Protein AF-0000000084924520 (afdb_homodimer)

InterPro domains:
  IPR001036 Acriflavin resistance protein [PF00873] (2-1026)
  IPR001036 Acriflavin resistance protein [PR00702] (9-33)
  IPR001036 Acriflavin resistance protein [PR00702] (37-55)
  IPR001036 Acriflavin resistance protein [PR00702] (340-363)
  IPR001036 Acriflavin resistance protein [PR00702] (367-388)
  IPR001036 Acriflavin resistance protein [PR00702] (395-419)
  IPR001036 Acriflavin resistance protein [PR00702] (448-471)
  IPR001036 Acriflavin resistance protein [PR00702] (473-496)
  IPR001036 Acriflavin resistance protein [PR00702] (553-570)
  IPR001036 Acriflavin resistance protein [PR00702] (622-636)
  IPR001036 Acriflavin resistance protein [PTHR32063] (2-1031)
  IPR004764 Multidrug resistance protein MdtF-like [TIGR00915] (3-1029)
  IPR027463 Multidrug efflux transporter AcrB TolC docking domain, DN/DC subdomains [G3DSA:3.30.2090.10] (181-282)
  IPR027463 Multidrug efflux transporter AcrB TolC docking domain, DN/DC subdomains [G3DSA:3.30.2090.10] (724-812)
  IPR027463 Multidrug efflux transporter AcrB TolC docking domain, DN/DC subdomains [SSF82714] (184-275)
  IPR027463 Multidrug efflux transporter AcrB TolC docking domain, DN/DC subdomains [SSF82714] (722-807)

Structure (mmCIF, N/CA/C/O backbone):
data_AF-0000000084924520-model_v1
#
loop_
_entity.id
_entity.type
_entity.pdbx_description
1 polymer 'Efflux pump, RND family, inner membrane protein'
#
loop_
_atom_site.group_PDB
_atom_site.id
_atom_site.type_symbol
_atom_site.label_atom_id
_atom_site.label_alt_id
_atom_site.label_comp_id
_atom_site.label_asym_id
_atom_site.label_entity_id
_atom_site.label_seq_id
_atom_site.pdbx_PDB_ins_code
_atom_site.Cartn_x
_atom_site.Cartn_y
_atom_site.Cartn_z
_atom_site.occupancy
_atom_site.B_iso_or_equiv
_atom_site.auth_seq_id
_atom_site.auth_comp_id
_atom_site.auth_asym_id
_atom_site.auth_atom_id
_atom_site.pdbx_PDB_model_num
ATOM 1 N N . MET A 1 1 ? 1.531 39.031 27.797 1 66.56 1 MET A N 1
ATOM 2 C CA . MET A 1 1 ? 0.433 38.219 27.266 1 66.56 1 MET A CA 1
ATOM 3 C C . MET A 1 1 ? 0.735 37.75 25.844 1 66.56 1 MET A C 1
ATOM 5 O O . MET A 1 1 ? 1.473 38.438 25.109 1 66.56 1 MET A O 1
ATOM 9 N N . ILE A 1 2 ? 0.258 36.625 25.469 1 76.94 2 ILE A N 1
ATOM 10 C CA . ILE A 1 2 ? 0.55 35.938 24.203 1 76.94 2 ILE A CA 1
ATOM 11 C C . ILE A 1 2 ? 0.034 36.781 23.031 1 76.94 2 ILE A C 1
ATOM 13 O O . ILE A 1 2 ? 0.736 36.969 22.047 1 76.94 2 ILE A O 1
ATOM 17 N N . SER A 1 3 ? -1.161 37.438 23.297 1 85.19 3 SER A N 1
ATOM 18 C CA . SER A 1 3 ? -1.764 38.188 22.188 1 85.19 3 SER A CA 1
ATOM 19 C C . SER A 1 3 ? -1.027 39.5 21.922 1 85.19 3 SER A C 1
ATOM 21 O O . SER A 1 3 ? -0.992 40 20.797 1 85.19 3 SER A O 1
ATOM 23 N N . GLN A 1 4 ? -0.516 40.125 23 1 85.5 4 GLN A N 1
ATOM 24 C CA . GLN A 1 4 ? 0.231 41.375 22.828 1 85.5 4 GLN A CA 1
ATOM 25 C C . GLN A 1 4 ? 1.481 41.156 21.984 1 85.5 4 GLN A C 1
ATOM 27 O O . GLN A 1 4 ? 1.862 42.031 21.203 1 85.5 4 GLN A O 1
ATOM 32 N N . PHE A 1 5 ? 2.002 40 22.094 1 86.19 5 PHE A N 1
ATOM 33 C CA . PHE A 1 5 ? 3.178 39.656 21.312 1 86.19 5 PHE A CA 1
ATOM 34 C C . PHE A 1 5 ? 2.854 39.625 19.828 1 86.19 5 PHE A C 1
ATOM 36 O O . PHE A 1 5 ? 3.633 40.125 19 1 86.19 5 PHE A O 1
ATOM 43 N N . PHE A 1 6 ? 1.74 39.219 19.516 1 89.38 6 PHE A N 1
ATOM 44 C CA . PHE A 1 6 ? 1.383 39.062 18.109 1 89.38 6 PHE A CA 1
ATOM 45 C C . PHE A 1 6 ? 0.884 40.375 17.531 1 89.38 6 PHE A C 1
ATOM 47 O O . PHE A 1 6 ? 1.063 40.656 16.344 1 89.38 6 PHE A O 1
ATOM 54 N N . ILE A 1 7 ? 0.249 41.188 18.406 1 89 7 ILE A N 1
ATOM 55 C CA . ILE A 1 7 ? -0.22 42.5 17.953 1 89 7 ILE A CA 1
ATOM 56 C C . ILE A 1 7 ? 0.972 43.375 17.562 1 89 7 ILE A C 1
ATOM 58 O O . ILE A 1 7 ? 0.896 44.125 16.609 1 89 7 ILE A O 1
ATOM 62 N N . GLU A 1 8 ? 2.055 43.094 18.234 1 88 8 GLU A N 1
ATOM 63 C CA . GLU A 1 8 ? 3.26 43.875 17.953 1 88 8 GLU A CA 1
ATOM 64 C C . GLU A 1 8 ? 4.031 43.312 16.766 1 88 8 GLU A C 1
ATOM 66 O O . GLU A 1 8 ? 4.859 44 16.172 1 88 8 GLU A O 1
ATOM 71 N N . ARG A 1 9 ? 3.676 42.125 16.422 1 89.75 9 ARG A N 1
ATOM 72 C CA . ARG A 1 9 ? 4.324 41.438 15.312 1 89.75 9 ARG A CA 1
ATOM 73 C C . ARG A 1 9 ? 3.297 40.906 14.32 1 89.75 9 ARG A C 1
ATOM 75 O O . ARG A 1 9 ? 3.139 39.688 14.18 1 89.75 9 ARG A O 1
ATOM 82 N N . PRO A 1 10 ? 2.732 41.656 13.531 1 89.44 10 PRO A N 1
ATOM 83 C CA . PRO A 1 10 ? 1.627 41.281 12.656 1 89.44 10 PRO A CA 1
ATOM 84 C C . PRO A 1 10 ? 2.066 40.312 11.539 1 89.44 10 PRO A C 1
ATOM 86 O O . PRO A 1 10 ? 1.301 39.438 11.125 1 89.44 10 PRO A O 1
ATOM 89 N N . ILE A 1 11 ? 3.229 40.406 11.086 1 89.88 11 ILE A N 1
ATOM 90 C CA . ILE A 1 11 ? 3.674 39.562 9.984 1 89.88 11 ILE A CA 1
ATOM 91 C C . ILE A 1 11 ? 3.836 38.094 10.469 1 89.88 11 ILE A C 1
ATOM 93 O O . ILE A 1 11 ? 3.521 37.156 9.742 1 89.88 11 ILE A O 1
ATOM 97 N N . PHE A 1 12 ? 4.336 37.938 11.672 1 88.88 12 PHE A N 1
ATOM 98 C CA . PHE A 1 12 ? 4.473 36.625 12.258 1 88.88 12 PHE A CA 1
ATOM 99 C C . PHE A 1 12 ? 3.121 35.906 12.328 1 88.88 12 PHE A C 1
ATOM 101 O O . PHE A 1 12 ? 3.01 34.75 11.977 1 88.88 12 PHE A O 1
ATOM 108 N N . ALA A 1 13 ? 2.158 36.625 12.742 1 90.81 13 ALA A N 1
ATOM 109 C CA . ALA A 1 13 ? 0.814 36.062 12.836 1 90.81 13 ALA A CA 1
ATOM 110 C C . ALA A 1 13 ? 0.278 35.688 11.453 1 90.81 13 ALA A C 1
ATOM 112 O O . ALA A 1 13 ? -0.354 34.625 11.289 1 90.81 13 ALA A O 1
ATOM 113 N N . ASN A 1 14 ? 0.587 36.438 10.523 1 91.38 14 ASN A N 1
ATOM 114 C CA . ASN A 1 14 ? 0.13 36.156 9.172 1 91.38 14 ASN A CA 1
ATOM 115 C C . ASN A 1 14 ? 0.836 34.938 8.578 1 91.38 14 ASN A C 1
ATOM 117 O O . ASN A 1 14 ? 0.24 34.188 7.812 1 91.38 14 ASN A O 1
ATOM 121 N N . VAL A 1 15 ? 2.066 34.875 8.883 1 90.06 15 VAL A N 1
ATOM 122 C CA . VAL A 1 15 ? 2.84 33.75 8.352 1 90.06 15 VAL A CA 1
ATOM 123 C C . VAL A 1 15 ? 2.318 32.438 8.93 1 90.06 15 VAL A C 1
ATOM 125 O O . VAL A 1 15 ? 2.25 31.422 8.227 1 90.06 15 VAL A O 1
ATOM 128 N N . ILE A 1 16 ? 1.998 32.406 10.164 1 89.75 16 ILE A N 1
ATOM 129 C CA . ILE A 1 16 ? 1.438 31.203 10.773 1 89.75 16 ILE A CA 1
ATOM 130 C C . ILE A 1 16 ? 0.157 30.797 10.039 1 89.75 16 ILE A C 1
ATOM 132 O O . ILE A 1 16 ? -0.059 29.625 9.75 1 89.75 16 ILE A O 1
ATOM 136 N N . ALA A 1 17 ? -0.62 31.766 9.766 1 92.31 17 ALA A N 1
ATOM 137 C CA . ALA A 1 17 ? -1.869 31.5 9.055 1 92.31 17 ALA A CA 1
ATOM 138 C C . ALA A 1 17 ? -1.601 31.016 7.629 1 92.31 17 ALA A C 1
ATOM 140 O O . ALA A 1 17 ? -2.244 30.078 7.152 1 92.31 17 ALA A O 1
ATOM 141 N N . LEU A 1 18 ? -0.646 31.609 7.031 1 91.5 18 LEU A N 1
ATOM 142 C CA . LEU A 1 18 ? -0.352 31.25 5.648 1 91.5 18 LEU A CA 1
ATOM 143 C C . LEU A 1 18 ? 0.263 29.859 5.559 1 91.5 18 LEU A C 1
ATOM 145 O O . LEU A 1 18 ? -0.026 29.109 4.629 1 91.5 18 LEU A O 1
ATOM 149 N N . VAL A 1 19 ? 1.158 29.609 6.422 1 88.31 19 VAL A N 1
ATOM 150 C CA . VAL A 1 19 ? 1.766 28.281 6.449 1 88.31 19 VAL A CA 1
ATOM 151 C C . VAL A 1 19 ? 0.69 27.234 6.699 1 88.31 19 VAL A C 1
ATOM 153 O O . VAL A 1 19 ? 0.719 26.156 6.098 1 88.31 19 VAL A O 1
ATOM 156 N N . THR A 1 20 ? -0.237 27.547 7.566 1 90.44 20 THR A N 1
ATOM 157 C CA . THR A 1 20 ? -1.337 26.625 7.836 1 90.44 20 THR A CA 1
ATOM 158 C C . THR A 1 20 ? -2.182 26.406 6.582 1 90.44 20 THR A C 1
ATOM 160 O O . THR A 1 20 ? -2.572 25.281 6.277 1 90.44 20 THR A O 1
ATOM 163 N N . VAL A 1 21 ? -2.346 27.422 5.883 1 92 21 VAL A N 1
ATOM 164 C CA . VAL A 1 21 ? -3.16 27.344 4.676 1 92 21 VAL A CA 1
ATOM 165 C C . VAL A 1 21 ? -2.412 26.547 3.602 1 92 21 VAL A C 1
ATOM 167 O O . VAL A 1 21 ? -3.006 25.734 2.9 1 92 21 VAL A O 1
ATOM 170 N N . ILE A 1 22 ? -1.159 26.734 3.516 1 88.75 22 ILE A N 1
ATOM 171 C CA . ILE A 1 22 ? -0.37 26.062 2.492 1 88.75 22 ILE A CA 1
ATOM 172 C C . ILE A 1 22 ? -0.316 24.562 2.791 1 88.75 22 ILE A C 1
ATOM 174 O O . ILE A 1 22 ? -0.565 23.734 1.908 1 88.75 22 ILE A O 1
ATOM 178 N N . ILE A 1 23 ? 0.009 24.281 3.955 1 86.56 23 ILE A N 1
ATOM 179 C CA . ILE A 1 23 ? 0.068 22.875 4.336 1 86.56 23 ILE A CA 1
ATOM 180 C C . ILE A 1 23 ? -1.313 22.234 4.184 1 86.56 23 ILE A C 1
ATOM 182 O O . ILE A 1 23 ? -1.434 21.094 3.738 1 86.56 23 ILE A O 1
ATOM 186 N N . GLY A 1 24 ? -2.322 22.953 4.625 1 90.19 24 GLY A N 1
ATOM 187 C CA . GLY A 1 24 ? -3.684 22.453 4.473 1 90.19 24 GLY A CA 1
ATOM 188 C C . GLY A 1 24 ? -4.066 22.203 3.025 1 90.19 24 GLY A C 1
ATOM 189 O O . GLY A 1 24 ? -4.727 21.219 2.715 1 90.19 24 GLY A O 1
ATOM 190 N N . LEU A 1 25 ? -3.537 23.047 2.16 1 88.62 25 LEU A N 1
ATOM 191 C CA . LEU A 1 25 ? -3.852 22.906 0.743 1 88.62 25 LEU A CA 1
ATOM 192 C C . LEU A 1 25 ? -3.148 21.703 0.142 1 88.62 25 LEU A C 1
ATOM 194 O O . LEU A 1 25 ? -3.691 21.031 -0.746 1 88.62 25 LEU A O 1
ATOM 198 N N . ILE A 1 26 ? -2.104 21.438 0.57 1 85.12 26 ILE A N 1
ATOM 199 C CA . ILE A 1 26 ? -1.362 20.281 0.106 1 85.12 26 ILE A CA 1
ATOM 200 C C . ILE A 1 26 ? -2.107 19 0.5 1 85.12 26 ILE A C 1
ATOM 202 O O . ILE A 1 26 ? -2.275 18.094 -0.319 1 85.12 26 ILE A O 1
ATOM 206 N N . PHE A 1 27 ? -2.623 18.938 1.628 1 87.44 27 PHE A N 1
ATOM 207 C CA . PHE A 1 27 ? -3.299 17.734 2.107 1 87.44 27 PHE A CA 1
ATOM 208 C C . PHE A 1 27 ? -4.703 17.641 1.53 1 87.44 27 PHE A C 1
ATOM 210 O O . PHE A 1 27 ? -5.258 16.547 1.415 1 87.44 27 PHE A O 1
ATOM 217 N N . LEU A 1 28 ? -5.25 18.766 1.221 1 87.88 28 LEU A N 1
ATOM 218 C CA . LEU A 1 28 ? -6.562 18.75 0.578 1 87.88 28 LEU A CA 1
ATOM 219 C C . LEU A 1 28 ? -6.512 17.969 -0.736 1 87.88 28 LEU A C 1
ATOM 221 O O . LEU A 1 28 ? -7.449 17.25 -1.065 1 87.88 28 LEU A O 1
ATOM 225 N N . ASN A 1 29 ? -5.344 17.969 -1.327 1 80.94 29 ASN A N 1
ATOM 226 C CA . ASN A 1 29 ? -5.215 17.312 -2.617 1 80.94 29 ASN A CA 1
ATOM 227 C C . ASN A 1 29 ? -4.738 15.867 -2.459 1 80.94 29 ASN A C 1
ATOM 229 O O . ASN A 1 29 ? -4.906 15.047 -3.365 1 80.94 29 ASN A O 1
ATOM 233 N N . ARG A 1 30 ? -4.324 15.547 -1.371 1 80.12 30 ARG A N 1
ATOM 234 C CA . ARG A 1 30 ? -3.73 14.227 -1.204 1 80.12 30 ARG A CA 1
ATOM 235 C C . ARG A 1 30 ? -4.664 13.297 -0.43 1 80.12 30 ARG A C 1
ATOM 237 O O . ARG A 1 30 ? -4.559 12.078 -0.528 1 80.12 30 ARG A O 1
ATOM 244 N N . LEU A 1 31 ? -5.598 13.695 0.276 1 86.38 31 LEU A N 1
ATOM 245 C CA . LEU A 1 31 ? -6.469 12.875 1.11 1 86.38 31 LEU A CA 1
ATOM 246 C C . LEU A 1 31 ? -7.461 12.086 0.257 1 86.38 31 LEU A C 1
ATOM 248 O O . LEU A 1 31 ? -7.988 12.609 -0.728 1 86.38 31 LEU A O 1
ATOM 252 N N . PRO A 1 32 ? -7.602 10.867 0.613 1 86.56 32 PRO A N 1
ATOM 253 C CA . PRO A 1 32 ? -8.578 10.062 -0.121 1 86.56 32 PRO A CA 1
ATOM 254 C C . PRO A 1 32 ? -10.016 10.516 0.112 1 86.56 32 PRO A C 1
ATOM 256 O O . PRO A 1 32 ? -10.344 11 1.197 1 86.56 32 PRO A O 1
ATOM 259 N N . VAL A 1 33 ? -10.836 10.32 -0.912 1 86.81 33 VAL A N 1
ATOM 260 C CA . VAL A 1 33 ? -12.234 10.719 -0.843 1 86.81 33 VAL A CA 1
ATOM 261 C C . VAL A 1 33 ? -13.125 9.477 -0.826 1 86.81 33 VAL A C 1
ATOM 263 O O . VAL A 1 33 ? -12.93 8.562 -1.627 1 86.81 33 VAL A O 1
ATOM 266 N N . ALA A 1 34 ? -13.961 9.398 0.169 1 83.69 34 ALA A N 1
ATOM 267 C CA . ALA A 1 34 ? -14.898 8.289 0.302 1 83.69 34 ALA A CA 1
ATOM 268 C C . ALA A 1 34 ? -16.266 8.773 0.763 1 83.69 34 ALA A C 1
ATOM 270 O O . ALA A 1 34 ? -16.406 9.93 1.183 1 83.69 34 ALA A O 1
ATOM 271 N N . GLN A 1 35 ? -17.297 7.93 0.542 1 80.38 35 GLN A N 1
ATOM 272 C CA . GLN A 1 35 ? -18.625 8.289 1.016 1 80.38 35 GLN A CA 1
ATOM 273 C C . GLN A 1 35 ? -18.688 8.312 2.541 1 80.38 35 GLN A C 1
ATOM 275 O O . GLN A 1 35 ? -19.172 9.273 3.137 1 80.38 35 GLN A O 1
ATOM 280 N N . TYR A 1 36 ? -18.219 7.16 3.053 1 81.56 36 TYR A N 1
ATOM 281 C CA . TYR A 1 36 ? -18.156 7.012 4.504 1 81.56 36 TYR A CA 1
ATOM 282 C C . TYR A 1 36 ? -16.75 6.602 4.941 1 81.56 36 TYR A C 1
ATOM 284 O O . TYR A 1 36 ? -15.961 6.105 4.137 1 81.56 36 TYR A O 1
ATOM 292 N N . PRO A 1 37 ? -16.484 6.844 6.191 1 81.19 37 PRO A N 1
ATOM 293 C CA . PRO A 1 37 ? -15.242 6.262 6.691 1 81.19 37 PRO A CA 1
ATOM 294 C C . PRO A 1 37 ? -15.227 4.738 6.613 1 81.19 37 PRO A C 1
ATOM 296 O O . PRO A 1 37 ? -16.25 4.125 6.273 1 81.19 37 PRO A O 1
ATOM 299 N N . GLN A 1 38 ? -14.094 4.188 6.812 1 78 38 GLN A N 1
ATOM 300 C CA . GLN A 1 38 ? -13.984 2.734 6.766 1 78 38 GLN A CA 1
ATOM 301 C C . GLN A 1 38 ? -14.742 2.086 7.922 1 78 38 GLN A C 1
ATOM 303 O O . GLN A 1 38 ? -14.141 1.606 8.875 1 78 38 GLN A O 1
ATOM 308 N N . ILE A 1 39 ? -16.094 2.043 7.758 1 79.56 39 ILE A N 1
ATOM 309 C CA . ILE A 1 39 ? -16.938 1.555 8.844 1 79.56 39 ILE A CA 1
ATOM 310 C C . ILE A 1 39 ? -17.469 0.165 8.5 1 79.56 39 ILE A C 1
ATOM 312 O O . ILE A 1 39 ? -18.047 -0.515 9.352 1 79.56 39 ILE A O 1
ATOM 316 N N . VAL A 1 40 ? -17.297 -0.249 7.301 1 80.06 40 VAL A N 1
ATOM 317 C CA . VAL A 1 40 ? -17.781 -1.564 6.906 1 80.06 40 VAL A CA 1
ATOM 318 C C . VAL A 1 40 ? -16.859 -2.648 7.469 1 80.06 40 VAL A C 1
ATOM 320 O O . VAL A 1 40 ? -15.641 -2.586 7.297 1 80.06 40 VAL A O 1
ATOM 323 N N . PRO A 1 41 ? -17.469 -3.518 8.125 1 84.62 41 PRO A N 1
ATOM 324 C CA . PRO A 1 41 ? -16.641 -4.625 8.617 1 84.62 41 PRO A CA 1
ATOM 325 C C . PRO A 1 41 ? -15.93 -5.363 7.488 1 84.62 41 PRO A C 1
ATOM 327 O O . PRO A 1 41 ? -16.562 -5.754 6.5 1 84.62 41 PRO A O 1
ATOM 330 N N . PRO A 1 42 ? -14.648 -5.5 7.621 1 85.56 42 PRO A N 1
ATOM 331 C CA . PRO A 1 42 ? -13.922 -6.223 6.578 1 85.56 42 PRO A CA 1
ATOM 332 C C . PRO A 1 42 ? -14.312 -7.699 6.504 1 85.56 42 PRO A C 1
ATOM 334 O O . PRO A 1 42 ? -14.672 -8.297 7.52 1 85.56 42 PRO A O 1
ATOM 337 N N . THR A 1 43 ? -14.32 -8.195 5.316 1 89.31 43 THR A N 1
ATOM 338 C CA . THR A 1 43 ? -14.75 -9.578 5.137 1 89.31 43 THR A CA 1
ATOM 339 C C . THR A 1 43 ? -13.703 -10.367 4.352 1 89.31 43 THR A C 1
ATOM 341 O O . THR A 1 43 ? -12.953 -9.797 3.559 1 89.31 43 THR A O 1
ATOM 344 N N . ILE A 1 44 ? -13.531 -11.68 4.617 1 89.88 44 ILE A N 1
ATOM 345 C CA . ILE A 1 44 ? -12.727 -12.656 3.889 1 89.88 44 ILE A CA 1
ATOM 346 C C . ILE A 1 44 ? -13.633 -13.758 3.334 1 89.88 44 ILE A C 1
ATOM 348 O O . ILE A 1 44 ? -14.531 -14.234 4.023 1 89.88 44 ILE A O 1
ATOM 352 N N . GLN A 1 45 ? -13.453 -14.008 2.094 1 90.94 45 GLN A N 1
ATOM 353 C CA . GLN A 1 45 ? -14.289 -15.008 1.449 1 90.94 45 GLN A CA 1
ATOM 354 C C . GLN A 1 45 ? -13.477 -16.266 1.105 1 90.94 45 GLN A C 1
ATOM 356 O O . GLN A 1 45 ? -12.352 -16.156 0.609 1 90.94 45 GLN A O 1
ATOM 361 N N . VAL A 1 46 ? -14 -17.375 1.451 1 92.06 46 VAL A N 1
ATOM 362 C CA . VAL A 1 46 ? -13.461 -18.672 1.075 1 92.06 46 VAL A 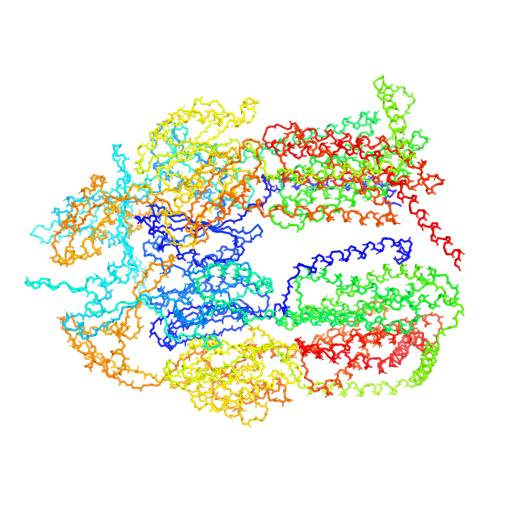CA 1
ATOM 363 C C . VAL A 1 46 ? -14.375 -19.344 0.045 1 92.06 46 VAL A C 1
ATOM 365 O O . VAL A 1 46 ? -15.57 -19.516 0.291 1 92.06 46 VAL A O 1
ATOM 368 N N . THR A 1 47 ? -13.852 -19.625 -1.1 1 91.56 47 THR A N 1
ATOM 369 C CA . THR A 1 47 ? -14.664 -20.219 -2.156 1 91.56 47 THR A CA 1
ATOM 370 C C . THR A 1 47 ? -14.086 -21.562 -2.596 1 91.56 47 THR A C 1
ATOM 372 O O . THR A 1 47 ? -12.867 -21.75 -2.615 1 91.56 47 THR A O 1
ATOM 375 N N . ALA A 1 48 ? -14.922 -22.469 -2.859 1 90.44 48 ALA A N 1
ATOM 376 C CA . ALA A 1 48 ? -14.602 -23.797 -3.373 1 90.44 48 ALA A CA 1
ATOM 377 C C . ALA A 1 48 ? -15.672 -24.281 -4.344 1 90.44 48 ALA A C 1
ATOM 379 O O . ALA A 1 48 ? -16.766 -23.719 -4.414 1 90.44 48 ALA A O 1
ATOM 380 N N . ARG A 1 49 ? -15.344 -25.297 -5.184 1 87.19 49 ARG A N 1
ATOM 381 C CA . ARG A 1 49 ? -16.297 -25.844 -6.152 1 87.19 49 ARG A CA 1
ATOM 382 C C . ARG A 1 49 ? -16.219 -27.359 -6.188 1 87.19 49 ARG A C 1
ATOM 384 O O . ARG A 1 49 ? -15.125 -27.938 -6.137 1 87.19 49 ARG A O 1
ATOM 391 N N . TYR A 1 50 ? -17.344 -27.984 -6.168 1 86.75 50 TYR A N 1
ATOM 392 C CA . TYR A 1 50 ? -17.531 -29.406 -6.371 1 86.75 50 TYR A CA 1
ATOM 393 C C . TYR A 1 50 ? -18.531 -29.672 -7.488 1 86.75 50 TYR A C 1
ATOM 395 O O . TYR A 1 50 ? -19.703 -29.906 -7.23 1 86.75 50 TYR A O 1
ATOM 403 N N . PRO A 1 51 ? -18.047 -29.75 -8.68 1 78.88 51 PRO A N 1
ATOM 404 C CA . PRO A 1 51 ? -18.953 -29.859 -9.828 1 78.88 51 PRO A CA 1
ATOM 405 C C . PRO A 1 51 ? -19.859 -31.078 -9.758 1 78.88 51 PRO A C 1
ATOM 407 O O . PRO A 1 51 ? -19.391 -32.188 -9.492 1 78.88 51 PRO A O 1
ATOM 410 N N . GLY A 1 52 ? -21.141 -30.844 -9.961 1 74.88 52 GLY A N 1
ATOM 411 C CA . GLY A 1 52 ? -22.109 -31.938 -10.047 1 74.88 52 GLY A CA 1
ATOM 412 C C . GLY A 1 52 ? -22.766 -32.25 -8.711 1 74.88 52 GLY A C 1
ATOM 413 O O . GLY A 1 52 ? -23.75 -33 -8.664 1 74.88 52 GLY A O 1
ATOM 414 N N . ALA A 1 53 ? -22.234 -31.688 -7.664 1 82.56 53 ALA A N 1
ATOM 415 C CA . ALA A 1 53 ? -22.766 -32 -6.34 1 82.56 53 ALA A CA 1
ATOM 416 C C . ALA A 1 53 ? -24 -31.156 -6.039 1 82.56 53 ALA A C 1
ATOM 418 O O . ALA A 1 53 ? -24.156 -30.047 -6.574 1 82.56 53 ALA A O 1
ATOM 419 N N . SER A 1 54 ? -24.906 -31.734 -5.254 1 86.69 54 SER A N 1
ATOM 420 C CA . SER A 1 54 ? -26.094 -31.016 -4.801 1 86.69 54 SER A CA 1
ATOM 421 C C . SER A 1 54 ? -25.75 -30.062 -3.658 1 86.69 54 SER A C 1
ATOM 423 O O . SER A 1 54 ? -24.672 -30.156 -3.061 1 86.69 54 SER A O 1
ATOM 425 N N . ALA A 1 55 ? -26.625 -29.188 -3.371 1 90.75 55 ALA A N 1
ATOM 426 C CA . ALA A 1 55 ? -26.422 -28.203 -2.311 1 90.75 55 ALA A CA 1
ATOM 427 C C . ALA A 1 55 ? -26.203 -28.891 -0.964 1 90.75 55 ALA A C 1
ATOM 429 O O . ALA A 1 55 ? -25.359 -28.453 -0.17 1 90.75 55 ALA A O 1
ATOM 430 N N . GLU A 1 56 ? -26.859 -29.906 -0.716 1 90.25 56 GLU A N 1
ATOM 431 C CA . GLU A 1 56 ? -26.75 -30.625 0.552 1 90.25 56 GLU A CA 1
ATOM 432 C C . GLU A 1 56 ? -25.406 -31.312 0.685 1 90.25 56 GLU A C 1
ATOM 434 O O . GLU A 1 56 ? -24.797 -31.297 1.759 1 90.25 56 GLU A O 1
ATOM 439 N N . VAL A 1 57 ? -24.969 -31.922 -0.38 1 89.19 57 VAL A N 1
ATOM 440 C CA . VAL A 1 57 ? -23.672 -32.594 -0.371 1 89.19 57 VAL A CA 1
ATOM 441 C C . VAL A 1 57 ? -22.547 -31.578 -0.197 1 89.19 57 VAL A C 1
ATOM 443 O O . VAL A 1 57 ? -21.609 -31.812 0.558 1 89.19 57 VAL A O 1
ATOM 446 N N . VAL A 1 58 ? -22.688 -30.5 -0.876 1 92.75 58 VAL A N 1
ATOM 447 C CA . VAL A 1 58 ? -21.672 -29.453 -0.767 1 92.75 58 VAL A CA 1
ATOM 448 C C . VAL A 1 58 ? -21.625 -28.938 0.666 1 92.75 58 VAL A C 1
ATOM 450 O O . VAL A 1 58 ? -20.547 -28.766 1.234 1 92.75 58 VAL A O 1
ATOM 453 N N . ALA A 1 59 ? -22.719 -28.703 1.317 1 94 59 ALA A N 1
ATOM 454 C CA . ALA A 1 59 ? -22.781 -28.188 2.682 1 94 59 ALA A CA 1
ATOM 455 C C . ALA A 1 59 ? -22.188 -29.188 3.676 1 94 59 ALA A C 1
ATOM 457 O O . ALA A 1 59 ? -21.484 -28.797 4.602 1 94 59 ALA A O 1
ATOM 458 N N . ALA A 1 60 ? -22.391 -30.391 3.416 1 91.5 60 ALA A N 1
ATOM 459 C CA . ALA A 1 60 ? -22 -31.422 4.375 1 91.5 60 ALA A CA 1
ATOM 460 C C . ALA A 1 60 ? -20.516 -31.781 4.207 1 91.5 60 ALA A C 1
ATOM 462 O O . ALA A 1 60 ? -19.828 -32.062 5.188 1 91.5 60 ALA A O 1
ATOM 463 N N . THR A 1 61 ? -20.047 -31.828 2.98 1 92.25 61 THR A N 1
ATOM 464 C CA . THR A 1 61 ? -18.703 -32.375 2.73 1 92.25 61 THR A CA 1
ATOM 465 C C . THR A 1 61 ? -17.672 -31.266 2.619 1 92.25 61 THR A C 1
ATOM 467 O O . THR A 1 61 ? -16.5 -31.469 2.898 1 92.25 61 THR A O 1
ATOM 470 N N . ILE A 1 62 ? -18.078 -30.094 2.197 1 94 62 ILE A N 1
ATOM 471 C CA . ILE A 1 62 ? -17.156 -28.984 2.047 1 94 62 ILE A CA 1
ATOM 472 C C . ILE A 1 62 ? -17.453 -27.922 3.102 1 94 62 ILE A C 1
ATOM 474 O O . ILE A 1 62 ? -16.547 -27.406 3.762 1 94 62 ILE A O 1
ATOM 478 N N . GLY A 1 63 ? -18.688 -27.562 3.326 1 94.31 63 GLY A N 1
ATOM 479 C CA . GLY A 1 63 ? -19.094 -26.484 4.219 1 94.31 63 GLY A CA 1
ATOM 480 C C . GLY A 1 63 ? -18.75 -26.75 5.672 1 94.31 63 GLY A C 1
ATOM 481 O O . GLY A 1 63 ? -18.047 -25.969 6.301 1 94.31 63 GLY A O 1
ATOM 482 N N . VAL A 1 64 ? -19.156 -27.875 6.168 1 93 64 VAL A N 1
ATOM 483 C CA . VAL A 1 64 ? -19.031 -28.172 7.59 1 93 64 VAL A CA 1
ATOM 484 C C . VAL A 1 64 ? -17.547 -28.234 7.973 1 93 64 VAL A C 1
ATOM 486 O O . VAL A 1 64 ? -17.125 -27.594 8.938 1 93 64 VAL A O 1
ATOM 489 N N . PRO A 1 65 ? -16.688 -28.938 7.223 1 93 65 PRO A N 1
ATOM 490 C CA . PRO A 1 65 ? -15.281 -29 7.617 1 93 65 PRO A CA 1
ATOM 491 C C . PRO A 1 65 ? -14.594 -27.641 7.574 1 93 65 PRO A C 1
ATOM 493 O O . PRO A 1 65 ? -13.805 -27.312 8.469 1 93 65 PRO A O 1
ATOM 496 N N . ILE A 1 66 ? -14.828 -26.828 6.598 1 94.94 66 ILE A N 1
ATOM 497 C CA . ILE A 1 66 ? -14.18 -25.531 6.461 1 94.94 66 ILE A CA 1
ATOM 498 C C . ILE A 1 66 ? -14.68 -24.594 7.555 1 94.94 66 ILE A C 1
ATOM 500 O O . ILE A 1 66 ? -13.898 -23.859 8.164 1 94.94 66 ILE A O 1
ATOM 504 N N . GLU A 1 67 ? -15.992 -24.625 7.855 1 95.5 67 GLU A N 1
ATOM 505 C CA . GLU A 1 67 ? -16.578 -23.75 8.875 1 95.5 67 GLU A CA 1
ATOM 506 C C . GLU A 1 67 ? -16.047 -24.094 10.258 1 95.5 67 GLU A C 1
ATOM 508 O O . GLU A 1 67 ? -15.781 -23.203 11.07 1 95.5 67 GLU A O 1
ATOM 513 N N . GLN A 1 68 ? -15.922 -25.344 10.484 1 91.81 68 GLN A N 1
ATOM 514 C CA . GLN A 1 68 ? -15.414 -25.766 11.789 1 91.81 68 GLN A CA 1
ATOM 515 C C . GLN A 1 68 ? -13.953 -25.375 11.969 1 91.81 68 GLN A C 1
ATOM 517 O O . GLN A 1 68 ? -13.531 -25.031 13.07 1 91.81 68 GLN A O 1
ATOM 522 N N . ALA A 1 69 ? -13.203 -25.453 10.914 1 92.94 69 ALA A N 1
ATOM 523 C CA . ALA A 1 69 ? -11.789 -25.109 10.977 1 92.94 69 ALA A CA 1
ATOM 524 C C . ALA A 1 69 ? -11.594 -23.625 11.234 1 92.94 69 ALA A C 1
ATOM 526 O O . ALA A 1 69 ? -10.68 -23.219 11.961 1 92.94 69 ALA A O 1
ATOM 527 N N . VAL A 1 70 ? -12.445 -22.781 10.656 1 93.88 70 VAL A N 1
ATOM 528 C CA . VAL A 1 70 ? -12.234 -21.328 10.711 1 93.88 70 VAL A CA 1
ATOM 529 C C . VAL A 1 70 ? -12.992 -20.734 11.891 1 93.88 70 VAL A C 1
ATOM 531 O O . VAL A 1 70 ? -12.805 -19.578 12.242 1 93.88 70 VAL A O 1
ATOM 534 N N . ASN A 1 71 ? -13.758 -21.547 12.578 1 91.75 71 ASN A N 1
ATOM 535 C CA . ASN A 1 71 ? -14.562 -21.047 13.695 1 91.75 71 ASN A CA 1
ATOM 536 C C . ASN A 1 71 ? -13.68 -20.531 14.828 1 91.75 71 ASN A C 1
ATOM 538 O O . ASN A 1 71 ? -12.789 -21.25 15.297 1 91.75 71 ASN A O 1
ATOM 542 N N . GLY A 1 72 ? -13.867 -19.328 15.258 1 86.31 72 GLY A N 1
ATOM 543 C CA . GLY A 1 72 ? -13.141 -18.766 16.391 1 86.31 72 GLY A CA 1
ATOM 544 C C . GLY A 1 72 ? -11.914 -17.984 15.977 1 86.31 72 GLY A C 1
ATOM 545 O O . GLY A 1 72 ? -11.055 -17.688 16.797 1 86.31 72 GLY A O 1
ATOM 546 N N . VAL A 1 73 ? -11.789 -17.766 14.695 1 90.69 73 VAL A N 1
ATOM 547 C CA . VAL A 1 73 ? -10.656 -16.969 14.25 1 90.69 73 VAL A CA 1
ATOM 548 C C . VAL A 1 73 ? -10.672 -15.609 14.953 1 90.69 73 VAL A C 1
ATOM 550 O O . VAL A 1 73 ? -11.742 -15.023 15.164 1 90.69 73 VAL A O 1
ATOM 553 N N . GLU A 1 74 ? -9.586 -15.125 15.289 1 89.69 74 GLU A N 1
ATOM 554 C CA . GLU A 1 74 ? -9.445 -13.883 16.047 1 89.69 74 GLU A CA 1
ATOM 555 C C . GLU A 1 74 ? -10.086 -12.711 15.32 1 89.69 74 GLU A C 1
ATOM 557 O O . GLU A 1 74 ? -9.859 -12.516 14.125 1 89.69 74 GLU A O 1
ATOM 562 N N . GLY A 1 75 ? -10.961 -11.938 16.047 1 89.06 75 GLY A N 1
ATOM 563 C CA . GLY A 1 75 ? -11.547 -10.711 15.523 1 89.06 75 GLY A CA 1
ATOM 564 C C . GLY A 1 75 ? -12.805 -10.953 14.711 1 89.06 75 GLY A C 1
ATOM 565 O O . GLY A 1 75 ? -13.43 -10 14.234 1 89.06 75 GLY A O 1
ATOM 566 N N . SER A 1 76 ? -13.195 -12.242 14.508 1 92.44 76 SER A N 1
ATOM 567 C CA . SER A 1 76 ? -14.383 -12.547 13.719 1 92.44 76 SER A CA 1
ATOM 568 C C . SER A 1 76 ? -15.656 -12.32 14.523 1 92.44 76 SER A C 1
ATOM 570 O O . SER A 1 76 ? -15.703 -12.625 15.719 1 92.44 76 SER A O 1
ATOM 572 N N . ILE A 1 77 ? -16.734 -11.727 13.891 1 90.5 77 ILE A N 1
ATOM 573 C CA . ILE A 1 77 ? -18 -11.453 14.562 1 90.5 77 ILE A CA 1
ATOM 574 C C . ILE A 1 77 ? -19.031 -12.516 14.18 1 90.5 77 ILE A C 1
ATOM 576 O O . ILE A 1 77 ? -19.75 -13.023 15.039 1 90.5 77 ILE A O 1
ATOM 580 N N . TYR A 1 78 ? -19.188 -12.789 12.906 1 92.56 78 TYR A N 1
ATOM 581 C CA . TYR A 1 78 ? -20.062 -13.859 12.438 1 92.56 78 TYR A CA 1
ATOM 582 C C . TYR A 1 78 ? -19.609 -14.383 11.086 1 92.56 78 TYR A C 1
ATOM 584 O O . TYR A 1 78 ? -18.75 -13.773 10.43 1 92.56 78 TYR A O 1
ATOM 592 N N . MET A 1 79 ? -20.094 -15.516 10.695 1 94.62 79 MET A N 1
ATOM 593 C CA . MET A 1 79 ? -19.781 -16.141 9.414 1 94.62 79 MET A CA 1
ATOM 594 C C . MET A 1 79 ? -21.047 -16.641 8.734 1 94.62 79 MET A C 1
ATOM 596 O O . MET A 1 79 ? -21.969 -17.125 9.398 1 94.62 79 MET A O 1
ATOM 600 N N . SER A 1 80 ? -21.094 -16.453 7.41 1 93.44 80 SER A N 1
ATOM 601 C CA . SER A 1 80 ? -22.203 -16.922 6.594 1 93.44 80 SER A CA 1
ATOM 602 C C . SER A 1 80 ? -21.703 -17.703 5.379 1 93.44 80 SER A C 1
ATOM 604 O O . SER A 1 80 ? -20.719 -17.297 4.742 1 93.44 80 SER A O 1
ATOM 606 N N . SER A 1 81 ? -22.328 -18.828 5.113 1 94.69 81 SER A N 1
ATOM 607 C CA . SER A 1 81 ? -21.938 -19.625 3.965 1 94.69 81 SER A CA 1
ATOM 608 C C . SER A 1 81 ? -23.125 -19.984 3.096 1 94.69 81 SER A C 1
ATOM 610 O O . SER A 1 81 ? -24.266 -20.047 3.582 1 94.69 81 SER A O 1
ATOM 612 N N . THR A 1 82 ? -22.859 -20.109 1.812 1 94.06 82 THR A N 1
ATOM 613 C CA . THR A 1 82 ? -23.875 -20.531 0.85 1 94.06 82 THR A CA 1
ATOM 614 C C . THR A 1 82 ? -23.359 -21.703 -0.001 1 94.06 82 THR A C 1
ATOM 616 O O . THR A 1 82 ? -22.203 -21.703 -0.415 1 94.06 82 THR A O 1
ATOM 619 N N . SER A 1 83 ? -24.203 -22.719 -0.093 1 93.88 83 SER A N 1
ATOM 620 C CA . SER A 1 83 ? -23.938 -23.891 -0.931 1 93.88 83 SER A CA 1
ATOM 621 C C . SER A 1 83 ? -25 -24.031 -2.021 1 93.88 83 SER A C 1
ATOM 623 O O . SER A 1 83 ? -26.188 -24.188 -1.729 1 93.88 83 SER A O 1
ATOM 625 N N . GLY A 1 84 ? -24.562 -23.984 -3.256 1 89.12 84 GLY A N 1
ATOM 626 C CA . GLY A 1 84 ? -25.484 -24.094 -4.375 1 89.12 84 GLY A CA 1
ATOM 627 C C . GLY A 1 84 ? -25.5 -25.484 -5 1 89.12 84 GLY A C 1
ATOM 628 O O . GLY A 1 84 ? -24.562 -26.266 -4.82 1 89.12 84 GLY A O 1
ATOM 629 N N . SER A 1 85 ? -26.562 -25.75 -5.723 1 85.19 85 SER A N 1
ATOM 630 C CA . SER A 1 85 ? -26.703 -27.031 -6.406 1 85.19 85 SER A CA 1
ATOM 631 C C . SER A 1 85 ? -25.828 -27.094 -7.648 1 85.19 85 SER A C 1
ATOM 633 O O . SER A 1 85 ? -25.703 -28.141 -8.281 1 85.19 85 SER A O 1
ATOM 635 N N . ASP A 1 86 ? -25.203 -26.016 -7.953 1 79.5 86 ASP A N 1
ATOM 636 C CA . ASP A 1 86 ? -24.25 -26 -9.055 1 79.5 86 ASP A CA 1
ATOM 637 C C . ASP A 1 86 ? -22.859 -26.422 -8.578 1 79.5 86 ASP A C 1
ATOM 639 O O . ASP A 1 86 ? -21.906 -26.422 -9.359 1 79.5 86 ASP A O 1
ATOM 643 N N . GLY A 1 87 ? -22.766 -26.734 -7.332 1 85.31 87 GLY A N 1
ATOM 644 C CA . GLY A 1 87 ? -21.516 -27.203 -6.766 1 85.31 87 GLY A CA 1
ATOM 645 C C . GLY A 1 87 ? -20.672 -26.094 -6.188 1 85.31 87 GLY A C 1
ATOM 646 O O . GLY A 1 87 ? -19.531 -26.312 -5.762 1 85.31 87 GLY A O 1
ATOM 647 N N . SER A 1 88 ? -21.266 -24.922 -6.148 1 89.38 88 SER A N 1
ATOM 648 C CA . SER A 1 88 ? -20.5 -23.766 -5.656 1 89.38 88 SER A CA 1
ATOM 649 C C . SER A 1 88 ? -20.625 -23.625 -4.145 1 89.38 88 SER A C 1
ATOM 651 O O . SER A 1 88 ? -21.672 -23.938 -3.57 1 89.38 88 SER A O 1
ATOM 653 N N . TYR A 1 89 ? -19.547 -23.281 -3.477 1 93 89 TYR A N 1
ATOM 654 C CA . TYR A 1 89 ? -19.484 -23 -2.045 1 93 89 TYR A CA 1
ATOM 655 C C . TYR A 1 89 ? -18.844 -21.641 -1.777 1 93 89 TYR A C 1
ATOM 657 O O . TYR A 1 89 ? -17.797 -21.328 -2.344 1 93 89 TYR A O 1
ATOM 665 N N . ASN A 1 90 ? -19.5 -20.828 -1.016 1 93.44 90 ASN A N 1
ATOM 666 C CA . ASN A 1 90 ? -18.984 -19.516 -0.649 1 93.44 90 ASN A CA 1
ATOM 667 C C . ASN A 1 90 ? -19.156 -19.25 0.844 1 93.44 90 ASN A C 1
ATOM 669 O O . ASN A 1 90 ? -20.266 -19.281 1.363 1 93.44 90 ASN A O 1
ATOM 673 N N . LEU A 1 91 ? -18.047 -19.062 1.54 1 94.94 91 LEU A N 1
ATOM 674 C CA . LEU A 1 91 ? -18.047 -18.703 2.953 1 94.94 91 LEU A CA 1
ATOM 675 C C . LEU A 1 91 ? -17.547 -17.266 3.15 1 94.94 91 LEU A C 1
ATOM 677 O O . LEU A 1 91 ? -16.469 -16.922 2.66 1 94.94 91 LEU A O 1
ATOM 681 N N . THR A 1 92 ? -18.312 -16.469 3.771 1 92.81 92 THR A N 1
ATOM 682 C CA . THR A 1 92 ? -17.922 -15.102 4.086 1 92.81 92 THR A CA 1
ATOM 683 C C . THR A 1 92 ? -17.719 -14.922 5.59 1 92.81 92 THR A C 1
ATOM 685 O O . THR A 1 92 ? -18.672 -15.102 6.367 1 92.81 92 THR A O 1
ATOM 688 N N . ILE A 1 93 ? -16.547 -14.625 5.977 1 94.25 93 ILE A N 1
ATOM 689 C CA . ILE A 1 93 ? -16.234 -14.352 7.375 1 94.25 93 ILE A CA 1
ATOM 690 C C . ILE A 1 93 ? -16.141 -12.844 7.598 1 94.25 93 ILE A C 1
ATOM 692 O O . ILE A 1 93 ? -15.359 -12.156 6.934 1 94.25 93 ILE A O 1
ATOM 696 N N . THR A 1 94 ? -16.938 -12.367 8.5 1 92.19 94 THR A N 1
ATOM 697 C CA . THR A 1 94 ? -16.969 -10.938 8.789 1 92.19 94 THR A CA 1
ATOM 698 C C . THR A 1 94 ? -16.203 -10.625 10.07 1 92.19 94 THR A C 1
ATOM 700 O O . THR A 1 94 ? -16.406 -11.273 11.094 1 92.19 94 THR A O 1
ATOM 703 N N . PHE A 1 95 ? -15.312 -9.633 10.023 1 90.62 95 PHE A N 1
ATOM 704 C CA . PHE A 1 95 ? -14.461 -9.266 11.148 1 90.62 95 PHE A CA 1
ATOM 705 C C . PHE A 1 95 ? -14.898 -7.938 11.75 1 90.62 95 PHE A C 1
ATOM 707 O O . PHE A 1 95 ? -15.672 -7.195 11.133 1 90.62 95 PHE A O 1
ATOM 714 N N . ASP A 1 96 ? -14.43 -7.703 12.906 1 88.62 96 ASP A N 1
ATOM 715 C CA . ASP A 1 96 ? -14.711 -6.441 13.586 1 88.62 96 ASP A CA 1
ATOM 716 C C . ASP A 1 96 ? -14.055 -5.27 12.867 1 88.62 96 ASP A C 1
ATOM 718 O O . ASP A 1 96 ? -13 -5.434 12.234 1 88.62 96 ASP A O 1
ATOM 722 N N . VAL A 1 97 ? -14.68 -4.117 13.086 1 82.5 97 VAL A N 1
ATOM 723 C CA . VAL A 1 97 ? -14.148 -2.916 12.453 1 82.5 97 VAL A CA 1
ATOM 724 C C . VAL A 1 97 ? -12.789 -2.57 13.062 1 82.5 97 VAL A C 1
ATOM 726 O O . VAL A 1 97 ? -12.625 -2.605 14.289 1 82.5 97 VAL A O 1
ATOM 729 N N . GLY A 1 98 ? -11.734 -2.359 12.281 1 77.38 98 GLY A N 1
ATOM 730 C CA . GLY A 1 98 ? -10.414 -2.01 12.781 1 77.38 98 GLY A CA 1
ATOM 731 C C . GLY A 1 98 ? -9.43 -3.166 12.734 1 77.38 98 GLY A C 1
ATOM 732 O O . GLY A 1 98 ? -8.234 -2.979 12.961 1 77.38 98 GLY A O 1
ATOM 733 N N . THR A 1 99 ? -9.977 -4.355 12.43 1 84.56 99 THR A N 1
ATOM 734 C CA . THR A 1 99 ? -9.102 -5.52 12.367 1 84.56 99 THR A CA 1
ATOM 735 C C . THR A 1 99 ? -8.227 -5.473 11.117 1 84.56 99 THR A C 1
ATOM 737 O O . THR A 1 99 ? -8.68 -5.055 10.047 1 84.56 99 THR A O 1
ATOM 740 N N . ASP A 1 100 ? -6.93 -5.871 11.289 1 83.31 100 ASP A N 1
ATOM 741 C CA . ASP A 1 100 ? -6.016 -5.938 10.148 1 83.31 100 ASP A CA 1
ATOM 742 C C . ASP A 1 100 ? -6.32 -7.148 9.273 1 83.31 100 ASP A C 1
ATOM 744 O O . ASP A 1 100 ? -6.09 -8.289 9.68 1 83.31 100 ASP A O 1
ATOM 748 N N . LEU A 1 101 ? -6.738 -6.918 8.102 1 85 101 LEU A N 1
ATOM 749 C CA . LEU A 1 101 ? -7.195 -7.98 7.215 1 85 101 LEU A CA 1
ATOM 750 C C . LEU A 1 101 ? -6.027 -8.836 6.742 1 85 101 LEU A C 1
ATOM 752 O O . LEU A 1 101 ? -6.207 -10.016 6.41 1 85 101 LEU A O 1
ATOM 756 N N . ASN A 1 102 ? -4.82 -8.305 6.711 1 82.94 102 ASN A N 1
ATOM 757 C CA . ASN A 1 102 ? -3.688 -9.094 6.242 1 82.94 102 ASN A CA 1
ATOM 758 C C . ASN A 1 102 ? -3.322 -10.195 7.238 1 82.94 102 ASN A C 1
ATOM 760 O O . ASN A 1 102 ? -3.043 -11.328 6.84 1 82.94 102 ASN A O 1
ATOM 764 N N . THR A 1 103 ? -3.34 -9.852 8.461 1 84.12 103 THR A N 1
ATOM 765 C CA . THR A 1 103 ? -3.068 -10.852 9.484 1 84.12 103 THR A CA 1
ATOM 766 C C . THR A 1 103 ? -4.188 -11.891 9.539 1 84.12 103 THR A C 1
ATOM 768 O O . THR A 1 103 ? -3.926 -13.086 9.68 1 84.12 103 THR A O 1
ATOM 771 N N . SER A 1 104 ? -5.449 -11.406 9.391 1 89.56 104 SER A N 1
ATOM 772 C CA . SER A 1 104 ? -6.59 -12.312 9.438 1 89.56 104 SER A CA 1
ATOM 773 C C . SER A 1 104 ? -6.594 -13.25 8.234 1 89.56 104 SER A C 1
ATOM 775 O O . SER A 1 104 ? -6.996 -14.414 8.344 1 89.56 104 SER A O 1
ATOM 777 N N . LEU A 1 105 ? -6.195 -12.75 7.09 1 88.94 105 LEU A N 1
ATOM 778 C CA . LEU A 1 105 ? -6.117 -13.578 5.895 1 88.94 105 LEU A CA 1
ATOM 779 C C . LEU A 1 105 ? -5.145 -14.734 6.098 1 88.94 105 LEU A C 1
ATOM 781 O O . LEU A 1 105 ? -5.434 -15.867 5.711 1 88.94 105 LEU A O 1
ATOM 785 N N . ALA A 1 106 ? -3.955 -14.414 6.734 1 83.38 106 ALA A N 1
ATOM 786 C CA . ALA A 1 106 ? -2.959 -15.445 7.004 1 83.38 106 ALA A CA 1
ATOM 787 C C . ALA A 1 106 ? -3.492 -16.484 7.992 1 83.38 106 ALA A C 1
ATOM 789 O O . ALA A 1 106 ? -3.256 -17.688 7.832 1 83.38 106 ALA A O 1
ATOM 790 N N . LEU A 1 107 ? -4.211 -16.047 8.867 1 88.06 107 LEU A N 1
ATOM 791 C CA . LEU A 1 107 ? -4.766 -16.953 9.867 1 88.06 107 LEU A CA 1
ATOM 792 C C . LEU A 1 107 ? -5.828 -17.859 9.258 1 88.06 107 LEU A C 1
ATOM 794 O O . LEU A 1 107 ? -5.832 -19.078 9.492 1 88.06 107 LEU A O 1
ATOM 798 N N . VAL A 1 108 ? -6.73 -17.25 8.477 1 92.19 108 VAL A N 1
ATOM 799 C CA . VAL A 1 108 ? -7.793 -18.016 7.844 1 92.19 108 VAL A CA 1
ATOM 800 C C . VAL A 1 108 ? -7.184 -19.031 6.871 1 92.19 108 VAL A C 1
ATOM 802 O O . VAL A 1 108 ? -7.629 -20.172 6.797 1 92.19 108 VAL A O 1
ATOM 805 N N . GLN A 1 109 ? -6.215 -18.656 6.168 1 89.31 109 GLN A N 1
ATOM 806 C CA . GLN A 1 109 ? -5.559 -19.547 5.223 1 89.31 109 GLN A CA 1
ATOM 807 C C . GLN A 1 109 ? -4.914 -20.734 5.941 1 89.31 109 GLN A C 1
ATOM 809 O O . GLN A 1 109 ? -4.977 -21.859 5.465 1 89.31 109 GLN A O 1
ATOM 814 N N . ASN A 1 110 ? -4.223 -20.469 7.02 1 84.56 110 ASN A N 1
ATOM 815 C CA . ASN A 1 110 ? -3.602 -21.531 7.801 1 84.56 110 ASN A CA 1
ATOM 816 C C . ASN A 1 110 ? -4.637 -22.516 8.32 1 84.56 110 ASN A C 1
ATOM 818 O O . ASN A 1 110 ? -4.395 -23.734 8.328 1 84.56 110 ASN A O 1
ATOM 822 N N . LEU A 1 111 ? -5.742 -22 8.664 1 90.25 111 LEU A N 1
ATOM 823 C CA . LEU A 1 111 ? -6.797 -22.859 9.203 1 90.25 111 LEU A CA 1
ATOM 824 C C . LEU A 1 111 ? -7.469 -23.656 8.086 1 90.25 111 LEU A C 1
ATOM 826 O O . LEU A 1 111 ? -7.793 -24.828 8.273 1 90.25 111 LEU A O 1
ATOM 830 N N . VAL A 1 112 ? -7.719 -23.031 6.949 1 91.06 112 VAL A N 1
ATOM 831 C CA . VAL A 1 112 ? -8.32 -23.719 5.812 1 91.06 112 VAL A CA 1
ATOM 832 C C . VAL A 1 112 ? -7.395 -24.828 5.324 1 91.06 112 VAL A C 1
ATOM 834 O O . VAL A 1 112 ? -7.852 -25.891 4.922 1 91.06 112 VAL A O 1
ATOM 837 N N . ASN A 1 113 ? -6.086 -24.594 5.383 1 85.38 113 ASN A N 1
ATOM 838 C CA . ASN A 1 113 ? -5.117 -25.578 4.934 1 85.38 113 ASN A CA 1
ATOM 839 C C . ASN A 1 113 ? -5.176 -26.859 5.781 1 85.38 113 ASN A C 1
ATOM 841 O O . ASN A 1 113 ? -4.918 -27.953 5.285 1 85.38 113 ASN A O 1
ATOM 845 N N . THR A 1 114 ? -5.602 -26.719 6.996 1 82.31 114 THR A N 1
ATOM 846 C CA . THR A 1 114 ? -5.691 -27.875 7.871 1 82.31 114 THR A CA 1
ATOM 847 C C . THR A 1 114 ? -6.895 -28.75 7.496 1 82.31 114 THR A C 1
ATOM 849 O O . THR A 1 114 ? -6.934 -29.938 7.812 1 82.31 114 THR A O 1
ATOM 852 N N . SER A 1 115 ? -7.809 -28.109 6.746 1 87.19 115 SER A N 1
ATOM 853 C CA . SER A 1 115 ? -9.039 -28.844 6.426 1 87.19 115 SER A CA 1
ATOM 854 C C . SER A 1 115 ? -9 -29.391 5.004 1 87.19 115 SER A C 1
ATOM 856 O O . SER A 1 115 ? -9.898 -30.125 4.594 1 87.19 115 SER A O 1
ATOM 858 N N . LEU A 1 116 ? -7.941 -29.109 4.262 1 86.12 116 LEU A N 1
ATOM 859 C CA . LEU A 1 116 ? -7.883 -29.516 2.859 1 86.12 116 LEU A CA 1
ATOM 860 C C . LEU A 1 116 ? -7.898 -31.031 2.719 1 86.12 116 LEU A C 1
ATOM 862 O O . LEU A 1 116 ? -8.5 -31.562 1.785 1 86.12 116 LEU A O 1
ATOM 866 N N . ALA A 1 117 ? -7.336 -31.672 3.76 1 79.81 117 ALA A N 1
ATOM 867 C CA . ALA A 1 117 ? -7.227 -33.125 3.684 1 79.81 117 ALA A CA 1
ATOM 868 C C . ALA A 1 117 ? -8.586 -33.781 3.873 1 79.81 117 ALA A C 1
ATOM 870 O O . ALA A 1 117 ? -8.789 -34.938 3.467 1 79.81 117 ALA A O 1
ATOM 871 N N . GLN A 1 118 ? -9.547 -33.062 4.324 1 84.62 118 GLN A N 1
ATOM 872 C CA . GLN A 1 118 ? -10.859 -33.625 4.605 1 84.62 118 GLN A CA 1
ATOM 873 C C . GLN A 1 118 ? -11.828 -33.375 3.455 1 84.62 118 GLN A C 1
ATOM 875 O O . GLN A 1 118 ? -12.93 -33.938 3.426 1 84.62 118 GLN A O 1
ATOM 880 N N . LEU A 1 119 ? -11.453 -32.719 2.473 1 89.38 119 LEU A N 1
ATOM 881 C CA . LEU A 1 119 ? -12.328 -32.406 1.349 1 89.38 119 LEU A CA 1
ATOM 882 C C . LEU A 1 119 ? -12.32 -33.531 0.321 1 89.38 119 LEU A C 1
ATOM 884 O O . LEU A 1 119 ? -11.344 -34.281 0.215 1 89.38 119 LEU A O 1
ATOM 888 N N . PRO A 1 120 ? -13.398 -33.656 -0.333 1 85.88 120 PRO A N 1
ATOM 889 C CA . PRO A 1 120 ? -13.438 -34.656 -1.396 1 85.88 120 PRO A CA 1
ATOM 890 C C . PRO A 1 120 ? -12.414 -34.375 -2.5 1 85.88 120 PRO A C 1
ATOM 892 O O . PRO A 1 120 ? -12.016 -33.219 -2.705 1 85.88 120 PRO A O 1
ATOM 895 N N . GLY A 1 121 ? -11.969 -35.406 -3.18 1 78.69 121 GLY A N 1
ATOM 896 C CA . GLY A 1 121 ? -10.953 -35.312 -4.219 1 78.69 121 GLY A CA 1
ATOM 897 C C . GLY A 1 121 ? -11.328 -34.344 -5.34 1 78.69 121 GLY A C 1
ATOM 898 O O . GLY A 1 121 ? -10.484 -33.594 -5.816 1 78.69 121 GLY A O 1
ATOM 899 N N . GLY A 1 122 ? -12.633 -34.375 -5.715 1 77.06 122 GLY A N 1
ATOM 900 C CA . GLY A 1 122 ? -13.086 -33.5 -6.781 1 77.06 122 GLY A CA 1
ATOM 901 C C . GLY A 1 122 ? -12.922 -32.031 -6.441 1 77.06 122 GLY A C 1
ATOM 902 O O . GLY A 1 122 ? -12.625 -31.219 -7.32 1 77.06 122 GLY A O 1
ATOM 903 N N . ALA A 1 123 ? -13.07 -31.734 -5.176 1 84.69 123 ALA A N 1
ATOM 904 C CA . ALA A 1 123 ? -12.938 -30.344 -4.727 1 84.69 123 ALA A CA 1
ATOM 905 C C . ALA A 1 123 ? -11.469 -29.953 -4.57 1 84.69 123 ALA A C 1
ATOM 907 O O . ALA A 1 123 ? -11.102 -28.797 -4.801 1 84.69 123 ALA A O 1
ATOM 908 N N . GLN A 1 124 ? -10.641 -30.891 -4.219 1 82.25 124 GLN A N 1
ATOM 909 C CA . GLN A 1 124 ? -9.219 -30.625 -4.043 1 82.25 124 GLN A CA 1
ATOM 910 C C . GLN A 1 124 ? -8.547 -30.312 -5.379 1 82.25 124 GLN A C 1
ATOM 912 O O . GLN A 1 124 ? -7.625 -29.5 -5.438 1 82.25 124 GLN A O 1
ATOM 917 N N . GLN A 1 125 ? -9.117 -30.922 -6.367 1 76.5 125 GLN A N 1
ATOM 918 C CA . GLN A 1 125 ? -8.547 -30.719 -7.691 1 76.5 125 GLN A CA 1
ATOM 919 C C . GLN A 1 125 ? -8.867 -29.312 -8.219 1 76.5 125 GLN A C 1
ATOM 921 O O . GLN A 1 125 ? -8.109 -28.75 -9.016 1 76.5 125 GLN A O 1
ATOM 926 N N . GLN A 1 126 ? -10.023 -28.906 -7.742 1 76.69 126 GLN A N 1
ATOM 927 C CA . GLN A 1 126 ? -10.406 -27.562 -8.172 1 76.69 126 GLN A CA 1
ATOM 928 C C . GLN A 1 126 ? -9.719 -26.5 -7.324 1 76.69 126 GLN A C 1
ATOM 930 O O . GLN A 1 126 ? -9.508 -25.375 -7.781 1 76.69 126 GLN A O 1
ATOM 935 N N . GLY A 1 127 ? -9.383 -26.828 -6.145 1 78.69 127 GLY A N 1
ATOM 936 C CA . GLY A 1 127 ? -8.688 -25.906 -5.266 1 78.69 127 GLY A CA 1
ATOM 937 C C . GLY A 1 127 ? -9.617 -25.062 -4.426 1 78.69 127 GLY A C 1
ATOM 938 O O . GLY A 1 127 ? -10.797 -24.906 -4.758 1 78.69 127 GLY A O 1
ATOM 939 N N . VAL A 1 128 ? -9.148 -24.531 -3.277 1 87.5 128 VAL A N 1
ATOM 940 C CA . VAL A 1 128 ? -9.867 -23.625 -2.391 1 87.5 128 VAL A CA 1
ATOM 941 C C . VAL A 1 128 ? -9.203 -22.25 -2.41 1 87.5 128 VAL A C 1
ATOM 943 O O . VAL A 1 128 ? -7.977 -22.156 -2.342 1 87.5 128 VAL A O 1
ATOM 946 N N . THR A 1 129 ? -10.047 -21.281 -2.592 1 86.75 129 THR A N 1
ATOM 947 C CA . THR A 1 129 ? -9.5 -19.938 -2.684 1 86.75 129 THR A CA 1
ATOM 948 C C . THR A 1 129 ? -9.93 -19.094 -1.479 1 86.75 129 THR A C 1
ATOM 950 O O . THR A 1 129 ? -11.086 -19.141 -1.069 1 86.75 129 THR A O 1
ATOM 953 N N . VAL A 1 130 ? -8.984 -18.438 -0.816 1 88.56 130 VAL A N 1
ATOM 954 C CA . VAL A 1 130 ? -9.227 -17.516 0.283 1 88.56 130 VAL A CA 1
ATOM 955 C C . VAL A 1 130 ? -8.82 -16.094 -0.131 1 88.56 130 VAL A C 1
ATOM 957 O O . VAL A 1 130 ? -7.652 -15.852 -0.446 1 88.56 130 VAL A O 1
ATOM 960 N N . LYS A 1 131 ? -9.703 -15.133 -0.215 1 85.25 131 LYS A N 1
ATOM 961 C CA . LYS A 1 131 ? -9.406 -13.773 -0.67 1 85.25 131 LYS A CA 1
ATOM 962 C C . LYS A 1 131 ? -10.109 -12.734 0.195 1 85.25 131 LYS A C 1
ATOM 964 O O . LYS A 1 131 ? -11.133 -13.023 0.816 1 85.25 131 LYS A O 1
ATOM 969 N N . LYS A 1 132 ? -9.469 -11.617 0.164 1 83.12 132 LYS A N 1
ATOM 970 C CA . LYS A 1 132 ? -10.125 -10.453 0.743 1 83.12 132 LYS A CA 1
ATOM 971 C C . LYS A 1 132 ? -11.133 -9.844 -0.23 1 83.12 132 LYS A C 1
ATOM 973 O O . LYS A 1 132 ? -10.805 -9.594 -1.393 1 83.12 132 LYS A O 1
ATOM 978 N N . VAL A 1 133 ? -12.297 -9.734 0.17 1 77.94 133 VAL A N 1
ATOM 979 C CA . VAL A 1 133 ? -13.281 -9.195 -0.77 1 77.94 133 VAL A CA 1
ATOM 980 C C . VAL A 1 133 ? -14.109 -8.117 -0.084 1 77.94 133 VAL A C 1
ATOM 982 O O . VAL A 1 133 ? -14.5 -8.266 1.077 1 77.94 133 VAL A O 1
ATOM 985 N N . SER A 1 134 ? -14.078 -6.965 -0.792 1 76.5 134 SER A N 1
ATOM 986 C CA . SER A 1 134 ? -15.094 -5.996 -0.397 1 76.5 134 SER A CA 1
ATOM 987 C C . SER A 1 134 ? -16.438 -6.305 -1.056 1 76.5 134 SER A C 1
ATOM 989 O O . SER A 1 134 ? -16.5 -6.617 -2.246 1 76.5 134 SER A O 1
ATOM 991 N N . PRO A 1 135 ? -17.328 -6.422 -0.316 1 71.06 135 PRO A N 1
ATOM 992 C CA . PRO A 1 135 ? -18.625 -6.789 -0.892 1 71.06 135 PRO A CA 1
ATOM 993 C C . PRO A 1 135 ? -19.203 -5.703 -1.806 1 71.06 135 PRO A C 1
ATOM 995 O O . PRO A 1 135 ? -20.125 -5.965 -2.58 1 71.06 135 PRO A O 1
ATOM 998 N N . ASN A 1 136 ? -18.562 -4.578 -1.854 1 75.06 136 ASN A N 1
ATOM 999 C CA . ASN A 1 136 ? -19.156 -3.482 -2.6 1 75.06 136 ASN A CA 1
ATOM 1000 C C . ASN A 1 136 ? -18.609 -3.395 -4.016 1 75.06 136 ASN A C 1
ATOM 1002 O O . ASN A 1 136 ? -17.391 -3.418 -4.215 1 75.06 136 ASN A O 1
ATOM 1006 N N . ILE A 1 137 ? -19.547 -3.363 -5 1 83.56 137 ILE A N 1
ATOM 1007 C CA . ILE A 1 137 ? -19.188 -3.18 -6.398 1 83.56 137 ILE A CA 1
ATOM 1008 C C . ILE A 1 137 ? -18.844 -1.713 -6.656 1 83.56 137 ILE A C 1
ATOM 1010 O O . ILE A 1 137 ? -19.625 -0.819 -6.32 1 83.56 137 ILE A O 1
ATOM 1014 N N . LEU A 1 138 ? -17.75 -1.386 -7.227 1 88.31 138 LEU A N 1
ATOM 1015 C CA . LEU A 1 138 ? -17.344 -0.016 -7.52 1 88.31 138 LEU A CA 1
ATOM 1016 C C . LEU A 1 138 ? -17.953 0.461 -8.836 1 88.31 138 LEU A C 1
ATOM 1018 O O . LEU A 1 138 ? -18.594 1.511 -8.883 1 88.31 138 LEU A O 1
ATOM 1022 N N . LEU A 1 139 ? -17.641 -0.272 -9.906 1 91.44 139 LEU A N 1
ATOM 1023 C CA . LEU A 1 139 ? -18.156 0.073 -11.227 1 91.44 139 LEU A CA 1
ATOM 1024 C C . LEU A 1 139 ? -18.359 -1.177 -12.078 1 91.44 139 LEU A C 1
ATOM 1026 O O . LEU A 1 139 ? -17.734 -2.215 -11.812 1 91.44 139 LEU A O 1
ATOM 1030 N N . VAL A 1 140 ? -19.266 -1.095 -12.992 1 92.12 140 VAL A N 1
ATOM 1031 C CA . VAL A 1 140 ? -19.531 -2.16 -13.961 1 92.12 140 VAL A CA 1
ATOM 1032 C C . VAL A 1 140 ? -19.344 -1.631 -15.375 1 92.12 140 VAL A C 1
ATOM 1034 O O . VAL A 1 140 ? -20.016 -0.689 -15.789 1 92.12 140 VAL A O 1
ATOM 1037 N N . ALA A 1 141 ? -18.359 -2.16 -16.047 1 94.31 141 ALA A N 1
ATOM 1038 C CA . ALA A 1 141 ? -18.172 -1.835 -17.453 1 94.31 141 ALA A CA 1
ATOM 1039 C C . ALA A 1 141 ? -18.859 -2.854 -18.359 1 94.31 141 ALA A C 1
ATOM 1041 O O . ALA A 1 141 ? -18.625 -4.059 -18.234 1 94.31 141 ALA A O 1
ATOM 1042 N N . SER A 1 142 ? -19.734 -2.385 -19.172 1 94.69 142 SER A N 1
ATOM 1043 C CA . SER A 1 142 ? -20.453 -3.26 -20.094 1 94.69 142 SER A CA 1
ATOM 1044 C C . SER A 1 142 ? -19.859 -3.223 -21.484 1 94.69 142 SER A C 1
ATOM 1046 O O . SER A 1 142 ? -19.641 -2.145 -22.047 1 94.69 142 SER A O 1
ATOM 1048 N N . LEU A 1 143 ? -19.516 -4.379 -21.938 1 94.31 143 LEU A N 1
ATOM 1049 C CA . LEU A 1 143 ? -19.094 -4.523 -23.312 1 94.31 143 LEU A CA 1
ATOM 1050 C C . LEU A 1 143 ? -20.25 -4.961 -24.203 1 94.31 143 LEU A C 1
ATOM 1052 O O . LEU A 1 143 ? -20.922 -5.961 -23.922 1 94.31 143 LEU A O 1
ATOM 1056 N N . TYR A 1 144 ? -20.5 -4.191 -25.203 1 92.31 144 TYR A N 1
ATOM 1057 C CA . TYR A 1 144 ? -21.641 -4.527 -26.062 1 92.31 144 TYR A CA 1
ATOM 1058 C C . TYR A 1 144 ? -21.406 -4.027 -27.484 1 92.31 144 TYR A C 1
ATOM 1060 O O . TYR A 1 144 ? -20.375 -3.42 -27.781 1 92.31 144 TYR A O 1
ATOM 1068 N N . ALA A 1 145 ? -22.203 -4.605 -28.312 1 92.38 145 ALA A N 1
ATOM 1069 C CA . ALA A 1 145 ? -22.234 -4.137 -29.688 1 92.38 145 ALA A CA 1
ATOM 1070 C C . ALA A 1 145 ? -23.641 -3.664 -30.078 1 92.38 145 ALA A C 1
ATOM 1072 O O . ALA A 1 145 ? -24.641 -4.328 -29.75 1 92.38 145 ALA A O 1
ATOM 1073 N N . ASP A 1 146 ? -23.688 -2.564 -30.719 1 85.69 146 ASP A N 1
ATOM 1074 C CA . ASP A 1 146 ? -24.984 -2.004 -31.109 1 85.69 146 ASP A CA 1
ATOM 1075 C C . ASP A 1 146 ? -25.688 -2.898 -32.125 1 85.69 146 ASP A C 1
ATOM 1077 O O . ASP A 1 146 ? -26.906 -3.01 -32.125 1 85.69 146 ASP A O 1
ATOM 1081 N N . ASP A 1 147 ? -24.938 -3.539 -32.938 1 85.88 147 ASP A N 1
ATOM 1082 C CA . ASP A 1 147 ? -25.516 -4.344 -34 1 85.88 147 ASP A CA 1
ATOM 1083 C C . ASP A 1 147 ? -25.578 -5.816 -33.594 1 85.88 147 ASP A C 1
ATOM 1085 O O . ASP A 1 147 ? -25.844 -6.68 -34.438 1 85.88 147 ASP A O 1
ATOM 1089 N N . GLU A 1 148 ? -25.422 -6.195 -32.344 1 83.69 148 GLU A N 1
ATOM 1090 C CA . GLU A 1 148 ? -25.469 -7.562 -31.844 1 83.69 148 GLU A CA 1
ATOM 1091 C C . GLU A 1 148 ? -24.656 -8.508 -32.719 1 83.69 148 GLU A C 1
ATOM 1093 O O . GLU A 1 148 ? -25.078 -9.648 -32.969 1 83.69 148 GLU A O 1
ATOM 1098 N N . ARG A 1 149 ? -23.656 -8.008 -33.312 1 85.94 149 ARG A N 1
ATOM 1099 C CA . ARG A 1 149 ? -22.844 -8.82 -34.219 1 85.94 149 ARG A CA 1
ATOM 1100 C C . ARG A 1 149 ? -22.031 -9.852 -33.438 1 85.94 149 ARG A C 1
ATOM 1102 O O . ARG A 1 149 ? -21.641 -10.883 -34 1 85.94 149 ARG A O 1
ATOM 1109 N N . PHE A 1 150 ? -21.734 -9.57 -32.25 1 89.94 150 PHE A N 1
ATOM 1110 C CA . PHE A 1 150 ? -20.906 -10.477 -31.453 1 89.94 150 PHE A CA 1
ATOM 1111 C C . PHE A 1 150 ? -21.766 -11.32 -30.531 1 89.94 150 PHE A C 1
ATOM 1113 O O . PHE A 1 150 ? -22.75 -10.828 -29.953 1 89.94 150 PHE A O 1
ATOM 1120 N N . GLU A 1 151 ? -21.406 -12.586 -30.375 1 87.94 151 GLU A N 1
ATOM 1121 C CA . GLU A 1 151 ? -22.078 -13.469 -29.422 1 87.94 151 GLU A CA 1
ATOM 1122 C C . GLU A 1 151 ? -21.625 -13.18 -27.984 1 87.94 151 GLU A C 1
ATOM 1124 O O . GLU A 1 151 ? -20.547 -12.625 -27.766 1 87.94 151 GLU A O 1
ATOM 1129 N N . GLU A 1 152 ? -22.5 -13.547 -27.078 1 88.38 152 GLU A N 1
ATOM 1130 C CA . GLU A 1 152 ? -22.219 -13.312 -25.656 1 88.38 152 GLU A CA 1
ATOM 1131 C C . GLU A 1 152 ? -20.922 -14 -25.234 1 88.38 152 GLU A C 1
ATOM 1133 O O . GLU A 1 152 ? -20.156 -13.461 -24.422 1 88.38 152 GLU A O 1
ATOM 1138 N N . ILE A 1 153 ? -20.641 -15.141 -25.828 1 87.75 153 ILE A N 1
ATOM 1139 C CA . ILE A 1 153 ? -19.469 -15.93 -25.453 1 87.75 153 ILE A CA 1
ATOM 1140 C C . ILE A 1 153 ? -18.203 -15.203 -25.906 1 87.75 153 ILE A C 1
ATOM 1142 O O . ILE A 1 153 ? -17.188 -15.219 -25.219 1 87.75 153 ILE A O 1
ATOM 1146 N N . PHE A 1 154 ? -18.297 -14.641 -27.016 1 89.19 154 PHE A N 1
ATOM 1147 C CA . PHE A 1 154 ? -17.141 -13.906 -27.531 1 89.19 154 PHE A CA 1
ATOM 1148 C C . PHE A 1 154 ? -16.875 -12.664 -26.688 1 89.19 154 PHE A C 1
ATOM 1150 O O . PHE A 1 154 ? -15.727 -12.383 -26.359 1 89.19 154 PHE A O 1
ATOM 1157 N N . LEU A 1 155 ? -17.906 -11.898 -26.406 1 91.25 155 LEU A N 1
ATOM 1158 C CA . LEU A 1 155 ? -17.766 -10.68 -25.625 1 91.25 155 LEU A CA 1
ATOM 1159 C C . LEU A 1 155 ? -17.188 -10.992 -24.234 1 91.25 155 LEU A C 1
ATOM 1161 O O . LEU A 1 155 ? -16.297 -10.289 -23.75 1 91.25 155 LEU A O 1
ATOM 1165 N N . SER A 1 156 ? -17.688 -11.977 -23.594 1 90.38 156 SER A N 1
ATOM 1166 C CA . SER A 1 156 ? -17.234 -12.352 -22.25 1 90.38 156 SER A CA 1
ATOM 1167 C C . SER A 1 156 ? -15.773 -12.797 -22.281 1 90.38 156 SER A C 1
ATOM 1169 O O . SER A 1 156 ? -15.008 -12.461 -21.375 1 90.38 156 SER A O 1
ATOM 1171 N N . ASN A 1 157 ? -15.383 -13.539 -23.297 1 89.88 157 ASN A N 1
ATOM 1172 C CA . ASN A 1 157 ? -14.016 -14.039 -23.328 1 89.88 157 ASN A CA 1
ATOM 1173 C C . ASN A 1 157 ? -13.031 -12.969 -23.797 1 89.88 157 ASN A C 1
ATOM 1175 O O . ASN A 1 157 ? -11.859 -12.984 -23.422 1 89.88 157 ASN A O 1
ATOM 1179 N N . TYR A 1 158 ? -13.523 -12.133 -24.656 1 90.81 158 TYR A N 1
ATOM 1180 C CA . TYR A 1 158 ? -12.68 -10.992 -24.969 1 90.81 158 TYR A CA 1
ATOM 1181 C C . TYR A 1 158 ? -12.344 -10.203 -23.703 1 90.81 158 TYR A C 1
ATOM 1183 O O . TYR A 1 158 ? -11.211 -9.742 -23.531 1 90.81 158 TYR A O 1
ATOM 1191 N N . ALA A 1 159 ? -13.32 -10.008 -22.875 1 92 159 ALA A N 1
ATOM 1192 C CA . ALA A 1 159 ? -13.141 -9.289 -21.625 1 92 159 ALA A CA 1
ATOM 1193 C C . ALA A 1 159 ? -12.172 -10.031 -20.703 1 92 159 ALA A C 1
ATOM 1195 O O . ALA A 1 159 ? -11.297 -9.422 -20.094 1 92 159 ALA A O 1
ATOM 1196 N N . VAL A 1 160 ? -12.273 -11.312 -20.641 1 88.94 160 VAL A N 1
ATOM 1197 C CA . VAL A 1 160 ? -11.445 -12.109 -19.75 1 88.94 160 VAL A CA 1
ATOM 1198 C C . VAL A 1 160 ? -10 -12.125 -20.234 1 88.94 160 VAL A C 1
ATOM 1200 O O . VAL A 1 160 ? -9.07 -12.008 -19.438 1 88.94 160 VAL A O 1
ATOM 1203 N N . ILE A 1 161 ? -9.789 -12.219 -21.516 1 87.06 161 ILE A N 1
ATOM 1204 C CA . ILE A 1 161 ? -8.461 -12.414 -22.094 1 87.06 161 ILE A CA 1
ATOM 1205 C C . ILE A 1 161 ? -7.73 -11.078 -22.172 1 87.06 161 ILE A C 1
ATOM 1207 O O . ILE A 1 161 ? -6.543 -10.992 -21.844 1 87.06 161 ILE A O 1
ATOM 1211 N N . ASN A 1 162 ? -8.43 -10.016 -22.5 1 87.75 162 ASN A N 1
ATOM 1212 C CA . ASN A 1 162 ? -7.727 -8.789 -22.844 1 87.75 162 ASN A CA 1
ATOM 1213 C C . ASN A 1 162 ? -7.922 -7.711 -21.781 1 87.75 162 ASN A C 1
ATOM 1215 O O . ASN A 1 162 ? -7.125 -6.777 -21.672 1 87.75 162 ASN A O 1
ATOM 1219 N N . LEU A 1 163 ? -8.961 -7.727 -21.078 1 91.56 163 LEU A N 1
ATOM 1220 C CA . LEU A 1 163 ? -9.266 -6.57 -20.25 1 91.56 163 LEU A CA 1
ATOM 1221 C C . LEU A 1 163 ? -9.125 -6.922 -18.766 1 91.56 163 LEU A C 1
ATOM 1223 O O . LEU A 1 163 ? -8.695 -6.086 -17.969 1 91.56 163 LEU A O 1
ATOM 1227 N N . GLN A 1 164 ? -9.438 -8.055 -18.328 1 90.81 164 GLN A N 1
ATOM 1228 C CA . GLN A 1 164 ? -9.516 -8.414 -16.922 1 90.81 164 GLN A CA 1
ATOM 1229 C C . GLN A 1 164 ? -8.164 -8.25 -16.234 1 90.81 164 GLN A C 1
ATOM 1231 O O . GLN A 1 164 ? -8.078 -7.625 -15.172 1 90.81 164 GLN A O 1
ATOM 1236 N N . ASN A 1 165 ? -7.121 -8.719 -16.844 1 87 165 ASN A N 1
ATOM 1237 C CA . ASN A 1 165 ? -5.82 -8.742 -16.172 1 87 165 ASN A CA 1
ATOM 1238 C C . ASN A 1 165 ? -5.207 -7.344 -16.094 1 87 165 ASN A C 1
ATOM 1240 O O . ASN A 1 165 ? -4.715 -6.941 -15.039 1 87 165 ASN A O 1
ATOM 1244 N N . PRO A 1 166 ? -5.234 -6.629 -17.172 1 89.31 166 PRO A N 1
ATOM 1245 C CA . PRO A 1 166 ? -4.695 -5.27 -17.062 1 89.31 166 PRO A CA 1
ATOM 1246 C C . PRO A 1 166 ? -5.469 -4.41 -16.062 1 89.31 166 PRO A C 1
ATOM 1248 O O . PRO A 1 166 ? -4.883 -3.561 -15.383 1 89.31 166 PRO A O 1
ATOM 1251 N N . LEU A 1 167 ? -6.746 -4.598 -15.969 1 93.31 167 LEU A N 1
ATOM 1252 C CA . LEU A 1 167 ? -7.551 -3.818 -15.039 1 93.31 167 LEU A CA 1
ATOM 1253 C C . LEU A 1 167 ? -7.273 -4.246 -13.602 1 93.31 167 LEU A C 1
ATOM 1255 O O . LEU A 1 167 ? -7.332 -3.422 -12.68 1 93.31 167 LEU A O 1
ATOM 1259 N N . ALA A 1 168 ? -6.984 -5.488 -13.398 1 90.88 168 ALA A N 1
ATOM 1260 C CA . ALA A 1 168 ? -6.73 -6.016 -12.062 1 90.88 168 ALA A CA 1
ATOM 1261 C C . ALA A 1 168 ? -5.395 -5.516 -11.516 1 90.88 168 ALA A C 1
ATOM 1263 O O . ALA A 1 168 ? -5.168 -5.523 -10.305 1 90.88 168 ALA A O 1
ATOM 1264 N N . ARG A 1 169 ? -4.559 -4.992 -12.383 1 89.19 169 ARG A N 1
ATOM 1265 C CA . ARG A 1 169 ? -3.23 -4.543 -11.977 1 89.19 169 ARG A CA 1
ATOM 1266 C C . ARG A 1 169 ? -3.252 -3.078 -11.555 1 89.19 169 ARG A C 1
ATOM 1268 O O . ARG A 1 169 ? -2.311 -2.596 -10.922 1 89.19 169 ARG A O 1
ATOM 1275 N N . LEU A 1 170 ? -4.297 -2.469 -11.812 1 90.81 170 LEU A N 1
ATOM 1276 C CA . LEU A 1 170 ? -4.391 -1.063 -11.438 1 90.81 170 LEU A CA 1
ATOM 1277 C C . LEU A 1 170 ? -4.34 -0.904 -9.922 1 90.81 170 LEU A C 1
ATOM 1279 O O . LEU A 1 170 ? -4.914 -1.714 -9.188 1 90.81 170 LEU A O 1
ATOM 1283 N N . PRO A 1 171 ? -3.609 0.128 -9.484 1 87.75 171 PRO A N 1
ATOM 1284 C CA . PRO A 1 171 ? -3.514 0.322 -8.039 1 87.75 171 PRO A CA 1
ATOM 1285 C C . PRO A 1 171 ? -4.867 0.598 -7.391 1 87.75 171 PRO A C 1
ATOM 1287 O O . PRO A 1 171 ? -5.637 1.429 -7.883 1 87.75 171 PRO A O 1
ATOM 1290 N N . GLY A 1 172 ? -5.152 -0.106 -6.352 1 86.56 172 GLY A N 1
ATOM 1291 C CA . GLY A 1 172 ? -6.387 0.107 -5.613 1 86.56 172 GLY A CA 1
ATOM 1292 C C . GLY A 1 172 ? -7.488 -0.86 -6 1 86.56 172 GLY A C 1
ATOM 1293 O O . GLY A 1 172 ? -8.492 -0.985 -5.293 1 86.56 172 GLY A O 1
ATOM 1294 N N . VAL A 1 173 ? -7.281 -1.627 -7.133 1 88.88 173 VAL A N 1
ATOM 1295 C CA . VAL A 1 173 ? -8.266 -2.613 -7.566 1 88.88 173 VAL A CA 1
ATOM 1296 C C . VAL A 1 173 ? -8.062 -3.92 -6.801 1 88.88 173 VAL A C 1
ATOM 1298 O O . VAL A 1 173 ? -6.938 -4.41 -6.688 1 88.88 173 VAL A O 1
ATOM 1301 N N . GLY A 1 174 ? -9.109 -4.426 -6.184 1 82.75 174 GLY A N 1
ATOM 1302 C CA . GLY A 1 174 ? -9.031 -5.691 -5.473 1 82.75 174 GLY A CA 1
ATOM 1303 C C . GLY A 1 174 ? -9.266 -6.895 -6.371 1 82.75 174 GLY A C 1
ATOM 1304 O O . GLY A 1 174 ? -8.445 -7.816 -6.398 1 82.75 174 GLY A O 1
ATOM 1305 N N . GLN A 1 175 ? -10.461 -6.871 -7.082 1 86.44 175 GLN A N 1
ATOM 1306 C CA . GLN A 1 175 ? -10.82 -7.984 -7.957 1 86.44 175 GLN A CA 1
ATOM 1307 C C . GLN A 1 175 ? -11.641 -7.504 -9.148 1 86.44 175 GLN A C 1
ATOM 1309 O O . GLN A 1 175 ? -12.391 -6.535 -9.047 1 86.44 175 GLN A O 1
ATOM 1314 N N . VAL A 1 176 ? -11.367 -8.117 -10.281 1 89.56 176 VAL A N 1
ATOM 1315 C CA . VAL A 1 176 ? -12.164 -7.895 -11.484 1 89.56 176 VAL A CA 1
ATOM 1316 C C . VAL A 1 176 ? -12.82 -9.203 -11.922 1 89.56 176 VAL A C 1
ATOM 1318 O O . VAL A 1 176 ? -12.148 -10.219 -12.07 1 89.56 176 VAL A O 1
ATOM 1321 N N . ARG A 1 177 ? -14.109 -9.172 -11.984 1 86.69 177 ARG A N 1
ATOM 1322 C CA . ARG A 1 177 ? -14.844 -10.359 -12.414 1 86.69 177 ARG A CA 1
ATOM 1323 C C . ARG A 1 177 ? -15.68 -10.055 -13.656 1 86.69 177 ARG A C 1
ATOM 1325 O O . ARG A 1 177 ? -16.281 -8.984 -13.766 1 86.69 177 ARG A O 1
ATOM 1332 N N . VAL A 1 178 ? -15.711 -10.992 -14.484 1 89.44 178 VAL A N 1
ATOM 1333 C CA . VAL A 1 178 ? -16.531 -10.867 -15.688 1 89.44 178 VAL A CA 1
ATOM 1334 C C . VAL A 1 178 ? -17.781 -11.742 -15.555 1 89.44 178 VAL A C 1
ATOM 1336 O O . VAL A 1 178 ? -17.672 -12.945 -15.305 1 89.44 178 VAL A O 1
ATOM 1339 N N . PHE A 1 179 ? -18.859 -11.102 -15.617 1 84.69 179 PHE A N 1
ATOM 1340 C CA . PHE A 1 179 ? -20.125 -11.828 -15.57 1 84.69 179 PHE A CA 1
ATOM 1341 C C . PHE A 1 179 ? -20.734 -11.93 -16.969 1 84.69 179 PHE A C 1
ATOM 1343 O O . PHE A 1 179 ? -20.656 -10.984 -17.75 1 84.69 179 PHE A O 1
ATOM 1350 N N . GLY A 1 180 ? -21.141 -12.922 -17.391 1 80.25 180 GLY A N 1
ATOM 1351 C CA . GLY A 1 180 ? -21.75 -13.25 -18.672 1 80.25 180 GLY A CA 1
ATOM 1352 C C . GLY A 1 180 ? -21.703 -14.727 -19 1 80.25 180 GLY A C 1
ATOM 1353 O O . GLY A 1 180 ? -22.094 -15.562 -18.172 1 80.25 180 GLY A O 1
ATOM 1354 N N . ALA A 1 181 ? -21.172 -14.812 -20.359 1 77.19 181 ALA A N 1
ATOM 1355 C CA . ALA A 1 181 ? -21.016 -16.203 -20.781 1 77.19 181 ALA A CA 1
ATOM 1356 C C . ALA A 1 181 ? -19.719 -16.797 -20.234 1 77.19 181 ALA A C 1
ATOM 1358 O O . ALA A 1 181 ? -18.641 -16.219 -20.406 1 77.19 181 ALA A O 1
ATOM 1359 N N . GLY A 1 182 ? -19.609 -17.297 -19.094 1 75.06 182 GLY A N 1
ATOM 1360 C CA . GLY A 1 182 ? -18.484 -17.969 -18.484 1 75.06 182 GLY A CA 1
ATOM 1361 C C . GLY A 1 182 ? -17.297 -18.094 -19.422 1 75.06 182 GLY A C 1
ATOM 1362 O O . GLY A 1 182 ? -17.375 -17.734 -20.594 1 75.06 182 GLY A O 1
ATOM 1363 N N . PRO A 1 183 ? -16.109 -18.453 -19.031 1 81.5 183 PRO A N 1
ATOM 1364 C CA . PRO A 1 183 ? -14.922 -18.656 -19.844 1 81.5 183 PRO A CA 1
ATOM 1365 C C . PRO A 1 183 ? -15.062 -19.812 -20.828 1 81.5 183 PRO A C 1
ATOM 1367 O O . PRO A 1 183 ? -15.969 -20.641 -20.672 1 81.5 183 PRO A O 1
ATOM 1370 N N . TYR A 1 184 ? -14.156 -19.734 -21.812 1 85.56 184 TYR A N 1
ATOM 1371 C CA . TYR A 1 184 ? -14.148 -20.828 -22.781 1 85.56 184 TYR A CA 1
ATOM 1372 C C . TYR A 1 184 ? -13.852 -22.156 -22.109 1 85.56 184 TYR A C 1
ATOM 1374 O O . TYR A 1 184 ? -13.156 -22.203 -21.094 1 85.56 184 TYR A O 1
ATOM 1382 N N . SER A 1 185 ? -14.477 -23.125 -22.562 1 87.62 185 SER A N 1
ATOM 1383 C CA . SER A 1 185 ? -14.211 -24.5 -22.172 1 87.62 185 SER A CA 1
ATOM 1384 C C . SER A 1 185 ? -14.406 -25.453 -23.359 1 87.62 185 SER A C 1
ATOM 1386 O O . SER A 1 185 ? -15.219 -25.188 -24.234 1 87.62 185 SER A O 1
ATOM 1388 N N . MET A 1 186 ? -13.516 -26.391 -23.375 1 88.38 186 MET A N 1
ATOM 1389 C CA . MET A 1 186 ? -13.695 -27.438 -24.375 1 88.38 186 MET A CA 1
ATOM 1390 C C . MET A 1 186 ? -14.719 -28.469 -23.906 1 88.38 186 MET A C 1
ATOM 1392 O O . MET A 1 186 ? -14.539 -29.109 -22.875 1 88.38 186 MET A O 1
ATOM 1396 N N . ARG A 1 187 ? -15.797 -28.531 -24.625 1 88.94 187 ARG A N 1
ATOM 1397 C CA . ARG A 1 187 ? -16.844 -29.453 -24.234 1 88.94 187 ARG A CA 1
ATOM 1398 C C . ARG A 1 187 ? -16.938 -30.625 -25.234 1 88.94 187 ARG A C 1
ATOM 1400 O O . ARG A 1 187 ? -16.969 -30.406 -26.438 1 88.94 187 ARG A O 1
ATOM 1407 N N . VAL A 1 188 ? -16.906 -31.734 -24.641 1 89.38 188 VAL A N 1
ATOM 1408 C CA . VAL A 1 188 ? -17.078 -32.938 -25.438 1 89.38 188 VAL A CA 1
ATOM 1409 C C . VAL A 1 188 ? -18.469 -33.531 -25.203 1 89.38 188 VAL A C 1
ATOM 1411 O O . VAL A 1 188 ? -18.781 -34 -24.125 1 89.38 188 VAL A O 1
ATOM 1414 N N . TRP A 1 189 ? -19.297 -33.406 -26.203 1 89.5 189 TRP A N 1
ATOM 1415 C CA . TRP A 1 189 ? -20.672 -33.906 -26.125 1 89.5 189 TRP A CA 1
ATOM 1416 C C . TRP A 1 189 ? -20.75 -35.344 -26.594 1 89.5 189 TRP A C 1
ATOM 1418 O O . TRP A 1 189 ? -20.594 -35.656 -27.781 1 89.5 189 TRP A O 1
ATOM 1428 N N . LEU A 1 190 ? -21.141 -36.188 -25.672 1 89.75 190 LEU A N 1
ATOM 1429 C CA . LEU A 1 190 ? -21.156 -37.625 -25.953 1 89.75 190 LEU A CA 1
ATOM 1430 C C . LEU A 1 190 ? -22.484 -38.062 -26.578 1 89.75 190 LEU A C 1
ATOM 1432 O O . LEU A 1 190 ? -23.531 -37.562 -26.172 1 89.75 190 LEU A O 1
ATOM 1436 N N . ASP A 1 191 ? -22.328 -38.844 -27.562 1 88.06 191 ASP A N 1
ATOM 1437 C CA . ASP A 1 191 ? -23.5 -39.469 -28.141 1 88.06 191 ASP A CA 1
ATOM 1438 C C . ASP A 1 191 ? -23.688 -40.875 -27.594 1 88.06 191 ASP A C 1
ATOM 1440 O O . ASP A 1 191 ? -23 -41.812 -28.016 1 88.06 191 ASP A O 1
ATOM 1444 N N . ALA A 1 192 ? -24.688 -41.094 -26.812 1 85.19 192 ALA A N 1
ATOM 1445 C CA . ALA A 1 192 ? -24.875 -42.344 -26.078 1 85.19 192 ALA A CA 1
ATOM 1446 C C . ALA A 1 192 ? -25.156 -43.5 -27.047 1 85.19 192 ALA A C 1
ATOM 1448 O O . ALA A 1 192 ? -24.703 -44.625 -26.828 1 85.19 192 ALA A O 1
ATOM 1449 N N . LYS A 1 193 ? -25.859 -43.344 -28.141 1 84.62 193 LYS A N 1
ATOM 1450 C CA . LYS A 1 193 ? -26.203 -44.375 -29.094 1 84.62 193 LYS A CA 1
ATOM 1451 C C . LYS A 1 193 ? -24.984 -44.844 -29.859 1 84.62 193 LYS A C 1
ATOM 1453 O O . LYS A 1 193 ? -24.797 -46.062 -30.062 1 84.62 193 LYS A O 1
ATOM 1458 N N . ARG A 1 194 ? -24.219 -43.938 -30.219 1 87.56 194 ARG A N 1
ATOM 1459 C CA . ARG A 1 194 ? -23.016 -44.281 -30.969 1 87.56 194 ARG A CA 1
ATOM 1460 C C . ARG A 1 194 ? -22 -44.969 -30.062 1 87.56 194 ARG A C 1
ATOM 1462 O O . ARG A 1 194 ? -21.266 -45.844 -30.516 1 87.56 194 ARG A O 1
ATOM 1469 N N . LEU A 1 195 ? -21.969 -44.562 -28.906 1 87.88 195 LEU A N 1
ATOM 1470 C CA . LEU A 1 195 ? -21.062 -45.219 -27.969 1 87.88 195 LEU A CA 1
ATOM 1471 C C . LEU A 1 195 ? -21.438 -46.688 -27.75 1 87.88 195 LEU A C 1
ATOM 1473 O O . LEU A 1 195 ? -20.562 -47.531 -27.672 1 87.88 195 LEU A O 1
ATOM 1477 N N . GLN A 1 196 ? -22.703 -46.938 -27.719 1 81.75 196 GLN A N 1
ATOM 1478 C CA . GLN A 1 196 ? -23.172 -48.281 -27.516 1 81.75 196 GLN A CA 1
ATOM 1479 C C . GLN A 1 196 ? -22.859 -49.156 -28.734 1 81.75 196 GLN A C 1
ATOM 1481 O O . GLN A 1 196 ? -22.531 -50.344 -28.594 1 81.75 196 GLN A O 1
ATOM 1486 N N . SER A 1 197 ? -23.047 -48.594 -29.859 1 84 197 SER A N 1
ATOM 1487 C CA . SER A 1 197 ? -22.828 -49.344 -31.094 1 84 197 SER A CA 1
ATOM 1488 C C . SER A 1 197 ? -21.375 -49.781 -31.219 1 84 197 SER A C 1
ATOM 1490 O O . SER A 1 197 ? -21.078 -50.812 -31.812 1 84 197 SER A O 1
ATOM 1492 N N . PHE A 1 198 ? -20.562 -48.969 -30.609 1 85.5 198 PHE A N 1
ATOM 1493 C CA . PHE A 1 198 ? -19.141 -49.312 -30.688 1 85.5 198 PHE A CA 1
ATOM 1494 C C . PHE A 1 198 ? -18.672 -50 -29.406 1 85.5 198 PHE A C 1
ATOM 1496 O O . PHE A 1 198 ? -17.469 -50.188 -29.203 1 85.5 198 PHE A O 1
ATOM 1503 N N . ASP A 1 199 ? -19.562 -50.281 -28.5 1 82.44 199 ASP A N 1
ATOM 1504 C CA . ASP A 1 199 ? -19.281 -50.969 -27.234 1 82.44 199 ASP A CA 1
ATOM 1505 C C . ASP A 1 199 ? -18.297 -50.125 -26.391 1 82.44 199 ASP A C 1
ATOM 1507 O O . ASP A 1 199 ? -17.312 -50.656 -25.891 1 82.44 199 ASP A O 1
ATOM 1511 N N . LEU A 1 200 ? -18.547 -48.844 -26.375 1 87 200 LEU A N 1
ATOM 1512 C CA . LEU A 1 200 ? -17.703 -47.938 -25.609 1 87 200 LEU A CA 1
ATOM 1513 C C . LEU A 1 200 ? -18.484 -47.344 -24.438 1 87 200 LEU A C 1
ATOM 1515 O O . LEU A 1 200 ? -19.703 -47.188 -24.5 1 87 200 LEU A O 1
ATOM 1519 N N . THR A 1 201 ? -17.703 -47.125 -23.328 1 85.81 201 THR A N 1
ATOM 1520 C CA . THR A 1 201 ? -18.297 -46.469 -22.172 1 85.81 201 THR A CA 1
ATOM 1521 C C . THR A 1 201 ? -17.719 -45.062 -21.984 1 85.81 201 THR A C 1
ATOM 1523 O O . THR A 1 201 ? -16.766 -44.688 -22.656 1 85.81 201 THR A O 1
ATOM 1526 N N . THR A 1 202 ? -18.344 -44.312 -21.078 1 85 202 THR A N 1
ATOM 1527 C CA . THR A 1 202 ? -17.875 -42.969 -20.766 1 85 202 THR A CA 1
ATOM 1528 C C . THR A 1 202 ? -16.5 -43 -20.125 1 85 202 THR A C 1
ATOM 1530 O O . THR A 1 202 ? -15.688 -42.094 -20.344 1 85 202 THR A O 1
ATOM 1533 N N . SER A 1 203 ? -16.219 -43.969 -19.375 1 82.81 203 SER A N 1
ATOM 1534 C CA . SER A 1 203 ? -14.914 -44.094 -18.734 1 82.81 203 SER A CA 1
ATOM 1535 C C . SER A 1 203 ? -13.805 -44.281 -19.766 1 82.81 203 SER A C 1
ATOM 1537 O O . SER A 1 203 ? -12.664 -43.875 -19.547 1 82.81 203 SER A O 1
ATOM 1539 N N . ASP A 1 204 ? -14.188 -44.938 -20.812 1 85.69 204 ASP A N 1
ATOM 1540 C CA . ASP A 1 204 ? -13.211 -45.125 -21.891 1 85.69 204 ASP A CA 1
ATOM 1541 C C . ASP A 1 204 ? -12.836 -43.812 -22.531 1 85.69 204 ASP A C 1
ATOM 1543 O O . ASP A 1 204 ? -11.672 -43.594 -22.875 1 85.69 204 ASP A O 1
ATOM 1547 N N . ILE A 1 205 ? -13.82 -43.031 -22.703 1 86.31 205 ILE A N 1
ATOM 1548 C CA . ILE A 1 205 ? -13.586 -41.719 -23.312 1 86.31 205 ILE A CA 1
ATOM 1549 C C . ILE A 1 205 ? -12.75 -40.844 -22.359 1 86.31 205 ILE A C 1
ATOM 1551 O O . ILE A 1 205 ? -11.82 -40.156 -22.797 1 86.31 205 ILE A O 1
ATOM 1555 N N . LEU A 1 206 ? -13.117 -40.906 -21.141 1 86.56 206 LEU A N 1
ATOM 1556 C CA . LEU A 1 206 ? -12.375 -40.125 -20.141 1 86.56 206 LEU A CA 1
ATOM 1557 C C . LEU A 1 206 ? -10.914 -40.531 -20.109 1 86.56 206 LEU A C 1
ATOM 1559 O O . LEU A 1 206 ? -10.023 -39.688 -20.094 1 86.56 206 LEU A O 1
ATOM 1563 N N . THR A 1 207 ? -10.695 -41.688 -20.094 1 81.88 207 THR A N 1
ATOM 1564 C CA . THR A 1 207 ? -9.336 -42.219 -20.047 1 81.88 207 THR A CA 1
ATOM 1565 C C . THR A 1 207 ? -8.578 -41.906 -21.328 1 81.88 207 THR A C 1
ATOM 1567 O O . THR A 1 207 ? -7.387 -41.594 -21.297 1 81.88 207 THR A O 1
ATOM 1570 N N . ALA A 1 208 ? -9.32 -42 -22.422 1 84.75 208 ALA A N 1
ATOM 1571 C CA . ALA A 1 208 ? -8.695 -41.688 -23.703 1 84.75 208 ALA A CA 1
ATOM 1572 C C . ALA A 1 208 ? -8.242 -40.219 -23.75 1 84.75 208 ALA A C 1
ATOM 1574 O O . ALA A 1 208 ? -7.141 -39.938 -24.219 1 84.75 208 ALA A O 1
ATOM 1575 N N . ILE A 1 209 ? -9.031 -39.375 -23.297 1 85.69 209 ILE A N 1
ATOM 1576 C CA . ILE A 1 209 ? -8.703 -37.938 -23.312 1 85.69 209 ILE A CA 1
ATOM 1577 C C . ILE A 1 209 ? -7.57 -37.688 -22.328 1 85.69 209 ILE A C 1
ATOM 1579 O O . ILE A 1 209 ? -6.645 -36.906 -22.625 1 85.69 209 ILE A O 1
ATOM 1583 N N . GLN A 1 210 ? -7.656 -38.281 -21.203 1 82.75 210 GLN A N 1
ATOM 1584 C CA . GLN A 1 210 ? -6.637 -38.062 -20.172 1 82.75 210 GLN A CA 1
ATOM 1585 C C . GLN A 1 210 ? -5.285 -38.625 -20.625 1 82.75 210 GLN A C 1
ATOM 1587 O O . GLN A 1 210 ? -4.242 -38.031 -20.297 1 82.75 210 GLN A O 1
ATOM 1592 N N . ARG A 1 211 ? -5.355 -39.625 -21.344 1 76.38 211 ARG A N 1
ATOM 1593 C CA . ARG A 1 211 ? -4.121 -40.281 -21.797 1 76.38 211 ARG A CA 1
ATOM 1594 C C . ARG A 1 211 ? -3.496 -39.5 -22.953 1 76.38 211 ARG A C 1
ATOM 1596 O O . ARG A 1 211 ? -2.273 -39.469 -23.094 1 76.38 211 ARG A O 1
ATOM 1603 N N . GLN A 1 212 ? -4.352 -38.938 -23.688 1 76.94 212 GLN A N 1
ATOM 1604 C CA . GLN A 1 212 ? -3.83 -38.312 -24.891 1 76.94 212 GLN A CA 1
ATOM 1605 C C . GLN A 1 212 ? -3.596 -36.812 -24.672 1 76.94 212 GLN A C 1
ATOM 1607 O O . GLN A 1 212 ? -2.799 -36.188 -25.375 1 76.94 212 GLN A O 1
ATOM 1612 N N . ASN A 1 213 ? -4.277 -36.25 -23.781 1 76.69 213 ASN A N 1
ATOM 1613 C CA . ASN A 1 213 ? -4.082 -34.844 -23.484 1 76.69 213 ASN A CA 1
ATOM 1614 C C . ASN A 1 213 ? -3.164 -34.656 -22.266 1 76.69 213 ASN A C 1
ATOM 1616 O O . ASN A 1 213 ? -3.607 -34.188 -21.219 1 76.69 213 ASN A O 1
ATOM 1620 N N . VAL A 1 214 ? -2.027 -35.125 -22.375 1 71.5 214 VAL A N 1
ATOM 1621 C CA . VAL A 1 214 ? -1.071 -35 -21.266 1 71.5 214 VAL A CA 1
ATOM 1622 C C . VAL A 1 214 ? 0.172 -34.25 -21.734 1 71.5 214 VAL A C 1
ATOM 1624 O O . VAL A 1 214 ? 0.571 -34.375 -22.906 1 71.5 214 VAL A O 1
ATOM 1627 N N . GLN A 1 215 ? 0.462 -33.438 -20.844 1 70.5 215 GLN A N 1
ATOM 1628 C CA . GLN A 1 215 ? 1.729 -32.781 -21.141 1 70.5 215 GLN A CA 1
ATOM 1629 C C . GLN A 1 215 ? 2.906 -33.719 -20.922 1 70.5 215 GLN A C 1
ATOM 1631 O O . GLN A 1 215 ? 2.979 -34.406 -19.906 1 70.5 215 GLN A O 1
ATOM 1636 N N . VAL A 1 216 ? 3.688 -33.938 -22.031 1 66.06 216 VAL A N 1
ATOM 1637 C CA . VAL A 1 216 ? 4.75 -34.938 -21.969 1 66.06 216 VAL A CA 1
ATOM 1638 C C . VAL A 1 216 ? 6.105 -34.219 -21.859 1 66.06 216 VAL A C 1
ATOM 1640 O O . VAL A 1 216 ? 6.355 -33.25 -22.562 1 66.06 216 VAL A O 1
ATOM 1643 N N . VAL A 1 217 ? 6.789 -34.625 -20.859 1 69.62 217 VAL A N 1
ATOM 1644 C CA . VAL A 1 217 ? 8.172 -34.188 -20.734 1 69.62 217 VAL A CA 1
ATOM 1645 C C . VAL A 1 217 ? 9.102 -35.219 -21.359 1 69.62 217 VAL A C 1
ATOM 1647 O O . VAL A 1 217 ? 9.172 -36.375 -20.922 1 69.62 217 VAL A O 1
ATOM 1650 N N . ALA A 1 218 ? 9.648 -34.875 -22.547 1 68.44 218 ALA A N 1
ATOM 1651 C CA . ALA A 1 218 ? 10.438 -35.875 -23.281 1 68.44 218 ALA A CA 1
ATOM 1652 C C . ALA A 1 218 ? 11.906 -35.781 -22.859 1 68.44 218 ALA A C 1
ATOM 1654 O O . ALA A 1 218 ? 12.672 -36.719 -23.109 1 68.44 218 ALA A O 1
ATOM 1655 N N . GLY A 1 219 ? 12.32 -34.781 -22.203 1 73.88 219 GLY A N 1
ATOM 1656 C CA . GLY A 1 219 ? 13.664 -34.781 -21.656 1 73.88 219 GLY A CA 1
ATOM 1657 C C . GLY A 1 219 ? 14.688 -34.156 -22.578 1 73.88 219 GLY A C 1
ATOM 1658 O O . GLY A 1 219 ? 14.336 -33.312 -23.422 1 73.88 219 GLY A O 1
ATOM 1659 N N . GLN A 1 220 ? 15.984 -34.406 -22.359 1 77.62 220 GLN A N 1
ATOM 1660 C CA . GLN A 1 220 ? 17.078 -33.844 -23.141 1 77.62 220 GLN A CA 1
ATOM 1661 C C . GLN A 1 220 ? 18.047 -34.906 -23.609 1 77.62 220 GLN A C 1
ATOM 1663 O O . GLN A 1 220 ? 18.281 -35.906 -22.906 1 77.62 220 GLN A O 1
ATOM 1668 N N . LEU A 1 221 ? 18.469 -34.719 -24.875 1 76.62 221 LEU A N 1
ATOM 1669 C CA . LEU A 1 221 ? 19.484 -35.594 -25.453 1 76.62 221 LEU A CA 1
ATOM 1670 C C . LEU A 1 221 ? 20.859 -34.938 -25.391 1 76.62 221 LEU A C 1
ATOM 1672 O O . LEU A 1 221 ? 21 -33.75 -25.672 1 76.62 221 LEU A O 1
ATOM 1676 N N . GLY A 1 222 ? 21.781 -35.625 -24.984 1 69.25 222 GLY A N 1
ATOM 1677 C CA . GLY A 1 222 ? 23.125 -35.125 -24.891 1 69.25 222 GLY A CA 1
ATOM 1678 C C . GLY A 1 222 ? 23.391 -34.344 -23.625 1 69.25 222 GLY A C 1
ATOM 1679 O O . GLY A 1 222 ? 24.297 -33.5 -23.578 1 69.25 222 GLY A O 1
ATOM 1680 N N . ALA A 1 223 ? 22.406 -34.438 -22.75 1 70.5 223 ALA A N 1
ATOM 1681 C CA . ALA A 1 223 ? 22.625 -33.812 -21.453 1 70.5 223 ALA A CA 1
ATOM 1682 C C . ALA A 1 223 ? 23.734 -34.5 -20.672 1 70.5 223 ALA A C 1
ATOM 1684 O O . ALA A 1 223 ? 23.906 -35.719 -20.797 1 70.5 223 ALA A O 1
ATOM 1685 N N . PRO A 1 224 ? 24.547 -33.719 -19.969 1 69.81 224 PRO A N 1
ATOM 1686 C CA . PRO A 1 224 ? 25.609 -34.375 -19.203 1 69.81 224 PRO A CA 1
ATOM 1687 C C . PRO A 1 224 ? 25.062 -35.469 -18.25 1 69.81 224 PRO A C 1
ATOM 1689 O O . PRO A 1 224 ? 23.922 -35.344 -17.781 1 69.81 224 PRO A O 1
ATOM 1692 N N . PRO A 1 225 ? 25.922 -36.5 -18.109 1 69.38 225 PRO A N 1
ATOM 1693 C CA . PRO A 1 225 ? 27.328 -36.75 -18.453 1 69.38 225 PRO A CA 1
ATOM 1694 C C . PRO A 1 225 ? 27.5 -37.312 -19.859 1 69.38 225 PRO A C 1
ATOM 1696 O O . PRO A 1 225 ? 26.828 -38.281 -20.219 1 69.38 225 PRO A O 1
ATOM 1699 N N . VAL A 1 226 ? 28.031 -36.594 -20.641 1 68.94 226 VAL A N 1
ATOM 1700 C CA . VAL A 1 226 ? 28.281 -37.031 -22.016 1 68.94 226 VAL A CA 1
ATOM 1701 C C . VAL A 1 226 ? 29.781 -37.094 -22.266 1 68.94 226 VAL A C 1
ATOM 1703 O O . VAL A 1 226 ? 30.578 -36.469 -21.562 1 68.94 226 VAL A O 1
ATOM 1706 N N . PRO A 1 227 ? 30.109 -38 -23.125 1 67 227 PRO A N 1
ATOM 1707 C CA . PRO A 1 227 ? 31.531 -38.062 -23.469 1 67 227 PRO A CA 1
ATOM 1708 C C . PRO A 1 227 ? 32.062 -36.719 -23.969 1 67 227 PRO A C 1
ATOM 1710 O O . PRO A 1 227 ? 31.297 -35.906 -24.469 1 67 227 PRO A O 1
ATOM 1713 N N . ALA A 1 228 ? 33.188 -36.438 -23.609 1 64.81 228 ALA A N 1
ATOM 1714 C CA . ALA A 1 228 ? 33.844 -35.188 -23.938 1 64.81 228 ALA A CA 1
ATOM 1715 C C . ALA A 1 228 ? 33.688 -34.844 -25.422 1 64.81 228 ALA A C 1
ATOM 1717 O O . ALA A 1 228 ? 33.75 -33.688 -25.797 1 64.81 228 ALA A O 1
ATOM 1718 N N . SER A 1 229 ? 33.312 -35.781 -26.156 1 64.56 229 SER A N 1
ATOM 1719 C CA . SER A 1 229 ? 33.281 -35.594 -27.594 1 64.56 229 SER A CA 1
ATOM 1720 C C . SER A 1 229 ? 31.906 -35.062 -28.031 1 64.56 229 SER A C 1
ATOM 1722 O O . SER A 1 229 ? 31.734 -34.625 -29.172 1 64.56 229 SER A O 1
ATOM 1724 N N . GLN A 1 230 ? 31.047 -35.062 -27.188 1 68.81 230 GLN A N 1
ATOM 1725 C CA . GLN A 1 230 ? 29.703 -34.656 -27.562 1 68.81 230 GLN A CA 1
ATOM 1726 C C . GLN A 1 230 ? 29.609 -33.125 -27.609 1 68.81 230 GLN A C 1
ATOM 1728 O O . GLN A 1 230 ? 29.906 -32.438 -26.625 1 68.81 230 GLN A O 1
ATOM 1733 N N . SER A 1 231 ? 29.234 -32.656 -28.75 1 68.75 231 SER A N 1
ATOM 1734 C CA . SER A 1 231 ? 29.312 -31.219 -28.984 1 68.75 231 SER A CA 1
ATOM 1735 C C . SER A 1 231 ? 27.938 -30.562 -28.844 1 68.75 231 SER A C 1
ATOM 1737 O O . SER A 1 231 ? 27.844 -29.359 -28.688 1 68.75 231 SER A O 1
ATOM 1739 N N . PHE A 1 232 ? 26.875 -31.484 -28.906 1 76.31 232 PHE A N 1
ATOM 1740 C CA . PHE A 1 232 ? 25.578 -30.812 -28.984 1 76.31 232 PHE A CA 1
ATOM 1741 C C . PHE A 1 232 ? 24.594 -31.422 -27.969 1 76.31 232 PHE A C 1
ATOM 1743 O O . PHE A 1 232 ? 24.641 -32.625 -27.688 1 76.31 232 PHE A O 1
ATOM 1750 N N . GLN A 1 233 ? 23.844 -30.562 -27.344 1 77.12 233 GLN A N 1
ATOM 1751 C CA . GLN A 1 233 ? 22.734 -30.922 -26.469 1 77.12 233 GLN A CA 1
ATOM 1752 C C . GLN A 1 233 ? 21.391 -30.516 -27.078 1 77.12 233 GLN A C 1
ATOM 1754 O O . GLN A 1 233 ? 21.25 -29.406 -27.594 1 77.12 233 GLN A O 1
ATOM 1759 N N . PHE A 1 234 ? 20.438 -31.5 -27.219 1 76.25 234 PHE A N 1
ATOM 1760 C CA . PHE A 1 234 ? 19.141 -31.234 -27.828 1 76.25 234 PHE A CA 1
ATOM 1761 C C . PHE A 1 234 ? 18.016 -31.422 -26.828 1 76.25 234 PHE A C 1
ATOM 1763 O O . PHE A 1 234 ? 18.031 -32.375 -26.062 1 76.25 234 PHE A O 1
ATOM 1770 N N . THR A 1 235 ? 17.188 -30.469 -26.75 1 78.06 235 THR A N 1
ATOM 1771 C CA . THR A 1 235 ? 15.961 -30.656 -26 1 78.06 235 THR A CA 1
ATOM 1772 C C . THR A 1 235 ? 14.93 -31.406 -26.844 1 78.06 235 THR A C 1
ATOM 1774 O O . THR A 1 235 ? 14.773 -31.125 -28.031 1 78.06 235 THR A O 1
ATOM 1777 N N . VAL A 1 236 ? 14.344 -32.438 -26.281 1 78.5 236 VAL A N 1
ATOM 1778 C CA . VAL A 1 236 ? 13.344 -33.219 -26.984 1 78.5 236 VAL A CA 1
ATOM 1779 C C . VAL A 1 236 ? 11.945 -32.75 -26.609 1 78.5 236 VAL A C 1
ATOM 1781 O O . VAL A 1 236 ? 11.641 -32.562 -25.422 1 78.5 236 VAL A O 1
ATOM 1784 N N . THR A 1 237 ? 11.227 -32.438 -27.609 1 78.75 237 THR A N 1
ATOM 1785 C CA . THR A 1 237 ? 9.867 -31.969 -27.359 1 78.75 237 THR A CA 1
ATOM 1786 C C . THR A 1 237 ? 8.859 -32.812 -28.125 1 78.75 237 THR A C 1
ATOM 1788 O O . THR A 1 237 ? 9.211 -33.5 -29.094 1 78.75 237 THR A O 1
ATOM 1791 N N . THR A 1 238 ? 7.766 -33 -27.594 1 76.56 238 THR A N 1
ATOM 1792 C CA . THR A 1 238 ? 6.66 -33.688 -28.266 1 76.56 238 THR A CA 1
ATOM 1793 C C . THR A 1 238 ? 5.363 -32.906 -28.094 1 76.56 238 THR A C 1
ATOM 1795 O O . THR A 1 238 ? 5.324 -31.906 -27.375 1 76.56 238 THR A O 1
ATOM 1798 N N . LEU A 1 239 ? 4.375 -33.344 -28.906 1 72.5 239 LEU A N 1
ATOM 1799 C CA . LEU A 1 239 ? 3.088 -32.688 -28.812 1 72.5 239 LEU A CA 1
ATOM 1800 C C . LEU A 1 239 ? 2.496 -32.844 -27.422 1 72.5 239 LEU A C 1
ATOM 1802 O O . LEU A 1 239 ? 2.326 -33.938 -26.938 1 72.5 239 LEU A O 1
ATOM 1806 N N . GLY A 1 240 ? 2.449 -31.797 -26.797 1 73.25 240 GLY A N 1
ATOM 1807 C CA . GLY A 1 240 ? 1.906 -31.812 -25.453 1 73.25 240 GLY A CA 1
ATOM 1808 C C . GLY A 1 240 ? 0.393 -31.719 -25.422 1 73.25 240 GLY A C 1
ATOM 1809 O O . GLY A 1 240 ? -0.299 -32.469 -26.125 1 73.25 240 GLY A O 1
ATOM 1810 N N . ARG A 1 241 ? -0.155 -30.781 -24.672 1 78.06 241 ARG A N 1
ATOM 1811 C CA . ARG A 1 241 ? -1.589 -30.578 -24.516 1 78.06 241 ARG A CA 1
ATOM 1812 C C . ARG A 1 241 ? -2.225 -30.109 -25.812 1 78.06 241 ARG A C 1
ATOM 1814 O O . ARG A 1 241 ? -1.63 -29.328 -26.562 1 78.06 241 ARG A O 1
ATOM 1821 N N . LEU A 1 242 ? -3.369 -30.734 -26.094 1 81.19 242 LEU A N 1
ATOM 1822 C CA . LEU A 1 242 ? -4.125 -30.328 -27.266 1 81.19 242 LEU A CA 1
ATOM 1823 C C . LEU A 1 242 ? -4.762 -28.953 -27.062 1 81.19 242 LEU A C 1
ATOM 1825 O O . LEU A 1 242 ? -5.062 -28.562 -25.938 1 81.19 242 LEU A O 1
ATOM 1829 N N . SER A 1 243 ? -4.805 -28.188 -28.094 1 81.5 243 SER A N 1
ATOM 1830 C CA . SER A 1 243 ? -5.34 -26.844 -27.938 1 81.5 243 SER A CA 1
ATOM 1831 C C . SER A 1 243 ? -6.52 -26.609 -28.875 1 81.5 243 SER A C 1
ATOM 1833 O O . SER A 1 243 ? -7.355 -25.75 -28.625 1 81.5 243 SER A O 1
ATOM 1835 N N . ASP A 1 244 ? -6.617 -27.406 -29.875 1 85.94 244 ASP A N 1
ATOM 1836 C CA . ASP A 1 244 ? -7.637 -27.109 -30.875 1 85.94 244 ASP A CA 1
ATOM 1837 C C . ASP A 1 244 ? -8.711 -28.203 -30.906 1 85.94 244 ASP A C 1
ATOM 1839 O O . ASP A 1 244 ? -8.445 -29.344 -30.531 1 85.94 244 ASP A O 1
ATOM 1843 N N . VAL A 1 245 ? -9.906 -27.75 -31.328 1 89.06 245 VAL A N 1
ATOM 1844 C CA . VAL A 1 245 ? -11.062 -28.641 -31.422 1 89.06 245 VAL A CA 1
ATOM 1845 C C . VAL A 1 245 ? -10.742 -29.812 -32.344 1 89.06 245 VAL A C 1
ATOM 1847 O O . VAL A 1 245 ? -11.102 -30.953 -32.062 1 89.06 245 VAL A O 1
ATOM 1850 N N . GLY A 1 246 ? -10.016 -29.484 -33.406 1 86.31 246 GLY A N 1
ATOM 1851 C CA . GLY A 1 246 ? -9.656 -30.531 -34.344 1 86.31 246 GLY A CA 1
ATOM 1852 C C . GLY A 1 246 ? -8.766 -31.594 -33.75 1 86.31 246 GLY A C 1
ATOM 1853 O O . GLY A 1 246 ? -8.93 -32.781 -34.062 1 86.31 246 GLY A O 1
ATOM 1854 N N . GLN A 1 247 ? -7.93 -31.219 -32.938 1 86.25 247 GLN A N 1
ATOM 1855 C CA . GLN A 1 247 ? -7.023 -32.156 -32.281 1 86.25 247 GLN A CA 1
ATOM 1856 C C . GLN A 1 247 ? -7.777 -33.094 -31.328 1 86.25 247 GLN A C 1
ATOM 1858 O O . GLN A 1 247 ? -7.449 -34.281 -31.203 1 86.25 247 GLN A O 1
ATOM 1863 N N . PHE A 1 248 ? -8.711 -32.531 -30.703 1 88 248 PHE A N 1
ATOM 1864 C CA . PHE A 1 248 ? -9.5 -33.344 -29.781 1 88 248 PHE A CA 1
ATOM 1865 C C . PHE A 1 248 ? -10.367 -34.344 -30.547 1 88 248 PHE A C 1
ATOM 1867 O O . PHE A 1 248 ? -10.562 -35.469 -30.094 1 88 248 PHE A O 1
ATOM 1874 N N . GLU A 1 249 ? -10.867 -33.875 -31.641 1 90.69 249 GLU A N 1
ATOM 1875 C CA . GLU A 1 249 ? -11.703 -34.75 -32.469 1 90.69 249 GLU A CA 1
ATOM 1876 C C . GLU A 1 249 ? -10.914 -35.938 -32.969 1 90.69 249 GLU A C 1
ATOM 1878 O O . GLU A 1 249 ? -11.492 -37 -33.25 1 90.69 249 GLU A O 1
ATOM 1883 N N . ASP A 1 250 ? -9.664 -35.844 -33 1 85.06 250 ASP A N 1
ATOM 1884 C CA . ASP A 1 250 ? -8.82 -36.875 -33.594 1 85.06 250 ASP A CA 1
ATOM 1885 C C . ASP A 1 250 ? -8.281 -37.812 -32.531 1 85.06 250 ASP A C 1
ATOM 1887 O O . ASP A 1 250 ? -7.535 -38.75 -32.844 1 85.06 250 ASP A O 1
ATOM 1891 N N . ILE A 1 251 ? -8.703 -37.688 -31.375 1 87.06 251 ILE A N 1
ATOM 1892 C CA . ILE A 1 251 ? -8.273 -38.562 -30.312 1 87.06 251 ILE A CA 1
ATOM 1893 C C . ILE A 1 251 ? -8.781 -39.969 -30.594 1 87.06 251 ILE A C 1
ATOM 1895 O O . ILE A 1 251 ? -9.945 -40.156 -30.969 1 87.06 251 ILE A O 1
ATOM 1899 N N . VAL A 1 252 ? -7.957 -40.938 -30.5 1 83.12 252 VAL A N 1
ATOM 1900 C CA . VAL A 1 252 ? -8.305 -42.344 -30.75 1 83.12 252 VAL A CA 1
ATOM 1901 C C . VAL A 1 252 ? -8.859 -42.969 -29.469 1 83.12 252 VAL A C 1
ATOM 1903 O O . VAL A 1 252 ? -8.211 -42.969 -28.422 1 83.12 252 VAL A O 1
ATOM 1906 N N . VAL A 1 253 ? -10.031 -43.438 -29.531 1 84 253 VAL A N 1
ATOM 1907 C CA . VAL A 1 253 ? -10.688 -44 -28.359 1 84 253 VAL A CA 1
ATOM 1908 C C . VAL A 1 253 ? -10.516 -45.531 -28.344 1 84 253 VAL A C 1
ATOM 1910 O O . VAL A 1 253 ? -10.258 -46.125 -27.281 1 84 253 VAL A O 1
ATOM 1913 N N . LYS A 1 254 ? -10.859 -46.281 -29.359 1 77.88 254 LYS A N 1
ATOM 1914 C CA . LYS A 1 254 ? -10.766 -47.75 -29.406 1 77.88 254 LYS A CA 1
ATOM 1915 C C . LYS A 1 254 ? -10.281 -48.219 -30.766 1 77.88 254 LYS A C 1
ATOM 1917 O O . LYS A 1 254 ? -10.531 -47.562 -31.781 1 77.88 254 LYS A O 1
ATOM 1922 N N . THR A 1 255 ? -9.305 -49.188 -30.688 1 68.25 255 THR A N 1
ATOM 1923 C CA . THR A 1 255 ? -8.922 -49.875 -31.922 1 68.25 255 THR A CA 1
ATOM 1924 C C . THR A 1 255 ? -9.477 -51.312 -31.953 1 68.25 255 THR A C 1
ATOM 1926 O O . THR A 1 255 ? -9.266 -52.062 -31.016 1 68.25 255 THR A O 1
ATOM 1929 N N . ALA A 1 256 ? -10.547 -51.562 -32.531 1 60.34 256 ALA A N 1
ATOM 1930 C CA . ALA A 1 256 ? -11.117 -52.906 -32.625 1 60.34 256 ALA A CA 1
ATOM 1931 C C . ALA A 1 256 ? -10.195 -53.844 -33.406 1 60.34 256 ALA A C 1
ATOM 1933 O O . ALA A 1 256 ? -9.648 -53.469 -34.438 1 60.34 256 ALA A O 1
ATOM 1934 N N . THR A 1 257 ? -9.586 -54.844 -32.812 1 53.38 257 THR A N 1
ATOM 1935 C CA . THR A 1 257 ? -8.664 -55.844 -33.312 1 53.38 257 THR A CA 1
ATOM 1936 C C . THR A 1 257 ? -9.328 -56.688 -34.406 1 53.38 257 THR A C 1
ATOM 1938 O O . THR A 1 257 ? -8.773 -57.688 -34.875 1 53.38 257 THR A O 1
ATOM 1941 N N . GLY A 1 258 ? -10.414 -56.469 -34.969 1 48.19 258 GLY A N 1
ATOM 1942 C CA . GLY A 1 258 ? -10.875 -57.406 -36 1 48.19 258 GLY A CA 1
ATOM 1943 C C . GLY A 1 258 ? -10.07 -57.344 -37.281 1 48.19 258 GLY A C 1
ATOM 1944 O O . GLY A 1 258 ? -9.039 -56.688 -37.344 1 48.19 258 GLY A O 1
ATOM 1945 N N . PRO A 1 259 ? -10.336 -58.219 -38.281 1 51.56 259 PRO A N 1
ATOM 1946 C CA . PRO A 1 259 ? -9.609 -58.344 -39.562 1 51.56 259 PRO A CA 1
ATOM 1947 C C . PRO A 1 259 ? -9.352 -57.031 -40.25 1 51.56 259 PRO A C 1
ATOM 1949 O O . PRO A 1 259 ? -8.453 -56.906 -41.094 1 51.56 259 PRO A O 1
ATOM 1952 N N . ALA A 1 260 ? -10.242 -56.031 -40.125 1 52.25 260 ALA A N 1
ATOM 1953 C CA . ALA A 1 260 ? -10.039 -54.656 -40.594 1 52.25 260 ALA A CA 1
ATOM 1954 C C . ALA A 1 260 ? -9.93 -53.688 -39.406 1 52.25 260 ALA A C 1
ATOM 1956 O O . ALA A 1 260 ? -10.906 -53.469 -38.688 1 52.25 260 ALA A O 1
ATOM 1957 N N . PRO A 1 261 ? -8.828 -53.344 -38.844 1 56.41 261 PRO A N 1
ATOM 1958 C CA . PRO A 1 261 ? -8.625 -52.531 -37.656 1 56.41 261 PRO A CA 1
ATOM 1959 C C . PRO A 1 261 ? -9.344 -51.188 -37.719 1 56.41 261 PRO A C 1
ATOM 1961 O O . PRO A 1 261 ? -9.102 -50.375 -38.625 1 56.41 261 PRO A O 1
ATOM 1964 N N . GLN A 1 262 ? -10.633 -51.094 -37.438 1 66.69 262 GLN A N 1
ATOM 1965 C CA . GLN A 1 262 ? -11.367 -49.844 -37.469 1 66.69 262 GLN A CA 1
ATOM 1966 C C . GLN A 1 262 ? -11.023 -48.969 -36.281 1 66.69 262 GLN A C 1
ATOM 1968 O O . GLN A 1 262 ? -11.156 -49.406 -35.125 1 66.69 262 GLN A O 1
ATOM 1973 N N . VAL A 1 263 ? -10.281 -47.844 -36.5 1 80.69 263 VAL A N 1
ATOM 1974 C CA . VAL A 1 263 ? -9.922 -46.844 -35.5 1 80.69 263 VAL A CA 1
ATOM 1975 C C . VAL A 1 263 ? -11.102 -45.938 -35.219 1 80.69 263 VAL A C 1
ATOM 1977 O O . VAL A 1 263 ? -11.648 -45.312 -36.156 1 80.69 263 VAL A O 1
ATOM 1980 N N . VAL A 1 264 ? -11.695 -46.062 -34.062 1 86.69 264 VAL A N 1
ATOM 1981 C CA . VAL A 1 264 ? -12.773 -45.156 -33.688 1 86.69 264 VAL A CA 1
ATOM 1982 C C . VAL A 1 264 ? -12.188 -43.875 -33.031 1 86.69 264 VAL A C 1
ATOM 1984 O O . VAL A 1 264 ? -11.391 -43.969 -32.094 1 86.69 264 VAL A O 1
ATOM 1987 N N . ARG A 1 265 ? -12.539 -42.781 -33.656 1 90.38 265 ARG A N 1
ATOM 1988 C CA . ARG A 1 265 ? -12.078 -41.5 -33.156 1 90.38 265 ARG A CA 1
ATOM 1989 C C . ARG A 1 265 ? -13.172 -40.812 -32.344 1 90.38 265 ARG A C 1
ATOM 1991 O O . ARG A 1 265 ? -14.336 -41.219 -32.375 1 90.38 265 ARG A O 1
ATOM 1998 N N . LEU A 1 266 ? -12.742 -39.812 -31.594 1 90.44 266 LEU A N 1
ATOM 1999 C CA . LEU A 1 266 ? -13.688 -39.062 -30.766 1 90.44 266 LEU A CA 1
ATOM 2000 C C . LEU A 1 266 ? -14.773 -38.406 -31.609 1 90.44 266 LEU A C 1
ATOM 2002 O O . LEU A 1 266 ? -15.922 -38.312 -31.172 1 90.44 266 LEU A O 1
ATOM 2006 N N . ARG A 1 267 ? -14.445 -37.938 -32.812 1 90.94 267 ARG A N 1
ATOM 2007 C CA . ARG A 1 267 ? -15.398 -37.281 -33.688 1 90.94 267 ARG A CA 1
ATOM 2008 C C . ARG A 1 267 ? -16.531 -38.219 -34.094 1 90.94 267 ARG A C 1
ATOM 2010 O O . ARG A 1 267 ? -17.609 -37.781 -34.469 1 90.94 267 ARG A O 1
ATOM 2017 N N . ASP A 1 268 ? -16.297 -39.5 -33.969 1 89.31 268 ASP A N 1
ATOM 2018 C CA . ASP A 1 268 ? -17.281 -40.5 -34.375 1 89.31 268 ASP A CA 1
ATOM 2019 C C . ASP A 1 268 ? -18.312 -40.75 -33.25 1 89.31 268 ASP A C 1
ATOM 2021 O O . ASP A 1 268 ? -19.422 -41.188 -33.531 1 89.31 268 ASP A O 1
ATOM 2025 N N . VAL A 1 269 ? -17.906 -40.406 -32.094 1 90.88 269 VAL A N 1
ATOM 2026 C CA . VAL A 1 269 ? -18.781 -40.75 -30.984 1 90.88 269 VAL A CA 1
ATOM 2027 C C . VAL A 1 269 ? -19.172 -39.5 -30.219 1 90.88 269 VAL A C 1
ATOM 2029 O O . VAL A 1 269 ? -20.031 -39.531 -29.328 1 90.88 269 VAL A O 1
ATOM 2032 N N . ALA A 1 270 ? -18.609 -38.406 -30.5 1 91.12 270 ALA A N 1
ATOM 2033 C CA . ALA A 1 270 ? -18.891 -37.188 -29.734 1 91.12 270 ALA A CA 1
ATOM 2034 C C . ALA A 1 270 ? -18.656 -35.938 -30.594 1 91.12 270 ALA A C 1
ATOM 2036 O O . ALA A 1 270 ? -17.953 -36 -31.594 1 91.12 270 ALA A O 1
ATOM 2037 N N . ARG A 1 271 ? -19.281 -34.938 -30.266 1 91.69 271 ARG A N 1
ATOM 2038 C CA . ARG A 1 271 ? -19.047 -33.625 -30.859 1 91.69 271 ARG A CA 1
ATOM 2039 C C . ARG A 1 271 ? -18.234 -32.75 -29.922 1 91.69 271 ARG A C 1
ATOM 2041 O O . ARG A 1 271 ? -18.516 -32.688 -28.719 1 91.69 271 ARG A O 1
ATOM 2048 N N . VAL A 1 272 ? -17.172 -32.188 -30.438 1 91.06 272 VAL A N 1
ATOM 2049 C CA . VAL A 1 272 ? -16.312 -31.328 -29.641 1 91.06 272 VAL A CA 1
ATOM 2050 C C . VAL A 1 272 ? -16.5 -29.875 -30.062 1 91.06 272 VAL A C 1
ATOM 2052 O O . VAL A 1 272 ? -16.453 -29.562 -31.25 1 91.06 272 VAL A O 1
ATOM 2055 N N . ASP A 1 273 ? -16.828 -29.078 -29.125 1 89.56 273 ASP A N 1
ATOM 2056 C CA . ASP A 1 273 ? -16.984 -27.656 -29.422 1 89.56 273 ASP A CA 1
ATOM 2057 C C . ASP A 1 273 ? -16.328 -26.812 -28.344 1 89.56 273 ASP A C 1
ATOM 2059 O O . ASP A 1 273 ? -16.188 -27.234 -27.188 1 89.56 273 ASP A O 1
ATOM 2063 N N . LEU A 1 274 ? -15.82 -25.672 -28.828 1 88.38 274 LEU A N 1
ATOM 2064 C CA . LEU A 1 274 ? -15.367 -24.641 -27.891 1 88.38 274 LEU A CA 1
ATOM 2065 C C . LEU A 1 274 ? -16.531 -23.797 -27.406 1 88.38 274 LEU A C 1
ATOM 2067 O O . LEU A 1 274 ? -17.016 -22.922 -28.125 1 88.38 274 LEU A O 1
ATOM 2071 N N . SER A 1 275 ? -16.953 -24.156 -26.234 1 85.19 275 SER A N 1
ATOM 2072 C CA . SER A 1 275 ? -18.125 -23.484 -25.719 1 85.19 275 SER A CA 1
ATOM 2073 C C . SER A 1 275 ? -17.875 -22.906 -24.328 1 85.19 275 SER A C 1
ATOM 2075 O O . SER A 1 275 ? -16.719 -22.766 -23.906 1 85.19 275 SER A O 1
ATOM 2077 N N . GLN A 1 276 ? -18.984 -22.531 -23.703 1 79.25 276 GLN A N 1
ATOM 2078 C CA . GLN A 1 276 ? -18.891 -21.906 -22.391 1 79.25 276 GLN A CA 1
ATOM 2079 C C . GLN A 1 276 ? -18.75 -22.953 -21.297 1 79.25 276 GLN A C 1
ATOM 2081 O O . GLN A 1 276 ? -19.266 -24.062 -21.422 1 79.25 276 GLN A O 1
ATOM 2086 N N . GLN A 1 277 ? -18.047 -22.531 -20.25 1 75.62 277 GLN A N 1
ATOM 2087 C CA . GLN A 1 277 ? -17.844 -23.406 -19.094 1 75.62 277 GLN A CA 1
ATOM 2088 C C . GLN A 1 277 ? -19.156 -23.594 -18.328 1 75.62 277 GLN A C 1
ATOM 2090 O O . GLN A 1 277 ? -19.422 -24.688 -17.812 1 75.62 277 GLN A O 1
ATOM 2095 N N . ASN A 1 278 ? -19.891 -22.469 -18.125 1 71.75 278 ASN A N 1
ATOM 2096 C CA . ASN A 1 278 ? -21.156 -22.531 -17.406 1 71.75 278 ASN A CA 1
ATOM 2097 C C . ASN A 1 278 ? -22.266 -21.844 -18.203 1 71.75 278 ASN A C 1
ATOM 2099 O O . ASN A 1 278 ? -22.078 -20.75 -18.734 1 71.75 278 ASN A O 1
ATOM 2103 N N . PHE A 1 279 ? -23.375 -22.531 -18.359 1 65.56 279 PHE A N 1
ATOM 2104 C CA . PHE A 1 279 ? -24.5 -22.016 -19.125 1 65.56 279 PHE A CA 1
ATOM 2105 C C . PHE A 1 279 ? -25.531 -21.359 -18.219 1 65.56 279 PHE A C 1
ATOM 2107 O O . PHE A 1 279 ? -26.594 -20.922 -18.688 1 65.56 279 PHE A O 1
ATOM 2114 N N . SER A 1 280 ? -25.188 -21.203 -17.094 1 70.38 280 SER A N 1
ATOM 2115 C CA . SER A 1 280 ? -26.219 -20.766 -16.141 1 70.38 280 SER A CA 1
ATOM 2116 C C . SER A 1 280 ? -26.328 -19.25 -16.125 1 70.38 280 SER A C 1
ATOM 2118 O O . SER A 1 280 ? -27.344 -18.703 -15.68 1 70.38 280 SER A O 1
ATOM 2120 N N . ASN A 1 281 ? -25.359 -18.531 -16.578 1 79.5 281 ASN A N 1
ATOM 2121 C CA . ASN A 1 281 ? -25.391 -17.078 -16.438 1 79.5 281 ASN A CA 1
ATOM 2122 C C . ASN A 1 281 ? -25.453 -16.375 -17.781 1 79.5 281 ASN A C 1
ATOM 2124 O O . ASN A 1 281 ? -24.938 -16.906 -18.781 1 79.5 281 ASN A O 1
ATOM 2128 N N . TYR A 1 282 ? -26.234 -15.344 -17.906 1 83.69 282 TYR A N 1
ATOM 2129 C CA . TYR A 1 282 ? -26.25 -14.445 -19.062 1 83.69 282 TYR A CA 1
ATOM 2130 C C . TYR A 1 282 ? -26.375 -12.992 -18.609 1 83.69 282 TYR A C 1
ATOM 2132 O O . TYR A 1 282 ? -26.781 -12.719 -17.484 1 83.69 282 TYR A O 1
ATOM 2140 N N . ALA A 1 283 ? -25.891 -12.156 -19.406 1 88.31 283 ALA A N 1
ATOM 2141 C CA . ALA A 1 283 ? -25.938 -10.742 -19.062 1 88.31 283 ALA A CA 1
ATOM 2142 C C . ALA A 1 283 ? -26.438 -9.906 -20.234 1 88.31 283 ALA A C 1
ATOM 2144 O O . ALA A 1 283 ? -26.141 -10.211 -21.391 1 88.31 283 ALA A O 1
ATOM 2145 N N . ARG A 1 284 ? -27.234 -8.922 -19.875 1 90 284 ARG A N 1
ATOM 2146 C CA . ARG A 1 284 ? -27.766 -7.996 -20.875 1 90 284 ARG A CA 1
ATOM 2147 C C . ARG A 1 284 ? -27.578 -6.551 -20.422 1 90 284 ARG A C 1
ATOM 2149 O O . ARG A 1 284 ? -27.672 -6.25 -19.234 1 90 284 ARG A O 1
ATOM 2156 N N . PHE A 1 285 ? -27.266 -5.785 -21.422 1 90.94 285 PHE A N 1
ATOM 2157 C CA . PHE A 1 285 ? -27.156 -4.352 -21.188 1 90.94 285 PHE A CA 1
ATOM 2158 C C . PHE A 1 285 ? -28.203 -3.59 -21.984 1 90.94 285 PHE A C 1
ATOM 2160 O O . PHE A 1 285 ? -28.125 -3.529 -23.219 1 90.94 285 PHE A O 1
ATOM 2167 N N . THR A 1 286 ? -29.125 -2.984 -21.375 1 90.38 286 THR A N 1
ATOM 2168 C CA . THR A 1 286 ? -30.219 -2.26 -22 1 90.38 286 THR A CA 1
ATOM 2169 C C . THR A 1 286 ? -30.875 -3.1 -23.094 1 90.38 286 THR A C 1
ATOM 2171 O O . THR A 1 286 ? -31.125 -2.604 -24.188 1 90.38 286 THR A O 1
ATOM 2174 N N . GLY A 1 287 ? -30.844 -4.371 -22.812 1 86 287 GLY A N 1
ATOM 2175 C CA . GLY A 1 287 ? -31.516 -5.281 -23.719 1 86 287 GLY A CA 1
ATOM 2176 C C . GLY A 1 287 ? -30.562 -5.961 -24.688 1 86 287 GLY A C 1
ATOM 2177 O O . GLY A 1 287 ? -30.906 -6.969 -25.312 1 86 287 GLY A O 1
ATOM 2178 N N . HIS A 1 288 ? -29.391 -5.484 -24.828 1 89.19 288 HIS A N 1
ATOM 2179 C CA . HIS A 1 288 ? -28.406 -6.062 -25.734 1 89.19 288 HIS A CA 1
ATOM 2180 C C . HIS A 1 288 ? -27.531 -7.094 -25.016 1 89.19 288 HIS A C 1
ATOM 2182 O O . HIS A 1 288 ? -27.281 -6.977 -23.812 1 89.19 288 HIS A O 1
ATOM 2188 N N . LYS A 1 289 ? -27.125 -8.07 -25.844 1 90.44 289 LYS A N 1
ATOM 2189 C CA . LYS A 1 289 ? -26.156 -9.008 -25.281 1 90.44 289 LYS A CA 1
ATOM 2190 C C . LYS A 1 289 ? -24.875 -8.297 -24.875 1 90.44 289 LYS A C 1
ATOM 2192 O O . LYS A 1 289 ? -24.406 -7.398 -25.562 1 90.44 289 LYS A O 1
ATOM 2197 N N . SER A 1 290 ? -24.469 -8.617 -23.688 1 91.88 290 SER A N 1
ATOM 2198 C CA . SER A 1 290 ? -23.312 -7.887 -23.172 1 91.88 290 SER A CA 1
ATOM 2199 C C . SER A 1 290 ? -22.516 -8.742 -22.203 1 91.88 290 SER A C 1
ATOM 2201 O O . SER A 1 290 ? -22.953 -9.82 -21.812 1 91.88 290 SER A O 1
ATOM 2203 N N . ALA A 1 291 ? -21.281 -8.352 -22.031 1 92.69 291 ALA A N 1
ATOM 2204 C CA . ALA A 1 291 ? -20.438 -8.844 -20.953 1 92.69 291 ALA A CA 1
ATOM 2205 C C . ALA A 1 291 ? -20.188 -7.766 -19.906 1 92.69 291 ALA A C 1
ATOM 2207 O O . ALA A 1 291 ? -19.953 -6.605 -20.25 1 92.69 291 ALA A O 1
ATOM 2208 N N . GLN A 1 292 ? -20.422 -8.156 -18.703 1 93 292 GLN A N 1
ATOM 2209 C CA . GLN A 1 292 ? -20.297 -7.184 -17.625 1 93 292 GLN A CA 1
ATOM 2210 C C . GLN A 1 292 ? -18.984 -7.371 -16.859 1 93 292 GLN A C 1
ATOM 2212 O O . GLN A 1 292 ? -18.75 -8.43 -16.266 1 93 292 GLN A O 1
ATOM 2217 N N . ILE A 1 293 ? -18.141 -6.391 -16.906 1 93.75 293 ILE A N 1
ATOM 2218 C CA . ILE A 1 293 ? -16.891 -6.383 -16.141 1 93.75 293 ILE A CA 1
ATOM 2219 C C . ILE A 1 293 ? -17.109 -5.645 -14.812 1 93.75 293 ILE A C 1
ATOM 2221 O O . ILE A 1 293 ? -17.188 -4.414 -14.789 1 93.75 293 ILE A O 1
ATOM 2225 N N . VAL A 1 294 ? -17.141 -6.406 -13.773 1 91.38 294 VAL A N 1
ATOM 2226 C CA . VAL A 1 294 ? -17.406 -5.84 -12.453 1 91.38 294 VAL A CA 1
ATOM 2227 C C . VAL A 1 294 ? -16.078 -5.609 -11.719 1 91.38 294 VAL A C 1
ATOM 2229 O O . VAL A 1 294 ? -15.281 -6.531 -11.578 1 91.38 294 VAL A O 1
ATOM 2232 N N . VAL A 1 295 ? -15.867 -4.422 -11.297 1 91.69 295 VAL A N 1
ATOM 2233 C CA . VAL A 1 295 ? -14.633 -4.051 -10.609 1 91.69 295 VAL A CA 1
ATOM 2234 C C . VAL A 1 295 ? -14.906 -3.834 -9.125 1 91.69 295 VAL A C 1
ATOM 2236 O O . VAL A 1 295 ? -15.805 -3.066 -8.758 1 91.69 295 VAL A O 1
ATOM 2239 N N . PHE A 1 296 ? -14.148 -4.535 -8.32 1 88.12 296 PHE A N 1
ATOM 2240 C CA . PHE A 1 296 ? -14.195 -4.363 -6.871 1 88.12 296 PHE A CA 1
ATOM 2241 C C . PHE A 1 296 ? -12.969 -3.607 -6.375 1 88.12 296 PHE A C 1
ATOM 2243 O O . PHE A 1 296 ? -11.852 -3.855 -6.832 1 88.12 296 PHE A O 1
ATOM 2250 N N . ALA A 1 297 ? -13.125 -2.67 -5.566 1 85.88 297 ALA A N 1
ATOM 2251 C CA . ALA A 1 297 ? -12 -1.92 -5.02 1 85.88 297 ALA A CA 1
ATOM 2252 C C . ALA A 1 297 ? -11.477 -2.57 -3.742 1 85.88 297 ALA A C 1
ATOM 2254 O O . ALA A 1 297 ? -12.203 -3.309 -3.072 1 85.88 297 ALA A O 1
ATOM 2255 N N . LEU A 1 298 ? -10.242 -2.326 -3.453 1 80.56 298 LEU A N 1
ATOM 2256 C CA . LEU A 1 298 ? -9.695 -2.709 -2.154 1 80.56 298 LEU A CA 1
ATOM 2257 C C . LEU A 1 298 ? -10.359 -1.912 -1.033 1 80.56 298 LEU A C 1
ATOM 2259 O O . LEU A 1 298 ? -10.734 -0.754 -1.226 1 80.56 298 LEU A O 1
ATOM 2263 N N . PRO A 1 299 ? -10.5 -2.506 0.149 1 74.06 299 PRO A N 1
ATOM 2264 C CA . PRO A 1 299 ? -11.18 -1.822 1.255 1 74.06 299 PRO A CA 1
ATOM 2265 C C . PRO A 1 299 ? -10.5 -0.509 1.64 1 74.06 299 PRO A C 1
ATOM 2267 O O . PRO A 1 299 ? -11.172 0.452 2.018 1 74.06 299 PRO A O 1
ATOM 2270 N N . ASP A 1 300 ? -9.203 -0.356 1.509 1 72.38 300 ASP A N 1
ATOM 2271 C CA . ASP A 1 300 ? -8.484 0.83 1.965 1 72.38 300 ASP A CA 1
ATOM 2272 C C . ASP A 1 300 ? -8.156 1.757 0.796 1 72.38 300 ASP A C 1
ATOM 2274 O O . ASP A 1 300 ? -7.547 2.811 0.985 1 72.38 300 ASP A O 1
ATOM 2278 N N . ALA A 1 301 ? -8.703 1.441 -0.408 1 79.69 301 ALA A N 1
ATOM 2279 C CA . ALA A 1 301 ? -8.336 2.234 -1.579 1 79.69 301 ALA A CA 1
ATOM 2280 C C . ALA A 1 301 ? -9.281 3.418 -1.757 1 79.69 301 ALA A C 1
ATOM 2282 O O . ALA A 1 301 ? -10.391 3.422 -1.217 1 79.69 301 ALA A O 1
ATOM 2283 N N . ASN A 1 302 ? -8.75 4.516 -2.438 1 84.25 302 ASN A N 1
ATOM 2284 C CA . ASN A 1 302 ? -9.562 5.664 -2.828 1 84.25 302 ASN A CA 1
ATOM 2285 C C . ASN A 1 302 ? -10.469 5.34 -4.012 1 84.25 302 ASN A C 1
ATOM 2287 O O . ASN A 1 302 ? -9.992 5.203 -5.141 1 84.25 302 ASN A O 1
ATOM 2291 N N . ALA A 1 303 ? -11.719 5.277 -3.738 1 85.19 303 ALA A N 1
ATOM 2292 C CA . ALA A 1 303 ? -12.688 4.844 -4.738 1 85.19 303 ALA A CA 1
ATOM 2293 C C . ALA A 1 303 ? -12.648 5.742 -5.969 1 85.19 303 ALA A C 1
ATOM 2295 O O . ALA A 1 303 ? -12.734 5.262 -7.102 1 85.19 303 ALA A O 1
ATOM 2296 N N . ILE A 1 304 ? -12.531 7.023 -5.812 1 88.94 304 ILE A N 1
ATOM 2297 C CA . ILE A 1 304 ? -12.562 7.977 -6.914 1 88.94 304 ILE A CA 1
ATOM 2298 C C . ILE A 1 304 ? -11.312 7.805 -7.781 1 88.94 304 ILE A C 1
ATOM 2300 O O . ILE A 1 304 ? -11.406 7.785 -9.016 1 88.94 304 ILE A O 1
ATOM 2304 N N . ASP A 1 305 ? -10.18 7.695 -7.113 1 88.69 305 ASP A N 1
ATOM 2305 C CA . ASP A 1 305 ? -8.938 7.504 -7.852 1 88.69 305 ASP A CA 1
ATOM 2306 C C . ASP A 1 305 ? -8.961 6.199 -8.641 1 88.69 305 ASP A C 1
ATOM 2308 O O . ASP A 1 305 ? -8.469 6.145 -9.773 1 88.69 305 ASP A O 1
ATOM 2312 N N . VAL A 1 306 ? -9.5 5.16 -8.047 1 90.62 306 VAL A N 1
ATOM 2313 C CA . VAL A 1 306 ? -9.594 3.865 -8.719 1 90.62 306 VAL A CA 1
ATOM 2314 C C . VAL A 1 306 ? -10.531 3.963 -9.914 1 90.62 306 VAL A C 1
ATOM 2316 O O . VAL A 1 306 ? -10.211 3.471 -11 1 90.62 306 VAL A O 1
ATOM 2319 N N . ALA A 1 307 ? -11.68 4.59 -9.727 1 93.81 307 ALA A N 1
ATOM 2320 C CA . ALA A 1 307 ? -12.625 4.754 -10.828 1 93.81 307 ALA A CA 1
ATOM 2321 C C . ALA A 1 307 ? -12.008 5.539 -11.977 1 93.81 307 ALA A C 1
ATOM 2323 O O . ALA A 1 307 ? -12.141 5.164 -13.141 1 93.81 307 ALA A O 1
ATOM 2324 N N . ASP A 1 308 ? -11.305 6.594 -11.641 1 93.25 308 ASP A N 1
ATOM 2325 C CA . ASP A 1 308 ? -10.672 7.418 -12.672 1 93.25 308 ASP A CA 1
ATOM 2326 C C . ASP A 1 308 ? -9.602 6.629 -13.422 1 93.25 308 ASP A C 1
ATOM 2328 O O . ASP A 1 308 ? -9.43 6.793 -14.633 1 93.25 308 ASP A O 1
ATOM 2332 N N . SER A 1 309 ? -8.867 5.832 -12.68 1 92.88 309 SER A N 1
ATOM 2333 C CA . SER A 1 309 ? -7.844 5.004 -13.312 1 92.88 309 SER A CA 1
ATOM 2334 C C . SER A 1 309 ? -8.461 3.979 -14.25 1 92.88 309 SER A C 1
ATOM 2336 O O . SER A 1 309 ? -7.895 3.668 -15.305 1 92.88 309 SER A O 1
ATOM 2338 N N . VAL A 1 310 ? -9.578 3.4 -13.844 1 94.69 310 VAL A N 1
ATOM 2339 C CA . VAL A 1 310 ? -10.266 2.42 -14.68 1 94.69 310 VAL A CA 1
ATOM 2340 C C . VAL A 1 310 ? -10.789 3.096 -15.945 1 94.69 310 VAL A C 1
ATOM 2342 O O . VAL A 1 310 ? -10.672 2.549 -17.047 1 94.69 310 VAL A O 1
ATOM 2345 N N . TYR A 1 311 ? -11.414 4.309 -15.852 1 95 311 TYR A N 1
ATOM 2346 C CA . TYR A 1 311 ? -11.891 5.059 -17.016 1 95 311 TYR A CA 1
ATOM 2347 C C . TYR A 1 311 ? -10.75 5.328 -17.984 1 95 311 TYR A C 1
ATOM 2349 O O . TYR A 1 311 ? -10.898 5.117 -19.203 1 95 311 TYR A O 1
ATOM 2357 N N . LYS A 1 312 ? -9.633 5.73 -17.469 1 93.5 312 LYS A N 1
ATOM 2358 C CA . LYS A 1 312 ? -8.477 6.043 -18.312 1 93.5 312 LYS A CA 1
ATOM 2359 C C . LYS A 1 312 ? -7.953 4.789 -19.016 1 93.5 312 LYS A C 1
ATOM 2361 O O . LYS A 1 312 ? -7.598 4.832 -20.188 1 93.5 312 LYS A O 1
ATOM 2366 N N . ALA A 1 313 ? -7.852 3.736 -18.188 1 93.94 313 ALA A N 1
ATOM 2367 C CA . ALA A 1 313 ? -7.359 2.482 -18.75 1 93.94 313 ALA A CA 1
ATOM 2368 C C . ALA A 1 313 ? -8.281 1.979 -19.859 1 93.94 313 ALA A C 1
ATOM 2370 O O . ALA A 1 313 ? -7.812 1.562 -20.922 1 93.94 313 ALA A O 1
ATOM 2371 N N . LEU A 1 314 ? -9.586 1.953 -19.656 1 94.88 314 LEU A N 1
ATOM 2372 C CA . LEU A 1 314 ? -10.539 1.462 -20.641 1 94.88 314 LEU A CA 1
ATOM 2373 C C . LEU A 1 314 ? -10.562 2.361 -21.875 1 94.88 314 LEU A C 1
ATOM 2375 O O . LEU A 1 314 ? -10.758 1.884 -23 1 94.88 314 LEU A O 1
ATOM 2379 N N . ASP A 1 315 ? -10.406 3.65 -21.672 1 93.06 315 ASP A N 1
ATOM 2380 C CA . ASP A 1 315 ? -10.328 4.57 -22.812 1 93.06 315 ASP A CA 1
ATOM 2381 C C . ASP A 1 315 ? -9.125 4.254 -23.688 1 93.06 315 ASP A C 1
ATOM 2383 O O . ASP A 1 315 ? -9.227 4.293 -24.922 1 93.06 315 ASP A O 1
ATOM 2387 N N . GLY A 1 316 ? -8.039 3.939 -23.047 1 90.31 316 GLY A N 1
ATOM 2388 C CA . GLY A 1 316 ? -6.855 3.545 -23.797 1 90.31 316 GLY A CA 1
ATOM 2389 C C . GLY A 1 316 ? -7.016 2.213 -24.516 1 90.31 316 GLY A C 1
ATOM 2390 O O . GLY A 1 316 ? -6.598 2.062 -25.656 1 90.31 316 GLY A O 1
ATOM 2391 N N . MET A 1 317 ? -7.641 1.268 -23.828 1 90.75 317 MET A N 1
ATOM 2392 C CA . MET A 1 317 ? -7.828 -0.066 -24.391 1 90.75 317 MET A CA 1
ATOM 2393 C C . MET A 1 317 ? -8.891 -0.05 -25.484 1 90.75 317 MET A C 1
ATOM 2395 O O . MET A 1 317 ? -8.844 -0.859 -26.406 1 90.75 317 MET A O 1
ATOM 2399 N N . SER A 1 318 ? -9.898 0.789 -25.391 1 92.5 318 SER A N 1
ATOM 2400 C CA . SER A 1 318 ? -11 0.853 -26.344 1 92.5 318 SER A CA 1
ATOM 2401 C C . SER A 1 318 ? -10.5 1.213 -27.734 1 92.5 318 SER A C 1
ATOM 2403 O O . SER A 1 318 ? -11.156 0.896 -28.734 1 92.5 318 SER A O 1
ATOM 2405 N N . LYS A 1 319 ? -9.312 1.817 -27.797 1 87.12 319 LYS A N 1
ATOM 2406 C CA . LYS A 1 319 ? -8.734 2.184 -29.094 1 87.12 319 LYS A CA 1
ATOM 2407 C C . LYS A 1 319 ? -8.305 0.943 -29.875 1 87.12 319 LYS A C 1
ATOM 2409 O O . LYS A 1 319 ? -8.203 0.981 -31.094 1 87.12 319 LYS A O 1
ATOM 2414 N N . LYS A 1 320 ? -8.172 -0.154 -29.156 1 85.5 320 LYS A N 1
ATOM 2415 C CA . LYS A 1 320 ? -7.727 -1.387 -29.797 1 85.5 320 LYS A CA 1
ATOM 2416 C C . LYS A 1 320 ? -8.875 -2.383 -29.938 1 85.5 320 LYS A C 1
ATOM 2418 O O . LYS A 1 320 ? -8.664 -3.539 -30.297 1 85.5 320 LYS A O 1
ATOM 2423 N N . PHE A 1 321 ? -10.141 -1.985 -29.656 1 90.12 321 PHE A N 1
ATOM 2424 C CA . PHE A 1 321 ? -11.305 -2.848 -29.781 1 90.12 321 PHE A CA 1
ATOM 2425 C C . PHE A 1 321 ? -11.547 -3.221 -31.25 1 90.12 321 PHE A C 1
ATOM 2427 O O . PHE A 1 321 ? -11.258 -2.434 -32.156 1 90.12 321 PHE A O 1
ATOM 2434 N N . PRO A 1 322 ? -11.977 -4.426 -31.359 1 88.25 322 PRO A N 1
ATOM 2435 C CA . PRO A 1 322 ? -12.422 -4.742 -32.719 1 88.25 322 PRO A CA 1
ATOM 2436 C C . PRO A 1 322 ? -13.539 -3.814 -33.188 1 88.25 322 PRO A C 1
ATOM 2438 O O . PRO A 1 322 ? -14.234 -3.199 -32.375 1 88.25 322 PRO A O 1
ATOM 2441 N N . ASP A 1 323 ? -13.773 -3.787 -34.438 1 88.44 323 ASP A N 1
ATOM 2442 C CA . ASP A 1 323 ? -14.758 -2.881 -35.031 1 88.44 323 ASP A CA 1
ATOM 2443 C C . ASP A 1 323 ? -16.156 -3.199 -34.531 1 88.44 323 ASP A C 1
ATOM 2445 O O . ASP A 1 323 ? -16.594 -4.352 -34.562 1 88.44 323 ASP A O 1
ATOM 2449 N N . GLY A 1 324 ? -16.812 -2.197 -33.938 1 89.5 324 GLY A N 1
ATOM 2450 C CA . GLY A 1 324 ? -18.188 -2.348 -33.5 1 89.5 324 GLY A CA 1
ATOM 2451 C C . GLY A 1 324 ? -18.328 -2.543 -32 1 89.5 324 GLY A C 1
ATOM 2452 O O . GLY A 1 324 ? -19.422 -2.375 -31.453 1 89.5 324 GLY A O 1
ATOM 2453 N N . MET A 1 325 ? -17.297 -2.973 -31.406 1 91.94 325 MET A N 1
ATOM 2454 C CA . MET A 1 325 ? -17.344 -3.197 -29.953 1 91.94 325 MET A CA 1
ATOM 2455 C C . MET A 1 325 ? -17.203 -1.882 -29.203 1 91.94 325 MET A C 1
ATOM 2457 O O . MET A 1 325 ? -16.344 -1.062 -29.516 1 91.94 325 MET A O 1
ATOM 2461 N N . LYS A 1 326 ? -18.156 -1.679 -28.359 1 93.5 326 LYS A N 1
ATOM 2462 C CA . LYS A 1 326 ? -18.156 -0.479 -27.516 1 93.5 326 LYS A CA 1
ATOM 2463 C C . LYS A 1 326 ? -18.219 -0.838 -26.047 1 93.5 326 LYS A C 1
ATOM 2465 O O . LYS A 1 326 ? -18.516 -1.98 -25.688 1 93.5 326 LYS A O 1
ATOM 2470 N N . TYR A 1 327 ? -17.797 0.083 -25.281 1 93.69 327 TYR A N 1
ATOM 2471 C CA . TYR A 1 327 ? -17.938 -0.104 -23.844 1 93.69 327 TYR A CA 1
ATOM 2472 C C . TYR A 1 327 ? -18.703 1.047 -23.203 1 93.69 327 TYR A C 1
ATOM 2474 O O . TYR A 1 327 ? -18.75 2.15 -23.766 1 93.69 327 TYR A O 1
ATOM 2482 N N . ALA A 1 328 ? -19.469 0.768 -22.141 1 93 328 ALA A N 1
ATOM 2483 C CA . ALA A 1 328 ? -20.188 1.792 -21.391 1 93 328 ALA A CA 1
ATOM 2484 C C . ALA A 1 328 ? -20.109 1.526 -19.891 1 93 328 ALA A C 1
ATOM 2486 O O . ALA A 1 328 ? -20.25 0.384 -19.453 1 93 328 ALA A O 1
ATOM 2487 N N . ILE A 1 329 ? -19.719 2.547 -19.203 1 92.5 329 ILE A N 1
ATOM 2488 C CA . ILE A 1 329 ? -19.734 2.473 -17.734 1 92.5 329 ILE A CA 1
ATOM 2489 C C . ILE A 1 329 ? -20.906 3.305 -17.203 1 92.5 329 ILE A C 1
ATOM 2491 O O . ILE A 1 329 ? -20.781 4.52 -17.031 1 92.5 329 ILE A O 1
ATOM 2495 N N . ARG A 1 330 ? -21.953 2.609 -16.875 1 86.81 330 ARG A N 1
ATOM 2496 C CA . ARG A 1 330 ? -23.125 3.367 -16.453 1 86.81 330 ARG A CA 1
ATOM 2497 C C . ARG A 1 330 ? -23.422 3.119 -14.977 1 86.81 330 ARG A C 1
ATOM 2499 O O . ARG A 1 330 ? -24.031 3.959 -14.312 1 86.81 330 ARG A O 1
ATOM 2506 N N . TYR A 1 331 ? -23.094 1.922 -14.531 1 88.69 331 TYR A N 1
ATOM 2507 C CA . TYR A 1 331 ? -23.141 1.687 -13.094 1 88.69 331 TYR A CA 1
ATOM 2508 C C . TYR A 1 331 ? -21.844 2.131 -12.422 1 88.69 331 TYR A C 1
ATOM 2510 O O . TYR A 1 331 ? -20.828 1.438 -12.492 1 88.69 331 TYR A O 1
ATOM 2518 N N . ASP A 1 332 ? -21.844 3.252 -11.805 1 90.5 332 ASP A N 1
ATOM 2519 C CA . ASP A 1 332 ? -20.703 3.873 -11.148 1 90.5 332 ASP A CA 1
ATOM 2520 C C . ASP A 1 332 ? -21.094 4.453 -9.789 1 90.5 332 ASP A C 1
ATOM 2522 O O . ASP A 1 332 ? -21.781 5.469 -9.727 1 90.5 332 ASP A O 1
ATOM 2526 N N . THR A 1 333 ? -20.641 3.822 -8.812 1 87.94 333 THR A N 1
ATOM 2527 C CA . THR A 1 333 ? -21 4.25 -7.469 1 87.94 333 THR A CA 1
ATOM 2528 C C . THR A 1 333 ? -20.266 5.527 -7.082 1 87.94 333 THR A C 1
ATOM 2530 O O . THR A 1 333 ? -20.672 6.227 -6.148 1 87.94 333 THR A O 1
ATOM 2533 N N . THR A 1 334 ? -19.188 5.871 -7.824 1 89.44 334 THR A N 1
ATOM 2534 C CA . THR A 1 334 ? -18.422 7.066 -7.508 1 89.44 334 THR A CA 1
ATOM 2535 C C . THR A 1 334 ? -19.172 8.328 -7.945 1 89.44 334 THR A C 1
ATOM 2537 O O . THR A 1 334 ? -18.875 9.422 -7.473 1 89.44 334 THR A O 1
ATOM 2540 N N . LYS A 1 335 ? -20.125 8.195 -8.805 1 88.25 335 LYS A N 1
ATOM 2541 C CA . LYS A 1 335 ? -20.906 9.344 -9.242 1 88.25 335 LYS A CA 1
ATOM 2542 C C . LYS A 1 335 ? -21.703 9.938 -8.078 1 88.25 335 LYS A C 1
ATOM 2544 O O . LYS A 1 335 ? -21.797 11.156 -7.945 1 88.25 335 LYS A O 1
ATOM 2549 N N . PHE A 1 336 ? -22.328 9.125 -7.309 1 85.75 336 PHE A N 1
ATOM 2550 C CA . PHE A 1 336 ? -23.031 9.586 -6.113 1 85.75 336 PHE A CA 1
ATOM 2551 C C . PHE A 1 336 ? -22.078 10.297 -5.164 1 85.75 336 PHE A C 1
ATOM 2553 O O . PHE A 1 336 ? -22.391 11.352 -4.621 1 85.75 336 PHE A O 1
ATOM 2560 N N . VAL A 1 337 ? -20.922 9.648 -4.984 1 88.19 337 VAL A N 1
ATOM 2561 C CA . VAL A 1 337 ? -19.953 10.203 -4.043 1 88.19 337 VAL A CA 1
ATOM 2562 C C . VAL A 1 337 ? -19.5 11.578 -4.52 1 88.19 337 VAL A C 1
ATOM 2564 O O . VAL A 1 337 ? -19.438 12.523 -3.734 1 88.19 337 VAL A O 1
ATOM 2567 N N . ARG A 1 338 ? -19.234 11.703 -5.793 1 89.25 338 ARG A N 1
ATOM 2568 C CA . ARG A 1 338 ? -18.781 12.969 -6.363 1 89.25 338 ARG A CA 1
ATOM 2569 C C . ARG A 1 338 ? -19.875 14.039 -6.246 1 89.25 338 ARG A C 1
ATOM 2571 O O . ARG A 1 338 ? -19.594 15.18 -5.879 1 89.25 338 ARG A O 1
ATOM 2578 N N . GLU A 1 339 ? -21.062 13.641 -6.504 1 87.5 339 GLU A N 1
ATOM 2579 C CA . GLU A 1 339 ? -22.188 14.578 -6.438 1 87.5 339 GLU A CA 1
ATOM 2580 C C . GLU A 1 339 ? -22.484 14.969 -4.992 1 87.5 339 GLU A C 1
ATOM 2582 O O . GLU A 1 339 ? -22.859 16.109 -4.715 1 87.5 339 GLU A O 1
ATOM 2587 N N . ALA A 1 340 ? -22.438 13.961 -4.16 1 87.25 340 ALA A N 1
ATOM 2588 C CA . ALA A 1 340 ? -22.688 14.234 -2.748 1 87.25 340 ALA A CA 1
ATOM 2589 C C . ALA A 1 340 ? -21.641 15.188 -2.18 1 87.25 340 ALA A C 1
ATOM 2591 O O . ALA A 1 340 ? -21.969 16.125 -1.456 1 87.25 340 ALA A O 1
ATOM 2592 N N . ILE A 1 341 ? -20.406 14.977 -2.486 1 87.94 341 ILE A N 1
ATOM 2593 C CA . ILE A 1 341 ? -19.312 15.805 -1.992 1 87.94 341 ILE A CA 1
ATOM 2594 C C . ILE A 1 341 ? -19.406 17.203 -2.596 1 87.94 341 ILE A C 1
ATOM 2596 O O . ILE A 1 341 ? -19.203 18.203 -1.901 1 87.94 341 ILE A O 1
ATOM 2600 N N . SER A 1 342 ? -19.734 17.328 -3.834 1 88.12 342 SER A N 1
ATOM 2601 C CA . SER A 1 342 ? -19.906 18.625 -4.48 1 88.12 342 SER A CA 1
ATOM 2602 C C . SER A 1 342 ? -21.047 19.406 -3.85 1 88.12 342 SER A C 1
ATOM 2604 O O . SER A 1 342 ? -20.953 20.609 -3.672 1 88.12 342 SER A O 1
ATOM 2606 N N . SER A 1 343 ? -22.094 18.672 -3.553 1 87.25 343 SER A N 1
ATOM 2607 C CA . SER A 1 343 ? -23.219 19.297 -2.895 1 87.25 343 SER A CA 1
ATOM 2608 C C . SER A 1 343 ? -22.844 19.844 -1.527 1 87.25 343 SER A C 1
ATOM 2610 O O . SER A 1 343 ? -23.312 20.922 -1.125 1 87.25 343 SER A O 1
ATOM 2612 N N . VAL A 1 344 ? -22.094 19.125 -0.886 1 86.25 344 VAL A N 1
ATOM 2613 C CA . VAL A 1 344 ? -21.672 19.578 0.436 1 86.25 344 VAL A CA 1
ATOM 2614 C C . VAL A 1 344 ? -20.734 20.766 0.298 1 86.25 344 VAL A C 1
ATOM 2616 O O . VAL A 1 344 ? -20.766 21.688 1.118 1 86.25 344 VAL A O 1
ATOM 2619 N N . TYR A 1 345 ? -19.891 20.844 -0.714 1 88.06 345 TYR A N 1
ATOM 2620 C CA . TYR A 1 345 ? -19.047 22 -0.968 1 88.06 345 TYR A CA 1
ATOM 2621 C C . TYR A 1 345 ? -19.875 23.234 -1.266 1 88.06 345 TYR A C 1
ATOM 2623 O O . TYR A 1 345 ? -19.562 24.328 -0.802 1 88.06 345 TYR A O 1
ATOM 2631 N N . ASP A 1 346 ? -20.922 23.016 -1.981 1 88.88 346 ASP A N 1
ATOM 2632 C CA . ASP A 1 346 ? -21.828 24.125 -2.254 1 88.88 346 ASP A CA 1
ATOM 2633 C C . ASP A 1 346 ? -22.469 24.641 -0.968 1 88.88 346 ASP A C 1
ATOM 2635 O O . ASP A 1 346 ? -22.578 25.844 -0.755 1 88.88 346 ASP A O 1
ATOM 2639 N N . THR A 1 347 ? -22.859 23.672 -0.24 1 88.38 347 THR A N 1
ATOM 2640 C CA . THR A 1 347 ? -23.453 24.016 1.043 1 88.38 347 THR A CA 1
ATOM 2641 C C . THR A 1 347 ? -22.453 24.766 1.918 1 88.38 347 THR A C 1
ATOM 2643 O O . THR A 1 347 ? -22.812 25.719 2.619 1 88.38 347 THR A O 1
ATOM 2646 N N . LEU A 1 348 ? -21.297 24.297 1.854 1 89.06 348 LEU A N 1
ATOM 2647 C CA . LEU A 1 348 ? -20.234 24.938 2.629 1 89.06 348 LEU A CA 1
ATOM 2648 C C . LEU A 1 348 ? -20.047 26.391 2.213 1 89.06 348 LEU A C 1
ATOM 2650 O O . LEU A 1 348 ? -19.922 27.266 3.066 1 89.06 348 LEU A O 1
ATOM 2654 N N . PHE A 1 349 ? -20.062 26.734 0.955 1 91.69 349 PHE A N 1
ATOM 2655 C CA . PHE A 1 349 ? -19.859 28.078 0.444 1 91.69 349 PHE A CA 1
ATOM 2656 C C . PHE A 1 349 ? -21.078 28.953 0.763 1 91.69 349 PHE A C 1
ATOM 2658 O O . PHE A 1 349 ? -20.922 30.125 1.136 1 91.69 349 PHE A O 1
ATOM 2665 N N . ILE A 1 350 ? -22.234 28.359 0.702 1 91.88 350 ILE A N 1
ATOM 2666 C CA . ILE A 1 350 ? -23.453 29.094 1.031 1 91.88 350 ILE A CA 1
ATOM 2667 C C . ILE A 1 350 ? -23.469 29.422 2.521 1 91.88 350 ILE A C 1
ATOM 2669 O O . ILE A 1 350 ? -23.797 30.547 2.91 1 91.88 350 ILE A O 1
ATOM 2673 N N . ALA A 1 351 ? -23.109 28.375 3.248 1 90.69 351 ALA A N 1
ATOM 2674 C CA . ALA A 1 351 ? -23.047 28.594 4.691 1 90.69 351 ALA A CA 1
ATOM 2675 C C . ALA A 1 351 ? -22.047 29.688 5.047 1 90.69 351 ALA A C 1
ATOM 2677 O O . ALA A 1 351 ? -22.344 30.547 5.879 1 90.69 351 ALA A O 1
ATOM 2678 N N . ALA A 1 352 ? -20.891 29.688 4.438 1 91 352 ALA A N 1
ATOM 2679 C CA . ALA A 1 352 ? -19.875 30.703 4.68 1 91 352 ALA A CA 1
ATOM 2680 C C . ALA A 1 352 ? -20.375 32.094 4.301 1 91 352 ALA A C 1
ATOM 2682 O O . ALA A 1 352 ? -20.172 33.062 5.031 1 91 352 ALA A O 1
ATOM 2683 N N . PHE A 1 353 ? -21.078 32.219 3.217 1 92.44 353 PHE A N 1
ATOM 2684 C CA . PHE A 1 353 ? -21.609 33.5 2.736 1 92.44 353 PHE A CA 1
ATOM 2685 C C . PHE A 1 353 ? -22.688 34.031 3.676 1 92.44 353 PHE A C 1
ATOM 2687 O O . PHE A 1 353 ? -22.719 35.219 3.99 1 92.44 353 PHE A O 1
ATOM 2694 N N . LEU A 1 354 ? -23.547 33.125 4.117 1 91.81 354 LEU A N 1
ATOM 2695 C CA . LEU A 1 354 ? -24.625 33.531 5.008 1 91.81 354 LEU A CA 1
ATOM 2696 C C . LEU A 1 354 ? -24.078 34 6.352 1 91.81 354 LEU A C 1
ATOM 2698 O O . LEU A 1 354 ? -24.578 35 6.918 1 91.81 354 LEU A O 1
ATOM 2702 N N . VAL A 1 355 ? -23.141 33.281 6.816 1 89.06 355 VAL A N 1
ATOM 2703 C CA . VAL A 1 355 ? -22.531 33.656 8.086 1 89.06 355 VAL A CA 1
ATOM 2704 C C . VAL A 1 355 ? -21.891 35.031 7.965 1 89.06 355 VAL A C 1
ATOM 2706 O O . VAL A 1 355 ? -22.047 35.875 8.852 1 89.06 355 VAL A O 1
ATOM 2709 N N . LEU A 1 356 ? -21.188 35.344 6.879 1 90.19 356 LEU A N 1
ATOM 2710 C CA . LEU A 1 356 ? -20.562 36.625 6.648 1 90.19 356 LEU A CA 1
ATOM 2711 C C . LEU A 1 356 ? -21.609 37.719 6.488 1 90.19 356 LEU A C 1
ATOM 2713 O O . LEU A 1 356 ? -21.391 38.875 6.926 1 90.19 356 LEU A O 1
ATOM 2717 N N . PHE A 1 357 ? -22.719 37.375 5.945 1 91.19 357 PHE A N 1
ATOM 2718 C CA . PHE A 1 357 ? -23.812 38.312 5.77 1 91.19 357 PHE A CA 1
ATOM 2719 C C . PHE A 1 357 ? -24.391 38.75 7.117 1 91.19 357 PHE A C 1
ATOM 2721 O O . PHE A 1 357 ? -24.672 39.906 7.344 1 91.19 357 PHE A O 1
ATOM 2728 N N . VAL A 1 358 ? -24.578 37.781 7.957 1 89 358 VAL A N 1
ATOM 2729 C CA . VAL A 1 358 ? -25.125 38.062 9.273 1 89 358 VAL A CA 1
ATOM 2730 C C . VAL A 1 358 ? -24.156 38.938 10.062 1 89 358 VAL A C 1
ATOM 2732 O O . VAL A 1 358 ? -24.562 39.875 10.75 1 89 358 VAL A O 1
ATOM 2735 N N . ILE A 1 359 ? -22.922 38.625 9.961 1 86.81 359 ILE A N 1
ATOM 2736 C CA . ILE A 1 359 ? -21.906 39.406 10.672 1 86.81 359 ILE A CA 1
ATOM 2737 C C . ILE A 1 359 ? -21.906 40.844 10.156 1 86.81 359 ILE A C 1
ATOM 2739 O O . ILE A 1 359 ? -21.797 41.781 10.945 1 86.81 359 ILE A O 1
ATOM 2743 N N . LEU A 1 360 ? -22.094 41.031 8.875 1 88.56 360 LEU A N 1
ATOM 2744 C CA . LEU A 1 360 ? -22.125 42.344 8.273 1 88.56 360 LEU A CA 1
ATOM 2745 C C . LEU A 1 360 ? -23.359 43.125 8.75 1 88.56 360 LEU A C 1
ATOM 2747 O O . LEU A 1 360 ? -23.297 44.344 8.984 1 88.56 360 LEU A O 1
ATOM 2751 N N . LEU A 1 361 ? -24.406 42.438 8.938 1 87.44 361 LEU A N 1
ATOM 2752 C CA . LEU A 1 361 ? -25.672 43.031 9.359 1 87.44 361 LEU A CA 1
ATOM 2753 C C . LEU A 1 361 ? -25.562 43.562 10.789 1 87.44 361 LEU A C 1
ATOM 2755 O O . LEU A 1 361 ? -26.047 44.656 11.102 1 87.44 361 LEU A O 1
ATOM 2759 N N . PHE A 1 362 ? -24.906 42.844 11.633 1 84.62 362 PHE A N 1
ATOM 2760 C CA . PHE A 1 362 ? -24.844 43.219 13.047 1 84.62 362 PHE A CA 1
ATOM 2761 C C . PHE A 1 362 ? -23.719 44.219 13.305 1 84.62 362 PHE A C 1
ATOM 2763 O O . PHE A 1 362 ? -23.891 45.156 14.094 1 84.62 362 PHE A O 1
ATOM 2770 N N . LEU A 1 363 ? -22.562 44.031 12.695 1 80.44 363 LEU A N 1
ATOM 2771 C CA . LEU A 1 363 ? -21.422 44.906 12.938 1 80.44 363 LEU A CA 1
ATOM 2772 C C . LEU A 1 363 ? -21.5 46.156 12.07 1 80.44 363 LEU A C 1
ATOM 2774 O O . LEU A 1 363 ? -20.953 47.219 12.43 1 80.44 363 LEU A O 1
ATOM 2778 N N . GLN A 1 364 ? -22.188 46.156 10.852 1 83.06 364 GLN A N 1
ATOM 2779 C CA . GLN A 1 364 ? -22.438 47.281 9.953 1 83.06 364 GLN A CA 1
ATOM 2780 C C . GLN A 1 364 ? -21.141 47.938 9.5 1 83.06 364 GLN A C 1
ATOM 2782 O O . GLN A 1 364 ? -21.047 49.156 9.398 1 83.06 364 GLN A O 1
ATOM 2787 N N . ASN A 1 365 ? -20.047 47.219 9.508 1 86 365 ASN A N 1
ATOM 2788 C CA . ASN A 1 365 ? -18.719 47.656 9.07 1 86 365 ASN A CA 1
ATOM 2789 C C . ASN A 1 365 ? -18.016 46.562 8.258 1 86 365 ASN A C 1
ATOM 2791 O O . ASN A 1 365 ? -17.719 45.5 8.781 1 86 365 ASN A O 1
ATOM 2795 N N . ILE A 1 366 ? -17.734 46.844 7.055 1 87.56 366 ILE A N 1
ATOM 2796 C CA . ILE A 1 366 ? -17.156 45.875 6.141 1 87.56 366 ILE A CA 1
ATOM 2797 C C . ILE A 1 366 ? -15.75 45.5 6.613 1 87.56 366 ILE A C 1
ATOM 2799 O O . ILE A 1 366 ? -15.32 44.344 6.445 1 87.56 366 ILE A O 1
ATOM 2803 N N . ARG A 1 367 ? -15.023 46.5 7.215 1 87.5 367 ARG A N 1
ATOM 2804 C CA . ARG A 1 367 ? -13.68 46.188 7.699 1 87.5 367 ARG A CA 1
ATOM 2805 C C . ARG A 1 367 ? -13.727 45.25 8.898 1 87.5 367 ARG A C 1
ATOM 2807 O O . ARG A 1 367 ? -12.859 44.375 9.039 1 87.5 367 ARG A O 1
ATOM 2814 N N . ALA A 1 368 ? -14.742 45.469 9.664 1 87.81 368 ALA A N 1
ATOM 2815 C CA . ALA A 1 368 ? -14.898 44.594 10.828 1 87.81 368 ALA A CA 1
ATOM 2816 C C . ALA A 1 368 ? -15.312 43.188 10.398 1 87.81 368 ALA A C 1
ATOM 2818 O O . ALA A 1 368 ? -14.914 42.188 11.023 1 87.81 368 ALA A O 1
ATOM 2819 N N . MET A 1 369 ? -16.016 43.094 9.328 1 88.75 369 MET A N 1
ATOM 2820 C CA . MET A 1 369 ? -16.484 41.812 8.82 1 88.75 369 MET A CA 1
ATOM 2821 C C . MET A 1 369 ? -15.336 41 8.219 1 88.75 369 MET A C 1
ATOM 2823 O O . MET A 1 369 ? -15.336 39.781 8.273 1 88.75 369 MET A O 1
ATOM 2827 N N . LEU A 1 370 ? -14.289 41.562 7.773 1 90.62 370 LEU A N 1
ATOM 2828 C CA . LEU A 1 370 ? -13.172 40.906 7.113 1 90.62 370 LEU A CA 1
ATOM 2829 C C . LEU A 1 370 ? -12.359 40.094 8.109 1 90.62 370 LEU A C 1
ATOM 2831 O O . LEU A 1 370 ? -11.695 39.125 7.727 1 90.62 370 LEU A O 1
ATOM 2835 N N . VAL A 1 371 ? -12.438 40.5 9.344 1 90.5 371 VAL A N 1
ATOM 2836 C CA . VAL A 1 371 ? -11.664 39.781 10.359 1 90.5 371 VAL A CA 1
ATOM 2837 C C . VAL A 1 371 ? -12.195 38.375 10.523 1 90.5 371 VAL A C 1
ATOM 2839 O O . VAL A 1 371 ? -11.461 37.406 10.352 1 90.5 371 VAL A O 1
ATOM 2842 N N . PRO A 1 372 ? -13.5 38.219 10.734 1 89.44 372 PRO A N 1
ATOM 2843 C CA . PRO A 1 372 ? -14.031 36.875 10.789 1 89.44 372 PRO A CA 1
ATOM 2844 C C . PRO A 1 372 ? -14.031 36.188 9.43 1 89.44 372 PRO A C 1
ATOM 2846 O O . PRO A 1 372 ? -13.938 34.938 9.352 1 89.44 372 PRO A O 1
ATOM 2849 N N . ALA A 1 373 ? -14.055 36.906 8.367 1 90.88 373 ALA A N 1
ATOM 2850 C CA . ALA A 1 373 ? -14.07 36.344 7.023 1 90.88 373 ALA A CA 1
ATOM 2851 C C . ALA A 1 373 ? -12.773 35.594 6.73 1 90.88 373 ALA A C 1
ATOM 2853 O O . ALA A 1 373 ? -12.773 34.594 6.012 1 90.88 373 ALA A O 1
ATOM 2854 N N . THR A 1 374 ? -11.672 36.031 7.293 1 91.31 374 THR A N 1
ATOM 2855 C CA . THR A 1 374 ? -10.383 35.375 7.043 1 91.31 374 THR A CA 1
ATOM 2856 C C . THR A 1 374 ? -10.203 34.156 7.953 1 91.31 374 THR A C 1
ATOM 2858 O O . THR A 1 374 ? -9.375 33.281 7.672 1 91.31 374 THR A O 1
ATOM 2861 N N . THR A 1 375 ? -10.969 34.125 8.961 1 90.56 375 THR A N 1
ATOM 2862 C CA . THR A 1 375 ? -10.867 33 9.891 1 90.56 375 THR A CA 1
ATOM 2863 C C . THR A 1 375 ? -11.414 31.734 9.258 1 90.56 375 THR A C 1
ATOM 2865 O O . THR A 1 375 ? -10.875 30.656 9.477 1 90.56 375 THR A O 1
ATOM 2868 N N . VAL A 1 376 ? -12.375 31.906 8.477 1 89.06 376 VAL A N 1
ATOM 2869 C CA . VAL A 1 376 ? -13.078 30.766 7.91 1 89.06 376 VAL A CA 1
ATOM 2870 C C . VAL A 1 376 ? -12.133 29.969 7 1 89.06 376 VAL A C 1
ATOM 2872 O O . VAL A 1 376 ? -11.922 28.781 7.203 1 89.06 376 VAL A O 1
ATOM 2875 N N . PRO A 1 377 ? -11.445 30.609 6.133 1 90.69 377 PRO A N 1
ATOM 2876 C CA . PRO A 1 377 ? -10.562 29.828 5.254 1 90.69 377 PRO A CA 1
ATOM 2877 C C . PRO A 1 377 ? -9.352 29.266 5.988 1 90.69 377 PRO A C 1
ATOM 2879 O O . PRO A 1 377 ? -8.922 28.141 5.699 1 90.69 377 PRO A O 1
ATOM 2882 N N . VAL A 1 378 ? -8.773 29.922 6.891 1 93.38 378 VAL A N 1
ATOM 2883 C CA . VAL A 1 378 ? -7.582 29.469 7.602 1 93.38 378 VAL A CA 1
ATOM 2884 C C . VAL A 1 378 ? -7.926 28.234 8.438 1 93.38 378 VAL A C 1
ATOM 2886 O O . VAL A 1 378 ? -7.172 27.25 8.445 1 93.38 378 VAL A O 1
ATOM 2889 N N . THR A 1 379 ? -9.055 28.266 9.047 1 93.06 379 THR A N 1
ATOM 2890 C CA . THR A 1 379 ? -9.414 27.188 9.945 1 93.06 379 THR A CA 1
ATOM 2891 C C . THR A 1 379 ? -9.922 25.984 9.156 1 93.06 379 THR A C 1
ATOM 2893 O O . THR A 1 379 ? -9.586 24.828 9.477 1 93.06 379 THR A O 1
ATOM 2896 N N . ILE A 1 380 ? -10.711 26.219 8.211 1 91.81 380 ILE A N 1
ATOM 2897 C CA . ILE A 1 380 ? -11.281 25.125 7.43 1 91.81 380 ILE A CA 1
ATOM 2898 C C . ILE A 1 380 ? -10.18 24.406 6.656 1 91.81 380 ILE A C 1
ATOM 2900 O O . ILE A 1 380 ? -10.109 23.172 6.656 1 91.81 380 ILE A O 1
ATOM 2904 N N . ILE A 1 381 ? -9.297 25.172 6 1 92.88 381 ILE A N 1
ATOM 2905 C CA . ILE A 1 381 ? -8.195 24.578 5.258 1 92.88 381 ILE A CA 1
ATOM 2906 C C . ILE A 1 381 ? -7.207 23.922 6.23 1 92.88 381 ILE A C 1
ATOM 2908 O O . ILE A 1 381 ? -6.633 22.875 5.938 1 92.88 381 ILE A O 1
ATOM 2912 N N . GLY A 1 382 ? -7.074 24.531 7.348 1 92.69 382 GLY A N 1
ATOM 2913 C CA . GLY A 1 382 ? -6.207 23.969 8.367 1 92.69 382 GLY A CA 1
ATOM 2914 C C . GLY A 1 382 ? -6.703 22.641 8.906 1 92.69 382 GLY A C 1
ATOM 2915 O O . GLY A 1 382 ? -5.906 21.812 9.352 1 92.69 382 GLY A O 1
ATOM 2916 N N . ALA A 1 383 ? -8 22.438 8.836 1 93.25 383 ALA A N 1
ATOM 2917 C CA . ALA A 1 383 ? -8.602 21.203 9.336 1 93.25 383 ALA A CA 1
ATOM 2918 C C . ALA A 1 383 ? -8.086 20 8.562 1 93.25 383 ALA A C 1
ATOM 2920 O O . ALA A 1 383 ? -8.008 18.891 9.102 1 93.25 383 ALA A O 1
ATOM 2921 N N . PHE A 1 384 ? -7.656 20.203 7.398 1 93.69 384 PHE A N 1
ATOM 2922 C CA . PHE A 1 384 ? -7.176 19.109 6.566 1 93.69 384 PHE A CA 1
ATOM 2923 C C . PHE A 1 384 ? -5.816 18.609 7.043 1 93.69 384 PHE A C 1
ATOM 2925 O O . PHE A 1 384 ? -5.426 17.484 6.762 1 93.69 384 PHE A O 1
ATOM 2932 N N . ILE A 1 385 ? -5.07 19.438 7.77 1 92.31 385 ILE A N 1
ATOM 2933 C CA . ILE A 1 385 ? -3.811 19.016 8.367 1 92.31 385 ILE A CA 1
ATOM 2934 C C . ILE A 1 385 ? -4.082 17.969 9.445 1 92.31 385 ILE A C 1
ATOM 2936 O O . ILE A 1 385 ? -3.412 16.938 9.5 1 92.31 385 ILE A O 1
ATOM 2940 N N . ALA A 1 386 ? -5.074 18.266 10.172 1 92 386 ALA A N 1
ATOM 2941 C CA . ALA A 1 386 ? -5.434 17.344 11.25 1 92 386 ALA A CA 1
ATOM 2942 C C . ALA A 1 386 ? -5.996 16.047 10.695 1 92 386 ALA A C 1
ATOM 2944 O O . ALA A 1 386 ? -5.719 14.961 11.227 1 92 386 ALA A O 1
ATOM 2945 N N . MET A 1 387 ? -6.789 16.156 9.695 1 92.81 387 MET A N 1
ATOM 2946 C CA . MET A 1 387 ? -7.367 14.961 9.086 1 92.81 387 MET A CA 1
ATOM 2947 C C . MET A 1 387 ? -6.277 14.047 8.531 1 92.81 387 MET A C 1
ATOM 2949 O O . MET A 1 387 ? -6.352 12.828 8.672 1 92.81 387 MET A O 1
ATOM 2953 N N . ALA A 1 388 ? -5.301 14.609 7.953 1 89.94 388 ALA A N 1
ATOM 2954 C CA . ALA A 1 388 ? -4.199 13.828 7.398 1 89.94 388 ALA A CA 1
ATOM 2955 C C . ALA A 1 388 ? -3.383 13.172 8.508 1 89.94 388 ALA A C 1
ATOM 2957 O O . ALA A 1 388 ? -2.949 12.023 8.367 1 89.94 388 ALA A O 1
ATOM 2958 N N . GLY A 1 389 ? -3.15 13.898 9.562 1 87.69 389 GLY A N 1
ATOM 2959 C CA . GLY A 1 389 ? -2.385 13.367 10.672 1 87.69 389 GLY A CA 1
ATOM 2960 C C . GLY A 1 389 ? -3.096 12.234 11.398 1 87.69 389 GLY A C 1
ATOM 2961 O O . GLY A 1 389 ? -2.451 11.32 11.914 1 87.69 389 GLY A O 1
ATOM 2962 N N . LEU A 1 390 ? -4.406 12.234 11.336 1 88.25 390 LEU A N 1
ATOM 2963 C CA . LEU A 1 390 ? -5.195 11.227 12.039 1 88.25 390 LEU A CA 1
ATOM 2964 C C . LEU A 1 390 ? -5.586 10.094 11.094 1 88.25 390 LEU A C 1
ATOM 2966 O O . LEU A 1 390 ? -6.246 9.141 11.508 1 88.25 390 LEU A O 1
ATOM 2970 N N . GLY A 1 391 ? -5.254 10.211 9.867 1 85.56 391 GLY A N 1
ATOM 2971 C CA . GLY A 1 391 ? -5.516 9.172 8.891 1 85.56 391 GLY A CA 1
ATOM 2972 C C . GLY A 1 391 ? -6.961 9.141 8.43 1 85.56 391 GLY A C 1
ATOM 2973 O O . GLY A 1 391 ? -7.5 8.07 8.133 1 85.56 391 GLY A O 1
ATOM 2974 N N . PHE A 1 392 ? -7.629 10.273 8.414 1 89.69 392 PHE A N 1
ATOM 2975 C CA . PHE A 1 392 ? -9.023 10.352 8.008 1 89.69 392 PHE A CA 1
ATOM 2976 C C . PHE A 1 392 ? -9.133 10.578 6.5 1 89.69 392 PHE A C 1
ATOM 2978 O O . PHE A 1 392 ? -8.125 10.82 5.828 1 89.69 392 PHE A O 1
ATOM 2985 N N . THR A 1 393 ? -10.312 10.344 6.02 1 88.69 393 THR A N 1
ATOM 2986 C CA . THR A 1 393 ? -10.625 10.625 4.621 1 88.69 393 THR A CA 1
ATOM 2987 C C . THR A 1 393 ? -11.609 11.781 4.504 1 88.69 393 THR A C 1
ATOM 2989 O O . THR A 1 393 ? -12.18 12.219 5.504 1 88.69 393 THR A O 1
ATOM 2992 N N . ILE A 1 394 ? -11.664 12.336 3.311 1 90.12 394 ILE A N 1
ATOM 2993 C CA . ILE A 1 394 ? -12.719 13.305 3.023 1 90.12 394 ILE A CA 1
ATOM 2994 C C . ILE A 1 394 ? -14.023 12.57 2.723 1 90.12 394 ILE A C 1
ATOM 2996 O O . ILE A 1 394 ? -14.148 11.914 1.688 1 90.12 394 ILE A O 1
ATOM 3000 N N . ASN A 1 395 ? -14.867 12.586 3.641 1 90.38 395 ASN A N 1
ATOM 3001 C CA . ASN A 1 395 ? -16.141 11.883 3.504 1 90.38 395 ASN A CA 1
ATOM 3002 C C . ASN A 1 395 ? -17.312 12.766 3.938 1 90.38 395 ASN A C 1
ATOM 3004 O O . ASN A 1 395 ? -17.125 13.922 4.32 1 90.38 395 ASN A O 1
ATOM 3008 N N . LEU A 1 396 ? -18.484 12.289 3.881 1 88 396 LEU A N 1
ATOM 3009 C CA . LEU A 1 396 ? -19.672 13.07 4.195 1 88 396 LEU A CA 1
ATOM 3010 C C . LEU A 1 396 ? -19.641 13.531 5.648 1 88 396 LEU A C 1
ATOM 3012 O O . LEU A 1 396 ? -19.984 14.68 5.949 1 88 396 LEU A O 1
ATOM 3016 N N . MET A 1 397 ? -19.156 12.656 6.453 1 89.06 397 MET A N 1
ATOM 3017 C CA . MET A 1 397 ? -19.141 12.984 7.875 1 89.06 397 MET A CA 1
ATOM 3018 C C . MET A 1 397 ? -18.141 14.094 8.164 1 89.06 397 MET A C 1
ATOM 3020 O O . MET A 1 397 ? -18.422 15.023 8.922 1 89.06 397 MET A O 1
ATOM 3024 N N . THR A 1 398 ? -16.984 13.953 7.625 1 91.5 398 THR A N 1
ATOM 3025 C CA . THR A 1 398 ? -15.977 14.977 7.84 1 91.5 398 THR A CA 1
ATOM 3026 C C . THR A 1 398 ? -16.406 16.297 7.207 1 91.5 398 THR A C 1
ATOM 3028 O O . THR A 1 398 ? -16.141 17.375 7.754 1 91.5 398 THR A O 1
ATOM 3031 N N . LEU A 1 399 ? -17.047 16.25 6.105 1 90.12 399 LEU A N 1
ATOM 3032 C CA . LEU A 1 399 ? -17.5 17.453 5.43 1 90.12 399 LEU A CA 1
ATOM 3033 C C . LEU A 1 399 ? -18.641 18.109 6.195 1 90.12 399 LEU A C 1
ATOM 3035 O O . LEU A 1 399 ? -18.734 19.328 6.266 1 90.12 399 LEU A O 1
ATOM 3039 N N . PHE A 1 400 ? -19.547 17.281 6.715 1 89.75 400 PHE A N 1
ATOM 3040 C CA . PHE A 1 400 ? -20.609 17.812 7.555 1 89.75 400 PHE A CA 1
ATOM 3041 C C . PHE A 1 400 ? -20.031 18.531 8.766 1 89.75 400 PHE A C 1
ATOM 3043 O O . PHE A 1 400 ? -20.531 19.594 9.156 1 89.75 400 PHE A O 1
ATOM 3050 N N . ALA A 1 401 ? -19.078 17.859 9.266 1 90.94 401 ALA A N 1
ATOM 3051 C CA . ALA A 1 401 ? -18.406 18.5 10.398 1 90.94 401 ALA A CA 1
ATOM 3052 C C . ALA A 1 401 ? -17.828 19.859 10.008 1 90.94 401 ALA A C 1
ATOM 3054 O O . ALA A 1 401 ? -17.922 20.812 10.781 1 90.94 401 ALA A O 1
ATOM 3055 N N . LEU A 1 402 ? -17.328 19.969 8.828 1 91.56 402 LEU A N 1
ATOM 3056 C CA . LEU A 1 402 ? -16.719 21.219 8.359 1 91.56 402 LEU A CA 1
ATOM 3057 C C . LEU A 1 402 ? -17.781 22.281 8.148 1 91.56 402 LEU A C 1
ATOM 3059 O O . LEU A 1 402 ? -17.547 23.469 8.414 1 91.56 402 LEU A O 1
ATOM 3063 N N . VAL A 1 403 ? -18.922 21.922 7.707 1 90.06 403 VAL A N 1
ATOM 3064 C CA . VAL A 1 403 ? -20.016 22.859 7.504 1 90.06 403 VAL A CA 1
ATOM 3065 C C . VAL A 1 403 ? -20.484 23.406 8.852 1 90.06 403 VAL A C 1
ATOM 3067 O O . VAL A 1 403 ? -20.734 24.609 8.992 1 90.06 403 VAL A O 1
ATOM 3070 N N . LEU A 1 404 ? -20.578 22.562 9.742 1 89.38 404 LEU A N 1
ATOM 3071 C CA . LEU A 1 404 ? -21.047 22.938 11.07 1 89.38 404 LEU A CA 1
ATOM 3072 C C . LEU A 1 404 ? -20.016 23.812 11.781 1 89.38 404 LEU A C 1
ATOM 3074 O O . LEU A 1 404 ? -20.375 24.703 12.547 1 89.38 404 LEU A O 1
ATOM 3078 N N . VAL A 1 405 ? -18.781 23.547 11.508 1 89.81 405 VAL A N 1
ATOM 3079 C CA . VAL A 1 405 ? -17.703 24.234 12.211 1 89.81 405 VAL A CA 1
ATOM 3080 C C . VAL A 1 405 ? -17.625 25.688 11.727 1 89.81 405 VAL A C 1
ATOM 3082 O O . VAL A 1 405 ? -17.141 26.562 12.453 1 89.81 405 VAL A O 1
ATOM 3085 N N . ILE A 1 406 ? -18.094 25.953 10.617 1 88.31 406 ILE A N 1
ATOM 3086 C CA . ILE A 1 406 ? -18.047 27.328 10.102 1 88.31 406 ILE A CA 1
ATOM 3087 C C . ILE A 1 406 ? -18.719 28.266 11.094 1 88.31 406 ILE A C 1
ATOM 3089 O O . ILE A 1 406 ? -18.172 29.328 11.43 1 88.31 406 ILE A O 1
ATOM 3093 N N . GLY A 1 407 ? -19.906 27.922 11.602 1 81.75 407 GLY A N 1
ATOM 3094 C CA . GLY A 1 407 ? -20.625 28.734 12.562 1 81.75 407 GLY A CA 1
ATOM 3095 C C . GLY A 1 407 ? -19.938 28.812 13.914 1 81.75 407 GLY A C 1
ATOM 3096 O O . GLY A 1 407 ? -20.109 29.797 14.641 1 81.75 407 GLY A O 1
ATOM 3097 N N . ILE A 1 408 ? -19.109 27.797 14.164 1 83.06 408 ILE A N 1
ATOM 3098 C CA . ILE A 1 408 ? -18.484 27.688 15.477 1 83.06 408 ILE A CA 1
ATOM 3099 C C . ILE A 1 408 ? -17.188 28.5 15.5 1 83.06 408 ILE A C 1
ATOM 3101 O O . ILE A 1 408 ? -16.906 29.219 16.469 1 83.06 408 ILE A O 1
ATOM 3105 N N . VAL A 1 409 ? -16.453 28.438 14.453 1 85.06 409 VAL A N 1
ATOM 3106 C CA . VAL A 1 409 ? -15.102 28.984 14.445 1 85.06 409 VAL A CA 1
ATOM 3107 C C . VAL A 1 409 ? -15.164 30.5 14.297 1 85.06 409 VAL A C 1
ATOM 3109 O O . VAL A 1 409 ? -14.297 31.219 14.812 1 85.06 409 VAL A O 1
ATOM 3112 N N . VAL A 1 410 ? -16.172 31.047 13.664 1 87.5 410 VAL A N 1
ATOM 3113 C CA . VAL A 1 410 ? -16.281 32.5 13.469 1 87.5 410 VAL A CA 1
ATOM 3114 C C . VAL A 1 410 ? -16.625 33.156 14.789 1 87.5 410 VAL A C 1
ATOM 3116 O O . VAL A 1 410 ? -16.375 34.375 14.969 1 87.5 410 VAL A O 1
ATOM 3119 N N . ASP A 1 411 ? -17.078 32.438 15.719 1 87.25 411 ASP A N 1
ATOM 3120 C CA . ASP A 1 411 ? -17.547 33 16.984 1 87.25 411 ASP A CA 1
ATOM 3121 C C . ASP A 1 411 ? -16.406 33.688 17.75 1 87.25 411 ASP A C 1
ATOM 3123 O O . ASP A 1 411 ? -16.562 34.781 18.234 1 87.25 411 ASP A O 1
ATOM 3127 N N . ASP A 1 412 ? -15.359 33 17.75 1 88.44 412 ASP A N 1
ATOM 3128 C CA . ASP A 1 412 ? -14.227 33.562 18.453 1 88.44 412 ASP A CA 1
ATOM 3129 C C . ASP A 1 412 ? -13.82 34.906 17.859 1 88.44 412 ASP A C 1
ATOM 3131 O O . ASP A 1 412 ? -13.547 35.875 18.578 1 88.44 412 ASP A O 1
ATOM 3135 N N . ALA A 1 413 ? -13.883 34.938 16.609 1 89.94 413 ALA A N 1
ATOM 3136 C CA . ALA A 1 413 ? -13.508 36.156 15.906 1 89.94 413 ALA A CA 1
ATOM 3137 C C . ALA A 1 413 ? -14.531 37.25 16.141 1 89.94 413 ALA A C 1
ATOM 3139 O O . ALA A 1 413 ? -14.172 38.438 16.297 1 89.94 413 ALA A O 1
ATOM 3140 N N . ILE A 1 414 ? -15.766 36.875 16.266 1 88.38 414 ILE A N 1
ATOM 3141 C CA . ILE A 1 414 ? -16.859 37.844 16.438 1 88.38 414 ILE A CA 1
ATOM 3142 C C . ILE A 1 414 ? -16.75 38.5 17.828 1 88.38 414 ILE A C 1
ATOM 3144 O O . ILE A 1 414 ? -16.859 39.719 17.953 1 88.38 414 ILE A O 1
ATOM 3148 N N . VAL A 1 415 ? -16.547 37.688 18.75 1 86.38 415 VAL A N 1
ATOM 3149 C CA . VAL A 1 415 ? -16.484 38.156 20.125 1 86.38 415 VAL A CA 1
ATOM 3150 C C . VAL A 1 415 ? -15.305 39.125 20.281 1 86.38 415 VAL A C 1
ATOM 3152 O O . VAL A 1 415 ? -15.406 40.125 20.984 1 86.38 415 VAL A O 1
ATOM 3155 N N . ILE A 1 416 ? -14.242 38.844 19.625 1 90.5 416 ILE A N 1
ATOM 3156 C CA . ILE A 1 416 ? -13.039 39.656 19.719 1 90.5 416 ILE A CA 1
ATOM 3157 C C . ILE A 1 416 ? -13.258 41 19 1 90.5 416 ILE A C 1
ATOM 3159 O O . ILE A 1 416 ? -12.898 42.062 19.5 1 90.5 416 ILE A O 1
ATOM 3163 N N . VAL A 1 417 ? -13.867 40.938 17.859 1 90.12 417 VAL A N 1
ATOM 3164 C CA . VAL A 1 417 ? -14.109 42.125 17.062 1 90.12 417 VAL A CA 1
ATOM 3165 C C . VAL A 1 417 ? -15.109 43.031 17.781 1 90.12 417 VAL A C 1
ATOM 3167 O O . VAL A 1 417 ? -14.938 44.25 17.812 1 90.12 417 VAL A O 1
ATOM 3170 N N . GLU A 1 418 ? -16.094 42.469 18.344 1 86.06 418 GLU A N 1
ATOM 3171 C CA . GLU A 1 418 ? -17.125 43.25 19.031 1 86.06 418 GLU A CA 1
ATOM 3172 C C . GLU A 1 418 ? -16.562 43.906 20.297 1 86.06 418 GLU A C 1
ATOM 3174 O O . GLU A 1 418 ? -16.859 45.062 20.578 1 86.06 418 GLU A O 1
ATOM 3179 N N . SER A 1 419 ? -15.844 43.125 21.031 1 89.19 419 SER A N 1
ATOM 3180 C CA . SER A 1 419 ? -15.25 43.688 22.234 1 89.19 419 SER A CA 1
ATOM 3181 C C . SER A 1 419 ? -14.25 44.781 21.906 1 89.19 419 SER A C 1
ATOM 3183 O O . SER A 1 419 ? -14.156 45.781 22.625 1 89.19 419 SER A O 1
ATOM 3185 N N . SER A 1 420 ? -13.5 44.594 20.891 1 91.5 420 SER A N 1
ATOM 3186 C CA . SER A 1 420 ? -12.539 45.625 20.453 1 91.5 420 SER A CA 1
ATOM 3187 C C . SER A 1 420 ? -13.25 46.875 19.953 1 91.5 420 SER A C 1
ATOM 3189 O O . SER A 1 420 ? -12.828 48 20.266 1 91.5 420 SER A O 1
ATOM 3191 N N . SER A 1 421 ? -14.32 46.656 19.219 1 87.44 421 SER A N 1
ATOM 3192 C CA . SER A 1 421 ? -15.094 47.781 18.719 1 87.44 421 SER A CA 1
ATOM 3193 C C . SER A 1 421 ? -15.742 48.562 19.859 1 87.44 421 SER A C 1
ATOM 3195 O O . SER A 1 421 ? -15.938 49.781 19.75 1 87.44 421 SER A O 1
ATOM 3197 N N . TYR A 1 422 ? -16.172 47.812 20.875 1 83.5 422 TYR A N 1
ATOM 3198 C CA . TYR A 1 422 ? -16.766 48.469 22.062 1 83.5 422 TYR A CA 1
ATOM 3199 C C . TYR A 1 422 ? -15.781 49.406 22.719 1 83.5 422 TYR A C 1
ATOM 3201 O O . TYR A 1 422 ? -16.141 50.562 23.031 1 83.5 422 TYR A O 1
ATOM 3209 N N . TYR A 1 423 ? -14.594 49.062 22.891 1 89.38 423 TYR A N 1
ATOM 3210 C CA . TYR A 1 423 ? -13.586 49.906 23.531 1 89.38 423 TYR A CA 1
ATOM 3211 C C . TYR A 1 423 ? -13.117 51 22.609 1 89.38 423 TYR A C 1
ATOM 3213 O O . TYR A 1 423 ? -12.75 52.094 23.078 1 89.38 423 TYR A O 1
ATOM 3221 N N . ILE A 1 424 ? -13.18 50.812 21.344 1 90.56 424 ILE A N 1
ATOM 3222 C CA . ILE A 1 424 ? -12.836 51.875 20.391 1 90.56 424 ILE A CA 1
ATOM 3223 C C . ILE A 1 424 ? -13.891 52.969 20.438 1 90.56 424 ILE A C 1
ATOM 3225 O O . ILE A 1 424 ? -13.555 54.156 20.359 1 90.56 424 ILE A O 1
ATOM 3229 N N . GLU A 1 425 ? -15.109 52.594 20.609 1 83.62 425 GLU A N 1
ATOM 3230 C CA . GLU A 1 425 ? -16.203 53.562 20.703 1 83.62 425 GLU A CA 1
ATOM 3231 C C . GLU A 1 425 ? -16.125 54.344 22 1 83.62 425 GLU A C 1
ATOM 3233 O O . GLU A 1 425 ? -16.625 55.469 22.062 1 83.62 425 GLU A O 1
ATOM 3238 N N . LYS A 1 426 ? -15.469 53.781 22.953 1 87.12 426 LYS A N 1
ATOM 3239 C CA . LYS A 1 426 ? -15.297 54.469 24.234 1 87.12 426 LYS A CA 1
ATOM 3240 C C . LYS A 1 426 ? -14.102 55.406 24.188 1 87.12 426 LYS A C 1
ATOM 3242 O O . LYS A 1 426 ? -13.789 56.062 25.188 1 87.12 426 LYS A O 1
ATOM 3247 N N . GLY A 1 427 ? -13.305 55.406 23.062 1 88.25 427 GLY A N 1
ATOM 3248 C CA . GLY A 1 427 ? -12.297 56.438 22.875 1 88.25 427 GLY A CA 1
ATOM 3249 C C . GLY A 1 427 ? -10.883 55.875 22.828 1 88.25 427 GLY A C 1
ATOM 3250 O O . GLY A 1 427 ? -9.93 56.625 22.641 1 88.25 427 GLY A O 1
ATOM 3251 N N . LEU A 1 428 ? -10.758 54.625 22.891 1 92.12 428 LEU A N 1
ATOM 3252 C CA . LEU A 1 428 ? -9.422 54.062 22.875 1 92.12 428 LEU A CA 1
ATOM 3253 C C . LEU A 1 428 ? -8.93 53.812 21.453 1 92.12 428 LEU A C 1
ATOM 3255 O O . LEU A 1 428 ? -9.734 53.625 20.547 1 92.12 428 LEU A O 1
ATOM 3259 N N . ALA A 1 429 ? -7.637 53.875 21.297 1 92.5 429 ALA A N 1
ATOM 3260 C CA . ALA A 1 429 ? -7.043 53.562 20 1 92.5 429 ALA A CA 1
ATOM 3261 C C . ALA A 1 429 ? -7.188 52.062 19.688 1 92.5 429 ALA A C 1
ATOM 3263 O O . ALA A 1 429 ? -7.23 51.219 20.609 1 92.5 429 ALA A O 1
ATOM 3264 N N . PRO A 1 430 ? -7.305 51.75 18.5 1 91.5 430 PRO A N 1
ATOM 3265 C CA . PRO A 1 430 ? -7.559 50.375 18.094 1 91.5 430 PRO A CA 1
ATOM 3266 C C . PRO A 1 430 ? -6.562 49.406 18.703 1 91.5 430 PRO A C 1
ATOM 3268 O O . PRO A 1 430 ? -6.957 48.312 19.156 1 91.5 430 PRO A O 1
ATOM 3271 N N . LYS A 1 431 ? -5.293 49.688 18.703 1 92.38 431 LYS A N 1
ATOM 3272 C CA . LYS A 1 431 ? -4.285 48.812 19.266 1 92.38 431 LYS A CA 1
ATOM 3273 C C . LYS A 1 431 ? -4.512 48.594 20.75 1 92.38 431 LYS A C 1
ATOM 3275 O O . LYS A 1 431 ? -4.535 47.438 21.234 1 92.38 431 LYS A O 1
ATOM 3280 N N . GLU A 1 432 ? -4.734 49.688 21.5 1 92.75 432 GLU A N 1
ATOM 3281 C CA . GLU A 1 432 ? -4.965 49.594 22.938 1 92.75 432 GLU A CA 1
ATOM 3282 C C . GLU A 1 432 ? -6.312 48.969 23.25 1 92.75 432 GLU A C 1
ATOM 3284 O O . GLU A 1 432 ? -6.445 48.219 24.219 1 92.75 432 GLU A O 1
ATOM 3289 N N . ALA A 1 433 ? -7.277 49.312 22.438 1 93.56 433 ALA A N 1
ATOM 3290 C CA . ALA A 1 433 ? -8.602 48.719 22.578 1 93.56 433 ALA A CA 1
ATOM 3291 C C . ALA A 1 433 ? -8.547 47.188 22.438 1 93.56 433 ALA A C 1
ATOM 3293 O O . ALA A 1 433 ? -9.195 46.469 23.203 1 93.56 433 ALA A O 1
ATOM 3294 N N . THR A 1 434 ? -7.816 46.75 21.5 1 94.06 434 THR A N 1
ATOM 3295 C CA . THR A 1 434 ? -7.719 45.312 21.234 1 94.06 434 THR A CA 1
ATOM 3296 C C . THR A 1 434 ? -6.961 44.625 22.359 1 94.06 434 THR A C 1
ATOM 3298 O O . THR A 1 434 ? -7.305 43.5 22.734 1 94.06 434 THR A O 1
ATOM 3301 N N . ILE A 1 435 ? -5.914 45.188 22.891 1 93.62 435 ILE A N 1
ATOM 3302 C CA . ILE A 1 435 ? -5.141 44.625 23.984 1 93.62 435 ILE A CA 1
ATOM 3303 C C . ILE A 1 435 ? -6.023 44.469 25.219 1 93.62 435 ILE A C 1
ATOM 3305 O O . ILE A 1 435 ? -5.992 43.438 25.891 1 93.62 435 ILE A O 1
ATOM 3309 N N . LYS A 1 436 ? -6.832 45.5 25.469 1 90.31 436 LYS A N 1
ATOM 3310 C CA . LYS A 1 436 ? -7.742 45.438 26.609 1 90.31 436 LYS A CA 1
ATOM 3311 C C . LYS A 1 436 ? -8.82 44.375 26.422 1 90.31 436 LYS A C 1
ATOM 3313 O O . LYS A 1 436 ? -9.141 43.625 27.344 1 90.31 436 LYS A O 1
ATOM 3318 N N . ALA A 1 437 ? -9.32 44.344 25.281 1 90.75 437 ALA A N 1
ATOM 3319 C CA . ALA A 1 437 ? -10.336 43.344 24.938 1 90.75 437 ALA A CA 1
ATOM 3320 C C . ALA A 1 437 ? -9.797 41.938 25.109 1 90.75 437 ALA A C 1
ATOM 3322 O O . ALA A 1 437 ? -10.469 41.062 25.656 1 90.75 437 ALA A O 1
ATOM 3323 N N . MET A 1 438 ? -8.586 41.688 24.641 1 92.06 438 MET A N 1
ATOM 3324 C CA . MET A 1 438 ? -7.996 40.375 24.656 1 92.06 438 MET A CA 1
ATOM 3325 C C . MET A 1 438 ? -7.668 39.938 26.094 1 92.06 438 MET A C 1
ATOM 3327 O O . MET A 1 438 ? -7.73 38.75 26.422 1 92.06 438 MET A O 1
ATOM 3331 N N . ARG A 1 439 ? -7.359 40.812 26.922 1 88.5 439 ARG A N 1
ATOM 3332 C CA . ARG A 1 439 ? -7.102 40.531 28.328 1 88.5 439 ARG A CA 1
ATOM 3333 C C . ARG A 1 439 ? -8.344 39.969 29 1 88.5 439 ARG A C 1
ATOM 3335 O O . ARG A 1 439 ? -8.25 39.062 29.844 1 88.5 439 ARG A O 1
ATOM 3342 N N . GLU A 1 440 ? -9.477 40.438 28.562 1 83.5 440 GLU A N 1
ATOM 3343 C CA . GLU A 1 440 ? -10.75 39.969 29.125 1 83.5 440 GLU A CA 1
ATOM 3344 C C . GLU A 1 440 ? -11.234 38.688 28.469 1 83.5 440 GLU A C 1
ATOM 3346 O O . GLU A 1 440 ? -11.961 37.906 29.078 1 83.5 440 GLU A O 1
ATOM 3351 N N . LEU A 1 441 ? -10.867 38.5 27.234 1 88.06 441 LEU A N 1
ATOM 3352 C CA . LEU A 1 441 ? -11.523 37.469 26.453 1 88.06 441 LEU A CA 1
ATOM 3353 C C . LEU A 1 441 ? -10.648 36.219 26.359 1 88.06 441 LEU A C 1
ATOM 3355 O O . LEU A 1 441 ? -11.125 35.156 25.969 1 88.06 441 LEU A O 1
ATOM 3359 N N . THR A 1 442 ? -9.359 36.219 26.594 1 88.62 442 THR A N 1
ATOM 3360 C CA . THR A 1 442 ? -8.469 35.062 26.453 1 88.62 442 THR A CA 1
ATOM 3361 C C . THR A 1 442 ? -8.961 33.906 27.312 1 88.62 442 THR A C 1
ATOM 3363 O O . THR A 1 442 ? -8.93 32.75 26.875 1 88.62 442 THR A O 1
ATOM 3366 N N . GLY A 1 443 ? -9.445 34.094 28.562 1 83.06 443 GLY A N 1
ATOM 3367 C CA . GLY A 1 443 ? -9.984 33.062 29.422 1 83.06 443 GLY A CA 1
ATOM 3368 C C . GLY A 1 443 ? -11.203 32.375 28.844 1 83.06 443 GLY A C 1
ATOM 3369 O O . GLY A 1 443 ? -11.195 31.156 28.641 1 83.06 443 GLY A O 1
ATOM 3370 N N . PRO A 1 444 ? -12.219 33.188 28.516 1 83.5 444 PRO A N 1
ATOM 3371 C CA . PRO A 1 444 ? -13.422 32.625 27.922 1 83.5 444 PRO A CA 1
ATOM 3372 C C . PRO A 1 444 ? -13.133 31.844 26.641 1 83.5 444 PRO A C 1
ATOM 3374 O O . PRO A 1 444 ? -13.719 30.781 26.406 1 83.5 444 PRO A O 1
ATOM 3377 N N . VAL A 1 445 ? -12.273 32.375 25.781 1 87.44 445 VAL A N 1
ATOM 3378 C CA . VAL A 1 445 ? -11.961 31.734 24.516 1 87.44 445 VAL A CA 1
ATOM 3379 C C . VAL A 1 445 ? -11.312 30.375 24.781 1 87.44 445 VAL A C 1
ATOM 3381 O O . VAL A 1 445 ? -11.633 29.391 24.109 1 87.44 445 VAL A O 1
ATOM 3384 N N . MET A 1 446 ? -10.43 30.25 25.656 1 88.06 446 MET A N 1
ATOM 3385 C CA . MET A 1 446 ? -9.789 28.984 26.031 1 88.06 446 MET A CA 1
ATOM 3386 C C . MET A 1 446 ? -10.805 28.031 26.641 1 88.06 446 MET A C 1
ATOM 3388 O O . MET A 1 446 ? -10.758 26.828 26.391 1 88.06 446 MET A O 1
ATOM 3392 N N . GLY A 1 447 ? -11.68 28.594 27.547 1 84.62 447 GLY A N 1
ATOM 3393 C CA . GLY A 1 447 ? -12.727 27.781 28.141 1 84.62 447 GLY A CA 1
ATOM 3394 C C . GLY A 1 447 ? -13.656 27.156 27.125 1 84.62 447 GLY A C 1
ATOM 3395 O O . GLY A 1 447 ? -13.984 25.969 27.203 1 84.62 447 GLY A O 1
ATOM 3396 N N . ILE A 1 448 ? -14.055 27.922 26.172 1 88.19 448 ILE A N 1
ATOM 3397 C CA . ILE A 1 448 ? -14.953 27.469 25.125 1 88.19 448 ILE A CA 1
ATOM 3398 C C . ILE A 1 448 ? -14.266 26.391 24.281 1 88.19 448 ILE A C 1
ATOM 3400 O O . ILE A 1 448 ? -14.867 25.375 23.938 1 88.19 448 ILE A O 1
ATOM 3404 N N . THR A 1 449 ? -12.992 26.688 23.906 1 90.5 449 THR A N 1
ATOM 3405 C CA . THR A 1 449 ? -12.242 25.734 23.094 1 90.5 449 THR A CA 1
ATOM 3406 C C . THR A 1 449 ? -12.062 24.406 23.844 1 90.5 449 THR A C 1
ATOM 3408 O O . THR A 1 449 ? -12.242 23.328 23.266 1 90.5 449 THR A O 1
ATOM 3411 N N . LEU A 1 450 ? -11.711 24.438 25.047 1 88.88 450 LEU A N 1
ATOM 3412 C CA . LEU A 1 450 ? -11.508 23.234 25.844 1 88.88 450 LEU A CA 1
ATOM 3413 C C . LEU A 1 450 ? -12.82 22.469 26.016 1 88.88 450 LEU A C 1
ATOM 3415 O O . LEU A 1 450 ? -12.82 21.234 26 1 88.88 450 LEU A O 1
ATOM 3419 N N . ALA A 1 451 ? -13.906 23.188 26.234 1 86.94 451 ALA A N 1
ATOM 3420 C CA . ALA A 1 451 ? -15.211 22.531 26.328 1 86.94 451 ALA A CA 1
ATOM 3421 C C . ALA A 1 451 ? -15.562 21.812 25.031 1 86.94 451 ALA A C 1
ATOM 3423 O O . ALA A 1 451 ? -16.094 20.703 25.047 1 86.94 451 ALA A O 1
ATOM 3424 N N . LEU A 1 452 ? -15.25 22.484 23.938 1 89.12 452 LEU A N 1
ATOM 3425 C CA . LEU A 1 452 ? -15.539 21.891 22.641 1 89.12 452 LEU A CA 1
ATOM 3426 C C . LEU A 1 452 ? -14.695 20.656 22.391 1 89.12 452 LEU A C 1
ATOM 3428 O O . LEU A 1 452 ? -15.164 19.672 21.797 1 89.12 452 LEU A O 1
ATOM 3432 N N . VAL A 1 453 ? -13.453 20.656 22.812 1 90.5 453 VAL A N 1
ATOM 3433 C CA . VAL A 1 453 ? -12.57 19.516 22.641 1 90.5 453 VAL A CA 1
ATOM 3434 C C . VAL A 1 453 ? -12.992 18.391 23.594 1 90.5 453 VAL A C 1
ATOM 3436 O O . VAL A 1 453 ? -13 17.219 23.219 1 90.5 453 VAL A O 1
ATOM 3439 N N . ALA A 1 454 ? -13.422 18.703 24.766 1 90.56 454 ALA A N 1
ATOM 3440 C CA . ALA A 1 454 ? -13.773 17.734 25.812 1 90.56 454 ALA A CA 1
ATOM 3441 C C . ALA A 1 454 ? -15.055 16.984 25.469 1 90.56 454 ALA A C 1
ATOM 3443 O O . ALA A 1 454 ? -15.18 15.797 25.734 1 90.56 454 ALA A O 1
ATOM 3444 N N . VAL A 1 455 ? -15.945 17.656 24.984 1 89.06 455 VAL A N 1
ATOM 3445 C CA . VAL A 1 455 ? -17.25 17.062 24.688 1 89.06 455 VAL A CA 1
ATOM 3446 C C . VAL A 1 455 ? -17.078 15.93 23.672 1 89.06 455 VAL A C 1
ATOM 3448 O O . VAL A 1 455 ? -17.797 14.922 23.719 1 89.06 455 VAL A O 1
ATOM 3451 N N . PHE A 1 456 ? -16.125 16 22.797 1 88.56 456 PHE A N 1
ATOM 3452 C CA . PHE A 1 456 ? -15.992 15.062 21.703 1 88.56 456 PHE A CA 1
ATOM 3453 C C . PHE A 1 456 ? -14.969 13.984 22.016 1 88.56 456 PHE A C 1
ATOM 3455 O O . PHE A 1 456 ? -14.883 12.977 21.312 1 88.56 456 PHE A O 1
ATOM 3462 N N . LEU A 1 457 ? -14.203 14.078 23.016 1 86.75 457 LEU A N 1
ATOM 3463 C CA . LEU A 1 457 ? -13.141 13.133 23.375 1 86.75 457 LEU A CA 1
ATOM 3464 C C . LEU A 1 457 ? -13.711 11.75 23.641 1 86.75 457 LEU A C 1
ATOM 3466 O O . LEU A 1 457 ? -13.195 10.75 23.156 1 86.75 457 LEU A O 1
ATOM 3470 N N . PRO A 1 458 ? -14.82 11.648 24.406 1 85.38 458 PRO A N 1
ATOM 3471 C CA . PRO A 1 458 ? -15.375 10.312 24.641 1 85.38 458 PRO A CA 1
ATOM 3472 C C . PRO A 1 458 ? -15.883 9.641 23.375 1 85.38 458 PRO A C 1
ATOM 3474 O O . PRO A 1 458 ? -15.734 8.43 23.203 1 85.38 458 PRO A O 1
ATOM 3477 N N . ALA A 1 459 ? -16.516 10.391 22.609 1 83.75 459 ALA A N 1
ATOM 3478 C CA . ALA A 1 459 ? -17.062 9.859 21.375 1 83.75 459 ALA A CA 1
ATOM 3479 C C . ALA A 1 459 ? -15.961 9.328 20.469 1 83.75 459 ALA A C 1
ATOM 3481 O O . ALA A 1 459 ? -16.172 8.375 19.703 1 83.75 459 ALA A O 1
ATOM 3482 N N . ALA A 1 460 ? -14.719 9.812 20.578 1 82.69 460 ALA A N 1
ATOM 3483 C CA . ALA A 1 460 ? -13.609 9.438 19.703 1 82.69 460 ALA A CA 1
ATOM 3484 C C . ALA A 1 460 ? -13.055 8.07 20.094 1 82.69 460 ALA A C 1
ATOM 3486 O O . ALA A 1 460 ? -12.422 7.398 19.266 1 82.69 460 ALA A O 1
ATOM 3487 N N . PHE A 1 461 ? -13.32 7.535 21.297 1 79.94 461 PHE A N 1
ATOM 3488 C CA . PHE A 1 461 ? -12.688 6.305 21.75 1 79.94 461 PHE A CA 1
ATOM 3489 C C . PHE A 1 461 ? -13.695 5.168 21.812 1 79.94 461 PHE A C 1
ATOM 3491 O O . PHE A 1 461 ? -13.367 4.059 22.25 1 79.94 461 PHE A O 1
ATOM 3498 N N . PHE A 1 462 ? -14.82 5.441 21.344 1 78.38 462 PHE A N 1
ATOM 3499 C CA . PHE A 1 462 ? -15.836 4.398 21.344 1 78.38 462 PHE A CA 1
ATOM 3500 C C . PHE A 1 462 ? -15.625 3.432 20.188 1 78.38 462 PHE A C 1
ATOM 3502 O O . PHE A 1 462 ? -15.273 3.848 19.078 1 78.38 462 PHE A O 1
ATOM 3509 N N . PRO A 1 463 ? -15.734 2.195 20.484 1 76.25 463 PRO A N 1
ATOM 3510 C CA . PRO A 1 463 ? -15.5 1.188 19.438 1 76.25 463 PRO A CA 1
ATOM 3511 C C . PRO A 1 463 ? -16.719 0.968 18.547 1 76.25 463 PRO A C 1
ATOM 3513 O O . PRO A 1 463 ? -17.781 1.508 18.812 1 76.25 463 PRO A O 1
ATOM 3516 N N . GLY A 1 464 ? -16.562 0.226 17.484 1 74.62 464 GLY A N 1
ATOM 3517 C CA . GLY A 1 464 ? -17.641 -0.166 16.609 1 74.62 464 GLY A CA 1
ATOM 3518 C C . GLY A 1 464 ? -17.891 0.83 15.484 1 74.62 464 GLY A C 1
ATOM 3519 O O . GLY A 1 464 ? -17.141 1.783 15.312 1 74.62 464 GLY A O 1
ATOM 3520 N N . ILE A 1 465 ? -18.938 0.619 14.695 1 78.81 465 ILE A N 1
ATOM 3521 C CA . ILE A 1 465 ? -19.297 1.474 13.57 1 78.81 465 ILE A CA 1
ATOM 3522 C C . ILE A 1 465 ? -19.656 2.867 14.078 1 78.81 465 ILE A C 1
ATOM 3524 O O . ILE A 1 465 ? -19.25 3.873 13.492 1 78.81 465 ILE A O 1
ATOM 3528 N N . THR A 1 466 ? -20.375 2.92 15.195 1 77.94 466 THR A N 1
ATOM 3529 C CA . THR A 1 466 ? -20.781 4.188 15.797 1 77.94 466 THR A CA 1
ATOM 3530 C C . THR A 1 466 ? -19.562 4.984 16.25 1 77.94 466 THR A C 1
ATOM 3532 O O . THR A 1 466 ? -19.484 6.195 16.047 1 77.94 466 THR A O 1
ATOM 3535 N N . GLY A 1 467 ? -18.688 4.219 16.797 1 78 467 GLY A N 1
ATOM 3536 C CA . GLY A 1 467 ? -17.484 4.875 17.266 1 78 467 GLY A CA 1
ATOM 3537 C C . GLY A 1 467 ? -16.656 5.477 16.141 1 78 467 GLY A C 1
ATOM 3538 O O . GLY A 1 467 ? -16.078 6.559 16.297 1 78 467 GLY A O 1
ATOM 3539 N N . GLN A 1 468 ? -16.641 4.848 15.023 1 82.06 468 GLN A N 1
ATOM 3540 C CA . GLN A 1 468 ? -15.844 5.34 13.898 1 82.06 468 GLN A CA 1
ATOM 3541 C C . GLN A 1 468 ? -16.484 6.574 13.273 1 82.06 468 GLN A C 1
ATOM 3543 O O . GLN A 1 468 ? -15.781 7.488 12.836 1 82.06 468 GLN A O 1
ATOM 3548 N N . ILE A 1 469 ? -17.766 6.547 13.203 1 81.75 469 ILE A N 1
ATOM 3549 C CA . ILE A 1 469 ? -18.5 7.691 12.656 1 81.75 469 ILE A CA 1
ATOM 3550 C C . ILE A 1 469 ? -18.328 8.898 13.57 1 81.75 469 ILE A C 1
ATOM 3552 O O . ILE A 1 469 ? -18 10 13.109 1 81.75 469 ILE A O 1
ATOM 3556 N N . PHE A 1 470 ? -18.438 8.633 14.859 1 83.94 470 PHE A N 1
ATOM 3557 C CA . PHE A 1 470 ? -18.297 9.695 15.844 1 83.94 470 PHE A CA 1
ATOM 3558 C C . PHE A 1 470 ? -16.875 10.227 15.875 1 83.94 470 PHE A C 1
ATOM 3560 O O . PHE A 1 470 ? -16.656 11.438 16.031 1 83.94 470 PHE A O 1
ATOM 3567 N N . ARG A 1 471 ? -16.016 9.352 15.703 1 87.94 471 ARG A N 1
ATOM 3568 C CA . ARG A 1 471 ? -14.609 9.711 15.797 1 87.94 471 ARG A CA 1
ATOM 3569 C C . ARG A 1 471 ? -14.227 10.703 14.711 1 87.94 471 ARG A C 1
ATOM 3571 O O . ARG A 1 471 ? -13.594 11.727 14.984 1 87.94 471 ARG A O 1
ATOM 3578 N N . GLN A 1 472 ? -14.578 10.43 13.555 1 89 472 GLN A N 1
ATOM 3579 C CA . GLN A 1 472 ? -14.219 11.312 12.453 1 89 472 GLN A CA 1
ATOM 3580 C C . GLN A 1 472 ? -14.945 12.648 12.555 1 89 472 GLN A C 1
ATOM 3582 O O . GLN A 1 472 ? -14.367 13.695 12.266 1 89 472 GLN A O 1
ATOM 3587 N N . PHE A 1 473 ? -16.141 12.594 12.938 1 88.44 473 PHE A N 1
ATOM 3588 C CA . PHE A 1 473 ? -16.938 13.805 13.102 1 88.44 473 PHE A CA 1
ATOM 3589 C C . PHE A 1 473 ? -16.406 14.641 14.258 1 88.44 473 PHE A C 1
ATOM 3591 O O . PHE A 1 473 ? -16.125 15.836 14.094 1 88.44 473 PHE A O 1
ATOM 3598 N N . ALA A 1 474 ? -16.172 14.023 15.32 1 88.69 474 ALA A N 1
ATOM 3599 C CA . ALA A 1 474 ? -15.789 14.672 16.578 1 88.69 474 ALA A CA 1
ATOM 3600 C C . ALA A 1 474 ? -14.383 15.25 16.469 1 88.69 474 ALA A C 1
ATOM 3602 O O . ALA A 1 474 ? -14.148 16.406 16.844 1 88.69 474 ALA A O 1
ATOM 3603 N N . LEU A 1 475 ? -13.5 14.516 15.93 1 90.94 475 LEU A N 1
ATOM 3604 C CA . LEU A 1 475 ? -12.102 14.93 15.93 1 90.94 475 LEU A CA 1
ATOM 3605 C C . LEU A 1 475 ? -11.859 16.016 14.891 1 90.94 475 LEU A C 1
ATOM 3607 O O . LEU A 1 475 ? -10.953 16.844 15.047 1 90.94 475 LEU A O 1
ATOM 3611 N N . VAL A 1 476 ? -12.656 16.016 13.867 1 92.69 476 VAL A N 1
ATOM 3612 C CA . VAL A 1 476 ? -12.547 17.109 12.898 1 92.69 476 VAL A CA 1
ATOM 3613 C C . VAL A 1 476 ? -13.016 18.406 13.539 1 92.69 476 VAL A C 1
ATOM 3615 O O . VAL A 1 476 ? -12.359 19.438 13.406 1 92.69 476 VAL A O 1
ATOM 3618 N N . ILE A 1 477 ? -14.07 18.391 14.273 1 91.88 477 ILE A N 1
ATOM 3619 C CA . ILE A 1 477 ? -14.594 19.578 14.945 1 91.88 477 ILE A CA 1
ATOM 3620 C C . ILE A 1 477 ? -13.609 20.031 16.016 1 91.88 477 ILE A C 1
ATOM 3622 O O . ILE A 1 477 ? -13.289 21.219 16.125 1 91.88 477 ILE A O 1
ATOM 3626 N N . ALA A 1 478 ? -13.156 19.047 16.75 1 91.5 478 ALA A N 1
ATOM 3627 C CA . ALA A 1 478 ? -12.227 19.359 17.828 1 91.5 478 ALA A CA 1
ATOM 3628 C C . ALA A 1 478 ? -10.938 19.969 17.281 1 91.5 478 ALA A C 1
ATOM 3630 O O . ALA A 1 478 ? -10.422 20.953 17.828 1 91.5 478 ALA A O 1
ATOM 3631 N N . SER A 1 479 ? -10.43 19.406 16.234 1 92.69 479 SER A N 1
ATOM 3632 C CA . SER A 1 479 ? -9.188 19.922 15.656 1 92.69 479 SER A CA 1
ATOM 3633 C C . SER A 1 479 ? -9.383 21.297 15.062 1 92.69 479 SER A C 1
ATOM 3635 O O . SER A 1 479 ? -8.5 22.156 15.172 1 92.69 479 SER A O 1
ATOM 3637 N N . THR A 1 480 ? -10.477 21.5 14.445 1 92.81 480 THR A N 1
ATOM 3638 C CA . THR A 1 480 ? -10.766 22.812 13.883 1 92.81 480 THR A CA 1
ATOM 3639 C C . THR A 1 480 ? -10.922 23.859 14.984 1 92.81 480 THR A C 1
ATOM 3641 O O . THR A 1 480 ? -10.516 25 14.812 1 92.81 480 THR A O 1
ATOM 3644 N N . ALA A 1 481 ? -11.469 23.422 16.062 1 91.56 481 ALA A N 1
ATOM 3645 C CA . ALA A 1 481 ? -11.617 24.328 17.203 1 91.56 481 ALA A CA 1
ATOM 3646 C C . ALA A 1 481 ? -10.258 24.734 17.766 1 91.56 481 ALA A C 1
ATOM 3648 O O . ALA A 1 481 ? -10.062 25.891 18.141 1 91.56 481 ALA A O 1
ATOM 3649 N N . VAL A 1 482 ? -9.383 23.844 17.781 1 92.44 482 VAL A N 1
ATOM 3650 C CA . VAL A 1 482 ? -8.039 24.125 18.266 1 92.44 482 VAL A CA 1
ATOM 3651 C C . VAL A 1 482 ? -7.332 25.078 17.328 1 92.44 482 VAL A C 1
ATOM 3653 O O . VAL A 1 482 ? -6.684 26.031 17.766 1 92.44 482 VAL A O 1
ATOM 3656 N N . ILE A 1 483 ? -7.441 24.875 16.078 1 93.19 483 ILE A N 1
ATOM 3657 C CA . ILE A 1 483 ? -6.832 25.75 15.086 1 93.19 483 ILE A CA 1
ATOM 3658 C C . ILE A 1 483 ? -7.465 27.141 15.164 1 93.19 483 ILE A C 1
ATOM 3660 O O . ILE A 1 483 ? -6.773 28.156 15.039 1 93.19 483 ILE A O 1
ATOM 3664 N N . SER A 1 484 ? -8.75 27.188 15.383 1 92.44 484 SER A N 1
ATOM 3665 C CA . SER A 1 484 ? -9.453 28.453 15.531 1 92.44 484 SER A CA 1
ATOM 3666 C C . SER A 1 484 ? -8.977 29.219 16.766 1 92.44 484 SER A C 1
ATOM 3668 O O . SER A 1 484 ? -8.852 30.438 16.734 1 92.44 484 SER A O 1
ATOM 3670 N N . ALA A 1 485 ? -8.727 28.453 17.781 1 91.44 485 ALA A N 1
ATOM 3671 C CA . ALA A 1 485 ? -8.227 29.078 19 1 91.44 485 ALA A CA 1
ATOM 3672 C C . ALA A 1 485 ? -6.832 29.672 18.781 1 91.44 485 ALA A C 1
ATOM 3674 O O . ALA A 1 485 ? -6.523 30.75 19.266 1 91.44 485 ALA A O 1
ATOM 3675 N N . ILE A 1 486 ? -6.074 28.969 18.016 1 91.5 486 ILE A N 1
ATOM 3676 C CA . ILE A 1 486 ? -4.742 29.453 17.688 1 91.5 486 ILE A CA 1
ATOM 3677 C C . ILE A 1 486 ? -4.863 30.719 16.828 1 91.5 486 ILE A C 1
ATOM 3679 O O . ILE A 1 486 ? -4.156 31.703 17.062 1 91.5 486 ILE A O 1
ATOM 3683 N N . ASN A 1 487 ? -5.742 30.734 15.977 1 91.88 487 ASN A N 1
ATOM 3684 C CA . ASN A 1 487 ? -5.984 31.906 15.125 1 91.88 487 ASN A CA 1
ATOM 3685 C C . ASN A 1 487 ? -6.555 33.062 15.922 1 91.88 487 ASN A C 1
ATOM 3687 O O . ASN A 1 487 ? -6.219 34.219 15.656 1 91.88 487 ASN A O 1
ATOM 3691 N N . ALA A 1 488 ? -7.406 32.75 16.859 1 91.5 488 ALA A N 1
ATOM 3692 C CA . ALA A 1 488 ? -8.039 33.781 17.688 1 91.5 488 ALA A CA 1
ATOM 3693 C C . ALA A 1 488 ? -7.027 34.469 18.594 1 91.5 488 ALA A C 1
ATOM 3695 O O . ALA A 1 488 ? -7.141 35.656 18.875 1 91.5 488 ALA A O 1
ATOM 3696 N N . LEU A 1 489 ? -6.027 33.688 18.938 1 90.56 489 LEU A N 1
ATOM 3697 C CA . LEU A 1 489 ? -5.043 34.25 19.859 1 90.56 489 LEU A CA 1
ATOM 3698 C C . LEU A 1 489 ? -3.877 34.875 19.109 1 90.56 489 LEU A C 1
ATOM 3700 O O . LEU A 1 489 ? -3.109 35.656 19.688 1 90.56 489 LEU A O 1
ATOM 3704 N N . THR A 1 490 ? -3.816 34.594 17.797 1 91.56 490 THR A N 1
ATOM 3705 C CA . THR A 1 490 ? -2.645 35.062 17.062 1 91.56 490 THR A CA 1
ATOM 3706 C C . THR A 1 490 ? -3.047 36.062 15.977 1 91.56 490 THR A C 1
ATOM 3708 O O . THR A 1 490 ? -2.824 37.281 16.125 1 91.56 490 THR A O 1
ATOM 3711 N N . LEU A 1 491 ? -3.885 35.719 15.047 1 92.81 491 LEU A N 1
ATOM 3712 C CA . LEU A 1 491 ? -4.16 36.469 13.836 1 92.81 491 LEU A CA 1
ATOM 3713 C C . LEU A 1 491 ? -5.246 37.5 14.078 1 92.81 491 LEU A C 1
ATOM 3715 O O . LEU A 1 491 ? -5.16 38.625 13.578 1 92.81 491 LEU A O 1
ATOM 3719 N N . LYS A 1 492 ? -6.172 37.281 14.844 1 92.31 492 LYS A N 1
ATOM 3720 C CA . LYS A 1 492 ? -7.352 38.125 14.945 1 92.31 492 LYS A CA 1
ATOM 3721 C C . LYS A 1 492 ? -7.031 39.406 15.711 1 92.31 492 LYS A C 1
ATOM 3723 O O . LYS A 1 492 ? -7.43 40.5 15.297 1 92.31 492 LYS A O 1
ATOM 3728 N N . PRO A 1 493 ? -6.336 39.25 16.844 1 92.25 493 PRO A N 1
ATOM 3729 C CA . PRO A 1 493 ? -5.992 40.5 17.516 1 92.25 493 PRO A CA 1
ATOM 3730 C C . PRO A 1 493 ? -5.188 41.438 16.609 1 92.25 493 PRO A C 1
ATOM 3732 O O . PRO A 1 493 ? -5.387 42.656 16.656 1 92.25 493 PRO A O 1
ATOM 3735 N N . VAL A 1 494 ? -4.375 40.875 15.742 1 92.81 494 VAL A N 1
ATOM 3736 C CA . VAL A 1 494 ? -3.553 41.656 14.82 1 92.81 494 VAL A CA 1
ATOM 3737 C C . VAL A 1 494 ? -4.438 42.312 13.773 1 92.81 494 VAL A C 1
ATOM 3739 O O . VAL A 1 494 ? -4.266 43.5 13.469 1 92.81 494 VAL A O 1
ATOM 3742 N N . GLN A 1 495 ? -5.344 41.625 13.305 1 93.75 495 GLN A N 1
ATOM 3743 C CA . GLN A 1 495 ? -6.227 42.188 12.273 1 93.75 495 GLN A CA 1
ATOM 3744 C C . GLN A 1 495 ? -7.145 43.25 12.844 1 93.75 495 GLN A C 1
ATOM 3746 O O . GLN A 1 495 ? -7.453 44.25 12.172 1 93.75 495 GLN A O 1
ATOM 3751 N N . CYS A 1 496 ? -7.586 43.094 14.102 1 92.44 496 CYS A N 1
ATOM 3752 C CA . CYS A 1 496 ? -8.414 44.094 14.742 1 92.44 496 CYS A CA 1
ATOM 3753 C C . CYS A 1 496 ? -7.629 45.375 14.977 1 92.44 496 CYS A C 1
ATOM 3755 O O . CYS A 1 496 ? -8.148 46.469 14.758 1 92.44 496 CYS A O 1
ATOM 3757 N N . ALA A 1 497 ? -6.422 45.219 15.383 1 91.88 497 ALA A N 1
ATOM 3758 C CA . ALA A 1 497 ? -5.578 46.375 15.664 1 91.88 497 ALA A CA 1
ATOM 3759 C C . ALA A 1 497 ? -5.246 47.156 14.383 1 91.88 497 ALA A C 1
ATOM 3761 O O . ALA A 1 497 ? -5.141 48.375 14.391 1 91.88 497 ALA A O 1
ATOM 3762 N N . LEU A 1 498 ? -5.211 46.406 13.273 1 88.88 498 LEU A N 1
ATOM 3763 C CA . LEU A 1 498 ? -4.75 47.031 12.031 1 88.88 498 LEU A CA 1
ATOM 3764 C C . LEU A 1 498 ? -5.926 47.5 11.188 1 88.88 498 LEU A C 1
ATOM 3766 O O . LEU A 1 498 ? -5.832 48.5 10.492 1 88.88 498 LEU A O 1
ATOM 3770 N N . TRP A 1 499 ? -7.016 46.812 11.266 1 89.19 499 TRP A N 1
ATOM 3771 C CA . TRP A 1 499 ? -8.07 47.031 10.289 1 89.19 499 TRP A CA 1
ATOM 3772 C C . TRP A 1 499 ? -9.188 47.875 10.891 1 89.19 499 TRP A C 1
ATOM 3774 O O . TRP A 1 499 ? -9.906 48.594 10.18 1 89.19 499 TRP A O 1
ATOM 3784 N N . LEU A 1 500 ? -9.438 47.812 12.227 1 88.25 500 LEU A N 1
ATOM 3785 C CA . LEU A 1 500 ? -10.57 48.531 12.82 1 88.25 500 LEU A CA 1
ATOM 3786 C C . LEU A 1 500 ? -10.258 50 12.984 1 88.25 500 LEU A C 1
ATOM 3788 O O . LEU A 1 500 ? -9.125 50.375 13.32 1 88.25 500 LEU A O 1
ATOM 3792 N N . ARG A 1 501 ? -11.109 50.938 12.531 1 83.88 501 ARG A N 1
ATOM 3793 C CA . ARG A 1 501 ? -10.984 52.375 12.656 1 83.88 501 ARG A CA 1
ATOM 3794 C C . ARG A 1 501 ? -12.172 52.969 13.406 1 83.88 501 ARG A C 1
ATOM 3796 O O . ARG A 1 501 ? -13.266 52.406 13.391 1 83.88 501 ARG A O 1
ATOM 3803 N N . PRO A 1 502 ? -11.867 53.969 14.195 1 75.94 502 PRO A N 1
ATOM 3804 C CA . PRO A 1 502 ? -12.977 54.625 14.906 1 75.94 502 PRO A CA 1
ATOM 3805 C C . PRO A 1 502 ? -14.078 55.094 13.969 1 75.94 502 PRO A C 1
ATOM 3807 O O . PRO A 1 502 ? -13.797 55.531 12.844 1 75.94 502 PRO A O 1
ATOM 3810 N N . ARG A 1 503 ? -15.359 54.75 14.203 1 66.69 503 ARG A N 1
ATOM 3811 C CA . ARG A 1 503 ? -16.5 55.125 13.367 1 66.69 503 ARG A CA 1
ATOM 3812 C C . ARG A 1 503 ? -16.641 56.656 13.297 1 66.69 503 ARG A C 1
ATOM 3814 O O . ARG A 1 503 ? -16.703 57.312 14.328 1 66.69 503 ARG A O 1
ATOM 3821 N N . GLY A 1 504 ? -15.984 57.219 12.383 1 58.31 504 GLY A N 1
ATOM 3822 C CA . GLY A 1 504 ? -16.328 58.625 12.258 1 58.31 504 GLY A CA 1
ATOM 3823 C C . GLY A 1 504 ? -17.797 58.938 12.484 1 58.31 504 GLY A C 1
ATOM 3824 O O . GLY A 1 504 ? -18.609 58 12.516 1 58.31 504 GLY A O 1
ATOM 3825 N N . GLU A 1 505 ? -18.141 60.094 13.023 1 54.75 505 GLU A N 1
ATOM 3826 C CA . GLU A 1 505 ? -19.438 60.656 13.344 1 54.75 505 GLU A CA 1
ATOM 3827 C C . GLU A 1 505 ? -20.438 60.406 12.219 1 54.75 505 GLU A C 1
ATOM 3829 O O . GLU A 1 505 ? -21.5 61.062 12.18 1 54.75 505 GLU A O 1
ATOM 3834 N N . LYS A 1 506 ? -20.156 59.75 11.242 1 58.31 506 LYS A N 1
ATOM 3835 C CA . LYS A 1 506 ? -21.141 59.719 10.164 1 58.31 506 LYS A CA 1
ATOM 3836 C C . LYS A 1 506 ? -22.375 58.906 10.578 1 58.31 506 LYS A C 1
ATOM 3838 O O . LYS A 1 506 ? -22.25 57.844 11.172 1 58.31 506 LYS A O 1
ATOM 3843 N N . ARG A 1 507 ? -23.453 59.5 10.453 1 62.03 507 ARG A N 1
ATOM 3844 C CA . ARG A 1 507 ? -24.781 58.969 10.758 1 62.03 507 ARG A CA 1
ATOM 3845 C C . ARG A 1 507 ? -25.047 57.688 10 1 62.03 507 ARG A C 1
ATOM 3847 O O . ARG A 1 507 ? -24.906 57.625 8.781 1 62.03 507 ARG A O 1
ATOM 3854 N N . PRO A 1 508 ? -25.188 56.438 10.625 1 68.75 508 PRO A N 1
ATOM 3855 C CA . PRO A 1 508 ? -25.469 55.156 9.953 1 68.75 508 PRO A CA 1
ATOM 3856 C C . PRO A 1 508 ? -26.672 55.219 9.016 1 68.75 508 PRO A C 1
ATOM 3858 O O . PRO A 1 508 ? -27.531 56.094 9.18 1 68.75 508 PRO A O 1
ATOM 3861 N N . ASN A 1 509 ? -26.734 54.562 7.797 1 76.56 509 ASN A N 1
ATOM 3862 C CA . ASN A 1 509 ? -27.812 54.5 6.809 1 76.56 509 ASN A CA 1
ATOM 3863 C C . ASN A 1 509 ? -29.156 54.156 7.461 1 76.56 509 ASN A C 1
ATOM 3865 O O . ASN A 1 509 ? -29.188 53.688 8.602 1 76.56 509 ASN A O 1
ATOM 3869 N N . TRP A 1 510 ? -30.281 54.594 6.906 1 80.56 510 TRP A N 1
ATOM 3870 C CA . TRP A 1 510 ? -31.641 54.406 7.402 1 80.56 510 TRP A CA 1
ATOM 3871 C C . TRP A 1 510 ? -31.922 52.969 7.758 1 80.56 510 TRP A C 1
ATOM 3873 O O . TRP A 1 510 ? -32.594 52.688 8.742 1 80.56 510 TRP A O 1
ATOM 3883 N N . PHE A 1 511 ? -31.375 51.969 7.016 1 85.31 511 PHE A N 1
ATOM 3884 C CA . PHE A 1 511 ? -31.547 50.562 7.277 1 85.31 511 PHE A CA 1
ATOM 3885 C C . PHE A 1 511 ? -30.859 50.156 8.578 1 85.31 511 PHE A C 1
ATOM 3887 O O . PHE A 1 511 ? -31.438 49.438 9.398 1 85.31 511 PHE A O 1
ATOM 3894 N N . TYR A 1 512 ? -29.734 50.625 8.797 1 84.88 512 TYR A N 1
ATOM 3895 C CA . TYR A 1 512 ? -28.969 50.281 10 1 84.88 512 TYR A CA 1
ATOM 3896 C C . TYR A 1 512 ? -29.562 50.969 11.227 1 84.88 512 TYR A C 1
ATOM 3898 O O . TYR A 1 512 ? -29.516 50.406 12.328 1 84.88 512 TYR A O 1
ATOM 3906 N N . ARG A 1 513 ? -30.234 52.125 11.047 1 86.44 513 ARG A N 1
ATOM 3907 C CA . ARG A 1 513 ? -30.859 52.812 12.164 1 86.44 513 ARG A CA 1
ATOM 3908 C C . ARG A 1 513 ? -32.125 52.094 12.625 1 86.44 513 ARG A C 1
ATOM 3910 O O . ARG A 1 513 ? -32.375 52 13.82 1 86.44 513 ARG A O 1
ATOM 3917 N N . GLY A 1 514 ? -32.781 51.625 11.586 1 88.56 514 GLY A N 1
ATOM 3918 C CA . GLY A 1 514 ? -33.969 50.812 11.914 1 88.56 514 GLY A CA 1
ATOM 3919 C C . GLY A 1 514 ? -33.625 49.5 12.602 1 88.56 514 GLY A C 1
ATOM 3920 O O . GLY A 1 514 ? -34.281 49.125 13.57 1 88.56 514 GLY A O 1
ATOM 3921 N N . PHE A 1 515 ? -32.594 48.812 12.125 1 88.12 515 PHE A N 1
ATOM 3922 C CA . PHE A 1 515 ? -32.125 47.562 12.727 1 88.12 515 PHE A CA 1
ATOM 3923 C C . PHE A 1 515 ? -31.656 47.812 14.156 1 88.12 515 PHE A C 1
ATOM 3925 O O . PHE A 1 515 ? -31.969 47.031 15.055 1 88.12 515 PHE A O 1
ATOM 3932 N N . ASN A 1 516 ? -30.906 48.875 14.391 1 86.38 516 ASN A N 1
ATOM 3933 C CA . ASN A 1 516 ? -30.375 49.156 15.719 1 86.38 516 ASN A CA 1
ATOM 3934 C C . ASN A 1 516 ? -31.484 49.5 16.703 1 86.38 516 ASN A C 1
ATOM 3936 O O . ASN A 1 516 ? -31.406 49.156 17.875 1 86.38 516 ASN A O 1
ATOM 3940 N N . ARG A 1 517 ? -32.531 50.219 16.172 1 88.88 517 ARG A N 1
ATOM 3941 C CA . ARG A 1 517 ? -33.656 50.562 17.031 1 88.88 517 ARG A CA 1
ATOM 3942 C C . ARG A 1 517 ? -34.438 49.312 17.406 1 88.88 517 ARG A C 1
ATOM 3944 O O . ARG A 1 517 ? -34.844 49.156 18.562 1 88.88 517 ARG A O 1
ATOM 3951 N N . ALA A 1 518 ? -34.625 48.5 16.484 1 90.94 518 ALA A N 1
ATOM 3952 C CA . ALA A 1 518 ? -35.344 47.25 16.75 1 90.94 518 ALA A CA 1
ATOM 3953 C C . ALA A 1 518 ? -34.531 46.344 17.672 1 90.94 518 ALA A C 1
ATOM 3955 O O . ALA A 1 518 ? -35.094 45.688 18.562 1 90.94 518 ALA A O 1
ATOM 3956 N N . PHE A 1 519 ? -33.312 46.281 17.453 1 87 519 PHE A N 1
ATOM 3957 C CA . PHE A 1 519 ? -32.438 45.438 18.266 1 87 519 PHE A CA 1
ATOM 3958 C C . PHE A 1 519 ? -32.375 45.969 19.703 1 87 519 PHE A C 1
ATOM 3960 O O . PHE A 1 519 ? -32.344 45.188 20.656 1 87 519 PHE A O 1
ATOM 3967 N N . GLN A 1 520 ? -32.312 47.25 19.875 1 87.69 520 GLN A N 1
ATOM 3968 C CA . GLN A 1 520 ? -32.281 47.844 21.203 1 87.69 520 GLN A CA 1
ATOM 3969 C C . GLN A 1 520 ? -33.562 47.594 21.953 1 87.69 520 GLN A C 1
ATOM 3971 O O . GLN A 1 520 ? -33.562 47.312 23.156 1 87.69 520 GLN A O 1
ATOM 3976 N N . SER A 1 521 ? -34.656 47.688 21.172 1 91.56 521 SER A N 1
ATOM 3977 C CA . SER A 1 521 ? -35.938 47.375 21.797 1 91.56 521 SER A CA 1
ATOM 3978 C C . SER A 1 521 ? -36.031 45.938 22.234 1 91.56 521 SER A C 1
ATOM 3980 O O . SER A 1 521 ? -36.562 45.625 23.297 1 91.56 521 SER A O 1
ATOM 3982 N N . PHE A 1 522 ? -35.5 45.094 21.406 1 88.69 522 PHE A N 1
ATOM 3983 C CA . PHE A 1 522 ? -35.469 43.688 21.719 1 88.69 522 PHE A CA 1
ATOM 3984 C C . PHE A 1 522 ? -34.562 43.406 22.922 1 88.69 522 PHE A C 1
ATOM 3986 O O . PHE A 1 522 ? -34.875 42.562 23.766 1 88.69 522 PHE A O 1
ATOM 3993 N N . THR A 1 523 ? -33.469 43.969 23 1 87.56 523 THR A N 1
ATOM 3994 C CA . THR A 1 523 ? -32.531 43.812 24.109 1 87.56 523 THR A CA 1
ATOM 3995 C C . THR A 1 523 ? -33.156 44.25 25.422 1 87.56 523 THR A C 1
ATOM 3997 O O . THR A 1 523 ? -32.969 43.594 26.453 1 87.56 523 THR A O 1
ATOM 4000 N N . ASN A 1 524 ? -33.875 45.344 25.359 1 90.06 524 ASN A N 1
ATOM 4001 C CA . ASN A 1 524 ? -34.5 45.875 26.562 1 90.06 524 ASN A CA 1
ATOM 4002 C C . ASN A 1 524 ? -35.594 44.938 27.094 1 90.06 524 ASN A C 1
ATOM 4004 O O . ASN A 1 524 ? -35.719 44.75 28.297 1 90.06 524 ASN A O 1
ATOM 4008 N N . VAL A 1 525 ? -36.344 44.438 26.203 1 91.44 525 VAL A N 1
ATOM 4009 C CA . VAL A 1 525 ? -37.375 43.5 26.594 1 91.44 525 VAL A CA 1
ATOM 4010 C C . VAL A 1 525 ? -36.781 42.219 27.172 1 91.44 525 VAL A C 1
ATOM 4012 O O . VAL A 1 525 ? -37.25 41.719 28.188 1 91.44 525 VAL A O 1
ATOM 4015 N N . TYR A 1 526 ? -35.781 41.75 26.484 1 89.19 526 TYR A N 1
ATOM 4016 C CA . TYR A 1 526 ? -35.125 40.531 26.922 1 89.19 526 TYR A CA 1
ATOM 4017 C C . TYR A 1 526 ? -34.5 40.719 28.297 1 89.19 526 TYR A C 1
ATOM 4019 O O . TYR A 1 526 ? -34.625 39.844 29.172 1 89.19 526 TYR A O 1
ATOM 4027 N N . ILE A 1 527 ? -33.812 41.812 28.594 1 89.31 527 ILE A N 1
ATOM 4028 C CA . ILE A 1 527 ? -33.188 42.062 29.875 1 89.31 527 ILE A CA 1
ATOM 4029 C C . ILE A 1 527 ? -34.25 42.219 30.953 1 89.31 527 ILE A C 1
ATOM 4031 O O . ILE A 1 527 ? -34.062 41.812 32.094 1 89.31 527 ILE A O 1
ATOM 4035 N N . GLY A 1 528 ? -35.406 42.844 30.531 1 90.31 528 GLY A N 1
ATOM 4036 C CA . GLY A 1 528 ? -36.5 42.969 31.469 1 90.31 528 GLY A CA 1
ATOM 4037 C C . GLY A 1 528 ? -37.031 41.625 31.938 1 90.31 528 GLY A C 1
ATOM 4038 O O . GLY A 1 528 ? -37.312 41.438 33.125 1 90.31 528 GLY A O 1
ATOM 4039 N N . ILE A 1 529 ? -37 40.688 31.047 1 91.81 529 ILE A N 1
ATOM 4040 C CA . ILE A 1 529 ? -37.469 39.344 31.375 1 91.81 529 ILE A CA 1
ATOM 4041 C C . ILE A 1 529 ? -36.469 38.656 32.281 1 91.81 529 ILE A C 1
ATOM 4043 O O . ILE A 1 529 ? -36.844 38 33.25 1 91.81 529 ILE A O 1
ATOM 4047 N N . VAL A 1 530 ? -35.219 38.719 32.031 1 91.94 530 VAL A N 1
ATOM 4048 C CA . VAL A 1 530 ? -34.156 38.094 32.781 1 91.94 530 VAL A CA 1
ATOM 4049 C C . VAL A 1 530 ? -34.125 38.688 34.219 1 91.94 530 VAL A C 1
ATOM 4051 O O . VAL A 1 530 ? -33.938 37.938 35.188 1 91.94 530 VAL A O 1
ATOM 4054 N N . ALA A 1 531 ? -34.344 40.031 34.312 1 92.12 531 ALA A N 1
ATOM 4055 C CA . ALA A 1 531 ? -34.375 40.688 35.625 1 92.12 531 ALA A CA 1
ATOM 4056 C C . ALA A 1 531 ? -35.5 40.156 36.469 1 92.12 531 ALA A C 1
ATOM 4058 O O . ALA A 1 531 ? -35.344 39.969 37.688 1 92.12 531 ALA A O 1
ATOM 4059 N N . ARG A 1 532 ? -36.625 39.906 35.812 1 92.62 532 ARG A N 1
ATOM 4060 C CA . ARG A 1 532 ? -37.781 39.344 36.531 1 92.62 532 ARG A CA 1
ATOM 4061 C C . ARG A 1 532 ? -37.531 37.906 36.969 1 92.62 532 ARG A C 1
ATOM 4063 O O . ARG A 1 532 ? -37.969 37.5 38.031 1 92.62 532 ARG A O 1
ATOM 4070 N N . MET A 1 533 ? -36.844 37.188 36.156 1 93.56 533 MET A N 1
ATOM 4071 C CA . MET A 1 533 ? -36.531 35.781 36.438 1 93.56 533 MET A CA 1
ATOM 4072 C C . MET A 1 533 ? -35.562 35.656 37.594 1 93.56 533 MET A C 1
ATOM 4074 O O . MET A 1 533 ? -35.656 34.719 38.406 1 93.56 533 MET A O 1
ATOM 4078 N N . VAL A 1 534 ? -34.625 36.531 37.656 1 91.5 534 VAL A N 1
ATOM 4079 C CA . VAL A 1 534 ? -33.594 36.469 38.688 1 91.5 534 VAL A CA 1
ATOM 4080 C C . VAL A 1 534 ? -34.188 36.844 40.031 1 91.5 534 VAL A C 1
ATOM 4082 O O . VAL A 1 534 ? -33.688 36.375 41.062 1 91.5 534 VAL A O 1
ATOM 4085 N N . LYS A 1 535 ? -35.281 37.625 40.094 1 88.31 535 LYS A N 1
ATOM 4086 C CA . LYS A 1 535 ? -35.938 38.031 41.344 1 88.31 535 LYS A CA 1
ATOM 4087 C C . LYS A 1 535 ? -36.719 36.875 41.969 1 88.31 535 LYS A C 1
ATOM 4089 O O . LYS A 1 535 ? -36.906 36.844 43.188 1 88.31 535 LYS A O 1
ATOM 4094 N N . ARG A 1 536 ? -37.156 35.844 41.125 1 91.31 536 ARG A N 1
ATOM 4095 C CA . ARG A 1 536 ? -37.844 34.656 41.625 1 91.31 536 ARG A CA 1
ATOM 4096 C C . ARG A 1 536 ? -37.156 33.406 41.125 1 91.31 536 ARG A C 1
ATOM 4098 O O . ARG A 1 536 ? -37.781 32.594 40.438 1 91.31 536 ARG A O 1
ATOM 4105 N N . PRO A 1 537 ? -36.094 33.094 41.531 1 89.81 537 PRO A N 1
ATOM 4106 C CA . PRO A 1 537 ? -35.281 32 40.969 1 89.81 537 PRO A CA 1
ATOM 4107 C C . PRO A 1 537 ? -35.875 30.625 41.281 1 89.81 537 PRO A C 1
ATOM 4109 O O . PRO A 1 537 ? -35.781 29.703 40.438 1 89.81 537 PRO A O 1
ATOM 4112 N N . VAL A 1 538 ? -36.531 30.328 42.344 1 88.94 538 VAL A N 1
ATOM 4113 C CA . VAL A 1 538 ? -37.031 29.016 42.719 1 88.94 538 VAL A CA 1
ATOM 4114 C C . VAL A 1 538 ? -38.156 28.594 41.781 1 88.94 538 VAL A C 1
ATOM 4116 O O . VAL A 1 538 ? -38.25 27.422 41.406 1 88.94 538 VAL A O 1
ATOM 4119 N N . LEU A 1 539 ? -38.938 29.5 41.375 1 92 539 LEU A N 1
ATOM 4120 C CA . LEU A 1 539 ? -40.031 29.203 40.438 1 92 539 LEU A CA 1
ATOM 4121 C C . LEU A 1 539 ? -39.5 28.734 39.094 1 92 539 LEU A C 1
ATOM 4123 O O . LEU A 1 539 ? -40 27.766 38.531 1 92 539 LEU A O 1
ATOM 4127 N N . PHE A 1 540 ? -38.531 29.406 38.719 1 90.44 540 PHE A N 1
ATOM 4128 C CA . PHE A 1 540 ? -38.031 29.094 37.375 1 90.44 540 PHE A CA 1
ATOM 4129 C C . PHE A 1 540 ? -37.188 27.828 37.406 1 90.44 540 PHE A C 1
ATOM 4131 O O . PHE A 1 540 ? -37.031 27.156 36.375 1 90.44 540 PHE A O 1
ATOM 4138 N N . VAL A 1 541 ? -36.625 27.453 38.469 1 91.38 541 VAL A N 1
ATOM 4139 C CA . VAL A 1 541 ? -35.938 26.172 38.594 1 91.38 541 VAL A CA 1
ATOM 4140 C C . VAL A 1 541 ? -36.938 25.031 38.531 1 91.38 541 VAL A C 1
ATOM 4142 O O . VAL A 1 541 ? -36.656 23.984 37.938 1 91.38 541 VAL A O 1
ATOM 4145 N N . VAL A 1 542 ? -38.094 25.25 39.125 1 93.25 542 VAL A N 1
ATOM 4146 C CA . VAL A 1 542 ? -39.156 24.234 39.062 1 93.25 542 VAL A CA 1
ATOM 4147 C C . VAL A 1 542 ? -39.688 24.094 37.656 1 93.25 542 VAL A C 1
ATOM 4149 O O . VAL A 1 542 ? -39.938 22.969 37.188 1 93.25 542 VAL A O 1
ATOM 4152 N N . ILE A 1 543 ? -39.844 25.188 36.938 1 92.06 543 ILE A N 1
ATOM 4153 C CA . ILE A 1 543 ? -40.281 25.156 35.562 1 92.06 543 ILE A CA 1
ATOM 4154 C C . ILE A 1 543 ? -39.25 24.422 34.719 1 92.06 543 ILE A C 1
ATOM 4156 O O . ILE A 1 543 ? -39.594 23.641 33.812 1 92.06 543 ILE A O 1
ATOM 4160 N N . PHE A 1 544 ? -38.094 24.75 34.938 1 91.06 544 PHE A N 1
ATOM 4161 C CA . PHE A 1 544 ? -37 24.078 34.25 1 91.06 544 PHE A CA 1
ATOM 4162 C C . PHE A 1 544 ? -37.031 22.562 34.5 1 91.06 544 PHE A C 1
ATOM 4164 O O . PHE A 1 544 ? -36.906 21.781 33.562 1 91.06 544 PHE A O 1
ATOM 4171 N N . ALA A 1 545 ? -37.219 22.094 35.656 1 92.62 545 ALA A N 1
ATOM 4172 C CA . ALA A 1 545 ? -37.25 20.672 36 1 92.62 545 ALA A CA 1
ATOM 4173 C C . ALA A 1 545 ? -38.406 20 35.281 1 92.62 545 ALA A C 1
ATOM 4175 O O . ALA A 1 545 ? -38.312 18.844 34.844 1 92.62 545 ALA A O 1
ATOM 4176 N N . ILE A 1 546 ? -39.469 20.672 35.125 1 93.31 546 ILE A N 1
ATOM 4177 C CA . ILE A 1 546 ? -40.625 20.125 34.438 1 93.31 546 ILE A CA 1
ATOM 4178 C C . ILE A 1 546 ? -40.312 19.984 32.969 1 93.31 546 ILE A C 1
ATOM 4180 O O . ILE A 1 546 ? -40.656 18.969 32.344 1 93.31 546 ILE A O 1
ATOM 4184 N N . ILE A 1 547 ? -39.688 20.953 32.375 1 90.44 547 ILE A N 1
ATOM 4185 C CA . ILE A 1 547 ? -39.375 20.922 30.969 1 90.44 547 ILE A CA 1
ATOM 4186 C C . ILE A 1 547 ? -38.375 19.797 30.672 1 90.44 547 ILE A C 1
ATOM 4188 O O . ILE A 1 547 ? -38.531 19.062 29.703 1 90.44 547 ILE A O 1
ATOM 4192 N N . VAL A 1 548 ? -37.406 19.656 31.422 1 88.69 548 VAL A N 1
ATOM 4193 C CA . VAL A 1 548 ? -36.344 18.672 31.234 1 88.69 548 VAL A CA 1
ATOM 4194 C C . VAL A 1 548 ? -36.938 17.266 31.391 1 88.69 548 VAL A C 1
ATOM 4196 O O . VAL A 1 548 ? -36.625 16.359 30.594 1 88.69 548 VAL A O 1
ATOM 4199 N N . THR A 1 549 ? -37.75 17.078 32.406 1 91.12 549 THR A N 1
ATOM 4200 C CA . THR A 1 549 ? -38.344 15.766 32.656 1 91.12 549 THR A CA 1
ATOM 4201 C C . THR A 1 549 ? -39.281 15.375 31.547 1 91.12 549 THR A C 1
ATOM 4203 O O . THR A 1 549 ? -39.312 14.219 31.094 1 91.12 549 THR A O 1
ATOM 4206 N N . THR A 1 550 ? -40.031 16.281 31.094 1 90.38 550 THR A N 1
ATOM 4207 C CA . THR A 1 550 ? -40.938 16 30 1 90.38 550 THR A CA 1
ATOM 4208 C C . THR A 1 550 ? -40.156 15.711 28.719 1 90.38 550 THR A C 1
ATOM 4210 O O . THR A 1 550 ? -40.531 14.805 27.953 1 90.38 550 THR A O 1
ATOM 4213 N N . SER A 1 551 ? -39.219 16.516 28.484 1 88.31 551 SER A N 1
ATOM 4214 C CA . SER A 1 551 ? -38.406 16.312 27.297 1 88.31 551 SER A CA 1
ATOM 4215 C C . SER A 1 551 ? -37.688 14.961 27.328 1 88.31 551 SER A C 1
ATOM 4217 O O . SER A 1 551 ? -37.594 14.289 26.297 1 88.31 551 SER A O 1
ATOM 4219 N N . PHE A 1 552 ? -37.219 14.57 28.375 1 86.31 552 PHE A N 1
ATOM 4220 C CA . PHE A 1 552 ? -36.531 13.297 28.531 1 86.31 552 PHE A CA 1
ATOM 4221 C C . PHE A 1 552 ? -37.5 12.133 28.312 1 86.31 552 PHE A C 1
ATOM 4223 O O . PHE A 1 552 ? -37.125 11.133 27.688 1 86.31 552 PHE A O 1
ATOM 4230 N N . LEU A 1 553 ? -38.656 12.219 28.75 1 86 553 LEU A N 1
ATOM 4231 C CA . LEU A 1 553 ? -39.656 11.164 28.562 1 86 553 LEU A CA 1
ATOM 4232 C C . LEU A 1 553 ? -40.062 11.031 27.109 1 86 553 LEU A C 1
ATOM 4234 O O . LEU A 1 553 ? -40.219 9.914 26.609 1 86 553 LEU A O 1
ATOM 4238 N N . VAL A 1 554 ? -40.125 12.125 26.516 1 85.5 554 VAL A N 1
ATOM 4239 C CA . VAL A 1 554 ? -40.469 12.102 25.094 1 85.5 554 VAL A CA 1
ATOM 4240 C C . VAL A 1 554 ? -39.312 11.547 24.281 1 85.5 554 VAL A C 1
ATOM 4242 O O . VAL A 1 554 ? -39.5 10.852 23.281 1 85.5 554 VAL A O 1
ATOM 4245 N N . PHE A 1 555 ? -38.25 11.805 24.734 1 83.88 555 PHE A N 1
ATOM 4246 C CA . PHE A 1 555 ? -37.031 11.375 24.016 1 83.88 555 PHE A CA 1
ATOM 4247 C C . PHE A 1 555 ? -36.875 9.859 24.109 1 83.88 555 PHE A C 1
ATOM 4249 O O . PHE A 1 555 ? -36.5 9.219 23.125 1 83.88 555 PHE A O 1
ATOM 4256 N N . ILE A 1 556 ? -37.156 9.289 25.172 1 76.56 556 ILE A N 1
ATOM 4257 C CA . ILE A 1 556 ? -37 7.852 25.391 1 76.56 556 ILE A CA 1
ATOM 4258 C C . ILE A 1 556 ? -38.062 7.09 24.578 1 76.56 556 ILE A C 1
ATOM 4260 O O . ILE A 1 556 ? -37.812 5.969 24.125 1 76.56 556 ILE A O 1
ATOM 4264 N N . ASN A 1 557 ? -39.062 7.738 24.266 1 77.75 557 ASN A N 1
ATOM 4265 C CA . ASN A 1 557 ? -40.156 7.059 23.547 1 77.75 557 ASN A CA 1
ATOM 4266 C C . ASN A 1 557 ? -40.062 7.293 22.047 1 77.75 557 ASN A C 1
ATOM 4268 O O . ASN A 1 557 ? -40.875 6.762 21.281 1 77.75 557 ASN A O 1
ATOM 4272 N N . ARG A 1 558 ? -39.156 7.945 21.688 1 81.19 558 ARG A N 1
ATOM 4273 C CA . ARG A 1 558 ? -39.031 8.188 20.25 1 81.19 558 ARG A CA 1
ATOM 4274 C C . ARG A 1 558 ? -38.406 6.973 19.562 1 81.19 558 ARG A C 1
ATOM 4276 O O . ARG A 1 558 ? -37.5 6.328 20.094 1 81.19 558 ARG A O 1
ATOM 4283 N N . PRO A 1 559 ? -38.969 6.684 18.422 1 80.56 559 PRO A N 1
ATOM 4284 C CA . PRO A 1 559 ? -38.469 5.52 17.688 1 80.56 559 PRO A CA 1
ATOM 4285 C C . PRO A 1 559 ? -37 5.648 17.297 1 80.56 559 PRO A C 1
ATOM 4287 O O . PRO A 1 559 ? -36.562 6.727 16.891 1 80.56 559 PRO A O 1
ATOM 4290 N N . LEU A 1 560 ? -36.312 4.59 17.516 1 78.69 560 LEU A N 1
ATOM 4291 C CA . LEU A 1 560 ? -34.906 4.543 17.203 1 78.69 560 LEU A CA 1
ATOM 4292 C C . LEU A 1 560 ? -34.656 4.164 15.75 1 78.69 560 LEU A C 1
ATOM 4294 O O . LEU A 1 560 ? -35.438 3.385 15.18 1 78.69 560 LEU A O 1
ATOM 4298 N N . GLY A 1 561 ? -33.812 4.848 15.141 1 78.44 561 GLY A N 1
ATOM 4299 C CA . GLY A 1 561 ? -33.375 4.516 13.789 1 78.44 561 GLY A CA 1
ATOM 4300 C C . GLY A 1 561 ? -31.875 4.516 13.625 1 78.44 561 GLY A C 1
ATOM 4301 O O . GLY A 1 561 ? -31.156 5.004 14.492 1 78.44 561 GLY A O 1
ATOM 4302 N N . PHE A 1 562 ? -31.438 3.844 12.516 1 79.31 562 PHE A N 1
ATOM 4303 C CA . PHE A 1 562 ? -30 3.787 12.266 1 79.31 562 PHE A CA 1
ATOM 4304 C C . PHE A 1 562 ? -29.578 4.875 11.289 1 79.31 562 PHE A C 1
ATOM 4306 O O . PHE A 1 562 ? -29.156 5.961 11.703 1 79.31 562 PHE A O 1
ATOM 4313 N N . LEU A 1 563 ? -29.609 4.656 9.977 1 79.75 563 LEU A N 1
ATOM 4314 C CA . LEU A 1 563 ? -29.312 5.641 8.945 1 79.75 563 LEU A CA 1
ATOM 4315 C C . LEU A 1 563 ? -30.484 5.812 7.996 1 79.75 563 LEU A C 1
ATOM 4317 O O . LEU A 1 563 ? -31.172 4.84 7.664 1 79.75 563 LEU A O 1
ATOM 4321 N N . PRO A 1 564 ? -30.672 6.973 7.656 1 80.62 564 PRO A N 1
ATOM 4322 C CA . PRO A 1 564 ? -31.75 7.18 6.684 1 80.62 564 PRO A CA 1
ATOM 4323 C C . PRO A 1 564 ? -31.406 6.633 5.301 1 80.62 564 PRO A C 1
ATOM 4325 O O . PRO A 1 564 ? -30.234 6.531 4.945 1 80.62 564 PRO A O 1
ATOM 4328 N N . THR A 1 565 ? -32.438 6.332 4.559 1 80.25 565 THR A N 1
ATOM 4329 C CA . THR A 1 565 ? -32.25 5.84 3.199 1 80.25 565 THR A CA 1
ATOM 4330 C C . THR A 1 565 ? -31.891 6.984 2.252 1 80.25 565 THR A C 1
ATOM 4332 O O . THR A 1 565 ? -32.469 8.07 2.352 1 80.25 565 THR A O 1
ATOM 4335 N N . GLU A 1 566 ? -30.875 6.805 1.479 1 81.56 566 GLU A N 1
ATOM 4336 C CA . GLU A 1 566 ? -30.406 7.816 0.529 1 81.56 566 GLU A CA 1
ATOM 4337 C C . GLU A 1 566 ? -30.672 7.383 -0.91 1 81.56 566 GLU A C 1
ATOM 4339 O O . GLU A 1 566 ? -30.703 6.188 -1.209 1 81.56 566 GLU A O 1
ATOM 4344 N N . ASP A 1 567 ? -31.016 8.344 -1.699 1 86 567 ASP A N 1
ATOM 4345 C CA . ASP A 1 567 ? -31.094 8.094 -3.137 1 86 567 ASP A CA 1
ATOM 4346 C C . ASP A 1 567 ? -29.688 7.977 -3.74 1 86 567 ASP A C 1
ATOM 4348 O O . ASP A 1 567 ? -29.062 8.984 -4.07 1 86 567 ASP A O 1
ATOM 4352 N N . GLN A 1 568 ? -29.266 6.871 -3.896 1 86.75 568 GLN A N 1
ATOM 4353 C CA . GLN A 1 568 ? -27.922 6.652 -4.414 1 86.75 568 GLN A CA 1
ATOM 4354 C C . GLN A 1 568 ? -27.906 6.609 -5.938 1 86.75 568 GLN A C 1
ATOM 4356 O O . GLN A 1 568 ? -26.875 6.344 -6.555 1 86.75 568 GLN A O 1
ATOM 4361 N N . GLY A 1 569 ? -29.016 6.797 -6.555 1 87.81 569 GLY A N 1
ATOM 4362 C CA . GLY A 1 569 ? -29.094 6.938 -8 1 87.81 569 GLY A CA 1
ATOM 4363 C C . GLY A 1 569 ? -29.344 5.617 -8.711 1 87.81 569 GLY A C 1
ATOM 4364 O O . GLY A 1 569 ? -29.219 5.535 -9.938 1 87.81 569 GLY A O 1
ATOM 4365 N N . TYR A 1 570 ? -29.516 4.531 -7.934 1 89.06 570 TYR A N 1
ATOM 4366 C CA . TYR A 1 570 ? -29.797 3.248 -8.562 1 89.06 570 TYR A CA 1
ATOM 4367 C C . TYR A 1 570 ? -30.625 2.355 -7.648 1 89.06 570 TYR A C 1
ATOM 4369 O O . TYR A 1 570 ? -30.719 2.607 -6.441 1 89.06 570 TYR A O 1
ATOM 4377 N N . GLY A 1 571 ? -31.328 1.435 -8.258 1 89.25 571 GLY A N 1
ATOM 4378 C CA . GLY A 1 571 ? -32.062 0.393 -7.562 1 89.25 571 GLY A CA 1
ATOM 4379 C C . GLY A 1 571 ? -31.75 -1.002 -8.062 1 89.25 571 GLY A C 1
ATOM 4380 O O . GLY A 1 571 ? -31.141 -1.161 -9.125 1 89.25 571 GLY A O 1
ATOM 4381 N N . VAL A 1 572 ? -32.031 -1.949 -7.215 1 89.62 572 VAL A N 1
ATOM 4382 C CA . VAL A 1 572 ? -31.781 -3.334 -7.59 1 89.62 572 VAL A CA 1
ATOM 4383 C C . VAL A 1 572 ? -33.094 -4.09 -7.727 1 89.62 572 VAL A C 1
ATOM 4385 O O . VAL A 1 572 ? -33.875 -4.184 -6.773 1 89.62 572 VAL A O 1
ATOM 4388 N N . LEU A 1 573 ? -33.281 -4.539 -8.883 1 92.19 573 LEU A N 1
ATOM 4389 C CA . LEU A 1 573 ? -34.469 -5.332 -9.172 1 92.19 573 LEU A CA 1
ATOM 4390 C C . LEU A 1 573 ? -34.156 -6.824 -9.086 1 92.19 573 LEU A C 1
ATOM 4392 O O . LEU A 1 573 ? -33.219 -7.312 -9.734 1 92.19 573 LEU A O 1
ATOM 4396 N N . VAL A 1 574 ? -34.875 -7.488 -8.242 1 89.88 574 VAL A N 1
ATOM 4397 C CA . VAL A 1 574 ? -34.719 -8.93 -8.086 1 89.88 574 VAL A CA 1
ATOM 4398 C C . VAL A 1 574 ? -35.938 -9.641 -8.641 1 89.88 574 VAL A C 1
ATOM 4400 O O . VAL A 1 574 ? -37.062 -9.211 -8.398 1 89.88 574 VAL A O 1
ATOM 4403 N N . SER A 1 575 ? -35.656 -10.609 -9.43 1 90.31 575 SER A N 1
ATOM 4404 C CA . SER A 1 575 ? -36.75 -11.398 -10 1 90.31 575 SER A CA 1
ATOM 4405 C C . SER A 1 575 ? -36.562 -12.891 -9.734 1 90.31 575 SER A C 1
ATOM 4407 O O . SER A 1 575 ? -35.406 -13.391 -9.766 1 90.31 575 SER A O 1
ATOM 4409 N N . ARG A 1 576 ? -37.656 -13.508 -9.398 1 88.38 576 ARG A N 1
ATOM 4410 C CA . ARG A 1 576 ? -37.656 -14.945 -9.141 1 88.38 576 ARG A CA 1
ATOM 4411 C C . ARG A 1 576 ? -38.75 -15.648 -9.961 1 88.38 576 ARG A C 1
ATOM 4413 O O . ARG A 1 576 ? -39.906 -15.242 -9.93 1 88.38 576 ARG A O 1
ATOM 4420 N N . ILE A 1 577 ? -38.312 -16.625 -10.68 1 87.81 577 ILE A N 1
ATOM 4421 C CA . ILE A 1 577 ? -39.25 -17.469 -11.414 1 87.81 577 ILE A CA 1
ATOM 4422 C C . ILE A 1 577 ? -39.438 -18.781 -10.664 1 87.81 577 ILE A C 1
ATOM 4424 O O . ILE A 1 577 ? -38.688 -19.094 -9.734 1 87.81 577 ILE A O 1
ATOM 4428 N N . PRO A 1 578 ? -40.469 -19.5 -11.008 1 84 578 PRO A N 1
ATOM 4429 C CA . PRO A 1 578 ? -40.688 -20.75 -10.273 1 84 578 PRO A CA 1
ATOM 4430 C C . PRO A 1 578 ? -39.5 -21.703 -10.312 1 84 578 PRO A C 1
ATOM 4432 O O . PRO A 1 578 ? -38.75 -21.703 -11.289 1 84 578 PRO A O 1
ATOM 4435 N N . GLU A 1 579 ? -39.375 -22.422 -9.242 1 83.25 579 GLU A N 1
ATOM 4436 C CA . GLU A 1 579 ? -38.25 -23.328 -9.094 1 83.25 579 GLU A CA 1
ATOM 4437 C C . GLU A 1 579 ? -38.219 -24.375 -10.203 1 83.25 579 GLU A C 1
ATOM 4439 O O . GLU A 1 579 ? -39.281 -24.875 -10.609 1 83.25 579 GLU A O 1
ATOM 4444 N N . GLY A 1 580 ? -37.062 -24.688 -10.68 1 76.81 580 GLY A N 1
ATOM 4445 C CA . GLY A 1 580 ? -36.906 -25.688 -11.727 1 76.81 580 GLY A CA 1
ATOM 4446 C C . GLY A 1 580 ? -37.062 -25.109 -13.117 1 76.81 580 GLY A C 1
ATOM 4447 O O . GLY A 1 580 ? -37 -25.844 -14.109 1 76.81 580 GLY A O 1
ATOM 4448 N N . ALA A 1 581 ? -37.281 -23.812 -13.109 1 78.06 581 ALA A N 1
ATOM 4449 C CA . ALA A 1 581 ? -37.469 -23.188 -14.422 1 78.06 581 ALA A CA 1
ATOM 4450 C C . ALA A 1 581 ? -36.156 -23.188 -15.203 1 78.06 581 ALA A C 1
ATOM 4452 O O . ALA A 1 581 ? -35.062 -23.031 -14.617 1 78.06 581 ALA A O 1
ATOM 4453 N N . SER A 1 582 ? -36.344 -23.375 -16.531 1 76.31 582 SER A N 1
ATOM 4454 C CA . SER A 1 582 ? -35.188 -23.406 -17.422 1 76.31 582 SER A CA 1
ATOM 4455 C C . SER A 1 582 ? -34.719 -22 -17.75 1 76.31 582 SER A C 1
ATOM 4457 O O . SER A 1 582 ? -35.406 -21.016 -17.5 1 76.31 582 SER A O 1
ATOM 4459 N N . GLN A 1 583 ? -33.594 -21.875 -18.312 1 78.12 583 GLN A N 1
ATOM 4460 C CA . GLN A 1 583 ? -32.938 -20.609 -18.688 1 78.12 583 GLN A CA 1
ATOM 4461 C C . GLN A 1 583 ? -33.75 -19.891 -19.75 1 78.12 583 GLN A C 1
ATOM 4463 O O . GLN A 1 583 ? -33.906 -18.672 -19.688 1 78.12 583 GLN A O 1
ATOM 4468 N N . PRO A 1 584 ? -34.312 -20.562 -20.656 1 78.94 584 PRO A N 1
ATOM 4469 C CA . PRO A 1 584 ? -35.125 -19.859 -21.672 1 78.94 584 PRO A CA 1
ATOM 4470 C C . PRO A 1 584 ? -36.344 -19.172 -21.078 1 78.94 584 PRO A C 1
ATOM 4472 O O . PRO A 1 584 ? -36.75 -18.109 -21.547 1 78.94 584 PRO A O 1
ATOM 4475 N N . ARG A 1 585 ? -36.875 -19.812 -20.094 1 84.5 585 ARG A N 1
ATOM 4476 C CA . ARG A 1 585 ? -38 -19.188 -19.422 1 84.5 585 ARG A CA 1
ATOM 4477 C C . ARG A 1 585 ? -37.594 -17.922 -18.688 1 84.5 585 ARG A C 1
ATOM 4479 O O . ARG A 1 585 ? -38.312 -16.922 -18.656 1 84.5 585 ARG A O 1
ATOM 4486 N N . SER A 1 586 ? -36.5 -18 -18.172 1 84.94 586 SER A N 1
ATOM 4487 C CA . SER A 1 586 ? -35.938 -16.828 -17.484 1 84.94 586 SER A CA 1
ATOM 4488 C C . SER A 1 586 ? -35.656 -15.695 -18.469 1 84.94 586 SER A C 1
ATOM 4490 O O . SER A 1 586 ? -35.844 -14.523 -18.141 1 84.94 586 SER A O 1
ATOM 4492 N N . GLU A 1 587 ? -35.25 -15.977 -19.641 1 85.19 587 GLU A N 1
ATOM 4493 C CA . GLU A 1 587 ? -34.938 -14.961 -20.656 1 85.19 587 GLU A CA 1
ATOM 4494 C C . GLU A 1 587 ? -36.219 -14.266 -21.125 1 85.19 587 GLU A C 1
ATOM 4496 O O . GLU A 1 587 ? -36.188 -13.078 -21.453 1 85.19 587 GLU A O 1
ATOM 4501 N N . LYS A 1 588 ? -37.219 -15.008 -21.172 1 87.12 588 LYS A N 1
ATOM 4502 C CA . LYS A 1 588 ? -38.5 -14.406 -21.562 1 87.12 588 LYS A CA 1
ATOM 4503 C C . LYS A 1 588 ? -38.969 -13.367 -20.562 1 87.12 588 LYS A C 1
ATOM 4505 O O . LYS A 1 588 ? -39.5 -12.312 -20.938 1 87.12 588 LYS A O 1
ATOM 4510 N N . VAL A 1 589 ? -38.781 -13.734 -19.375 1 89.38 589 VAL A N 1
ATOM 4511 C CA . VAL A 1 589 ? -39.125 -12.781 -18.328 1 89.38 589 VAL A CA 1
ATOM 4512 C C . VAL A 1 589 ? -38.219 -11.57 -18.391 1 89.38 589 VAL A C 1
ATOM 4514 O O . VAL A 1 589 ? -38.656 -10.438 -18.156 1 89.38 589 VAL A O 1
ATOM 4517 N N . ALA A 1 590 ? -37 -11.766 -18.719 1 89.69 590 ALA A N 1
ATOM 4518 C CA . ALA A 1 590 ? -36.031 -10.68 -18.828 1 89.69 590 ALA A CA 1
ATOM 4519 C C . ALA A 1 590 ? -36.438 -9.688 -19.922 1 89.69 590 ALA A C 1
ATOM 4521 O O . ALA A 1 590 ? -36.25 -8.477 -19.766 1 89.69 590 ALA A O 1
ATOM 4522 N N . VAL A 1 591 ? -37.031 -10.18 -20.938 1 90.12 591 VAL A N 1
ATOM 4523 C CA . VAL A 1 591 ? -37.469 -9.328 -22.047 1 90.12 591 VAL A CA 1
ATOM 4524 C C . VAL A 1 591 ? -38.656 -8.477 -21.594 1 90.12 591 VAL A C 1
ATOM 4526 O O . VAL A 1 591 ? -38.781 -7.309 -21.984 1 90.12 591 VAL A O 1
ATOM 4529 N N . GLN A 1 592 ? -39.438 -9.07 -20.812 1 91.19 592 GLN A N 1
ATOM 4530 C CA . GLN A 1 592 ? -40.562 -8.32 -20.297 1 91.19 592 GLN A CA 1
ATOM 4531 C C . GLN A 1 592 ? -40.125 -7.207 -19.359 1 91.19 592 GLN A C 1
ATOM 4533 O O . GLN A 1 592 ? -40.625 -6.09 -19.406 1 91.19 592 GLN A O 1
ATOM 4538 N N . ILE A 1 593 ? -39.219 -7.527 -18.547 1 92.88 593 ILE A N 1
ATOM 4539 C CA . ILE A 1 593 ? -38.688 -6.539 -17.625 1 92.88 593 ILE A CA 1
ATOM 4540 C C . ILE A 1 593 ? -38.031 -5.406 -18.422 1 92.88 593 ILE A C 1
ATOM 4542 O O . ILE A 1 593 ? -38.156 -4.234 -18.047 1 92.88 593 ILE A O 1
ATOM 4546 N N . ASN A 1 594 ? -37.375 -5.75 -19.453 1 92.56 594 ASN A N 1
ATOM 4547 C CA . ASN A 1 594 ? -36.75 -4.762 -20.312 1 92.56 594 ASN A CA 1
ATOM 4548 C C . ASN A 1 594 ? -37.75 -3.764 -20.875 1 92.56 594 ASN A C 1
ATOM 4550 O O . ASN A 1 594 ? -37.469 -2.562 -20.938 1 92.56 594 ASN A O 1
ATOM 4554 N N . GLU A 1 595 ? -38.844 -4.215 -21.281 1 91.81 595 GLU A N 1
ATOM 4555 C CA . GLU A 1 595 ? -39.844 -3.35 -21.859 1 91.81 595 GLU A CA 1
ATOM 4556 C C . GLU A 1 595 ? -40.438 -2.406 -20.812 1 91.81 595 GLU A C 1
ATOM 4558 O O . GLU A 1 595 ? -40.719 -1.246 -21.109 1 91.81 595 GLU A O 1
ATOM 4563 N N . ILE A 1 596 ? -40.531 -2.914 -19.703 1 93.38 596 ILE A N 1
ATOM 4564 C CA . ILE A 1 596 ? -41.062 -2.1 -18.609 1 93.38 596 ILE A CA 1
ATOM 4565 C C . ILE A 1 596 ? -40.094 -0.992 -18.25 1 93.38 596 ILE A C 1
ATOM 4567 O O . ILE A 1 596 ? -40.469 0.169 -18.094 1 93.38 596 ILE A O 1
ATOM 4571 N N . LEU A 1 597 ? -38.844 -1.343 -18.125 1 94.31 597 LEU A N 1
ATOM 4572 C CA . LEU A 1 597 ? -37.812 -0.38 -17.719 1 94.31 597 LEU A CA 1
ATOM 4573 C C . LEU A 1 597 ? -37.594 0.661 -18.812 1 94.31 597 LEU A C 1
ATOM 4575 O O . LEU A 1 597 ? -37.281 1.819 -18.516 1 94.31 597 LEU A O 1
ATOM 4579 N N . LYS A 1 598 ? -37.781 0.265 -20.031 1 92.12 598 LYS A N 1
ATOM 4580 C CA . LYS A 1 598 ? -37.625 1.188 -21.141 1 92.12 598 LYS A CA 1
ATOM 4581 C C . LYS A 1 598 ? -38.719 2.252 -21.141 1 92.12 598 LYS A C 1
ATOM 4583 O O . LYS A 1 598 ? -38.469 3.408 -21.484 1 92.12 598 LYS A O 1
ATOM 4588 N N . LYS A 1 599 ? -39.844 1.934 -20.625 1 90.19 599 LYS A N 1
ATOM 4589 C CA . LYS A 1 599 ? -41 2.826 -20.656 1 90.19 599 LYS A CA 1
ATOM 4590 C C . LYS A 1 599 ? -41.062 3.689 -19.391 1 90.19 599 LYS A C 1
ATOM 4592 O O . LYS A 1 599 ? -41.781 4.691 -19.359 1 90.19 599 LYS A O 1
ATOM 4597 N N . THR A 1 600 ? -40.344 3.35 -18.422 1 91.75 600 THR A N 1
ATOM 4598 C CA . THR A 1 600 ? -40.438 4.074 -17.156 1 91.75 600 THR A CA 1
ATOM 4599 C C . THR A 1 600 ? -39.562 5.34 -17.203 1 91.75 600 THR A C 1
ATOM 4601 O O . THR A 1 600 ? -38.375 5.285 -17.516 1 91.75 600 THR A O 1
ATOM 4604 N N . SER A 1 601 ? -40.188 6.461 -16.859 1 90.5 601 SER A N 1
ATOM 4605 C CA . SER A 1 601 ? -39.5 7.738 -16.844 1 90.5 601 SER A CA 1
ATOM 4606 C C . SER A 1 601 ? -38.562 7.836 -15.648 1 90.5 601 SER A C 1
ATOM 4608 O O . SER A 1 601 ? -38.906 7.418 -14.539 1 90.5 601 SER A O 1
ATOM 4610 N N . GLY A 1 602 ? -37.344 8.25 -15.844 1 90.75 602 GLY A N 1
ATOM 4611 C CA . GLY A 1 602 ? -36.375 8.422 -14.773 1 90.75 602 GLY A CA 1
ATOM 4612 C C . GLY A 1 602 ? -35.25 7.402 -14.812 1 90.75 602 GLY A C 1
ATOM 4613 O O . GLY A 1 602 ? -34.219 7.582 -14.164 1 90.75 602 GLY A O 1
ATOM 4614 N N . VAL A 1 603 ? -35.562 6.32 -15.602 1 92.81 603 VAL A N 1
ATOM 4615 C CA . VAL A 1 603 ? -34.562 5.289 -15.734 1 92.81 603 VAL A CA 1
ATOM 4616 C C . VAL A 1 603 ? -33.625 5.613 -16.922 1 92.81 603 VAL A C 1
ATOM 4618 O O . VAL A 1 603 ? -34.125 5.961 -18 1 92.81 603 VAL A O 1
ATOM 4621 N N . ASP A 1 604 ? -32.375 5.613 -16.703 1 91.25 604 ASP A N 1
ATOM 4622 C CA . ASP A 1 604 ? -31.391 5.914 -17.75 1 91.25 604 ASP A CA 1
ATOM 4623 C C . ASP A 1 604 ? -30.922 4.637 -18.438 1 91.25 604 ASP A C 1
ATOM 4625 O O . ASP A 1 604 ? -31.062 4.492 -19.656 1 91.25 604 ASP A O 1
ATOM 4629 N N . PHE A 1 605 ? -30.359 3.666 -17.625 1 91.81 605 PHE A N 1
ATOM 4630 C CA . PHE A 1 605 ? -29.859 2.393 -18.125 1 91.81 605 PHE A CA 1
ATOM 4631 C C . PHE A 1 605 ? -30.094 1.279 -17.125 1 91.81 605 PHE A C 1
ATOM 4633 O O . PHE A 1 605 ? -30.438 1.544 -15.969 1 91.81 605 PHE A O 1
ATOM 4640 N N . TRP A 1 606 ? -30.047 0.082 -17.656 1 93.31 606 TRP A N 1
ATOM 4641 C CA . TRP A 1 606 ? -30.172 -1.054 -16.734 1 93.31 606 TRP A CA 1
ATOM 4642 C C . TRP A 1 606 ? -29.281 -2.207 -17.188 1 93.31 606 TRP A C 1
ATOM 4644 O O . TRP A 1 606 ? -29.016 -2.361 -18.375 1 93.31 606 TRP A O 1
ATOM 4654 N N . VAL A 1 607 ? -28.766 -2.891 -16.25 1 91.38 607 VAL A N 1
ATOM 4655 C CA . VAL A 1 607 ? -27.938 -4.074 -16.453 1 91.38 607 VAL A CA 1
ATOM 4656 C C . VAL A 1 607 ? -28.625 -5.301 -15.867 1 91.38 607 VAL A C 1
ATOM 4658 O O . VAL A 1 607 ? -28.922 -5.332 -14.672 1 91.38 607 VAL A O 1
ATOM 4661 N N . HIS A 1 608 ? -28.859 -6.211 -16.719 1 90.56 608 HIS A N 1
ATOM 4662 C CA . HIS A 1 608 ? -29.547 -7.426 -16.297 1 90.56 608 HIS A CA 1
ATOM 4663 C C . HIS A 1 608 ? -28.594 -8.609 -16.234 1 90.56 608 HIS A C 1
ATOM 4665 O O . HIS A 1 608 ? -27.922 -8.914 -17.219 1 90.56 608 HIS A O 1
ATOM 4671 N N . ILE A 1 609 ? -28.531 -9.273 -15.164 1 87.88 609 ILE A N 1
ATOM 4672 C CA . ILE A 1 609 ? -27.719 -10.469 -14.992 1 87.88 609 ILE A CA 1
ATOM 4673 C C . ILE A 1 609 ? -28.609 -11.648 -14.602 1 87.88 609 ILE A C 1
ATOM 4675 O O . ILE A 1 609 ? -29.203 -11.656 -13.523 1 87.88 609 ILE A O 1
ATOM 4679 N N . GLY A 1 610 ? -28.578 -12.531 -15.43 1 86.19 610 GLY A N 1
ATOM 4680 C CA . GLY A 1 610 ? -29.359 -13.727 -15.172 1 86.19 610 GLY A CA 1
ATOM 4681 C C . GLY A 1 610 ? -28.578 -14.789 -14.406 1 86.19 610 GLY A C 1
ATOM 4682 O O . GLY A 1 610 ? -27.375 -14.953 -14.609 1 86.19 610 GLY A O 1
ATOM 4683 N N . GLY A 1 611 ? -29.266 -15.477 -13.445 1 81.38 611 GLY A N 1
ATOM 4684 C CA . GLY A 1 611 ? -28.672 -16.578 -12.711 1 81.38 611 GLY A CA 1
ATOM 4685 C C . GLY A 1 611 ? -27.969 -16.125 -11.445 1 81.38 611 GLY A C 1
ATOM 4686 O O . GLY A 1 611 ? -27.203 -16.891 -10.844 1 81.38 611 GLY A O 1
ATOM 4687 N N . LEU A 1 612 ? -28.172 -14.922 -11.094 1 81.56 612 LEU A N 1
ATOM 4688 C CA . LEU A 1 612 ? -27.5 -14.391 -9.914 1 81.56 612 LEU A CA 1
ATOM 4689 C C . LEU A 1 612 ? -28.516 -13.867 -8.891 1 81.56 612 LEU A C 1
ATOM 4691 O O . LEU A 1 612 ? -29.406 -13.102 -9.242 1 81.56 612 LEU A O 1
ATOM 4695 N N . SER A 1 613 ? -28.375 -14.391 -7.727 1 84.12 613 SER A N 1
ATOM 4696 C CA . SER A 1 613 ? -29.109 -13.844 -6.598 1 84.12 613 SER A CA 1
ATOM 4697 C C . SER A 1 613 ? -28.234 -12.922 -5.758 1 84.12 613 SER A C 1
ATOM 4699 O O . SER A 1 613 ? -27.453 -13.383 -4.93 1 84.12 613 SER A O 1
ATOM 4701 N N . ILE A 1 614 ? -28.438 -11.75 -5.914 1 78.25 614 ILE A N 1
ATOM 4702 C CA . ILE A 1 614 ? -27.609 -10.781 -5.199 1 78.25 614 ILE A CA 1
ATOM 4703 C C . ILE A 1 614 ? -27.938 -10.82 -3.711 1 78.25 614 ILE A C 1
ATOM 4705 O O . ILE A 1 614 ? -27.078 -10.523 -2.871 1 78.25 614 ILE A O 1
ATOM 4709 N N . LEU A 1 615 ? -29.156 -11.156 -3.398 1 78.69 615 LEU A N 1
ATOM 4710 C CA . LEU A 1 615 ? -29.578 -11.195 -2 1 78.69 615 LEU A CA 1
ATOM 4711 C C . LEU A 1 615 ? -28.828 -12.289 -1.245 1 78.69 615 LEU A C 1
ATOM 4713 O O . LEU A 1 615 ? -28.453 -12.109 -0.085 1 78.69 615 LEU A O 1
ATOM 4717 N N . ASP A 1 616 ? -28.609 -13.344 -1.955 1 78.06 616 ASP A N 1
ATOM 4718 C CA . ASP A 1 616 ? -27.922 -14.484 -1.338 1 78.06 616 ASP A CA 1
ATOM 4719 C C . ASP A 1 616 ? -26.453 -14.508 -1.722 1 78.06 616 ASP A C 1
ATOM 4721 O O . ASP A 1 616 ? -25.656 -15.203 -1.088 1 78.06 616 ASP A O 1
ATOM 4725 N N . GLY A 1 617 ? -26.109 -13.781 -2.609 1 74.88 617 GLY A N 1
ATOM 4726 C CA . GLY A 1 617 ? -24.734 -13.805 -3.094 1 74.88 617 GLY A CA 1
ATOM 4727 C C . GLY A 1 617 ? -24.359 -15.125 -3.746 1 74.88 617 GLY A C 1
ATOM 4728 O O . GLY A 1 617 ? -23.25 -15.617 -3.564 1 74.88 617 GLY A O 1
ATOM 4729 N N . ALA A 1 618 ? -25.281 -15.719 -4.387 1 80.38 618 ALA A N 1
ATOM 4730 C CA . ALA A 1 618 ? -25.047 -17.047 -4.965 1 80.38 618 ALA A CA 1
ATOM 4731 C C . ALA A 1 618 ? -25.641 -17.141 -6.371 1 80.38 618 ALA A C 1
ATOM 4733 O O . ALA A 1 618 ? -26.453 -16.297 -6.77 1 80.38 618 ALA A O 1
ATOM 4734 N N . ASN A 1 619 ? -25.156 -18.062 -7.039 1 77.56 619 ASN A N 1
ATOM 4735 C CA . ASN A 1 619 ? -25.703 -18.359 -8.359 1 77.56 619 ASN A CA 1
ATOM 4736 C C . ASN A 1 619 ? -26.891 -19.312 -8.273 1 77.56 619 ASN A C 1
ATOM 4738 O O . ASN A 1 619 ? -26.75 -20.453 -7.824 1 77.56 619 ASN A O 1
ATOM 4742 N N . VAL A 1 620 ? -28.031 -18.812 -8.578 1 78.56 620 VAL A N 1
ATOM 4743 C CA . VAL A 1 620 ? -29.25 -19.609 -8.625 1 78.56 620 VAL A CA 1
ATOM 4744 C C . VAL A 1 620 ? -29.938 -19.422 -9.984 1 78.56 620 VAL A C 1
ATOM 4746 O O . VAL A 1 620 ? -30.219 -18.297 -10.398 1 78.56 620 VAL A O 1
ATOM 4749 N N . SER A 1 621 ? -30.234 -20.406 -10.648 1 78.25 621 SER A N 1
ATOM 4750 C CA . SER A 1 621 ? -30.719 -20.391 -12.031 1 78.25 621 SER A CA 1
ATOM 4751 C C . SER A 1 621 ? -32.062 -19.688 -12.133 1 78.25 621 SER A C 1
ATOM 4753 O O . SER A 1 621 ? -32.375 -19.094 -13.156 1 78.25 621 SER A O 1
ATOM 4755 N N . ASN A 1 622 ? -32.875 -19.703 -11.086 1 83.06 622 ASN A N 1
ATOM 4756 C CA . ASN A 1 622 ? -34.219 -19.172 -11.195 1 83.06 622 ASN A CA 1
ATOM 4757 C C . ASN A 1 622 ? -34.312 -17.734 -10.703 1 83.06 622 ASN A C 1
ATOM 4759 O O . ASN A 1 622 ? -35.406 -17.188 -10.539 1 83.06 622 ASN A O 1
ATOM 4763 N N . MET A 1 623 ? -33.219 -17.234 -10.398 1 87 623 MET A N 1
ATOM 4764 C CA . MET A 1 623 ? -33.219 -15.867 -9.914 1 87 623 MET A CA 1
ATOM 4765 C C . MET A 1 623 ? -32.406 -14.961 -10.836 1 87 623 MET A C 1
ATOM 4767 O O . MET A 1 623 ? -31.516 -15.438 -11.555 1 87 623 MET A O 1
ATOM 4771 N N . SER A 1 624 ? -32.781 -13.719 -10.953 1 89.44 624 SER A N 1
ATOM 4772 C CA . SER A 1 624 ? -32.031 -12.727 -11.734 1 89.44 624 SER A CA 1
ATOM 4773 C C . SER A 1 624 ? -31.953 -11.391 -11 1 89.44 624 SER A C 1
ATOM 4775 O O . SER A 1 624 ? -32.781 -11.109 -10.125 1 89.44 624 SER A O 1
ATOM 4777 N N . THR A 1 625 ? -30.922 -10.75 -11.273 1 89.81 625 THR A N 1
ATOM 4778 C CA . THR A 1 625 ? -30.688 -9.438 -10.68 1 89.81 625 THR A CA 1
ATOM 4779 C C . THR A 1 625 ? -30.5 -8.383 -11.766 1 89.81 625 THR A C 1
ATOM 4781 O O . THR A 1 625 ? -29.75 -8.586 -12.719 1 89.81 625 THR A O 1
ATOM 4784 N N . THR A 1 626 ? -31.25 -7.316 -11.656 1 92.44 626 THR A N 1
ATOM 4785 C CA . THR A 1 626 ? -31.141 -6.203 -12.594 1 92.44 626 THR A CA 1
ATOM 4786 C C . THR A 1 626 ? -30.797 -4.91 -11.852 1 92.44 626 THR A C 1
ATOM 4788 O O . THR A 1 626 ? -31.516 -4.508 -10.938 1 92.44 626 THR A O 1
ATOM 4791 N N . PHE A 1 627 ? -29.766 -4.332 -12.25 1 91.38 627 PHE A N 1
ATOM 4792 C CA . PHE A 1 627 ? -29.406 -3.029 -11.711 1 91.38 627 PHE A CA 1
ATOM 4793 C C . PHE A 1 627 ? -30.016 -1.905 -12.539 1 91.38 627 PHE A C 1
ATOM 4795 O O . PHE A 1 627 ? -29.703 -1.766 -13.727 1 91.38 627 PHE A O 1
ATOM 4802 N N . VAL A 1 628 ? -30.797 -1.135 -11.914 1 94.38 628 VAL A N 1
ATOM 4803 C CA . VAL A 1 628 ? -31.484 -0.046 -12.594 1 94.38 628 VAL A CA 1
ATOM 4804 C C . VAL A 1 628 ? -30.859 1.291 -12.195 1 94.38 628 VAL A C 1
ATOM 4806 O O . VAL A 1 628 ? -30.938 1.693 -11.031 1 94.38 628 VAL A O 1
ATOM 4809 N N . VAL A 1 629 ? -30.281 1.907 -13.133 1 93.62 629 VAL A N 1
ATOM 4810 C CA . VAL A 1 629 ? -29.656 3.199 -12.883 1 93.62 629 VAL A CA 1
ATOM 4811 C C . VAL A 1 629 ? -30.609 4.324 -13.273 1 93.62 629 VAL A C 1
ATOM 4813 O O . VAL A 1 629 ? -31.172 4.316 -14.375 1 93.62 629 VAL A O 1
ATOM 4816 N N . TYR A 1 630 ? -30.734 5.258 -12.375 1 92.88 630 TYR A N 1
ATOM 4817 C CA . TYR A 1 630 ? -31.641 6.383 -12.617 1 92.88 630 TYR A CA 1
ATOM 4818 C C . TYR A 1 630 ? -30.922 7.488 -13.391 1 92.88 630 TYR A C 1
ATOM 4820 O O . TYR A 1 630 ? -29.703 7.492 -13.492 1 92.88 630 TYR A O 1
ATOM 4828 N N . LYS A 1 631 ? -31.672 8.367 -13.898 1 90.75 631 LYS A N 1
ATOM 4829 C CA . LYS A 1 631 ? -31.109 9.578 -14.5 1 90.75 631 LYS A CA 1
ATOM 4830 C C . LYS A 1 631 ? -30.484 10.477 -13.438 1 90.75 631 LYS A C 1
ATOM 4832 O O . LYS A 1 631 ? -30.781 10.344 -12.25 1 90.75 631 LYS A O 1
ATOM 4837 N N . ASP A 1 632 ? -29.656 11.336 -13.867 1 87.81 632 ASP A N 1
ATOM 4838 C CA . ASP A 1 632 ? -28.922 12.195 -12.945 1 87.81 632 ASP A CA 1
ATOM 4839 C C . ASP A 1 632 ? -29.875 13.016 -12.078 1 87.81 632 ASP A C 1
ATOM 4841 O O . ASP A 1 632 ? -30.969 13.367 -12.516 1 87.81 632 ASP A O 1
ATOM 4845 N N . TRP A 1 633 ? -29.5 13.289 -10.867 1 85 633 TRP A N 1
ATOM 4846 C CA . TRP A 1 633 ? -30.297 14.008 -9.883 1 85 633 TRP A CA 1
ATOM 4847 C C . TRP A 1 633 ? -30.75 15.352 -10.438 1 85 633 TRP A C 1
ATOM 4849 O O . TRP A 1 633 ? -31.859 15.805 -10.148 1 85 633 TRP A O 1
ATOM 4859 N N . SER A 1 634 ? -29.906 15.992 -11.227 1 81.5 634 SER A N 1
ATOM 4860 C CA . SER A 1 634 ? -30.203 17.312 -11.773 1 81.5 634 SER A CA 1
ATOM 4861 C C . SER A 1 634 ? -31.297 17.25 -12.836 1 81.5 634 SER A C 1
ATOM 4863 O O . SER A 1 634 ? -32.062 18.203 -13.016 1 81.5 634 SER A O 1
ATOM 4865 N N . GLU A 1 635 ? -31.453 16.109 -13.492 1 82.44 635 GLU A N 1
ATOM 4866 C CA . GLU A 1 635 ? -32.406 15.953 -14.578 1 82.44 635 GLU A CA 1
ATOM 4867 C C . GLU A 1 635 ? -33.75 15.461 -14.047 1 82.44 635 GLU A C 1
ATOM 4869 O O . GLU A 1 635 ? -34.812 15.656 -14.68 1 82.44 635 GLU A O 1
ATOM 4874 N N . ARG A 1 636 ? -33.938 14.75 -13.016 1 81.81 636 ARG A N 1
ATOM 4875 C CA . ARG A 1 636 ? -35.156 14.133 -12.492 1 81.81 636 ARG A CA 1
ATOM 4876 C C . ARG A 1 636 ? -36.031 15.164 -11.797 1 81.81 636 ARG A C 1
ATOM 4878 O O . ARG A 1 636 ? -37.25 15.047 -11.812 1 81.81 636 ARG A O 1
ATOM 4885 N N . GLY A 1 637 ? -35.438 16.266 -11.484 1 68.19 637 GLY A N 1
ATOM 4886 C CA . GLY A 1 637 ? -36.219 17.266 -10.781 1 68.19 637 GLY A CA 1
ATOM 4887 C C . GLY A 1 637 ? -36.844 16.75 -9.492 1 68.19 637 GLY A C 1
ATOM 4888 O O . GLY A 1 637 ? -36.469 15.672 -9.008 1 68.19 637 GLY A O 1
ATOM 4889 N N . SER A 1 638 ? -37.812 17.422 -8.867 1 67.94 638 SER A N 1
ATOM 4890 C CA . SER A 1 638 ? -38.469 17.109 -7.602 1 67.94 638 SER A CA 1
ATOM 4891 C C . SER A 1 638 ? -39.594 16.094 -7.797 1 67.94 638 SER A C 1
ATOM 4893 O O . SER A 1 638 ? -39.969 15.375 -6.863 1 67.94 638 SER A O 1
ATOM 4895 N N . ALA A 1 639 ? -39.906 15.859 -8.984 1 70.5 639 ALA A N 1
ATOM 4896 C CA . ALA A 1 639 ? -41.094 15.016 -9.242 1 70.5 639 ALA A CA 1
ATOM 4897 C C . ALA A 1 639 ? -40.688 13.555 -9.414 1 70.5 639 ALA A C 1
ATOM 4899 O O . ALA A 1 639 ? -41.5 12.648 -9.242 1 70.5 639 ALA A O 1
ATOM 4900 N N . LEU A 1 640 ? -39.531 13.32 -9.742 1 81.5 640 LEU A N 1
ATOM 4901 C CA . LEU A 1 640 ? -39.062 11.961 -9.992 1 81.5 640 LEU A CA 1
ATOM 4902 C C . LEU A 1 640 ? -38.062 11.523 -8.953 1 81.5 640 LEU A C 1
ATOM 4904 O O . LEU A 1 640 ? -36.875 11.273 -9.289 1 81.5 640 LEU A O 1
ATOM 4908 N N . ASN A 1 641 ? -38.625 11.422 -7.75 1 82.62 641 ASN A N 1
ATOM 4909 C CA . ASN A 1 641 ? -37.781 10.922 -6.672 1 82.62 641 ASN A CA 1
ATOM 4910 C C . ASN A 1 641 ? -37.688 9.406 -6.703 1 82.62 641 ASN A C 1
ATOM 4912 O O . ASN A 1 641 ? -38.469 8.734 -7.359 1 82.62 641 ASN A O 1
ATOM 4916 N N . GLN A 1 642 ? -36.75 8.852 -6.086 1 86.38 642 GLN A N 1
ATOM 4917 C CA . GLN A 1 642 ? -36.469 7.418 -6.066 1 86.38 642 GLN A CA 1
ATOM 4918 C C . GLN A 1 642 ? -37.719 6.629 -5.656 1 86.38 642 GLN A C 1
ATOM 4920 O O . GLN A 1 642 ? -38.031 5.59 -6.246 1 86.38 642 GLN A O 1
ATOM 4925 N N . ASP A 1 643 ? -38.469 7.148 -4.715 1 84.69 643 ASP A N 1
ATOM 4926 C CA . ASP A 1 643 ? -39.625 6.438 -4.219 1 84.69 643 ASP A CA 1
ATOM 4927 C C . ASP A 1 643 ? -40.719 6.34 -5.297 1 84.69 643 ASP A C 1
ATOM 4929 O O . ASP A 1 643 ? -41.375 5.312 -5.422 1 84.69 643 ASP A O 1
ATOM 4933 N N . ARG A 1 644 ? -40.781 7.348 -6.043 1 87.19 644 ARG A N 1
ATOM 4934 C CA . ARG A 1 644 ? -41.781 7.367 -7.098 1 87.19 644 ARG A CA 1
ATOM 4935 C C . ARG A 1 644 ? -41.375 6.461 -8.258 1 87.19 644 ARG A C 1
ATOM 4937 O O . ARG A 1 644 ? -42.219 5.816 -8.875 1 87.19 644 ARG A O 1
ATOM 4944 N N . ILE A 1 645 ? -40.156 6.523 -8.562 1 90.88 645 ILE A N 1
ATOM 4945 C CA . ILE A 1 645 ? -39.688 5.672 -9.633 1 90.88 645 ILE A CA 1
ATOM 4946 C C . ILE A 1 645 ? -39.875 4.203 -9.258 1 90.88 645 ILE A C 1
ATOM 4948 O O . ILE A 1 645 ? -40.375 3.41 -10.062 1 90.88 645 ILE A O 1
ATOM 4952 N N . ILE A 1 646 ? -39.562 3.848 -8.062 1 89.88 646 ILE A N 1
ATOM 4953 C CA . ILE A 1 646 ? -39.656 2.467 -7.602 1 89.88 646 ILE A CA 1
ATOM 4954 C C . ILE A 1 646 ? -41.125 2.037 -7.523 1 89.88 646 ILE A C 1
ATOM 4956 O O . ILE A 1 646 ? -41.438 0.907 -7.883 1 89.88 646 ILE A O 1
ATOM 4960 N N . ALA A 1 647 ? -41.969 2.922 -7.086 1 87.62 647 ALA A N 1
ATOM 4961 C CA . ALA A 1 647 ? -43.375 2.619 -7.016 1 87.62 647 ALA A CA 1
ATOM 4962 C C . ALA A 1 647 ? -43.969 2.381 -8.406 1 87.62 647 ALA A C 1
ATOM 4964 O O . ALA A 1 647 ? -44.781 1.492 -8.594 1 87.62 647 ALA A O 1
ATOM 4965 N N . SER A 1 648 ? -43.469 3.201 -9.289 1 90.5 648 SER A N 1
ATOM 4966 C CA . SER A 1 648 ? -43.906 3.039 -10.664 1 90.5 648 SER A CA 1
ATOM 4967 C C . SER A 1 648 ? -43.438 1.712 -11.258 1 90.5 648 SER A C 1
ATOM 4969 O O . SER A 1 648 ? -44.219 1.015 -11.922 1 90.5 648 SER A O 1
ATOM 4971 N N . ILE A 1 649 ? -42.25 1.354 -11.016 1 93.25 649 ILE A N 1
ATOM 4972 C CA . ILE A 1 649 ? -41.719 0.103 -11.523 1 93.25 649 ILE A CA 1
ATOM 4973 C C . ILE A 1 649 ? -42.406 -1.079 -10.867 1 93.25 649 ILE A C 1
ATOM 4975 O O . ILE A 1 649 ? -42.812 -2.031 -11.539 1 93.25 649 ILE A O 1
ATOM 4979 N N . ASN A 1 650 ? -42.625 -0.992 -9.602 1 90.31 650 ASN A N 1
ATOM 4980 C CA . ASN A 1 650 ? -43.25 -2.092 -8.867 1 90.31 650 ASN A CA 1
ATOM 4981 C C . ASN A 1 650 ? -44.688 -2.322 -9.32 1 90.31 650 ASN A C 1
ATOM 4983 O O . ASN A 1 650 ? -45.156 -3.461 -9.359 1 90.31 650 ASN A O 1
ATOM 4987 N N . ARG A 1 651 ? -45.344 -1.325 -9.648 1 89.38 651 ARG A N 1
ATOM 4988 C CA . ARG A 1 651 ? -46.719 -1.439 -10.133 1 89.38 651 ARG A CA 1
ATOM 4989 C C . ARG A 1 651 ? -46.781 -2.18 -11.461 1 89.38 651 ARG A C 1
ATOM 4991 O O . ARG A 1 651 ? -47.656 -3.025 -11.672 1 89.38 651 ARG A O 1
ATOM 4998 N N . GLN A 1 652 ? -45.781 -1.866 -12.164 1 91.88 652 GLN A N 1
ATOM 4999 C CA . GLN A 1 652 ? -45.75 -2.5 -13.484 1 91.88 652 GLN A CA 1
ATOM 5000 C C . GLN A 1 652 ? -45.25 -3.938 -13.383 1 91.88 652 GLN A C 1
ATOM 5002 O O . GLN A 1 652 ? -45.688 -4.809 -14.133 1 91.88 652 GLN A O 1
ATOM 5007 N N . LEU A 1 653 ? -44.438 -4.172 -12.547 1 92.06 653 LEU A N 1
ATOM 5008 C CA . LEU A 1 653 ? -43.875 -5.508 -12.367 1 92.06 653 LEU A CA 1
ATOM 5009 C C . LEU A 1 653 ? -44.938 -6.461 -11.797 1 92.06 653 LEU A C 1
ATOM 5011 O O . LEU A 1 653 ? -44.875 -7.664 -12.047 1 92.06 653 LEU A O 1
ATOM 5015 N N . ALA A 1 654 ? -45.812 -5.98 -11 1 88 654 ALA A N 1
ATOM 5016 C CA . ALA A 1 654 ? -46.875 -6.805 -10.398 1 88 654 ALA A CA 1
ATOM 5017 C C . ALA A 1 654 ? -47.75 -7.414 -11.469 1 88 654 ALA A C 1
ATOM 5019 O O . ALA A 1 654 ? -48.438 -8.414 -11.227 1 88 654 ALA A O 1
ATOM 5020 N N . GLU A 1 655 ? -47.625 -6.949 -12.617 1 86.56 655 GLU A N 1
ATOM 5021 C CA . GLU A 1 655 ? -48.438 -7.434 -13.719 1 86.56 655 GLU A CA 1
ATOM 5022 C C . GLU A 1 655 ? -47.844 -8.68 -14.359 1 86.56 655 GLU A C 1
ATOM 5024 O O . GLU A 1 655 ? -48.531 -9.422 -15.062 1 86.56 655 GLU A O 1
ATOM 5029 N N . ILE A 1 656 ? -46.625 -8.898 -14.039 1 89.56 656 ILE A N 1
ATOM 5030 C CA . ILE A 1 656 ? -46 -10.078 -14.594 1 89.56 656 ILE A CA 1
ATOM 5031 C C . ILE A 1 656 ? -46.406 -11.312 -13.797 1 89.56 656 ILE A C 1
ATOM 5033 O O . ILE A 1 656 ? -46.062 -11.445 -12.617 1 89.56 656 ILE A O 1
ATOM 5037 N N . GLN A 1 657 ? -47.094 -12.266 -14.328 1 82.88 657 GLN A N 1
ATOM 5038 C CA . GLN A 1 657 ? -47.625 -13.438 -13.641 1 82.88 657 GLN A CA 1
ATOM 5039 C C . GLN A 1 657 ? -46.562 -14.555 -13.562 1 82.88 657 GLN A C 1
ATOM 5041 O O . GLN A 1 657 ? -46.656 -15.43 -12.703 1 82.88 657 GLN A O 1
ATOM 5046 N N . GLU A 1 658 ? -45.594 -14.508 -14.383 1 86.06 658 GLU A N 1
ATOM 5047 C CA . GLU A 1 658 ? -44.656 -15.617 -14.5 1 86.06 658 GLU A CA 1
ATOM 5048 C C . GLU A 1 658 ? -43.531 -15.484 -13.492 1 86.06 658 GLU A C 1
ATOM 5050 O O . GLU A 1 658 ? -42.781 -16.438 -13.25 1 86.06 658 GLU A O 1
ATOM 5055 N N . ALA A 1 659 ? -43.438 -14.305 -12.969 1 87.69 659 ALA A N 1
ATOM 5056 C CA . ALA A 1 659 ? -42.312 -14.07 -12.078 1 87.69 659 ALA A CA 1
ATOM 5057 C C . ALA A 1 659 ? -42.688 -13.125 -10.945 1 87.69 659 ALA A C 1
ATOM 5059 O O . ALA A 1 659 ? -43.625 -12.336 -11.078 1 87.69 659 ALA A O 1
ATOM 5060 N N . GLN A 1 660 ? -42.094 -13.375 -9.852 1 86.5 660 GLN A N 1
ATOM 5061 C CA . GLN A 1 660 ? -42.156 -12.406 -8.758 1 86.5 660 GLN A CA 1
ATOM 5062 C C . GLN A 1 660 ? -40.969 -11.461 -8.789 1 86.5 660 GLN A C 1
ATOM 5064 O O . GLN A 1 660 ? -39.812 -11.891 -8.672 1 86.5 660 GLN A O 1
ATOM 5069 N N . ALA A 1 661 ? -41.219 -10.25 -9.125 1 89 661 ALA A N 1
ATOM 5070 C CA . ALA A 1 661 ? -40.156 -9.266 -9.227 1 89 661 ALA A CA 1
ATOM 5071 C C . ALA A 1 661 ? -40.469 -8.031 -8.375 1 89 661 ALA A C 1
ATOM 5073 O O . ALA A 1 661 ? -41.594 -7.609 -8.266 1 89 661 ALA A O 1
ATOM 5074 N N . PHE A 1 662 ? -39.469 -7.551 -7.703 1 86.62 662 PHE A N 1
ATOM 5075 C CA . PHE A 1 662 ? -39.594 -6.324 -6.926 1 86.62 662 PHE A CA 1
ATOM 5076 C C . PHE A 1 662 ? -38.281 -5.57 -6.887 1 86.62 662 PHE A C 1
ATOM 5078 O O . PHE A 1 662 ? -37.188 -6.164 -7.055 1 86.62 662 PHE A O 1
ATOM 5085 N N . VAL A 1 663 ? -38.375 -4.336 -6.641 1 88.75 663 VAL A N 1
ATOM 5086 C CA . VAL A 1 663 ? -37.188 -3.479 -6.578 1 88.75 663 VAL A CA 1
ATOM 5087 C C . VAL A 1 663 ? -36.812 -3.201 -5.121 1 88.75 663 VAL A C 1
ATOM 5089 O O . VAL A 1 663 ? -37.719 -2.93 -4.297 1 88.75 663 VAL A O 1
ATOM 5092 N N . VAL A 1 664 ? -35.562 -3.387 -4.828 1 84.31 664 VAL A N 1
ATOM 5093 C CA . VAL A 1 664 ? -35.094 -3.104 -3.484 1 84.31 664 VAL A CA 1
ATOM 5094 C C . VAL A 1 664 ? -34.125 -1.926 -3.523 1 84.31 664 VAL A C 1
ATOM 5096 O O . VAL A 1 664 ? -33.406 -1.744 -4.504 1 84.31 664 VAL A O 1
ATOM 5099 N N . ILE A 1 665 ? -34.219 -1.2 -2.449 1 84.69 665 ILE A N 1
ATOM 5100 C CA . ILE A 1 665 ? -33.281 -0.075 -2.297 1 84.69 665 ILE A CA 1
ATOM 5101 C C . ILE A 1 665 ? -31.969 -0.558 -1.695 1 84.69 665 ILE A C 1
ATOM 5103 O O . ILE A 1 665 ? -31.969 -1.372 -0.769 1 84.69 665 ILE A O 1
ATOM 5107 N N . PRO A 1 666 ? -30.906 -0.091 -2.27 1 83.19 666 PRO A N 1
ATOM 5108 C CA . PRO A 1 666 ? -29.625 -0.466 -1.675 1 83.19 666 PRO A CA 1
ATOM 5109 C C . PRO A 1 666 ? -29.469 0.042 -0.243 1 83.19 666 PRO A C 1
ATOM 5111 O O . PRO A 1 666 ? -30.109 1.02 0.144 1 83.19 666 PRO A O 1
ATOM 5114 N N . PRO A 1 667 ? -28.625 -0.633 0.492 1 81.5 667 PRO A N 1
ATOM 5115 C CA . PRO A 1 667 ? -28.406 -0.185 1.868 1 81.5 667 PRO A CA 1
ATOM 5116 C C . PRO A 1 667 ? -27.719 1.179 1.94 1 81.5 667 PRO A C 1
ATOM 5118 O O . PRO A 1 667 ? -26.969 1.543 1.035 1 81.5 667 PRO A O 1
ATOM 5121 N N . PRO A 1 668 ? -28.062 1.847 2.992 1 77.88 668 PRO A N 1
ATOM 5122 C CA . PRO A 1 668 ? -27.422 3.154 3.152 1 77.88 668 PRO A CA 1
ATOM 5123 C C . PRO A 1 668 ? -25.906 3.061 3.209 1 77.88 668 PRO A C 1
ATOM 5125 O O . PRO A 1 668 ? -25.203 3.959 2.729 1 77.88 668 PRO A O 1
ATOM 5128 N N . ILE A 1 669 ? -25.469 2.043 3.891 1 77.56 669 ILE A N 1
ATOM 5129 C CA . ILE A 1 669 ? -24.031 1.76 3.896 1 77.56 669 ILE A CA 1
ATOM 5130 C C . ILE A 1 669 ? -23.734 0.569 2.986 1 77.56 669 ILE A C 1
ATOM 5132 O O . ILE A 1 669 ? -24.125 -0.562 3.289 1 77.56 669 ILE A O 1
ATOM 5136 N N . ARG A 1 670 ? -23.016 0.982 2.115 1 76.12 670 ARG A N 1
ATOM 5137 C CA . ARG A 1 670 ? -22.703 -0.073 1.159 1 76.12 670 ARG A CA 1
ATOM 5138 C C . ARG A 1 670 ? -21.766 -1.107 1.781 1 76.12 670 ARG A C 1
ATOM 5140 O O . ARG A 1 670 ? -20.75 -0.753 2.385 1 76.12 670 ARG A O 1
ATOM 5147 N N . GLY A 1 671 ? -22.078 -2.281 1.61 1 72.25 671 GLY A N 1
ATOM 5148 C CA . GLY A 1 671 ? -21.266 -3.346 2.166 1 72.25 671 GLY A CA 1
ATOM 5149 C C . GLY A 1 671 ? -21.891 -4.012 3.375 1 72.25 671 GLY A C 1
ATOM 5150 O O . GLY A 1 671 ? -21.5 -5.117 3.754 1 72.25 671 GLY A O 1
ATOM 5151 N N . LEU A 1 672 ? -22.812 -3.244 3.965 1 76.75 672 LEU A N 1
ATOM 5152 C CA . LEU A 1 672 ? -23.547 -3.846 5.078 1 76.75 672 LEU A CA 1
ATOM 5153 C C . LEU A 1 672 ? -24.844 -4.484 4.605 1 76.75 672 LEU A C 1
ATOM 5155 O O . LEU A 1 672 ? -25.922 -3.916 4.789 1 76.75 672 LEU A O 1
ATOM 5159 N N . GLY A 1 673 ? -24.672 -5.52 4.016 1 72 673 GLY A N 1
ATOM 5160 C CA . GLY A 1 673 ? -25.828 -6.191 3.463 1 72 673 GLY A CA 1
ATOM 5161 C C . GLY A 1 673 ? -26.125 -5.797 2.027 1 72 673 GLY A C 1
ATOM 5162 O O . GLY A 1 673 ? -25.438 -4.941 1.462 1 72 673 GLY A O 1
ATOM 5163 N N . GLN A 1 674 ? -27.062 -6.367 1.484 1 72.06 674 GLN A N 1
ATOM 5164 C CA . GLN A 1 674 ? -27.359 -6.125 0.076 1 72.06 674 GLN A CA 1
ATOM 5165 C C . GLN A 1 674 ? -28.625 -5.285 -0.084 1 72.06 674 GLN A C 1
ATOM 5167 O O . GLN A 1 674 ? -28.844 -4.672 -1.132 1 72.06 674 GLN A O 1
ATOM 5172 N N . THR A 1 675 ? -29.406 -5.273 0.917 1 74.38 675 THR A N 1
ATOM 5173 C CA . THR A 1 675 ? -30.672 -4.539 0.831 1 74.38 675 THR A CA 1
ATOM 5174 C C . THR A 1 675 ? -30.828 -3.605 2.027 1 74.38 675 THR A C 1
ATOM 5176 O O . THR A 1 675 ? -30.203 -3.801 3.066 1 74.38 675 THR A O 1
ATOM 5179 N N . GLY A 1 676 ? -31.719 -2.701 1.632 1 76.12 676 GLY A N 1
ATOM 5180 C CA . GLY A 1 676 ? -32.094 -1.839 2.736 1 76.12 676 GLY A CA 1
ATOM 5181 C C . GLY A 1 676 ? -33.156 -2.465 3.646 1 76.12 676 GLY A C 1
ATOM 5182 O O . GLY A 1 676 ? -33.781 -3.463 3.285 1 76.12 676 GLY A O 1
ATOM 5183 N N . GLY A 1 677 ? -33.219 -2.205 4.848 1 80.12 677 GLY A N 1
ATOM 5184 C CA . GLY A 1 677 ? -34.125 -2.781 5.832 1 80.12 677 GLY A CA 1
ATOM 5185 C C . GLY A 1 677 ? -33.406 -3.68 6.832 1 80.12 677 GLY A C 1
ATOM 5186 O O . GLY A 1 677 ? -32.281 -3.428 7.207 1 80.12 677 GLY A O 1
ATOM 5187 N N . PHE A 1 678 ? -34.281 -4.664 7.223 1 87.25 678 PHE A N 1
ATOM 5188 C CA . PHE A 1 678 ? -33.656 -5.555 8.195 1 87.25 678 PHE A CA 1
ATOM 5189 C C . PHE A 1 678 ? -33.531 -6.961 7.633 1 87.25 678 PHE A C 1
ATOM 5191 O O . PHE A 1 678 ? -34.219 -7.336 6.695 1 87.25 678 PHE A O 1
ATOM 5198 N N . GLN A 1 679 ? -32.562 -7.602 8.102 1 89.44 679 GLN A N 1
ATOM 5199 C CA . GLN A 1 679 ? -32.312 -8.992 7.75 1 89.44 679 GLN A CA 1
ATOM 5200 C C . GLN A 1 679 ? -32.188 -9.859 9 1 89.44 679 GLN A C 1
ATOM 5202 O O . GLN A 1 679 ? -31.328 -9.609 9.852 1 89.44 679 GLN A O 1
ATOM 5207 N N . MET A 1 680 ? -33.062 -10.812 9.047 1 92.75 680 MET A N 1
ATOM 5208 C CA . MET A 1 680 ? -33.094 -11.75 10.172 1 92.75 680 MET A CA 1
ATOM 5209 C C . MET A 1 680 ? -32.719 -13.156 9.711 1 92.75 680 MET A C 1
ATOM 5211 O O . MET A 1 680 ? -33.219 -13.617 8.68 1 92.75 680 MET A O 1
ATOM 5215 N N . MET A 1 681 ? -31.797 -13.719 10.438 1 94.69 681 MET A N 1
ATOM 5216 C CA . MET A 1 681 ? -31.422 -15.102 10.125 1 94.69 681 MET A CA 1
ATOM 5217 C C . MET A 1 681 ? -32.031 -16.078 11.125 1 94.69 681 MET A C 1
ATOM 5219 O O . MET A 1 681 ? -31.609 -16.141 12.273 1 94.69 681 MET A O 1
ATOM 5223 N N . VAL A 1 682 ? -32.969 -16.859 10.586 1 96.06 682 VAL A N 1
ATOM 5224 C CA . VAL A 1 682 ? -33.562 -17.906 11.406 1 96.06 682 VAL A CA 1
ATOM 5225 C C . VAL A 1 682 ? -32.719 -19.172 11.344 1 96.06 682 VAL A C 1
ATOM 5227 O O . VAL A 1 682 ? -32.438 -19.688 10.258 1 96.06 682 VAL A O 1
ATOM 5230 N N . GLU A 1 683 ? -32.344 -19.641 12.484 1 95.94 683 GLU A N 1
ATOM 5231 C CA . GLU A 1 683 ? -31.344 -20.703 12.539 1 95.94 683 GLU A CA 1
ATOM 5232 C C . GLU A 1 683 ? -31.906 -21.953 13.211 1 95.94 683 GLU A C 1
ATOM 5234 O O . GLU A 1 683 ? -32.656 -21.859 14.18 1 95.94 683 GLU A O 1
ATOM 5239 N N . ASP A 1 684 ? -31.5 -23.094 12.719 1 95.25 684 ASP A N 1
ATOM 5240 C CA . ASP A 1 684 ? -31.781 -24.375 13.352 1 95.25 684 ASP A CA 1
ATOM 5241 C C . ASP A 1 684 ? -30.656 -24.781 14.297 1 95.25 684 ASP A C 1
ATOM 5243 O O . ASP A 1 684 ? -29.734 -25.5 13.891 1 95.25 684 ASP A O 1
ATOM 5247 N N . ARG A 1 685 ? -30.75 -24.516 15.484 1 92.81 685 ARG A N 1
ATOM 5248 C CA . ARG A 1 685 ? -29.703 -24.812 16.453 1 92.81 685 ARG A CA 1
ATOM 5249 C C . ARG A 1 685 ? -29.891 -26.203 17.062 1 92.81 685 ARG A C 1
ATOM 5251 O O . ARG A 1 685 ? -28.938 -26.797 17.562 1 92.81 685 ARG A O 1
ATOM 5258 N N . GLY A 1 686 ? -31.078 -26.688 16.938 1 90.12 686 GLY A N 1
ATOM 5259 C CA . GLY A 1 686 ? -31.375 -27.984 17.516 1 90.12 686 GLY A CA 1
ATOM 5260 C C . GLY A 1 686 ? -31.297 -29.125 16.531 1 90.12 686 GLY A C 1
ATOM 5261 O O . GLY A 1 686 ? -31.625 -30.266 16.859 1 90.12 686 GLY A O 1
ATOM 5262 N N . SER A 1 687 ? -30.922 -28.906 15.344 1 89.69 687 SER A N 1
ATOM 5263 C CA . SER A 1 687 ? -30.812 -29.922 14.297 1 89.69 687 SER A CA 1
ATOM 5264 C C . SER A 1 687 ? -32.156 -30.594 14.039 1 89.69 687 SER A C 1
ATOM 5266 O O . SER A 1 687 ? -32.25 -31.812 13.992 1 89.69 687 SER A O 1
ATOM 5268 N N . VAL A 1 688 ? -33.219 -29.828 13.906 1 90 688 VAL A N 1
ATOM 5269 C CA . VAL A 1 688 ? -34.562 -30.328 13.719 1 90 688 VAL A CA 1
ATOM 5270 C C . VAL A 1 688 ? -34.812 -30.609 12.234 1 90 688 VAL A C 1
ATOM 5272 O O . VAL A 1 688 ? -35.75 -31.344 11.891 1 90 688 VAL A O 1
ATOM 5275 N N . GLY A 1 689 ? -34.031 -30.094 11.438 1 90.5 689 GLY A N 1
ATOM 5276 C CA . GLY A 1 689 ? -34.156 -30.391 10.016 1 90.5 689 GLY A CA 1
ATOM 5277 C C . GLY A 1 689 ? -34.562 -29.188 9.188 1 90.5 689 GLY A C 1
ATOM 5278 O O . GLY A 1 689 ? -35.156 -28.25 9.711 1 90.5 689 GLY A O 1
ATOM 5279 N N . LEU A 1 690 ? -34.438 -29.234 7.891 1 93.12 690 LEU A N 1
ATOM 5280 C CA . LEU A 1 690 ? -34.688 -28.125 6.98 1 93.12 690 LEU A CA 1
ATOM 5281 C C . LEU A 1 690 ? -36.188 -27.891 6.797 1 93.12 690 LEU A C 1
ATOM 5283 O O . LEU A 1 690 ? -36.625 -26.75 6.582 1 93.12 690 LEU A O 1
ATOM 5287 N N . GLU A 1 691 ? -36.938 -28.906 6.863 1 91.88 691 GLU A N 1
ATOM 5288 C CA . GLU A 1 691 ? -38.406 -28.75 6.699 1 91.88 691 GLU A CA 1
ATOM 5289 C C . GLU A 1 691 ? -39 -27.969 7.859 1 91.88 691 GLU A C 1
ATOM 5291 O O . GLU A 1 691 ? -39.844 -27.094 7.648 1 91.88 691 GLU A O 1
ATOM 5296 N N . ARG A 1 692 ? -38.531 -28.297 9 1 93 692 ARG A N 1
ATOM 5297 C CA . ARG A 1 692 ? -39.031 -27.562 10.172 1 93 692 ARG A CA 1
ATOM 5298 C C . ARG A 1 692 ? -38.562 -26.109 10.141 1 93 692 ARG A C 1
ATOM 5300 O O . ARG A 1 692 ? -39.25 -25.219 10.594 1 93 692 ARG A O 1
ATOM 5307 N N . LEU A 1 693 ? -37.406 -25.938 9.727 1 94.75 693 LEU A N 1
ATOM 5308 C CA . LEU A 1 693 ? -36.875 -24.578 9.57 1 94.75 693 LEU A CA 1
ATOM 5309 C C . LEU A 1 693 ? -37.719 -23.781 8.594 1 94.75 693 LEU A C 1
ATOM 5311 O O . LEU A 1 693 ? -38.031 -22.609 8.836 1 94.75 693 LEU A O 1
ATOM 5315 N N . LYS A 1 694 ? -38.094 -24.375 7.477 1 94.44 694 LYS A N 1
ATOM 5316 C CA . LYS A 1 694 ? -38.938 -23.719 6.492 1 94.44 694 LYS A CA 1
ATOM 5317 C C . LYS A 1 694 ? -40.312 -23.375 7.086 1 94.44 694 LYS A C 1
ATOM 5319 O O . LYS A 1 694 ? -40.812 -22.266 6.887 1 94.44 694 LYS A O 1
ATOM 5324 N N . ASP A 1 695 ? -40.875 -24.297 7.809 1 92.88 695 ASP A N 1
ATOM 5325 C CA . ASP A 1 695 ? -42.188 -24.062 8.438 1 92.88 695 ASP A CA 1
ATOM 5326 C C . ASP A 1 695 ? -42.125 -22.891 9.414 1 92.88 695 ASP A C 1
ATOM 5328 O O . ASP A 1 695 ? -43.031 -22.078 9.477 1 92.88 695 ASP A O 1
ATOM 5332 N N . ALA A 1 696 ? -41.062 -22.938 10.156 1 94.44 696 ALA A N 1
ATOM 5333 C CA . ALA A 1 696 ? -40.875 -21.859 11.125 1 94.44 696 ALA A CA 1
ATOM 5334 C C . ALA A 1 696 ? -40.719 -20.516 10.414 1 94.44 696 ALA A C 1
ATOM 5336 O O . ALA A 1 696 ? -41.281 -19.5 10.844 1 94.44 696 ALA A O 1
ATOM 5337 N N . ALA A 1 697 ? -39.938 -20.422 9.406 1 94.81 697 ALA A N 1
ATOM 5338 C CA . ALA A 1 697 ? -39.719 -19.188 8.648 1 94.81 697 ALA A CA 1
ATOM 5339 C C . ALA A 1 697 ? -41.031 -18.719 7.992 1 94.81 697 ALA A C 1
ATOM 5341 O O . ALA A 1 697 ? -41.312 -17.516 7.977 1 94.81 697 ALA A O 1
ATOM 5342 N N . ASP A 1 698 ? -41.781 -19.688 7.461 1 93 698 ASP A N 1
ATOM 5343 C CA . ASP A 1 698 ? -43.062 -19.344 6.809 1 93 698 ASP A CA 1
ATOM 5344 C C . ASP A 1 698 ? -44.062 -18.797 7.82 1 93 698 ASP A C 1
ATOM 5346 O O . ASP A 1 698 ? -44.812 -17.891 7.512 1 93 698 ASP A O 1
ATOM 5350 N N . GLU A 1 699 ? -44.031 -19.375 8.906 1 92.88 699 GLU A N 1
ATOM 5351 C CA . GLU A 1 699 ? -44.938 -18.906 9.953 1 92.88 699 GLU A CA 1
ATOM 5352 C C . GLU A 1 699 ? -44.594 -17.469 10.383 1 92.88 699 GLU A C 1
ATOM 5354 O O . GLU A 1 699 ? -45.469 -16.641 10.57 1 92.88 699 GLU A O 1
ATOM 5359 N N . LEU A 1 700 ? -43.344 -17.266 10.555 1 93.69 700 LEU A N 1
ATOM 5360 C CA . LEU A 1 700 ? -42.906 -15.922 10.914 1 93.69 700 LEU A CA 1
ATOM 5361 C C . LEU A 1 700 ? -43.25 -14.922 9.812 1 93.69 700 LEU A C 1
ATOM 5363 O O . LEU A 1 700 ? -43.625 -13.781 10.102 1 93.69 700 LEU A O 1
ATOM 5367 N N . MET A 1 701 ? -43.094 -15.305 8.602 1 92.94 701 MET A N 1
ATOM 5368 C CA . MET A 1 701 ? -43.406 -14.422 7.473 1 92.94 701 MET A CA 1
ATOM 5369 C C . MET A 1 701 ? -44.875 -14.133 7.383 1 92.94 701 MET A C 1
ATOM 5371 O O . MET A 1 701 ? -45.281 -12.992 7.129 1 92.94 701 MET A O 1
ATOM 5375 N N . ARG A 1 702 ? -45.688 -15.102 7.578 1 90.81 702 ARG A N 1
ATOM 5376 C CA . ARG A 1 702 ? -47.125 -14.93 7.535 1 90.81 702 ARG A CA 1
ATOM 5377 C C . ARG A 1 702 ? -47.594 -14 8.648 1 90.81 702 ARG A C 1
ATOM 5379 O O . ARG A 1 702 ? -48.406 -13.102 8.406 1 90.81 702 ARG A O 1
ATOM 5386 N N . SER A 1 703 ? -47.031 -14.234 9.719 1 91.38 703 SER A N 1
ATOM 5387 C CA . SER A 1 703 ? -47.406 -13.398 10.859 1 91.38 703 SER A CA 1
ATOM 5388 C C . SER A 1 703 ? -46.875 -11.969 10.672 1 91.38 703 SER A C 1
ATOM 5390 O O . SER A 1 703 ? -47.562 -11.008 11.055 1 91.38 703 SER A O 1
ATOM 5392 N N . GLY A 1 704 ? -45.75 -11.852 10.195 1 91.44 704 GLY A N 1
ATOM 5393 C CA . GLY A 1 704 ? -45.156 -10.547 9.977 1 91.44 704 GLY A CA 1
ATOM 5394 C C . GLY A 1 704 ? -45.844 -9.734 8.906 1 91.44 704 GLY A C 1
ATOM 5395 O O . GLY A 1 704 ? -46.031 -8.523 9.047 1 91.44 704 GLY A O 1
ATOM 5396 N N . ASN A 1 705 ? -46.25 -10.406 7.828 1 90.56 705 ASN A N 1
ATOM 5397 C CA . ASN A 1 705 ? -46.938 -9.711 6.742 1 90.56 705 ASN A CA 1
ATOM 5398 C C . ASN A 1 705 ? -48.344 -9.266 7.16 1 90.56 705 ASN A C 1
ATOM 5400 O O . ASN A 1 705 ? -48.906 -8.367 6.543 1 90.56 705 ASN A O 1
ATOM 5404 N N . SER A 1 706 ? -48.812 -9.758 8.172 1 88.06 706 SER A N 1
ATOM 5405 C CA . SER A 1 706 ? -50.125 -9.375 8.672 1 88.06 706 SER A CA 1
ATOM 5406 C C . SER A 1 706 ? -50.031 -8.148 9.578 1 88.06 706 SER A C 1
ATOM 5408 O O . SER A 1 706 ? -51.062 -7.508 9.852 1 88.06 706 SER A O 1
ATOM 5410 N N . GLN A 1 707 ? -48.875 -7.871 9.898 1 89.69 707 GLN A N 1
ATOM 5411 C CA . GLN A 1 707 ? -48.688 -6.711 10.766 1 89.69 707 GLN A CA 1
ATOM 5412 C C . GLN A 1 707 ? -48.562 -5.434 9.945 1 89.69 707 GLN A C 1
ATOM 5414 O O . GLN A 1 707 ? -47.844 -5.406 8.93 1 89.69 707 GLN A O 1
ATOM 5419 N N . PRO A 1 708 ? -49.188 -4.352 10.312 1 85.75 708 PRO A N 1
ATOM 5420 C CA . PRO A 1 708 ? -49.125 -3.086 9.578 1 85.75 708 PRO A CA 1
ATOM 5421 C C . PRO A 1 708 ? -47.781 -2.371 9.75 1 85.75 708 PRO A C 1
ATOM 5423 O O . PRO A 1 708 ? -47.438 -1.508 8.938 1 85.75 708 PRO A O 1
ATOM 5426 N N . ASN A 1 709 ? -47.062 -2.779 10.719 1 87.56 709 ASN A N 1
ATOM 5427 C CA . ASN A 1 709 ? -45.812 -2.096 11.023 1 87.56 709 ASN A CA 1
ATOM 5428 C C . ASN A 1 709 ? -44.688 -2.605 10.156 1 87.56 709 ASN A C 1
ATOM 5430 O O . ASN A 1 709 ? -43.594 -2.029 10.164 1 87.56 709 ASN A O 1
ATOM 5434 N N . LEU A 1 710 ? -44.969 -3.627 9.422 1 89.94 710 LEU A N 1
ATOM 5435 C CA . LEU A 1 710 ? -43.938 -4.223 8.586 1 89.94 710 LEU A CA 1
ATOM 5436 C C . LEU A 1 710 ? -44.375 -4.27 7.129 1 89.94 710 LEU A C 1
ATOM 5438 O O . LEU A 1 710 ? -45.562 -4.277 6.836 1 89.94 710 LEU A O 1
ATOM 5442 N N . LYS A 1 711 ? -43.375 -4.133 6.285 1 82.56 711 LYS A N 1
ATOM 5443 C CA . LYS A 1 711 ? -43.688 -4.188 4.855 1 82.56 711 LYS A CA 1
ATOM 5444 C C . LYS A 1 711 ? -42.688 -5.074 4.117 1 82.56 711 LYS A C 1
ATOM 5446 O O . LYS A 1 711 ? -41.469 -5.004 4.363 1 82.56 711 LYS A O 1
ATOM 5451 N N . GLY A 1 712 ? -43.312 -5.926 3.326 1 79.19 712 GLY A N 1
ATOM 5452 C CA . GLY A 1 712 ? -42.531 -6.594 2.312 1 79.19 712 GLY A CA 1
ATOM 5453 C C . GLY A 1 712 ? -41.656 -7.695 2.877 1 79.19 712 GLY A C 1
ATOM 5454 O O . GLY A 1 712 ? -40.438 -7.762 2.572 1 79.19 712 GLY A O 1
ATOM 5455 N N . LEU A 1 713 ? -42.094 -8.523 3.803 1 86.56 713 LEU A N 1
ATOM 5456 C CA . LEU A 1 713 ? -41.312 -9.648 4.281 1 86.56 713 LEU A CA 1
ATOM 5457 C C . LEU A 1 713 ? -41.188 -10.727 3.205 1 86.56 713 LEU A C 1
ATOM 5459 O O . LEU A 1 713 ? -42.156 -11.07 2.545 1 86.56 713 LEU A O 1
ATOM 5463 N N . ALA A 1 714 ? -39.969 -11.031 2.93 1 85.38 714 ALA A N 1
ATOM 5464 C CA . ALA A 1 714 ? -39.688 -12.055 1.921 1 85.38 714 ALA A CA 1
ATOM 5465 C C . ALA A 1 714 ? -38.5 -12.93 2.326 1 85.38 714 ALA A C 1
ATOM 5467 O O . ALA A 1 714 ? -37.688 -12.531 3.143 1 85.38 714 ALA A O 1
ATOM 5468 N N . SER A 1 715 ? -38.5 -14.188 1.876 1 87.88 715 SER A N 1
ATOM 5469 C CA . SER A 1 715 ? -37.406 -15.117 2.082 1 87.88 715 SER A CA 1
ATOM 5470 C C . SER A 1 715 ? -37.031 -15.836 0.786 1 87.88 715 SER A C 1
ATOM 5472 O O . SER A 1 715 ? -37.906 -16.094 -0.056 1 87.88 715 SER A O 1
ATOM 5474 N N . THR A 1 716 ? -35.781 -16.094 0.632 1 81.5 716 THR A N 1
ATOM 5475 C CA . THR A 1 716 ? -35.312 -16.812 -0.555 1 81.5 716 THR A CA 1
ATOM 5476 C C . THR A 1 716 ? -35.156 -18.297 -0.256 1 81.5 716 THR A C 1
ATOM 5478 O O . THR A 1 716 ? -34.781 -19.078 -1.143 1 81.5 716 THR A O 1
ATOM 5481 N N . PHE A 1 717 ? -35.469 -18.641 1 1 87.56 717 PHE A N 1
ATOM 5482 C CA . PHE A 1 717 ? -35.281 -20.047 1.395 1 87.56 717 PHE A CA 1
ATOM 5483 C C . PHE A 1 717 ? -36.406 -20.906 0.834 1 87.56 717 PHE A C 1
ATOM 5485 O O . PHE A 1 717 ? -37.594 -20.625 1.054 1 87.56 717 PHE A O 1
ATOM 5492 N N . SER A 1 718 ? -35.969 -21.891 0.049 1 86.62 718 SER A N 1
ATOM 5493 C CA . SER A 1 718 ? -36.969 -22.797 -0.528 1 86.62 718 SER A CA 1
ATOM 5494 C C . SER A 1 718 ? -36.469 -24.234 -0.56 1 86.62 718 SER A C 1
ATOM 5496 O O . SER A 1 718 ? -35.25 -24.469 -0.724 1 86.62 718 SER A O 1
ATOM 5498 N N . LEU A 1 719 ? -37.375 -25.141 -0.325 1 88.19 719 LEU A N 1
ATOM 5499 C CA . LEU A 1 719 ? -37.062 -26.562 -0.373 1 88.19 719 LEU A CA 1
ATOM 5500 C C . LEU A 1 719 ? -37.875 -27.25 -1.47 1 88.19 719 LEU A C 1
ATOM 5502 O O . LEU A 1 719 ? -37.938 -28.484 -1.508 1 88.19 719 LEU A O 1
ATOM 5506 N N . SER A 1 720 ? -38.375 -26.484 -2.373 1 82.56 720 SER A N 1
ATOM 5507 C CA . SER A 1 720 ? -39.312 -27.094 -3.295 1 82.56 720 SER A CA 1
ATOM 5508 C C . SER A 1 720 ? -38.719 -27.219 -4.695 1 82.56 720 SER A C 1
ATOM 5510 O O . SER A 1 720 ? -39.469 -27.344 -5.676 1 82.56 720 SER A O 1
ATOM 5512 N N . SER A 1 721 ? -37.5 -27.172 -4.742 1 86.44 721 SER A N 1
ATOM 5513 C CA . SER A 1 721 ? -36.906 -27.375 -6.059 1 86.44 721 SER A CA 1
ATOM 5514 C C . SER A 1 721 ? -37 -28.844 -6.477 1 86.44 721 SER A C 1
ATOM 5516 O O . SER A 1 721 ? -36.625 -29.734 -5.703 1 86.44 721 SER A O 1
ATOM 5518 N N . PRO A 1 722 ? -37.5 -29.078 -7.598 1 85 722 PRO A N 1
ATOM 5519 C CA . PRO A 1 722 ? -37.625 -30.469 -8.055 1 85 722 PRO A CA 1
ATOM 5520 C C . PRO A 1 722 ? -36.281 -31.141 -8.273 1 85 722 PRO A C 1
ATOM 5522 O O . PRO A 1 722 ? -35.375 -30.531 -8.844 1 85 722 PRO A O 1
ATOM 5525 N N . GLN A 1 723 ? -36.156 -32.281 -7.742 1 86.19 723 GLN A N 1
ATOM 5526 C CA . GLN A 1 723 ? -34.969 -33.062 -7.895 1 86.19 723 GLN A CA 1
ATOM 5527 C C . GLN A 1 723 ? -35.281 -34.531 -8.234 1 86.19 723 GLN A C 1
ATOM 5529 O O . GLN A 1 723 ? -36.438 -34.969 -8.023 1 86.19 723 GLN A O 1
ATOM 5534 N N . LEU A 1 724 ? -34.312 -35.156 -8.875 1 84.25 724 LEU A N 1
ATOM 5535 C CA . LEU A 1 724 ? -34.469 -36.562 -9.203 1 84.25 724 LEU A CA 1
ATOM 5536 C C . LEU A 1 724 ? -33.594 -37.438 -8.32 1 84.25 724 LEU A C 1
ATOM 5538 O O . LEU A 1 724 ? -32.375 -37.188 -8.242 1 84.25 724 LEU A O 1
ATOM 5542 N N . TYR A 1 725 ? -34.188 -38.219 -7.641 1 86.94 725 TYR A N 1
ATOM 5543 C CA . TYR A 1 725 ? -33.438 -39.156 -6.832 1 86.94 725 TYR A CA 1
ATOM 5544 C C . TYR A 1 725 ? -33.281 -40.5 -7.551 1 86.94 725 TYR A C 1
ATOM 5546 O O . TYR A 1 725 ? -34.281 -41.094 -7.961 1 86.94 725 TYR A O 1
ATOM 5554 N N . LEU A 1 726 ? -32.031 -40.844 -7.715 1 86 726 LEU A N 1
ATOM 5555 C CA . LEU A 1 726 ? -31.766 -42.125 -8.352 1 86 726 LEU A CA 1
ATOM 5556 C C . LEU A 1 726 ? -31.5 -43.219 -7.301 1 86 726 LEU A C 1
ATOM 5558 O O . LEU A 1 726 ? -30.438 -43.219 -6.691 1 86 726 LEU A O 1
ATOM 5562 N N . ASP A 1 727 ? -32.469 -44.062 -7.199 1 87.12 727 ASP A N 1
ATOM 5563 C CA . ASP A 1 727 ? -32.281 -45.188 -6.281 1 87.12 727 ASP A CA 1
ATOM 5564 C C . ASP A 1 727 ? -31.609 -46.344 -6.977 1 87.12 727 ASP A C 1
ATOM 5566 O O . ASP A 1 727 ? -32.219 -47.031 -7.793 1 87.12 727 ASP A O 1
ATOM 5570 N N . ILE A 1 728 ? -30.391 -46.469 -6.645 1 88.19 728 ILE A N 1
ATOM 5571 C CA . ILE A 1 728 ? -29.609 -47.531 -7.258 1 88.19 728 ILE A CA 1
ATOM 5572 C C . ILE A 1 728 ? -29.75 -48.812 -6.438 1 88.19 728 ILE A C 1
ATOM 5574 O O . ILE A 1 728 ? -29.5 -48.812 -5.23 1 88.19 728 ILE A O 1
ATOM 5578 N N . ASP A 1 729 ? -30.125 -49.844 -7.02 1 89 729 ASP A N 1
ATOM 5579 C CA . ASP A 1 729 ? -30.203 -51.156 -6.383 1 89 729 ASP A CA 1
ATOM 5580 C C . ASP A 1 729 ? -28.812 -51.781 -6.242 1 89 729 ASP A C 1
ATOM 5582 O O . ASP A 1 729 ? -28.312 -52.438 -7.164 1 89 729 ASP A O 1
ATOM 5586 N N . ARG A 1 730 ? -28.328 -51.656 -5.121 1 89.44 730 ARG A N 1
ATOM 5587 C CA . ARG A 1 730 ? -26.953 -52.094 -4.883 1 89.44 730 ARG A CA 1
ATOM 5588 C C . ARG A 1 730 ? -26.812 -53.594 -4.965 1 89.44 730 ARG A C 1
ATOM 5590 O O . ARG A 1 730 ? -25.797 -54.125 -5.434 1 89.44 730 ARG A O 1
ATOM 5597 N N . THR A 1 731 ? -27.781 -54.312 -4.555 1 89.06 731 THR A N 1
ATOM 5598 C CA . THR A 1 731 ? -27.75 -55.781 -4.578 1 89.06 731 THR A CA 1
ATOM 5599 C C . THR A 1 731 ? -27.75 -56.281 -6.012 1 89.06 731 THR A C 1
ATOM 5601 O O . THR A 1 731 ? -26.984 -57.188 -6.355 1 89.06 731 THR A O 1
ATOM 5604 N N . LYS A 1 732 ? -28.609 -55.719 -6.727 1 90.06 732 LYS A N 1
ATOM 5605 C CA . LYS A 1 732 ? -28.688 -56.156 -8.125 1 90.06 732 LYS A CA 1
ATOM 5606 C C . LYS A 1 732 ? -27.406 -55.781 -8.875 1 90.06 732 LYS A C 1
ATOM 5608 O O . LYS A 1 732 ? -26.969 -56.5 -9.766 1 90.06 732 LYS A O 1
ATOM 5613 N N . ALA A 1 733 ? -26.859 -54.688 -8.594 1 89.88 733 ALA A N 1
ATOM 5614 C CA . ALA A 1 733 ? -25.625 -54.25 -9.25 1 89.88 733 ALA A CA 1
ATOM 5615 C C . ALA A 1 733 ? -24.484 -55.219 -8.977 1 89.88 733 ALA A C 1
ATOM 5617 O O . ALA A 1 733 ? -23.719 -55.562 -9.883 1 89.88 733 ALA A O 1
ATOM 5618 N N . GLU A 1 734 ? -24.438 -55.656 -7.746 1 88.56 734 GLU A N 1
ATOM 5619 C CA . GLU A 1 734 ? -23.391 -56.625 -7.395 1 88.56 734 GLU A CA 1
ATOM 5620 C C . GLU A 1 734 ? -23.656 -57.969 -8.023 1 88.56 734 GLU A C 1
ATOM 5622 O O . GLU A 1 734 ? -22.719 -58.688 -8.383 1 88.56 734 GLU A O 1
ATOM 5627 N N . ALA A 1 735 ? -24.906 -58.281 -8.094 1 88.25 735 ALA A N 1
ATOM 5628 C CA . ALA A 1 735 ? -25.266 -59.562 -8.695 1 88.25 735 ALA A CA 1
ATOM 5629 C C . ALA A 1 735 ? -24.875 -59.625 -10.164 1 88.25 735 ALA A C 1
ATOM 5631 O O . ALA A 1 735 ? -24.469 -60.656 -10.68 1 88.25 735 ALA A O 1
ATOM 5632 N N . LEU A 1 736 ? -24.984 -58.531 -10.703 1 90.81 736 LEU A N 1
ATOM 5633 C CA . LEU A 1 736 ? -24.641 -58.438 -12.117 1 90.81 736 LEU A CA 1
ATOM 5634 C C . LEU A 1 736 ? -23.156 -58.062 -12.289 1 90.81 736 LEU A C 1
ATOM 5636 O O . LEU A 1 736 ? -22.703 -57.844 -13.414 1 90.81 736 LEU A O 1
ATOM 5640 N N . LEU A 1 737 ? -22.406 -57.875 -11.172 1 90.69 737 LEU A N 1
ATOM 5641 C CA . LEU A 1 737 ? -20.969 -57.625 -11.125 1 90.69 737 LEU A CA 1
ATOM 5642 C C . LEU A 1 737 ? -20.672 -56.219 -11.695 1 90.69 737 LEU A C 1
ATOM 5644 O O . LEU A 1 737 ? -19.703 -56.062 -12.453 1 90.69 737 LEU A O 1
ATOM 5648 N N . VAL A 1 738 ? -21.578 -55.406 -11.477 1 89.12 738 VAL A N 1
ATOM 5649 C CA . VAL A 1 738 ? -21.344 -54 -11.883 1 89.12 738 VAL A CA 1
ATOM 5650 C C . VAL A 1 738 ? -20.797 -53.219 -10.695 1 89.12 738 VAL A C 1
ATOM 5652 O O . VAL A 1 738 ? -21.5 -52.969 -9.727 1 89.12 738 VAL A O 1
ATOM 5655 N N . PRO A 1 739 ? -19.5 -52.844 -10.797 1 87 739 PRO A N 1
ATOM 5656 C CA . PRO A 1 739 ? -19 -52 -9.719 1 87 739 PRO A CA 1
ATOM 5657 C C . PRO A 1 739 ? -19.75 -50.688 -9.617 1 87 739 PRO A C 1
ATOM 5659 O O . PRO A 1 739 ? -20.031 -50.031 -10.633 1 87 739 PRO A O 1
ATOM 5662 N N . LEU A 1 740 ? -20.062 -50.344 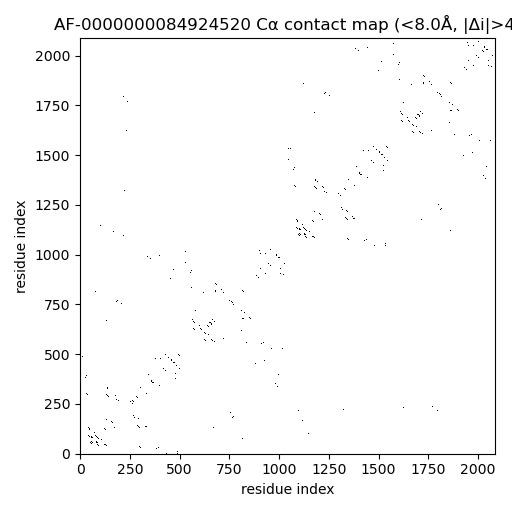-8.453 1 85.5 740 LEU A N 1
ATOM 5663 C CA . LEU A 1 740 ? -20.828 -49.125 -8.203 1 85.5 740 LEU A CA 1
ATOM 5664 C C . LEU A 1 740 ? -20.047 -47.875 -8.672 1 85.5 740 LEU A C 1
ATOM 5666 O O . LEU A 1 740 ? -20.625 -46.875 -9.078 1 85.5 740 LEU A O 1
ATOM 5670 N N . SER A 1 741 ? -18.812 -47.938 -8.633 1 83.5 741 SER A N 1
ATOM 5671 C CA . SER A 1 741 ? -17.969 -46.812 -9.086 1 83.5 741 SER A CA 1
ATOM 5672 C C . SER A 1 741 ? -18.203 -46.531 -10.555 1 83.5 741 SER A C 1
ATOM 5674 O O . SER A 1 741 ? -18.203 -45.344 -10.961 1 83.5 741 SER A O 1
ATOM 5676 N N . ASN A 1 742 ? -18.438 -47.5 -11.258 1 84.44 742 ASN A N 1
ATOM 5677 C CA . ASN A 1 742 ? -18.688 -47.312 -12.688 1 84.44 742 ASN A CA 1
ATOM 5678 C C . ASN A 1 742 ? -20.047 -46.656 -12.93 1 84.44 742 ASN A C 1
ATOM 5680 O O . ASN A 1 742 ? -20.172 -45.844 -13.852 1 84.44 742 ASN A O 1
ATOM 5684 N N . VAL A 1 743 ? -20.906 -47.062 -12.156 1 83.94 743 VAL A N 1
ATOM 5685 C CA . VAL A 1 743 ? -22.234 -46.438 -12.273 1 83.94 743 VAL A CA 1
ATOM 5686 C C . VAL A 1 743 ? -22.156 -44.969 -11.969 1 83.94 743 VAL A C 1
ATOM 5688 O O . VAL A 1 743 ? -22.703 -44.125 -12.711 1 83.94 743 VAL A O 1
ATOM 5691 N N . PHE A 1 744 ? -21.516 -44.719 -10.945 1 82.38 744 PHE A N 1
ATOM 5692 C CA . PHE A 1 744 ? -21.406 -43.344 -10.523 1 82.38 744 PHE A CA 1
ATOM 5693 C C . PHE A 1 744 ? -20.625 -42.531 -11.539 1 82.38 744 PHE A C 1
ATOM 5695 O O . PHE A 1 744 ? -20.969 -41.375 -11.82 1 82.38 744 PHE A O 1
ATOM 5702 N N . GLU A 1 745 ? -19.641 -42.969 -12.039 1 82.31 745 GLU A N 1
ATOM 5703 C CA . GLU A 1 745 ? -18.828 -42.25 -13.031 1 82.31 745 GLU A CA 1
ATOM 5704 C C . GLU A 1 745 ? -19.625 -42 -14.305 1 82.31 745 GLU A C 1
ATOM 5706 O O . GLU A 1 745 ? -19.484 -40.938 -14.914 1 82.31 745 GLU A O 1
ATOM 5711 N N . THR A 1 746 ? -20.359 -42.969 -14.633 1 84.06 746 THR A N 1
ATOM 5712 C CA . THR A 1 746 ? -21.188 -42.844 -15.82 1 84.06 746 THR A CA 1
ATOM 5713 C C . THR A 1 746 ? -22.234 -41.75 -15.617 1 84.06 746 THR A C 1
ATOM 5715 O O . THR A 1 746 ? -22.438 -40.906 -16.5 1 84.06 746 THR A O 1
ATOM 5718 N N . LEU A 1 747 ? -22.797 -41.75 -14.539 1 84.12 747 LEU A N 1
ATOM 5719 C CA . LEU A 1 747 ? -23.797 -40.75 -14.242 1 84.12 747 LEU A CA 1
ATOM 5720 C C . LEU A 1 747 ? -23.156 -39.375 -14.18 1 84.12 747 LEU A C 1
ATOM 5722 O O . LEU A 1 747 ? -23.734 -38.375 -14.68 1 84.12 747 LEU A O 1
ATOM 5726 N N . GLN A 1 748 ? -22.109 -39.281 -13.625 1 82.38 748 GLN A N 1
ATOM 5727 C CA . GLN A 1 748 ? -21.422 -38 -13.492 1 82.38 748 GLN A CA 1
ATOM 5728 C C . GLN A 1 748 ? -20.969 -37.5 -14.859 1 82.38 748 GLN A C 1
ATOM 5730 O O . GLN A 1 748 ? -21.047 -36.281 -15.117 1 82.38 748 GLN A O 1
ATOM 5735 N N . ALA A 1 749 ? -20.484 -38.25 -15.609 1 81.31 749 ALA A N 1
ATOM 5736 C CA . ALA A 1 749 ? -19.969 -37.875 -16.922 1 81.31 749 ALA A CA 1
ATOM 5737 C C . ALA A 1 749 ? -21.109 -37.406 -17.828 1 81.31 749 ALA A C 1
ATOM 5739 O O . ALA A 1 749 ? -20.984 -36.438 -18.578 1 81.31 749 ALA A O 1
ATOM 5740 N N . TYR A 1 750 ? -22.203 -38.188 -17.797 1 80.06 750 TYR A N 1
ATOM 5741 C CA . TYR A 1 750 ? -23.297 -37.906 -18.703 1 80.06 750 TYR A CA 1
ATOM 5742 C C . TYR A 1 750 ? -24.109 -36.688 -18.219 1 80.06 750 TYR A C 1
ATOM 5744 O O . TYR A 1 750 ? -24.484 -35.844 -19.016 1 80.06 750 TYR A O 1
ATOM 5752 N N . LEU A 1 751 ? -24.25 -36.656 -16.906 1 78.62 751 LEU A N 1
ATOM 5753 C CA . LEU A 1 751 ? -25.188 -35.656 -16.391 1 78.62 751 LEU A CA 1
ATOM 5754 C C . LEU A 1 751 ? -24.469 -34.531 -15.68 1 78.62 751 LEU A C 1
ATOM 5756 O O . LEU A 1 751 ? -24.984 -33.406 -15.594 1 78.62 751 LEU A O 1
ATOM 5760 N N . GLY A 1 752 ? -23.484 -34.719 -15.008 1 70.75 752 GLY A N 1
ATOM 5761 C CA . GLY A 1 752 ? -22.844 -33.719 -14.148 1 70.75 752 GLY A CA 1
ATOM 5762 C C . GLY A 1 752 ? -21.734 -32.969 -14.844 1 70.75 752 GLY A C 1
ATOM 5763 O O . GLY A 1 752 ? -21.156 -32.031 -14.266 1 70.75 752 GLY A O 1
ATOM 5764 N N . SER A 1 753 ? -21.375 -33.031 -16.031 1 75.5 753 SER A N 1
ATOM 5765 C CA . SER A 1 753 ? -20.188 -32.469 -16.672 1 75.5 753 SER A CA 1
ATOM 5766 C C . SER A 1 753 ? -18.906 -32.875 -15.922 1 75.5 753 SER A C 1
ATOM 5768 O O . SER A 1 753 ? -18.578 -32.281 -14.891 1 75.5 753 SER A O 1
ATOM 5770 N N . SER A 1 754 ? -18.25 -33.656 -16.234 1 78.38 754 SER A N 1
ATOM 5771 C CA . SER A 1 754 ? -17.047 -34.156 -15.562 1 78.38 754 SER A CA 1
ATOM 5772 C C . SER A 1 754 ? -15.805 -33.438 -16.062 1 78.38 754 SER A C 1
ATOM 5774 O O . SER A 1 754 ? -15.586 -33.344 -17.281 1 78.38 754 SER A O 1
ATOM 5776 N N . PHE A 1 755 ? -15.117 -32.906 -15.109 1 77.06 755 PHE A N 1
ATOM 5777 C CA . PHE A 1 755 ? -13.836 -32.281 -15.43 1 77.06 755 PHE A CA 1
ATOM 5778 C C . PHE A 1 755 ? -12.805 -33.312 -15.82 1 77.06 755 PHE A C 1
ATOM 5780 O O . PHE A 1 755 ? -12.656 -34.344 -15.133 1 77.06 755 PHE A O 1
ATOM 5787 N N . VAL A 1 756 ? -12.188 -33.062 -16.938 1 79.75 756 VAL A N 1
ATOM 5788 C CA . VAL A 1 756 ? -11.227 -34.062 -17.422 1 79.75 756 VAL A CA 1
ATOM 5789 C C . VAL A 1 756 ? -9.805 -33.5 -17.281 1 79.75 756 VAL A C 1
ATOM 5791 O O . VAL A 1 756 ? -8.969 -34.094 -16.594 1 79.75 756 VAL A O 1
ATOM 5794 N N . ASN A 1 757 ? -9.555 -32.375 -17.969 1 82.62 757 ASN A N 1
ATOM 5795 C CA . ASN A 1 757 ? -8.203 -31.844 -18.047 1 82.62 757 ASN A CA 1
ATOM 5796 C C . ASN A 1 757 ? -8.211 -30.344 -18.375 1 82.62 757 ASN A C 1
ATOM 5798 O O . ASN A 1 757 ? -9.258 -29.703 -18.312 1 82.62 757 ASN A O 1
ATOM 5802 N N . LEU A 1 758 ? -6.984 -29.844 -18.469 1 83.75 758 LEU A N 1
ATOM 5803 C CA . LEU A 1 758 ? -6.789 -28.438 -18.812 1 83.75 758 LEU A CA 1
ATOM 5804 C C . LEU A 1 758 ? -6.188 -28.312 -20.203 1 83.75 758 LEU A C 1
ATOM 5806 O O . LEU A 1 758 ? -5.551 -29.234 -20.703 1 83.75 758 LEU A O 1
ATOM 5810 N N . PHE A 1 759 ? -6.445 -27.234 -20.875 1 85.38 759 PHE A N 1
ATOM 5811 C CA . PHE A 1 759 ? -5.781 -26.938 -22.141 1 85.38 759 PHE A CA 1
ATOM 5812 C C . PHE A 1 759 ? -5.395 -25.469 -22.219 1 85.38 759 PHE A C 1
ATOM 5814 O O . PHE A 1 759 ? -5.969 -24.625 -21.531 1 85.38 759 PHE A O 1
ATOM 5821 N N . ASN A 1 760 ? -4.414 -25.188 -22.969 1 84.06 760 ASN A N 1
ATOM 5822 C CA . ASN A 1 760 ? -3.9 -23.828 -23.109 1 84.06 760 ASN A CA 1
ATOM 5823 C C . ASN A 1 760 ? -4.293 -23.203 -24.453 1 84.06 760 ASN A C 1
ATOM 5825 O O . ASN A 1 760 ? -4.145 -23.844 -25.5 1 84.06 760 ASN A O 1
ATOM 5829 N N . LYS A 1 761 ? -4.91 -22.094 -24.312 1 84.69 761 LYS A N 1
ATOM 5830 C CA . LYS A 1 761 ? -5.238 -21.328 -25.5 1 84.69 761 LYS A CA 1
ATOM 5831 C C . LYS A 1 761 ? -5.195 -19.828 -25.203 1 84.69 761 LYS A C 1
ATOM 5833 O O . LYS A 1 761 ? -5.574 -19.391 -24.125 1 84.69 761 LYS A O 1
ATOM 5838 N N . TYR A 1 762 ? -4.762 -18.969 -26.109 1 80.31 762 TYR A N 1
ATOM 5839 C CA . TYR A 1 762 ? -4.688 -17.516 -26 1 80.31 762 TYR A CA 1
ATOM 5840 C C . TYR A 1 762 ? -3.879 -17.109 -24.766 1 80.31 762 TYR A C 1
ATOM 5842 O O . TYR A 1 762 ? -4.273 -16.203 -24.031 1 80.31 762 TYR A O 1
ATOM 5850 N N . ASN A 1 763 ? -2.947 -17.859 -24.438 1 76.44 763 ASN A N 1
ATOM 5851 C CA . ASN A 1 763 ? -2.033 -17.578 -23.328 1 76.44 763 ASN A CA 1
ATOM 5852 C C . ASN A 1 763 ? -2.736 -17.688 -21.984 1 76.44 763 ASN A C 1
ATOM 5854 O O . ASN A 1 763 ? -2.432 -16.922 -21.062 1 76.44 763 ASN A O 1
ATOM 5858 N N . GLN A 1 764 ? -3.83 -18.516 -22.031 1 83 764 GLN A N 1
ATOM 5859 C CA . GLN A 1 764 ? -4.562 -18.797 -20.797 1 83 764 GLN A CA 1
ATOM 5860 C C . GLN A 1 764 ? -4.859 -20.297 -20.656 1 83 764 GLN A C 1
ATOM 5862 O O . GLN A 1 764 ? -4.695 -21.047 -21.609 1 83 764 GLN A O 1
ATOM 5867 N N . VAL A 1 765 ? -5.188 -20.609 -19.484 1 83.19 765 VAL A N 1
ATOM 5868 C CA . VAL A 1 765 ? -5.523 -22 -19.203 1 83.19 765 VAL A CA 1
ATOM 5869 C C . VAL A 1 765 ? -7.039 -22.156 -19.109 1 83.19 765 VAL A C 1
ATOM 5871 O O . VAL A 1 765 ? -7.699 -21.375 -18.406 1 83.19 765 VAL A O 1
ATOM 5874 N N . PHE A 1 766 ? -7.555 -23.062 -19.859 1 85.88 766 PHE A N 1
ATOM 5875 C CA . PHE A 1 766 ? -8.984 -23.359 -19.844 1 85.88 766 PHE A CA 1
ATOM 5876 C C . PHE A 1 766 ? -9.227 -24.812 -19.453 1 85.88 766 PHE A C 1
ATOM 5878 O O . PHE A 1 766 ? -8.289 -25.609 -19.406 1 85.88 766 PHE A O 1
ATOM 5885 N N . GLN A 1 767 ? -10.461 -25.125 -19.188 1 83.31 767 GLN A N 1
ATOM 5886 C CA . GLN A 1 767 ? -10.797 -26.469 -18.719 1 83.31 767 GLN A CA 1
ATOM 5887 C C . GLN A 1 767 ? -11.547 -27.25 -19.781 1 83.31 767 GLN A C 1
ATOM 5889 O O . GLN A 1 767 ? -12.195 -26.672 -20.656 1 83.31 767 GLN A O 1
ATOM 5894 N N . VAL A 1 768 ? -11.453 -28.562 -19.719 1 85.69 768 VAL A N 1
ATOM 5895 C CA . VAL A 1 768 ? -12.156 -29.484 -20.609 1 85.69 768 VAL A CA 1
ATOM 5896 C C . VAL A 1 768 ? -13.219 -30.25 -19.828 1 85.69 768 VAL A C 1
ATOM 5898 O O . VAL A 1 768 ? -12.938 -30.797 -18.766 1 85.69 768 VAL A O 1
ATOM 5901 N N . TYR A 1 769 ? -14.445 -30.25 -20.391 1 85.25 769 TYR A N 1
ATOM 5902 C CA . TYR A 1 769 ? -15.547 -30.969 -19.75 1 85.25 769 TYR A CA 1
ATOM 5903 C C . TYR A 1 769 ? -16.172 -31.984 -20.719 1 85.25 769 TYR A C 1
ATOM 5905 O O . TYR A 1 769 ? -16.172 -31.75 -21.938 1 85.25 769 TYR A O 1
ATOM 5913 N N . ILE A 1 770 ? -16.656 -33.062 -20.141 1 87.38 770 ILE A N 1
ATOM 5914 C CA . ILE A 1 770 ? -17.391 -34.062 -20.906 1 87.38 770 ILE A CA 1
ATOM 5915 C C . ILE A 1 770 ? -18.828 -34.156 -20.406 1 87.38 770 ILE A C 1
ATOM 5917 O O . ILE A 1 770 ? -19.094 -34.062 -19.203 1 87.38 770 ILE A O 1
ATOM 5921 N N . GLN A 1 771 ? -19.703 -34.219 -21.328 1 85 771 GLN A N 1
ATOM 5922 C CA . GLN A 1 771 ? -21.109 -34.312 -20.984 1 85 771 GLN A CA 1
ATOM 5923 C C . GLN A 1 771 ? -21.906 -34.969 -22.094 1 85 771 GLN A C 1
ATOM 5925 O O . GLN A 1 771 ? -21.453 -35.031 -23.25 1 85 771 GLN A O 1
ATOM 5930 N N . ALA A 1 772 ? -23.016 -35.469 -21.688 1 83.75 772 ALA A N 1
ATOM 5931 C CA . ALA A 1 772 ? -23.906 -36 -22.703 1 83.75 772 ALA A CA 1
ATOM 5932 C C . ALA A 1 772 ? -24.531 -34.906 -23.547 1 83.75 772 ALA A C 1
ATOM 5934 O O . ALA A 1 772 ? -24.812 -33.812 -23.047 1 83.75 772 ALA A O 1
ATOM 5935 N N . ASP A 1 773 ? -24.766 -35.219 -24.719 1 80.44 773 ASP A N 1
ATOM 5936 C CA . ASP A 1 773 ? -25.422 -34.25 -25.594 1 80.44 773 ASP A CA 1
ATOM 5937 C C . ASP A 1 773 ? -26.859 -34 -25.141 1 80.44 773 ASP A C 1
ATOM 5939 O O . ASP A 1 773 ? -27.438 -34.781 -24.406 1 80.44 773 ASP A O 1
ATOM 5943 N N . SER A 1 774 ? -27.406 -32.969 -25.562 1 76.19 774 SER A N 1
ATOM 5944 C CA . SER A 1 774 ? -28.688 -32.406 -25.094 1 76.19 774 SER A CA 1
ATOM 5945 C C . SER A 1 774 ? -29.812 -33.406 -25.266 1 76.19 774 SER A C 1
ATOM 5947 O O . SER A 1 774 ? -30.625 -33.594 -24.359 1 76.19 774 SER A O 1
ATOM 5949 N N . PRO A 1 775 ? -29.844 -34.125 -26.391 1 73.56 775 PRO A N 1
ATOM 5950 C CA . PRO A 1 775 ? -31 -35 -26.578 1 73.56 775 PRO A CA 1
ATOM 5951 C C . PRO A 1 775 ? -31.016 -36.156 -25.594 1 73.56 775 PRO A C 1
ATOM 5953 O O . PRO A 1 775 ? -32.094 -36.719 -25.344 1 73.56 775 PRO A O 1
ATOM 5956 N N . TYR A 1 776 ? -30.016 -36.438 -25.047 1 75.06 776 TYR A N 1
ATOM 5957 C CA . TYR A 1 776 ? -29.922 -37.594 -24.156 1 75.06 776 TYR A CA 1
ATOM 5958 C C . TYR A 1 776 ? -30.094 -37.188 -22.703 1 75.06 776 TYR A C 1
ATOM 5960 O O . TYR A 1 776 ? -29.953 -38 -21.797 1 75.06 776 TYR A O 1
ATOM 5968 N N . ARG A 1 777 ? -30.391 -35.938 -22.469 1 78.38 777 ARG A N 1
ATOM 5969 C CA . ARG A 1 777 ? -30.531 -35.438 -21.109 1 78.38 777 ARG A CA 1
ATOM 5970 C C . ARG A 1 777 ? -31.797 -34.594 -20.969 1 78.38 777 ARG A C 1
ATOM 5972 O O . ARG A 1 777 ? -31.828 -33.625 -20.219 1 78.38 777 ARG A O 1
ATOM 5979 N N . ILE A 1 778 ? -32.688 -34.938 -21.672 1 74.75 778 ILE A N 1
ATOM 5980 C CA . ILE A 1 778 ? -33.875 -34.125 -21.656 1 74.75 778 ILE A CA 1
ATOM 5981 C C . ILE A 1 778 ? -34.906 -34.688 -20.672 1 74.75 778 ILE A C 1
ATOM 5983 O O . ILE A 1 778 ? -35.469 -33.969 -19.859 1 74.75 778 ILE A O 1
ATOM 5987 N N . ARG A 1 779 ? -35.125 -36.062 -20.734 1 79.5 779 ARG A N 1
ATOM 5988 C CA . ARG A 1 779 ? -36.156 -36.688 -19.906 1 79.5 779 ARG A CA 1
ATOM 5989 C C . ARG A 1 779 ? -35.531 -37.656 -18.922 1 79.5 779 ARG A C 1
ATOM 5991 O O . ARG A 1 779 ? -34.5 -38.25 -19.188 1 79.5 779 ARG A O 1
ATOM 5998 N N . PRO A 1 780 ? -36.094 -37.812 -17.781 1 83.12 780 PRO A N 1
ATOM 5999 C CA . PRO A 1 780 ? -35.594 -38.75 -16.797 1 83.12 780 PRO A CA 1
ATOM 6000 C C . PRO A 1 780 ? -35.469 -40.156 -17.344 1 83.12 780 PRO A C 1
ATOM 6002 O O . PRO A 1 780 ? -34.594 -40.938 -16.922 1 83.12 780 PRO A O 1
ATOM 6005 N N . GLU A 1 781 ? -36.281 -40.469 -18.359 1 81.25 781 GLU A N 1
ATOM 6006 C CA . GLU A 1 781 ? -36.25 -41.812 -18.938 1 81.25 781 GLU A CA 1
ATOM 6007 C C . GLU A 1 781 ? -34.969 -42.062 -19.703 1 81.25 781 GLU A C 1
ATOM 6009 O O . GLU A 1 781 ? -34.562 -43.219 -19.875 1 81.25 781 GLU A O 1
ATOM 6014 N N . ASP A 1 782 ? -34.406 -41.031 -20.078 1 82.44 782 ASP A N 1
ATOM 6015 C CA . ASP A 1 782 ? -33.188 -41.156 -20.844 1 82.44 782 ASP A CA 1
ATOM 6016 C C . ASP A 1 782 ? -32.062 -41.688 -19.969 1 82.44 782 ASP A C 1
ATOM 6018 O O . ASP A 1 782 ? -31.078 -42.25 -20.484 1 82.44 782 ASP A O 1
ATOM 6022 N N . ILE A 1 783 ? -32.188 -41.594 -18.719 1 85.5 783 ILE A N 1
ATOM 6023 C CA . ILE A 1 783 ? -31.172 -42.062 -17.797 1 85.5 783 ILE A CA 1
ATOM 6024 C C . ILE A 1 783 ? -31.094 -43.562 -17.828 1 85.5 783 ILE A C 1
ATOM 6026 O O . ILE A 1 783 ? -30.016 -44.156 -17.719 1 85.5 783 ILE A O 1
ATOM 6030 N N . GLY A 1 784 ? -32.25 -44.125 -18 1 82.31 784 GLY A N 1
ATOM 6031 C CA . GLY A 1 784 ? -32.312 -45.594 -18.031 1 82.31 784 GLY A CA 1
ATOM 6032 C C . GLY A 1 784 ? -31.672 -46.188 -19.266 1 82.31 784 GLY A C 1
ATOM 6033 O O . GLY A 1 784 ? -31.297 -47.344 -19.281 1 82.31 784 GLY A O 1
ATOM 6034 N N . LYS A 1 785 ? -31.5 -45.344 -20.25 1 81.44 785 LYS A N 1
ATOM 6035 C CA . LYS A 1 785 ? -30.984 -45.844 -21.531 1 81.44 785 LYS A CA 1
ATOM 6036 C C . LYS A 1 785 ? -29.453 -45.781 -21.547 1 81.44 785 LYS A C 1
ATOM 6038 O O . LYS A 1 785 ? -28.828 -46.219 -22.516 1 81.44 785 LYS A O 1
ATOM 6043 N N . LEU A 1 786 ? -28.938 -45.375 -20.531 1 86.06 786 LEU A N 1
ATOM 6044 C CA . LEU A 1 786 ? -27.484 -45.312 -20.469 1 86.06 786 LEU A CA 1
ATOM 6045 C C . LEU A 1 786 ? -26.922 -46.688 -20.094 1 86.06 786 LEU A C 1
ATOM 6047 O O . LEU A 1 786 ? -27.594 -47.469 -19.406 1 86.06 786 LEU A O 1
ATOM 6051 N N . TYR A 1 787 ? -25.703 -47 -20.516 1 85.94 787 TYR A N 1
ATOM 6052 C CA . TYR A 1 787 ? -25.141 -48.312 -20.312 1 85.94 787 TYR A CA 1
ATOM 6053 C C . TYR A 1 787 ? -23.875 -48.25 -19.469 1 85.94 787 TYR A C 1
ATOM 6055 O O . TYR A 1 787 ? -23.141 -47.25 -19.531 1 85.94 787 TYR A O 1
ATOM 6063 N N . VAL A 1 788 ? -23.656 -49.25 -18.719 1 86.81 788 VAL A N 1
ATOM 6064 C CA . VAL A 1 788 ? -22.438 -49.438 -17.938 1 86.81 788 VAL A CA 1
ATOM 6065 C C . VAL A 1 788 ? -21.844 -50.812 -18.188 1 86.81 788 VAL A C 1
ATOM 6067 O O . VAL A 1 788 ? -22.578 -51.75 -18.531 1 86.81 788 VAL A O 1
ATOM 6070 N N . ARG A 1 789 ? -20.562 -50.844 -18.062 1 85 789 ARG A N 1
ATOM 6071 C CA . ARG A 1 789 ? -19.891 -52.125 -18.312 1 85 789 ARG A CA 1
ATOM 6072 C C . ARG A 1 789 ? -19.688 -52.906 -17.016 1 85 789 ARG A C 1
ATOM 6074 O O . ARG A 1 789 ? -19.344 -52.312 -15.984 1 85 789 ARG A O 1
ATOM 6081 N N . ASN A 1 790 ? -19.953 -54.188 -17.031 1 85.81 790 ASN A N 1
ATOM 6082 C CA . ASN A 1 790 ? -19.719 -55.031 -15.867 1 85.81 790 ASN A CA 1
ATOM 6083 C C . ASN A 1 790 ? -18.328 -55.688 -15.906 1 85.81 790 ASN A C 1
ATOM 6085 O O . ASN A 1 790 ? -17.547 -55.438 -16.828 1 85.81 790 ASN A O 1
ATOM 6089 N N . GLN A 1 791 ? -17.953 -56.344 -14.953 1 84.25 791 GLN A N 1
ATOM 6090 C CA . GLN A 1 791 ? -16.625 -56.906 -14.828 1 84.25 791 GLN A CA 1
ATOM 6091 C C . GLN A 1 791 ? -16.391 -57.969 -15.891 1 84.25 791 GLN A C 1
ATOM 6093 O O . GLN A 1 791 ? -15.242 -58.281 -16.234 1 84.25 791 GLN A O 1
ATOM 6098 N N . ARG A 1 792 ? -17.438 -58.5 -16.5 1 80.62 792 ARG A N 1
ATOM 6099 C CA . ARG A 1 792 ? -17.328 -59.5 -17.547 1 80.62 792 ARG A CA 1
ATOM 6100 C C . ARG A 1 792 ? -17.219 -58.844 -18.922 1 80.62 792 ARG A C 1
ATOM 6102 O O . ARG A 1 792 ? -17.109 -59.531 -19.938 1 80.62 792 ARG A O 1
ATOM 6109 N N . GLY A 1 793 ? -17.328 -57.5 -18.984 1 80.06 793 GLY A N 1
ATOM 6110 C CA . GLY A 1 793 ? -17.219 -56.75 -20.25 1 80.06 793 GLY A CA 1
ATOM 6111 C C . GLY A 1 793 ? -18.562 -56.562 -20.938 1 80.06 793 GLY A C 1
ATOM 6112 O O . GLY A 1 793 ? -18.609 -56.031 -22.047 1 80.06 793 GLY A O 1
ATOM 6113 N N . GLU A 1 794 ? -19.594 -57.031 -20.281 1 82.56 794 GLU A N 1
ATOM 6114 C CA . GLU A 1 794 ? -20.922 -56.906 -20.859 1 82.56 794 GLU A CA 1
ATOM 6115 C C . GLU A 1 794 ? -21.562 -55.562 -20.516 1 82.56 794 GLU A C 1
ATOM 6117 O O . GLU A 1 794 ? -21.312 -55 -19.438 1 82.56 794 GLU A O 1
ATOM 6122 N N . MET A 1 795 ? -22.328 -55.062 -21.531 1 87.25 795 MET A N 1
ATOM 6123 C CA . MET A 1 795 ? -23.016 -53.781 -21.312 1 87.25 795 MET A CA 1
ATOM 6124 C C . MET A 1 795 ? -24.375 -54 -20.656 1 87.25 795 MET A C 1
ATOM 6126 O O . MET A 1 795 ? -25.188 -54.781 -21.141 1 87.25 795 MET A O 1
ATOM 6130 N N . VAL A 1 796 ? -24.609 -53.406 -19.531 1 87.25 796 VAL A N 1
ATOM 6131 C CA . VAL A 1 796 ? -25.859 -53.5 -18.781 1 87.25 796 VAL A CA 1
ATOM 6132 C C . VAL A 1 796 ? -26.562 -52.156 -18.797 1 87.25 796 VAL A C 1
ATOM 6134 O O . VAL A 1 796 ? -25.938 -51.125 -18.5 1 87.25 796 VAL A O 1
ATOM 6137 N N . PRO A 1 797 ? -27.797 -52.156 -19.188 1 87.81 797 PRO A N 1
ATOM 6138 C CA . PRO A 1 797 ? -28.516 -50.875 -19.141 1 87.81 797 PRO A CA 1
ATOM 6139 C C . PRO A 1 797 ? -28.766 -50.406 -17.703 1 87.81 797 PRO A C 1
ATOM 6141 O O . PRO A 1 797 ? -29.047 -51.219 -16.828 1 87.81 797 PRO A O 1
ATOM 6144 N N . LEU A 1 798 ? -28.719 -49.062 -17.469 1 89.12 798 LEU A N 1
ATOM 6145 C CA . LEU A 1 798 ? -28.891 -48.5 -16.141 1 89.12 798 LEU A CA 1
ATOM 6146 C C . LEU A 1 798 ? -30.344 -48.594 -15.688 1 89.12 798 LEU A C 1
ATOM 6148 O O . LEU A 1 798 ? -30.625 -48.562 -14.492 1 89.12 798 LEU A O 1
ATOM 6152 N N . GLY A 1 799 ? -31.234 -48.656 -16.625 1 87.06 799 GLY A N 1
ATOM 6153 C CA . GLY A 1 799 ? -32.625 -48.781 -16.281 1 87.06 799 GLY A CA 1
ATOM 6154 C C . GLY A 1 799 ? -32.938 -50.031 -15.469 1 87.06 799 GLY A C 1
ATOM 6155 O O . GLY A 1 799 ? -33.906 -50.094 -14.703 1 87.06 799 GLY A O 1
ATOM 6156 N N . ALA A 1 800 ? -32.062 -51 -15.602 1 86.5 800 ALA A N 1
ATOM 6157 C CA . ALA A 1 800 ? -32.25 -52.219 -14.852 1 86.5 800 ALA A CA 1
ATOM 6158 C C . ALA A 1 800 ? -31.75 -52.062 -13.422 1 86.5 800 ALA A C 1
ATOM 6160 O O . ALA A 1 800 ? -32.156 -52.844 -12.531 1 86.5 800 ALA A O 1
ATOM 6161 N N . LEU A 1 801 ? -31.047 -51.094 -13.203 1 89.62 801 LEU A N 1
ATOM 6162 C CA . LEU A 1 801 ? -30.406 -50.969 -11.898 1 89.62 801 LEU A CA 1
ATOM 6163 C C . LEU A 1 801 ? -30.938 -49.75 -11.141 1 89.62 801 LEU A C 1
ATOM 6165 O O . LEU A 1 801 ? -30.781 -49.656 -9.922 1 89.62 801 LEU A O 1
ATOM 6169 N N . ILE A 1 802 ? -31.547 -48.812 -11.844 1 88.75 802 ILE A N 1
ATOM 6170 C CA . ILE A 1 802 ? -31.875 -47.531 -11.211 1 88.75 802 ILE A CA 1
ATOM 6171 C C . ILE A 1 802 ? -33.375 -47.312 -11.273 1 88.75 802 ILE A C 1
ATOM 6173 O O . ILE A 1 802 ? -34.031 -47.625 -12.273 1 88.75 802 ILE A O 1
ATOM 6177 N N . ASN A 1 803 ? -33.906 -46.906 -10.172 1 87.5 803 ASN A N 1
ATOM 6178 C CA . ASN A 1 803 ? -35.281 -46.375 -10.109 1 87.5 803 ASN A CA 1
ATOM 6179 C C . ASN A 1 803 ? -35.281 -44.875 -9.875 1 87.5 803 ASN A C 1
ATOM 6181 O O . ASN A 1 803 ? -34.688 -44.375 -8.922 1 87.5 803 ASN A O 1
ATOM 6185 N N . VAL A 1 804 ? -35.875 -44.188 -10.867 1 87.62 804 VAL A N 1
ATOM 6186 C CA . VAL A 1 804 ? -35.906 -42.75 -10.797 1 87.62 804 VAL A CA 1
ATOM 6187 C C . VAL A 1 804 ? -37.156 -42.281 -10.016 1 87.62 804 VAL A C 1
ATOM 6189 O O . VAL A 1 804 ? -38.281 -42.656 -10.352 1 87.62 804 VAL A O 1
ATOM 6192 N N . ARG A 1 805 ? -36.938 -41.625 -8.961 1 87.44 805 ARG A N 1
ATOM 6193 C CA . ARG A 1 805 ? -38 -41.031 -8.18 1 87.44 805 ARG A CA 1
ATOM 6194 C C . ARG A 1 805 ? -37.906 -39.531 -8.125 1 87.44 805 ARG A C 1
ATOM 6196 O O . ARG A 1 805 ? -36.781 -39 -8.039 1 87.44 805 ARG A O 1
ATOM 6203 N N . GLN A 1 806 ? -39 -38.875 -8.273 1 87.31 806 GLN A N 1
ATOM 6204 C CA . GLN A 1 806 ? -39.031 -37.406 -8.164 1 87.31 806 GLN A CA 1
ATOM 6205 C C . GLN A 1 806 ? -39.062 -36.969 -6.699 1 87.31 806 GLN A C 1
ATOM 6207 O O . GLN A 1 806 ? -39.812 -37.5 -5.898 1 87.31 806 GLN A O 1
ATOM 6212 N N . THR A 1 807 ? -38.125 -36.219 -6.402 1 86.06 807 THR A N 1
ATOM 6213 C CA . THR A 1 807 ? -38.062 -35.656 -5.051 1 86.06 807 THR A CA 1
ATOM 6214 C C . THR A 1 807 ? -37.875 -34.156 -5.09 1 86.06 807 THR A C 1
ATOM 6216 O O . THR A 1 807 ? -37.781 -33.562 -6.164 1 86.06 807 THR A O 1
ATOM 6219 N N . GLN A 1 808 ? -38.156 -33.562 -3.904 1 86.88 808 GLN A N 1
ATOM 6220 C CA . GLN A 1 808 ? -37.938 -32.156 -3.766 1 86.88 808 GLN A CA 1
ATOM 6221 C C . GLN A 1 808 ? -36.75 -31.859 -2.824 1 86.88 808 GLN A C 1
ATOM 6223 O O . GLN A 1 808 ? -36.5 -32.625 -1.906 1 86.88 808 GLN A O 1
ATOM 6228 N N . GLY A 1 809 ? -35.969 -30.953 -3.201 1 84.75 809 GLY A N 1
ATOM 6229 C CA . GLY A 1 809 ? -34.844 -30.578 -2.365 1 84.75 809 GLY A CA 1
ATOM 6230 C C . GLY A 1 809 ? -34.5 -29.109 -2.484 1 84.75 809 GLY A C 1
ATOM 6231 O O . GLY A 1 809 ? -35.094 -28.375 -3.268 1 84.75 809 GLY A O 1
ATOM 6232 N N . PRO A 1 810 ? -33.562 -28.672 -1.605 1 88 810 PRO A N 1
ATOM 6233 C CA . PRO A 1 810 ? -33.156 -27.266 -1.634 1 88 810 PRO A CA 1
ATOM 6234 C C . PRO A 1 810 ? -32.188 -26.953 -2.781 1 88 810 PRO A C 1
ATOM 6236 O O . PRO A 1 810 ? -31.359 -27.797 -3.131 1 88 810 PRO A O 1
ATOM 6239 N N . GLU A 1 811 ? -32.344 -25.828 -3.436 1 86.31 811 GLU A N 1
ATOM 6240 C CA . GLU A 1 811 ? -31.406 -25.359 -4.449 1 86.31 811 GLU A CA 1
ATOM 6241 C C . GLU A 1 811 ? -30.25 -24.594 -3.82 1 86.31 811 GLU A C 1
ATOM 6243 O O . GLU A 1 811 ? -29.156 -24.516 -4.387 1 86.31 811 GLU A O 1
ATOM 6248 N N . LEU A 1 812 ? -30.562 -24.016 -2.766 1 90.56 812 LEU A N 1
ATOM 6249 C CA . LEU A 1 812 ? -29.578 -23.234 -2.035 1 90.56 812 LEU A CA 1
ATOM 6250 C C . LEU A 1 812 ? -29.688 -23.484 -0.534 1 90.56 812 LEU A C 1
ATOM 6252 O O . LEU A 1 812 ? -30.797 -23.484 0.018 1 90.56 812 LEU A O 1
ATOM 6256 N N . ILE A 1 813 ? -28.562 -23.781 0.052 1 92.06 813 ILE A N 1
ATOM 6257 C CA . ILE A 1 813 ? -28.516 -23.938 1.503 1 92.06 813 ILE A CA 1
ATOM 6258 C C . ILE A 1 813 ? -27.656 -22.844 2.115 1 92.06 813 ILE A C 1
ATOM 6260 O O . ILE A 1 813 ? -26.5 -22.656 1.727 1 92.06 813 ILE A O 1
ATOM 6264 N N . THR A 1 814 ? -28.234 -22.125 2.959 1 94.25 814 THR A N 1
ATOM 6265 C CA . THR A 1 814 ? -27.516 -21.062 3.664 1 94.25 814 THR A CA 1
ATOM 6266 C C . THR A 1 814 ? -27.25 -21.469 5.109 1 94.25 814 THR A C 1
ATOM 6268 O O . THR A 1 814 ? -28.125 -22.016 5.785 1 94.25 814 THR A O 1
ATOM 6271 N N . ARG A 1 815 ? -26.062 -21.266 5.512 1 93.88 815 ARG A N 1
ATOM 6272 C CA . ARG A 1 815 ? -25.688 -21.5 6.898 1 93.88 815 ARG A CA 1
ATOM 6273 C C . ARG A 1 815 ? -25.156 -20.234 7.547 1 93.88 815 ARG A C 1
ATOM 6275 O O . ARG A 1 815 ? -24.547 -19.391 6.879 1 93.88 815 ARG A O 1
ATOM 6282 N N . TYR A 1 816 ? -25.5 -20.109 8.781 1 94.56 816 TYR A N 1
ATOM 6283 C CA . TYR A 1 816 ? -25.078 -18.953 9.562 1 94.56 816 TYR A CA 1
ATOM 6284 C C . TYR A 1 816 ? -24.5 -19.375 10.906 1 94.56 816 TYR A C 1
ATOM 6286 O O . TYR A 1 816 ? -25.172 -20.031 11.703 1 94.56 816 TYR A O 1
ATOM 6294 N N . ASN A 1 817 ? -23.234 -19.062 11.156 1 94.38 817 ASN A N 1
ATOM 6295 C CA . ASN A 1 817 ? -22.547 -19.438 12.383 1 94.38 817 ASN A CA 1
ATOM 6296 C C . ASN A 1 817 ? -22.625 -20.938 12.641 1 94.38 817 ASN A C 1
ATOM 6298 O O . ASN A 1 817 ? -22.984 -21.359 13.742 1 94.38 817 ASN A O 1
ATOM 6302 N N . LEU A 1 818 ? -22.422 -21.75 11.656 1 91.75 818 LEU A N 1
ATOM 6303 C CA . LEU A 1 818 ? -22.281 -23.188 11.711 1 91.75 818 LEU A CA 1
ATOM 6304 C C . LEU A 1 818 ? -23.641 -23.875 11.742 1 91.75 818 LEU A C 1
ATOM 6306 O O . LEU A 1 818 ? -23.734 -25.094 11.844 1 91.75 818 LEU A O 1
ATOM 6310 N N . TYR A 1 819 ? -24.781 -23.031 11.578 1 94.06 819 TYR A N 1
ATOM 6311 C CA . TYR A 1 819 ? -26.125 -23.609 11.609 1 94.06 819 TYR A CA 1
ATOM 6312 C C . TYR A 1 819 ? -26.859 -23.328 10.305 1 94.06 819 TYR A C 1
ATOM 6314 O O . TYR A 1 819 ? -26.719 -22.266 9.711 1 94.06 819 TYR A O 1
ATOM 6322 N N . PRO A 1 820 ? -27.609 -24.312 9.859 1 94.75 820 PRO A N 1
ATOM 6323 C CA . PRO A 1 820 ? -28.484 -23.984 8.734 1 94.75 820 PRO A CA 1
ATOM 6324 C C . PRO A 1 820 ? -29.438 -22.828 9.047 1 94.75 820 PRO A C 1
ATOM 6326 O O . PRO A 1 820 ? -29.969 -22.75 10.156 1 94.75 820 PRO A O 1
ATOM 6329 N N . ALA A 1 821 ? -29.578 -21.953 8.109 1 95.44 821 ALA A N 1
ATOM 6330 C CA . ALA A 1 821 ? -30.344 -20.75 8.398 1 95.44 821 ALA A CA 1
ATOM 6331 C C . ALA A 1 821 ? -31.203 -20.344 7.211 1 95.44 821 ALA A C 1
ATOM 6333 O O . ALA A 1 821 ? -30.922 -20.719 6.074 1 95.44 821 ALA A O 1
ATOM 6334 N N . ALA A 1 822 ? -32.219 -19.688 7.512 1 94.31 822 ALA A N 1
ATOM 6335 C CA . ALA A 1 822 ? -33.094 -19.062 6.523 1 94.31 822 ALA A CA 1
ATOM 6336 C C . ALA A 1 822 ? -33.156 -17.547 6.715 1 94.31 822 ALA A C 1
ATOM 6338 O O . ALA A 1 822 ? -33.438 -17.062 7.805 1 94.31 822 ALA A O 1
ATOM 6339 N N . ALA A 1 823 ? -32.875 -16.891 5.66 1 91.81 823 ALA A N 1
ATOM 6340 C CA . ALA A 1 823 ? -32.844 -15.438 5.738 1 91.81 823 ALA A CA 1
ATOM 6341 C C . ALA A 1 823 ? -34.219 -14.836 5.488 1 91.81 823 ALA A C 1
ATOM 6343 O O . ALA A 1 823 ? -34.938 -15.266 4.578 1 91.81 823 ALA A O 1
ATOM 6344 N N . ILE A 1 824 ? -34.594 -13.945 6.289 1 91.56 824 ILE A N 1
ATOM 6345 C CA . ILE A 1 824 ? -35.812 -13.188 6.125 1 91.56 824 ILE A CA 1
ATOM 6346 C C . ILE A 1 824 ? -35.5 -11.703 5.945 1 91.56 824 ILE A C 1
ATOM 6348 O O . ILE A 1 824 ? -34.812 -11.109 6.777 1 91.56 824 ILE A O 1
ATOM 6352 N N . PHE A 1 825 ? -36.031 -11.195 4.844 1 89.06 825 PHE A N 1
ATOM 6353 C CA . PHE A 1 825 ? -35.844 -9.781 4.555 1 89.06 825 PHE A CA 1
ATOM 6354 C C . PHE A 1 825 ? -37.125 -8.992 4.766 1 89.06 825 PHE A C 1
ATOM 6356 O O . PHE A 1 825 ? -38.219 -9.508 4.535 1 89.06 825 PHE A O 1
ATOM 6363 N N . GLY A 1 826 ? -36.938 -7.777 5.285 1 85.75 826 GLY A N 1
ATOM 6364 C CA . GLY A 1 826 ? -38.094 -6.918 5.469 1 85.75 826 GLY A CA 1
ATOM 6365 C C . GLY A 1 826 ? -37.719 -5.473 5.746 1 85.75 826 GLY A C 1
ATOM 6366 O O . GLY A 1 826 ? -36.562 -5.137 5.836 1 85.75 826 GLY A O 1
ATOM 6367 N N . SER A 1 827 ? -38.75 -4.652 5.602 1 86 827 SER A N 1
ATOM 6368 C CA . SER A 1 827 ? -38.562 -3.24 5.902 1 86 827 SER A CA 1
ATOM 6369 C C . SER A 1 827 ? -39.656 -2.705 6.797 1 86 827 SER A C 1
ATOM 6371 O O . SER A 1 827 ? -40.719 -3.336 6.934 1 86 827 SER A O 1
ATOM 6373 N N . ALA A 1 828 ? -39.312 -1.644 7.492 1 85.19 828 ALA A N 1
ATOM 6374 C CA . ALA A 1 828 ? -40.344 -0.968 8.305 1 85.19 828 ALA A CA 1
ATOM 6375 C C . ALA A 1 828 ? -41.375 -0.292 7.418 1 85.19 828 ALA A C 1
ATOM 6377 O O . ALA A 1 828 ? -41.031 0.256 6.363 1 85.19 828 ALA A O 1
ATOM 6378 N N . ALA A 1 829 ? -42.562 -0.392 7.824 1 82 829 ALA A N 1
ATOM 6379 C CA . ALA A 1 829 ? -43.625 0.312 7.102 1 82 829 ALA A CA 1
ATOM 6380 C C . ALA A 1 829 ? -43.406 1.821 7.133 1 82 829 ALA A C 1
ATOM 6382 O O . ALA A 1 829 ? -42.719 2.332 8.008 1 82 829 ALA A O 1
ATOM 6383 N N . PRO A 1 830 ? -44 2.477 6.062 1 76.25 830 PRO A N 1
ATOM 6384 C CA . PRO A 1 830 ? -43.844 3.932 6.07 1 76.25 830 PRO A CA 1
ATOM 6385 C C . PRO A 1 830 ? -44.375 4.574 7.355 1 76.25 830 PRO A C 1
ATOM 6387 O O . PRO A 1 830 ? -45.5 4.297 7.785 1 76.25 830 PRO A O 1
ATOM 6390 N N . GLY A 1 831 ? -43.562 5.32 8 1 70.56 831 GLY A N 1
ATOM 6391 C CA . GLY A 1 831 ? -43.938 5.988 9.242 1 70.56 831 GLY A CA 1
ATOM 6392 C C . GLY A 1 831 ? -43.344 5.352 10.469 1 70.56 831 GLY A C 1
ATOM 6393 O O . GLY A 1 831 ? -43.375 5.934 11.555 1 70.56 831 GLY A O 1
ATOM 6394 N N . PHE A 1 832 ? -42.844 4.184 10.266 1 80.19 832 PHE A N 1
ATOM 6395 C CA . PHE A 1 832 ? -42.219 3.484 11.391 1 80.19 832 PHE A CA 1
ATOM 6396 C C . PHE A 1 832 ? -40.719 3.416 11.219 1 80.19 832 PHE A C 1
ATOM 6398 O O . PHE A 1 832 ? -40.219 3.486 10.102 1 80.19 832 PHE A O 1
ATOM 6405 N N . SER A 1 833 ? -40.125 3.283 12.391 1 83.56 833 SER A N 1
ATOM 6406 C CA . SER A 1 833 ? -38.688 3.266 12.375 1 83.56 833 SER A CA 1
ATOM 6407 C C . SER A 1 833 ? -38.125 1.841 12.289 1 83.56 833 SER A C 1
ATOM 6409 O O . SER A 1 833 ? -38.875 0.881 12.531 1 83.56 833 SER A O 1
ATOM 6411 N N . SER A 1 834 ? -36.906 1.737 11.906 1 84.38 834 SER A N 1
ATOM 6412 C CA . SER A 1 834 ? -36.219 0.441 11.836 1 84.38 834 SER A CA 1
ATOM 6413 C C . SER A 1 834 ? -36.156 -0.221 13.211 1 84.38 834 SER A C 1
ATOM 6415 O O . SER A 1 834 ? -36.312 -1.442 13.32 1 84.38 834 SER A O 1
ATOM 6417 N N . GLY A 1 835 ? -35.969 0.518 14.242 1 83.69 835 GLY A N 1
ATOM 6418 C CA . GLY A 1 835 ? -35.938 -0.024 15.594 1 83.69 835 GLY A CA 1
ATOM 6419 C C . GLY A 1 835 ? -37.25 -0.667 16.016 1 83.69 835 GLY A C 1
ATOM 6420 O O . GLY A 1 835 ? -37.25 -1.713 16.672 1 83.69 835 GLY A O 1
ATOM 6421 N N . GLN A 1 836 ? -38.25 -0.043 15.617 1 85.94 836 GLN A N 1
ATOM 6422 C CA . GLN A 1 836 ? -39.562 -0.589 15.938 1 85.94 836 GLN A CA 1
ATOM 6423 C C . GLN A 1 836 ? -39.812 -1.9 15.195 1 85.94 836 GLN A C 1
ATOM 6425 O O . GLN A 1 836 ? -40.438 -2.826 15.742 1 85.94 836 GLN A O 1
ATOM 6430 N N . ALA A 1 837 ? -39.375 -1.893 14.008 1 89.5 837 ALA A N 1
ATOM 6431 C CA . ALA A 1 837 ? -39.531 -3.111 13.211 1 89.5 837 ALA A CA 1
ATOM 6432 C C . ALA A 1 837 ? -38.719 -4.262 13.836 1 89.5 837 ALA A C 1
ATOM 6434 O O . ALA A 1 837 ? -39.219 -5.398 13.875 1 89.5 837 ALA A O 1
ATOM 6435 N N . LEU A 1 838 ? -37.562 -4.039 14.305 1 90.12 838 LEU A N 1
ATOM 6436 C CA . LEU A 1 838 ? -36.719 -5.074 14.898 1 90.12 838 LEU A CA 1
ATOM 6437 C C . LEU A 1 838 ? -37.344 -5.602 16.188 1 90.12 838 LEU A C 1
ATOM 6439 O O . LEU A 1 838 ? -37.375 -6.812 16.422 1 90.12 838 LEU A O 1
ATOM 6443 N N . THR A 1 839 ? -37.875 -4.684 16.984 1 88.69 839 THR A N 1
ATOM 6444 C CA . THR A 1 839 ? -38.469 -5.082 18.25 1 88.69 839 THR A CA 1
ATOM 6445 C C . THR A 1 839 ? -39.719 -5.918 18 1 88.69 839 THR A C 1
ATOM 6447 O O . THR A 1 839 ? -39.969 -6.891 18.719 1 88.69 839 THR A O 1
ATOM 6450 N N . LEU A 1 840 ? -40.406 -5.488 17.016 1 90.88 840 LEU A N 1
ATOM 6451 C CA . LEU A 1 840 ? -41.625 -6.242 16.672 1 90.88 840 LEU A CA 1
ATOM 6452 C C . LEU A 1 840 ? -41.25 -7.648 16.203 1 90.88 840 LEU A C 1
ATOM 6454 O O . LEU A 1 840 ? -41.906 -8.625 16.578 1 90.88 840 LEU A O 1
ATOM 6458 N N . MET A 1 841 ? -40.312 -7.75 15.383 1 93.44 841 MET A N 1
ATOM 6459 C CA . MET A 1 841 ? -39.875 -9.047 14.875 1 93.44 841 MET A CA 1
ATOM 6460 C C . MET A 1 841 ? -39.375 -9.93 16.016 1 93.44 841 MET A C 1
ATOM 6462 O O . MET A 1 841 ? -39.594 -11.141 16 1 93.44 841 MET A O 1
ATOM 6466 N N . GLU A 1 842 ? -38.656 -9.383 16.906 1 93.19 842 GLU A N 1
ATOM 6467 C CA . GLU A 1 842 ? -38.156 -10.133 18.047 1 93.19 842 GLU A CA 1
ATOM 6468 C C . GLU A 1 842 ? -39.281 -10.664 18.922 1 93.19 842 GLU A C 1
ATOM 6470 O O . GLU A 1 842 ? -39.219 -11.797 19.406 1 93.19 842 GLU A O 1
ATOM 6475 N N . ARG A 1 843 ? -40.25 -9.82 19.094 1 92.12 843 ARG A N 1
ATOM 6476 C CA . ARG A 1 843 ? -41.406 -10.242 19.875 1 92.12 843 ARG A CA 1
ATOM 6477 C C . ARG A 1 843 ? -42.156 -11.383 19.172 1 92.12 843 ARG A C 1
ATOM 6479 O O . ARG A 1 843 ? -42.531 -12.359 19.828 1 92.12 843 ARG A O 1
ATOM 6486 N N . MET A 1 844 ? -42.219 -11.227 17.922 1 93.69 844 MET A N 1
ATOM 6487 C CA . MET A 1 844 ? -42.906 -12.266 17.156 1 93.69 844 MET A CA 1
ATOM 6488 C C . MET A 1 844 ? -42.094 -13.562 17.172 1 93.69 844 MET A C 1
ATOM 6490 O O . MET A 1 844 ? -42.656 -14.656 17.25 1 93.69 844 MET A O 1
ATOM 6494 N N . ALA A 1 845 ? -40.844 -13.484 17.047 1 94.62 845 ALA A N 1
ATOM 6495 C CA . ALA A 1 845 ? -39.969 -14.656 17.047 1 94.62 845 ALA A CA 1
ATOM 6496 C C . ALA A 1 845 ? -40.062 -15.383 18.391 1 94.62 845 ALA A C 1
ATOM 6498 O O . ALA A 1 845 ? -40.031 -16.609 18.438 1 94.62 845 ALA A O 1
ATOM 6499 N N . ALA A 1 846 ? -40.094 -14.695 19.469 1 92.06 846 ALA A N 1
ATOM 6500 C CA . ALA A 1 846 ? -40.156 -15.281 20.797 1 92.06 846 ALA A CA 1
ATOM 6501 C C . ALA A 1 846 ? -41.5 -16.016 21 1 92.06 846 ALA A C 1
ATOM 6503 O O . ALA A 1 846 ? -41.531 -17.031 21.703 1 92.06 846 ALA A O 1
ATOM 6504 N N . GLU A 1 847 ? -42.469 -15.523 20.312 1 91.75 847 GLU A N 1
ATOM 6505 C CA . GLU A 1 847 ? -43.781 -16.094 20.5 1 91.75 847 GLU A CA 1
ATOM 6506 C C . GLU A 1 847 ? -44.031 -17.266 19.562 1 91.75 847 GLU A C 1
ATOM 6508 O O . GLU A 1 847 ? -44.688 -18.234 19.922 1 91.75 847 GLU A O 1
ATOM 6513 N N . LYS A 1 848 ? -43.5 -17.172 18.438 1 91.75 848 LYS A N 1
ATOM 6514 C CA . LYS A 1 848 ? -43.938 -18.094 17.391 1 91.75 848 LYS A CA 1
ATOM 6515 C C . LYS A 1 848 ? -42.875 -19.125 17.078 1 91.75 848 LYS A C 1
ATOM 6517 O O . LYS A 1 848 ? -43.156 -20.188 16.516 1 91.75 848 LYS A O 1
ATOM 6522 N N . LEU A 1 849 ? -41.688 -18.922 17.328 1 93.12 849 LEU A N 1
ATOM 6523 C CA . LEU A 1 849 ? -40.625 -19.859 16.953 1 93.12 849 LEU A CA 1
ATOM 6524 C C . LEU A 1 849 ? -40.656 -21.078 17.859 1 93.12 849 LEU A C 1
ATOM 6526 O O . LEU A 1 849 ? -40.719 -20.953 19.094 1 93.12 849 LEU A O 1
ATOM 6530 N N . PRO A 1 850 ? -40.656 -22.234 17.328 1 92.25 850 PRO A N 1
ATOM 6531 C CA . PRO A 1 850 ? -40.656 -23.469 18.109 1 92.25 850 PRO A CA 1
ATOM 6532 C C . PRO A 1 850 ? -39.344 -23.703 18.859 1 92.25 850 PRO A C 1
ATOM 6534 O O . PRO A 1 850 ? -38.375 -22.984 18.609 1 92.25 850 PRO A O 1
ATOM 6537 N N . GLU A 1 851 ? -39.375 -24.781 19.672 1 90.44 851 GLU A N 1
ATOM 6538 C CA . GLU A 1 851 ? -38.156 -25.109 20.422 1 90.44 851 GLU A CA 1
ATOM 6539 C C . GLU A 1 851 ? -37.062 -25.625 19.5 1 90.44 851 GLU A C 1
ATOM 6541 O O . GLU A 1 851 ? -37.344 -26.406 18.578 1 90.44 851 GLU A O 1
ATOM 6546 N N . GLY A 1 852 ? -35.844 -25.094 19.656 1 91.5 852 GLY A N 1
ATOM 6547 C CA . GLY A 1 852 ? -34.719 -25.516 18.844 1 91.5 852 GLY A CA 1
ATOM 6548 C C . GLY A 1 852 ? -34.406 -24.547 17.719 1 91.5 852 GLY A C 1
ATOM 6549 O O . GLY A 1 852 ? -33.312 -24.609 17.125 1 91.5 852 GLY A O 1
ATOM 6550 N N . ILE A 1 853 ? -35.406 -23.797 17.359 1 94.75 853 ILE A N 1
ATOM 6551 C CA . ILE A 1 853 ? -35.219 -22.781 16.328 1 94.75 853 ILE A CA 1
ATOM 6552 C C . ILE A 1 853 ? -35.031 -21.406 16.969 1 94.75 853 ILE A C 1
ATOM 6554 O O . ILE A 1 853 ? -35.844 -21.016 17.828 1 94.75 853 ILE A O 1
ATOM 6558 N N . ASP A 1 854 ? -33.969 -20.844 16.672 1 94.56 854 ASP A N 1
ATOM 6559 C CA . ASP A 1 854 ? -33.688 -19.5 17.172 1 94.56 854 ASP A CA 1
ATOM 6560 C C . ASP A 1 854 ? -33.344 -18.547 16.031 1 94.56 854 ASP A C 1
ATOM 6562 O O . ASP A 1 854 ? -33.562 -18.859 14.859 1 94.56 854 ASP A O 1
ATOM 6566 N N . PHE A 1 855 ? -32.969 -17.281 16.328 1 94.38 855 PHE A N 1
ATOM 6567 C CA . PHE A 1 855 ? -32.656 -16.312 15.281 1 94.38 855 PHE A CA 1
ATOM 6568 C C . PHE A 1 855 ? -31.469 -15.453 15.672 1 94.38 855 PHE A C 1
ATOM 6570 O O . PHE A 1 855 ? -31.078 -15.398 16.844 1 94.38 855 PHE A O 1
ATOM 6577 N N . ASP A 1 856 ? -30.797 -14.945 14.703 1 93.69 856 ASP A N 1
ATOM 6578 C CA . ASP A 1 856 ? -29.734 -13.953 14.867 1 93.69 856 ASP A CA 1
ATOM 6579 C C . ASP A 1 856 ? -29.891 -12.82 13.859 1 93.69 856 ASP A C 1
ATOM 6581 O O . ASP A 1 856 ? -30.484 -13.008 12.789 1 93.69 856 ASP A O 1
ATOM 6585 N N . TRP A 1 857 ? -29.469 -11.695 14.273 1 91.88 857 TRP A N 1
ATOM 6586 C CA . TRP A 1 857 ? -29.422 -10.578 13.336 1 91.88 857 TRP A CA 1
ATOM 6587 C C . TRP A 1 857 ? -28.109 -10.547 12.586 1 91.88 857 TRP A C 1
ATOM 6589 O O . TRP A 1 857 ? -27.094 -11.07 13.07 1 91.88 857 TRP A O 1
ATOM 6599 N N . THR A 1 858 ? -28.141 -9.977 11.383 1 90.25 858 THR A N 1
ATOM 6600 C CA . THR A 1 858 ? -26.922 -9.867 10.594 1 90.25 858 THR A CA 1
ATOM 6601 C C . THR A 1 858 ? -26.844 -8.508 9.906 1 90.25 858 THR A C 1
ATOM 6603 O O . THR A 1 858 ? -27.797 -7.723 9.961 1 90.25 858 THR A O 1
ATOM 6606 N N . SER A 1 859 ? -25.688 -8.133 9.453 1 85.56 859 SER A N 1
ATOM 6607 C CA . SER A 1 859 ? -25.469 -6.957 8.633 1 85.56 859 SER A CA 1
ATOM 6608 C C . SER A 1 859 ? -25.859 -5.68 9.367 1 85.56 859 SER A C 1
ATOM 6610 O O . SER A 1 859 ? -25.422 -5.453 10.5 1 85.56 859 SER A O 1
ATOM 6612 N N . THR A 1 860 ? -26.766 -4.891 8.766 1 82.25 860 THR A N 1
ATOM 6613 C CA . THR A 1 860 ? -27.125 -3.596 9.336 1 82.25 860 THR A CA 1
ATOM 6614 C C . THR A 1 860 ? -27.906 -3.771 10.641 1 82.25 860 THR A C 1
ATOM 6616 O O . THR A 1 860 ? -27.719 -3.002 11.586 1 82.25 860 THR A O 1
ATOM 6619 N N . SER A 1 861 ? -28.734 -4.789 10.664 1 87.56 861 SER A N 1
ATOM 6620 C CA . SER A 1 861 ? -29.547 -5.039 11.844 1 87.56 861 SER A CA 1
ATOM 6621 C C . SER A 1 861 ? -28.688 -5.441 13.039 1 87.56 861 SER A C 1
ATOM 6623 O O . SER A 1 861 ? -29 -5.082 14.18 1 87.56 861 SER A O 1
ATOM 6625 N N . PHE A 1 862 ? -27.672 -6.168 12.734 1 87.5 862 PHE A N 1
ATOM 6626 C CA . PHE A 1 862 ? -26.75 -6.562 13.789 1 87.5 862 PHE A CA 1
ATOM 6627 C C . PHE A 1 862 ? -26.062 -5.34 14.391 1 87.5 862 PHE A C 1
ATOM 6629 O O . PHE A 1 862 ? -25.953 -5.219 15.609 1 87.5 862 PHE A O 1
ATOM 6636 N N . GLN A 1 863 ? -25.703 -4.504 13.57 1 81.81 863 GLN A N 1
ATOM 6637 C CA . GLN A 1 863 ? -25 -3.307 14 1 81.81 863 GLN A CA 1
ATOM 6638 C C . GLN A 1 863 ? -25.922 -2.359 14.758 1 81.81 863 GLN A C 1
ATOM 6640 O O . GLN A 1 863 ? -25.5 -1.706 15.719 1 81.81 863 GLN A O 1
ATOM 6645 N N . GLU A 1 864 ? -27.094 -2.199 14.273 1 81.75 864 GLU A N 1
ATOM 6646 C CA . GLU A 1 864 ? -28.078 -1.342 14.938 1 81.75 864 GLU A CA 1
ATOM 6647 C C . GLU A 1 864 ? -28.359 -1.82 16.359 1 81.75 864 GLU A C 1
ATOM 6649 O O . GLU A 1 864 ? -28.469 -1.01 17.281 1 81.75 864 GLU A O 1
ATOM 6654 N N . LYS A 1 865 ? -28.469 -3.059 16.469 1 82.5 865 LYS A N 1
ATOM 6655 C CA . LYS A 1 865 ? -28.75 -3.621 17.797 1 82.5 865 LYS A CA 1
ATOM 6656 C C . LYS A 1 865 ? -27.562 -3.439 18.734 1 82.5 865 LYS A C 1
ATOM 6658 O O . LYS A 1 865 ? -27.75 -3.312 19.938 1 82.5 865 LYS A O 1
ATOM 6663 N N . LYS A 1 866 ? -26.422 -3.443 18.25 1 78.38 866 LYS A N 1
ATOM 6664 C CA . LYS A 1 866 ? -25.219 -3.268 19.047 1 78.38 866 LYS A CA 1
ATOM 6665 C C . LYS A 1 866 ? -25.047 -1.815 19.484 1 78.38 866 LYS A C 1
ATOM 6667 O O . LYS A 1 866 ? -24.547 -1.544 20.594 1 78.38 866 LYS A O 1
ATOM 6672 N N . VAL A 1 867 ? -25.469 -0.784 18.781 1 74.06 867 VAL A N 1
ATOM 6673 C CA . VAL A 1 867 ? -25.281 0.646 19 1 74.06 867 VAL A CA 1
ATOM 6674 C C . VAL A 1 867 ? -26.25 1.138 20.062 1 74.06 867 VAL A C 1
ATOM 6676 O O . VAL A 1 867 ? -25.891 1.962 20.906 1 74.06 867 VAL A O 1
ATOM 6679 N N . GLY A 1 868 ? -27.562 0.772 20.125 1 65.44 868 GLY A N 1
ATOM 6680 C CA . GLY A 1 868 ? -28.656 1.347 20.891 1 65.44 868 GLY A CA 1
ATOM 6681 C C . GLY A 1 868 ? -28.266 1.706 22.312 1 65.44 868 GLY A C 1
ATOM 6682 O O . GLY A 1 868 ? -28.484 2.836 22.75 1 65.44 868 GLY A O 1
ATOM 6683 N N . LYS A 1 869 ? -27.609 0.969 22.984 1 67.62 869 LYS A N 1
ATOM 6684 C CA . LYS A 1 869 ? -27.391 1.261 24.406 1 67.62 869 LYS A CA 1
ATOM 6685 C C . LYS A 1 869 ? -26.078 2.004 24.609 1 67.62 869 LYS A C 1
ATOM 6687 O O . LYS A 1 869 ? -25.859 2.594 25.672 1 67.62 869 LYS A O 1
ATOM 6692 N N . GLN A 1 870 ? -25.344 2.223 23.609 1 73.38 870 GLN A N 1
ATOM 6693 C CA . GLN A 1 870 ? -24 2.791 23.781 1 73.38 870 GLN A CA 1
ATOM 6694 C C . GLN A 1 870 ? -24.031 4.309 23.641 1 73.38 870 GLN A C 1
ATOM 6696 O O . GLN A 1 870 ? -23.188 5.004 24.219 1 73.38 870 GLN A O 1
ATOM 6701 N N . ALA A 1 871 ? -25.031 4.91 23 1 73.94 871 ALA A N 1
ATOM 6702 C CA . ALA A 1 871 ? -25.094 6.348 22.75 1 73.94 871 ALA A CA 1
ATOM 6703 C C . ALA A 1 871 ? -25.359 7.117 24.031 1 73.94 871 ALA A C 1
ATOM 6705 O O . ALA A 1 871 ? -24.828 8.211 24.234 1 73.94 871 ALA A O 1
ATOM 6706 N N . TYR A 1 872 ? -26.062 6.527 24.984 1 75.56 872 TYR A N 1
ATOM 6707 C CA . TYR A 1 872 ? -26.391 7.191 26.25 1 75.56 872 TYR A CA 1
ATOM 6708 C C . TYR A 1 872 ? -25.156 7.324 27.125 1 75.56 872 TYR A C 1
ATOM 6710 O O . TYR A 1 872 ? -25.016 8.312 27.859 1 75.56 872 TYR A O 1
ATOM 6718 N N . PHE A 1 873 ? -24.344 6.465 26.891 1 81.12 873 PHE A N 1
ATOM 6719 C CA . PHE A 1 873 ? -23.109 6.504 27.672 1 81.12 873 PHE A CA 1
ATOM 6720 C C . PHE A 1 873 ? -22.172 7.598 27.156 1 81.12 873 PHE A C 1
ATOM 6722 O O . PHE A 1 873 ? -21.5 8.266 27.938 1 81.12 873 PHE A O 1
ATOM 6729 N N . ILE A 1 874 ? -22.234 7.793 25.906 1 83.19 874 ILE A N 1
ATOM 6730 C CA . ILE A 1 874 ? -21.406 8.828 25.297 1 83.19 874 ILE A CA 1
ATOM 6731 C C . ILE A 1 874 ? -21.906 10.203 25.75 1 83.19 874 ILE A C 1
ATOM 6733 O O . ILE A 1 874 ? -21.094 11.086 26.078 1 83.19 874 ILE A O 1
ATOM 6737 N N . TYR A 1 875 ? -23.156 10.359 25.891 1 83.62 875 TYR A N 1
ATOM 6738 C CA . TYR A 1 875 ? -23.75 11.625 26.297 1 83.62 875 TYR A CA 1
ATOM 6739 C C . TYR A 1 875 ? -23.406 11.953 27.75 1 83.62 875 TYR A C 1
ATOM 6741 O O . TYR A 1 875 ? -23.016 13.086 28.062 1 83.62 875 TYR A O 1
ATOM 6749 N N . ALA A 1 876 ? -23.547 10.953 28.531 1 86.94 876 ALA A N 1
ATOM 6750 C CA . ALA A 1 876 ? -23.281 11.156 29.953 1 86.94 876 ALA A CA 1
ATOM 6751 C C . ALA A 1 876 ? -21.812 11.469 30.188 1 86.94 876 ALA A C 1
ATOM 6753 O O . ALA A 1 876 ? -21.484 12.375 30.953 1 86.94 876 ALA A O 1
ATOM 6754 N N . LEU A 1 877 ? -21.031 10.797 29.5 1 88.62 877 LEU A N 1
ATOM 6755 C CA . LEU A 1 877 ? -19.594 10.984 29.656 1 88.62 877 LEU A CA 1
ATOM 6756 C C . LEU A 1 877 ? -19.156 12.344 29.125 1 88.62 877 LEU A C 1
ATOM 6758 O O . LEU A 1 877 ? -18.25 12.977 29.672 1 88.62 877 LEU A O 1
ATOM 6762 N N . SER A 1 878 ? -19.781 12.75 28.031 1 90.38 878 SER A N 1
ATOM 6763 C CA . SER A 1 878 ? -19.453 14.055 27.453 1 90.38 878 SER A CA 1
ATOM 6764 C C . SER A 1 878 ? -19.812 15.188 28.391 1 90.38 878 SER A C 1
ATOM 6766 O O . SER A 1 878 ? -19.031 16.125 28.578 1 90.38 878 SER A O 1
ATOM 6768 N N . VAL A 1 879 ? -20.891 15.133 29.078 1 90.19 879 VAL A N 1
ATOM 6769 C CA . VAL A 1 879 ? -21.359 16.156 30 1 90.19 879 VAL A CA 1
ATOM 6770 C C . VAL A 1 879 ? -20.438 16.203 31.219 1 90.19 879 VAL A C 1
ATOM 6772 O O . VAL A 1 879 ? -20.047 17.281 31.672 1 90.19 879 VAL A O 1
ATOM 6775 N N . ILE A 1 880 ? -20.062 15.047 31.656 1 91.5 880 ILE A N 1
ATOM 6776 C CA . ILE A 1 880 ? -19.219 14.953 32.844 1 91.5 880 ILE A CA 1
ATOM 6777 C C . ILE A 1 880 ? -17.828 15.531 32.531 1 91.5 880 ILE A C 1
ATOM 6779 O O . ILE A 1 880 ? -17.266 16.266 33.344 1 91.5 880 ILE A O 1
ATOM 6783 N N . LEU A 1 881 ? -17.359 15.203 31.391 1 91.38 881 LEU A N 1
ATOM 6784 C CA . LEU A 1 881 ? -16.031 15.672 31.031 1 91.38 881 LEU A CA 1
ATOM 6785 C C . LEU A 1 881 ? -16.016 17.188 30.844 1 91.38 881 LEU A C 1
ATOM 6787 O O . LEU A 1 881 ? -15.047 17.859 31.219 1 91.38 881 LEU A O 1
ATOM 6791 N N . VAL A 1 882 ? -17.047 17.703 30.203 1 89.88 882 VAL A N 1
ATOM 6792 C CA . VAL A 1 882 ? -17.141 19.141 30.047 1 89.88 882 VAL A CA 1
ATOM 6793 C C . VAL A 1 882 ? -17.203 19.828 31.406 1 89.88 882 VAL A C 1
ATOM 6795 O O . VAL A 1 882 ? -16.562 20.844 31.641 1 89.88 882 VAL A O 1
ATOM 6798 N N . TYR A 1 883 ? -17.891 19.297 32.375 1 90.38 883 TYR A N 1
ATOM 6799 C CA . TYR A 1 883 ? -18.016 19.812 33.719 1 90.38 883 TYR A CA 1
ATOM 6800 C C . TYR A 1 883 ? -16.672 19.828 34.438 1 90.38 883 TYR A C 1
ATOM 6802 O O . TYR A 1 883 ? -16.297 20.828 35.031 1 90.38 883 TYR A O 1
ATOM 6810 N N . MET A 1 884 ? -15.984 18.734 34.219 1 91.56 884 MET A N 1
ATOM 6811 C CA . MET A 1 884 ? -14.695 18.594 34.906 1 91.56 884 MET A CA 1
ATOM 6812 C C . MET A 1 884 ? -13.68 19.578 34.344 1 91.56 884 MET A C 1
ATOM 6814 O O . MET A 1 884 ? -12.898 20.172 35.094 1 91.56 884 MET A O 1
ATOM 6818 N N . VAL A 1 885 ? -13.703 19.75 33.094 1 88.62 885 VAL A N 1
ATOM 6819 C CA . VAL A 1 885 ? -12.742 20.656 32.469 1 88.62 885 VAL A CA 1
ATOM 6820 C C . VAL A 1 885 ? -13.039 22.094 32.844 1 88.62 885 VAL A C 1
ATOM 6822 O O . VAL A 1 885 ? -12.117 22.875 33.125 1 88.62 885 VAL A O 1
ATOM 6825 N N . LEU A 1 886 ? -14.289 22.484 32.938 1 87 886 LEU A N 1
ATOM 6826 C CA . LEU A 1 886 ? -14.664 23.844 33.344 1 87 886 LEU A CA 1
ATOM 6827 C C . LEU A 1 886 ? -14.398 24.078 34.812 1 87 886 LEU A C 1
ATOM 6829 O O . LEU A 1 886 ? -14.016 25.172 35.219 1 87 886 LEU A O 1
ATOM 6833 N N . ALA A 1 887 ? -14.609 23 35.594 1 89.19 887 ALA A N 1
ATOM 6834 C CA . ALA A 1 887 ? -14.32 23.094 37 1 89.19 887 ALA A CA 1
ATOM 6835 C C . ALA A 1 887 ? -12.836 23.344 37.25 1 89.19 887 ALA A C 1
ATOM 6837 O O . ALA A 1 887 ? -12.461 24.109 38.156 1 89.19 887 ALA A O 1
ATOM 6838 N N . ALA A 1 888 ? -12.055 22.703 36.438 1 86.56 888 ALA A N 1
ATOM 6839 C CA . ALA A 1 888 ? -10.609 22.891 36.531 1 86.56 888 ALA A CA 1
ATOM 6840 C C . ALA A 1 888 ? -10.203 24.281 36.062 1 86.56 888 ALA A C 1
ATOM 6842 O O . ALA A 1 888 ? -9.297 24.891 36.625 1 86.56 888 ALA A O 1
ATOM 6843 N N . LEU A 1 889 ? -10.891 24.781 35.094 1 82.62 889 LEU A N 1
ATOM 6844 C CA . LEU A 1 889 ? -10.547 26.094 34.531 1 82.62 889 LEU A CA 1
ATOM 6845 C C . LEU A 1 889 ? -10.953 27.219 35.5 1 82.62 889 LEU A C 1
ATOM 6847 O O . LEU A 1 889 ? -10.203 28.172 35.688 1 82.62 889 LEU A O 1
ATOM 6851 N N . TYR A 1 890 ? -12.172 27.109 36.25 1 80.62 890 TYR A N 1
ATOM 6852 C CA . TYR A 1 890 ? -12.703 28.172 37.094 1 80.62 890 TYR A CA 1
ATOM 6853 C C . TYR A 1 890 ? -12.305 27.969 38.531 1 80.62 890 TYR A C 1
ATOM 6855 O O . TYR A 1 890 ? -12.5 28.844 39.375 1 80.62 890 TYR A O 1
ATOM 6863 N N . GLU A 1 891 ? -11.68 26.766 38.844 1 82.56 891 GLU A N 1
ATOM 6864 C CA . GLU A 1 891 ? -11.328 26.422 40.219 1 82.56 891 GLU A CA 1
ATOM 6865 C C . GLU A 1 891 ? -12.531 26.531 41.156 1 82.56 891 GLU A C 1
ATOM 6867 O O . GLU A 1 891 ? -12.438 27.125 42.219 1 82.56 891 GLU A O 1
ATOM 6872 N N . SER A 1 892 ? -13.672 26.234 40.531 1 85.81 892 SER A N 1
ATOM 6873 C CA . SER A 1 892 ? -14.93 26.234 41.281 1 85.81 892 SER A CA 1
ATOM 6874 C C . SER A 1 892 ? -15.844 25.109 40.812 1 85.81 892 SER A C 1
ATOM 6876 O O . SER A 1 892 ? -15.805 24.703 39.656 1 85.81 892 SER A O 1
ATOM 6878 N N . TRP A 1 893 ? -16.625 24.516 41.656 1 85.31 893 TRP A N 1
ATOM 6879 C CA . TRP A 1 893 ? -17.547 23.438 41.344 1 85.31 893 TRP A CA 1
ATOM 6880 C C . TRP A 1 893 ? -18.938 23.984 41 1 85.31 893 TRP A C 1
ATOM 6882 O O . TRP A 1 893 ? -19.719 23.312 40.312 1 85.31 893 TRP A O 1
ATOM 6892 N N . THR A 1 894 ? -19.25 25.188 41.438 1 87 894 THR A N 1
ATOM 6893 C CA . THR A 1 894 ? -20.609 25.719 41.312 1 87 894 THR A CA 1
ATOM 6894 C C . THR A 1 894 ? -20.797 26.438 40 1 87 894 THR A C 1
ATOM 6896 O O . THR A 1 894 ? -21.844 26.328 39.344 1 87 894 THR A O 1
ATOM 6899 N N . SER A 1 895 ? -19.781 27.125 39.562 1 87.38 895 SER A N 1
ATOM 6900 C CA . SER A 1 895 ? -19.891 27.891 38.344 1 87.38 895 SER A CA 1
ATOM 6901 C C . SER A 1 895 ? -20.125 26.984 37.125 1 87.38 895 SER A C 1
ATOM 6903 O O . SER A 1 895 ? -21.016 27.234 36.312 1 87.38 895 SER A O 1
ATOM 6905 N N . PRO A 1 896 ? -19.375 25.891 37.062 1 89.88 896 PRO A N 1
ATOM 6906 C CA . PRO A 1 896 ? -19.594 25 35.906 1 89.88 896 PRO A CA 1
ATOM 6907 C C . PRO A 1 896 ? -20.969 24.328 35.969 1 89.88 896 PRO A C 1
ATOM 6909 O O . PRO A 1 896 ? -21.531 24 34.906 1 89.88 896 PRO A O 1
ATOM 6912 N N . ALA A 1 897 ? -21.516 24.094 37.062 1 91 897 ALA A N 1
ATOM 6913 C CA . ALA A 1 897 ? -22.828 23.484 37.188 1 91 897 ALA A CA 1
ATOM 6914 C C . ALA A 1 897 ? -23.906 24.375 36.562 1 91 897 ALA A C 1
ATOM 6916 O O . ALA A 1 897 ? -24.859 23.875 35.969 1 91 897 ALA A O 1
ATOM 6917 N N . ALA A 1 898 ? -23.734 25.688 36.75 1 90.12 898 ALA A N 1
ATOM 6918 C CA . ALA A 1 898 ? -24.672 26.625 36.156 1 90.12 898 ALA A CA 1
ATOM 6919 C C . ALA A 1 898 ? -24.625 26.547 34.625 1 90.12 898 ALA A C 1
ATOM 6921 O O . ALA A 1 898 ? -25.641 26.719 33.938 1 90.12 898 ALA A O 1
ATOM 6922 N N . ILE A 1 899 ? -23.5 26.219 34.062 1 90.38 899 ILE A N 1
ATOM 6923 C CA . ILE A 1 899 ? -23.312 26.156 32.625 1 90.38 899 ILE A CA 1
ATOM 6924 C C . ILE A 1 899 ? -23.906 24.859 32.094 1 90.38 899 ILE A C 1
ATOM 6926 O O . ILE A 1 899 ? -24.641 24.875 31.078 1 90.38 899 ILE A O 1
ATOM 6930 N N . ILE A 1 900 ? -23.688 23.766 32.719 1 89.38 900 ILE A N 1
ATOM 6931 C CA . ILE A 1 900 ? -24.062 22.453 32.188 1 89.38 900 ILE A CA 1
ATOM 6932 C C . ILE A 1 900 ? -25.578 22.281 32.312 1 89.38 900 ILE A C 1
ATOM 6934 O O . ILE A 1 900 ? -26.188 21.562 31.5 1 89.38 900 ILE A O 1
ATOM 6938 N N . LEU A 1 901 ? -26.188 22.891 33.25 1 89.88 901 LEU A N 1
ATOM 6939 C CA . LEU A 1 901 ? -27.625 22.75 33.5 1 89.88 901 LEU A CA 1
ATOM 6940 C C . LEU A 1 901 ? -28.422 23.312 32.312 1 89.88 901 LEU A C 1
ATOM 6942 O O . LEU A 1 901 ? -29.609 23.031 32.188 1 89.88 901 LEU A O 1
ATOM 6946 N N . VAL A 1 902 ? -27.781 23.984 31.453 1 87.81 902 VAL A N 1
ATOM 6947 C CA . VAL A 1 902 ? -28.453 24.578 30.297 1 87.81 902 VAL A CA 1
ATOM 6948 C C . VAL A 1 902 ? -28.547 23.562 29.172 1 87.81 902 VAL A C 1
ATOM 6950 O O . VAL A 1 902 ? -29.375 23.688 28.281 1 87.81 902 VAL A O 1
ATOM 6953 N N . VAL A 1 903 ? -27.766 22.547 29.172 1 88.25 903 VAL A N 1
ATOM 6954 C CA . VAL A 1 903 ? -27.594 21.578 28.078 1 88.25 903 VAL A CA 1
ATOM 6955 C C . VAL A 1 903 ? -28.922 20.859 27.844 1 88.25 903 VAL A C 1
ATOM 6957 O O . VAL A 1 903 ? -29.344 20.688 26.688 1 88.25 903 VAL A O 1
ATOM 6960 N N . PRO A 1 904 ? -29.641 20.516 28.891 1 88.94 904 PRO A N 1
ATOM 6961 C CA . PRO A 1 904 ? -30.891 19.797 28.656 1 88.94 904 PRO A CA 1
ATOM 6962 C C . PRO A 1 904 ? -31.953 20.656 27.969 1 88.94 904 PRO A C 1
ATOM 6964 O O . PRO A 1 904 ? -32.844 20.125 27.312 1 88.94 904 PRO A O 1
ATOM 6967 N N . ILE A 1 905 ? -31.859 21.906 28.062 1 88.62 905 ILE A N 1
ATOM 6968 C CA . ILE A 1 905 ? -32.812 22.797 27.422 1 88.62 905 ILE A CA 1
ATOM 6969 C C . ILE A 1 905 ? -32.625 22.719 25.906 1 88.62 905 ILE A C 1
ATOM 6971 O O . ILE A 1 905 ? -33.594 22.859 25.141 1 88.62 905 ILE A O 1
ATOM 6975 N N . ALA A 1 906 ? -31.438 22.578 25.516 1 87.69 906 ALA A N 1
ATOM 6976 C CA . ALA A 1 906 ? -31.172 22.422 24.078 1 87.69 906 ALA A CA 1
ATOM 6977 C C . ALA A 1 906 ? -31.844 21.172 23.531 1 87.69 906 ALA A C 1
ATOM 6979 O O . ALA A 1 906 ? -32.219 21.109 22.359 1 87.69 906 ALA A O 1
ATOM 6980 N N . LEU A 1 907 ? -32.062 20.172 24.375 1 87.44 907 LEU A N 1
ATOM 6981 C CA . LEU A 1 907 ? -32.688 18.906 23.984 1 87.44 907 LEU A CA 1
ATOM 6982 C C . LEU A 1 907 ? -34.125 19.125 23.578 1 87.44 907 LEU A C 1
ATOM 6984 O O . LEU A 1 907 ? -34.656 18.422 22.719 1 87.44 907 LEU A O 1
ATOM 6988 N N . VAL A 1 908 ? -34.719 20.141 24.141 1 90.94 908 VAL A N 1
ATOM 6989 C CA . VAL A 1 908 ? -36.094 20.438 23.844 1 90.94 908 VAL A CA 1
ATOM 6990 C C . VAL A 1 908 ? -36.219 20.859 22.375 1 90.94 908 VAL A C 1
ATOM 6992 O O . VAL A 1 908 ? -37.156 20.406 21.672 1 90.94 908 VAL A O 1
ATOM 6995 N N . GLY A 1 909 ? -35.375 21.688 21.969 1 91.25 909 GLY A N 1
ATOM 6996 C CA . GLY A 1 909 ? -35.406 22.109 20.578 1 91.25 909 GLY A CA 1
ATOM 6997 C C . GLY A 1 909 ? -35.125 20.984 19.609 1 91.25 909 GLY A C 1
ATOM 6998 O O . GLY A 1 909 ? -35.719 20.938 18.531 1 91.25 909 GLY A O 1
ATOM 6999 N N . VAL A 1 910 ? -34.25 20.125 19.938 1 91.56 910 VAL A N 1
ATOM 7000 C CA . VAL A 1 910 ? -33.938 18.969 19.109 1 91.56 910 VAL A CA 1
ATOM 7001 C C . VAL A 1 910 ? -35.156 18.094 18.938 1 91.56 910 VAL A C 1
ATOM 7003 O O . VAL A 1 910 ? -35.469 17.656 17.828 1 91.56 910 VAL A O 1
ATOM 7006 N N . LEU A 1 911 ? -35.875 17.844 20.031 1 91.12 911 LEU A N 1
ATOM 7007 C CA . LEU A 1 911 ? -37.031 16.984 20.031 1 91.12 911 LEU A CA 1
ATOM 7008 C C . LEU A 1 911 ? -38.156 17.609 19.219 1 91.12 911 LEU A C 1
ATOM 7010 O O . LEU A 1 911 ? -38.844 16.922 18.469 1 91.12 911 LEU A O 1
ATOM 7014 N N . LEU A 1 912 ? -38.281 18.844 19.391 1 91.81 912 LEU A N 1
ATOM 7015 C CA . LEU A 1 912 ? -39.344 19.531 18.641 1 91.81 912 LEU A CA 1
ATOM 7016 C C . LEU A 1 912 ? -39.062 19.484 17.141 1 91.81 912 LEU A C 1
ATOM 7018 O O . LEU A 1 912 ? -39.969 19.328 16.344 1 91.81 912 LEU A O 1
ATOM 7022 N N . ALA A 1 913 ? -37.906 19.672 16.828 1 92.88 913 ALA A N 1
ATOM 7023 C CA . ALA A 1 913 ? -37.5 19.609 15.414 1 92.88 913 ALA A CA 1
ATOM 7024 C C . ALA A 1 913 ? -37.75 18.219 14.844 1 92.88 913 ALA A C 1
ATOM 7026 O O . ALA A 1 913 ? -38.219 18.078 13.703 1 92.88 913 ALA A O 1
ATOM 7027 N N . LEU A 1 914 ? -37.469 17.172 15.586 1 90.5 914 LEU A N 1
ATOM 7028 C CA . LEU A 1 914 ? -37.656 15.805 15.141 1 90.5 914 LEU A CA 1
ATOM 7029 C C . LEU A 1 914 ? -39.156 15.484 14.977 1 90.5 914 LEU A C 1
ATOM 7031 O O . LEU A 1 914 ? -39.531 14.805 14.031 1 90.5 914 LEU A O 1
ATOM 7035 N N . ILE A 1 915 ? -39.938 15.977 15.852 1 89.69 915 ILE A N 1
ATOM 7036 C CA . ILE A 1 915 ? -41.375 15.711 15.828 1 89.69 915 ILE A CA 1
ATOM 7037 C C . ILE A 1 915 ? -42.031 16.453 14.656 1 89.69 915 ILE A C 1
ATOM 7039 O O . ILE A 1 915 ? -42.844 15.883 13.938 1 89.69 915 ILE A O 1
ATOM 7043 N N . ILE A 1 916 ? -41.594 17.578 14.414 1 91 916 ILE A N 1
ATOM 7044 C CA . ILE A 1 916 ? -42.156 18.406 13.367 1 91 916 ILE A CA 1
ATOM 7045 C C . ILE A 1 916 ? -41.812 17.828 12 1 91 916 ILE A C 1
ATOM 7047 O O . ILE A 1 916 ? -42.656 17.797 11.094 1 91 916 ILE A O 1
ATOM 7051 N N . ARG A 1 917 ? -40.719 17.312 11.883 1 89.06 917 ARG A N 1
ATOM 7052 C CA . ARG A 1 917 ? -40.25 16.812 10.586 1 89.06 917 ARG A CA 1
ATOM 7053 C C . ARG A 1 917 ? -40.5 15.305 10.477 1 89.06 917 ARG A C 1
ATOM 7055 O O . ARG A 1 917 ? -40.312 14.719 9.406 1 89.06 917 ARG A O 1
ATOM 7062 N N . GLY A 1 918 ? -40.844 14.68 11.57 1 83.31 918 GLY A N 1
ATOM 7063 C CA . GLY A 1 918 ? -41.156 13.258 11.562 1 83.31 918 GLY A CA 1
ATOM 7064 C C . GLY A 1 918 ? -39.938 12.367 11.438 1 83.31 918 GLY A C 1
ATOM 7065 O O . GLY A 1 918 ? -40 11.328 10.773 1 83.31 918 GLY A O 1
ATOM 7066 N N . TYR A 1 919 ? -38.875 12.812 11.922 1 85.94 919 TYR A N 1
ATOM 7067 C CA . TYR A 1 919 ? -37.625 12.039 11.812 1 85.94 919 TYR A CA 1
ATOM 7068 C C . TYR A 1 919 ? -37.438 11.125 13.023 1 85.94 919 TYR A C 1
ATOM 7070 O O . TYR A 1 919 ? -38.031 11.375 14.086 1 85.94 919 TYR A O 1
ATOM 7078 N N . ASP A 1 920 ? -36.719 10.039 12.867 1 85.81 920 ASP A N 1
ATOM 7079 C CA . ASP A 1 920 ? -36.375 9.125 13.953 1 85.81 920 ASP A CA 1
ATOM 7080 C C . ASP A 1 920 ? -35.062 9.516 14.609 1 85.81 920 ASP A C 1
ATOM 7082 O O . ASP A 1 920 ? -34.375 10.438 14.148 1 85.81 920 ASP A O 1
ATOM 7086 N N . ASN A 1 921 ? -34.844 8.875 15.766 1 85.75 921 ASN A N 1
ATOM 7087 C CA . ASN A 1 921 ? -33.562 9.062 16.453 1 85.75 921 ASN A CA 1
ATOM 7088 C C . ASN A 1 921 ? -32.469 8.211 15.836 1 85.75 921 ASN A C 1
ATOM 7090 O O . ASN A 1 921 ? -32.219 7.094 16.297 1 85.75 921 ASN A O 1
ATOM 7094 N N . ASN A 1 922 ? -31.891 8.82 14.867 1 86.62 922 ASN A N 1
ATOM 7095 C CA . ASN A 1 922 ? -30.859 8.078 14.148 1 86.62 922 ASN A CA 1
ATOM 7096 C C . ASN A 1 922 ? -29.453 8.523 14.57 1 86.62 922 ASN A C 1
ATOM 7098 O O . ASN A 1 922 ? -29.312 9.32 15.5 1 86.62 922 ASN A O 1
ATOM 7102 N N . LEU A 1 923 ? -28.5 7.965 13.953 1 82.44 923 LEU A N 1
ATOM 7103 C CA . LEU A 1 923 ? -27.109 8.219 14.305 1 82.44 923 LEU A CA 1
ATOM 7104 C C . LEU A 1 923 ? -26.766 9.688 14.094 1 82.44 923 LEU A C 1
ATOM 7106 O O . LEU A 1 923 ? -25.969 10.25 14.852 1 82.44 923 LEU A O 1
ATOM 7110 N N . TYR A 1 924 ? -27.359 10.312 13.109 1 86.06 924 TYR A N 1
ATOM 7111 C CA . TYR A 1 924 ? -27.109 11.727 12.859 1 86.06 924 TYR A CA 1
ATOM 7112 C C . TYR A 1 924 ? -27.688 12.586 13.984 1 86.06 924 TYR A C 1
ATOM 7114 O O . TYR A 1 924 ? -27.078 13.586 14.375 1 86.06 924 TYR A O 1
ATOM 7122 N N . THR A 1 925 ? -28.797 12.164 14.477 1 87.19 925 THR A N 1
ATOM 7123 C CA . THR A 1 925 ? -29.391 12.859 15.609 1 87.19 925 THR A CA 1
ATOM 7124 C C . THR A 1 925 ? -28.5 12.758 16.844 1 87.19 925 THR A C 1
ATOM 7126 O O . THR A 1 925 ? -28.344 13.734 17.578 1 87.19 925 THR A O 1
ATOM 7129 N N . GLN A 1 926 ? -27.953 11.68 17 1 85.56 926 GLN A N 1
ATOM 7130 C CA . GLN A 1 926 ? -27.094 11.469 18.156 1 85.56 926 GLN A CA 1
ATOM 7131 C C . GLN A 1 926 ? -25.828 12.305 18.062 1 85.56 926 GLN A C 1
ATOM 7133 O O . GLN A 1 926 ? -25.375 12.867 19.062 1 85.56 926 GLN A O 1
ATOM 7138 N N . VAL A 1 927 ? -25.312 12.328 16.922 1 85.25 927 VAL A N 1
ATOM 7139 C CA . VAL A 1 927 ? -24.125 13.148 16.719 1 85.25 927 VAL A CA 1
ATOM 7140 C C . VAL A 1 927 ? -24.469 14.617 16.938 1 85.25 927 VAL A C 1
ATOM 7142 O O . VAL A 1 927 ? -23.688 15.367 17.547 1 85.25 927 VAL A O 1
ATOM 7145 N N . GLY A 1 928 ? -25.547 14.984 16.453 1 87.19 928 GLY A N 1
ATOM 7146 C CA . GLY A 1 928 ? -26.016 16.359 16.641 1 87.19 928 GLY A CA 1
ATOM 7147 C C . GLY A 1 928 ? -26.25 16.703 18.109 1 87.19 928 GLY A C 1
ATOM 7148 O O . GLY A 1 928 ? -26 17.828 18.531 1 87.19 928 GLY A O 1
ATOM 7149 N N . LEU A 1 929 ? -26.672 15.703 18.844 1 87.38 929 LEU A N 1
ATOM 7150 C CA . LEU A 1 929 ? -26.922 15.906 20.266 1 87.38 929 LEU A CA 1
ATOM 7151 C C . LEU A 1 929 ? -25.625 16.172 21.016 1 87.38 929 LEU A C 1
ATOM 7153 O O . LEU A 1 929 ? -25.594 17.016 21.938 1 87.38 929 LEU A O 1
ATOM 7157 N N . VAL A 1 930 ? -24.672 15.492 20.656 1 87.31 930 VAL A N 1
ATOM 7158 C CA . VAL A 1 930 ? -23.375 15.688 21.297 1 87.31 930 VAL A CA 1
ATOM 7159 C C . VAL A 1 930 ? -22.844 17.078 20.969 1 87.31 930 VAL A C 1
ATOM 7161 O O . VAL A 1 930 ? -22.266 17.75 21.828 1 87.31 930 VAL A O 1
ATOM 7164 N N . LEU A 1 931 ? -23.031 17.453 19.797 1 88.88 931 LEU A N 1
ATOM 7165 C CA . LEU A 1 931 ? -22.609 18.781 19.375 1 88.88 931 LEU A CA 1
ATOM 7166 C C . LEU A 1 931 ? -23.375 19.859 20.141 1 88.88 931 LEU A C 1
ATOM 7168 O O . LEU A 1 931 ? -22.812 20.906 20.484 1 88.88 931 LEU A O 1
ATOM 7172 N N . MET A 1 932 ? -24.594 19.641 20.484 1 89.5 932 MET A N 1
ATOM 7173 C CA . MET A 1 932 ? -25.438 20.625 21.172 1 89.5 932 MET A CA 1
ATOM 7174 C C . MET A 1 932 ? -24.969 20.828 22.609 1 89.5 932 MET A C 1
ATOM 7176 O O . MET A 1 932 ? -25.125 21.906 23.172 1 89.5 932 MET A O 1
ATOM 7180 N N . ILE A 1 933 ? -24.359 19.812 23.109 1 88.31 933 ILE A N 1
ATOM 7181 C CA . ILE A 1 933 ? -23.797 19.969 24.438 1 88.31 933 ILE A CA 1
ATOM 7182 C C . ILE A 1 933 ? -22.719 21.047 24.422 1 88.31 933 ILE A C 1
ATOM 7184 O O . ILE A 1 933 ? -22.703 21.938 25.281 1 88.31 933 ILE A O 1
ATOM 7188 N N . ALA A 1 934 ? -21.922 20.953 23.453 1 85.81 934 ALA A N 1
ATOM 7189 C CA . ALA A 1 934 ? -20.828 21.906 23.344 1 85.81 934 ALA A CA 1
ATOM 7190 C C . ALA A 1 934 ? -21.344 23.297 23.016 1 85.81 934 ALA A C 1
ATOM 7192 O O . ALA A 1 934 ? -20.891 24.281 23.594 1 85.81 934 ALA A O 1
ATOM 7193 N N . LEU A 1 935 ? -22.297 23.438 22.188 1 87 935 LEU A N 1
ATOM 7194 C CA . LEU A 1 935 ? -22.781 24.719 21.719 1 87 935 LEU A CA 1
ATOM 7195 C C . LEU A 1 935 ? -23.609 25.422 22.781 1 87 935 LEU A C 1
ATOM 7197 O O . LEU A 1 935 ? -23.531 26.656 22.922 1 87 935 LEU A O 1
ATOM 7201 N N . ALA A 1 936 ? -24.359 24.672 23.469 1 88.12 936 ALA A N 1
ATOM 7202 C CA . ALA A 1 936 ? -25.141 25.25 24.562 1 88.12 936 ALA A CA 1
ATOM 7203 C C . ALA A 1 936 ? -24.234 25.734 25.688 1 88.12 936 ALA A C 1
ATOM 7205 O O . ALA A 1 936 ? -24.484 26.781 26.297 1 88.12 936 ALA A O 1
ATOM 7206 N N . SER A 1 937 ? -23.25 25 25.938 1 88.19 937 SER A N 1
ATOM 7207 C CA . SER A 1 937 ? -22.297 25.391 26.984 1 88.19 937 SER A CA 1
ATOM 7208 C C . SER A 1 937 ? -21.516 26.641 26.594 1 88.19 937 SER A C 1
ATOM 7210 O O . SER A 1 937 ? -21.156 27.438 27.469 1 88.19 937 SER A O 1
ATOM 7212 N N . LYS A 1 938 ? -21.312 26.781 25.391 1 86.25 938 LYS A N 1
ATOM 7213 C CA . LYS A 1 938 ? -20.5 27.906 24.891 1 86.25 938 LYS A CA 1
ATOM 7214 C C . LYS A 1 938 ? -21.141 29.234 25.266 1 86.25 938 LYS A C 1
ATOM 7216 O O . LYS A 1 938 ? -20.453 30.125 25.781 1 86.25 938 LYS A O 1
ATOM 7221 N N . ASN A 1 939 ? -22.391 29.453 25.062 1 84.75 939 ASN A N 1
ATOM 7222 C CA . ASN A 1 939 ? -23.094 30.688 25.391 1 84.75 939 ASN A CA 1
ATOM 7223 C C . ASN A 1 939 ? -23.141 30.906 26.906 1 84.75 939 ASN A C 1
ATOM 7225 O O . ASN A 1 939 ? -23.016 32.031 27.375 1 84.75 939 ASN A O 1
ATOM 7229 N N . ALA A 1 940 ? -23.266 29.875 27.562 1 89.56 940 ALA A N 1
ATOM 7230 C CA . ALA A 1 940 ? -23.344 29.953 29.016 1 89.56 940 ALA A CA 1
ATOM 7231 C C . ALA A 1 940 ? -21.984 30.344 29.625 1 89.56 940 ALA A C 1
ATOM 7233 O O . ALA A 1 940 ? -21.922 31.094 30.594 1 89.56 940 ALA A O 1
ATOM 7234 N N . ILE A 1 941 ? -20.922 29.859 29.047 1 88.5 941 ILE A N 1
ATOM 7235 C CA . ILE A 1 941 ? -19.562 30.125 29.516 1 88.5 941 ILE A CA 1
ATOM 7236 C C . ILE A 1 941 ? -19.281 31.625 29.453 1 88.5 941 ILE A C 1
ATOM 7238 O O . ILE A 1 941 ? -18.734 32.219 30.406 1 88.5 941 ILE A O 1
ATOM 7242 N N . LEU A 1 942 ? -19.703 32.281 28.438 1 84 942 LEU A N 1
ATOM 7243 C CA . LEU A 1 942 ? -19.469 33.719 28.25 1 84 942 LEU A CA 1
ATOM 7244 C C . LEU A 1 942 ? -20.188 34.531 29.312 1 84 942 LEU A C 1
ATOM 7246 O O . LEU A 1 942 ? -19.625 35.469 29.859 1 84 942 LEU A O 1
ATOM 7250 N N . ILE A 1 943 ? -21.375 34.156 29.672 1 88.25 943 ILE A N 1
ATOM 7251 C CA . ILE A 1 943 ? -22.172 34.906 30.641 1 88.25 943 ILE A CA 1
ATOM 7252 C C . ILE A 1 943 ? -21.625 34.688 32.031 1 88.25 943 ILE A C 1
ATOM 7254 O O . ILE A 1 943 ? -21.438 35.625 32.812 1 88.25 943 ILE A O 1
ATOM 7258 N N . VAL A 1 944 ? -21.391 33.469 32.375 1 89.94 944 VAL A N 1
ATOM 7259 C CA . VAL A 1 944 ? -20.969 33.125 33.719 1 89.94 944 VAL A CA 1
ATOM 7260 C C . VAL A 1 944 ? -19.594 33.688 34 1 89.94 944 VAL A C 1
ATOM 7262 O O . VAL A 1 944 ? -19.328 34.188 35.125 1 89.94 944 VAL A O 1
ATOM 7265 N N . GLU A 1 945 ? -18.734 33.688 33.031 1 87.31 945 GLU A N 1
ATOM 7266 C CA . GLU A 1 945 ? -17.391 34.188 33.219 1 87.31 945 GLU A CA 1
ATOM 7267 C C . GLU A 1 945 ? -17.422 35.719 33.438 1 87.31 945 GLU A C 1
ATOM 7269 O O . GLU A 1 945 ? -16.641 36.25 34.25 1 87.31 945 GLU A O 1
ATOM 7274 N N . PHE A 1 946 ? -18.25 36.438 32.719 1 86.56 946 PHE A N 1
ATOM 7275 C CA . PHE A 1 946 ? -18.344 37.875 32.906 1 86.56 946 PHE A CA 1
ATOM 7276 C C . PHE A 1 946 ? -19.031 38.219 34.219 1 86.56 946 PHE A C 1
ATOM 7278 O O . PHE A 1 946 ? -18.703 39.219 34.844 1 86.56 946 PHE A O 1
ATOM 7285 N N . ALA A 1 947 ? -20 37.406 34.562 1 90.5 947 ALA A N 1
ATOM 7286 C CA . ALA A 1 947 ? -20.672 37.625 35.844 1 90.5 947 ALA A CA 1
ATOM 7287 C C . ALA A 1 947 ? -19.703 37.406 37.031 1 90.5 947 ALA A C 1
ATOM 7289 O O . ALA A 1 947 ? -19.734 38.188 38 1 90.5 947 ALA A O 1
ATOM 7290 N N . ARG A 1 948 ? -18.906 36.438 36.844 1 88.69 948 ARG A N 1
ATOM 7291 C CA . ARG A 1 948 ? -17.922 36.156 37.906 1 88.69 948 ARG A CA 1
ATOM 7292 C C . ARG A 1 948 ? -16.906 37.312 38 1 88.69 948 ARG A C 1
ATOM 7294 O O . ARG A 1 948 ? -16.531 37.688 39.125 1 88.69 948 ARG A O 1
ATOM 7301 N N . ASP A 1 949 ? -16.516 37.844 36.906 1 86.62 949 ASP A N 1
ATOM 7302 C CA . ASP A 1 949 ? -15.562 38.938 36.875 1 86.62 949 ASP A CA 1
ATOM 7303 C C . ASP A 1 949 ? -16.156 40.188 37.5 1 86.62 949 ASP A C 1
ATOM 7305 O O . ASP A 1 949 ? -15.484 40.906 38.219 1 86.62 949 ASP A O 1
ATOM 7309 N N . LEU A 1 950 ? -17.406 40.438 37.219 1 88.19 950 LEU A N 1
ATOM 7310 C CA . LEU A 1 950 ? -18.094 41.625 37.75 1 88.19 950 LEU A CA 1
ATOM 7311 C C . LEU A 1 950 ? -18.359 41.438 39.25 1 88.19 950 LEU A C 1
ATOM 7313 O O . LEU A 1 950 ? -18.281 42.406 40 1 88.19 950 LEU A O 1
ATOM 7317 N N . HIS A 1 951 ? -18.625 40.281 39.656 1 90.25 951 HIS A N 1
ATOM 7318 C CA . HIS A 1 951 ? -18.828 40 41.062 1 90.25 951 HIS A CA 1
ATOM 7319 C C . HIS A 1 951 ? -17.531 40.188 41.844 1 90.25 951 HIS A C 1
ATOM 7321 O O . HIS A 1 951 ? -17.547 40.719 42.969 1 90.25 951 HIS A O 1
ATOM 7327 N N . HIS A 1 952 ? -16.484 39.812 41.281 1 86.75 952 HIS A N 1
ATOM 7328 C CA . HIS A 1 952 ? -15.195 40 41.906 1 86.75 952 HIS A CA 1
ATOM 7329 C C . HIS A 1 952 ? -14.828 41.5 41.969 1 86.75 952 HIS A C 1
ATOM 7331 O O . HIS A 1 952 ? -14.016 41.906 42.781 1 86.75 952 HIS A O 1
ATOM 7337 N N . GLY A 1 953 ? -15.414 42.219 41 1 86.94 953 GLY A N 1
ATOM 7338 C CA . GLY A 1 953 ? -15.203 43.656 40.969 1 86.94 953 GLY A CA 1
ATOM 7339 C C . GLY A 1 953 ? -16.047 44.406 42 1 86.94 953 GLY A C 1
ATOM 7340 O O . GLY A 1 953 ? -15.883 45.625 42.156 1 86.94 953 GLY A O 1
ATOM 7341 N N . GLY A 1 954 ? -17.047 43.719 42.75 1 88.56 954 GLY A N 1
ATOM 7342 C CA . GLY A 1 954 ? -17.734 44.375 43.844 1 88.56 954 GLY A CA 1
ATOM 7343 C C . GLY A 1 954 ? -19.234 44.375 43.688 1 88.56 954 GLY A C 1
ATOM 7344 O O . GLY A 1 954 ? -19.969 44.75 44.625 1 88.56 954 GLY A O 1
ATOM 7345 N N . MET A 1 955 ? -19.797 43.938 42.625 1 91.81 955 MET A N 1
ATOM 7346 C CA . MET A 1 955 ? -21.234 43.938 42.375 1 91.81 955 MET A CA 1
ATOM 7347 C C . MET A 1 955 ? -21.906 42.781 43.062 1 91.81 955 MET A C 1
ATOM 7349 O O . MET A 1 955 ? -21.281 41.75 43.344 1 91.81 955 MET A O 1
ATOM 7353 N N . SER A 1 956 ? -23.188 42.938 43.406 1 92.06 956 SER A N 1
ATOM 7354 C CA . SER A 1 956 ? -23.953 41.844 44 1 92.06 956 SER A CA 1
ATOM 7355 C C . SER A 1 956 ? -24.203 40.719 42.969 1 92.06 956 SER A C 1
ATOM 7357 O O . SER A 1 956 ? -24.109 40.938 41.781 1 92.06 956 SER A O 1
ATOM 7359 N N . ILE A 1 957 ? -24.438 39.531 43.438 1 91.69 957 ILE A N 1
ATOM 7360 C CA . ILE A 1 957 ? -24.578 38.344 42.594 1 91.69 957 ILE A CA 1
ATOM 7361 C C . ILE A 1 957 ? -25.688 38.562 41.562 1 91.69 957 ILE A C 1
ATOM 7363 O O . ILE A 1 957 ? -25.516 38.281 40.375 1 91.69 957 ILE A O 1
ATOM 7367 N N . ALA A 1 958 ? -26.797 39.062 41.938 1 92.25 958 ALA A N 1
ATOM 7368 C CA . ALA A 1 958 ? -27.938 39.25 41.031 1 92.25 958 ALA A CA 1
ATOM 7369 C C . ALA A 1 958 ? -27.656 40.375 40.031 1 92.25 958 ALA A C 1
ATOM 7371 O O . ALA A 1 958 ? -27.984 40.25 38.844 1 92.25 958 ALA A O 1
ATOM 7372 N N . GLU A 1 959 ? -27.047 41.469 40.5 1 92.75 959 GLU A N 1
ATOM 7373 C CA . GLU A 1 959 ? -26.719 42.594 39.625 1 92.75 959 GLU A CA 1
ATOM 7374 C C . GLU A 1 959 ? -25.625 42.219 38.625 1 92.75 959 GLU A C 1
ATOM 7376 O O . GLU A 1 959 ? -25.656 42.656 37.5 1 92.75 959 GLU A O 1
ATOM 7381 N N . ALA A 1 960 ? -24.703 41.438 39.156 1 93.69 960 ALA A N 1
ATOM 7382 C CA . ALA A 1 960 ? -23.625 40.969 38.281 1 93.69 960 ALA A CA 1
ATOM 7383 C C . ALA A 1 960 ? -24.172 40.125 37.156 1 93.69 960 ALA A C 1
ATOM 7385 O O . ALA A 1 960 ? -23.719 40.219 36 1 93.69 960 ALA A O 1
ATOM 7386 N N . ALA A 1 961 ? -25.109 39.25 37.469 1 93.31 961 ALA A N 1
ATOM 7387 C CA . ALA A 1 961 ? -25.688 38.375 36.469 1 93.31 961 ALA A CA 1
ATOM 7388 C C . ALA A 1 961 ? -26.469 39.156 35.406 1 93.31 961 ALA A C 1
ATOM 7390 O O . ALA A 1 961 ? -26.391 38.844 34.219 1 93.31 961 ALA A O 1
ATOM 7391 N N . ILE A 1 962 ? -27.219 40.156 35.812 1 92 962 ILE A N 1
ATOM 7392 C CA . ILE A 1 962 ? -28.031 40.969 34.906 1 92 962 ILE A CA 1
ATOM 7393 C C . ILE A 1 962 ? -27.125 41.812 34 1 92 962 ILE A C 1
ATOM 7395 O O . ILE A 1 962 ? -27.344 41.906 32.812 1 92 962 ILE A O 1
ATOM 7399 N N . GLU A 1 963 ? -26.109 42.375 34.594 1 90.12 963 GLU A N 1
ATOM 7400 C CA . GLU A 1 963 ? -25.188 43.219 33.812 1 90.12 963 GLU A CA 1
ATOM 7401 C C . GLU A 1 963 ? -24.375 42.375 32.844 1 90.12 963 GLU A C 1
ATOM 7403 O O . GLU A 1 963 ? -24.109 42.844 31.719 1 90.12 963 GLU A O 1
ATOM 7408 N N . ALA A 1 964 ? -23.953 41.25 33.281 1 90.19 964 ALA A N 1
ATOM 7409 C CA . ALA A 1 964 ? -23.234 40.344 32.406 1 90.19 964 ALA A CA 1
ATOM 7410 C C . ALA A 1 964 ? -24.078 39.969 31.188 1 90.19 964 ALA A C 1
ATOM 7412 O O . ALA A 1 964 ? -23.578 39.938 30.062 1 90.19 964 ALA A O 1
ATOM 7413 N N . THR A 1 965 ? -25.328 39.688 31.375 1 90.31 965 THR A N 1
ATOM 7414 C CA . THR A 1 965 ? -26.234 39.312 30.297 1 90.31 965 THR A CA 1
ATOM 7415 C C . THR A 1 965 ? -26.469 40.469 29.344 1 90.31 965 THR A C 1
ATOM 7417 O O . THR A 1 965 ? -26.547 40.281 28.125 1 90.31 965 THR A O 1
ATOM 7420 N N . ARG A 1 966 ? -26.484 41.625 29.891 1 87.88 966 ARG A N 1
ATOM 7421 C CA . ARG A 1 966 ? -26.703 42.844 29.078 1 87.88 966 ARG A CA 1
ATOM 7422 C C . ARG A 1 966 ? -25.5 43.094 28.172 1 87.88 966 ARG A C 1
ATOM 7424 O O . ARG A 1 966 ? -25.656 43.344 26.969 1 87.88 966 ARG A O 1
ATOM 7431 N N . ARG A 1 967 ? -24.359 42.938 28.609 1 82.06 967 ARG A N 1
ATOM 7432 C CA . ARG A 1 967 ? -23.125 43.25 27.891 1 82.06 967 ARG A CA 1
ATOM 7433 C C . ARG A 1 967 ? -22.844 42.188 26.828 1 82.06 967 ARG A C 1
ATOM 7435 O O . ARG A 1 967 ? -22.25 42.5 25.781 1 82.06 967 ARG A O 1
ATOM 7442 N N . ARG A 1 968 ? -23.266 41.062 27.141 1 85 968 ARG A N 1
ATOM 7443 C CA . ARG A 1 968 ? -22.891 39.969 26.25 1 85 968 ARG A CA 1
ATOM 7444 C C . ARG A 1 968 ? -24.062 39.562 25.344 1 85 968 ARG A C 1
ATOM 7446 O O . ARG A 1 968 ? -23.938 38.688 24.5 1 85 968 ARG A O 1
ATOM 7453 N N . PHE A 1 969 ? -25.125 40.156 25.469 1 86.81 969 PHE A N 1
ATOM 7454 C CA . PHE A 1 969 ? -26.328 39.781 24.719 1 86.81 969 PHE A CA 1
ATOM 7455 C C . PHE A 1 969 ? -26.109 39.938 23.219 1 86.81 969 PHE A C 1
ATOM 7457 O O . PHE A 1 969 ? -26.438 39.062 22.438 1 86.81 969 PHE A O 1
ATOM 7464 N N . ARG A 1 970 ? -25.531 41.062 22.797 1 83.62 970 ARG A N 1
ATOM 7465 C CA . ARG A 1 970 ? -25.344 41.312 21.375 1 83.62 970 ARG A CA 1
ATOM 7466 C C . ARG A 1 970 ? -24.422 40.281 20.734 1 83.62 970 ARG A C 1
ATOM 7468 O O . ARG A 1 970 ? -24.781 39.656 19.734 1 83.62 970 ARG A O 1
ATOM 7475 N N . PRO A 1 971 ? -23.25 40.062 21.297 1 84.31 971 PRO A N 1
ATOM 7476 C CA . PRO A 1 971 ? -22.391 39.031 20.703 1 84.31 971 PRO A CA 1
ATOM 7477 C C . PRO A 1 971 ? -23.016 37.625 20.703 1 84.31 971 PRO A C 1
ATOM 7479 O O . PRO A 1 971 ? -22.828 36.875 19.766 1 84.31 971 PRO A O 1
ATOM 7482 N N . ILE A 1 972 ? -23.734 37.25 21.672 1 88.62 972 ILE A N 1
ATOM 7483 C CA . ILE A 1 972 ? -24.344 35.906 21.781 1 88.62 972 ILE A CA 1
ATOM 7484 C C . ILE A 1 972 ? -25.406 35.75 20.703 1 88.62 972 ILE A C 1
ATOM 7486 O O . ILE A 1 972 ? -25.469 34.688 20.062 1 88.62 972 ILE A O 1
ATOM 7490 N N . VAL A 1 973 ? -26.188 36.75 20.5 1 88.94 973 VAL A N 1
ATOM 7491 C CA . VAL A 1 973 ? -27.219 36.688 19.484 1 88.94 973 VAL A CA 1
ATOM 7492 C C . VAL A 1 973 ? -26.578 36.625 18.094 1 88.94 973 VAL A C 1
ATOM 7494 O O . VAL A 1 973 ? -27.047 35.906 17.219 1 88.94 973 VAL A O 1
ATOM 7497 N N . MET A 1 974 ? -25.578 37.438 17.922 1 88.06 974 MET A N 1
ATOM 7498 C CA . MET A 1 974 ? -24.875 37.438 16.641 1 88.06 974 MET A CA 1
ATOM 7499 C C . MET A 1 974 ? -24.281 36.094 16.344 1 88.06 974 MET A C 1
ATOM 7501 O O . MET A 1 974 ? -24.453 35.531 15.25 1 88.06 974 MET A O 1
ATOM 7505 N N . THR A 1 975 ? -23.578 35.469 17.266 1 88.56 975 THR A N 1
ATOM 7506 C CA . THR A 1 975 ? -22.969 34.188 17.078 1 88.56 975 THR A CA 1
ATOM 7507 C C . THR A 1 975 ? -24.016 33.094 16.891 1 88.56 975 THR A C 1
ATOM 7509 O O . THR A 1 975 ? -23.844 32.188 16.078 1 88.56 975 THR A O 1
ATOM 7512 N N . SER A 1 976 ? -25.031 33.156 17.641 1 90.88 976 SER A N 1
ATOM 7513 C CA . SER A 1 976 ? -26.109 32.156 17.531 1 90.88 976 SER A CA 1
ATOM 7514 C C . SER A 1 976 ? -26.812 32.25 16.188 1 90.88 976 SER A C 1
ATOM 7516 O O . SER A 1 976 ? -27.078 31.219 15.555 1 90.88 976 SER A O 1
ATOM 7518 N N . PHE A 1 977 ? -27.078 33.469 15.781 1 90.75 977 PHE A N 1
ATOM 7519 C CA . PHE A 1 977 ? -27.734 33.625 14.492 1 90.75 977 PHE A CA 1
ATOM 7520 C C . PHE A 1 977 ? -26.812 33.219 13.352 1 90.75 977 PHE A C 1
ATOM 7522 O O . PHE A 1 977 ? -27.25 32.719 12.328 1 90.75 977 PHE A O 1
ATOM 7529 N N . ALA A 1 978 ? -25.609 33.594 13.492 1 89.56 978 ALA A N 1
ATOM 7530 C CA . ALA A 1 978 ? -24.625 33.156 12.492 1 89.56 978 ALA A CA 1
ATOM 7531 C C . ALA A 1 978 ? -24.625 31.641 12.375 1 89.56 978 ALA A C 1
ATOM 7533 O O . ALA A 1 978 ? -24.578 31.094 11.273 1 89.56 978 ALA A O 1
ATOM 7534 N N . PHE A 1 979 ? -24.672 30.984 13.484 1 90.88 979 PHE A N 1
ATOM 7535 C CA . PHE A 1 979 ? -24.672 29.531 13.477 1 90.88 979 PHE A CA 1
ATOM 7536 C C . PHE A 1 979 ? -25.969 28.984 12.891 1 90.88 979 PHE A C 1
ATOM 7538 O O . PHE A 1 979 ? -25.953 28.062 12.086 1 90.88 979 PHE A O 1
ATOM 7545 N N . ILE A 1 980 ? -27.062 29.531 13.305 1 93 980 ILE A N 1
ATOM 7546 C CA . ILE A 1 980 ? -28.375 29.078 12.852 1 93 980 ILE A CA 1
ATOM 7547 C C . ILE A 1 980 ? -28.484 29.25 11.336 1 93 980 ILE A C 1
ATOM 7549 O O . ILE A 1 980 ? -28.922 28.344 10.633 1 93 980 ILE A O 1
ATOM 7553 N N . LEU A 1 981 ? -28.094 30.375 10.883 1 90.75 981 LEU A N 1
ATOM 7554 C CA . LEU A 1 981 ? -28.172 30.625 9.445 1 90.75 981 LEU A CA 1
ATOM 7555 C C . LEU A 1 981 ? -27.125 29.797 8.695 1 90.75 981 LEU A C 1
ATOM 7557 O O . LEU A 1 981 ? -27.328 29.453 7.527 1 90.75 981 LEU A O 1
ATOM 7561 N N . GLY A 1 982 ? -26.078 29.609 9.32 1 89.19 982 GLY A N 1
ATOM 7562 C CA . GLY A 1 982 ? -25.078 28.766 8.711 1 89.19 982 GLY A CA 1
ATOM 7563 C C . GLY A 1 982 ? -25.562 27.328 8.5 1 89.19 982 GLY A C 1
ATOM 7564 O O . GLY A 1 982 ? -25.094 26.641 7.594 1 89.19 982 GLY A O 1
ATOM 7565 N N . VAL A 1 983 ? -26.531 26.828 9.266 1 92.31 983 VAL A N 1
ATOM 7566 C CA . VAL A 1 983 ? -27 25.453 9.211 1 92.31 983 VAL A CA 1
ATOM 7567 C C . VAL A 1 983 ? -28.25 25.359 8.336 1 92.31 983 VAL A C 1
ATOM 7569 O O . VAL A 1 983 ? -28.625 24.266 7.906 1 92.31 983 VAL A O 1
ATOM 7572 N N . VAL A 1 984 ? -28.812 26.438 7.949 1 92.94 984 VAL A N 1
ATOM 7573 C CA . VAL A 1 984 ? -30.047 26.484 7.172 1 92.94 984 VAL A CA 1
ATOM 7574 C C . VAL A 1 984 ? -29.844 25.75 5.848 1 92.94 984 VAL A C 1
ATOM 7576 O O . VAL A 1 984 ? -30.719 24.984 5.418 1 92.94 984 VAL A O 1
ATOM 7579 N N . PRO A 1 985 ? -28.734 25.984 5.238 1 90.94 985 PRO A N 1
ATOM 7580 C CA . PRO A 1 985 ? -28.547 25.25 3.984 1 90.94 985 PRO A CA 1
ATOM 7581 C C . PRO A 1 985 ? -28.562 23.734 4.176 1 90.94 985 PRO A C 1
ATOM 7583 O O . PRO A 1 985 ? -28.953 23 3.266 1 90.94 985 PRO A O 1
ATOM 7586 N N . LEU A 1 986 ? -28.172 23.234 5.266 1 91.56 986 LEU A N 1
ATOM 7587 C CA . LEU A 1 986 ? -28.219 21.797 5.559 1 91.56 986 LEU A CA 1
ATOM 7588 C C . LEU A 1 986 ? -29.672 21.328 5.719 1 91.56 986 LEU A C 1
ATOM 7590 O O . LEU A 1 986 ? -30.016 20.234 5.285 1 91.56 986 LEU A O 1
ATOM 7594 N N . VAL A 1 987 ? -30.469 22.156 6.289 1 92.25 987 VAL A N 1
ATOM 7595 C CA . VAL A 1 987 ? -31.859 21.828 6.57 1 92.25 987 VAL A CA 1
ATOM 7596 C C . VAL A 1 987 ? -32.625 21.719 5.262 1 92.25 987 VAL A C 1
ATOM 7598 O O . VAL A 1 987 ? -33.531 20.891 5.129 1 92.25 987 VAL A O 1
ATOM 7601 N N . VAL A 1 988 ? -32.25 22.5 4.262 1 90.69 988 VAL A N 1
ATOM 7602 C CA . VAL A 1 988 ? -33 22.547 3.027 1 90.69 988 VAL A CA 1
ATOM 7603 C C . VAL A 1 988 ? -32.219 21.875 1.903 1 90.69 988 VAL A C 1
ATOM 7605 O O . VAL A 1 988 ? -32.5 22.094 0.723 1 90.69 988 VAL A O 1
ATOM 7608 N N . ALA A 1 989 ? -31.328 21.125 2.234 1 86.75 989 ALA A N 1
ATOM 7609 C CA . ALA A 1 989 ? -30.469 20.484 1.242 1 86.75 989 ALA A CA 1
ATOM 7610 C C . ALA A 1 989 ? -31.266 19.609 0.292 1 86.75 989 ALA A C 1
ATOM 7612 O O . ALA A 1 989 ? -32.281 19 0.693 1 86.75 989 ALA A O 1
ATOM 7613 N N . PHE A 1 990 ? -30.844 19.641 -0.96 1 81.94 990 PHE A N 1
ATOM 7614 C CA . PHE A 1 990 ? -31.484 18.828 -1.986 1 81.94 990 PHE A CA 1
ATOM 7615 C C . PHE A 1 990 ? -30.453 18.094 -2.82 1 81.94 990 PHE A C 1
ATOM 7617 O O . PHE A 1 990 ? -29.266 18.453 -2.811 1 81.94 990 PHE A O 1
ATOM 7624 N N . GLY A 1 991 ? -30.891 17.031 -3.387 1 79.38 991 GLY A N 1
ATOM 7625 C CA . GLY A 1 991 ? -30 16.297 -4.27 1 79.38 991 GLY A CA 1
ATOM 7626 C C . GLY A 1 991 ? -29.359 15.094 -3.607 1 79.38 991 GLY A C 1
ATOM 7627 O O . GLY A 1 991 ? -29.953 14.477 -2.727 1 79.38 991 GLY A O 1
ATOM 7628 N N . ALA A 1 992 ? -28.094 14.766 -4.113 1 83.12 992 ALA A N 1
ATOM 7629 C CA . ALA A 1 992 ? -27.391 13.594 -3.611 1 83.12 992 ALA A CA 1
ATOM 7630 C C . ALA A 1 992 ? -26.906 13.82 -2.18 1 83.12 992 ALA A C 1
ATOM 7632 O O . ALA A 1 992 ? -26.312 14.859 -1.868 1 83.12 992 ALA A O 1
ATOM 7633 N N . GLY A 1 993 ? -27.234 12.898 -1.308 1 80 993 GLY A N 1
ATOM 7634 C CA . GLY A 1 993 ? -26.766 12.984 0.069 1 80 993 GLY A CA 1
ATOM 7635 C C . GLY A 1 993 ? -27.609 13.914 0.924 1 80 993 GLY A C 1
ATOM 7636 O O . GLY A 1 993 ? -27.188 14.312 2.014 1 80 993 GLY A O 1
ATOM 7637 N N . SER A 1 994 ? -28.781 14.258 0.513 1 85.31 994 SER A N 1
ATOM 7638 C CA . SER A 1 994 ? -29.594 15.258 1.19 1 85.31 994 SER A CA 1
ATOM 7639 C C . SER A 1 994 ? -30.219 14.703 2.467 1 85.31 994 SER A C 1
ATOM 7641 O O . SER A 1 994 ? -30.469 15.445 3.418 1 85.31 994 SER A O 1
ATOM 7643 N N . ALA A 1 995 ? -30.453 13.422 2.5 1 84.81 995 ALA A N 1
ATOM 7644 C CA . ALA A 1 995 ? -31.094 12.836 3.682 1 84.81 995 ALA A CA 1
ATOM 7645 C C . ALA A 1 995 ? -30.203 13.016 4.914 1 84.81 995 ALA A C 1
ATOM 7647 O O . ALA A 1 995 ? -30.688 13.391 5.984 1 84.81 995 ALA A O 1
ATOM 7648 N N . GLY A 1 996 ? -28.984 12.781 4.766 1 85.88 996 GLY A N 1
ATOM 7649 C CA . GLY A 1 996 ? -28.062 12.977 5.875 1 85.88 996 GLY A CA 1
ATOM 7650 C C . GLY A 1 996 ? -27.906 14.43 6.281 1 85.88 996 GLY A C 1
ATOM 7651 O O . GLY A 1 996 ? -27.875 14.742 7.473 1 85.88 996 GLY A O 1
ATOM 7652 N N . GLN A 1 997 ? -27.859 15.234 5.289 1 88.88 997 GLN A N 1
ATOM 7653 C CA . GLN A 1 997 ? -27.734 16.656 5.555 1 88.88 997 GLN A CA 1
ATOM 7654 C C . GLN A 1 997 ? -28.953 17.203 6.305 1 88.88 997 GLN A C 1
ATOM 7656 O O . GLN A 1 997 ? -28.797 17.938 7.285 1 88.88 997 GLN A O 1
ATOM 7661 N N . ARG A 1 998 ? -30.094 16.734 5.891 1 90 998 ARG A N 1
ATOM 7662 C CA . ARG A 1 998 ? -31.328 17.234 6.504 1 90 998 ARG A CA 1
ATOM 7663 C C . ARG A 1 998 ? -31.469 16.703 7.93 1 90 998 ARG A C 1
ATOM 7665 O O . ARG A 1 998 ? -31.984 17.406 8.805 1 90 998 ARG A O 1
ATOM 7672 N N . ALA A 1 999 ? -31.047 15.555 8.094 1 89.44 999 ALA A N 1
ATOM 7673 C CA . ALA A 1 999 ? -31.156 14.961 9.422 1 89.44 999 ALA A CA 1
ATOM 7674 C C . ALA A 1 999 ? -30.297 15.711 10.43 1 89.44 999 ALA A C 1
ATOM 7676 O O . ALA A 1 999 ? -30.781 16.141 11.477 1 89.44 999 ALA A O 1
ATOM 7677 N N . ILE A 1 1000 ? -29.094 15.875 10.125 1 88.44 1000 ILE A N 1
ATOM 7678 C CA . ILE A 1 1000 ? -28.188 16.547 11.047 1 88.44 1000 ILE A CA 1
ATOM 7679 C C . ILE A 1 1000 ? -28.531 18.031 11.125 1 88.44 1000 ILE A C 1
ATOM 7681 O O . ILE A 1 1000 ? -28.469 18.625 12.203 1 88.44 1000 ILE A O 1
ATOM 7685 N N . GLY A 1 1001 ? -28.828 18.594 9.984 1 91.25 1001 GLY A N 1
ATOM 7686 C CA . GLY A 1 1001 ? -29.172 20.016 9.945 1 91.25 1001 GLY A CA 1
ATOM 7687 C C . GLY A 1 1001 ? -30.391 20.344 10.781 1 91.25 1001 GLY A C 1
ATOM 7688 O O . GLY A 1 1001 ? -30.422 21.359 11.477 1 91.25 1001 GLY A O 1
ATOM 7689 N N . SER A 1 1002 ? -31.359 19.516 10.82 1 93.19 1002 SER A N 1
ATOM 7690 C CA . SER A 1 1002 ? -32.594 19.766 11.562 1 93.19 1002 SER A CA 1
ATOM 7691 C C . SER A 1 1002 ? -32.344 19.688 13.07 1 93.19 1002 SER A C 1
ATOM 7693 O O . SER A 1 1002 ? -32.875 20.484 13.836 1 93.19 1002 SER A O 1
ATOM 7695 N N . VAL A 1 1003 ? -31.578 18.766 13.445 1 91.94 1003 VAL A N 1
ATOM 7696 C CA . VAL A 1 1003 ? -31.297 18.562 14.859 1 91.94 1003 VAL A CA 1
ATOM 7697 C C . VAL A 1 1003 ? -30.516 19.766 15.406 1 91.94 1003 VAL A C 1
ATOM 7699 O O . VAL A 1 1003 ? -30.875 20.312 16.453 1 91.94 1003 VAL A O 1
ATOM 7702 N N . VAL A 1 1004 ? -29.594 20.156 14.68 1 92.06 1004 VAL A N 1
ATOM 7703 C CA . VAL A 1 1004 ? -28.734 21.234 15.148 1 92.06 1004 VAL A CA 1
ATOM 7704 C C . VAL A 1 1004 ? -29.484 22.562 15.047 1 92.06 1004 VAL A C 1
ATOM 7706 O O . VAL A 1 1004 ? -29.344 23.422 15.914 1 92.06 1004 VAL A O 1
ATOM 7709 N N . PHE A 1 1005 ? -30.266 22.719 13.984 1 94 1005 PHE A N 1
ATOM 7710 C CA . PHE A 1 1005 ? -31.078 23.922 13.805 1 94 1005 PHE A CA 1
ATOM 7711 C C . PHE A 1 1005 ? -32.062 24.078 14.945 1 94 1005 PHE A C 1
ATOM 7713 O O . PHE A 1 1005 ? -32.156 25.125 15.578 1 94 1005 PHE A O 1
ATOM 7720 N N . GLY A 1 1006 ? -32.781 23.078 15.242 1 93.81 1006 GLY A N 1
ATOM 7721 C CA . GLY A 1 1006 ? -33.75 23.094 16.328 1 93.81 1006 GLY A CA 1
ATOM 7722 C C . GLY A 1 1006 ? -33.094 23.281 17.688 1 93.81 1006 GLY A C 1
ATOM 7723 O O . GLY A 1 1006 ? -33.594 24.016 18.531 1 93.81 1006 GLY A O 1
ATOM 7724 N N . GLY A 1 1007 ? -32.031 22.594 17.938 1 92.06 1007 GLY A N 1
ATOM 7725 C CA . GLY A 1 1007 ? -31.328 22.703 19.188 1 92.06 1007 GLY A CA 1
ATOM 7726 C C . GLY A 1 1007 ? -30.781 24.094 19.453 1 92.06 1007 GLY A C 1
ATOM 7727 O O . GLY A 1 1007 ? -30.891 24.609 20.562 1 92.06 1007 GLY A O 1
ATOM 7728 N N . MET A 1 1008 ? -30.266 24.719 18.406 1 92.12 1008 MET A N 1
ATOM 7729 C CA . MET A 1 1008 ? -29.672 26.047 18.578 1 92.12 1008 MET A CA 1
ATOM 7730 C C . MET A 1 1008 ? -30.75 27.109 18.781 1 92.12 1008 MET A C 1
ATOM 7732 O O . MET A 1 1008 ? -30.547 28.078 19.516 1 92.12 1008 MET A O 1
ATOM 7736 N N . ILE A 1 1009 ? -31.844 26.938 18.156 1 92.94 1009 ILE A N 1
ATOM 7737 C CA . ILE A 1 1009 ? -32.938 27.859 18.359 1 92.94 1009 ILE A CA 1
ATOM 7738 C C . ILE A 1 1009 ? -33.406 27.812 19.812 1 92.94 1009 ILE A C 1
ATOM 7740 O O . ILE A 1 1009 ? -33.625 28.844 20.438 1 92.94 1009 ILE A O 1
ATOM 7744 N N . SER A 1 1010 ? -33.5 26.641 20.266 1 91.94 1010 SER A N 1
ATOM 7745 C CA . SER A 1 1010 ? -33.906 26.469 21.656 1 91.94 1010 SER A CA 1
ATOM 7746 C C . SER A 1 1010 ? -32.844 26.969 22.609 1 91.94 1010 SER A C 1
ATOM 7748 O O . SER A 1 1010 ? -33.188 27.609 23.625 1 91.94 1010 SER A O 1
ATOM 7750 N N . SER A 1 1011 ? -31.688 26.734 22.328 1 90.06 1011 SER A N 1
ATOM 7751 C CA . SER A 1 1011 ? -30.578 27.172 23.188 1 90.06 1011 SER A CA 1
ATOM 7752 C C . SER A 1 1011 ? -30.5 28.688 23.25 1 90.06 1011 SER A C 1
ATOM 7754 O O . SER A 1 1011 ? -30.156 29.266 24.297 1 90.06 1011 SER A O 1
ATOM 7756 N N . THR A 1 1012 ? -30.844 29.344 22.172 1 87.88 1012 THR A N 1
ATOM 7757 C CA . THR A 1 1012 ? -30.75 30.797 22.109 1 87.88 1012 THR A CA 1
ATOM 7758 C C . THR A 1 1012 ? -32 31.453 22.719 1 87.88 1012 THR A C 1
ATOM 7760 O O . THR A 1 1012 ? -31.891 32.406 23.5 1 87.88 1012 THR A O 1
ATOM 7763 N N . LEU A 1 1013 ? -33.125 30.875 22.484 1 87.56 1013 LEU A N 1
ATOM 7764 C CA . LEU A 1 1013 ? -34.375 31.5 22.922 1 87.56 1013 LEU A CA 1
ATOM 7765 C C . LEU A 1 1013 ? -34.75 31.078 24.328 1 87.56 1013 LEU A C 1
ATOM 7767 O O . LEU A 1 1013 ? -35.219 31.875 25.125 1 87.56 1013 LEU A O 1
ATOM 7771 N N . LEU A 1 1014 ? -34.438 29.875 24.641 1 85.88 1014 LEU A N 1
ATOM 7772 C CA . LEU A 1 1014 ? -34.938 29.328 25.891 1 85.88 1014 LEU A CA 1
ATOM 7773 C C . LEU A 1 1014 ? -33.812 29.188 26.922 1 85.88 1014 LEU A C 1
ATOM 7775 O O . LEU A 1 1014 ? -34.031 29.406 28.109 1 85.88 1014 LEU A O 1
ATOM 7779 N N . ALA A 1 1015 ? -32.656 28.844 26.547 1 84.88 1015 ALA A N 1
ATOM 7780 C CA . ALA A 1 1015 ? -31.609 28.469 27.484 1 84.88 1015 ALA A CA 1
ATOM 7781 C C . ALA A 1 1015 ? -30.922 29.703 28.047 1 84.88 1015 ALA A C 1
ATOM 7783 O O . ALA A 1 1015 ? -30.562 29.734 29.234 1 84.88 1015 ALA A O 1
ATOM 7784 N N . ILE A 1 1016 ? -30.734 30.734 27.266 1 84.88 1016 ILE A N 1
ATOM 7785 C CA . ILE A 1 1016 ? -29.922 31.891 27.641 1 84.88 1016 ILE A CA 1
ATOM 7786 C C . ILE A 1 1016 ? -30.562 32.594 28.844 1 84.88 1016 ILE A C 1
ATOM 7788 O O . ILE A 1 1016 ? -29.859 32.969 29.797 1 84.88 1016 ILE A O 1
ATOM 7792 N N . PRO A 1 1017 ? -31.859 32.688 28.906 1 87.88 1017 PRO A N 1
ATOM 7793 C CA . PRO A 1 1017 ? -32.469 33.375 30.047 1 87.88 1017 PRO A CA 1
ATOM 7794 C C . PRO A 1 1017 ? -32.312 32.594 31.344 1 87.88 1017 PRO A C 1
ATOM 7796 O O . PRO A 1 1017 ? -32.375 33.156 32.438 1 87.88 1017 PRO A O 1
ATOM 7799 N N . PHE A 1 1018 ? -32.031 31.328 31.297 1 91.56 1018 PHE A N 1
ATOM 7800 C CA . PHE A 1 1018 ? -31.953 30.484 32.469 1 91.56 1018 PHE A CA 1
ATOM 7801 C C . PHE A 1 1018 ? -30.547 30.516 33.062 1 91.56 1018 PHE A C 1
ATOM 7803 O O . PHE A 1 1018 ? -30.359 30.188 34.25 1 91.56 1018 PHE A O 1
ATOM 7810 N N . VAL A 1 1019 ? -29.562 30.906 32.281 1 91.06 1019 VAL A N 1
ATOM 7811 C CA . VAL A 1 1019 ? -28.156 30.859 32.688 1 91.06 1019 VAL A CA 1
ATOM 7812 C C . VAL A 1 1019 ? -27.953 31.781 33.906 1 91.06 1019 VAL A C 1
ATOM 7814 O O . VAL A 1 1019 ? -27.391 31.359 34.906 1 91.06 1019 VAL A O 1
ATOM 7817 N N . PRO A 1 1020 ? -28.422 33.062 33.844 1 91.56 1020 PRO A N 1
ATOM 7818 C CA . PRO A 1 1020 ? -28.234 33.938 35 1 91.56 1020 PRO A CA 1
ATOM 7819 C C . PRO A 1 1020 ? -29 33.438 36.219 1 91.56 1020 PRO A C 1
ATOM 7821 O O . PRO A 1 1020 ? -28.547 33.625 37.344 1 91.56 1020 PRO A O 1
ATOM 7824 N N . VAL A 1 1021 ? -30.125 32.812 36.031 1 92.38 1021 VAL A N 1
ATOM 7825 C CA . VAL A 1 1021 ? -30.922 32.312 37.156 1 92.38 1021 VAL A CA 1
ATOM 7826 C C . VAL A 1 1021 ? -30.141 31.203 37.875 1 92.38 1021 VAL A C 1
ATOM 7828 O O . VAL A 1 1021 ? -30.062 31.172 39.094 1 92.38 1021 VAL A O 1
ATOM 7831 N N . PHE A 1 1022 ? -29.562 30.344 37.094 1 93.06 1022 PHE A N 1
ATOM 7832 C CA . PHE A 1 1022 ? -28.797 29.25 37.656 1 93.06 1022 PHE A CA 1
ATOM 7833 C C . PHE A 1 1022 ? -27.547 29.766 38.375 1 93.06 1022 PHE A C 1
ATOM 7835 O O . PHE A 1 1022 ? -27.156 29.25 39.406 1 93.06 1022 PHE A O 1
ATOM 7842 N N . TYR A 1 1023 ? -26.938 30.766 37.719 1 91.94 1023 TYR A N 1
ATOM 7843 C CA . TYR A 1 1023 ? -25.75 31.375 38.344 1 91.94 1023 TYR A CA 1
ATOM 7844 C C . TYR A 1 1023 ? -26.078 31.953 39.719 1 91.94 1023 TYR A C 1
ATOM 7846 O O . TYR A 1 1023 ? -25.344 31.719 40.688 1 91.94 1023 TYR A O 1
ATOM 7854 N N . VAL A 1 1024 ? -27.203 32.625 39.875 1 91.88 1024 VAL A N 1
ATOM 7855 C CA . VAL A 1 1024 ? -27.594 33.281 41.125 1 91.88 1024 VAL A CA 1
ATOM 7856 C C . VAL A 1 1024 ? -27.922 32.219 42.188 1 91.88 1024 VAL A C 1
ATOM 7858 O O . VAL A 1 1024 ? -27.5 32.344 43.344 1 91.88 1024 VAL A O 1
ATOM 7861 N N . VAL A 1 1025 ? -28.625 31.234 41.812 1 92 1025 VAL A N 1
ATOM 7862 C CA . VAL A 1 1025 ? -29.078 30.203 42.75 1 92 1025 VAL A CA 1
ATOM 7863 C C . VAL A 1 1025 ? -27.859 29.422 43.281 1 92 1025 VAL A C 1
ATOM 7865 O O . VAL A 1 1025 ? -27.75 29.172 44.469 1 92 1025 VAL A O 1
ATOM 7868 N N . LEU A 1 1026 ? -26.984 29.094 42.375 1 91.12 1026 LEU A N 1
ATOM 7869 C CA . LEU A 1 1026 ? -25.859 28.25 42.75 1 91.12 1026 LEU A CA 1
ATOM 7870 C C . LEU A 1 1026 ? -24.812 29.062 43.531 1 91.12 1026 LEU A C 1
ATOM 7872 O O . LEU A 1 1026 ? -24.188 28.531 44.438 1 91.12 1026 LEU A O 1
ATOM 7876 N N . GLU A 1 1027 ? -24.641 30.281 43.125 1 88.25 1027 GLU A N 1
ATOM 7877 C CA . GLU A 1 1027 ? -23.703 31.141 43.875 1 88.25 1027 GLU A CA 1
ATOM 7878 C C . GLU A 1 1027 ? -24.219 31.469 45.25 1 88.25 1027 GLU A C 1
ATOM 7880 O O . GLU A 1 1027 ? -23.453 31.562 46.219 1 88.25 1027 GLU A O 1
ATOM 7885 N N . ARG A 1 1028 ? -25.469 31.719 45.406 1 87.81 1028 ARG A N 1
ATOM 7886 C CA . ARG A 1 1028 ? -26.078 31.953 46.719 1 87.81 1028 ARG A CA 1
ATOM 7887 C C . ARG A 1 1028 ? -25.953 30.719 47.625 1 87.81 1028 ARG A C 1
ATOM 7889 O O . ARG A 1 1028 ? -25.734 30.828 48.812 1 87.81 1028 ARG A O 1
ATOM 7896 N N . MET A 1 1029 ? -26.156 29.672 46.969 1 87.44 1029 MET A N 1
ATOM 7897 C CA . MET A 1 1029 ? -26.016 28.422 47.688 1 87.44 1029 MET A CA 1
ATOM 7898 C C . MET A 1 1029 ? -24.578 28.219 48.156 1 87.44 1029 MET A C 1
ATOM 7900 O O . MET A 1 1029 ? -24.344 27.719 49.281 1 87.44 1029 MET A O 1
ATOM 7904 N N . SER A 1 1030 ? -23.672 28.547 47.375 1 85.81 1030 SER A N 1
ATOM 7905 C CA . SER A 1 1030 ? -22.266 28.422 47.719 1 85.81 1030 SER A CA 1
ATOM 7906 C C . SER A 1 1030 ? -21.906 29.359 48.875 1 85.81 1030 SER A C 1
ATOM 7908 O O . SER A 1 1030 ? -21.109 29 49.75 1 85.81 1030 SER A O 1
ATOM 7910 N N . GLU A 1 1031 ? -22.438 30.609 48.781 1 82.19 1031 GLU A N 1
ATOM 7911 C CA . GLU A 1 1031 ? -22.203 31.562 49.844 1 82.19 1031 GLU A CA 1
ATOM 7912 C C . GLU A 1 1031 ? -22.859 31.078 51.156 1 82.19 1031 GLU A C 1
ATOM 7914 O O . GLU A 1 1031 ? -22.312 31.281 52.25 1 82.19 1031 GLU A O 1
ATOM 7919 N N . TRP A 1 1032 ? -23.938 30.516 51 1 80.75 1032 TRP A N 1
ATOM 7920 C CA . TRP A 1 1032 ? -24.641 30.016 52.188 1 80.75 1032 TRP A CA 1
ATOM 7921 C C . TRP A 1 1032 ? -23.859 28.875 52.812 1 80.75 1032 TRP A C 1
ATOM 7923 O O . TRP A 1 1032 ? -23.719 28.828 54.062 1 80.75 1032 TRP A O 1
ATOM 7933 N N . VAL A 1 1033 ? -23.375 27.969 52.031 1 76.38 1033 VAL A N 1
ATOM 7934 C CA . VAL A 1 1033 ? -22.609 26.844 52.531 1 76.38 1033 VAL A CA 1
ATOM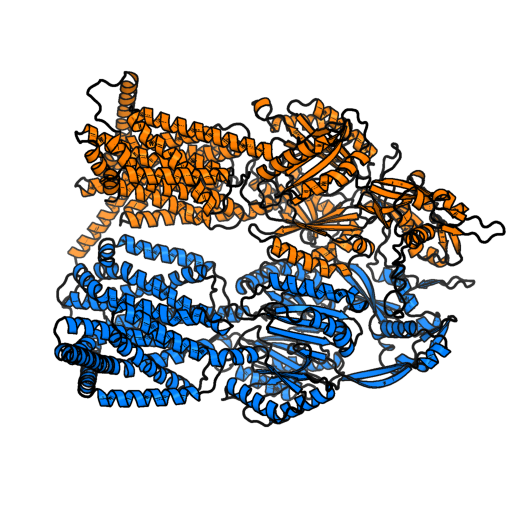 7935 C C . VAL A 1 1033 ? -21.297 27.344 53.125 1 76.38 1033 VAL A C 1
ATOM 7937 O O . VAL A 1 1033 ? -20.844 26.828 54.156 1 76.38 1033 VAL A O 1
ATOM 7940 N N . GLY A 1 1034 ? -20.766 28.359 52.469 1 72.69 1034 GLY A N 1
ATOM 7941 C CA . GLY A 1 1034 ? -19.547 28.969 53 1 72.69 1034 GLY A CA 1
ATOM 7942 C C . GLY A 1 1034 ? -19.766 29.672 54.312 1 72.69 1034 GLY A C 1
ATOM 7943 O O . GLY A 1 1034 ? -18.969 29.531 55.25 1 72.69 1034 GLY A O 1
ATOM 7944 N N . ASN A 1 1035 ? -20.891 30.391 54.406 1 70.06 1035 ASN A N 1
ATOM 7945 C CA . ASN A 1 1035 ? -21.219 31.078 55.656 1 70.06 1035 ASN A CA 1
ATOM 7946 C C . ASN A 1 1035 ? -21.578 30.078 56.75 1 70.06 1035 ASN A C 1
ATOM 7948 O O . ASN A 1 1035 ? -21.234 30.297 57.906 1 70.06 1035 ASN A O 1
ATOM 7952 N N . TRP A 1 1036 ? -22.203 29.109 56.281 1 67.5 1036 TRP A N 1
ATOM 7953 C CA . TRP A 1 1036 ? -22.562 28.078 57.281 1 67.5 1036 TRP A CA 1
ATOM 7954 C C . TRP A 1 1036 ? -21.312 27.406 57.812 1 67.5 1036 TRP A C 1
ATOM 7956 O O . TRP A 1 1036 ? -21.203 27.156 59.031 1 67.5 1036 TRP A O 1
ATOM 7966 N N . ARG A 1 1037 ? -20.281 27.141 57.031 1 65.88 1037 ARG A N 1
ATOM 7967 C CA . ARG A 1 1037 ? -19.031 26.516 57.469 1 65.88 1037 ARG A CA 1
ATOM 7968 C C . ARG A 1 1037 ? -18.219 27.453 58.344 1 65.88 1037 ARG A C 1
ATOM 7970 O O . ARG A 1 1037 ? -17.594 27.016 59.312 1 65.88 1037 ARG A O 1
ATOM 7977 N N . SER A 1 1038 ? -18.25 28.719 57.875 1 66.5 1038 SER A N 1
ATOM 7978 C CA . SER A 1 1038 ? -17.547 29.703 58.656 1 66.5 1038 SER A CA 1
ATOM 7979 C C . SER A 1 1038 ? -18.188 29.891 60.031 1 66.5 1038 SER A C 1
ATOM 7981 O O . SER A 1 1038 ? -17.5 30.078 61.031 1 66.5 1038 SER A O 1
ATOM 7983 N N . LYS A 1 1039 ? -19.438 29.922 60.188 1 69.19 1039 LYS A N 1
ATOM 7984 C CA . LYS A 1 1039 ? -20.141 30.031 61.469 1 69.19 1039 LYS A CA 1
ATOM 7985 C C . LYS A 1 1039 ? -19.906 28.797 62.344 1 69.19 1039 LYS A C 1
ATOM 7987 O O . LYS A 1 1039 ? -19.766 28.906 63.562 1 69.19 1039 LYS A O 1
ATOM 7992 N N . ARG A 1 1040 ? -19.922 27.797 61.625 1 64.88 1040 ARG A N 1
ATOM 7993 C CA . ARG A 1 1040 ? -19.688 26.562 62.406 1 64.88 1040 ARG A CA 1
ATOM 7994 C C . ARG A 1 1040 ? -18.25 26.531 62.938 1 64.88 1040 ARG A C 1
ATOM 7996 O O . ARG A 1 1040 ? -18.016 26.047 64.062 1 64.88 1040 ARG A O 1
ATOM 8003 N N . THR A 1 1041 ? -17.359 26.969 62.094 1 63.47 1041 THR A N 1
ATOM 8004 C CA . THR A 1 1041 ? -15.992 27.016 62.562 1 63.47 1041 THR A CA 1
ATOM 8005 C C . THR A 1 1041 ? -15.859 28.031 63.719 1 63.47 1041 THR A C 1
ATOM 8007 O O . THR A 1 1041 ? -15.102 27.812 64.688 1 63.47 1041 THR A O 1
ATOM 8010 N N . LEU A 1 1042 ? -16.562 29.109 63.594 1 63.78 1042 LEU A N 1
ATOM 8011 C CA . LEU A 1 1042 ? -16.562 30.078 64.688 1 63.78 1042 LEU A CA 1
ATOM 8012 C C . LEU A 1 1042 ? -17.266 29.516 65.875 1 63.78 1042 LEU A C 1
ATOM 8014 O O . LEU A 1 1042 ? -16.859 29.766 67.062 1 63.78 1042 LEU A O 1
ATOM 8018 N N . ARG A 1 1043 ? -18.188 28.812 65.625 1 60.84 1043 ARG A N 1
ATOM 8019 C CA . ARG A 1 1043 ? -18.875 28.188 66.75 1 60.84 1043 ARG A CA 1
ATOM 8020 C C . ARG A 1 1043 ? -18.031 27.062 67.375 1 60.84 1043 ARG A C 1
ATOM 8022 O O . ARG A 1 1043 ? -18.234 26.672 68.5 1 60.84 1043 ARG A O 1
ATOM 8029 N N . ARG A 1 1044 ? -17.109 26.5 66.688 1 48.41 1044 ARG A N 1
ATOM 8030 C CA . ARG A 1 1044 ? -16.203 25.531 67.25 1 48.41 1044 ARG A CA 1
ATOM 8031 C C . ARG A 1 1044 ? -15.039 26.219 67.938 1 48.41 1044 ARG A C 1
ATOM 8033 O O . ARG A 1 1044 ? -14.523 25.719 68.938 1 48.41 1044 ARG A O 1
ATOM 8040 N N . MET B 1 1 ? 18.312 37.406 28.078 1 66.44 1 MET B N 1
ATOM 8041 C CA . MET B 1 1 ? 18.656 36.75 26.828 1 66.44 1 MET B CA 1
ATOM 8042 C C . MET B 1 1 ? 19.219 35.344 27.078 1 66.44 1 MET B C 1
ATOM 8044 O O . MET B 1 1 ? 19.828 35.094 28.109 1 66.44 1 MET B O 1
ATOM 8048 N N . ILE B 1 2 ? 18.938 34.406 26.281 1 75.5 2 ILE B N 1
ATOM 8049 C CA . ILE B 1 2 ? 19.266 33 26.422 1 75.5 2 ILE B CA 1
ATOM 8050 C C . ILE B 1 2 ? 20.781 32.844 26.5 1 75.5 2 ILE B C 1
ATOM 8052 O O . ILE B 1 2 ? 21.281 32.094 27.344 1 75.5 2 ILE B O 1
ATOM 8056 N N . SER B 1 3 ? 21.594 33.688 25.781 1 82.31 3 SER B N 1
ATOM 8057 C CA . SER B 1 3 ? 23.047 33.531 25.734 1 82.31 3 SER B CA 1
ATOM 8058 C C . SER B 1 3 ? 23.703 34.031 27 1 82.31 3 SER B C 1
ATOM 8060 O O . SER B 1 3 ? 24.75 33.531 27.406 1 82.31 3 SER B O 1
ATOM 8062 N N . GLN B 1 4 ? 23.141 35.125 27.594 1 83 4 GLN B N 1
ATOM 8063 C CA . GLN B 1 4 ? 23.719 35.656 28.828 1 83 4 GLN B CA 1
ATOM 8064 C C . GLN B 1 4 ? 23.625 34.625 29.969 1 83 4 GLN B C 1
ATOM 8066 O O . GLN B 1 4 ? 24.516 34.562 30.797 1 83 4 GLN B O 1
ATOM 8071 N N . PHE B 1 5 ? 22.578 33.812 29.938 1 84.06 5 PHE B N 1
ATOM 8072 C CA . PHE B 1 5 ? 22.391 32.75 30.938 1 84.06 5 PHE B CA 1
ATOM 8073 C C . PHE B 1 5 ? 23.531 31.719 30.844 1 84.06 5 PHE B C 1
ATOM 8075 O O . PHE B 1 5 ? 24.047 31.281 31.875 1 84.06 5 PHE B O 1
ATOM 8082 N N . PHE B 1 6 ? 23.984 31.5 29.703 1 86.81 6 PHE B N 1
ATOM 8083 C CA . PHE B 1 6 ? 25 30.469 29.516 1 86.81 6 PHE B CA 1
ATOM 8084 C C . PHE B 1 6 ? 26.391 31.031 29.75 1 86.81 6 PHE B C 1
ATOM 8086 O O . PHE B 1 6 ? 27.297 30.312 30.188 1 86.81 6 PHE B O 1
ATOM 8093 N N . ILE B 1 7 ? 26.594 32.312 29.422 1 86.31 7 ILE B N 1
ATOM 8094 C CA . ILE B 1 7 ? 27.891 32.969 29.656 1 86.31 7 ILE B CA 1
ATOM 8095 C C . ILE B 1 7 ? 28.172 33 31.156 1 86.31 7 ILE B C 1
ATOM 8097 O O . ILE B 1 7 ? 29.328 32.844 31.578 1 86.31 7 ILE B O 1
ATOM 8101 N N . GLU B 1 8 ? 27.078 33.094 31.891 1 87 8 GLU B N 1
ATOM 8102 C CA . GLU B 1 8 ? 27.219 33.188 33.344 1 87 8 GLU B CA 1
ATOM 8103 C C . GLU B 1 8 ? 27.344 31.797 33.969 1 87 8 GLU B C 1
ATOM 8105 O O . GLU B 1 8 ? 27.812 31.656 35.094 1 87 8 GLU B O 1
ATOM 8110 N N . ARG B 1 9 ? 26.984 30.734 33.281 1 89.12 9 ARG B N 1
ATOM 8111 C CA . ARG B 1 9 ? 27.078 29.344 33.719 1 89.12 9 ARG B CA 1
ATOM 8112 C C . ARG B 1 9 ? 27.859 28.5 32.719 1 89.12 9 ARG B C 1
ATOM 8114 O O . ARG B 1 9 ? 27.297 27.594 32.094 1 89.12 9 ARG B O 1
ATOM 8121 N N . PRO B 1 10 ? 29.047 28.641 32.594 1 87.38 10 PRO B N 1
ATOM 8122 C CA . PRO B 1 10 ? 29.875 27.969 31.578 1 87.38 10 PRO B CA 1
ATOM 8123 C C . PRO B 1 10 ? 29.891 26.453 31.734 1 87.38 10 PRO B C 1
ATOM 8125 O O . PRO B 1 10 ? 29.984 25.734 30.734 1 87.38 10 PRO B O 1
ATOM 8128 N N . ILE B 1 11 ? 29.688 25.953 32.844 1 88.38 11 ILE B N 1
ATOM 8129 C CA . ILE B 1 11 ? 29.719 24.516 33.062 1 88.38 11 ILE B CA 1
ATOM 8130 C C . ILE B 1 11 ? 28.5 23.859 32.438 1 88.38 11 ILE B C 1
ATOM 8132 O O . ILE B 1 11 ? 28.578 22.781 31.844 1 88.38 11 ILE B O 1
ATOM 8136 N N . PHE B 1 12 ? 27.391 24.484 32.562 1 86.69 12 PHE B N 1
ATOM 8137 C CA . PHE B 1 12 ? 26.156 23.969 32 1 86.69 12 PHE B CA 1
ATOM 8138 C C . PHE B 1 12 ? 26.25 23.859 30.5 1 86.69 12 PHE B C 1
ATOM 8140 O O . PHE B 1 12 ? 25.828 22.859 29.906 1 86.69 12 PHE B O 1
ATOM 8147 N N . ALA B 1 13 ? 26.766 24.844 29.859 1 89 13 ALA B N 1
ATOM 8148 C CA . ALA B 1 13 ? 26.922 24.844 28.406 1 89 13 ALA B CA 1
ATOM 8149 C C . ALA B 1 13 ? 27.875 23.734 27.969 1 89 13 ALA B C 1
ATOM 8151 O O . ALA B 1 13 ? 27.625 23.062 26.953 1 89 13 ALA B O 1
ATOM 8152 N N . ASN B 1 14 ? 28.844 23.469 28.719 1 90.62 14 ASN B N 1
ATOM 8153 C CA . ASN B 1 14 ? 29.812 22.422 28.406 1 90.62 14 ASN B CA 1
ATOM 8154 C C . ASN B 1 14 ? 29.203 21.031 28.594 1 90.62 14 ASN B C 1
ATOM 8156 O O . ASN B 1 14 ? 29.531 20.094 27.844 1 90.62 14 ASN B O 1
ATOM 8160 N N . VAL B 1 15 ? 28.406 20.953 29.594 1 89 15 VAL B N 1
ATOM 8161 C CA . VAL B 1 15 ? 27.766 19.672 29.859 1 89 15 VAL B CA 1
ATOM 8162 C C . VAL B 1 15 ? 26.828 19.297 28.719 1 89 15 VAL B C 1
ATOM 8164 O O . VAL B 1 15 ? 26.734 18.141 28.328 1 89 15 VAL B O 1
ATOM 8167 N N . ILE B 1 16 ? 26.094 20.234 28.172 1 90.25 16 ILE B N 1
ATOM 8168 C CA . ILE B 1 16 ? 25.203 19.984 27.047 1 90.25 16 ILE B CA 1
ATOM 8169 C C . ILE B 1 16 ? 26 19.484 25.844 1 90.25 16 ILE B C 1
ATOM 8171 O O . ILE B 1 16 ? 25.594 18.547 25.172 1 90.25 16 ILE B O 1
ATOM 8175 N N . ALA B 1 17 ? 27.094 20.094 25.578 1 92.31 17 ALA B N 1
ATOM 8176 C CA . ALA B 1 17 ? 27.953 19.703 24.469 1 92.31 17 ALA B CA 1
ATOM 8177 C C . ALA B 1 17 ? 28.562 18.328 24.688 1 92.31 17 ALA B C 1
ATOM 8179 O O . ALA B 1 17 ? 28.625 17.5 23.766 1 92.31 17 ALA B O 1
ATOM 8180 N N . LEU B 1 18 ? 28.922 18.031 25.891 1 92.25 18 LEU B N 1
ATOM 8181 C CA . LEU B 1 18 ? 29.531 16.75 26.203 1 92.25 18 LEU B CA 1
ATOM 8182 C C . LEU B 1 18 ? 28.516 15.625 26.141 1 92.25 18 LEU B C 1
ATOM 8184 O O . LEU B 1 18 ? 28.828 14.523 25.672 1 92.25 18 LEU B O 1
ATOM 8188 N N . VAL B 1 19 ? 27.375 15.875 26.688 1 92.44 19 VAL B N 1
ATOM 8189 C CA . VAL B 1 19 ? 26.328 14.875 26.625 1 92.44 19 VAL B CA 1
ATOM 8190 C C . VAL B 1 19 ? 25.969 14.578 25.156 1 92.44 19 VAL B C 1
ATOM 8192 O O . VAL B 1 19 ? 25.734 13.422 24.797 1 92.44 19 VAL B O 1
ATOM 8195 N N . THR B 1 20 ? 25.906 15.586 24.328 1 93.06 20 THR B N 1
ATOM 8196 C CA . THR B 1 20 ? 25.625 15.406 22.906 1 93.06 20 THR B CA 1
ATOM 8197 C C . THR B 1 20 ? 26.719 14.562 22.25 1 93.06 20 THR B C 1
ATOM 8199 O O . THR B 1 20 ? 26.422 13.672 21.438 1 93.06 20 THR B O 1
ATOM 8202 N N . VAL B 1 21 ? 27.906 14.758 22.594 1 93.69 21 VAL B N 1
ATOM 8203 C CA . VAL B 1 21 ? 29.031 14.031 22.016 1 93.69 21 VAL B CA 1
ATOM 8204 C C . VAL B 1 21 ? 29.016 12.578 22.484 1 93.69 21 VAL B C 1
ATOM 8206 O O . VAL B 1 21 ? 29.25 11.656 21.703 1 93.69 21 VAL B O 1
ATOM 8209 N N . ILE B 1 22 ? 28.641 12.391 23.734 1 93.69 22 ILE B N 1
ATOM 8210 C CA . ILE B 1 22 ? 28.625 11.047 24.297 1 93.69 22 ILE B CA 1
ATOM 8211 C C . ILE B 1 22 ? 27.516 10.227 23.641 1 93.69 22 ILE B C 1
ATOM 8213 O O . ILE B 1 22 ? 27.734 9.109 23.188 1 93.69 22 ILE B O 1
ATOM 8217 N N . ILE B 1 23 ? 26.375 10.797 23.641 1 93.19 23 ILE B N 1
ATOM 8218 C CA . ILE B 1 23 ? 25.25 10.102 23.047 1 93.19 23 ILE B CA 1
ATOM 8219 C C . ILE B 1 23 ? 25.516 9.867 21.562 1 93.19 23 ILE B C 1
ATOM 8221 O O . ILE B 1 23 ? 25.188 8.805 21.016 1 93.19 23 ILE B O 1
ATOM 8225 N N . GLY B 1 24 ? 26.031 10.836 20.891 1 93.38 24 GLY B N 1
ATOM 8226 C CA . GLY B 1 24 ? 26.375 10.695 19.484 1 93.38 24 GLY B CA 1
ATOM 8227 C C . GLY B 1 24 ? 27.391 9.586 19.219 1 93.38 24 GLY B C 1
ATOM 8228 O O . GLY B 1 24 ? 27.266 8.852 18.25 1 93.38 24 GLY B O 1
ATOM 8229 N N . LEU B 1 25 ? 28.281 9.453 20.125 1 92.94 25 LEU B N 1
ATOM 8230 C CA . LEU B 1 25 ? 29.312 8.438 19.984 1 92.94 25 LEU B CA 1
ATOM 8231 C C . LEU B 1 25 ? 28.734 7.039 20.172 1 92.94 25 LEU B C 1
ATOM 8233 O O . LEU B 1 25 ? 29.172 6.086 19.516 1 92.94 25 LEU B O 1
ATOM 8237 N N . ILE B 1 26 ? 27.844 6.938 21 1 91.25 26 ILE B N 1
ATOM 8238 C CA . ILE B 1 26 ? 27.172 5.66 21.219 1 91.25 26 ILE B CA 1
ATOM 8239 C C . ILE B 1 26 ? 26.453 5.242 19.938 1 91.25 26 ILE B C 1
ATOM 8241 O O . ILE B 1 26 ? 26.531 4.09 19.516 1 91.25 26 ILE B O 1
ATOM 8245 N N . PHE B 1 27 ? 25.859 6.109 19.328 1 91.12 27 PHE B N 1
ATOM 8246 C CA . PHE B 1 27 ? 25.078 5.789 18.141 1 91.12 27 PHE B CA 1
ATOM 8247 C C . PHE B 1 27 ? 25.969 5.617 16.922 1 91.12 27 PHE B C 1
ATOM 8249 O O . PHE B 1 27 ? 25.625 4.902 15.977 1 91.12 27 PHE B O 1
ATOM 8256 N N . LEU B 1 28 ? 27.047 6.246 16.938 1 89.06 28 LEU B N 1
ATOM 8257 C CA . LEU B 1 28 ? 28.016 6.07 15.852 1 89.06 28 LEU B CA 1
ATOM 8258 C C . LEU B 1 28 ? 28.438 4.609 15.734 1 89.06 28 LEU B C 1
ATOM 8260 O O . LEU B 1 28 ? 28.609 4.094 14.625 1 89.06 28 LEU B O 1
ATOM 8264 N N . ASN B 1 29 ? 28.375 3.912 16.844 1 84.56 29 ASN B N 1
ATOM 8265 C CA . ASN B 1 29 ? 28.812 2.523 16.859 1 84.56 29 ASN B CA 1
ATOM 8266 C C . ASN B 1 29 ? 27.656 1.56 16.656 1 84.56 29 ASN B C 1
ATOM 8268 O O . ASN B 1 29 ? 27.859 0.408 16.266 1 84.56 29 ASN B O 1
ATOM 8272 N N . ARG B 1 30 ? 26.531 2.023 16.781 1 85.5 30 ARG B N 1
ATOM 8273 C CA . ARG B 1 30 ? 25.391 1.124 16.734 1 85.5 30 ARG B CA 1
ATOM 8274 C C . ARG B 1 30 ? 24.656 1.239 15.406 1 85.5 30 ARG B C 1
ATOM 8276 O O . ARG B 1 30 ? 23.938 0.321 15.008 1 85.5 30 ARG B O 1
ATOM 8283 N N . LEU B 1 31 ? 24.766 2.186 14.672 1 87.75 31 LEU B N 1
ATOM 8284 C CA . LEU B 1 31 ? 24.031 2.398 13.43 1 87.75 31 LEU B CA 1
ATOM 8285 C C . LEU B 1 31 ? 24.531 1.465 12.328 1 87.75 31 LEU B C 1
ATOM 82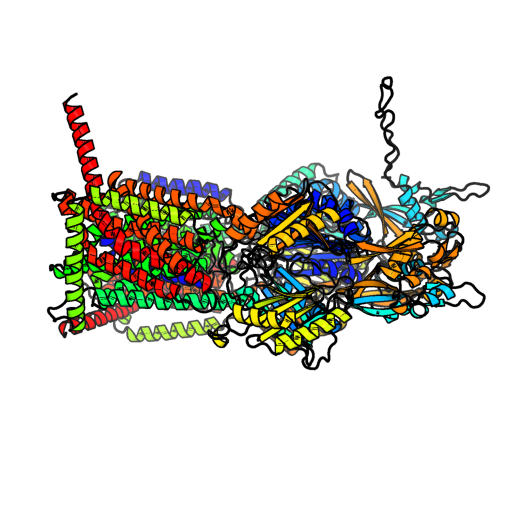87 O O . LEU B 1 31 ? 25.734 1.249 12.195 1 87.75 31 LEU B O 1
ATOM 8291 N N . PRO B 1 32 ? 23.625 0.841 11.641 1 86.81 32 PRO B N 1
ATOM 8292 C CA . PRO B 1 32 ? 24.031 -0.018 10.523 1 86.81 32 PRO B CA 1
ATOM 8293 C C . PRO B 1 32 ? 24.703 0.758 9.391 1 86.81 32 PRO B C 1
ATOM 8295 O O . PRO B 1 32 ? 24.359 1.92 9.148 1 86.81 32 PRO B O 1
ATOM 8298 N N . VAL B 1 33 ? 25.609 0.107 8.773 1 86.62 33 VAL B N 1
ATOM 8299 C CA . VAL B 1 33 ? 26.344 0.725 7.68 1 86.62 33 VAL B CA 1
ATOM 8300 C C . VAL B 1 33 ? 25.938 0.078 6.355 1 86.62 33 VAL B C 1
ATOM 8302 O O . VAL B 1 33 ? 25.875 -1.149 6.25 1 86.62 33 VAL B O 1
ATOM 8305 N N . ALA B 1 34 ? 25.531 0.896 5.422 1 83.25 34 ALA B N 1
ATOM 8306 C CA . ALA B 1 34 ? 25.156 0.431 4.09 1 83.25 34 ALA B CA 1
ATOM 8307 C C . ALA B 1 34 ? 25.641 1.393 3.014 1 83.25 34 ALA B C 1
ATOM 8309 O O . ALA B 1 34 ? 26.078 2.504 3.318 1 83.25 34 ALA B O 1
ATOM 8310 N N . GLN B 1 35 ? 25.734 0.869 1.803 1 80.06 35 GLN B N 1
ATOM 8311 C CA . GLN B 1 35 ? 26.141 1.742 0.711 1 80.06 35 GLN B CA 1
ATOM 8312 C C . GLN B 1 35 ? 25.109 2.834 0.456 1 80.06 35 GLN B C 1
ATOM 8314 O O . GLN B 1 35 ? 25.453 4.012 0.354 1 80.06 35 GLN B O 1
ATOM 8319 N N . TYR B 1 36 ? 23.906 2.355 0.24 1 80.44 36 TYR B N 1
ATOM 8320 C CA . TYR B 1 36 ? 22.766 3.25 0.038 1 80.44 36 TYR B CA 1
ATOM 8321 C C . TYR B 1 36 ? 21.656 2.965 1.046 1 80.44 36 TYR B C 1
ATOM 8323 O O . TYR B 1 36 ? 21.625 1.89 1.647 1 80.44 36 TYR B O 1
ATOM 8331 N N . PRO B 1 37 ? 20.781 3.955 1.22 1 80.62 37 PRO B N 1
ATOM 8332 C CA . PRO B 1 37 ? 19.594 3.629 2.008 1 80.62 37 PRO B CA 1
ATOM 8333 C C . PRO B 1 37 ? 18.75 2.539 1.364 1 80.62 37 PRO B C 1
ATOM 8335 O O . PRO B 1 37 ? 19.031 2.109 0.243 1 80.62 37 PRO B O 1
ATOM 8338 N N . GLN B 1 38 ? 17.781 2.047 2.135 1 78.75 38 GLN B N 1
ATOM 8339 C CA . GLN B 1 38 ? 16.922 1.005 1.604 1 78.75 38 GLN B CA 1
ATOM 8340 C C . GLN B 1 38 ? 16.031 1.544 0.479 1 78.75 38 GLN B C 1
ATOM 8342 O O . GLN B 1 38 ? 14.836 1.762 0.67 1 78.75 38 GLN B O 1
ATOM 8347 N N . ILE B 1 39 ? 16.656 1.658 -0.701 1 80.25 39 ILE B N 1
ATOM 8348 C CA . ILE B 1 39 ? 15.961 2.268 -1.824 1 80.25 39 ILE B CA 1
ATOM 8349 C C . ILE B 1 39 ? 15.617 1.199 -2.859 1 80.25 39 ILE B C 1
ATOM 8351 O O . ILE B 1 39 ? 14.867 1.461 -3.807 1 80.25 39 ILE B O 1
ATOM 8355 N N . VAL B 1 40 ? 16.109 0.041 -2.709 1 80.81 40 VAL B N 1
ATOM 8356 C CA . VAL B 1 40 ? 15.836 -1.017 -3.676 1 80.81 40 VAL B CA 1
ATOM 8357 C C . VAL B 1 40 ? 14.438 -1.587 -3.439 1 80.81 40 VAL B C 1
ATOM 8359 O O . VAL B 1 40 ? 14.086 -1.938 -2.311 1 80.81 40 VAL B O 1
ATOM 8362 N N . PRO B 1 41 ? 13.68 -1.64 -4.543 1 84.5 41 PRO B N 1
ATOM 8363 C CA . PRO B 1 41 ? 12.367 -2.268 -4.383 1 84.5 41 PRO B CA 1
ATOM 8364 C C . PRO B 1 41 ? 12.461 -3.719 -3.912 1 84.5 41 PRO B C 1
ATOM 8366 O O . PRO B 1 41 ? 13.203 -4.512 -4.496 1 84.5 41 PRO B O 1
ATOM 8369 N N . PRO B 1 42 ? 11.758 -4.012 -2.875 1 86.75 42 PRO B N 1
ATOM 8370 C CA . PRO B 1 42 ? 11.797 -5.398 -2.402 1 86.75 42 PRO B CA 1
ATOM 8371 C C . PRO B 1 42 ? 11.18 -6.379 -3.398 1 86.75 42 PRO B C 1
ATOM 8373 O O . PRO B 1 42 ? 10.273 -6.016 -4.148 1 86.75 42 PRO B O 1
ATOM 8376 N N . THR B 1 43 ? 11.742 -7.566 -3.436 1 89.5 43 THR B N 1
ATOM 8377 C CA . THR B 1 43 ? 11.281 -8.555 -4.406 1 89.5 43 THR B CA 1
ATOM 8378 C C . THR B 1 43 ? 10.953 -9.875 -3.717 1 89.5 43 THR B C 1
ATOM 8380 O O . THR B 1 43 ? 11.516 -10.188 -2.668 1 89.5 43 THR B O 1
ATOM 8383 N N . ILE B 1 44 ? 9.945 -10.625 -4.199 1 91.19 44 ILE B N 1
ATOM 8384 C CA . ILE B 1 44 ? 9.586 -11.984 -3.814 1 91.19 44 ILE B CA 1
ATOM 8385 C C . ILE B 1 44 ? 9.734 -12.922 -5.012 1 91.19 44 ILE B C 1
ATOM 8387 O O . ILE B 1 44 ? 9.336 -12.586 -6.125 1 91.19 44 ILE B O 1
ATOM 8391 N N . GLN B 1 45 ? 10.391 -13.992 -4.746 1 91.69 45 GLN B N 1
ATOM 8392 C CA . GLN B 1 45 ? 10.633 -14.945 -5.824 1 91.69 45 GLN B CA 1
ATOM 8393 C C . GLN B 1 45 ? 9.836 -16.234 -5.609 1 91.69 45 GLN B C 1
ATOM 8395 O O . GLN B 1 45 ? 9.766 -16.734 -4.492 1 91.69 45 GLN B O 1
ATOM 8400 N N . VAL B 1 46 ? 9.141 -16.641 -6.668 1 93.69 46 VAL B N 1
ATOM 8401 C CA . VAL B 1 46 ? 8.453 -17.922 -6.711 1 93.69 46 VAL B CA 1
ATOM 8402 C C . VAL B 1 46 ? 9.188 -18.875 -7.641 1 93.69 46 VAL B C 1
ATOM 8404 O O . VAL B 1 46 ? 9.406 -18.562 -8.812 1 93.69 46 VAL B O 1
ATOM 8407 N N . THR B 1 47 ? 9.594 -20.016 -7.07 1 92.88 47 THR B N 1
ATOM 8408 C CA . THR B 1 47 ? 10.344 -20.969 -7.875 1 92.88 47 THR B CA 1
ATOM 8409 C C . THR B 1 47 ? 9.648 -22.328 -7.895 1 92.88 47 THR B C 1
ATOM 8411 O O . THR B 1 47 ? 9.039 -22.734 -6.898 1 92.88 47 THR B O 1
ATOM 8414 N N . ALA B 1 48 ? 9.602 -22.906 -9.039 1 92.25 48 ALA B N 1
ATOM 8415 C CA . ALA B 1 48 ? 9.078 -24.25 -9.258 1 92.25 48 ALA B CA 1
ATOM 8416 C C . ALA B 1 48 ? 9.945 -25.016 -10.266 1 92.25 48 ALA B C 1
ATOM 8418 O O . ALA B 1 48 ? 10.773 -24.422 -10.961 1 9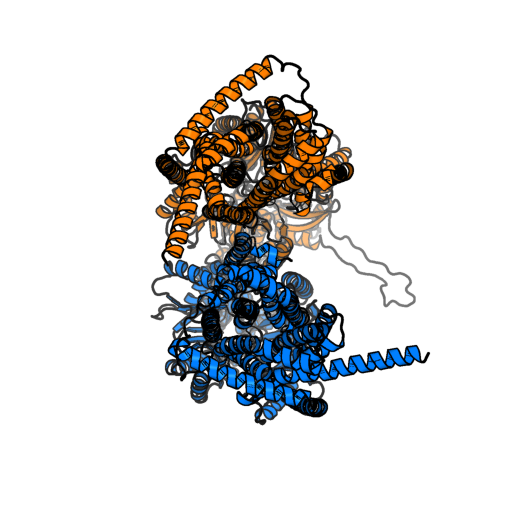2.25 48 ALA B O 1
ATOM 8419 N N . ARG B 1 49 ? 9.812 -26.375 -10.234 1 88.12 49 ARG B N 1
ATOM 8420 C CA . ARG B 1 49 ? 10.594 -27.203 -11.141 1 88.12 49 ARG B CA 1
ATOM 8421 C C . ARG B 1 49 ? 9.734 -28.312 -11.75 1 88.12 49 ARG B C 1
ATOM 8423 O O . ARG B 1 49 ? 8.898 -28.906 -11.07 1 88.12 49 ARG B O 1
ATOM 8430 N N . TYR B 1 50 ? 9.883 -28.438 -13.031 1 85.69 50 TYR B N 1
ATOM 8431 C CA . TYR B 1 50 ? 9.297 -29.547 -13.797 1 85.69 50 TYR B CA 1
ATOM 8432 C C . TYR B 1 50 ? 10.367 -30.266 -14.602 1 85.69 50 TYR B C 1
ATOM 8434 O O . TYR B 1 50 ? 10.555 -30 -15.789 1 85.69 50 TYR B O 1
ATOM 8442 N N . PRO B 1 51 ? 10.922 -31.234 -13.977 1 78.31 51 PRO B N 1
ATOM 8443 C CA . PRO B 1 51 ? 12.07 -31.891 -14.609 1 78.31 51 PRO B CA 1
ATOM 8444 C C . PRO B 1 51 ? 11.734 -32.5 -15.969 1 78.31 51 PRO B C 1
ATOM 8446 O O . PRO B 1 51 ? 10.742 -33.219 -16.109 1 78.31 51 PRO B O 1
ATOM 8449 N N . GLY B 1 52 ? 12.562 -32.156 -16.953 1 73.88 52 GLY B N 1
ATOM 8450 C CA . GLY B 1 52 ? 12.43 -32.75 -18.281 1 73.88 52 GLY B CA 1
ATOM 8451 C C . GLY B 1 52 ? 11.562 -31.922 -19.203 1 73.88 52 GLY B C 1
ATOM 8452 O O . GLY B 1 52 ? 11.516 -32.188 -20.406 1 73.88 52 GLY B O 1
ATOM 8453 N N . ALA B 1 53 ? 10.906 -30.938 -18.688 1 81.56 53 ALA B N 1
ATOM 8454 C CA . ALA B 1 53 ? 10 -30.141 -19.516 1 81.56 53 ALA B CA 1
ATOM 8455 C C . ALA B 1 53 ? 10.766 -29.062 -20.281 1 81.56 53 ALA B C 1
ATOM 8457 O O . ALA B 1 53 ? 11.828 -28.609 -19.844 1 81.56 53 ALA B O 1
ATOM 8458 N N . SER B 1 54 ? 10.25 -28.734 -21.469 1 84.44 54 SER B N 1
ATOM 8459 C CA . SER B 1 54 ? 10.82 -27.656 -22.266 1 84.44 54 SER B CA 1
ATOM 8460 C C . SER B 1 54 ? 10.398 -26.281 -21.734 1 84.44 54 SER B C 1
ATOM 8462 O O . SER B 1 54 ? 9.461 -26.188 -20.938 1 84.44 54 SER B O 1
ATOM 8464 N N . ALA B 1 55 ? 11.078 -25.25 -22.188 1 89.25 55 ALA B N 1
ATOM 8465 C CA . ALA B 1 55 ? 10.781 -23.891 -21.75 1 89.25 55 ALA B CA 1
ATOM 8466 C C . ALA B 1 55 ? 9.344 -23.516 -22.078 1 89.25 55 ALA B C 1
ATOM 8468 O O . ALA B 1 55 ? 8.672 -22.859 -21.281 1 89.25 55 ALA B O 1
ATOM 8469 N N . GLU B 1 56 ? 8.836 -23.891 -23.188 1 88.12 56 GLU B N 1
ATOM 8470 C CA . GLU B 1 56 ? 7.484 -23.562 -23.609 1 88.12 56 GLU B CA 1
ATOM 8471 C C . GLU B 1 56 ? 6.441 -24.25 -22.734 1 88.12 56 GLU B C 1
ATOM 8473 O O . GLU B 1 56 ? 5.422 -23.672 -22.375 1 88.12 56 GLU B O 1
ATOM 8478 N N . VAL B 1 57 ? 6.715 -25.516 -22.422 1 86.44 57 VAL B N 1
ATOM 8479 C CA . VAL B 1 57 ? 5.793 -26.281 -21.594 1 86.44 57 VAL B CA 1
ATOM 8480 C C . VAL B 1 57 ? 5.762 -25.703 -20.188 1 86.44 57 VAL B C 1
ATOM 8482 O O . VAL B 1 57 ? 4.695 -25.562 -19.578 1 86.44 57 VAL B O 1
ATOM 8485 N N . VAL B 1 58 ? 6.934 -25.375 -19.703 1 90.56 58 VAL B N 1
ATOM 8486 C CA . VAL B 1 58 ? 7.012 -24.797 -18.359 1 90.56 58 VAL B CA 1
ATOM 8487 C C . VAL B 1 58 ? 6.266 -23.469 -18.328 1 90.56 58 VAL B C 1
ATOM 8489 O O . VAL B 1 58 ? 5.508 -23.203 -17.391 1 90.56 58 VAL B O 1
ATOM 8492 N N . ALA B 1 59 ? 6.422 -22.641 -19.297 1 92.12 59 ALA B N 1
ATOM 8493 C CA . ALA B 1 59 ? 5.773 -21.328 -19.344 1 92.12 59 ALA B CA 1
ATOM 8494 C C . ALA B 1 59 ? 4.254 -21.469 -19.438 1 92.12 59 ALA B C 1
ATOM 8496 O O . ALA B 1 59 ? 3.518 -20.719 -18.781 1 92.12 59 ALA B O 1
ATOM 8497 N N . ALA B 1 60 ? 3.785 -22.406 -20.109 1 88.38 60 ALA B N 1
ATOM 8498 C CA . ALA B 1 60 ? 2.355 -22.562 -20.375 1 88.38 60 ALA B CA 1
ATOM 8499 C C . ALA B 1 60 ? 1.655 -23.266 -19.203 1 88.38 60 ALA B C 1
ATOM 8501 O O . ALA B 1 60 ? 0.513 -22.938 -18.875 1 88.38 60 ALA B O 1
ATOM 8502 N N . THR B 1 61 ? 2.312 -24.234 -18.609 1 89 61 THR B N 1
ATOM 8503 C CA . THR B 1 61 ? 1.619 -25.078 -17.641 1 89 61 THR B CA 1
ATOM 8504 C C . THR B 1 61 ? 1.888 -24.594 -16.219 1 89 61 THR B C 1
ATOM 8506 O O . THR B 1 61 ? 1.065 -24.812 -15.328 1 89 61 THR B O 1
ATOM 8509 N N . ILE B 1 62 ? 3.033 -24.016 -15.992 1 92.44 62 ILE B N 1
ATOM 8510 C CA . ILE B 1 62 ? 3.375 -23.547 -14.656 1 92.44 62 ILE B CA 1
ATOM 8511 C C . ILE B 1 62 ? 3.354 -22.031 -14.617 1 92.44 62 ILE B C 1
ATOM 8513 O O . ILE B 1 62 ? 2.793 -21.438 -13.695 1 92.44 62 ILE B O 1
ATOM 8517 N N . GLY B 1 63 ? 3.938 -21.406 -15.562 1 93.56 63 GLY B N 1
ATOM 8518 C CA . GLY B 1 63 ? 4.09 -19.969 -15.594 1 93.56 63 GLY B CA 1
ATOM 8519 C C . GLY B 1 63 ? 2.764 -19.219 -15.656 1 93.56 63 GLY B C 1
ATOM 8520 O O . GLY B 1 63 ? 2.459 -18.406 -14.781 1 93.56 63 GLY B O 1
ATOM 8521 N N . VAL B 1 64 ? 1.951 -19.562 -16.594 1 91.38 64 VAL B N 1
ATOM 8522 C CA . VAL B 1 64 ? 0.714 -18.828 -16.844 1 91.38 64 VAL B CA 1
ATOM 8523 C C . VAL B 1 64 ? -0.214 -18.938 -15.641 1 91.38 64 VAL B C 1
ATOM 8525 O O . VAL B 1 64 ? -0.713 -17.922 -15.141 1 91.38 64 VAL B O 1
ATOM 8528 N N . PRO B 1 65 ? -0.425 -20.141 -15.078 1 90.5 65 PRO B N 1
ATOM 8529 C CA . PRO B 1 65 ? -1.331 -20.234 -13.93 1 90.5 65 PRO B CA 1
ATOM 8530 C C . PRO B 1 65 ? -0.822 -19.469 -12.711 1 90.5 65 PRO B C 1
ATOM 8532 O O . PRO B 1 65 ? -1.603 -18.797 -12.031 1 90.5 65 PRO B O 1
ATOM 8535 N N . ILE B 1 66 ? 0.414 -19.5 -12.422 1 94.25 66 ILE B N 1
ATOM 8536 C CA . ILE B 1 66 ? 0.974 -18.844 -11.25 1 94.25 66 ILE B CA 1
ATOM 8537 C C . ILE B 1 66 ? 0.94 -17.328 -11.461 1 94.25 66 ILE B C 1
ATOM 8539 O O . ILE B 1 66 ? 0.595 -16.578 -10.539 1 94.25 66 ILE B O 1
ATOM 8543 N N . GLU B 1 67 ? 1.316 -16.906 -12.648 1 94.25 67 GLU B N 1
ATOM 8544 C CA . GLU B 1 67 ? 1.337 -15.469 -12.945 1 94.25 67 GLU B CA 1
ATOM 8545 C C . GLU B 1 67 ? -0.064 -14.875 -12.875 1 94.25 67 GLU B C 1
ATOM 8547 O O . GLU B 1 67 ? -0.241 -13.75 -12.391 1 94.25 67 GLU B O 1
ATOM 8552 N N . GLN B 1 68 ? -1.026 -15.57 -13.352 1 89.31 68 GLN B N 1
ATOM 8553 C CA . GLN B 1 68 ? -2.404 -15.094 -13.32 1 89.31 68 GLN B CA 1
ATOM 8554 C C . GLN B 1 68 ? -2.922 -15.016 -11.883 1 89.31 68 GLN B C 1
ATOM 8556 O O . GLN B 1 68 ? -3.695 -14.117 -11.547 1 89.31 68 GLN B O 1
ATOM 8561 N N . ALA B 1 69 ? -2.516 -15.93 -11.109 1 90.06 69 ALA B N 1
ATOM 8562 C CA . ALA B 1 69 ? -2.965 -15.961 -9.727 1 90.06 69 ALA B CA 1
ATOM 8563 C C . ALA B 1 69 ? -2.379 -14.789 -8.93 1 90.06 69 ALA B C 1
ATOM 8565 O O . ALA B 1 69 ? -3.059 -14.203 -8.086 1 90.06 69 ALA B O 1
ATOM 8566 N N . VAL B 1 70 ? -1.151 -14.438 -9.203 1 92.88 70 VAL B N 1
ATOM 8567 C CA . VAL B 1 70 ? -0.467 -13.438 -8.391 1 92.88 70 VAL B CA 1
ATOM 8568 C C . VAL B 1 70 ? -0.65 -12.055 -9.008 1 92.88 70 VAL B C 1
ATOM 8570 O O . VAL B 1 70 ? -0.294 -11.047 -8.398 1 92.88 70 VAL B O 1
ATOM 8573 N N . ASN B 1 71 ? -1.258 -11.969 -10.125 1 90.44 71 ASN B N 1
ATOM 8574 C CA . ASN B 1 71 ? -1.44 -10.695 -10.812 1 90.44 71 ASN B CA 1
ATOM 8575 C C . ASN B 1 71 ? -2.291 -9.734 -9.984 1 90.44 71 ASN B C 1
ATOM 8577 O O . ASN B 1 71 ? -3.379 -10.094 -9.531 1 90.44 71 ASN B O 1
ATOM 8581 N N . GLY B 1 72 ? -1.81 -8.508 -9.75 1 84.75 72 GLY B N 1
ATOM 8582 C CA . GLY B 1 72 ? -2.568 -7.477 -9.062 1 84.75 72 GLY B CA 1
ATOM 8583 C C . GLY B 1 72 ? -2.381 -7.496 -7.562 1 84.75 72 GLY B C 1
ATOM 8584 O O . GLY B 1 72 ? -3.162 -6.887 -6.824 1 84.75 72 GLY B O 1
ATOM 8585 N N . VAL B 1 73 ? -1.373 -8.25 -7.094 1 88.12 73 VAL B N 1
ATOM 8586 C CA . VAL B 1 73 ? -1.103 -8.266 -5.66 1 88.12 73 VAL B CA 1
ATOM 8587 C C . VAL B 1 73 ? -0.839 -6.848 -5.168 1 88.12 73 VAL B C 1
ATOM 8589 O O . VAL B 1 73 ? -0.211 -6.047 -5.867 1 88.12 73 VAL B O 1
ATOM 8592 N N . GLU B 1 74 ? -1.248 -6.562 -4.004 1 86.69 74 GLU B N 1
ATOM 8593 C CA . GLU B 1 74 ? -1.157 -5.223 -3.434 1 86.69 74 GLU B CA 1
ATOM 8594 C C . GLU B 1 74 ? 0.293 -4.758 -3.344 1 86.69 74 GLU B C 1
ATOM 8596 O O . GLU B 1 74 ? 1.154 -5.488 -2.846 1 86.69 74 GLU B O 1
ATOM 8601 N N . GLY B 1 75 ? 0.534 -3.561 -3.854 1 87.12 75 GLY B N 1
ATOM 8602 C CA . GLY B 1 75 ? 1.844 -2.943 -3.723 1 87.12 75 GLY B CA 1
ATOM 8603 C C . GLY B 1 75 ? 2.816 -3.371 -4.805 1 87.12 75 GLY B C 1
ATOM 8604 O O . GLY B 1 75 ? 3.945 -2.881 -4.863 1 87.12 75 GLY B O 1
ATOM 8605 N N . SER B 1 76 ? 2.42 -4.312 -5.691 1 91.25 76 SER B N 1
ATOM 8606 C CA . SER B 1 76 ? 3.309 -4.781 -6.75 1 91.25 76 SER B CA 1
ATOM 8607 C C . SER B 1 76 ? 3.389 -3.775 -7.895 1 91.25 76 SER B C 1
ATOM 8609 O O . SER B 1 76 ? 2.385 -3.154 -8.25 1 91.25 76 SER B O 1
ATOM 8611 N N . ILE B 1 77 ? 4.602 -3.592 -8.5 1 89.62 77 ILE B N 1
ATOM 8612 C CA . ILE B 1 77 ? 4.805 -2.648 -9.602 1 89.62 77 ILE B CA 1
ATOM 8613 C C . ILE B 1 77 ? 4.883 -3.404 -10.922 1 89.62 77 ILE B C 1
ATOM 8615 O O . ILE B 1 77 ? 4.285 -2.99 -11.914 1 89.62 77 ILE B O 1
ATOM 8619 N N . TYR B 1 78 ? 5.691 -4.461 -10.977 1 91.56 78 TYR B N 1
ATOM 8620 C CA . TYR B 1 78 ? 5.781 -5.324 -12.148 1 91.56 78 TYR B CA 1
ATOM 8621 C C . TYR B 1 78 ? 6.281 -6.711 -11.773 1 91.56 78 TYR B C 1
ATOM 8623 O O . TYR B 1 78 ? 6.738 -6.93 -10.648 1 91.56 78 TYR B O 1
ATOM 8631 N N . MET B 1 79 ? 6.078 -7.66 -12.641 1 94.19 79 MET B N 1
ATOM 8632 C CA . MET B 1 79 ? 6.523 -9.039 -12.438 1 94.19 79 MET B CA 1
ATOM 8633 C C . MET B 1 79 ? 7.25 -9.562 -13.68 1 94.19 79 MET B C 1
ATOM 8635 O O . MET B 1 79 ? 6.879 -9.227 -14.805 1 94.19 79 MET B O 1
ATOM 8639 N N . SER B 1 80 ? 8.312 -10.32 -13.414 1 93.5 80 SER B N 1
ATOM 8640 C CA . SER B 1 80 ? 9.086 -10.953 -14.477 1 93.5 80 SER B CA 1
ATOM 8641 C C . SER B 1 80 ? 9.312 -12.43 -14.18 1 93.5 80 SER B C 1
ATOM 8643 O O . SER B 1 80 ? 9.578 -12.812 -13.039 1 93.5 80 SER B O 1
ATOM 8645 N N . SER B 1 81 ? 9.109 -13.242 -15.188 1 94.5 81 SER B N 1
ATOM 8646 C CA . SER B 1 81 ? 9.32 -14.68 -15.008 1 94.5 81 SER B CA 1
ATOM 8647 C C . SER B 1 81 ? 10.227 -15.242 -16.094 1 94.5 81 SER B C 1
ATOM 8649 O O . SER B 1 81 ? 10.305 -14.688 -17.203 1 94.5 81 SER B O 1
ATOM 8651 N N . THR B 1 82 ? 10.969 -16.297 -15.711 1 94.12 82 THR B N 1
ATOM 8652 C CA . THR B 1 82 ? 11.828 -17.016 -16.641 1 94.12 82 THR B CA 1
ATOM 8653 C C . THR B 1 82 ? 11.57 -18.516 -16.578 1 94.12 82 THR B C 1
ATOM 8655 O O . THR B 1 82 ? 11.375 -19.062 -15.492 1 94.12 82 THR B O 1
ATOM 8658 N N . SER B 1 83 ? 11.398 -19.109 -17.766 1 93.44 83 SER B N 1
ATOM 8659 C CA . SER B 1 83 ? 11.234 -20.547 -17.906 1 93.44 83 SER B CA 1
ATOM 8660 C C . SER B 1 83 ? 12.367 -21.156 -18.734 1 93.44 83 SER B C 1
ATOM 8662 O O . SER B 1 83 ? 12.562 -20.781 -19.891 1 93.44 83 SER B O 1
ATOM 8664 N N . GLY B 1 84 ? 13.062 -22.109 -18.109 1 88.19 84 GLY B N 1
ATOM 8665 C CA . GLY B 1 84 ? 14.18 -22.734 -18.797 1 88.19 84 GLY B CA 1
ATOM 8666 C C . GLY B 1 84 ? 13.852 -24.125 -19.312 1 88.19 84 GLY B C 1
ATOM 8667 O O . GLY B 1 84 ? 12.898 -24.75 -18.859 1 88.19 84 GLY B O 1
ATOM 8668 N N . SER B 1 85 ? 14.602 -24.547 -20.266 1 83 85 SER B N 1
ATOM 8669 C CA . SER B 1 85 ? 14.422 -25.875 -20.844 1 83 85 SER B CA 1
ATOM 8670 C C . SER B 1 85 ? 14.906 -26.953 -19.891 1 83 85 SER B C 1
ATOM 8672 O O . SER B 1 85 ? 14.711 -28.141 -20.156 1 83 85 SER B O 1
ATOM 8674 N N . ASP B 1 86 ? 15.461 -26.547 -18.766 1 78.75 86 ASP B N 1
ATOM 8675 C CA . ASP B 1 86 ? 15.852 -27.516 -17.734 1 78.75 86 ASP B CA 1
ATOM 8676 C C . ASP B 1 86 ? 14.695 -27.781 -16.781 1 78.75 86 ASP B C 1
ATOM 8678 O O . ASP B 1 86 ? 14.844 -28.547 -15.82 1 78.75 86 ASP B O 1
ATOM 8682 N N . GLY B 1 87 ? 13.617 -27.156 -17.047 1 83.06 87 GLY B N 1
ATOM 8683 C CA . GLY B 1 87 ? 12.43 -27.375 -16.234 1 83.06 87 GLY B CA 1
ATOM 8684 C C . GLY B 1 87 ? 12.312 -26.391 -15.078 1 83.06 87 GLY B C 1
ATOM 8685 O O . GLY B 1 87 ? 11.398 -26.5 -14.258 1 83.06 87 GLY B O 1
ATOM 8686 N N . SER B 1 88 ? 13.219 -25.438 -15.109 1 88.94 88 SER B N 1
ATOM 8687 C CA . SER B 1 88 ? 13.195 -24.484 -14.016 1 88.94 88 SER B CA 1
ATOM 8688 C C . SER B 1 88 ? 12.25 -23.328 -14.305 1 88.94 88 SER B C 1
ATOM 8690 O O . SER B 1 88 ? 12.109 -22.906 -15.453 1 88.94 88 SER B O 1
ATOM 8692 N N . TYR B 1 89 ? 11.57 -22.875 -13.32 1 93.25 89 TYR B N 1
ATOM 8693 C CA . TYR B 1 89 ? 10.688 -21.719 -13.383 1 93.25 89 TYR B CA 1
ATOM 8694 C C . TYR B 1 89 ? 10.992 -20.734 -12.25 1 93.25 89 TYR B C 1
ATOM 8696 O O . TYR B 1 89 ? 11.133 -21.141 -11.094 1 93.25 89 TYR B O 1
ATOM 8704 N N . ASN B 1 90 ? 11.188 -19.5 -12.625 1 93.69 90 ASN B N 1
ATOM 8705 C CA . ASN B 1 90 ? 11.445 -18.453 -11.633 1 93.69 90 ASN B CA 1
ATOM 8706 C C . ASN B 1 90 ? 10.602 -17.203 -11.898 1 93.69 90 ASN B C 1
ATOM 8708 O O . ASN B 1 90 ? 10.672 -16.625 -12.984 1 93.69 90 ASN B O 1
ATOM 8712 N N . LEU B 1 91 ? 9.781 -16.828 -10.938 1 95.31 91 LEU B N 1
ATOM 8713 C CA . LEU B 1 91 ? 8.977 -15.617 -11.008 1 95.31 91 LEU B CA 1
ATOM 8714 C C . LEU B 1 91 ? 9.43 -14.609 -9.953 1 95.31 91 LEU B C 1
ATOM 8716 O O . LEU B 1 91 ? 9.539 -14.945 -8.773 1 95.31 91 LEU B O 1
ATOM 8720 N N . THR B 1 92 ? 9.75 -13.445 -10.391 1 93.25 92 THR B N 1
ATOM 8721 C CA . THR B 1 92 ? 10.133 -12.367 -9.484 1 93.25 92 THR B CA 1
ATOM 8722 C C . THR B 1 92 ? 9.086 -11.258 -9.484 1 93.25 92 THR B C 1
ATOM 8724 O O . THR B 1 92 ? 8.82 -10.648 -10.516 1 93.25 92 THR B O 1
ATOM 8727 N N . ILE B 1 93 ? 8.516 -11.031 -8.375 1 94.44 93 ILE B N 1
ATOM 8728 C CA . ILE B 1 93 ? 7.539 -9.953 -8.195 1 94.44 93 ILE B CA 1
ATOM 8729 C C . ILE B 1 93 ? 8.195 -8.781 -7.477 1 94.44 93 ILE B C 1
ATOM 8731 O O . ILE B 1 93 ? 8.758 -8.938 -6.387 1 94.44 93 ILE B O 1
ATOM 8735 N N . THR B 1 94 ? 8.109 -7.621 -8.102 1 92.38 94 THR B N 1
ATOM 8736 C CA . THR B 1 94 ? 8.734 -6.43 -7.539 1 92.38 94 THR B CA 1
ATOM 8737 C C . THR B 1 94 ? 7.688 -5.508 -6.926 1 92.38 94 THR B C 1
ATOM 8739 O O . THR B 1 94 ? 6.668 -5.211 -7.555 1 92.38 94 THR B O 1
ATOM 8742 N N . PHE B 1 95 ? 7.973 -5.02 -5.699 1 90.88 95 PHE B N 1
ATOM 8743 C CA . PHE B 1 95 ? 7.031 -4.191 -4.957 1 90.88 95 PHE B CA 1
ATOM 8744 C C . PHE B 1 95 ? 7.547 -2.764 -4.836 1 90.88 95 PHE B C 1
ATOM 8746 O O . PHE B 1 95 ? 8.727 -2.498 -5.086 1 90.88 95 PHE B O 1
ATOM 8753 N N . ASP B 1 96 ? 6.648 -1.91 -4.461 1 87.88 96 ASP B N 1
ATOM 8754 C CA . ASP B 1 96 ? 7.012 -0.511 -4.254 1 87.88 96 ASP B CA 1
ATOM 8755 C C . ASP B 1 96 ? 7.922 -0.353 -3.035 1 87.88 96 ASP B C 1
ATOM 8757 O O . ASP B 1 96 ? 7.84 -1.14 -2.088 1 87.88 96 ASP B O 1
ATOM 8761 N N . VAL B 1 97 ? 8.734 0.738 -3.109 1 83.12 97 VAL B N 1
ATOM 8762 C CA . VAL B 1 97 ? 9.648 1.007 -2.004 1 83.12 97 VAL B CA 1
ATOM 8763 C C . VAL B 1 97 ? 8.859 1.34 -0.745 1 83.12 97 VAL B C 1
ATOM 8765 O O . VAL B 1 97 ? 7.883 2.094 -0.799 1 83.12 97 VAL B O 1
ATOM 8768 N N . GLY B 1 98 ? 9.148 0.678 0.362 1 77 98 GLY B N 1
ATOM 8769 C CA . GLY B 1 98 ? 8.461 0.955 1.613 1 77 98 GLY B CA 1
ATOM 8770 C C . GLY B 1 98 ? 7.414 -0.086 1.963 1 77 98 GLY B C 1
ATOM 8771 O O . GLY B 1 98 ? 6.863 -0.076 3.066 1 77 98 GLY B O 1
ATOM 8772 N N . THR B 1 99 ? 7.105 -1.016 1.002 1 83.12 99 THR B N 1
ATOM 8773 C CA . THR B 1 99 ? 6.117 -2.059 1.255 1 83.12 99 THR B CA 1
ATOM 8774 C C . THR B 1 99 ? 6.652 -3.082 2.252 1 83.12 99 THR B C 1
ATOM 8776 O O . THR B 1 99 ? 7.836 -3.424 2.221 1 83.12 99 THR B O 1
ATOM 8779 N N . ASP B 1 100 ? 5.773 -3.576 3.135 1 83.75 100 ASP B N 1
ATOM 8780 C CA . ASP B 1 100 ? 6.156 -4.609 4.09 1 83.75 100 ASP B CA 1
ATOM 8781 C C . ASP B 1 100 ? 6.223 -5.98 3.42 1 83.75 100 ASP B C 1
ATOM 8783 O O . ASP B 1 100 ? 5.199 -6.535 3.018 1 83.75 100 ASP B O 1
ATOM 8787 N N . LEU B 1 101 ? 7.352 -6.555 3.43 1 85 101 LEU B N 1
ATOM 8788 C CA . LEU B 1 101 ? 7.566 -7.793 2.691 1 85 101 LEU B CA 1
ATOM 8789 C C . LEU B 1 101 ? 6.918 -8.977 3.406 1 85 101 LEU B C 1
ATOM 8791 O O . LEU B 1 101 ? 6.586 -9.984 2.777 1 85 101 LEU B O 1
ATOM 8795 N N . ASN B 1 102 ? 6.785 -8.875 4.73 1 83.62 102 ASN B N 1
ATOM 8796 C CA . ASN B 1 102 ? 6.16 -9.984 5.438 1 83.62 102 ASN B CA 1
ATOM 8797 C C . ASN B 1 102 ? 4.688 -10.133 5.055 1 83.62 102 ASN B C 1
ATOM 8799 O O . ASN B 1 102 ? 4.215 -11.25 4.828 1 83.62 102 ASN B O 1
ATOM 8803 N N . THR B 1 103 ? 4.035 -9.047 4.961 1 84.88 103 THR B N 1
ATOM 8804 C CA . THR B 1 103 ? 2.637 -9.086 4.551 1 84.88 103 THR B CA 1
ATOM 8805 C C . THR B 1 103 ? 2.512 -9.5 3.088 1 84.88 103 THR B C 1
ATOM 8807 O O . THR B 1 103 ? 1.632 -10.297 2.738 1 84.88 103 THR B O 1
ATOM 8810 N N . SER B 1 104 ? 3.408 -9 2.264 1 89 104 SER B N 1
ATOM 8811 C CA . SER B 1 104 ? 3.357 -9.336 0.845 1 89 104 SER B CA 1
ATOM 8812 C C . SER B 1 104 ? 3.678 -10.805 0.611 1 89 104 SER B C 1
ATOM 8814 O O . SER B 1 104 ? 3.125 -11.43 -0.296 1 89 104 SER B O 1
ATOM 8816 N N . LEU B 1 105 ? 4.586 -11.359 1.417 1 88.94 105 LEU B N 1
ATOM 8817 C CA . LEU B 1 105 ? 4.922 -12.773 1.309 1 88.94 105 LEU B CA 1
ATOM 8818 C C . LEU B 1 105 ? 3.705 -13.648 1.603 1 88.94 105 LEU B C 1
ATOM 8820 O O . LEU B 1 105 ? 3.451 -14.625 0.896 1 88.94 105 LEU B O 1
ATOM 8824 N N . ALA B 1 106 ? 3.01 -13.266 2.646 1 84.56 106 ALA B N 1
ATOM 8825 C CA . ALA B 1 106 ? 1.813 -14.016 3.008 1 84.56 106 ALA B CA 1
ATOM 8826 C C . ALA B 1 106 ? 0.755 -13.93 1.912 1 84.56 106 ALA B C 1
ATOM 8828 O O . ALA B 1 106 ? 0.09 -14.922 1.601 1 84.56 106 ALA B O 1
ATOM 8829 N N . LEU B 1 107 ? 0.618 -12.828 1.323 1 88.38 107 LEU B N 1
ATOM 8830 C CA . LEU B 1 107 ? -0.366 -12.641 0.264 1 88.38 107 LEU B CA 1
ATOM 8831 C C . LEU B 1 107 ? 0.001 -13.453 -0.973 1 88.38 107 LEU B C 1
ATOM 8833 O O . LEU B 1 107 ? -0.857 -14.109 -1.566 1 88.38 107 LEU B O 1
ATOM 8837 N N . VAL B 1 108 ? 1.253 -13.391 -1.332 1 91.62 108 VAL B N 1
ATOM 8838 C CA . VAL B 1 108 ? 1.704 -14.125 -2.512 1 91.62 108 VAL B CA 1
ATOM 8839 C C . VAL B 1 108 ? 1.574 -15.625 -2.268 1 91.62 108 VAL B C 1
ATOM 8841 O O . VAL B 1 108 ? 1.163 -16.375 -3.16 1 91.62 108 VAL B O 1
ATOM 8844 N N . GLN B 1 109 ? 1.918 -16.047 -1.1 1 89.5 109 GLN B N 1
ATOM 8845 C CA . GLN B 1 109 ? 1.804 -17.469 -0.762 1 89.5 109 GLN B CA 1
ATOM 8846 C C . GLN B 1 109 ? 0.355 -17.938 -0.848 1 89.5 109 GLN B C 1
ATOM 8848 O O . GLN B 1 109 ? 0.082 -19.031 -1.339 1 89.5 109 GLN B O 1
ATOM 8853 N N . ASN B 1 110 ? -0.514 -17.125 -0.388 1 84.31 110 ASN B N 1
ATOM 8854 C CA . ASN B 1 110 ? -1.933 -17.453 -0.457 1 84.31 110 ASN B CA 1
ATOM 8855 C C . ASN B 1 110 ? -2.412 -17.578 -1.9 1 84.31 110 ASN B C 1
ATOM 8857 O O . ASN B 1 110 ? -3.178 -18.484 -2.236 1 84.31 110 ASN B O 1
ATOM 8861 N N . LEU B 1 111 ? -1.999 -16.734 -2.701 1 88.75 111 LEU B N 1
ATOM 8862 C CA . LEU B 1 111 ? -2.426 -16.734 -4.098 1 88.75 111 LEU B CA 1
ATOM 8863 C C . LEU B 1 111 ? -1.809 -17.906 -4.863 1 88.75 111 LEU B C 1
ATOM 8865 O O . LEU B 1 111 ? -2.459 -18.5 -5.723 1 88.75 111 LEU B O 1
ATOM 8869 N N . VAL B 1 112 ? -0.553 -18.188 -4.559 1 90.5 112 VAL B N 1
ATOM 8870 C CA . VAL B 1 112 ? 0.118 -19.312 -5.207 1 90.5 112 VAL B CA 1
ATOM 8871 C C . VAL B 1 1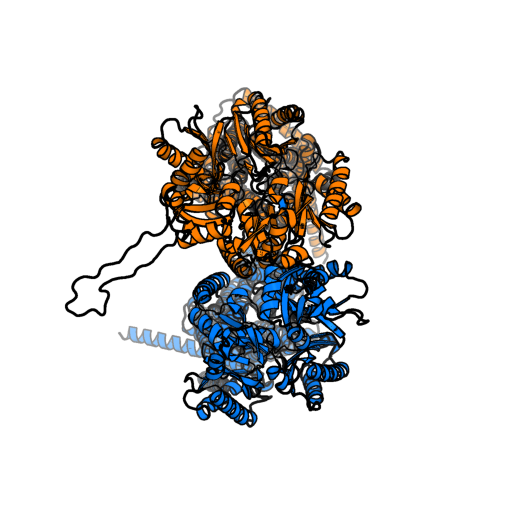12 ? -0.563 -20.609 -4.809 1 90.5 112 VAL B C 1
ATOM 8873 O O . VAL B 1 112 ? -0.696 -21.531 -5.629 1 90.5 112 VAL B O 1
ATOM 8876 N N . ASN B 1 113 ? -1.01 -20.719 -3.633 1 83.94 113 ASN B N 1
ATOM 8877 C CA . ASN B 1 113 ? -1.672 -21.938 -3.158 1 83.94 113 ASN B CA 1
ATOM 8878 C C . ASN B 1 113 ? -2.965 -22.203 -3.924 1 83.94 113 ASN B C 1
ATOM 8880 O O . ASN B 1 113 ? -3.346 -23.359 -4.125 1 83.94 113 ASN B O 1
ATOM 8884 N N . THR B 1 114 ? -3.561 -21.172 -4.398 1 79.94 114 THR B N 1
ATOM 8885 C CA . THR B 1 114 ? -4.801 -21.344 -5.148 1 79.94 114 THR B CA 1
ATOM 8886 C C . THR B 1 114 ? -4.523 -21.938 -6.527 1 79.94 114 THR B C 1
ATOM 8888 O O . THR B 1 114 ? -5.414 -22.516 -7.148 1 79.94 114 THR B O 1
ATOM 8891 N N . SER B 1 115 ? -3.287 -21.812 -6.977 1 85.88 115 SER B N 1
ATOM 8892 C CA . SER B 1 115 ? -2.955 -22.266 -8.32 1 85.88 115 SER B CA 1
ATOM 8893 C C . SER B 1 115 ? -2.297 -23.641 -8.297 1 85.88 115 SER B C 1
ATOM 8895 O O . SER B 1 115 ? -2.061 -24.234 -9.344 1 85.88 115 SER B O 1
ATOM 8897 N N . LEU B 1 116 ? -2.104 -24.219 -7.141 1 85.81 116 LEU B N 1
ATOM 8898 C CA . LEU B 1 116 ? -1.374 -25.469 -7.031 1 85.81 116 LEU B CA 1
ATOM 8899 C C . LEU B 1 116 ? -2.133 -26.609 -7.715 1 85.81 116 LEU B C 1
ATOM 8901 O O . LEU B 1 116 ? -1.525 -27.484 -8.328 1 85.81 116 LEU B O 1
ATOM 8905 N N . ALA B 1 117 ? -3.459 -26.438 -7.715 1 77.38 117 ALA B N 1
ATOM 8906 C CA . ALA B 1 117 ? -4.281 -27.5 -8.273 1 77.38 117 ALA B CA 1
ATOM 8907 C C . ALA B 1 117 ? -4.191 -27.531 -9.789 1 77.38 117 ALA B C 1
ATOM 8909 O O . ALA B 1 117 ? -4.461 -28.562 -10.422 1 77.38 117 ALA B O 1
ATOM 8910 N N . GLN B 1 118 ? -3.727 -26.484 -10.383 1 83.94 118 GLN B N 1
ATOM 8911 C CA . GLN B 1 118 ? -3.678 -26.375 -11.836 1 83.94 118 GLN B CA 1
ATOM 8912 C C . GLN B 1 118 ? -2.305 -26.781 -12.367 1 83.94 118 GLN B C 1
ATOM 8914 O O . GLN B 1 118 ? -2.117 -26.922 -13.578 1 83.94 118 GLN B O 1
ATOM 8919 N N . LEU B 1 119 ? -1.39 -27.078 -11.469 1 87.31 119 LEU B N 1
ATOM 8920 C CA . LEU B 1 119 ? -0.046 -27.453 -11.891 1 87.31 119 LEU B CA 1
ATOM 8921 C C . LEU B 1 119 ? 0.019 -28.938 -12.211 1 87.31 119 LEU B C 1
ATOM 8923 O O . LEU B 1 119 ? -0.758 -29.734 -11.672 1 87.31 119 LEU B O 1
ATOM 8927 N N . PRO B 1 120 ? 0.91 -29.266 -13.086 1 83.25 120 PRO B N 1
ATOM 8928 C CA . PRO B 1 120 ? 1.089 -30.703 -13.375 1 83.25 120 PRO B CA 1
ATOM 8929 C C . PRO B 1 120 ? 1.584 -31.484 -12.172 1 83.25 120 PRO B C 1
ATOM 8931 O O . PRO B 1 120 ? 2.229 -30.922 -11.281 1 83.25 120 PRO B O 1
ATOM 8934 N N . GLY B 1 121 ? 1.254 -32.719 -12.148 1 76.44 121 GLY B N 1
ATOM 8935 C CA . GLY B 1 121 ? 1.6 -33.594 -11.031 1 76.44 121 GLY B CA 1
ATOM 8936 C C . GLY B 1 121 ? 3.086 -33.625 -10.734 1 76.44 121 GLY B C 1
ATOM 8937 O O . GLY B 1 121 ? 3.492 -33.562 -9.57 1 76.44 121 GLY B O 1
ATOM 8938 N N . GLY B 1 122 ? 3.951 -33.594 -11.75 1 76.06 122 GLY B N 1
ATOM 8939 C CA . GLY B 1 122 ? 5.391 -33.625 -11.547 1 76.06 122 GLY B CA 1
ATOM 8940 C C . GLY B 1 122 ? 5.914 -32.406 -10.828 1 76.06 122 GLY B C 1
ATOM 8941 O O . GLY B 1 122 ? 6.855 -32.5 -10.039 1 76.06 122 GLY B O 1
ATOM 8942 N N . ALA B 1 123 ? 5.234 -31.297 -11.078 1 84.94 123 ALA B N 1
ATOM 8943 C CA . ALA B 1 123 ? 5.645 -30.047 -10.43 1 84.94 123 ALA B CA 1
ATOM 8944 C C . ALA B 1 123 ? 5.113 -29.969 -9 1 84.94 123 ALA B C 1
ATOM 8946 O O . ALA B 1 123 ? 5.77 -29.406 -8.117 1 84.94 123 ALA B O 1
ATOM 8947 N N . GLN B 1 124 ? 3.938 -30.562 -8.797 1 84.38 124 GLN B N 1
ATOM 8948 C CA . GLN B 1 124 ? 3.344 -30.547 -7.465 1 84.38 124 GLN B CA 1
ATOM 8949 C C . GLN B 1 124 ? 4.168 -31.391 -6.488 1 84.38 124 GLN B C 1
ATOM 8951 O O . GLN B 1 124 ? 4.297 -31.031 -5.316 1 84.38 124 GLN B O 1
ATOM 8956 N N . GLN B 1 125 ? 4.746 -32.438 -7.059 1 78.19 125 GLN B N 1
ATOM 8957 C CA . GLN B 1 125 ? 5.531 -33.312 -6.211 1 78.19 125 GLN B CA 1
ATOM 8958 C C . GLN B 1 125 ? 6.836 -32.656 -5.777 1 78.19 125 GLN B C 1
ATOM 8960 O O . GLN B 1 125 ? 7.355 -32.938 -4.699 1 78.19 125 GLN B O 1
ATOM 8965 N N . GLN B 1 126 ? 7.316 -31.828 -6.68 1 79.88 126 GLN B N 1
ATOM 8966 C CA . GLN B 1 126 ? 8.547 -31.125 -6.34 1 79.88 126 GLN B CA 1
ATOM 8967 C C . GLN B 1 126 ? 8.273 -29.953 -5.41 1 79.88 126 GLN B C 1
ATOM 8969 O O . GLN B 1 126 ? 9.156 -29.531 -4.652 1 79.88 126 GLN B O 1
ATOM 8974 N N . GLY B 1 127 ? 7.121 -29.438 -5.445 1 83.56 127 GLY B N 1
ATOM 8975 C CA . GLY B 1 127 ? 6.73 -28.344 -4.57 1 83.56 127 GLY B CA 1
ATOM 8976 C C . GLY B 1 127 ? 7.02 -26.969 -5.164 1 83.56 127 GLY B C 1
ATOM 8977 O O . GLY B 1 127 ? 7.844 -26.844 -6.074 1 83.56 127 GLY B O 1
ATOM 8978 N N . VAL B 1 128 ? 6.297 -25.938 -4.773 1 90.12 128 VAL B N 1
ATOM 8979 C CA . VAL B 1 128 ? 6.496 -24.531 -5.145 1 90.12 128 VAL B CA 1
ATOM 8980 C C . VAL B 1 128 ? 7 -23.75 -3.938 1 90.12 128 VAL B C 1
ATOM 8982 O O . VAL B 1 128 ? 6.461 -23.875 -2.836 1 90.12 128 VAL B O 1
ATOM 8985 N N . THR B 1 129 ? 8.086 -23.047 -4.184 1 90.31 129 THR B N 1
ATOM 8986 C CA . THR B 1 129 ? 8.672 -22.297 -3.078 1 90.31 129 THR B CA 1
ATOM 8987 C C . THR B 1 129 ? 8.492 -20.797 -3.287 1 90.31 129 THR B C 1
ATOM 8989 O O . THR B 1 129 ? 8.68 -20.297 -4.398 1 90.31 129 THR B O 1
ATOM 8992 N N . VAL B 1 130 ? 8.062 -20.109 -2.279 1 90.69 130 VAL B N 1
ATOM 8993 C CA . VAL B 1 130 ? 7.934 -18.656 -2.264 1 90.69 130 VAL B CA 1
ATOM 8994 C C . VAL B 1 130 ? 8.852 -18.062 -1.196 1 90.69 130 VAL B C 1
ATOM 8996 O O . VAL B 1 130 ? 8.719 -18.375 -0.011 1 90.69 130 VAL B O 1
ATOM 8999 N N . LYS B 1 131 ? 9.844 -17.219 -1.567 1 87.75 131 LYS B N 1
ATOM 9000 C CA . LYS B 1 131 ? 10.805 -16.656 -0.616 1 87.75 131 LYS B CA 1
ATOM 9001 C C . LYS B 1 131 ? 11.07 -15.188 -0.908 1 87.75 131 LYS B C 1
ATOM 9003 O O . LYS B 1 131 ? 10.898 -14.734 -2.041 1 87.75 131 LYS B O 1
ATOM 9008 N N . LYS B 1 132 ? 11.453 -14.562 0.174 1 85 132 LYS B N 1
ATOM 9009 C CA . LYS B 1 132 ? 11.984 -13.211 0.026 1 85 132 LYS B CA 1
ATOM 9010 C C . LYS B 1 132 ? 13.43 -13.234 -0.453 1 85 132 LYS B C 1
ATOM 9012 O O . LYS B 1 132 ? 14.266 -13.953 0.106 1 85 132 LYS B O 1
ATOM 9017 N N . VAL B 1 133 ? 13.664 -12.602 -1.503 1 78.25 133 VAL B N 1
ATOM 9018 C CA . VAL B 1 133 ? 15.031 -12.664 -1.998 1 78.25 133 VAL B CA 1
ATOM 9019 C C . VAL B 1 133 ? 15.516 -11.258 -2.344 1 78.25 133 VAL B C 1
ATOM 9021 O O . VAL B 1 133 ? 14.766 -10.453 -2.896 1 78.25 133 VAL B O 1
ATOM 9024 N N . SER B 1 134 ? 16.609 -10.969 -1.765 1 77.5 134 SER B N 1
ATOM 9025 C CA . SER B 1 134 ? 17.312 -9.789 -2.279 1 77.5 134 SER B CA 1
ATOM 9026 C C . SER B 1 134 ? 18.141 -10.133 -3.512 1 77.5 134 SER B C 1
ATOM 9028 O O . SER B 1 134 ? 18.812 -11.172 -3.547 1 77.5 134 SER B O 1
ATOM 9030 N N . PRO B 1 135 ? 17.938 -9.445 -4.418 1 70.44 135 PRO B N 1
ATOM 9031 C CA . PRO B 1 135 ? 18.672 -9.789 -5.641 1 70.44 135 PRO B CA 1
ATOM 9032 C C . PRO B 1 135 ? 20.172 -9.555 -5.52 1 70.44 135 PRO B C 1
ATOM 9034 O O . PRO B 1 135 ? 20.953 -10.047 -6.34 1 70.44 135 PRO B O 1
ATOM 9037 N N . ASN B 1 136 ? 20.641 -9 -4.441 1 74.19 136 ASN B N 1
ATOM 9038 C CA . ASN B 1 136 ? 22.047 -8.625 -4.375 1 74.19 136 ASN B CA 1
ATOM 9039 C C . ASN B 1 136 ? 22.875 -9.68 -3.646 1 74.19 136 ASN B C 1
ATOM 9041 O O . ASN B 1 136 ? 22.531 -10.094 -2.541 1 74.19 136 ASN B O 1
ATOM 9045 N N . ILE B 1 137 ? 23.953 -10.109 -4.32 1 82.5 137 ILE B N 1
ATOM 9046 C CA . ILE B 1 137 ? 24.891 -11.039 -3.717 1 82.5 137 ILE B CA 1
ATOM 9047 C C . ILE B 1 137 ? 25.797 -10.289 -2.744 1 82.5 137 ILE B C 1
ATOM 9049 O O . ILE B 1 137 ? 26.406 -9.266 -3.104 1 82.5 137 ILE B O 1
ATOM 9053 N N . LEU B 1 138 ? 25.938 -10.734 -1.541 1 87.69 138 LEU B N 1
ATOM 9054 C CA . LEU B 1 138 ? 26.781 -10.094 -0.543 1 87.69 138 LEU B CA 1
ATOM 9055 C C . LEU B 1 138 ? 28.234 -10.555 -0.684 1 87.69 138 LEU B C 1
ATOM 9057 O O . LEU B 1 138 ? 29.141 -9.727 -0.803 1 87.69 138 LEU B O 1
ATOM 9061 N N . LEU B 1 139 ? 28.422 -11.867 -0.562 1 91.19 139 LEU B N 1
ATOM 9062 C CA . LEU B 1 139 ? 29.75 -12.445 -0.664 1 91.19 139 LEU B CA 1
ATOM 9063 C C . LEU B 1 139 ? 29.688 -13.844 -1.272 1 91.19 139 LEU B C 1
ATOM 9065 O O . LEU B 1 139 ? 28.641 -14.5 -1.231 1 91.19 139 LEU B O 1
ATOM 9069 N N . VAL B 1 140 ? 30.75 -14.188 -1.928 1 91.81 140 VAL B N 1
ATOM 9070 C CA . VAL B 1 140 ? 30.906 -15.531 -2.484 1 91.81 140 VAL B CA 1
ATOM 9071 C C . VAL B 1 140 ? 32.156 -16.203 -1.885 1 91.81 140 VAL B C 1
ATOM 9073 O O . VAL B 1 140 ? 33.25 -15.695 -2.027 1 91.81 140 VAL B O 1
ATOM 9076 N N . ALA B 1 141 ? 31.875 -17.234 -1.151 1 94 141 ALA B N 1
ATOM 9077 C CA . ALA B 1 141 ? 32.969 -18.047 -0.624 1 94 141 ALA B CA 1
ATOM 9078 C C . ALA B 1 141 ? 33.281 -19.219 -1.55 1 94 141 ALA B C 1
ATOM 9080 O O . ALA B 1 141 ? 32.406 -20 -1.885 1 94 141 ALA B O 1
ATOM 9081 N N . SER B 1 142 ? 34.5 -19.266 -1.953 1 94.56 142 SER B N 1
ATOM 9082 C CA . SER B 1 142 ? 34.938 -20.344 -2.846 1 94.56 142 SER B CA 1
ATOM 9083 C C . SER B 1 142 ? 35.688 -21.422 -2.088 1 94.56 142 SER B C 1
ATOM 9085 O O . SER B 1 142 ? 36.625 -21.125 -1.341 1 94.56 142 SER B O 1
ATOM 9087 N N . LEU B 1 143 ? 35.188 -22.594 -2.225 1 94 143 LEU B N 1
ATOM 9088 C CA . LEU B 1 143 ? 35.875 -23.766 -1.695 1 94 143 LEU B CA 1
ATOM 9089 C C . LEU B 1 143 ? 36.719 -24.438 -2.783 1 94 143 LEU B C 1
ATOM 9091 O O . LEU B 1 143 ? 36.188 -24.781 -3.842 1 94 143 LEU B O 1
ATOM 9095 N N . TYR B 1 144 ? 37.969 -24.531 -2.518 1 92.31 144 TYR B N 1
ATOM 9096 C CA . TYR B 1 144 ? 38.844 -25.125 -3.539 1 92.31 144 TYR B CA 1
ATOM 9097 C C . TYR B 1 144 ? 40.031 -25.828 -2.908 1 92.31 144 TYR B C 1
ATOM 9099 O O . TYR B 1 144 ? 40.188 -25.828 -1.685 1 92.31 144 TYR B O 1
ATOM 9107 N N . ALA B 1 145 ? 40.594 -26.625 -3.752 1 91.88 145 ALA B N 1
ATOM 9108 C CA . ALA B 1 145 ? 41.875 -27.266 -3.379 1 91.88 145 ALA B CA 1
ATOM 9109 C C . ALA B 1 145 ? 42.969 -26.922 -4.375 1 91.88 145 ALA B C 1
ATOM 9111 O O . ALA B 1 145 ? 42.75 -26.953 -5.59 1 91.88 145 ALA B O 1
ATOM 9112 N N . ASP B 1 146 ? 44.156 -26.625 -3.867 1 85.69 146 ASP B N 1
ATOM 9113 C CA . ASP B 1 146 ? 45.25 -26.234 -4.727 1 85.69 146 ASP B CA 1
ATOM 9114 C C . ASP B 1 146 ? 45.719 -27.422 -5.59 1 85.69 146 ASP B C 1
ATOM 9116 O O . ASP B 1 146 ? 46.125 -27.219 -6.734 1 85.69 146 ASP B O 1
ATOM 9120 N N . ASP B 1 147 ? 45.594 -28.594 -5.098 1 84.62 147 ASP B N 1
ATOM 9121 C CA . ASP B 1 147 ? 46.125 -29.766 -5.793 1 84.62 147 ASP B CA 1
ATOM 9122 C C . ASP B 1 147 ? 45 -30.484 -6.547 1 84.62 147 ASP B C 1
ATOM 9124 O O . ASP B 1 147 ? 45.188 -31.594 -7.035 1 84.62 147 ASP B O 1
ATOM 9128 N N . GLU B 1 148 ? 43.812 -29.891 -6.742 1 83.38 148 GLU B N 1
ATOM 9129 C CA . GLU B 1 148 ? 42.688 -30.438 -7.457 1 83.38 148 GLU B CA 1
ATOM 9130 C C . GLU B 1 148 ? 42.406 -31.875 -7.02 1 83.38 148 GLU B C 1
ATOM 9132 O O . GLU B 1 148 ? 42.062 -32.719 -7.84 1 83.38 148 GLU B O 1
ATOM 9137 N N . ARG B 1 149 ? 42.688 -32.219 -5.75 1 84.5 149 ARG B N 1
ATOM 9138 C CA . ARG B 1 149 ? 42.5 -33.562 -5.25 1 84.5 149 ARG B CA 1
ATOM 9139 C C . ARG B 1 149 ? 41.031 -33.906 -5.105 1 84.5 149 ARG B C 1
ATOM 9141 O O . ARG B 1 149 ? 40.656 -35.094 -5.113 1 84.5 149 ARG B O 1
ATOM 9148 N N . PHE B 1 150 ? 40.281 -32.906 -4.867 1 89.62 150 PHE B N 1
ATOM 9149 C CA . PHE B 1 150 ? 38.875 -33.156 -4.641 1 89.62 150 PHE B CA 1
ATOM 9150 C C . PHE B 1 150 ? 38.062 -32.875 -5.91 1 89.62 150 PHE B C 1
ATOM 9152 O O . PHE B 1 150 ? 38.344 -31.922 -6.637 1 89.62 150 PHE B O 1
ATOM 9159 N N . GLU B 1 151 ? 37.031 -33.719 -6.176 1 86.75 151 GLU B N 1
ATOM 9160 C CA . GLU B 1 151 ? 36.125 -33.531 -7.293 1 86.75 151 GLU B CA 1
ATOM 9161 C C . GLU B 1 151 ? 35.125 -32.406 -6.977 1 86.75 151 GLU B C 1
ATOM 9163 O O . GLU B 1 151 ? 34.844 -32.125 -5.809 1 86.75 151 GLU B O 1
ATOM 9168 N N . GLU B 1 152 ? 34.656 -31.828 -8.039 1 87.69 152 GLU B N 1
ATOM 9169 C CA . GLU B 1 152 ? 33.688 -30.734 -7.895 1 87.69 152 GLU B CA 1
ATOM 9170 C C . GLU B 1 152 ? 32.469 -31.188 -7.098 1 87.69 152 GLU B C 1
ATOM 9172 O O . GLU B 1 152 ? 31.906 -30.406 -6.32 1 87.69 152 GLU B O 1
ATOM 9177 N N . ILE B 1 153 ? 32.031 -32.438 -7.258 1 87.06 153 ILE B N 1
ATOM 9178 C CA . ILE B 1 153 ? 30.844 -32.969 -6.605 1 87.06 153 ILE B CA 1
ATOM 9179 C C . ILE B 1 153 ? 31.078 -33.062 -5.098 1 87.06 153 ILE B C 1
ATOM 9181 O O . ILE B 1 153 ? 30.156 -32.812 -4.309 1 87.06 153 ILE B O 1
ATOM 9185 N N . PHE B 1 154 ? 32.219 -33.438 -4.777 1 88.25 154 PHE B N 1
ATOM 9186 C CA . PHE B 1 154 ? 32.562 -33.562 -3.361 1 88.25 154 PHE B CA 1
ATOM 9187 C C . PHE B 1 154 ? 32.562 -32.188 -2.709 1 88.25 154 PHE B C 1
ATOM 9189 O O . PHE B 1 154 ? 32.031 -31.984 -1.614 1 88.25 154 PHE B O 1
ATOM 9196 N N . LEU B 1 155 ? 33.25 -31.266 -3.33 1 90.75 155 LEU B N 1
ATOM 9197 C CA . LEU B 1 155 ? 33.344 -29.922 -2.783 1 90.75 155 LEU B CA 1
ATOM 9198 C C . LEU B 1 155 ? 31.969 -29.297 -2.613 1 90.75 155 LEU B C 1
ATOM 9200 O O . LEU B 1 155 ? 31.688 -28.672 -1.588 1 90.75 155 LEU B O 1
ATOM 9204 N N . SER B 1 156 ? 31.141 -29.391 -3.615 1 90.06 156 SER B N 1
ATOM 9205 C CA . SER B 1 156 ? 29.812 -28.812 -3.576 1 90.06 156 SER B CA 1
ATOM 9206 C C . SER B 1 156 ? 28.969 -29.453 -2.473 1 90.06 156 SER B C 1
ATOM 9208 O O . SER B 1 156 ? 28.219 -28.75 -1.784 1 90.06 156 SER B O 1
ATOM 9210 N N . ASN B 1 157 ? 29.047 -30.734 -2.287 1 89.5 157 ASN B N 1
ATOM 9211 C CA . ASN B 1 157 ? 28.234 -31.406 -1.281 1 89.5 157 ASN B CA 1
ATOM 9212 C C . ASN B 1 157 ? 28.797 -31.203 0.123 1 89.5 157 ASN B C 1
ATOM 9214 O O . ASN B 1 157 ? 28.047 -31.219 1.104 1 89.5 157 ASN B O 1
ATOM 9218 N N . TYR B 1 158 ? 30.094 -31.125 0.173 1 90.81 158 TYR B N 1
ATOM 9219 C CA . TYR B 1 158 ? 30.641 -30.75 1.471 1 90.81 158 TYR B CA 1
ATOM 9220 C C . TYR B 1 158 ? 30.078 -29.406 1.917 1 90.81 158 TYR B C 1
ATOM 9222 O O . TYR B 1 158 ? 29.75 -29.219 3.094 1 90.81 158 TYR B O 1
ATOM 9230 N N . ALA B 1 159 ? 30.047 -28.5 1.004 1 91.88 159 ALA B N 1
ATOM 9231 C CA . ALA B 1 159 ? 29.516 -27.172 1.284 1 91.88 159 ALA B CA 1
ATOM 9232 C C . ALA B 1 159 ? 28.047 -27.25 1.687 1 91.88 159 ALA B C 1
ATOM 9234 O O . ALA B 1 159 ? 27.625 -26.578 2.635 1 91.88 159 ALA B O 1
ATOM 9235 N N . VAL B 1 160 ? 27.234 -28.047 1.024 1 89 160 VAL B N 1
ATOM 9236 C CA . VAL B 1 160 ? 25.797 -28.141 1.271 1 89 160 VAL B CA 1
ATOM 9237 C C . VAL B 1 160 ? 25.547 -28.812 2.621 1 89 160 VAL B C 1
ATOM 9239 O O . VAL B 1 160 ? 24.672 -28.391 3.379 1 89 160 VAL B O 1
ATOM 9242 N N . ILE B 1 161 ? 26.312 -29.812 2.957 1 88.31 161 ILE B N 1
ATOM 9243 C CA . ILE B 1 161 ? 26.062 -30.641 4.137 1 88.31 161 ILE B CA 1
ATOM 9244 C C . ILE B 1 161 ? 26.609 -29.938 5.375 1 88.31 161 ILE B C 1
ATOM 9246 O O . ILE B 1 161 ? 25.969 -29.906 6.422 1 88.31 161 ILE B O 1
ATOM 9250 N N . ASN B 1 162 ? 27.719 -29.344 5.258 1 90.12 162 ASN B N 1
ATOM 9251 C CA . ASN B 1 162 ? 28.406 -28.891 6.465 1 90.12 162 ASN B CA 1
ATOM 9252 C C . ASN B 1 162 ? 28.375 -27.375 6.602 1 90.12 162 ASN B C 1
ATOM 9254 O O . ASN B 1 162 ? 28.531 -26.844 7.703 1 90.12 162 ASN B O 1
ATOM 9258 N N . LEU B 1 163 ? 28.344 -26.703 5.57 1 92.44 163 LEU B N 1
ATOM 9259 C CA . LEU B 1 163 ? 28.562 -25.266 5.672 1 92.44 163 LEU B CA 1
ATOM 9260 C C . LEU B 1 163 ? 27.266 -24.5 5.438 1 92.44 163 LEU B C 1
ATOM 9262 O O . LEU B 1 163 ? 27.031 -23.469 6.07 1 92.44 163 LEU B O 1
ATOM 9266 N N . GLN B 1 164 ? 26.453 -24.875 4.582 1 90.75 164 GLN B N 1
ATOM 9267 C CA . GLN B 1 164 ? 25.281 -24.109 4.152 1 90.75 164 GLN B CA 1
ATOM 9268 C C . GLN B 1 164 ? 24.359 -23.797 5.332 1 90.75 164 GLN B C 1
ATOM 9270 O O . GLN B 1 164 ? 23.953 -22.656 5.523 1 90.75 164 GLN B O 1
ATOM 9275 N N . ASN B 1 165 ? 24.047 -24.781 6.156 1 88.31 165 ASN B N 1
ATOM 9276 C CA . ASN B 1 165 ? 23.062 -24.609 7.215 1 88.31 165 ASN B CA 1
ATOM 9277 C C . ASN B 1 165 ? 23.609 -23.719 8.336 1 88.31 165 ASN B C 1
ATOM 9279 O O . ASN B 1 165 ? 22.922 -22.812 8.797 1 88.31 165 ASN B O 1
ATOM 9283 N N . PRO B 1 166 ? 24.781 -23.984 8.758 1 91.75 166 PRO B N 1
ATOM 9284 C CA . PRO B 1 166 ? 25.312 -23.094 9.789 1 91.75 166 PRO B CA 1
ATOM 9285 C C . PRO B 1 166 ? 25.438 -21.656 9.312 1 91.75 166 PRO B C 1
ATOM 9287 O O . PRO B 1 166 ? 25.234 -20.719 10.102 1 91.75 166 PRO B O 1
ATOM 9290 N N . LEU B 1 167 ? 25.75 -21.422 8.148 1 93.56 167 LEU B N 1
ATOM 9291 C CA . LEU B 1 167 ? 25.875 -20.078 7.613 1 93.56 167 LEU B CA 1
ATOM 9292 C C . LEU B 1 167 ? 24.5 -19.422 7.469 1 93.56 167 LEU B C 1
ATOM 9294 O O . LEU B 1 167 ? 24.375 -18.203 7.645 1 93.56 167 LEU B O 1
ATOM 9298 N N . ALA B 1 168 ? 23.5 -20.203 7.137 1 91 168 ALA B N 1
ATOM 9299 C CA . ALA B 1 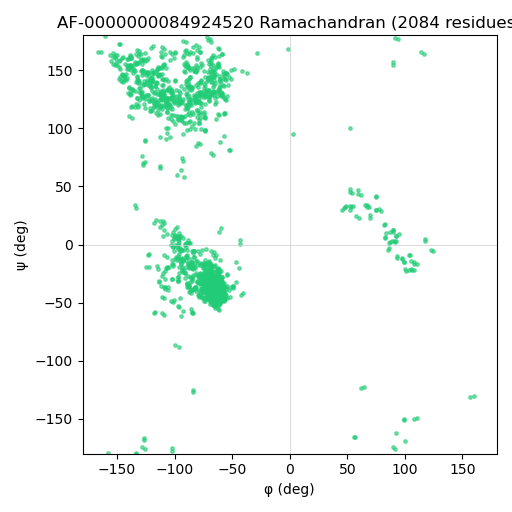168 ? 22.156 -19.672 6.93 1 91 168 ALA B CA 1
ATOM 9300 C C . ALA B 1 168 ? 21.531 -19.234 8.25 1 91 168 ALA B C 1
ATOM 9302 O O . ALA B 1 168 ? 20.609 -18.406 8.266 1 91 168 ALA B O 1
ATOM 9303 N N . ARG B 1 169 ? 22.078 -19.688 9.383 1 91.12 169 ARG B N 1
ATOM 9304 C CA . ARG B 1 169 ? 21.516 -19.391 10.688 1 91.12 169 ARG B CA 1
ATOM 9305 C C . ARG B 1 169 ? 22.094 -18.094 11.242 1 91.12 169 ARG B C 1
ATOM 9307 O O . ARG B 1 169 ? 21.562 -17.531 12.211 1 91.12 169 ARG B O 1
ATOM 9314 N N . LEU B 1 170 ? 23.047 -17.625 10.578 1 92.44 170 LEU B N 1
ATOM 9315 C CA . LEU B 1 170 ? 23.641 -16.375 11.047 1 92.44 170 LEU B CA 1
ATOM 9316 C C . LEU B 1 170 ? 22.656 -15.227 10.93 1 92.44 170 LEU B C 1
ATOM 9318 O O . LEU B 1 170 ? 21.891 -15.148 9.953 1 92.44 170 LEU B O 1
ATOM 9322 N N . PRO B 1 171 ? 22.625 -14.406 11.953 1 90.25 171 PRO B N 1
ATOM 9323 C CA . PRO B 1 171 ? 21.688 -13.289 11.906 1 90.25 171 PRO B CA 1
ATOM 9324 C C . PRO B 1 171 ? 21.938 -12.352 10.727 1 90.25 171 PRO B C 1
ATOM 9326 O O . PRO B 1 171 ? 23.078 -11.953 10.492 1 90.25 171 PRO B O 1
ATOM 9329 N N . GLY B 1 172 ? 20.969 -12.016 10.008 1 87.12 172 GLY B N 1
ATOM 9330 C CA . GLY B 1 172 ? 21.078 -11.086 8.891 1 87.12 172 GLY B CA 1
ATOM 9331 C C . GLY B 1 172 ? 21.219 -11.781 7.551 1 87.12 172 GLY B C 1
ATOM 9332 O O . GLY B 1 172 ? 21.062 -11.164 6.5 1 87.12 172 GLY B O 1
ATOM 9333 N N . VAL B 1 173 ? 21.5 -13.133 7.613 1 88.31 173 VAL B N 1
ATOM 9334 C CA . VAL B 1 173 ? 21.641 -13.906 6.379 1 88.31 173 VAL B CA 1
ATOM 9335 C C . VAL B 1 173 ? 20.25 -14.312 5.875 1 88.31 173 VAL B C 1
ATOM 9337 O O . VAL B 1 173 ? 19.438 -14.836 6.637 1 88.31 173 VAL B O 1
ATOM 9340 N N . GLY B 1 174 ? 20 -13.969 4.68 1 82.31 174 GLY B N 1
ATOM 9341 C CA . GLY B 1 174 ? 18.719 -14.352 4.098 1 82.31 174 GLY B CA 1
ATOM 9342 C C . GLY B 1 174 ? 18.734 -15.75 3.51 1 82.31 174 GLY B C 1
ATOM 9343 O O . GLY B 1 174 ? 17.875 -16.578 3.846 1 82.31 174 GLY B O 1
ATOM 9344 N N . GLN B 1 175 ? 19.703 -15.977 2.49 1 86.38 175 GLN B N 1
ATOM 9345 C CA . GLN B 1 175 ? 19.797 -17.266 1.805 1 86.38 175 GLN B CA 1
ATOM 9346 C C . GLN B 1 175 ? 21.25 -17.609 1.468 1 86.38 175 GLN B C 1
ATOM 9348 O O . GLN B 1 175 ? 22.062 -16.703 1.218 1 86.38 175 GLN B O 1
ATOM 9353 N N . VAL B 1 176 ? 21.531 -18.844 1.646 1 89.5 176 VAL B N 1
ATOM 9354 C CA . VAL B 1 176 ? 22.828 -19.375 1.226 1 89.5 176 VAL B CA 1
ATOM 9355 C C . VAL B 1 176 ? 22.641 -20.406 0.128 1 89.5 176 VAL B C 1
ATOM 9357 O O . VAL B 1 176 ? 21.859 -21.359 0.294 1 89.5 176 VAL B O 1
ATOM 9360 N N . ARG B 1 177 ? 23.219 -20.109 -0.985 1 86.25 177 ARG B N 1
ATOM 9361 C CA . ARG B 1 177 ? 23.125 -21.062 -2.098 1 86.25 177 ARG B CA 1
ATOM 9362 C C . ARG B 1 177 ? 24.5 -21.547 -2.521 1 86.25 177 ARG B C 1
ATOM 9364 O O . ARG B 1 177 ? 25.469 -20.766 -2.549 1 86.25 177 ARG B O 1
ATOM 9371 N N . VAL B 1 178 ? 24.5 -22.734 -2.799 1 89 178 VAL B N 1
ATOM 9372 C CA . VAL B 1 178 ? 25.75 -23.312 -3.279 1 89 178 VAL B CA 1
ATOM 9373 C C . VAL B 1 178 ? 25.672 -23.547 -4.785 1 89 178 VAL B C 1
ATOM 9375 O O . VAL B 1 178 ? 24.75 -24.219 -5.262 1 89 178 VAL B O 1
ATOM 9378 N N . PHE B 1 179 ? 26.562 -22.922 -5.461 1 84.12 179 PHE B N 1
ATOM 9379 C CA . PHE B 1 179 ? 26.625 -23.109 -6.902 1 84.12 179 PHE B CA 1
ATOM 9380 C C . PHE B 1 179 ? 27.781 -24.031 -7.277 1 84.12 179 PHE B C 1
ATOM 9382 O O . PHE B 1 179 ? 28.844 -23.969 -6.672 1 84.12 179 PHE B O 1
ATOM 9389 N N . GLY B 1 180 ? 27.656 -24.859 -8 1 79.38 180 GLY B N 1
ATOM 9390 C CA . GLY B 1 180 ? 28.609 -25.859 -8.469 1 79.38 180 GLY B CA 1
ATOM 9391 C C . GLY B 1 180 ? 27.938 -27.109 -9 1 79.38 180 GLY B C 1
ATOM 9392 O O . GLY B 1 180 ? 27.016 -27.031 -9.828 1 79.38 180 GLY B O 1
ATOM 9393 N N . ALA B 1 181 ? 28.625 -28.156 -8.344 1 77.06 181 ALA B N 1
ATOM 9394 C CA . ALA B 1 181 ? 28.016 -29.438 -8.695 1 77.06 181 ALA B CA 1
ATOM 9395 C C . ALA B 1 181 ? 26.766 -29.688 -7.852 1 77.06 181 ALA B C 1
ATOM 9397 O O . ALA B 1 181 ? 26.75 -29.422 -6.648 1 77.06 181 ALA B O 1
ATOM 9398 N N . GLY B 1 182 ? 25.578 -29.656 -8.336 1 74.69 182 GLY B N 1
ATOM 9399 C CA . GLY B 1 182 ? 24.297 -29.906 -7.695 1 74.69 182 GLY B CA 1
ATOM 9400 C C . GLY B 1 182 ? 24.391 -30.875 -6.535 1 74.69 182 GLY B C 1
ATOM 9401 O O . GLY B 1 182 ? 25.453 -31.453 -6.281 1 74.69 182 GLY B O 1
ATOM 9402 N N . PRO B 1 183 ? 23.438 -30.969 -5.711 1 80.44 183 PRO B N 1
ATOM 9403 C CA . PRO B 1 183 ? 23.406 -31.922 -4.602 1 80.44 183 PRO B CA 1
ATOM 9404 C C . PRO B 1 183 ? 23.453 -33.375 -5.066 1 80.44 183 PRO B C 1
ATOM 9406 O O . PRO B 1 183 ? 23.219 -33.656 -6.246 1 80.44 183 PRO B O 1
ATOM 9409 N N . TYR B 1 184 ? 23.812 -34.156 -4.02 1 84.5 184 TYR B N 1
ATOM 9410 C CA . TYR B 1 184 ? 23.859 -35.594 -4.316 1 84.5 184 TYR B CA 1
ATOM 9411 C C . TYR B 1 184 ? 22.484 -36.094 -4.73 1 84.5 184 TYR B C 1
ATOM 9413 O O . TYR B 1 184 ? 21.453 -35.562 -4.297 1 84.5 184 TYR B O 1
ATOM 9421 N N . SER B 1 185 ? 22.516 -37 -5.617 1 86.81 185 SER B N 1
ATOM 9422 C CA . SER B 1 185 ? 21.328 -37.75 -6.031 1 86.81 185 SER B CA 1
ATOM 9423 C C . SER B 1 185 ? 21.688 -39.188 -6.41 1 86.81 185 SER B C 1
ATOM 9425 O O . SER B 1 185 ? 22.797 -39.438 -6.871 1 86.81 185 SER B O 1
ATOM 9427 N N . MET B 1 186 ? 20.734 -40 -5.965 1 87.44 186 MET B N 1
ATOM 9428 C CA . MET B 1 186 ? 20.906 -41.375 -6.402 1 87.44 186 MET B CA 1
ATOM 9429 C C . MET B 1 186 ? 20.422 -41.562 -7.84 1 87.44 186 MET B C 1
ATOM 9431 O O . MET B 1 186 ? 19.266 -41.312 -8.148 1 87.44 186 MET B O 1
ATOM 9435 N N . ARG B 1 187 ? 21.391 -41.844 -8.672 1 88.69 187 ARG B N 1
ATOM 9436 C CA . ARG B 1 187 ? 21.047 -42 -10.078 1 88.69 187 ARG B CA 1
ATOM 9437 C C . ARG B 1 187 ? 21.094 -43.469 -10.492 1 88.69 187 ARG B C 1
ATOM 9439 O O . ARG B 1 187 ? 22.078 -44.156 -10.227 1 88.69 187 ARG B O 1
ATOM 9446 N N . VAL B 1 188 ? 20.016 -43.844 -11.031 1 88.31 188 VAL B N 1
ATOM 9447 C CA . VAL B 1 188 ? 19.938 -45.188 -11.586 1 88.31 188 VAL B CA 1
ATOM 9448 C C . VAL B 1 188 ? 20.047 -45.125 -13.109 1 88.31 188 VAL B C 1
ATOM 9450 O O . VAL B 1 188 ? 19.141 -44.656 -13.781 1 88.31 188 VAL B O 1
ATOM 9453 N N . TRP B 1 189 ? 21.188 -45.562 -13.578 1 88.69 189 TRP B N 1
ATOM 9454 C CA . TRP B 1 189 ? 21.453 -45.562 -15.016 1 88.69 189 TRP B CA 1
ATOM 9455 C C . TRP B 1 189 ? 20.984 -46.875 -15.656 1 88.69 189 TRP B C 1
ATOM 9457 O O . TRP B 1 189 ? 21.594 -47.906 -15.445 1 88.69 189 TRP B O 1
ATOM 9467 N N . LEU B 1 190 ? 20.047 -46.75 -16.531 1 88.88 190 LEU B N 1
ATOM 9468 C CA . LEU B 1 190 ? 19.438 -47.906 -17.125 1 88.88 190 LEU B CA 1
ATOM 9469 C C . LEU B 1 190 ? 20.188 -48.344 -18.375 1 88.88 190 LEU B C 1
ATOM 9471 O O . LEU B 1 190 ? 20.641 -47.5 -19.156 1 88.88 190 LEU B O 1
ATOM 9475 N N . ASP B 1 191 ? 20.344 -49.594 -18.422 1 87.44 191 ASP B N 1
ATOM 9476 C CA . ASP B 1 191 ? 20.891 -50.188 -19.625 1 87.44 191 ASP B CA 1
ATOM 9477 C C . ASP B 1 191 ? 19.781 -50.75 -20.516 1 87.44 191 ASP B C 1
ATOM 9479 O O . ASP B 1 191 ? 19.234 -51.812 -20.25 1 87.44 191 ASP B O 1
ATOM 9483 N N . ALA B 1 192 ? 19.578 -50.125 -21.625 1 84.56 192 ALA B N 1
ATOM 9484 C CA . ALA B 1 192 ? 18.422 -50.438 -22.469 1 84.56 192 ALA B CA 1
ATOM 9485 C C . ALA B 1 192 ? 18.562 -51.844 -23.047 1 84.56 192 ALA B C 1
ATOM 9487 O O . ALA B 1 192 ? 17.562 -52.562 -23.188 1 84.56 192 ALA B O 1
ATOM 9488 N N . LYS B 1 193 ? 19.734 -52.344 -23.359 1 84.12 193 LYS B N 1
ATOM 9489 C CA . LYS B 1 193 ? 19.938 -53.656 -23.969 1 84.12 193 LYS B CA 1
ATOM 9490 C C . LYS B 1 193 ? 19.672 -54.781 -22.953 1 84.12 193 LYS B C 1
ATOM 9492 O O . LYS B 1 193 ? 19.047 -55.781 -23.297 1 84.12 193 LYS B O 1
ATOM 9497 N N . ARG B 1 194 ? 20.141 -54.531 -21.812 1 87.5 194 ARG B N 1
ATOM 9498 C CA . ARG B 1 194 ? 19.938 -55.531 -20.781 1 87.5 194 ARG B CA 1
ATOM 9499 C C . ARG B 1 194 ? 18.469 -55.625 -20.375 1 87.5 194 ARG B C 1
ATOM 9501 O O . ARG B 1 194 ? 17.969 -56.688 -20.047 1 87.5 194 ARG B O 1
ATOM 9508 N N . LEU B 1 195 ? 17.906 -54.562 -20.328 1 88.25 195 LEU B N 1
ATOM 9509 C CA . LEU B 1 195 ? 16.484 -54.531 -19.984 1 88.25 195 LEU B CA 1
ATOM 9510 C C . LEU B 1 195 ? 15.672 -55.312 -21 1 88.25 195 LEU B C 1
ATOM 9512 O O . LEU B 1 195 ? 14.742 -56.031 -20.641 1 88.25 195 LEU B O 1
ATOM 9516 N N . GLN B 1 196 ? 16.047 -55.188 -22.234 1 82.06 196 GLN B N 1
ATOM 9517 C CA . GLN B 1 196 ? 15.336 -55.875 -23.297 1 82.06 196 GLN B CA 1
ATOM 9518 C C . GLN B 1 196 ? 15.562 -57.406 -23.203 1 82.06 196 GLN B C 1
ATOM 9520 O O . GLN B 1 196 ? 14.648 -58.188 -23.453 1 82.06 196 GLN B O 1
ATOM 9525 N N . SER B 1 197 ? 16.75 -57.781 -22.891 1 83.56 197 SER B N 1
ATOM 9526 C CA . SER B 1 197 ? 17.094 -59.188 -22.812 1 83.56 197 SER B CA 1
ATOM 9527 C C . SER B 1 197 ? 16.297 -59.906 -21.703 1 83.56 197 SER B C 1
ATOM 9529 O O . SER B 1 197 ? 16 -61.094 -21.812 1 83.56 197 SER B O 1
ATOM 9531 N N . PHE B 1 198 ? 15.984 -59.094 -20.719 1 85.62 198 PHE B N 1
ATOM 9532 C CA . PHE B 1 198 ? 15.234 -59.656 -19.609 1 85.62 198 PHE B CA 1
ATOM 9533 C C . PHE B 1 198 ? 13.75 -59.344 -19.75 1 85.62 198 PHE B C 1
ATOM 9535 O O . PHE B 1 198 ? 12.977 -59.594 -18.812 1 85.62 198 PHE B O 1
ATOM 9542 N N . ASP B 1 199 ? 13.344 -58.781 -20.828 1 82.62 199 ASP B N 1
ATOM 9543 C CA . ASP B 1 199 ? 11.961 -58.438 -21.109 1 82.62 199 ASP B CA 1
ATOM 9544 C C . ASP B 1 199 ? 11.406 -57.469 -20.031 1 82.62 199 ASP B C 1
ATOM 9546 O O . ASP B 1 199 ? 10.328 -57.719 -19.5 1 82.62 199 ASP B O 1
ATOM 9550 N N . LEU B 1 200 ? 12.219 -56.5 -19.688 1 87.19 200 LEU B N 1
ATOM 9551 C CA . LEU B 1 200 ? 11.828 -55.531 -18.672 1 87.19 200 LEU B CA 1
ATOM 9552 C C . LEU B 1 200 ? 11.688 -54.125 -19.297 1 87.19 200 LEU B C 1
ATOM 9554 O O . LEU B 1 200 ? 12.344 -53.844 -20.297 1 87.19 200 LEU B O 1
ATOM 9558 N N . THR B 1 201 ? 10.703 -53.406 -18.734 1 86.38 201 THR B N 1
ATOM 9559 C CA . THR B 1 201 ? 10.5 -52.031 -19.156 1 86.38 201 THR B CA 1
ATOM 9560 C C . THR B 1 201 ? 10.906 -51.062 -18.062 1 86.38 201 THR B C 1
ATOM 9562 O O . THR B 1 201 ? 11.172 -51.469 -16.938 1 86.38 201 THR B O 1
ATOM 9565 N N . THR B 1 202 ? 10.992 -49.781 -18.438 1 85.31 202 THR B N 1
ATOM 9566 C CA . THR B 1 202 ? 11.344 -48.75 -17.484 1 85.31 202 THR B CA 1
ATOM 9567 C C . THR B 1 202 ? 10.281 -48.625 -16.391 1 85.31 202 THR B C 1
ATOM 9569 O O . THR B 1 202 ? 10.594 -48.312 -15.234 1 85.31 202 THR B O 1
ATOM 9572 N N . SER B 1 203 ? 9.039 -48.812 -16.703 1 83.56 203 SER B N 1
ATOM 9573 C CA . SER B 1 203 ? 7.957 -48.75 -15.727 1 83.56 203 SER B CA 1
ATOM 9574 C C . SER B 1 203 ? 8.102 -49.844 -14.664 1 83.56 203 SER B C 1
ATOM 9576 O O . SER B 1 203 ? 7.691 -49.656 -13.516 1 83.56 203 SER B O 1
ATOM 9578 N N . ASP B 1 204 ? 8.617 -50.906 -15.078 1 85.88 204 ASP B N 1
ATOM 9579 C CA . ASP B 1 204 ? 8.844 -52 -14.125 1 85.88 204 ASP B CA 1
ATOM 9580 C C . ASP B 1 204 ? 9.891 -51.594 -13.086 1 85.88 204 ASP B C 1
ATOM 9582 O O . ASP B 1 204 ? 9.758 -51.938 -11.906 1 85.88 204 ASP B O 1
ATOM 9586 N N . ILE B 1 205 ? 10.852 -51.031 -13.586 1 86.94 205 ILE B N 1
ATOM 9587 C CA . ILE B 1 205 ? 11.922 -50.594 -12.68 1 86.94 205 ILE B CA 1
ATOM 9588 C C . ILE B 1 205 ? 11.391 -49.531 -11.727 1 86.94 205 ILE B C 1
ATOM 9590 O O . ILE B 1 205 ? 11.672 -49.562 -10.531 1 86.94 205 ILE B O 1
ATOM 9594 N N . LEU B 1 206 ? 10.68 -48.594 -12.258 1 86.81 206 LEU B N 1
ATOM 9595 C CA . LEU B 1 206 ? 10.109 -47.531 -11.438 1 86.81 206 LEU B CA 1
ATOM 9596 C C . LEU B 1 206 ? 9.219 -48.125 -10.344 1 86.81 206 LEU B C 1
ATOM 9598 O O . LEU B 1 206 ? 9.297 -47.688 -9.188 1 86.81 206 LEU B O 1
ATOM 9602 N N . THR B 1 207 ? 8.422 -48.969 -10.727 1 83.62 207 THR B N 1
ATOM 9603 C CA . THR B 1 207 ? 7.5 -49.562 -9.781 1 83.62 207 THR B CA 1
ATOM 9604 C C . THR B 1 207 ? 8.266 -50.406 -8.742 1 83.62 207 THR B C 1
ATOM 9606 O O . THR B 1 207 ? 7.902 -50.406 -7.566 1 83.62 207 THR B O 1
ATOM 9609 N N . ALA B 1 208 ? 9.25 -51.062 -9.211 1 86.5 208 ALA B N 1
ATOM 9610 C CA . ALA B 1 208 ? 10.055 -51.875 -8.305 1 86.5 208 ALA B CA 1
ATOM 9611 C C . ALA B 1 208 ? 10.727 -51 -7.246 1 86.5 208 ALA B C 1
ATOM 9613 O O . ALA B 1 208 ? 10.75 -51.344 -6.062 1 86.5 208 ALA B O 1
ATOM 9614 N N . ILE B 1 209 ? 11.273 -49.969 -7.668 1 87.31 209 ILE B N 1
ATOM 9615 C CA . ILE B 1 209 ? 11.945 -49.062 -6.734 1 87.31 209 ILE B CA 1
ATOM 9616 C C . ILE B 1 209 ? 10.922 -48.438 -5.789 1 87.31 209 ILE B C 1
ATOM 9618 O O . ILE B 1 209 ? 11.172 -48.344 -4.586 1 87.31 209 ILE B O 1
ATOM 9622 N N . GLN B 1 210 ? 9.789 -48.062 -6.34 1 85.38 210 GLN B N 1
ATOM 9623 C CA . GLN B 1 210 ? 8.758 -47.438 -5.523 1 85.38 210 GLN B CA 1
ATOM 9624 C C . GLN B 1 210 ? 8.18 -48.406 -4.508 1 85.38 210 GLN B C 1
ATOM 9626 O O . GLN B 1 210 ? 7.82 -48 -3.396 1 85.38 210 GLN B O 1
ATOM 9631 N N . ARG B 1 211 ? 8.07 -49.594 -4.855 1 79.88 211 ARG B N 1
ATOM 9632 C CA . ARG B 1 211 ? 7.496 -50.594 -3.979 1 79.88 211 ARG B CA 1
ATOM 9633 C C . ARG B 1 211 ? 8.477 -51 -2.877 1 79.88 211 ARG B C 1
ATOM 9635 O O . ARG B 1 211 ? 8.062 -51.344 -1.767 1 79.88 211 ARG B O 1
ATOM 9642 N N . GLN B 1 212 ? 9.586 -50.938 -3.27 1 80.75 212 GLN B N 1
ATOM 9643 C CA . GLN B 1 212 ? 10.562 -51.469 -2.316 1 80.75 212 GLN B CA 1
ATOM 9644 C C . GLN B 1 212 ? 11.188 -50.344 -1.502 1 80.75 212 GLN B C 1
ATOM 9646 O O . GLN B 1 212 ? 11.719 -50.562 -0.415 1 80.75 212 GLN B O 1
ATOM 9651 N N . ASN B 1 213 ? 11.273 -49.219 -1.968 1 81.31 213 ASN B N 1
ATOM 9652 C CA . ASN B 1 213 ? 11.773 -48.094 -1.227 1 81.31 213 ASN B CA 1
ATOM 9653 C C . ASN B 1 213 ? 10.641 -47.344 -0.527 1 81.31 213 ASN B C 1
ATOM 9655 O O . ASN B 1 213 ? 10.328 -46.188 -0.891 1 81.31 213 ASN B O 1
ATOM 9659 N N . VAL B 1 214 ? 9.867 -47.969 0.321 1 77.81 214 VAL B N 1
ATOM 9660 C CA . VAL B 1 214 ? 8.734 -47.375 1.023 1 77.81 214 VAL B CA 1
ATOM 9661 C C . VAL B 1 214 ? 8.961 -47.469 2.531 1 77.81 214 VAL B C 1
ATOM 9663 O O . VAL B 1 214 ? 9.516 -48.438 3.025 1 77.81 214 VAL B O 1
ATOM 9666 N N . GLN B 1 215 ? 8.57 -46.375 3.152 1 73.12 215 GLN B N 1
ATOM 9667 C CA . GLN B 1 215 ? 8.57 -46.406 4.613 1 73.12 215 GLN B CA 1
ATOM 9668 C C . GLN B 1 215 ? 7.359 -47.156 5.156 1 73.12 215 GLN B C 1
ATOM 9670 O O . GLN B 1 215 ? 6.219 -46.812 4.836 1 73.12 215 GLN B O 1
ATOM 9675 N N . VAL B 1 216 ? 7.555 -48.312 5.785 1 67.69 216 VAL B N 1
ATOM 9676 C CA . VAL B 1 216 ? 6.445 -49.125 6.285 1 67.69 216 VAL B CA 1
ATOM 9677 C C . VAL B 1 216 ? 6.285 -48.906 7.789 1 67.69 216 VAL B C 1
ATOM 9679 O O . VAL B 1 216 ? 7.27 -48.875 8.531 1 67.69 216 VAL B O 1
ATOM 9682 N N . VAL B 1 217 ? 5.105 -48.562 8.242 1 69.88 217 VAL B N 1
ATOM 9683 C CA . VAL B 1 217 ? 4.75 -48.5 9.656 1 69.88 217 VAL B CA 1
ATOM 9684 C C . VAL B 1 217 ? 4.152 -49.844 10.094 1 69.88 217 VAL B C 1
ATOM 9686 O O . VAL B 1 217 ? 3.066 -50.219 9.648 1 69.88 217 VAL B O 1
ATOM 9689 N N . ALA B 1 218 ? 4.836 -50.656 10.789 1 73.25 218 ALA B N 1
ATOM 9690 C CA . ALA B 1 218 ? 4.426 -52.031 11.133 1 73.25 218 ALA B CA 1
ATOM 9691 C C . ALA B 1 218 ? 3.543 -52.031 12.375 1 73.25 218 ALA B C 1
ATOM 9693 O O . ALA B 1 218 ? 2.787 -53 12.602 1 73.25 218 ALA B O 1
ATOM 9694 N N . GLY B 1 219 ? 3.475 -51.031 13.258 1 79.5 219 GLY B N 1
ATOM 9695 C CA . GLY B 1 219 ? 2.539 -50.969 14.367 1 79.5 219 GLY B CA 1
ATOM 9696 C C . GLY B 1 219 ? 3.158 -51.375 15.695 1 79.5 219 GLY B C 1
ATOM 9697 O O . GLY B 1 219 ? 4.379 -51.312 15.859 1 79.5 219 GLY B O 1
ATOM 9698 N N . GLN B 1 220 ? 2.244 -51.562 16.719 1 83.31 220 GLN B N 1
ATOM 9699 C CA . GLN B 1 220 ? 2.688 -51.875 18.078 1 83.31 220 GLN B CA 1
ATOM 9700 C C . GLN B 1 220 ? 2.033 -53.156 18.578 1 83.31 220 GLN B C 1
ATOM 9702 O O . GLN B 1 220 ? 0.864 -53.438 18.297 1 83.31 220 GLN B O 1
ATOM 9707 N N . LEU B 1 221 ? 2.842 -53.969 19.031 1 82.25 221 LEU B N 1
ATOM 9708 C CA . LEU B 1 221 ? 2.355 -55.188 19.688 1 82.25 221 LEU B CA 1
ATOM 9709 C C . LEU B 1 221 ? 2.174 -54.938 21.188 1 82.25 221 LEU B C 1
ATOM 9711 O O . LEU B 1 221 ? 3.029 -54.344 21.828 1 82.25 221 LEU B O 1
ATOM 9715 N N . GLY B 1 222 ? 1.05 -55.281 21.641 1 78.19 222 GLY B N 1
ATOM 9716 C CA . GLY B 1 222 ? 0.748 -55.156 23.047 1 78.19 222 GLY B CA 1
ATOM 9717 C C . GLY B 1 222 ? 0.195 -53.781 23.422 1 78.19 222 GLY B C 1
ATOM 9718 O O . GLY B 1 222 ? 0.292 -53.375 24.578 1 78.19 222 GLY B O 1
ATOM 9719 N N . ALA B 1 223 ? -0.114 -53.062 22.375 1 78.31 223 ALA B N 1
ATOM 9720 C CA . ALA B 1 223 ? -0.738 -51.781 22.656 1 78.31 223 ALA B CA 1
ATOM 9721 C C . ALA B 1 223 ? -2.133 -51.969 23.234 1 78.31 223 ALA B C 1
ATOM 9723 O O . ALA B 1 223 ? -2.855 -52.906 22.875 1 78.31 223 ALA B O 1
ATOM 9724 N N . PRO B 1 224 ? -2.551 -51.094 24.219 1 77.31 224 PRO B N 1
ATOM 9725 C CA . PRO B 1 224 ? -3.908 -51.25 24.75 1 77.31 224 PRO B CA 1
ATOM 9726 C C . PRO B 1 224 ? -4.977 -51.219 23.656 1 77.31 224 PRO B C 1
ATOM 9728 O O . PRO B 1 224 ? -4.793 -50.562 22.625 1 77.31 224 PRO B O 1
ATOM 9731 N N . PRO B 1 225 ? -5.992 -52 23.984 1 80.44 225 PRO B N 1
ATOM 9732 C CA . PRO B 1 225 ? -6.438 -52.75 25.156 1 80.44 225 PRO B CA 1
ATOM 9733 C C . PRO B 1 225 ? -5.828 -54.156 25.234 1 80.44 225 PRO B C 1
ATOM 9735 O O . PRO B 1 225 ? -5.855 -54.906 24.25 1 80.44 225 PRO B O 1
ATOM 9738 N N . VAL B 1 226 ? -5.055 -54.312 25.984 1 76.88 226 VAL B N 1
ATOM 9739 C CA . VAL B 1 226 ? -4.395 -55.594 26.25 1 76.88 226 VAL B CA 1
ATOM 9740 C C . VAL B 1 226 ? -4.824 -56.125 27.609 1 76.88 226 VAL B C 1
ATOM 9742 O O . VAL B 1 226 ? -5.238 -55.344 28.484 1 76.88 226 VAL B O 1
ATOM 9745 N N . PRO B 1 227 ? -4.848 -57.438 27.547 1 81.38 227 PRO B N 1
ATOM 9746 C CA . PRO B 1 227 ? -5.176 -58 28.859 1 81.38 227 PRO B CA 1
ATOM 9747 C C . PRO B 1 227 ? -4.27 -57.5 29.969 1 81.38 227 PRO B C 1
ATOM 9749 O O . PRO B 1 227 ? -3.145 -57.062 29.703 1 81.38 227 PRO B O 1
ATOM 9752 N N . ALA B 1 228 ? -4.887 -57.188 31.094 1 79.12 228 ALA B N 1
ATOM 9753 C CA . ALA B 1 228 ? -4.195 -56.625 32.25 1 79.12 228 ALA B CA 1
ATOM 9754 C C . ALA B 1 228 ? -2.883 -57.375 32.5 1 79.12 228 ALA B C 1
ATOM 9756 O O . ALA B 1 228 ? -1.954 -56.812 33.094 1 79.12 228 ALA B O 1
ATOM 9757 N N . SER B 1 229 ? -2.812 -58.531 31.984 1 80.44 229 SER B N 1
ATOM 9758 C CA . SER B 1 229 ? -1.621 -59.344 32.25 1 80.44 229 SER B CA 1
ATOM 9759 C C . SER B 1 229 ? -0.493 -58.969 31.281 1 80.44 229 SER B C 1
ATOM 9761 O O . SER B 1 229 ? 0.653 -59.375 31.469 1 80.44 229 SER B O 1
ATOM 9763 N N . GLN B 1 230 ? -0.872 -58.156 30.422 1 75.75 230 GLN B N 1
ATOM 9764 C CA . GLN B 1 230 ? 0.143 -57.844 29.422 1 75.75 230 GLN B CA 1
ATOM 9765 C C . GLN B 1 230 ? 1.068 -56.75 29.906 1 75.75 230 GLN B C 1
ATOM 9767 O O . GLN B 1 230 ? 0.612 -55.625 30.203 1 75.75 230 GLN B O 1
ATOM 9772 N N . SER B 1 231 ? 2.434 -57.062 30.141 1 80.5 231 SER B N 1
ATOM 9773 C CA . SER B 1 231 ? 3.35 -56.125 30.781 1 80.5 231 SER B CA 1
ATOM 9774 C C . SER B 1 231 ? 4.156 -55.344 29.75 1 80.5 231 SER B C 1
ATOM 9776 O O . SER B 1 231 ? 4.777 -54.312 30.062 1 80.5 231 SER B O 1
ATOM 9778 N N . PHE B 1 232 ? 4.203 -55.906 28.547 1 84.38 232 PHE B N 1
ATOM 9779 C CA . PHE B 1 232 ? 5.152 -55.25 27.672 1 84.38 232 PHE B CA 1
ATOM 9780 C C . PHE B 1 232 ? 4.465 -54.781 26.391 1 84.38 232 PHE B C 1
ATOM 9782 O O . PHE B 1 232 ? 3.535 -55.438 25.906 1 84.38 232 PHE B O 1
ATOM 9789 N N . GLN B 1 233 ? 4.82 -53.562 25.891 1 84.94 233 GLN B N 1
ATOM 9790 C CA . GLN B 1 233 ? 4.406 -53 24.594 1 84.94 233 GLN B CA 1
ATOM 9791 C C . GLN B 1 233 ? 5.594 -52.875 23.641 1 84.94 233 GLN B C 1
ATOM 9793 O O . GLN B 1 233 ? 6.652 -52.375 24.031 1 84.94 233 GLN B O 1
ATOM 9798 N N . PHE B 1 234 ? 5.648 -53.625 22.578 1 85.81 234 PHE B N 1
ATOM 9799 C CA . PHE B 1 234 ? 6.746 -53.594 21.625 1 85.81 234 PHE B CA 1
ATOM 9800 C C . PHE B 1 234 ? 6.344 -52.844 20.375 1 85.81 234 PHE B C 1
ATOM 9802 O O . PHE B 1 234 ? 5.234 -53 19.859 1 85.81 234 PHE B O 1
ATOM 9809 N N . THR B 1 235 ? 7.203 -51.875 19.906 1 83.5 235 THR B N 1
ATOM 9810 C CA . THR B 1 235 ? 7.031 -51.281 18.594 1 83.5 235 THR B CA 1
ATOM 9811 C C . THR B 1 235 ? 7.621 -52.156 17.5 1 83.5 235 THR B C 1
ATOM 9813 O O . THR B 1 235 ? 8.75 -52.625 17.625 1 83.5 235 THR B O 1
ATOM 9816 N N . VAL B 1 236 ? 6.93 -52.531 16.625 1 81.31 236 VAL B N 1
ATOM 9817 C CA . VAL B 1 236 ? 7.395 -53.375 15.516 1 81.31 236 VAL B CA 1
ATOM 9818 C C . VAL B 1 236 ? 8.008 -52.5 14.43 1 81.31 236 VAL B C 1
ATOM 9820 O O . VAL B 1 236 ? 7.367 -51.562 13.945 1 81.31 236 VAL B O 1
ATOM 9823 N N . THR B 1 237 ? 9.375 -52.625 14.227 1 81 237 THR B N 1
ATOM 9824 C CA . THR B 1 237 ? 10.031 -51.844 13.188 1 81 237 THR B CA 1
ATOM 9825 C C . THR B 1 237 ? 10.469 -52.719 12.023 1 81 237 THR B C 1
ATOM 9827 O O . THR B 1 237 ? 10.672 -53.938 12.195 1 81 237 THR B O 1
ATOM 9830 N N . THR B 1 238 ? 10.375 -52.312 10.766 1 78.19 238 THR B N 1
ATOM 9831 C CA . THR B 1 238 ? 10.875 -52.969 9.57 1 78.19 238 THR B CA 1
ATOM 9832 C C . THR B 1 238 ? 11.766 -52.031 8.766 1 78.19 238 THR B C 1
ATOM 9834 O O . THR B 1 238 ? 11.875 -50.844 9.086 1 78.19 238 THR B O 1
ATOM 9837 N N . LEU B 1 239 ? 12.586 -52.625 7.77 1 75.81 239 LEU B N 1
ATOM 9838 C CA . LEU B 1 239 ? 13.461 -51.844 6.922 1 75.81 239 LEU B CA 1
ATOM 9839 C C . LEU B 1 239 ? 12.672 -50.781 6.148 1 75.81 239 LEU B C 1
ATOM 9841 O O . LEU B 1 239 ? 11.703 -51.125 5.457 1 75.81 239 LEU B O 1
ATOM 9845 N N . GLY B 1 240 ? 12.898 -49.656 6.461 1 74.88 240 GLY B N 1
ATOM 9846 C CA . GLY B 1 240 ? 12.195 -48.562 5.812 1 74.88 240 GLY B CA 1
ATOM 9847 C C . GLY B 1 240 ? 12.828 -48.125 4.496 1 74.88 240 GLY B C 1
ATOM 9848 O O . GLY B 1 240 ? 13.148 -48.969 3.662 1 74.88 240 GLY B O 1
ATOM 9849 N N . ARG B 1 241 ? 13.195 -46.875 4.25 1 80.38 241 ARG B N 1
ATOM 9850 C CA . ARG B 1 241 ? 13.773 -46.312 3.033 1 80.38 241 ARG B CA 1
ATOM 9851 C C . ARG B 1 241 ? 15.234 -46.719 2.871 1 80.38 241 ARG B C 1
ATOM 9853 O O . ARG B 1 241 ? 15.977 -46.781 3.85 1 80.38 241 ARG B O 1
ATOM 9860 N N . LEU B 1 242 ? 15.648 -47.062 1.64 1 84.44 242 LEU B N 1
ATOM 9861 C CA . LEU B 1 242 ? 17.016 -47.438 1.329 1 84.44 242 LEU B CA 1
ATOM 9862 C C . LEU B 1 242 ? 17.938 -46.219 1.324 1 84.44 242 LEU B C 1
ATOM 9864 O O . LEU B 1 242 ? 17.5 -45.094 1.038 1 84.44 242 LEU B O 1
ATOM 9868 N N . SER B 1 243 ? 19.156 -46.375 1.759 1 83.56 243 SER B N 1
ATOM 9869 C CA . SER B 1 243 ? 20.062 -45.219 1.844 1 83.56 243 SER B CA 1
ATOM 9870 C C . SER B 1 243 ? 21.344 -45.469 1.075 1 83.56 243 SER B C 1
ATOM 9872 O O . SER B 1 243 ? 22.031 -44.531 0.678 1 83.56 243 SER B O 1
ATOM 9874 N N . ASP B 1 244 ? 21.641 -46.656 0.817 1 86.69 244 ASP B N 1
ATOM 9875 C CA . ASP B 1 244 ? 22.938 -46.969 0.232 1 86.69 244 ASP B CA 1
ATOM 9876 C C . ASP B 1 244 ? 22.797 -47.5 -1.188 1 86.69 244 ASP B C 1
ATOM 9878 O O . ASP B 1 244 ? 21.781 -48.094 -1.528 1 86.69 244 ASP B O 1
ATOM 9882 N N . VAL B 1 245 ? 23.922 -47.219 -1.987 1 90.19 245 VAL B N 1
ATOM 9883 C CA . VAL B 1 245 ? 23.969 -47.656 -3.379 1 90.19 245 VAL B CA 1
ATOM 9884 C C . VAL B 1 245 ? 23.812 -49.156 -3.451 1 90.19 245 VAL B C 1
ATOM 9886 O O . VAL B 1 245 ? 23.109 -49.688 -4.328 1 90.19 245 VAL B O 1
ATOM 9889 N N . GLY B 1 246 ? 24.406 -49.844 -2.461 1 87.5 246 GLY B N 1
ATOM 9890 C CA . GLY B 1 246 ? 24.328 -51.312 -2.449 1 87.5 246 GLY B CA 1
ATOM 9891 C C . GLY B 1 246 ? 22.922 -51.812 -2.236 1 87.5 246 GLY B C 1
ATOM 9892 O O . GLY B 1 246 ? 22.516 -52.812 -2.854 1 87.5 246 GLY B O 1
ATOM 9893 N N . GLN B 1 247 ? 22.266 -51.156 -1.449 1 88.25 247 GLN B N 1
ATOM 9894 C CA . GLN B 1 247 ? 20.875 -51.562 -1.177 1 88.25 247 GLN B CA 1
ATOM 9895 C C . GLN B 1 247 ? 20 -51.375 -2.41 1 88.25 247 GLN B C 1
ATOM 9897 O O . GLN B 1 247 ? 19.094 -52.156 -2.66 1 88.25 247 GLN B O 1
ATOM 9902 N N . PHE B 1 248 ? 20.266 -50.406 -3.113 1 89.62 248 PHE B N 1
ATOM 9903 C CA . PHE B 1 248 ? 19.5 -50.156 -4.328 1 89.62 248 PHE B CA 1
ATOM 9904 C C . PHE B 1 248 ? 19.828 -51.219 -5.387 1 89.62 248 PHE B C 1
ATOM 9906 O O . PHE B 1 248 ? 18.938 -51.625 -6.137 1 89.62 248 PHE B O 1
ATOM 9913 N N . GLU B 1 249 ? 21.062 -51.531 -5.391 1 91.25 249 GLU B N 1
ATOM 9914 C CA . GLU B 1 249 ? 21.5 -52.531 -6.359 1 91.25 249 GLU B CA 1
ATOM 9915 C C . GLU B 1 249 ? 20.828 -53.875 -6.098 1 91.25 249 GLU B C 1
ATOM 9917 O O . GLU B 1 249 ? 20.672 -54.688 -7.012 1 91.25 249 GLU B O 1
ATOM 9922 N N . ASP B 1 250 ? 20.359 -54.031 -4.855 1 87.31 250 ASP B N 1
ATOM 9923 C CA . ASP B 1 250 ? 19.812 -55.344 -4.461 1 87.31 250 ASP B CA 1
ATOM 9924 C C . ASP B 1 250 ? 18.297 -55.375 -4.602 1 87.31 250 ASP B C 1
ATOM 9926 O O . ASP B 1 250 ? 17.656 -56.375 -4.328 1 87.31 250 ASP B O 1
ATOM 9930 N N . ILE B 1 251 ? 17.75 -54.438 -5.121 1 89.81 251 ILE B N 1
ATOM 9931 C CA . ILE B 1 251 ? 16.312 -54.375 -5.328 1 89.81 251 ILE B CA 1
ATOM 9932 C C . ILE B 1 251 ? 15.906 -55.438 -6.355 1 89.81 251 ILE B C 1
ATOM 9934 O O . ILE B 1 251 ? 16.547 -55.594 -7.398 1 89.81 251 ILE B O 1
ATOM 9938 N N . VAL B 1 252 ? 14.883 -56.188 -5.996 1 86.5 252 VAL B N 1
ATOM 9939 C CA . VAL B 1 252 ? 14.398 -57.25 -6.871 1 86.5 252 VAL B CA 1
ATOM 9940 C C . VAL B 1 252 ? 13.406 -56.688 -7.879 1 86.5 252 VAL B C 1
ATOM 9942 O O . VAL B 1 252 ? 12.391 -56.094 -7.496 1 86.5 252 VAL B O 1
ATOM 9945 N N . VAL B 1 253 ? 13.68 -56.812 -9.117 1 86.94 253 VAL B N 1
ATOM 9946 C CA . VAL B 1 253 ? 12.82 -56.25 -10.156 1 86.94 253 VAL B CA 1
ATOM 9947 C C . VAL B 1 253 ? 11.875 -57.344 -10.68 1 86.94 253 VAL B C 1
ATOM 9949 O O . VAL B 1 253 ? 10.688 -57.062 -10.891 1 86.94 253 VAL B O 1
ATOM 9952 N N . LYS B 1 254 ? 12.32 -58.5 -11.102 1 81.94 254 LYS B N 1
ATOM 9953 C CA . LYS B 1 254 ? 11.484 -59.562 -11.633 1 81.94 254 LYS B CA 1
ATOM 9954 C C . LYS B 1 254 ? 11.945 -60.938 -11.133 1 81.94 254 LYS B C 1
ATOM 9956 O O . LYS B 1 254 ? 13.141 -61.125 -10.898 1 81.94 254 LYS B O 1
ATOM 9961 N N . THR B 1 255 ? 10.922 -61.781 -10.703 1 73.06 255 THR B N 1
ATOM 9962 C CA . THR B 1 255 ? 11.203 -63.188 -10.398 1 73.06 255 THR B CA 1
ATOM 9963 C C . THR B 1 255 ? 10.703 -64.125 -11.523 1 73.06 255 THR B C 1
ATOM 9965 O O . THR B 1 255 ? 9.531 -64.062 -11.891 1 73.06 255 THR B O 1
ATOM 9968 N N . ALA B 1 256 ? 11.445 -64.438 -12.414 1 62.22 256 ALA B N 1
ATOM 9969 C CA . ALA B 1 256 ? 11.023 -65.312 -13.492 1 62.22 256 ALA B CA 1
ATOM 9970 C C . ALA B 1 256 ? 10.672 -66.75 -12.945 1 62.22 256 ALA B C 1
ATOM 9972 O O . ALA B 1 256 ? 11.406 -67.25 -12.117 1 62.22 256 ALA B O 1
ATOM 9973 N N . THR B 1 257 ? 9.469 -67.125 -12.891 1 56.19 257 THR B N 1
ATOM 9974 C CA . THR B 1 257 ? 8.93 -68.375 -12.406 1 56.19 257 THR B CA 1
ATOM 9975 C C . THR B 1 257 ? 9.5 -69.562 -13.203 1 56.19 257 THR B C 1
ATOM 9977 O O . THR B 1 257 ? 9.031 -70.688 -13.078 1 56.19 257 THR B O 1
ATOM 9980 N N . GLY B 1 258 ? 10.453 -69.562 -13.953 1 50.41 258 GLY B N 1
ATOM 9981 C CA . GLY B 1 258 ? 10.812 -70.812 -14.609 1 50.41 258 GLY B CA 1
ATOM 9982 C C . GLY B 1 258 ? 11.43 -71.812 -13.664 1 50.41 258 GLY B C 1
ATOM 9983 O O . GLY B 1 258 ? 11.453 -71.625 -12.445 1 50.41 258 GLY B O 1
ATOM 9984 N N . PRO B 1 259 ? 11.805 -73.062 -14.07 1 56.03 259 PRO B N 1
ATOM 9985 C CA . PRO B 1 259 ? 12.328 -74.188 -13.266 1 56.03 259 PRO B CA 1
ATOM 9986 C C . PRO B 1 259 ? 13.477 -73.75 -12.359 1 56.03 259 PRO B C 1
ATOM 9988 O O . PRO B 1 259 ? 13.742 -74.438 -11.352 1 56.03 259 PRO B O 1
ATOM 9991 N N . ALA B 1 260 ? 14.359 -72.875 -12.758 1 54.5 260 ALA B N 1
ATOM 9992 C CA . ALA B 1 260 ? 15.375 -72.25 -11.914 1 54.5 260 ALA B CA 1
ATOM 9993 C C . ALA B 1 260 ? 15.062 -70.812 -11.633 1 54.5 260 ALA B C 1
ATOM 9995 O O . ALA B 1 260 ? 15.062 -70 -12.555 1 54.5 260 ALA B O 1
ATOM 9996 N N . PRO B 1 261 ? 14.383 -70.438 -10.625 1 57.88 261 PRO B N 1
ATOM 9997 C CA . PRO B 1 261 ? 13.883 -69.062 -10.312 1 57.88 261 PRO B CA 1
ATOM 9998 C C . PRO B 1 261 ? 14.984 -68 -10.367 1 57.88 261 PRO B C 1
ATOM 10000 O O . PRO B 1 261 ? 15.992 -68.125 -9.664 1 57.88 261 PRO B O 1
ATOM 10003 N N . GLN B 1 262 ? 15.359 -67.5 -11.531 1 69.56 262 GLN B N 1
ATOM 10004 C CA . GLN B 1 262 ? 16.391 -66.438 -11.609 1 69.56 262 GLN B CA 1
ATOM 10005 C C . GLN B 1 262 ? 15.867 -65.125 -11.148 1 69.56 262 GLN B C 1
ATOM 10007 O O . GLN B 1 262 ? 14.859 -64.625 -11.672 1 69.56 262 GLN B O 1
ATOM 10012 N N . VAL B 1 263 ? 16.312 -64.625 -9.984 1 83.31 263 VAL B N 1
ATOM 10013 C CA . VAL B 1 263 ? 15.992 -63.312 -9.422 1 83.31 263 VAL B CA 1
ATOM 10014 C C . VAL B 1 263 ? 16.828 -62.219 -10.102 1 83.31 263 VAL B C 1
ATOM 10016 O O . VAL B 1 263 ? 18.062 -62.312 -10.125 1 83.31 263 VAL B O 1
ATOM 10019 N N . VAL B 1 264 ? 16.188 -61.438 -10.93 1 88.19 264 VAL B N 1
ATOM 10020 C CA . VAL B 1 264 ? 16.875 -60.312 -11.555 1 88.19 264 VAL B CA 1
ATOM 10021 C C . VAL B 1 264 ? 16.891 -59.125 -10.594 1 88.19 264 VAL B C 1
ATOM 10023 O O . VAL B 1 264 ? 15.836 -58.719 -10.109 1 88.19 264 VAL B O 1
ATOM 10026 N N . ARG B 1 265 ? 18.094 -58.688 -10.328 1 91.75 265 ARG B N 1
ATOM 10027 C CA . ARG B 1 265 ? 18.25 -57.531 -9.445 1 91.75 265 ARG B CA 1
ATOM 10028 C C . ARG B 1 265 ? 18.578 -56.281 -10.25 1 91.75 265 ARG B C 1
ATOM 10030 O O . ARG B 1 265 ? 18.859 -56.344 -11.445 1 91.75 265 ARG B O 1
ATOM 10037 N N . LEU B 1 266 ? 18.453 -55.125 -9.586 1 91.19 266 LEU B N 1
ATOM 10038 C CA . LEU B 1 266 ? 18.688 -53.844 -10.25 1 91.19 266 LEU B CA 1
ATOM 10039 C C . LEU B 1 266 ? 20.125 -53.75 -10.781 1 91.19 266 LEU B C 1
ATOM 10041 O O . LEU B 1 266 ? 20.359 -53.156 -11.828 1 91.19 266 LEU B O 1
ATOM 10045 N N . ARG B 1 267 ? 21.125 -54.344 -10.125 1 90.75 267 ARG B N 1
ATOM 10046 C CA . ARG B 1 267 ? 22.516 -54.312 -10.523 1 90.75 267 ARG B CA 1
ATOM 10047 C C . ARG B 1 267 ? 22.734 -55 -11.867 1 90.75 267 ARG B C 1
ATOM 10049 O O . ARG B 1 267 ? 23.703 -54.75 -12.57 1 90.75 267 ARG B O 1
ATOM 10056 N N . ASP B 1 268 ? 21.812 -55.875 -12.242 1 88.81 268 ASP B N 1
ATOM 10057 C CA . ASP B 1 268 ? 21.938 -56.625 -13.484 1 88.81 268 ASP B CA 1
ATOM 10058 C C . ASP B 1 268 ? 21.469 -55.812 -14.68 1 88.81 268 ASP B C 1
ATOM 10060 O O . ASP B 1 268 ? 21.859 -56.062 -15.82 1 88.81 268 ASP B O 1
ATOM 10064 N N . VAL B 1 269 ? 20.703 -54.844 -14.414 1 90.31 269 VAL B N 1
ATOM 10065 C CA . VAL B 1 269 ? 20.094 -54.125 -15.531 1 90.31 269 VAL B CA 1
ATOM 10066 C C . VAL B 1 269 ? 20.453 -52.656 -15.461 1 90.31 269 VAL B C 1
ATOM 10068 O O . VAL B 1 269 ? 20.156 -51.875 -16.391 1 90.31 269 VAL B O 1
ATOM 10071 N N . ALA B 1 270 ? 21.031 -52.188 -14.438 1 91.19 270 ALA B N 1
ATOM 10072 C CA . ALA B 1 270 ? 21.328 -50.75 -14.273 1 91.19 270 ALA B CA 1
ATOM 10073 C C . ALA B 1 270 ? 22.547 -50.562 -13.383 1 91.19 270 ALA B C 1
ATOM 10075 O O . ALA B 1 270 ? 22.906 -51.438 -12.602 1 91.19 270 ALA B O 1
ATOM 10076 N N . ARG B 1 271 ? 23.156 -49.469 -13.609 1 90.25 271 ARG B N 1
ATOM 10077 C CA . ARG B 1 271 ? 24.219 -49.031 -12.719 1 90.25 271 ARG B CA 1
ATOM 10078 C C . ARG B 1 271 ? 23.719 -47.969 -11.766 1 90.25 271 ARG B C 1
ATOM 10080 O O . ARG B 1 271 ? 23.031 -47.031 -12.188 1 90.25 271 ARG B O 1
ATOM 10087 N N . VAL B 1 272 ? 23.922 -48.125 -10.539 1 90.62 272 VAL B N 1
ATOM 10088 C CA . VAL B 1 272 ? 23.484 -47.156 -9.531 1 90.62 272 VAL B CA 1
ATOM 10089 C C . VAL B 1 272 ? 24.703 -46.406 -8.977 1 90.62 272 VAL B C 1
ATOM 10091 O O . VAL B 1 272 ? 25.703 -47.031 -8.594 1 90.62 272 VAL B O 1
ATOM 10094 N N . ASP B 1 273 ? 24.641 -45.188 -9.086 1 88.69 273 ASP B N 1
ATOM 10095 C CA . ASP B 1 273 ? 25.734 -44.375 -8.531 1 88.69 273 ASP B CA 1
ATOM 10096 C C . ASP B 1 273 ? 25.188 -43.188 -7.781 1 88.69 273 ASP B C 1
ATOM 10098 O O . ASP B 1 273 ? 24.078 -42.719 -8.055 1 88.69 273 ASP B O 1
ATOM 10102 N N . LEU B 1 274 ? 25.953 -42.781 -6.84 1 87.5 274 LEU B N 1
ATOM 10103 C CA . LEU B 1 274 ? 25.688 -41.531 -6.156 1 87.5 274 LEU B CA 1
ATOM 10104 C C . LEU B 1 274 ? 26.328 -40.344 -6.902 1 87.5 274 LEU B C 1
ATOM 10106 O O . LEU B 1 274 ? 27.547 -40.156 -6.836 1 87.5 274 LEU B O 1
ATOM 10110 N N . SER B 1 275 ? 25.531 -39.719 -7.609 1 83.31 275 SER B N 1
ATOM 10111 C CA . SER B 1 275 ? 26.047 -38.625 -8.445 1 83.31 275 SER B CA 1
ATOM 10112 C C . SER B 1 275 ? 25.281 -37.344 -8.195 1 83.31 275 SER B C 1
ATOM 10114 O O . SER B 1 275 ? 24.609 -37.188 -7.18 1 83.31 275 SER B O 1
ATOM 10116 N N . GLN B 1 276 ? 25.547 -36.375 -9.125 1 78.5 276 GLN B N 1
ATOM 10117 C CA . GLN B 1 276 ? 24.953 -35.062 -8.969 1 78.5 276 GLN B CA 1
ATOM 10118 C C . GLN B 1 276 ? 23.516 -35.031 -9.484 1 78.5 276 GLN B C 1
ATOM 10120 O O . GLN B 1 276 ? 23.172 -35.781 -10.406 1 78.5 276 GLN B O 1
ATOM 10125 N N . GLN B 1 277 ? 22.719 -34.188 -8.852 1 75.12 277 GLN B N 1
ATOM 10126 C CA . GLN B 1 277 ? 21.328 -34.031 -9.25 1 75.12 277 GLN B CA 1
ATOM 10127 C C . GLN B 1 277 ? 21.219 -33.312 -10.602 1 75.12 277 GLN B C 1
ATOM 10129 O O . GLN B 1 277 ? 20.344 -33.625 -11.398 1 75.12 277 GLN B O 1
ATOM 10134 N N . ASN B 1 278 ? 22.078 -32.281 -10.758 1 71.31 278 ASN B N 1
ATOM 10135 C CA . ASN B 1 278 ? 22.062 -31.547 -12.016 1 71.31 278 ASN B CA 1
ATOM 10136 C C . ASN B 1 278 ? 23.469 -31.375 -12.586 1 71.31 278 ASN B C 1
ATOM 10138 O O . ASN B 1 278 ? 24.406 -31.031 -11.852 1 71.31 278 ASN B O 1
ATOM 10142 N N . PHE B 1 279 ? 23.656 -31.672 -13.828 1 64.5 279 PHE B N 1
ATOM 10143 C CA . PHE B 1 279 ? 24.984 -31.641 -14.453 1 64.5 279 PHE B CA 1
ATOM 10144 C C . PHE B 1 279 ? 25.172 -30.344 -15.234 1 64.5 279 PHE B C 1
ATOM 10146 O O . PHE B 1 279 ? 26.203 -30.156 -15.883 1 64.5 279 PHE B O 1
ATOM 10153 N N . SER B 1 280 ? 24.297 -29.516 -15.117 1 69.38 280 SER B N 1
ATOM 10154 C CA . SER B 1 280 ? 24.328 -28.359 -16.016 1 69.38 280 SER B CA 1
ATOM 10155 C C . SER B 1 280 ? 25.266 -27.281 -15.477 1 69.38 280 SER B C 1
ATOM 10157 O O . SER B 1 280 ? 25.719 -26.422 -16.234 1 69.38 280 SER B O 1
ATOM 10159 N N . ASN B 1 281 ? 25.578 -27.297 -14.273 1 78.56 281 ASN B N 1
ATOM 10160 C CA . ASN B 1 281 ? 26.344 -26.188 -13.719 1 78.56 281 ASN B CA 1
ATOM 10161 C C . ASN B 1 281 ? 27.734 -26.641 -13.25 1 78.56 281 ASN B C 1
ATOM 10163 O O . ASN B 1 281 ? 27.906 -27.781 -12.836 1 78.56 281 ASN B O 1
ATOM 10167 N N . TYR B 1 282 ? 28.75 -25.844 -13.5 1 82.12 282 TYR B N 1
ATOM 10168 C CA . TYR B 1 282 ? 30.078 -26.031 -12.938 1 82.12 282 TYR B CA 1
ATOM 10169 C C . TYR B 1 282 ? 30.672 -24.688 -12.492 1 82.12 282 TYR B C 1
ATOM 10171 O O . TYR B 1 282 ? 30.203 -23.625 -12.906 1 82.12 282 TYR B O 1
ATOM 10179 N N . ALA B 1 283 ? 31.5 -24.781 -11.578 1 88.12 283 ALA B N 1
ATOM 10180 C CA . ALA B 1 283 ? 32.125 -23.562 -11.055 1 88.12 283 ALA B CA 1
ATOM 10181 C C . ALA B 1 283 ? 33.625 -23.703 -10.961 1 88.12 283 ALA B C 1
ATOM 10183 O O . ALA B 1 283 ? 34.156 -24.781 -10.664 1 88.12 283 ALA B O 1
ATOM 10184 N N . ARG B 1 284 ? 34.25 -22.594 -11.297 1 89.62 284 ARG B N 1
ATOM 10185 C CA . ARG B 1 284 ? 35.719 -22.531 -11.219 1 89.62 284 ARG B CA 1
ATOM 10186 C C . ARG B 1 284 ? 36.156 -21.266 -10.492 1 89.62 284 ARG B C 1
ATOM 10188 O O . ARG B 1 284 ? 35.531 -20.203 -10.625 1 89.62 284 ARG B O 1
ATOM 10195 N N . PHE B 1 285 ? 37.156 -21.5 -9.719 1 91 285 PHE B N 1
ATOM 10196 C CA . PHE B 1 285 ? 37.812 -20.375 -9.039 1 91 285 PHE B CA 1
ATOM 10197 C C . PHE B 1 285 ? 39.25 -20.188 -9.523 1 91 285 PHE B C 1
ATOM 10199 O O . PHE B 1 285 ? 40.094 -21.016 -9.242 1 91 285 PHE B O 1
ATOM 10206 N N . THR B 1 286 ? 39.531 -19.125 -10.211 1 90.38 286 THR B N 1
ATOM 10207 C CA . THR B 1 286 ? 40.812 -18.828 -10.781 1 90.38 286 THR B CA 1
ATOM 10208 C C . THR B 1 286 ? 41.375 -20.016 -11.562 1 90.38 286 THR B C 1
ATOM 10210 O O . THR B 1 286 ? 42.531 -20.391 -11.406 1 90.38 286 THR B O 1
ATOM 10213 N N . GLY B 1 287 ? 40.406 -20.719 -12.141 1 84.94 287 GLY B N 1
ATOM 10214 C CA . GLY B 1 287 ? 40.781 -21.828 -12.992 1 84.94 287 GLY B CA 1
ATOM 10215 C C . GLY B 1 287 ? 40.688 -23.172 -12.305 1 84.94 287 GLY B C 1
ATOM 10216 O O . GLY B 1 287 ? 40.656 -24.219 -12.961 1 84.94 287 GLY B O 1
ATOM 10217 N N . HIS B 1 288 ? 40.594 -23.203 -11.016 1 88.44 288 HIS B N 1
ATOM 10218 C CA . HIS B 1 288 ? 40.5 -24.438 -10.25 1 88.44 288 HIS B CA 1
ATOM 10219 C C . HIS B 1 288 ? 39.031 -24.844 -10.039 1 88.44 288 HIS B C 1
ATOM 10221 O O . HIS B 1 288 ? 38.156 -23.984 -9.938 1 88.44 288 HIS B O 1
ATOM 10227 N N . LYS B 1 289 ? 38.875 -26.172 -9.977 1 89.94 289 LYS B N 1
ATOM 10228 C CA . LYS B 1 289 ? 37.531 -26.656 -9.609 1 89.94 289 LYS B CA 1
ATOM 10229 C C . LYS B 1 289 ? 37.156 -26.172 -8.219 1 89.94 289 LYS B C 1
ATOM 10231 O O . LYS B 1 289 ? 37.969 -26.141 -7.309 1 89.94 289 LYS B O 1
ATOM 10236 N N . SER B 1 290 ? 35.969 -25.672 -8.164 1 91.25 290 SER B N 1
ATOM 10237 C CA . SER B 1 290 ? 35.562 -25.078 -6.887 1 91.25 290 SER B CA 1
ATOM 10238 C C . SER B 1 290 ? 34.062 -25.156 -6.691 1 91.25 290 SER B C 1
ATOM 10240 O O . SER B 1 290 ? 33.312 -25.531 -7.613 1 91.25 290 SER B O 1
ATOM 10242 N N . ALA B 1 291 ? 33.656 -25.016 -5.457 1 92.44 291 ALA B N 1
ATOM 10243 C CA . ALA B 1 291 ? 32.25 -24.781 -5.09 1 92.44 291 ALA B CA 1
ATOM 10244 C C . ALA B 1 291 ? 32.062 -23.375 -4.559 1 92.44 291 ALA B C 1
ATOM 10246 O O . ALA B 1 291 ? 32.875 -22.875 -3.781 1 92.44 291 ALA B O 1
ATOM 10247 N N . GLN B 1 292 ? 31.109 -22.781 -5.102 1 92.69 292 GLN B N 1
ATOM 10248 C CA . GLN B 1 292 ? 30.875 -21.391 -4.723 1 92.69 292 GLN B CA 1
ATOM 10249 C C . GLN B 1 292 ? 29.688 -21.281 -3.754 1 92.69 292 GLN B C 1
ATOM 10251 O O . GLN B 1 292 ? 28.562 -21.656 -4.09 1 92.69 292 GLN B O 1
ATOM 10256 N N . ILE B 1 293 ? 29.922 -20.797 -2.604 1 93.62 293 ILE B N 1
ATOM 10257 C CA . ILE B 1 293 ? 28.875 -20.531 -1.61 1 93.62 293 ILE B CA 1
ATOM 10258 C C . ILE B 1 293 ? 28.484 -19.062 -1.671 1 93.62 293 ILE B C 1
ATOM 10260 O O . ILE B 1 293 ? 29.203 -18.188 -1.196 1 93.62 293 ILE B O 1
ATOM 10264 N N . VAL B 1 294 ? 27.344 -18.875 -2.207 1 90.94 294 VAL B N 1
ATOM 10265 C CA . VAL B 1 294 ? 26.859 -17.5 -2.385 1 90.94 294 VAL B CA 1
ATOM 10266 C C . VAL B 1 294 ? 25.938 -17.125 -1.226 1 90.94 294 VAL B C 1
ATOM 10268 O O . VAL B 1 294 ? 24.969 -17.828 -0.944 1 90.94 294 VAL B O 1
ATOM 10271 N N . VAL B 1 295 ? 26.219 -16.062 -0.591 1 91.5 295 VAL B N 1
ATOM 10272 C CA . VAL B 1 295 ? 25.453 -15.609 0.565 1 91.5 295 VAL B CA 1
ATOM 10273 C C . VAL B 1 295 ? 24.656 -14.359 0.197 1 91.5 295 VAL B C 1
ATOM 10275 O O . VAL B 1 295 ? 25.219 -13.375 -0.3 1 91.5 295 VAL B O 1
ATOM 10278 N N . PHE B 1 296 ? 23.406 -14.461 0.434 1 87.44 296 PHE B N 1
ATOM 10279 C CA . PHE B 1 296 ? 22.516 -13.32 0.254 1 87.44 296 PHE B CA 1
ATOM 10280 C C . PHE B 1 296 ? 22.125 -12.734 1.6 1 87.44 296 PHE B C 1
ATOM 10282 O O . PHE B 1 296 ? 21.828 -13.469 2.545 1 87.44 296 PHE B O 1
ATOM 10289 N N . ALA B 1 297 ? 22.141 -11.492 1.736 1 85.31 297 ALA B N 1
ATOM 10290 C CA . ALA B 1 297 ? 21.734 -10.844 2.98 1 85.31 297 ALA B CA 1
ATOM 10291 C C . ALA B 1 297 ? 20.25 -10.531 2.979 1 85.31 297 ALA B C 1
ATOM 10293 O O . ALA B 1 297 ? 19.625 -10.422 1.916 1 85.31 297 ALA B O 1
ATOM 10294 N N . LEU B 1 298 ? 19.75 -10.414 4.184 1 80.44 298 LEU B N 1
ATOM 10295 C CA . LEU B 1 298 ? 18.391 -9.914 4.316 1 80.44 298 LEU B CA 1
ATOM 10296 C C . LEU B 1 298 ? 18.312 -8.445 3.904 1 80.44 298 LEU B C 1
ATOM 10298 O O . LEU B 1 298 ? 19.266 -7.688 4.113 1 80.44 298 LEU B O 1
ATOM 10302 N N . PRO B 1 299 ? 17.203 -8.031 3.35 1 73.31 299 PRO B N 1
ATOM 10303 C CA . PRO B 1 299 ? 17.094 -6.645 2.879 1 73.31 299 PRO B CA 1
ATOM 10304 C C . PRO B 1 299 ? 17.312 -5.625 3.994 1 73.31 299 PRO B C 1
ATOM 10306 O O . PRO B 1 299 ? 17.875 -4.555 3.756 1 73.31 299 PRO B O 1
ATOM 10309 N N . ASP B 1 300 ? 16.938 -5.871 5.258 1 70.88 300 ASP B N 1
ATOM 10310 C CA . ASP B 1 300 ? 17 -4.895 6.344 1 70.88 300 ASP B CA 1
ATOM 10311 C C . ASP B 1 300 ? 18.25 -5.121 7.203 1 70.88 300 ASP B C 1
ATOM 10313 O O . ASP B 1 300 ? 18.484 -4.383 8.156 1 70.88 300 ASP B O 1
ATOM 10317 N N . ALA B 1 301 ? 19.156 -6.035 6.738 1 77.5 301 ALA B N 1
ATOM 10318 C CA . ALA B 1 301 ? 20.297 -6.379 7.582 1 77.5 301 ALA B CA 1
ATOM 10319 C C . ALA B 1 301 ? 21.5 -5.488 7.27 1 77.5 301 ALA B C 1
ATOM 10321 O O . ALA B 1 301 ? 21.562 -4.871 6.203 1 77.5 301 ALA B O 1
ATOM 10322 N N . ASN B 1 302 ? 22.406 -5.332 8.281 1 84.31 302 ASN B N 1
ATOM 10323 C CA . ASN B 1 302 ? 23.672 -4.641 8.109 1 84.31 302 ASN B CA 1
ATOM 10324 C C . ASN B 1 302 ? 24.672 -5.488 7.336 1 84.31 302 ASN B C 1
ATOM 10326 O O . ASN B 1 302 ? 25.188 -6.48 7.855 1 84.31 302 ASN B O 1
ATOM 10330 N N . ALA B 1 303 ? 25 -5.086 6.152 1 84.69 303 ALA B N 1
ATOM 10331 C CA . ALA B 1 303 ? 25.844 -5.871 5.242 1 84.69 303 ALA B CA 1
ATOM 10332 C C . ALA B 1 303 ? 27.219 -6.129 5.848 1 84.69 303 ALA B C 1
ATOM 10334 O O . ALA B 1 303 ? 27.75 -7.23 5.727 1 84.69 303 ALA B O 1
ATOM 10335 N N . ILE B 1 304 ? 27.797 -5.145 6.504 1 88.19 304 ILE B N 1
ATOM 10336 C CA . ILE B 1 304 ? 29.141 -5.262 7.047 1 88.19 304 ILE B CA 1
ATOM 10337 C C . ILE B 1 304 ? 29.141 -6.254 8.211 1 88.19 304 ILE B C 1
ATOM 10339 O O . ILE B 1 304 ? 30.031 -7.113 8.297 1 88.19 304 ILE B O 1
ATOM 10343 N N . ASP B 1 305 ? 28.141 -6.121 9.023 1 88.62 305 ASP B N 1
ATOM 10344 C CA . ASP B 1 305 ? 28.047 -7.031 10.156 1 88.62 305 ASP B CA 1
ATOM 10345 C C . ASP B 1 305 ? 27.844 -8.469 9.688 1 88.62 305 ASP B C 1
ATOM 10347 O O . ASP B 1 305 ? 28.391 -9.406 10.273 1 88.62 305 ASP B O 1
ATOM 10351 N N . VAL B 1 306 ? 27.078 -8.641 8.711 1 90.25 306 VAL B N 1
ATOM 10352 C CA . VAL B 1 306 ? 26.797 -9.969 8.172 1 90.25 306 VAL B CA 1
ATOM 10353 C C . VAL B 1 306 ? 28.078 -10.547 7.551 1 90.25 306 VAL B C 1
ATOM 10355 O O . VAL B 1 306 ? 28.406 -11.711 7.777 1 90.25 306 VAL B O 1
ATOM 10358 N N . ALA B 1 307 ? 28.75 -9.734 6.77 1 93.44 307 ALA B N 1
ATOM 10359 C CA . ALA B 1 307 ? 30 -10.195 6.156 1 93.44 307 ALA B CA 1
ATOM 10360 C C . ALA B 1 307 ? 31.016 -10.594 7.219 1 93.44 307 ALA B C 1
ATOM 10362 O O . ALA B 1 307 ? 31.672 -11.641 7.098 1 93.44 307 ALA B O 1
ATOM 10363 N N . ASP B 1 308 ? 31.125 -9.805 8.258 1 93.44 308 ASP B N 1
ATOM 10364 C CA . ASP B 1 308 ? 32.094 -10.094 9.32 1 93.44 308 ASP B CA 1
ATOM 10365 C C . ASP B 1 308 ? 31.703 -11.383 10.055 1 93.44 308 ASP B C 1
ATOM 10367 O O . ASP B 1 308 ? 32.594 -12.156 10.438 1 93.44 308 ASP B O 1
ATOM 10371 N N . SER B 1 309 ? 30.469 -11.547 10.227 1 93.69 309 SER B N 1
ATOM 10372 C CA . SER B 1 309 ? 30 -12.773 10.883 1 93.69 309 SER B CA 1
ATOM 10373 C C . SER B 1 309 ? 30.297 -14 10.023 1 93.69 309 SER B C 1
ATOM 10375 O O . SER B 1 309 ? 30.625 -15.07 10.547 1 93.69 309 SER B O 1
ATOM 10377 N N . VAL B 1 310 ? 30.125 -13.875 8.758 1 94.81 310 VAL B N 1
ATOM 10378 C CA . VAL B 1 310 ? 30.391 -14.977 7.84 1 94.81 310 VAL B CA 1
ATOM 10379 C C . VAL B 1 310 ? 31.891 -15.289 7.84 1 94.81 310 VAL B C 1
ATOM 10381 O O . VAL B 1 310 ? 32.281 -16.453 7.852 1 94.81 310 VAL B O 1
ATOM 10384 N N . TYR B 1 311 ? 32.781 -14.258 7.785 1 95.31 311 TYR B N 1
ATOM 10385 C CA . TYR B 1 311 ? 34.219 -14.461 7.848 1 95.31 311 TYR B CA 1
ATOM 10386 C C . TYR B 1 311 ? 34.625 -15.203 9.117 1 95.31 311 TYR B C 1
ATOM 10388 O O . TYR B 1 311 ? 35.406 -16.156 9.07 1 95.31 311 TYR B O 1
ATOM 10396 N N . LYS B 1 312 ? 34.031 -14.781 10.188 1 94.25 312 LYS B N 1
ATOM 10397 C CA . LYS B 1 312 ? 34.344 -15.406 11.477 1 94.25 312 LYS B CA 1
ATOM 10398 C C . LYS B 1 312 ? 33.875 -16.859 11.508 1 94.25 312 LYS B C 1
ATOM 10400 O O . LYS B 1 312 ? 34.594 -17.734 12.016 1 94.25 312 LYS B O 1
ATOM 10405 N N . ALA B 1 313 ? 32.688 -17.031 11.016 1 95.06 313 ALA B N 1
ATOM 10406 C CA . ALA B 1 313 ? 32.156 -18.391 11.008 1 95.06 313 ALA B CA 1
ATOM 10407 C C . ALA B 1 313 ? 33 -19.312 10.133 1 95.06 313 ALA B C 1
ATOM 10409 O O . ALA B 1 313 ? 33.281 -20.453 10.516 1 95.06 313 ALA B O 1
ATOM 10410 N N . LEU B 1 314 ? 33.344 -18.906 8.961 1 95.5 314 LEU B N 1
ATOM 10411 C CA . LEU B 1 314 ? 34.094 -19.719 8.039 1 95.5 314 LEU B CA 1
ATOM 10412 C C . LEU B 1 314 ? 35.5 -19.969 8.578 1 95.5 314 LEU B C 1
ATOM 10414 O O . LEU B 1 314 ? 36.094 -21.031 8.359 1 95.5 314 LEU B O 1
ATOM 10418 N N . ASP B 1 315 ? 36.094 -18.953 9.227 1 94.19 315 ASP B N 1
ATOM 10419 C CA . ASP B 1 315 ? 37.406 -19.141 9.859 1 94.19 315 ASP B CA 1
ATOM 10420 C C . ASP B 1 315 ? 37.344 -20.234 10.922 1 94.19 315 ASP B C 1
ATOM 10422 O O . ASP B 1 315 ? 38.281 -21.031 11.039 1 94.19 315 ASP B O 1
ATOM 10426 N N . GLY B 1 316 ? 36.281 -20.188 11.633 1 92.69 316 GLY B N 1
ATOM 10427 C CA . GLY B 1 316 ? 36.094 -21.234 12.625 1 92.69 316 GLY B CA 1
ATOM 10428 C C . GLY B 1 316 ? 35.875 -22.594 12.008 1 92.69 316 GLY B C 1
ATOM 10429 O O . GLY B 1 316 ? 36.438 -23.594 12.484 1 92.69 316 GLY B O 1
ATOM 10430 N N . MET B 1 317 ? 35.125 -22.672 10.977 1 93.94 317 MET B N 1
ATOM 10431 C CA . MET B 1 317 ? 34.781 -23.938 10.32 1 93.94 317 MET B CA 1
ATOM 10432 C C . MET B 1 317 ? 35.969 -24.469 9.539 1 93.94 317 MET B C 1
ATOM 10434 O O . MET B 1 317 ? 36.125 -25.672 9.367 1 93.94 317 MET B O 1
ATOM 10438 N N . SER B 1 318 ? 36.781 -23.594 9.023 1 93.25 318 SER B N 1
ATOM 10439 C CA . SER B 1 318 ? 37.906 -23.984 8.211 1 93.25 318 SER B CA 1
ATOM 10440 C C . SER B 1 318 ? 38.906 -24.844 9.008 1 93.25 318 SER B C 1
ATOM 10442 O O . SER B 1 318 ? 39.688 -25.609 8.43 1 93.25 318 SER B O 1
ATOM 10444 N N . LYS B 1 319 ? 38.812 -24.719 10.281 1 91 319 LYS B N 1
ATOM 10445 C CA . LYS B 1 319 ? 39.688 -25.5 11.133 1 91 319 LYS B CA 1
ATOM 10446 C C . LYS B 1 319 ? 39.344 -26.984 11.078 1 91 319 LYS B C 1
ATOM 10448 O O . LYS B 1 319 ? 40.188 -27.844 11.352 1 91 319 LYS B O 1
ATOM 10453 N N . LYS B 1 320 ? 38.188 -27.25 10.594 1 90.81 320 LYS B N 1
ATOM 10454 C CA . LYS B 1 320 ? 37.719 -28.625 10.539 1 90.81 320 LYS B CA 1
ATOM 10455 C C . LYS B 1 320 ? 37.688 -29.141 9.102 1 90.81 320 LYS B C 1
ATOM 10457 O O . LYS B 1 320 ? 37.188 -30.234 8.836 1 90.81 320 LYS B O 1
ATOM 10462 N N . PHE B 1 321 ? 38.281 -28.438 8.203 1 93.19 321 PHE B N 1
ATOM 10463 C CA . PHE B 1 321 ? 38.312 -28.844 6.809 1 93.19 321 PHE B CA 1
ATOM 10464 C C . PHE B 1 321 ? 39.219 -30.062 6.633 1 93.19 321 PHE B C 1
ATOM 10466 O O . PHE B 1 321 ? 40.188 -30.234 7.355 1 93.19 321 PHE B O 1
ATOM 10473 N N . PRO B 1 322 ? 38.781 -30.891 5.723 1 91.44 322 PRO B N 1
ATOM 10474 C CA . PRO B 1 322 ? 39.719 -31.953 5.375 1 91.44 322 PRO B CA 1
ATOM 10475 C C . PRO B 1 322 ? 41.031 -31.406 4.859 1 91.44 322 PRO B C 1
ATOM 10477 O O . PRO B 1 322 ? 41.125 -30.266 4.387 1 91.44 322 PRO B O 1
ATOM 10480 N N . ASP B 1 323 ? 42.031 -32.219 4.832 1 89.12 323 ASP B N 1
ATOM 10481 C CA . ASP B 1 323 ? 43.375 -31.797 4.43 1 89.12 323 ASP B CA 1
ATOM 10482 C C . ASP B 1 323 ? 43.406 -31.375 2.965 1 89.12 323 ASP B C 1
ATOM 10484 O O . ASP B 1 323 ? 42.906 -32.094 2.092 1 89.12 323 ASP B O 1
ATOM 10488 N N . GLY B 1 324 ? 43.812 -30.109 2.781 1 89.25 324 GLY B N 1
ATOM 10489 C CA . GLY B 1 324 ? 43.969 -29.625 1.423 1 89.25 324 GLY B CA 1
ATOM 10490 C C . GLY B 1 324 ? 42.875 -28.672 1.005 1 89.25 324 GLY B C 1
ATOM 10491 O O . GLY B 1 324 ? 43 -27.938 0.023 1 89.25 324 GLY B O 1
ATOM 10492 N N . MET B 1 325 ? 41.781 -28.781 1.699 1 92.06 325 MET B N 1
ATOM 10493 C CA . MET B 1 325 ? 40.656 -27.906 1.357 1 92.06 325 MET B CA 1
ATOM 10494 C C . MET B 1 325 ? 40.844 -26.516 1.937 1 92.06 325 MET B C 1
ATOM 10496 O O . MET B 1 325 ? 41.188 -26.359 3.109 1 92.06 325 MET B O 1
ATOM 10500 N N . LYS B 1 326 ? 40.719 -25.562 1.075 1 93 326 LYS B N 1
ATOM 10501 C CA . LYS B 1 326 ? 40.844 -24.172 1.469 1 93 326 LYS B CA 1
ATOM 10502 C C . LYS B 1 326 ? 39.625 -23.359 1.041 1 93 326 LYS B C 1
ATOM 10504 O O . LYS B 1 326 ? 38.812 -23.828 0.233 1 93 326 LYS B O 1
ATOM 10509 N N . TYR B 1 327 ? 39.469 -22.281 1.72 1 93.81 327 TYR B N 1
ATOM 10510 C CA . TYR B 1 327 ? 38.406 -21.375 1.317 1 93.81 327 TYR B CA 1
ATOM 10511 C C . TYR B 1 327 ? 38.938 -19.984 1.027 1 93.81 327 TYR B C 1
ATOM 10513 O O . TYR B 1 327 ? 40 -19.609 1.539 1 93.81 327 TYR B O 1
ATOM 10521 N N . ALA B 1 328 ? 38.312 -19.266 0.087 1 92.69 328 ALA B N 1
ATOM 10522 C CA . ALA B 1 328 ? 38.688 -17.891 -0.229 1 92.69 328 ALA B CA 1
ATOM 10523 C C . ALA B 1 328 ? 37.438 -17.047 -0.494 1 92.69 328 ALA B C 1
ATOM 10525 O O . ALA B 1 328 ? 36.5 -17.484 -1.182 1 92.69 328 ALA B O 1
ATOM 10526 N N . ILE B 1 329 ? 37.406 -15.93 0.166 1 92.88 329 ILE B N 1
ATOM 10527 C CA . ILE B 1 329 ? 36.344 -14.969 -0.096 1 92.88 329 ILE B CA 1
ATOM 10528 C C . ILE B 1 329 ? 36.906 -13.766 -0.849 1 92.88 329 ILE B C 1
ATOM 10530 O O . ILE B 1 329 ? 37.438 -12.836 -0.238 1 92.88 329 ILE B O 1
ATOM 10534 N N . ARG B 1 330 ? 36.688 -13.797 -2.092 1 86.75 330 ARG B N 1
ATOM 10535 C CA . ARG B 1 330 ? 37.312 -12.727 -2.869 1 86.75 330 ARG B CA 1
ATOM 10536 C C . ARG B 1 330 ? 36.25 -11.805 -3.459 1 86.75 330 ARG B C 1
ATOM 10538 O O . ARG B 1 330 ? 36.5 -10.633 -3.732 1 86.75 330 ARG B O 1
ATOM 10545 N N . TYR B 1 331 ? 35.125 -12.375 -3.77 1 89.06 331 TYR B N 1
ATOM 10546 C CA . TYR B 1 331 ? 34 -11.523 -4.137 1 89.06 331 TYR B CA 1
ATOM 10547 C C . TYR B 1 331 ? 33.281 -11.031 -2.896 1 89.06 331 TYR B C 1
ATOM 10549 O O . TYR B 1 331 ? 32.5 -11.781 -2.281 1 89.06 331 TYR B O 1
ATOM 10557 N N . ASP B 1 332 ? 33.469 -9.828 -2.537 1 90.69 332 ASP B N 1
ATOM 10558 C CA . ASP B 1 332 ? 32.906 -9.195 -1.348 1 90.69 332 ASP B CA 1
ATOM 10559 C C . ASP B 1 332 ? 32.469 -7.773 -1.646 1 90.69 332 ASP B C 1
ATOM 10561 O O . ASP B 1 332 ? 33.281 -6.879 -1.838 1 90.69 332 ASP B O 1
ATOM 10565 N N . THR B 1 333 ? 31.25 -7.629 -1.639 1 87.44 333 THR B N 1
ATOM 10566 C CA . THR B 1 333 ? 30.703 -6.32 -1.977 1 87.44 333 THR B CA 1
ATOM 10567 C C . THR B 1 333 ? 30.875 -5.344 -0.819 1 87.44 333 THR B C 1
ATOM 10569 O O . THR B 1 333 ? 30.797 -4.129 -1.008 1 87.44 333 THR B O 1
ATOM 10572 N N . THR B 1 334 ? 31.156 -5.867 0.374 1 89.56 334 THR B N 1
ATOM 10573 C CA . THR B 1 334 ? 31.344 -5.004 1.533 1 89.56 334 THR B CA 1
ATOM 10574 C C . THR B 1 334 ? 32.688 -4.293 1.471 1 89.56 334 THR B C 1
ATOM 10576 O O . THR B 1 334 ? 32.906 -3.277 2.143 1 89.56 334 THR B O 1
ATOM 10579 N N . LYS B 1 335 ? 33.562 -4.797 0.69 1 88.94 335 LYS B N 1
ATOM 10580 C CA . LYS B 1 335 ? 34.875 -4.141 0.536 1 88.94 335 LYS B CA 1
ATOM 10581 C C . LYS B 1 335 ? 34.719 -2.752 -0.075 1 88.94 335 LYS B C 1
ATOM 10583 O O . LYS B 1 335 ? 35.375 -1.803 0.353 1 88.94 335 LYS B O 1
ATOM 10588 N N . PHE B 1 336 ? 33.938 -2.639 -1.014 1 86.81 336 PHE B N 1
ATOM 10589 C CA . PHE B 1 336 ? 33.656 -1.34 -1.611 1 86.81 336 PHE B CA 1
ATOM 10590 C C . PHE B 1 336 ? 33.031 -0.399 -0.589 1 86.81 336 PHE B C 1
ATOM 10592 O O . PHE B 1 336 ? 33.406 0.773 -0.508 1 86.81 336 PHE B O 1
ATOM 10599 N N . VAL B 1 337 ? 32.094 -0.98 0.07 1 88.06 337 VAL B N 1
ATOM 10600 C CA . VAL B 1 337 ? 31.375 -0.162 1.045 1 88.06 337 VAL B CA 1
ATOM 10601 C C . VAL B 1 337 ? 32.344 0.343 2.107 1 88.06 337 VAL B C 1
ATOM 10603 O O . VAL B 1 337 ? 32.312 1.521 2.469 1 88.06 337 VAL B O 1
ATOM 10606 N N . ARG B 1 338 ? 33.188 -0.522 2.561 1 89.25 338 ARG B N 1
ATOM 10607 C CA . ARG B 1 338 ? 34.188 -0.155 3.578 1 89.25 338 ARG B CA 1
ATOM 10608 C C . ARG B 1 338 ? 35.156 0.89 3.049 1 89.25 338 ARG B C 1
ATOM 10610 O O . ARG B 1 338 ? 35.469 1.868 3.734 1 89.25 338 ARG B O 1
ATOM 10617 N N . GLU B 1 339 ? 35.594 0.672 1.861 1 88.25 339 GLU B N 1
ATOM 10618 C CA . GLU B 1 339 ? 36.531 1.605 1.262 1 88.25 339 GLU B CA 1
ATOM 10619 C C . GLU B 1 339 ? 35.875 2.945 0.955 1 88.25 339 GLU B C 1
ATOM 10621 O O . GLU B 1 339 ? 36.5 3.998 1.083 1 88.25 339 GLU B O 1
ATOM 10626 N N . ALA B 1 340 ? 34.719 2.855 0.441 1 87.5 340 ALA B N 1
ATOM 10627 C CA . ALA B 1 340 ? 33.969 4.086 0.138 1 87.5 340 ALA B CA 1
ATOM 10628 C C . ALA B 1 340 ? 33.719 4.898 1.404 1 87.5 340 ALA B C 1
ATOM 10630 O O . ALA B 1 340 ? 33.906 6.121 1.411 1 87.5 340 ALA B O 1
ATOM 10631 N N . ILE B 1 341 ? 33.312 4.242 2.416 1 88 341 ILE B N 1
ATOM 10632 C CA . ILE B 1 341 ? 33.031 4.91 3.682 1 88 341 ILE B CA 1
ATOM 10633 C C . ILE B 1 341 ? 34.312 5.465 4.273 1 88 341 ILE B C 1
ATOM 10635 O O . ILE B 1 341 ? 34.344 6.582 4.797 1 88 341 ILE B O 1
ATOM 10639 N N . SER B 1 342 ? 35.344 4.715 4.223 1 88.5 342 SER B N 1
ATOM 10640 C CA . SER B 1 342 ? 36.656 5.18 4.715 1 88.5 342 SER B CA 1
ATOM 10641 C C . SER B 1 342 ? 37.125 6.398 3.936 1 88.5 342 SER B C 1
ATOM 10643 O O . SER B 1 342 ? 37.688 7.332 4.516 1 88.5 342 SER B O 1
ATOM 10645 N N . SER B 1 343 ? 36.906 6.316 2.684 1 87.56 343 SER B N 1
ATOM 10646 C CA . SER B 1 343 ? 37.281 7.453 1.845 1 87.56 343 SER B CA 1
ATOM 10647 C C . SER B 1 343 ? 36.5 8.703 2.238 1 87.56 343 SER B C 1
ATOM 10649 O O . SER B 1 343 ? 37.062 9.812 2.201 1 87.56 343 SER B O 1
ATOM 10651 N N . VAL B 1 344 ? 35.344 8.539 2.486 1 86.5 344 VAL B N 1
ATOM 10652 C CA . VAL B 1 344 ? 34.5 9.68 2.875 1 86.5 344 VAL B CA 1
ATOM 10653 C C . VAL B 1 344 ? 34.969 10.195 4.242 1 86.5 344 VAL B C 1
ATOM 10655 O O . VAL B 1 344 ? 34.969 11.406 4.488 1 86.5 344 VAL B O 1
ATOM 10658 N N . TYR B 1 345 ? 35.344 9.32 5.133 1 88.5 345 TYR B N 1
ATOM 10659 C CA . TYR B 1 345 ? 35.906 9.734 6.422 1 88.5 345 TYR B CA 1
ATOM 10660 C C . TYR B 1 345 ? 37.188 10.539 6.246 1 88.5 345 TYR B C 1
ATOM 10662 O O . TYR B 1 345 ? 37.406 11.539 6.934 1 88.5 345 TYR B O 1
ATOM 10670 N N . ASP B 1 346 ? 37.938 10.078 5.367 1 89.44 346 ASP B N 1
ATOM 10671 C CA . ASP B 1 346 ? 39.156 10.82 5.066 1 89.44 346 ASP B CA 1
ATOM 10672 C C . ASP B 1 346 ? 38.844 12.219 4.535 1 89.44 346 ASP B C 1
ATOM 10674 O O . ASP B 1 346 ? 39.438 13.203 4.938 1 89.44 346 ASP B O 1
ATOM 10678 N N . THR B 1 347 ? 37.938 12.156 3.676 1 88.56 347 THR B N 1
ATOM 10679 C CA . THR B 1 347 ? 37.5 13.43 3.117 1 88.56 347 THR B CA 1
ATOM 10680 C C . THR B 1 347 ? 36.938 14.344 4.211 1 88.56 347 THR B C 1
ATOM 10682 O O . THR B 1 347 ? 37.188 15.555 4.188 1 88.56 347 THR B O 1
ATOM 10685 N N . LEU B 1 348 ? 36.25 13.742 5.039 1 89.31 348 LEU B N 1
ATOM 10686 C CA . LEU B 1 348 ? 35.656 14.484 6.152 1 89.31 348 LEU B CA 1
ATOM 10687 C C . LEU B 1 348 ? 36.75 15.133 6.996 1 89.31 348 LEU B C 1
ATOM 10689 O O . LEU B 1 348 ? 36.656 16.297 7.359 1 89.31 348 LEU B O 1
ATOM 10693 N N . PHE B 1 349 ? 37.812 14.469 7.297 1 91.44 349 PHE B N 1
ATOM 10694 C CA . PHE B 1 349 ? 38.906 14.977 8.109 1 91.44 349 PHE B CA 1
ATOM 10695 C C . PHE B 1 349 ? 39.719 16.031 7.359 1 91.44 349 PHE B C 1
ATOM 10697 O O . PHE B 1 349 ? 40.094 17.062 7.938 1 91.44 349 PHE B O 1
ATOM 10704 N N . ILE B 1 350 ? 39.844 15.812 6.098 1 92.44 350 ILE B N 1
ATOM 10705 C CA . ILE B 1 350 ? 40.562 16.781 5.273 1 92.44 350 ILE B CA 1
ATOM 10706 C C . ILE B 1 350 ? 39.719 18.078 5.199 1 92.44 350 ILE B C 1
ATOM 10708 O O . ILE B 1 350 ? 40.281 19.172 5.324 1 92.44 350 ILE B O 1
ATOM 10712 N N . ALA B 1 351 ? 38.5 17.844 4.98 1 90.94 351 ALA B N 1
ATOM 10713 C CA . ALA B 1 351 ? 37.625 19 4.918 1 90.94 351 ALA B CA 1
ATOM 10714 C C . ALA B 1 351 ? 37.656 19.781 6.227 1 90.94 351 ALA B C 1
ATOM 10716 O O . ALA B 1 351 ? 37.719 21.016 6.223 1 90.94 351 ALA B O 1
ATOM 10717 N N . ALA B 1 352 ? 37.594 19.109 7.348 1 91.12 352 ALA B N 1
ATOM 10718 C CA . ALA B 1 352 ? 37.656 19.75 8.656 1 91.12 352 ALA B CA 1
ATOM 10719 C C . ALA B 1 352 ? 38.938 20.531 8.852 1 91.12 352 ALA B C 1
ATOM 10721 O O . ALA B 1 352 ? 38.938 21.656 9.352 1 91.12 352 ALA B O 1
ATOM 10722 N N . PHE B 1 353 ? 40.031 19.969 8.43 1 92.31 353 PHE B N 1
ATOM 10723 C CA . PHE B 1 353 ? 41.344 20.594 8.57 1 92.31 353 PHE B CA 1
ATOM 10724 C C . PHE B 1 353 ? 41.438 21.828 7.699 1 92.31 353 PHE B C 1
ATOM 10726 O O . PHE B 1 353 ? 41.938 22.859 8.141 1 92.31 353 PHE B O 1
ATOM 10733 N N . LEU B 1 354 ? 40.969 21.703 6.504 1 92.19 354 LEU B N 1
ATOM 10734 C CA . LEU B 1 354 ? 41.031 22.828 5.582 1 92.19 354 LEU B CA 1
ATOM 10735 C C . LEU B 1 354 ? 40.188 23.984 6.09 1 92.19 354 LEU B C 1
ATOM 10737 O O . LEU B 1 354 ? 40.594 25.156 5.973 1 92.19 354 LEU B O 1
ATOM 10741 N N . VAL B 1 355 ? 39.062 23.641 6.598 1 89.19 355 VAL B N 1
ATOM 10742 C CA . VAL B 1 355 ? 38.188 24.672 7.125 1 89.19 355 VAL B CA 1
ATOM 10743 C C . VAL B 1 355 ? 38.844 25.375 8.305 1 89.19 355 VAL B C 1
ATOM 10745 O O . VAL B 1 355 ? 38.812 26.609 8.398 1 89.19 355 VAL B O 1
ATOM 10748 N N . LEU B 1 356 ? 39.5 24.672 9.195 1 90 356 LEU B N 1
ATOM 10749 C CA . LEU B 1 356 ? 40.188 25.25 10.336 1 90 356 LEU B CA 1
ATOM 10750 C C . LEU B 1 356 ? 41.375 26.078 9.891 1 90 356 LEU B C 1
ATOM 10752 O O . LEU B 1 356 ? 41.688 27.109 10.492 1 90 356 LEU B O 1
ATOM 10756 N N . PHE B 1 357 ? 41.969 25.656 8.844 1 91.19 357 PHE B N 1
ATOM 10757 C CA . PHE B 1 357 ? 43.125 26.391 8.297 1 91.19 357 PHE B CA 1
ATOM 10758 C C . PHE B 1 357 ? 42.688 27.75 7.766 1 91.19 357 PHE B C 1
ATOM 10760 O O . PHE B 1 357 ? 43.344 28.766 8 1 91.19 357 PHE B O 1
ATOM 10767 N N . VAL B 1 358 ? 41.625 27.719 7.059 1 89.06 358 VAL B N 1
ATOM 10768 C CA . VAL B 1 358 ? 41.094 28.969 6.508 1 89.06 358 VAL B CA 1
ATOM 10769 C C . VAL B 1 358 ? 40.719 29.922 7.641 1 89.06 358 VAL B C 1
ATOM 10771 O O . VAL B 1 358 ? 40.969 31.125 7.57 1 89.06 358 VAL B O 1
ATOM 10774 N N . ILE B 1 359 ? 40.125 29.375 8.664 1 86.75 359 ILE B N 1
ATOM 10775 C CA . ILE B 1 359 ? 39.719 30.188 9.805 1 86.75 359 ILE B CA 1
ATOM 10776 C C . ILE B 1 359 ? 40.938 30.781 10.492 1 86.75 359 ILE B C 1
ATOM 10778 O O . ILE B 1 359 ? 40.938 31.953 10.875 1 86.75 359 ILE B O 1
ATOM 10782 N N . LEU B 1 360 ? 42.031 30.047 10.594 1 88.25 360 LEU B N 1
ATOM 10783 C CA . LEU B 1 360 ? 43.25 30.516 11.195 1 88.25 360 LEU B CA 1
ATOM 10784 C C . LEU B 1 360 ? 43.906 31.625 10.352 1 88.25 360 LEU B C 1
ATOM 10786 O O . LEU B 1 360 ? 44.438 32.594 10.891 1 88.25 360 LEU B O 1
ATOM 10790 N N . LEU B 1 361 ? 43.75 31.453 9.102 1 87.75 361 LEU B N 1
ATOM 10791 C CA . LEU B 1 361 ? 44.344 32.406 8.188 1 87.75 361 LEU B CA 1
ATOM 10792 C C . LEU B 1 361 ? 43.656 33.781 8.297 1 87.75 361 LEU B C 1
ATOM 10794 O O . LEU B 1 361 ? 44.312 34.812 8.289 1 87.75 361 LEU B O 1
ATOM 10798 N N . PHE B 1 362 ? 42.375 33.781 8.477 1 84.81 362 PHE B N 1
ATOM 10799 C CA . PHE B 1 362 ? 41.625 35.031 8.484 1 84.81 362 PHE B CA 1
ATOM 10800 C C . PHE B 1 362 ? 41.594 35.656 9.875 1 84.81 362 PHE B C 1
ATOM 10802 O O . PHE B 1 362 ? 41.719 36.875 10.008 1 84.81 362 PHE B O 1
ATOM 10809 N N . LEU B 1 363 ? 41.5 34.844 10.961 1 80.75 363 LEU B N 1
ATOM 10810 C CA . LEU B 1 363 ? 41.406 35.375 12.32 1 80.75 363 LEU B CA 1
ATOM 10811 C C . LEU B 1 363 ? 42.812 35.625 12.891 1 80.75 363 LEU B C 1
ATOM 10813 O O . LEU B 1 363 ? 43 36.469 13.781 1 80.75 363 LEU B O 1
ATOM 10817 N N . GLN B 1 364 ? 43.875 34.875 12.445 1 82.88 364 GLN B N 1
ATOM 10818 C CA . GLN B 1 364 ? 45.281 35.031 12.82 1 82.88 364 GLN B CA 1
ATOM 10819 C C . GLN B 1 364 ? 45.469 34.844 14.328 1 82.88 364 GLN B C 1
ATOM 10821 O O . GLN B 1 364 ? 46.25 35.594 14.938 1 82.88 364 GLN B O 1
ATOM 10826 N N . ASN B 1 365 ? 44.625 34.188 15.016 1 85.56 365 ASN B N 1
ATOM 10827 C CA . ASN B 1 365 ? 44.656 33.875 16.438 1 85.56 365 ASN B CA 1
ATOM 10828 C C . ASN B 1 365 ? 44.25 32.438 16.719 1 85.56 365 ASN B C 1
ATOM 10830 O O . ASN B 1 365 ? 43.125 32.031 16.438 1 85.56 365 ASN B O 1
ATOM 10834 N N . ILE B 1 366 ? 45.094 31.719 17.266 1 87.38 366 ILE B N 1
ATOM 10835 C CA . ILE B 1 366 ? 44.875 30.297 17.516 1 87.38 366 ILE B CA 1
ATOM 10836 C C . ILE B 1 366 ? 43.75 30.094 18.531 1 87.38 366 ILE B C 1
ATOM 10838 O O . ILE B 1 366 ? 43 29.125 18.453 1 87.38 366 ILE B O 1
ATOM 10842 N N . ARG B 1 367 ? 43.719 31.016 19.531 1 87 367 ARG B N 1
ATOM 10843 C CA . ARG B 1 367 ? 42.656 30.906 20.531 1 87 367 ARG B CA 1
ATOM 10844 C C . ARG B 1 367 ? 41.281 31.141 19.922 1 87 367 ARG B C 1
ATOM 10846 O O . ARG B 1 367 ? 40.312 30.5 20.297 1 87 367 ARG B O 1
ATOM 10853 N N . ALA B 1 368 ? 41.312 32.031 18.953 1 87.62 368 ALA B N 1
ATOM 10854 C CA . ALA B 1 368 ? 40.031 32.312 18.266 1 87.62 368 ALA B CA 1
ATOM 10855 C C . ALA B 1 368 ? 39.625 31.156 17.359 1 87.62 368 ALA B C 1
ATOM 10857 O O . ALA B 1 368 ? 38.438 30.875 17.203 1 87.62 368 ALA B O 1
ATOM 10858 N N . MET B 1 369 ? 40.531 30.484 16.844 1 88.69 369 MET B N 1
ATOM 10859 C CA . MET B 1 369 ? 40.281 29.359 15.938 1 88.69 369 MET B CA 1
ATOM 10860 C C . MET B 1 369 ? 39.75 28.156 16.703 1 88.69 369 MET B C 1
ATOM 10862 O O . MET B 1 369 ? 39 27.359 16.156 1 88.69 369 MET B O 1
ATOM 10866 N N . LEU B 1 370 ? 39.969 28.016 17.938 1 89.88 370 LEU B N 1
ATOM 10867 C CA . LEU B 1 370 ? 39.562 26.859 18.734 1 89.88 370 LEU B CA 1
ATOM 10868 C C . LEU B 1 370 ? 38.062 26.859 18.969 1 89.88 370 LEU B C 1
ATOM 10870 O O . LEU B 1 370 ? 37.469 25.797 19.203 1 89.88 370 LEU B O 1
ATOM 10874 N N . VAL B 1 371 ? 37.531 28.047 18.922 1 89.75 371 VAL B N 1
ATOM 10875 C CA . VAL B 1 371 ? 36.094 28.125 19.172 1 89.75 371 VAL B CA 1
ATOM 10876 C C . VAL B 1 371 ? 35.312 27.406 18.047 1 89.75 371 VAL B C 1
ATOM 10878 O O . VAL B 1 371 ? 34.562 26.469 18.312 1 89.75 371 VAL B O 1
ATOM 10881 N N . PRO B 1 372 ? 35.562 27.734 16.781 1 89.44 372 PRO B N 1
ATOM 10882 C CA . PRO B 1 372 ? 34.938 26.969 15.711 1 89.44 372 PRO B CA 1
ATOM 10883 C C . PRO B 1 372 ? 35.438 25.531 15.602 1 89.44 372 PRO B C 1
ATOM 10885 O O . PRO B 1 372 ? 34.719 24.641 15.164 1 89.44 372 PRO B O 1
ATOM 10888 N N . ALA B 1 373 ? 36.594 25.281 16.047 1 90.5 373 ALA B N 1
ATOM 10889 C CA . ALA B 1 373 ? 37.188 23.938 15.977 1 90.5 373 ALA B CA 1
ATOM 10890 C C . ALA B 1 373 ? 36.438 22.953 16.859 1 90.5 373 ALA B C 1
ATOM 10892 O O . ALA B 1 373 ? 36.312 21.781 16.531 1 90.5 373 ALA B O 1
ATOM 10893 N N . THR B 1 374 ? 35.844 23.438 17.906 1 90.69 374 THR B N 1
ATOM 10894 C CA . THR B 1 374 ? 35.125 22.562 18.812 1 90.69 374 THR B CA 1
ATOM 10895 C C . THR B 1 374 ? 33.688 22.359 18.328 1 90.69 374 THR B C 1
ATOM 10897 O O . THR B 1 374 ? 33 21.406 18.734 1 90.69 374 THR B O 1
ATOM 10900 N N . THR B 1 375 ? 33.281 23.219 17.516 1 90.19 375 THR B N 1
ATOM 10901 C CA . THR B 1 375 ? 31.922 23.125 16.984 1 90.19 375 THR B CA 1
ATOM 10902 C C . THR B 1 375 ? 31.797 21.938 16.031 1 90.19 375 THR B C 1
ATOM 10904 O O . THR B 1 375 ? 30.766 21.25 16.016 1 90.19 375 THR B O 1
ATOM 10907 N N . VAL B 1 376 ? 32.781 21.703 15.297 1 88.75 376 VAL B N 1
ATOM 10908 C CA . VAL B 1 376 ? 32.75 20.688 14.25 1 88.75 376 VAL B CA 1
ATOM 10909 C C . VAL B 1 376 ? 32.531 19.312 14.867 1 88.75 376 VAL B C 1
ATOM 10911 O O . VAL B 1 376 ? 31.594 18.609 14.516 1 88.75 376 VAL B O 1
ATOM 10914 N N . PRO B 1 377 ? 33.219 18.953 15.891 1 90.19 377 PRO B N 1
ATOM 10915 C CA . PRO B 1 377 ? 33 17.609 16.469 1 90.19 377 PRO B CA 1
ATOM 10916 C C . PRO B 1 377 ? 31.672 17.5 17.203 1 90.19 377 PRO B C 1
ATOM 10918 O O . PRO B 1 377 ? 31.031 16.453 17.125 1 90.19 377 PRO B O 1
ATOM 10921 N N . VAL B 1 378 ? 31.281 18.5 17.875 1 92.88 378 VAL B N 1
ATOM 10922 C CA . VAL B 1 378 ? 30.047 18.438 18.641 1 92.88 378 VAL B CA 1
ATOM 10923 C C . VAL B 1 378 ? 28.859 18.281 17.688 1 92.88 378 VAL B C 1
ATOM 10925 O O . VAL B 1 378 ? 27.953 17.484 17.953 1 92.88 378 VAL B O 1
ATOM 10928 N N . THR B 1 379 ? 28.875 18.984 16.656 1 92.94 379 THR B N 1
ATOM 10929 C CA . THR B 1 379 ? 27.734 18.969 15.734 1 92.94 379 THR B CA 1
ATOM 10930 C C . THR B 1 379 ? 27.75 17.703 14.875 1 92.94 379 THR B C 1
ATOM 10932 O O . THR B 1 379 ? 26.703 17.109 14.633 1 92.94 379 THR B O 1
ATOM 10935 N N . ILE B 1 380 ? 28.844 17.344 14.375 1 91.62 380 ILE B N 1
ATOM 10936 C CA . ILE B 1 380 ? 28.938 16.188 13.492 1 91.62 380 ILE B CA 1
ATOM 10937 C C . ILE B 1 380 ? 28.594 14.914 14.273 1 91.62 380 ILE B C 1
ATOM 10939 O O . ILE B 1 380 ? 27.812 14.086 13.805 1 91.62 380 ILE B O 1
ATOM 10943 N N . ILE B 1 381 ? 29.141 14.805 15.477 1 93.19 381 ILE B N 1
ATOM 10944 C CA . ILE B 1 381 ? 28.844 13.641 16.312 1 93.19 381 ILE B CA 1
ATOM 10945 C C . ILE B 1 381 ? 27.391 13.688 16.781 1 93.19 381 ILE B C 1
ATOM 10947 O O . ILE B 1 381 ? 26.734 12.656 16.875 1 93.19 381 ILE B O 1
ATOM 10951 N N . GLY B 1 382 ? 26.969 14.852 17.031 1 92.62 382 GLY B N 1
ATOM 10952 C CA . GLY B 1 382 ? 25.562 15.016 17.422 1 92.62 382 GLY B CA 1
ATOM 10953 C C . GLY B 1 382 ? 24.594 14.602 16.328 1 92.62 382 GLY B C 1
ATOM 10954 O O . GLY B 1 382 ? 23.469 14.18 16.609 1 92.62 382 GLY B O 1
ATOM 10955 N N . ALA B 1 383 ? 25 14.688 15.07 1 93.25 383 ALA B N 1
ATOM 10956 C CA . ALA B 1 383 ? 24.156 14.336 13.938 1 93.25 383 ALA B CA 1
ATOM 10957 C C . ALA B 1 383 ? 23.766 12.859 13.984 1 93.25 383 ALA B C 1
ATOM 10959 O O . ALA B 1 383 ? 22.703 12.477 13.492 1 93.25 383 ALA B O 1
ATOM 10960 N N . PHE B 1 384 ? 24.531 12.047 14.648 1 94.25 384 PHE B N 1
ATOM 10961 C CA . PHE B 1 384 ? 24.25 10.609 14.719 1 94.25 384 PHE B CA 1
ATOM 10962 C C . PHE B 1 384 ? 23.094 10.32 15.656 1 94.25 384 PHE B C 1
ATOM 10964 O O . PHE B 1 384 ? 22.453 9.273 15.555 1 94.25 384 PHE B O 1
ATOM 10971 N N . ILE B 1 385 ? 22.797 11.242 16.547 1 93.5 385 ILE B N 1
ATOM 10972 C CA . ILE B 1 385 ? 21.641 11.109 17.406 1 93.5 385 ILE B CA 1
ATOM 10973 C C . ILE B 1 385 ? 20.359 11.234 16.578 1 93.5 385 ILE B C 1
ATOM 10975 O O . ILE B 1 385 ? 19.438 10.438 16.719 1 93.5 385 ILE B O 1
ATOM 10979 N N . ALA B 1 386 ? 20.422 12.164 15.75 1 92.5 386 ALA B N 1
ATOM 10980 C CA . ALA B 1 386 ? 19.266 12.391 14.883 1 92.5 386 ALA B CA 1
ATOM 10981 C C . ALA B 1 386 ? 19.094 11.234 13.906 1 92.5 386 ALA B C 1
ATOM 10983 O O . ALA B 1 386 ? 17.953 10.828 13.617 1 92.5 386 ALA B O 1
ATOM 10984 N N . MET B 1 387 ? 20.141 10.734 13.398 1 93 387 MET B N 1
ATOM 10985 C CA . MET B 1 387 ? 20.062 9.633 12.445 1 93 387 MET B CA 1
ATOM 10986 C C . MET B 1 387 ? 19.469 8.391 13.102 1 93 387 MET B C 1
ATOM 10988 O O . MET B 1 387 ? 18.656 7.68 12.492 1 93 387 MET B O 1
ATOM 10992 N N . ALA B 1 388 ? 19.797 8.148 14.297 1 91.94 388 ALA B N 1
ATOM 10993 C CA . ALA B 1 388 ? 19.281 6.992 15.023 1 91.94 388 ALA B CA 1
ATOM 10994 C C . ALA B 1 388 ? 17.781 7.16 15.312 1 91.94 388 ALA B C 1
ATOM 10996 O O . ALA B 1 388 ? 17.016 6.199 15.219 1 91.94 388 ALA B O 1
ATOM 10997 N N . GLY B 1 389 ? 17.422 8.336 15.688 1 90.12 389 GLY B N 1
ATOM 10998 C CA . GLY B 1 389 ? 16.031 8.602 15.977 1 90.12 389 GLY B CA 1
ATOM 10999 C C . GLY B 1 389 ? 15.133 8.508 14.758 1 90.12 389 GLY B C 1
ATOM 11000 O O . GLY B 1 389 ? 13.969 8.125 14.867 1 90.12 389 GLY B O 1
ATOM 11001 N N . LEU B 1 390 ? 15.672 8.758 13.625 1 88.5 390 LEU B N 1
ATOM 11002 C CA . LEU B 1 390 ? 14.898 8.742 12.383 1 88.5 390 LEU B CA 1
ATOM 11003 C C . LEU B 1 390 ? 15.023 7.395 11.688 1 88.5 390 LEU B C 1
ATOM 11005 O O . LEU B 1 390 ? 14.422 7.18 10.625 1 88.5 390 LEU B O 1
ATOM 11009 N N . GLY B 1 391 ? 15.883 6.48 12.219 1 86 391 GLY B N 1
ATOM 11010 C CA . GLY B 1 391 ? 16.031 5.141 11.68 1 86 391 GLY B CA 1
ATOM 11011 C C . GLY B 1 391 ? 16.906 5.094 10.438 1 86 391 GLY B C 1
ATOM 11012 O O . GLY B 1 391 ? 16.656 4.281 9.539 1 86 391 GLY B O 1
ATOM 11013 N N . PHE B 1 392 ? 17.844 5.98 10.289 1 89.44 392 PHE B N 1
ATOM 11014 C CA . PHE B 1 392 ? 18.734 6.039 9.125 1 89.44 392 PHE B CA 1
ATOM 11015 C C . PHE B 1 392 ? 19.953 5.156 9.336 1 89.44 392 PHE B C 1
ATOM 11017 O O . PHE B 1 392 ? 20.172 4.645 10.438 1 89.44 392 PHE B O 1
ATOM 11024 N N . THR B 1 393 ? 20.609 4.891 8.258 1 88.44 393 THR B N 1
ATOM 11025 C CA . THR B 1 393 ? 21.875 4.164 8.297 1 88.44 393 THR B CA 1
ATOM 11026 C C . THR B 1 393 ? 23.031 5.078 7.914 1 88.44 393 THR B C 1
ATOM 11028 O O . THR B 1 393 ? 22.828 6.199 7.449 1 88.44 393 THR B O 1
ATOM 11031 N N . ILE B 1 394 ? 24.203 4.645 8.273 1 90.06 394 ILE B N 1
ATOM 11032 C CA . ILE B 1 394 ? 25.391 5.332 7.785 1 90.06 394 ILE B CA 1
ATOM 11033 C C . ILE B 1 394 ? 25.672 4.91 6.348 1 90.06 394 ILE B C 1
ATOM 11035 O O . ILE B 1 394 ? 26.062 3.766 6.09 1 90.06 394 ILE B O 1
ATOM 11039 N N . ASN B 1 395 ? 25.375 5.758 5.469 1 90.25 395 ASN B N 1
ATOM 11040 C CA . ASN B 1 395 ? 25.562 5.461 4.051 1 90.25 395 ASN B CA 1
ATOM 11041 C C . ASN B 1 395 ? 26.234 6.613 3.318 1 90.25 395 ASN B C 1
ATOM 11043 O O . ASN B 1 395 ? 26.578 7.629 3.93 1 90.25 395 ASN B O 1
ATOM 11047 N N . LEU B 1 396 ? 26.453 6.5 2.111 1 88.19 396 LEU B N 1
ATOM 11048 C CA . LEU B 1 396 ? 27.172 7.508 1.341 1 88.19 396 LEU B CA 1
ATOM 11049 C C . LEU B 1 396 ? 26.438 8.836 1.358 1 88.19 396 LEU B C 1
ATOM 11051 O O . LEU B 1 396 ? 27.047 9.898 1.493 1 88.19 396 LEU B O 1
ATOM 11055 N N . MET B 1 397 ? 25.156 8.75 1.312 1 89.06 397 MET B N 1
ATOM 11056 C CA . MET B 1 397 ? 24.375 9.977 1.271 1 89.06 397 MET B CA 1
ATOM 11057 C C . MET B 1 397 ? 24.438 10.711 2.605 1 89.06 397 MET B C 1
ATOM 11059 O O . MET B 1 397 ? 24.578 11.938 2.637 1 89.06 397 MET B O 1
ATOM 11063 N N . THR B 1 398 ? 24.25 9.984 3.658 1 91.56 398 THR B N 1
ATOM 11064 C CA . THR B 1 398 ? 24.312 10.609 4.973 1 91.56 398 THR B CA 1
ATOM 11065 C C . THR B 1 398 ? 25.719 11.148 5.246 1 91.56 398 THR B C 1
ATOM 11067 O O . THR B 1 398 ? 25.875 12.203 5.867 1 91.56 398 THR B O 1
ATOM 11070 N N . LEU B 1 399 ? 26.719 10.438 4.797 1 89.88 399 LEU B N 1
ATOM 11071 C CA . LEU B 1 399 ? 28.094 10.875 5.004 1 89.88 399 LEU B CA 1
ATOM 11072 C C . LEU B 1 399 ? 28.406 12.094 4.145 1 89.88 399 LEU B C 1
ATOM 11074 O O . LEU B 1 399 ? 29.125 13 4.578 1 89.88 399 LEU B O 1
ATOM 11078 N N . PHE B 1 400 ? 27.938 12.102 2.932 1 89.94 400 PHE B N 1
ATOM 11079 C CA . PHE B 1 400 ? 28.094 13.281 2.088 1 89.94 400 PHE B CA 1
ATOM 11080 C C . PHE B 1 400 ? 27.453 14.5 2.74 1 89.94 400 PHE B C 1
ATOM 11082 O O . PHE B 1 400 ? 28.016 15.594 2.697 1 89.94 400 PHE B O 1
ATOM 11089 N N . ALA B 1 401 ? 26.297 14.227 3.25 1 90.81 401 ALA B N 1
ATOM 11090 C CA . ALA B 1 401 ? 25.625 15.305 3.957 1 90.81 401 ALA B CA 1
ATOM 11091 C C . ALA B 1 401 ? 26.484 15.836 5.102 1 90.81 401 ALA B C 1
ATOM 11093 O O . ALA B 1 401 ? 26.562 17.047 5.316 1 90.81 401 ALA B O 1
ATOM 11094 N N . LEU B 1 402 ? 27.172 14.984 5.762 1 91.5 402 LEU B N 1
ATOM 11095 C CA . LEU B 1 402 ? 28.016 15.367 6.898 1 91.5 402 LEU B CA 1
ATOM 11096 C C . LEU B 1 402 ? 29.234 16.156 6.434 1 91.5 402 LEU B C 1
ATOM 11098 O O . LEU B 1 402 ? 29.656 17.094 7.109 1 91.5 402 LEU B O 1
ATOM 11102 N N . VAL B 1 403 ? 29.781 15.789 5.359 1 90.25 403 VAL B N 1
ATOM 11103 C CA . VAL B 1 403 ? 30.922 16.516 4.816 1 90.25 403 VAL B CA 1
ATOM 11104 C C . VAL B 1 403 ? 30.5 17.938 4.441 1 90.25 403 VAL B C 1
ATOM 11106 O O . VAL B 1 403 ? 31.234 18.891 4.715 1 90.25 403 VAL B O 1
ATOM 11109 N N . LEU B 1 404 ? 29.422 18.031 3.871 1 89.25 404 LEU B N 1
ATOM 11110 C CA . LEU B 1 404 ? 28.922 19.328 3.43 1 89.25 404 LEU B CA 1
ATOM 11111 C C . LEU B 1 404 ? 28.547 20.203 4.625 1 89.25 404 LEU B C 1
ATOM 11113 O O . LEU B 1 404 ? 28.703 21.422 4.574 1 89.25 404 LEU B O 1
ATOM 11117 N N . VAL B 1 405 ? 28.094 19.594 5.66 1 89.62 405 VAL B N 1
ATOM 11118 C CA . VAL B 1 405 ? 27.609 20.328 6.82 1 89.62 405 VAL B CA 1
ATOM 11119 C C . VAL B 1 405 ? 28.781 20.953 7.578 1 89.62 405 VAL B C 1
ATOM 11121 O O . VAL B 1 405 ? 28.625 21.953 8.281 1 89.62 405 VAL B O 1
ATOM 11124 N N . ILE B 1 406 ? 29.922 20.438 7.406 1 87.94 406 ILE B N 1
ATOM 11125 C CA . ILE B 1 406 ? 31.094 20.984 8.094 1 87.94 406 ILE B CA 1
ATOM 11126 C C . ILE B 1 406 ? 31.25 22.469 7.746 1 87.94 406 ILE B C 1
ATOM 11128 O O . ILE B 1 406 ? 31.453 23.297 8.633 1 87.94 406 ILE B O 1
ATOM 11132 N N . GLY B 1 407 ? 31.172 22.75 6.5 1 81.56 407 GLY B N 1
ATOM 11133 C CA . GLY B 1 407 ? 31.297 24.141 6.066 1 81.56 407 GLY B CA 1
ATOM 11134 C C . GLY B 1 407 ? 30.156 25.016 6.535 1 81.56 407 GLY B C 1
ATOM 11135 O O . GLY B 1 407 ? 30.312 26.219 6.715 1 81.56 407 GLY B O 1
ATOM 11136 N N . ILE B 1 408 ? 29 24.391 6.816 1 83.06 408 ILE B N 1
ATOM 11137 C CA . ILE B 1 408 ? 27.797 25.141 7.156 1 83.06 408 ILE B CA 1
ATOM 11138 C C . ILE B 1 408 ? 27.781 25.438 8.656 1 83.06 408 ILE B C 1
ATOM 11140 O O . ILE B 1 408 ? 27.422 26.531 9.07 1 83.06 408 ILE B O 1
ATOM 11144 N N . VAL B 1 409 ? 28.188 24.484 9.445 1 84.81 409 VAL B N 1
ATOM 11145 C CA . VAL B 1 409 ? 28 24.578 10.891 1 84.81 409 VAL B CA 1
ATOM 11146 C C . VAL B 1 409 ? 29.062 25.5 11.5 1 84.81 409 VAL B C 1
ATOM 11148 O O . VAL B 1 409 ? 28.797 26.172 12.5 1 84.81 409 VAL B O 1
ATOM 11151 N N . VAL B 1 410 ? 30.234 25.594 10.914 1 87.06 410 VAL B N 1
ATOM 11152 C CA . VAL B 1 410 ? 31.297 26.422 11.453 1 87.06 410 VAL B CA 1
ATOM 11153 C C . VAL B 1 410 ? 30.938 27.906 11.25 1 87.06 410 VAL B C 1
ATOM 11155 O O . VAL B 1 410 ? 31.453 28.766 11.961 1 87.06 410 VAL B O 1
ATOM 11158 N N . ASP B 1 411 ? 30.078 28.141 10.43 1 87.12 411 ASP B N 1
ATOM 11159 C CA . ASP B 1 411 ? 29.734 29.5 10.062 1 87.12 411 ASP B CA 1
ATOM 11160 C C . ASP B 1 411 ? 29.188 30.281 11.258 1 87.12 411 ASP B C 1
ATOM 11162 O O . ASP B 1 411 ? 29.594 31.406 11.523 1 87.12 411 ASP B O 1
ATOM 11166 N N . ASP B 1 412 ? 28.344 29.656 11.953 1 88 412 ASP B N 1
ATOM 11167 C CA . ASP B 1 412 ? 27.75 30.328 13.117 1 88 412 ASP B CA 1
ATOM 11168 C C . ASP B 1 412 ? 28.828 30.703 14.133 1 88 412 ASP B C 1
ATOM 11170 O O . ASP B 1 412 ? 28.812 31.797 14.68 1 88 412 ASP B O 1
ATOM 11174 N N . ALA B 1 413 ? 29.766 29.844 14.25 1 89.31 413 ALA B N 1
ATOM 11175 C CA . ALA B 1 413 ? 30.844 30.078 15.203 1 89.31 413 ALA B CA 1
ATOM 11176 C C . ALA B 1 413 ? 31.766 31.188 14.711 1 89.31 413 ALA B C 1
ATOM 11178 O O . ALA B 1 413 ? 32.219 32.031 15.5 1 89.31 413 ALA B O 1
ATOM 11179 N N . ILE B 1 414 ? 31.953 31.234 13.438 1 88.62 414 ILE B N 1
ATOM 11180 C CA . ILE B 1 414 ? 32.844 32.219 12.844 1 88.62 414 ILE B CA 1
ATOM 11181 C C . ILE B 1 414 ? 32.25 33.625 13.031 1 88.62 414 ILE B C 1
ATOM 11183 O O . ILE B 1 414 ? 32.969 34.531 13.445 1 88.62 414 ILE B O 1
ATOM 11187 N N . VAL B 1 415 ? 31.047 33.719 12.75 1 86.5 415 VAL B N 1
ATOM 11188 C CA . VAL B 1 415 ? 30.391 35 12.812 1 86.5 415 VAL B CA 1
ATOM 11189 C C . VAL B 1 415 ? 30.391 35.531 14.258 1 86.5 415 VAL B C 1
ATOM 11191 O O . VAL B 1 415 ? 30.578 36.719 14.5 1 86.5 415 VAL B O 1
ATOM 11194 N N . ILE B 1 416 ? 30.281 34.656 15.219 1 90.06 416 ILE B N 1
ATOM 11195 C CA . ILE B 1 416 ? 30.234 35.031 16.625 1 90.06 416 ILE B CA 1
ATOM 11196 C C . ILE B 1 416 ? 31.625 35.438 17.109 1 90.06 416 ILE B C 1
ATOM 11198 O O . ILE B 1 416 ? 31.797 36.438 17.797 1 90.06 416 ILE B O 1
ATOM 11202 N N . VAL B 1 417 ? 32.625 34.719 16.688 1 89.44 417 VAL B N 1
ATOM 11203 C CA . VAL B 1 417 ? 34 34.969 17.094 1 89.44 417 VAL B CA 1
ATOM 11204 C C . VAL B 1 417 ? 34.469 36.281 16.484 1 89.44 417 VAL B C 1
ATOM 11206 O O . VAL B 1 417 ? 35.125 37.094 17.156 1 89.44 417 VAL B O 1
ATOM 11209 N N . GLU B 1 418 ? 34.156 36.469 15.305 1 86.19 418 GLU B N 1
ATOM 11210 C CA . GLU B 1 418 ? 34.562 37.688 14.617 1 86.19 418 GLU B CA 1
ATOM 11211 C C . GLU B 1 418 ? 33.906 38.906 15.227 1 86.19 418 GLU B C 1
ATOM 11213 O O . GLU B 1 418 ? 34.531 39.938 15.414 1 86.19 418 GLU B O 1
ATOM 11218 N N . SER B 1 419 ? 32.625 38.812 15.461 1 89.12 419 SER B N 1
ATOM 11219 C CA . SER B 1 419 ? 31.922 39.938 16.047 1 89.12 419 SER B CA 1
ATOM 11220 C C . SER B 1 419 ? 32.406 40.219 17.469 1 89.12 419 SER B C 1
ATOM 11222 O O . SER B 1 419 ? 32.5 41.375 17.875 1 89.12 419 SER B O 1
ATOM 11224 N N . SER B 1 420 ? 32.719 39.188 18.203 1 90.81 420 SER B N 1
ATOM 11225 C CA . SER B 1 420 ? 33.25 39.375 19.547 1 90.81 420 SER B CA 1
ATOM 11226 C C . SER B 1 420 ? 34.656 40 19.516 1 90.81 420 SER B C 1
ATOM 11228 O O . SER B 1 420 ? 34.969 40.875 20.328 1 90.81 420 SER B O 1
ATOM 11230 N N . SER B 1 421 ? 35.469 39.531 18.578 1 87.19 421 SER B N 1
ATOM 11231 C CA . SER B 1 421 ? 36.812 40.094 18.438 1 87.19 421 SER B CA 1
ATOM 11232 C C . SER B 1 421 ? 36.781 41.562 18.031 1 87.19 421 SER B C 1
ATOM 11234 O O . SER B 1 421 ? 37.688 42.312 18.391 1 87.19 421 SER B O 1
ATOM 11236 N N . TYR B 1 422 ? 35.812 41.812 17.188 1 83.81 422 TYR B N 1
ATOM 11237 C CA . TYR B 1 422 ? 35.656 43.188 16.75 1 83.81 422 TYR B CA 1
ATOM 11238 C C . TYR B 1 422 ? 35.375 44.094 17.938 1 83.81 422 TYR B C 1
ATOM 11240 O O . TYR B 1 422 ? 36 45.156 18.062 1 83.81 422 TYR B O 1
ATOM 11248 N N . TYR B 1 423 ? 34.594 43.781 18.875 1 89 423 TYR B N 1
ATOM 11249 C CA . TYR B 1 423 ? 34.25 44.594 20.031 1 89 423 TYR B CA 1
ATOM 11250 C C . TYR B 1 423 ? 35.375 44.562 21.062 1 89 423 TYR B C 1
ATOM 11252 O O . TYR B 1 423 ? 35.562 45.531 21.797 1 89 423 TYR B O 1
ATOM 11260 N N . ILE B 1 424 ? 36.156 43.531 21.078 1 90.12 424 ILE B N 1
ATOM 11261 C CA . ILE B 1 424 ? 37.312 43.469 21.969 1 90.12 424 ILE B CA 1
ATOM 11262 C C . ILE B 1 424 ? 38.375 44.438 21.5 1 90.12 424 ILE B C 1
ATOM 11264 O O . ILE B 1 424 ? 39.031 45.125 22.312 1 90.12 424 ILE B O 1
ATOM 11268 N N . GLU B 1 425 ? 38.5 44.562 20.25 1 83.69 425 GLU B N 1
ATOM 11269 C CA . GLU B 1 425 ? 39.469 45.469 19.672 1 83.69 425 GLU B CA 1
ATOM 11270 C C . GLU B 1 425 ? 39.031 46.938 19.891 1 83.69 425 GLU B C 1
ATOM 11272 O O . GLU B 1 425 ? 39.875 47.812 19.891 1 83.69 425 GLU B O 1
ATOM 11277 N N . LYS B 1 426 ? 37.75 47.125 20.062 1 87.06 426 LYS B N 1
ATOM 11278 C CA . LYS B 1 426 ? 37.25 48.469 20.312 1 87.06 426 LYS B CA 1
ATOM 11279 C C . LYS B 1 426 ? 37.375 48.812 21.797 1 87.06 426 LYS B C 1
ATOM 11281 O O . LYS B 1 426 ? 36.969 49.906 22.203 1 87.06 426 LYS B O 1
ATOM 11286 N N . GLY B 1 427 ? 37.812 47.844 22.719 1 87.75 427 GLY B N 1
ATOM 11287 C CA . GLY B 1 427 ? 38.156 48.188 24.078 1 87.75 427 GLY B CA 1
ATOM 11288 C C . GLY B 1 427 ? 37.281 47.531 25.109 1 87.75 427 GLY B C 1
ATOM 11289 O O . GLY B 1 427 ? 37.469 47.719 26.312 1 87.75 427 GLY B O 1
ATOM 11290 N N . LEU B 1 428 ? 36.406 46.688 24.688 1 91.94 428 LEU B N 1
ATOM 11291 C CA . LEU B 1 428 ? 35.531 46.031 25.625 1 91.94 428 LEU B CA 1
ATOM 11292 C C . LEU B 1 428 ? 36.156 44.75 26.188 1 91.94 428 LEU B C 1
ATOM 11294 O O . LEU B 1 428 ? 36.969 44.125 25.531 1 91.94 428 LEU B O 1
ATOM 11298 N N . ALA B 1 429 ? 35.75 44.406 27.391 1 92.06 429 ALA B N 1
ATOM 11299 C CA . ALA B 1 429 ? 36.188 43.125 27.984 1 92.06 429 ALA B CA 1
ATOM 11300 C C . ALA B 1 429 ? 35.562 41.969 27.25 1 92.06 429 ALA B C 1
ATOM 11302 O O . ALA B 1 429 ? 34.469 42.062 26.719 1 92.06 429 ALA B O 1
ATOM 11303 N N . PRO B 1 430 ? 36.219 40.938 27.25 1 91.38 430 PRO B N 1
ATOM 11304 C CA . PRO B 1 430 ? 35.781 39.781 26.484 1 91.38 430 PRO B CA 1
ATOM 11305 C C . PRO B 1 430 ? 34.344 39.375 26.844 1 91.38 430 PRO B C 1
ATOM 11307 O O . PRO B 1 430 ? 33.531 39.062 25.969 1 91.38 430 PRO B O 1
ATOM 11310 N N . LYS B 1 431 ? 34.031 39.312 28.094 1 91.75 431 LYS B N 1
ATOM 11311 C CA . LYS B 1 431 ? 32.688 38.906 28.516 1 91.75 431 LYS B CA 1
ATOM 11312 C C . LYS B 1 431 ? 31.641 39.906 28.016 1 91.75 431 LYS B C 1
ATOM 11314 O O . LYS B 1 431 ? 30.625 39.5 27.438 1 91.75 431 LYS B O 1
ATOM 11319 N N . GLU B 1 432 ? 31.891 41.219 28.156 1 92.06 432 GLU B N 1
ATOM 11320 C CA . GLU B 1 432 ? 30.953 42.25 27.703 1 92.06 432 GLU B CA 1
ATOM 11321 C C . GLU B 1 432 ? 30.891 42.312 26.188 1 92.06 432 GLU B C 1
ATOM 11323 O O . GLU B 1 432 ? 29.828 42.562 25.609 1 92.06 432 GLU B O 1
ATOM 11328 N N . ALA B 1 433 ? 32.062 42.125 25.625 1 92.81 433 ALA B N 1
ATOM 11329 C CA . ALA B 1 433 ? 32.125 42.125 24.156 1 92.81 433 ALA B CA 1
ATOM 11330 C C . ALA B 1 433 ? 31.266 41 23.578 1 92.81 433 ALA B C 1
ATOM 11332 O O . ALA B 1 433 ? 30.562 41.219 22.578 1 92.81 433 ALA B O 1
ATOM 11333 N N . THR B 1 434 ? 31.312 39.906 24.188 1 93.31 434 THR B N 1
ATOM 11334 C CA . THR B 1 434 ? 30.562 38.75 23.688 1 93.31 434 THR B CA 1
ATOM 11335 C C . THR B 1 434 ? 29.062 38.938 23.906 1 93.31 434 THR B C 1
ATOM 11337 O O . THR B 1 434 ? 28.266 38.562 23.047 1 93.31 434 THR B O 1
ATOM 11340 N N . ILE B 1 435 ? 28.672 39.438 24.984 1 92.5 435 ILE B N 1
ATOM 11341 C CA . ILE B 1 435 ? 27.266 39.719 25.266 1 92.5 435 ILE B CA 1
ATOM 11342 C C . ILE B 1 435 ? 26.703 40.688 24.234 1 92.5 435 ILE B C 1
ATOM 11344 O O . ILE B 1 435 ? 25.594 40.469 23.719 1 92.5 435 ILE B O 1
ATOM 11348 N N . LYS B 1 436 ? 27.484 41.719 23.922 1 89.5 436 LYS B N 1
ATOM 11349 C CA . LYS B 1 436 ? 27.062 42.688 22.938 1 89.5 436 LYS B CA 1
ATOM 11350 C C . LYS B 1 436 ? 26.969 42.062 21.547 1 89.5 436 LYS B C 1
ATOM 11352 O O . LYS B 1 436 ? 26.016 42.312 20.797 1 89.5 436 LYS B O 1
ATOM 11357 N N . ALA B 1 437 ? 27.922 41.312 21.266 1 89.62 437 ALA B N 1
ATOM 11358 C CA . ALA B 1 437 ? 27.938 40.594 19.969 1 89.62 437 ALA B CA 1
ATOM 11359 C C . ALA B 1 437 ? 26.719 39.688 19.828 1 89.62 437 ALA B C 1
ATOM 11361 O O . ALA B 1 437 ? 26.094 39.656 18.766 1 89.62 437 ALA B O 1
ATOM 11362 N N . MET B 1 438 ? 26.406 38.938 20.859 1 91.12 438 MET B N 1
ATOM 11363 C CA . MET B 1 438 ? 25.312 37.969 20.812 1 91.12 438 MET B CA 1
ATOM 11364 C C . MET B 1 438 ? 23.969 38.656 20.719 1 91.12 438 MET B C 1
ATOM 11366 O O . MET B 1 438 ? 23.031 38.125 20.109 1 91.12 438 MET B O 1
ATOM 11370 N N . ARG B 1 439 ? 23.828 39.781 21.25 1 87.31 439 ARG B N 1
ATOM 11371 C CA . ARG B 1 439 ? 22.594 40.531 21.141 1 87.31 439 ARG B CA 1
ATOM 11372 C C . ARG B 1 439 ? 22.297 40.906 19.688 1 87.31 439 ARG B C 1
ATOM 11374 O O . ARG B 1 439 ? 21.141 40.906 19.281 1 87.31 439 ARG B O 1
ATOM 11381 N N . GLU B 1 440 ? 23.375 41.125 18.969 1 82.81 440 GLU B N 1
ATOM 11382 C CA . GLU B 1 440 ? 23.219 41.5 17.562 1 82.81 440 GLU B CA 1
ATOM 11383 C C . GLU B 1 440 ? 23.062 40.25 16.672 1 82.81 440 GLU B C 1
ATOM 11385 O O . GLU B 1 440 ? 22.469 40.344 15.594 1 82.81 440 GLU B O 1
ATOM 11390 N N . LEU B 1 441 ? 23.625 39.188 17.125 1 87.75 441 LEU B N 1
ATOM 11391 C CA . LEU B 1 441 ? 23.766 38.062 16.203 1 87.75 441 LEU B CA 1
ATOM 11392 C C . LEU B 1 441 ? 22.719 37 16.469 1 87.75 441 LEU B C 1
ATOM 11394 O O . LEU B 1 441 ? 22.5 36.125 15.633 1 87.75 441 LEU B O 1
ATOM 11398 N N . THR B 1 442 ? 22.047 36.938 17.547 1 87.81 442 THR B N 1
ATOM 11399 C CA . THR B 1 442 ? 21.062 35.906 17.859 1 87.81 442 THR B CA 1
ATOM 11400 C C . THR B 1 442 ? 19.969 35.875 16.812 1 87.81 442 THR B C 1
ATOM 11402 O O . THR B 1 442 ? 19.531 34.781 16.422 1 87.81 442 THR B O 1
ATOM 11405 N N . GLY B 1 443 ? 19.469 36.969 16.266 1 83.12 443 GLY B N 1
ATOM 11406 C CA . GLY B 1 443 ? 18.453 37.031 15.219 1 83.12 443 GLY B CA 1
ATOM 11407 C C . GLY B 1 443 ? 18.906 36.375 13.93 1 83.12 443 GLY B C 1
ATOM 11408 O O . GLY B 1 443 ? 18.266 35.438 13.453 1 83.12 443 GLY B O 1
ATOM 11409 N N . PRO B 1 444 ? 20.047 36.844 13.445 1 84.38 444 PRO B N 1
ATOM 11410 C CA . PRO B 1 444 ? 20.562 36.281 12.203 1 84.38 444 PRO B CA 1
ATOM 11411 C C . PRO B 1 444 ? 20.828 34.781 12.32 1 84.38 444 PRO B C 1
ATOM 11413 O O . PRO B 1 444 ? 20.547 34.031 11.383 1 84.38 444 PRO B O 1
ATOM 11416 N N . VAL B 1 445 ? 21.344 34.344 13.422 1 87.56 445 VAL B N 1
ATOM 11417 C CA . VAL B 1 445 ? 21.641 32.938 13.617 1 87.56 445 VAL B CA 1
ATOM 11418 C C . VAL B 1 445 ? 20.359 32.125 13.578 1 87.56 445 VAL B C 1
ATOM 11420 O O . VAL B 1 445 ? 20.312 31.047 12.969 1 87.56 445 VAL B O 1
ATOM 11423 N N . MET B 1 446 ? 19.344 32.5 14.164 1 87.94 446 MET B N 1
ATOM 11424 C CA . MET B 1 446 ? 18.047 31.828 14.141 1 87.94 446 MET B CA 1
ATOM 11425 C C . MET B 1 446 ? 17.453 31.844 12.742 1 87.94 446 MET B C 1
ATOM 11427 O O . MET B 1 446 ? 16.844 30.859 12.312 1 87.94 446 MET B O 1
ATOM 11431 N N . GLY B 1 447 ? 17.594 33 12.125 1 86.19 447 GLY B N 1
ATOM 11432 C CA . GLY B 1 447 ? 17.094 33.094 10.766 1 86.19 447 GLY B CA 1
ATOM 11433 C C . GLY B 1 447 ? 17.75 32.125 9.82 1 86.19 447 GLY B C 1
ATOM 11434 O O . GLY B 1 447 ? 17.078 31.469 9.016 1 86.19 447 GLY B O 1
ATOM 11435 N N . ILE B 1 448 ? 19 32 9.922 1 88.62 448 ILE B N 1
ATOM 11436 C CA . ILE B 1 448 ? 19.766 31.109 9.062 1 88.62 448 ILE B CA 1
ATOM 11437 C C . ILE B 1 448 ? 19.375 29.656 9.359 1 88.62 448 ILE B C 1
ATOM 11439 O O . ILE B 1 448 ? 19.188 28.859 8.438 1 88.62 448 ILE B O 1
ATOM 11443 N N . THR B 1 449 ? 19.281 29.344 10.617 1 90.38 449 THR B N 1
ATOM 11444 C CA . THR B 1 449 ? 18.922 27.984 11.008 1 90.38 449 THR B CA 1
ATOM 11445 C C . THR B 1 449 ? 17.531 27.625 10.508 1 90.38 449 THR B C 1
ATOM 11447 O O . THR B 1 449 ? 17.312 26.547 9.977 1 90.38 449 THR B O 1
ATOM 11450 N N . LEU B 1 450 ? 16.625 28.453 10.672 1 88.69 450 LEU B N 1
ATOM 11451 C CA . LEU B 1 450 ? 15.25 28.203 10.242 1 88.69 450 LEU B CA 1
ATOM 11452 C C . LEU B 1 450 ? 15.164 28.062 8.727 1 88.69 450 LEU B C 1
ATOM 11454 O O . LEU B 1 450 ? 14.391 27.266 8.211 1 88.69 450 LEU B O 1
ATOM 11458 N N . ALA B 1 451 ? 15.906 28.906 8.039 1 87.62 451 ALA B N 1
ATOM 11459 C CA . ALA B 1 451 ? 15.938 28.812 6.582 1 87.62 451 ALA B CA 1
ATOM 11460 C C . ALA B 1 451 ? 16.5 27.453 6.141 1 87.62 451 ALA B C 1
ATOM 11462 O O . ALA B 1 451 ? 15.984 26.844 5.191 1 87.62 451 ALA B O 1
ATOM 11463 N N . LEU B 1 452 ? 17.5 27.016 6.828 1 89.25 452 LEU B N 1
ATOM 11464 C CA . LEU B 1 452 ? 18.109 25.75 6.496 1 89.25 452 LEU B CA 1
ATOM 11465 C C . LEU B 1 452 ? 17.156 24.594 6.762 1 89.25 452 LEU B C 1
ATOM 11467 O O . LEU B 1 452 ? 17.125 23.609 6.008 1 89.25 452 LEU B O 1
ATOM 11471 N N . VAL B 1 453 ? 16.406 24.656 7.777 1 89.56 453 VAL B N 1
ATOM 11472 C CA . VAL B 1 453 ? 15.453 23.609 8.109 1 89.56 453 VAL B CA 1
ATOM 11473 C C . VAL B 1 453 ? 14.281 23.656 7.133 1 89.56 453 VAL B C 1
ATOM 11475 O O . VAL B 1 453 ? 13.797 22.625 6.676 1 89.56 453 VAL B O 1
ATOM 11478 N N . ALA B 1 454 ? 13.828 24.812 6.793 1 89.19 454 ALA B N 1
ATOM 11479 C CA . ALA B 1 454 ? 12.656 25 5.941 1 89.19 454 ALA B CA 1
ATOM 11480 C C . ALA B 1 454 ? 12.922 24.5 4.523 1 89.19 454 ALA B C 1
ATOM 11482 O O . ALA B 1 454 ? 12.031 23.953 3.871 1 89.19 454 ALA B O 1
ATOM 11483 N N . VAL B 1 455 ? 14.062 24.703 4.078 1 88.44 455 VAL B N 1
ATOM 11484 C CA . VAL B 1 455 ? 14.383 24.359 2.697 1 88.44 455 VAL B CA 1
ATOM 11485 C C . VAL B 1 455 ? 14.297 22.844 2.506 1 88.44 455 VAL B C 1
ATOM 11487 O O . VAL B 1 455 ? 13.914 22.375 1.433 1 88.44 455 VAL B O 1
ATOM 11490 N N . PHE B 1 456 ? 14.539 22.047 3.459 1 87.62 456 PHE B N 1
ATOM 11491 C CA . PHE B 1 456 ? 14.656 20.609 3.309 1 87.62 456 PHE B CA 1
ATOM 11492 C C . PHE B 1 456 ? 13.375 19.906 3.738 1 87.62 456 PHE B C 1
ATOM 11494 O O . PHE B 1 456 ? 13.195 18.719 3.49 1 87.62 456 PHE B O 1
ATOM 11501 N N . LEU B 1 457 ? 12.43 20.547 4.254 1 83.06 457 LEU B N 1
ATOM 11502 C CA . LEU B 1 457 ? 11.195 19.953 4.766 1 83.06 457 LEU B CA 1
ATOM 11503 C C . LEU B 1 457 ? 10.375 19.344 3.635 1 83.06 457 LEU B C 1
ATOM 11505 O O . LEU B 1 457 ? 9.883 18.219 3.744 1 83.06 457 LEU B O 1
ATOM 11509 N N . PRO B 1 458 ? 10.258 20.016 2.547 1 81.69 458 PRO B N 1
ATOM 11510 C CA . PRO B 1 458 ? 9.469 19.438 1.46 1 81.69 458 PRO B CA 1
ATOM 11511 C C . PRO B 1 458 ? 10.109 18.172 0.88 1 81.69 458 PRO B C 1
ATOM 11513 O O . PRO B 1 458 ? 9.406 17.219 0.521 1 81.69 458 PRO B O 1
ATOM 11516 N N . ALA B 1 459 ? 11.375 18.172 0.729 1 81.06 459 ALA B N 1
ATOM 11517 C CA . ALA B 1 459 ? 12.102 17.047 0.155 1 81.06 459 ALA B CA 1
ATOM 11518 C C . ALA B 1 459 ? 11.953 15.797 1.025 1 81.06 459 ALA B C 1
ATOM 11520 O O . ALA B 1 459 ? 11.969 14.672 0.518 1 81.06 459 ALA B O 1
ATOM 11521 N N . ALA B 1 460 ? 11.656 15.961 2.273 1 80.44 460 ALA B N 1
ATOM 11522 C CA . ALA B 1 460 ? 11.594 14.852 3.221 1 80.44 460 ALA B CA 1
ATOM 11523 C C . ALA B 1 460 ? 10.289 14.07 3.07 1 80.44 460 ALA B C 1
ATOM 11525 O O . ALA B 1 460 ? 10.203 12.906 3.461 1 80.44 460 ALA B O 1
ATOM 11526 N N . PHE B 1 461 ? 9.281 14.594 2.418 1 75.12 461 PHE B N 1
ATOM 11527 C CA . PHE B 1 461 ? 7.984 13.938 2.387 1 75.12 461 PHE B CA 1
ATOM 11528 C C . PHE B 1 461 ? 7.656 13.453 0.979 1 75.12 461 PHE B C 1
ATOM 11530 O O . PHE B 1 461 ? 6.551 12.969 0.724 1 75.12 461 PHE B O 1
ATOM 11537 N N . PHE B 1 462 ? 8.648 13.422 0.158 1 75.31 462 PHE B N 1
ATOM 11538 C CA . PHE B 1 462 ? 8.43 12.953 -1.206 1 75.31 462 PHE B CA 1
ATOM 11539 C C . PHE B 1 462 ? 8.586 11.438 -1.289 1 75.31 462 PHE B C 1
ATOM 11541 O O . PHE B 1 462 ? 9.469 10.867 -0.655 1 75.31 462 PHE B O 1
ATOM 11548 N N . PRO B 1 463 ? 7.68 10.789 -2.023 1 72.62 463 PRO B N 1
ATOM 11549 C CA . PRO B 1 463 ? 7.727 9.328 -2.115 1 72.62 463 PRO B CA 1
ATOM 11550 C C . PRO B 1 463 ? 8.703 8.836 -3.186 1 72.62 463 PRO B C 1
ATOM 11552 O O . PRO B 1 463 ? 9.25 9.641 -3.945 1 72.62 463 PRO B O 1
ATOM 11555 N N . GLY B 1 464 ? 9.016 7.508 -3.266 1 73.31 464 GLY B N 1
ATOM 11556 C CA . GLY B 1 464 ? 9.836 6.887 -4.293 1 73.31 464 GLY B CA 1
ATOM 11557 C C . GLY B 1 464 ? 11.305 6.816 -3.918 1 73.31 464 GLY B C 1
ATOM 11558 O O . GLY B 1 464 ? 11.68 7.145 -2.791 1 73.31 464 GLY B O 1
ATOM 11559 N N . ILE B 1 465 ? 12.141 6.332 -4.836 1 78.88 465 ILE B N 1
ATOM 11560 C CA . ILE B 1 465 ? 13.578 6.215 -4.629 1 78.88 465 ILE B CA 1
ATOM 11561 C C . ILE B 1 465 ? 14.188 7.602 -4.426 1 78.88 465 ILE B C 1
ATOM 11563 O O . ILE B 1 465 ? 15.016 7.801 -3.539 1 78.88 465 ILE B O 1
ATOM 11567 N N . THR B 1 466 ? 13.672 8.539 -5.199 1 78.38 466 THR B N 1
ATOM 11568 C CA . THR B 1 466 ? 14.156 9.914 -5.098 1 78.38 466 THR B CA 1
ATOM 11569 C C . THR B 1 466 ? 13.82 10.508 -3.732 1 78.38 466 THR B C 1
ATOM 11571 O O . THR B 1 466 ? 14.648 11.18 -3.117 1 78.38 466 THR B O 1
ATOM 11574 N N . GLY B 1 467 ? 12.617 10.195 -3.316 1 77.06 467 GLY B N 1
ATOM 11575 C CA . GLY B 1 467 ? 12.195 10.703 -2.021 1 77.06 467 GLY B CA 1
ATOM 11576 C C . GLY B 1 467 ? 13.016 10.156 -0.868 1 77.06 467 GLY B C 1
ATOM 11577 O O . GLY B 1 467 ? 13.32 10.875 0.085 1 77.06 467 GLY B O 1
ATOM 11578 N N . GLN B 1 468 ? 13.445 8.953 -0.98 1 81.69 468 GLN B N 1
ATOM 11579 C CA . GLN B 1 468 ? 14.211 8.336 0.096 1 81.69 468 GLN B CA 1
ATOM 11580 C C . GLN B 1 468 ? 15.633 8.883 0.142 1 81.69 468 GLN B C 1
ATOM 11582 O O . GLN B 1 468 ? 16.203 9.055 1.222 1 81.69 468 GLN B O 1
ATOM 11587 N N . ILE B 1 469 ? 16.172 9.102 -0.985 1 81.75 469 ILE B N 1
ATOM 11588 C CA . ILE B 1 469 ? 17.516 9.664 -1.064 1 81.75 469 ILE B CA 1
ATOM 11589 C C . ILE B 1 469 ? 17.516 11.086 -0.525 1 81.75 469 ILE B C 1
ATOM 11591 O O . ILE B 1 469 ? 18.359 11.445 0.302 1 81.75 469 ILE B O 1
ATOM 11595 N N . PHE B 1 470 ? 16.531 11.805 -0.908 1 83.75 470 PHE B N 1
ATOM 11596 C CA . PHE B 1 470 ? 16.406 13.195 -0.471 1 83.75 470 PHE B CA 1
ATOM 11597 C C . PHE B 1 470 ? 16.156 13.266 1.028 1 83.75 470 PHE B C 1
ATOM 11599 O O . PHE B 1 470 ? 16.672 14.148 1.712 1 83.75 470 PHE B O 1
ATOM 11606 N N . ARG B 1 471 ? 15.438 12.367 1.462 1 86.88 471 ARG B N 1
ATOM 11607 C CA . ARG B 1 471 ? 15.047 12.375 2.867 1 86.88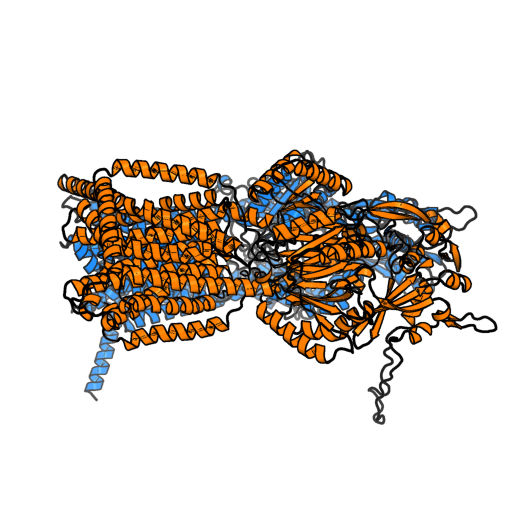 471 ARG B CA 1
ATOM 11608 C C . ARG B 1 471 ? 16.266 12.203 3.775 1 86.88 471 ARG B C 1
ATOM 11610 O O . ARG B 1 471 ? 16.438 12.945 4.738 1 86.88 471 ARG B O 1
ATOM 11617 N N . GLN B 1 472 ? 17.094 11.312 3.475 1 88.69 472 GLN B N 1
ATOM 11618 C CA . GLN B 1 472 ? 18.25 11.047 4.32 1 88.69 472 GLN B CA 1
ATOM 11619 C C . GLN B 1 472 ? 19.266 12.172 4.219 1 88.69 472 GLN B C 1
ATOM 11621 O O . GLN B 1 472 ? 19.891 12.555 5.215 1 88.69 472 GLN B O 1
ATOM 11626 N N . PHE B 1 473 ? 19.375 12.664 3.072 1 88.5 473 PHE B N 1
ATOM 11627 C CA . PHE B 1 473 ? 20.297 13.773 2.854 1 88.5 473 PHE B CA 1
ATOM 11628 C C . PHE B 1 473 ? 19.797 15.031 3.547 1 88.5 473 PHE B C 1
ATOM 11630 O O . PHE B 1 473 ? 20.516 15.656 4.316 1 88.5 473 PHE B O 1
ATOM 11637 N N . ALA B 1 474 ? 18.578 15.328 3.334 1 88.12 474 ALA B N 1
ATOM 11638 C CA . ALA B 1 474 ? 17.969 16.562 3.797 1 88.12 474 ALA B CA 1
ATOM 11639 C C . ALA B 1 474 ? 17.828 16.578 5.316 1 88.12 474 ALA B C 1
ATOM 11641 O O . ALA B 1 474 ? 18.172 17.562 5.969 1 88.12 474 ALA B O 1
ATOM 11642 N N . LEU B 1 475 ? 17.422 15.516 5.906 1 90.12 475 LEU B N 1
ATOM 11643 C CA . LEU B 1 475 ? 17.125 15.5 7.336 1 90.12 475 LEU B CA 1
ATOM 11644 C C . LEU B 1 475 ? 18.422 15.445 8.148 1 90.12 475 LEU B C 1
ATOM 11646 O O . LEU B 1 475 ? 18.453 15.914 9.289 1 90.12 475 LEU B O 1
ATOM 11650 N N . VAL B 1 476 ? 19.438 14.93 7.547 1 92.5 476 VAL B N 1
ATOM 11651 C CA . VAL B 1 476 ? 20.719 14.953 8.242 1 92.5 476 VAL B CA 1
ATOM 11652 C C . VAL B 1 476 ? 21.266 16.375 8.289 1 92.5 476 VAL B C 1
ATOM 11654 O O . VAL B 1 476 ? 21.719 16.844 9.336 1 92.5 476 VAL B O 1
ATOM 11657 N N . ILE B 1 477 ? 21.156 17.094 7.25 1 91.75 477 ILE B N 1
ATOM 11658 C CA . ILE B 1 477 ? 21.625 18.469 7.203 1 91.75 477 ILE B CA 1
ATOM 11659 C C . ILE B 1 477 ? 20.781 19.344 8.133 1 91.75 477 ILE B C 1
ATOM 11661 O O . ILE B 1 477 ? 21.312 20.125 8.914 1 91.75 477 ILE B O 1
ATOM 11665 N N . ALA B 1 478 ? 19.484 19.125 8.031 1 91 478 ALA B N 1
ATOM 11666 C CA . ALA B 1 478 ? 18.578 19.922 8.852 1 91 478 ALA B CA 1
ATOM 11667 C C . ALA B 1 478 ? 18.812 19.656 10.344 1 91 478 ALA B C 1
ATOM 11669 O O . ALA B 1 478 ? 18.828 20.594 11.148 1 91 478 ALA B O 1
ATOM 11670 N N . SER B 1 479 ? 19.016 18.453 10.695 1 92.12 479 SER B N 1
ATOM 11671 C CA . SER B 1 479 ? 19.234 18.109 12.094 1 92.12 479 SER B CA 1
ATOM 11672 C C . SER B 1 479 ? 20.562 18.656 12.594 1 92.12 479 SER B C 1
ATOM 11674 O O . SER B 1 479 ? 20.656 19.125 13.734 1 92.12 479 SER B O 1
ATOM 11676 N N . THR B 1 480 ? 21.531 18.578 11.773 1 92.5 480 THR B N 1
ATOM 11677 C CA . THR B 1 480 ? 22.844 19.109 12.156 1 92.5 480 THR B CA 1
ATOM 11678 C C . THR B 1 480 ? 22.781 20.625 12.312 1 92.5 480 THR B C 1
ATOM 11680 O O . THR B 1 480 ? 23.438 21.188 13.188 1 92.5 480 THR B O 1
ATOM 11683 N N . ALA B 1 481 ? 22.031 21.219 11.477 1 91.19 481 ALA B N 1
ATOM 11684 C CA . ALA B 1 481 ? 21.859 22.656 11.57 1 91.19 481 ALA B CA 1
ATOM 11685 C C . ALA B 1 481 ? 21.188 23.047 12.883 1 91.19 481 ALA B C 1
ATOM 11687 O O . ALA B 1 481 ? 21.547 24.062 13.5 1 91.19 481 ALA B O 1
ATOM 11688 N N . VAL B 1 482 ? 20.266 22.297 13.32 1 91.81 482 VAL B N 1
ATOM 11689 C CA . VAL B 1 482 ? 19.562 22.562 14.57 1 91.81 482 VAL B CA 1
ATOM 11690 C C . VAL B 1 482 ? 20.516 22.375 15.75 1 91.81 482 VAL B C 1
ATOM 11692 O O . VAL B 1 482 ? 20.547 23.203 16.672 1 91.81 482 VAL B O 1
ATOM 11695 N N . ILE B 1 483 ? 21.328 21.406 15.727 1 92.38 483 ILE B N 1
ATOM 11696 C CA . ILE B 1 483 ? 22.297 21.141 16.781 1 92.38 483 ILE B CA 1
ATOM 11697 C C . ILE B 1 483 ? 23.344 22.25 16.797 1 92.38 483 ILE B C 1
ATOM 11699 O O . ILE B 1 483 ? 23.766 22.703 17.875 1 92.38 483 ILE B O 1
ATOM 11703 N N . SER B 1 484 ? 23.734 22.672 15.664 1 92.06 484 SER B N 1
ATOM 11704 C CA . SER B 1 484 ? 24.703 23.766 15.562 1 92.06 484 SER B CA 1
ATOM 11705 C C . SER B 1 484 ? 24.141 25.062 16.141 1 92.06 484 SER B C 1
ATOM 11707 O O . SER B 1 484 ? 24.859 25.812 16.797 1 92.06 484 SER B O 1
ATOM 11709 N N . ALA B 1 485 ? 22.891 25.281 15.883 1 91.06 485 ALA B N 1
ATOM 11710 C CA . ALA B 1 485 ? 22.25 26.469 16.422 1 91.06 485 ALA B CA 1
ATOM 11711 C C . ALA B 1 485 ? 22.203 26.422 17.953 1 91.06 485 ALA B C 1
ATOM 11713 O O . ALA B 1 485 ? 22.391 27.438 18.609 1 91.06 485 ALA B O 1
ATOM 11714 N N . ILE B 1 486 ? 21.953 25.266 18.438 1 90.31 486 ILE B N 1
ATOM 11715 C CA . ILE B 1 486 ? 21.938 25.078 19.891 1 90.31 486 ILE B CA 1
ATOM 11716 C C . ILE B 1 486 ? 23.344 25.344 20.438 1 90.31 486 ILE B C 1
ATOM 11718 O O . ILE B 1 486 ? 23.5 26.031 21.453 1 90.31 486 ILE B O 1
ATOM 11722 N N . ASN B 1 487 ? 24.359 24.906 19.812 1 91 487 ASN B N 1
ATOM 11723 C CA . ASN B 1 487 ? 25.75 25.125 20.219 1 91 487 ASN B CA 1
ATOM 11724 C C . ASN B 1 487 ? 26.141 26.594 20.109 1 91 487 ASN B C 1
ATOM 11726 O O . ASN B 1 487 ? 26.891 27.109 20.938 1 91 487 ASN B O 1
ATOM 11730 N N . ALA B 1 488 ? 25.672 27.219 19.062 1 90.81 488 ALA B N 1
ATOM 11731 C CA . ALA B 1 488 ? 26 28.609 18.812 1 90.81 488 ALA B CA 1
ATOM 11732 C C . ALA B 1 488 ? 25.406 29.516 19.891 1 90.81 488 ALA B C 1
ATOM 11734 O O . ALA B 1 488 ? 25.984 30.531 20.25 1 90.81 488 ALA B O 1
ATOM 11735 N N . LEU B 1 489 ? 24.25 29.078 20.438 1 89.44 489 LEU B N 1
ATOM 11736 C CA . LEU B 1 489 ? 23.547 29.906 21.406 1 89.44 489 LEU B CA 1
ATOM 11737 C C . LEU B 1 489 ? 23.969 29.562 22.828 1 89.44 489 LEU B C 1
ATOM 11739 O O . LEU B 1 489 ? 23.734 30.328 23.766 1 89.44 489 LEU B O 1
ATOM 11743 N N . THR B 1 490 ? 24.672 28.422 23 1 90.69 490 THR B N 1
ATOM 11744 C CA . THR B 1 490 ? 24.984 27.969 24.344 1 90.69 490 THR B CA 1
ATOM 11745 C C . THR B 1 490 ? 26.5 27.938 24.562 1 90.69 490 THR B C 1
ATOM 11747 O O . THR B 1 490 ? 27.031 28.812 25.25 1 90.69 490 THR B O 1
ATOM 11750 N N . LEU B 1 491 ? 27.25 27.188 23.766 1 91.19 491 LEU B N 1
ATOM 11751 C CA . LEU B 1 491 ? 28.656 26.875 24.016 1 91.19 491 LEU B CA 1
ATOM 11752 C C . LEU B 1 491 ? 29.562 27.969 23.469 1 91.19 491 LEU B C 1
ATOM 11754 O O . LEU B 1 491 ? 30.547 28.344 24.094 1 91.19 491 LEU B O 1
ATOM 11758 N N . LYS B 1 492 ? 29.297 28.516 22.391 1 91.62 492 LYS B N 1
ATOM 11759 C CA . LYS B 1 492 ? 30.219 29.406 21.703 1 91.62 492 LYS B CA 1
ATOM 11760 C C . LYS B 1 492 ? 30.359 30.734 22.438 1 91.62 492 LYS B C 1
ATOM 11762 O O . LYS B 1 492 ? 31.469 31.234 22.594 1 91.62 492 LYS B O 1
ATOM 11767 N N . PRO B 1 493 ? 29.203 31.328 22.859 1 91.38 493 PRO B N 1
ATOM 11768 C CA . PRO B 1 493 ? 29.375 32.562 23.609 1 91.38 493 PRO B CA 1
ATOM 11769 C C . PRO B 1 493 ? 30.219 32.375 24.875 1 91.38 493 PRO B C 1
ATOM 11771 O O . PRO B 1 493 ? 31.016 33.25 25.219 1 91.38 493 PRO B O 1
ATOM 11774 N N . VAL B 1 494 ? 30.141 31.203 25.484 1 91.81 494 VAL B N 1
ATOM 11775 C CA . VAL B 1 494 ? 30.906 30.875 26.688 1 91.81 494 VAL B CA 1
ATOM 11776 C C . VAL B 1 494 ? 32.375 30.766 26.344 1 91.81 494 VAL B C 1
ATOM 11778 O O . VAL B 1 494 ? 33.25 31.297 27.047 1 91.81 494 VAL B O 1
ATOM 11781 N N . GLN B 1 495 ? 32.688 30.141 25.266 1 93.56 495 GLN B N 1
ATOM 11782 C CA . GLN B 1 495 ? 34.062 29.953 24.859 1 93.56 495 GLN B CA 1
ATOM 11783 C C . GLN B 1 495 ? 34.719 31.266 24.422 1 93.56 495 GLN B C 1
ATOM 11785 O O . GLN B 1 495 ? 35.906 31.5 24.672 1 93.56 495 GLN B O 1
ATOM 11790 N N . CYS B 1 496 ? 33.969 32.125 23.75 1 92 496 CYS B N 1
ATOM 11791 C CA . CYS B 1 496 ? 34.469 33.406 23.359 1 92 496 CYS B CA 1
ATOM 11792 C C . CYS B 1 496 ? 34.781 34.281 24.594 1 92 496 CYS B C 1
ATOM 11794 O O . CYS B 1 496 ? 35.812 34.969 24.625 1 92 496 CYS B O 1
ATOM 11796 N N . ALA B 1 497 ? 33.938 34.25 25.625 1 91.62 497 ALA B N 1
ATOM 11797 C CA . ALA B 1 497 ? 34.125 35.031 26.828 1 91.62 497 ALA B CA 1
ATOM 11798 C C . ALA B 1 497 ? 35.344 34.562 27.641 1 91.62 497 ALA B C 1
ATOM 11800 O O . ALA B 1 497 ? 36.031 35.344 28.266 1 91.62 497 ALA B O 1
ATOM 11801 N N . LEU B 1 498 ? 35.594 33.25 27.484 1 89.88 498 LEU B N 1
ATOM 11802 C CA . LEU B 1 498 ? 36.656 32.688 28.344 1 89.88 498 LEU B CA 1
ATOM 11803 C C . LEU B 1 498 ? 37.969 32.625 27.609 1 89.88 498 LEU B C 1
ATOM 11805 O O . LEU B 1 498 ? 39.031 32.781 28.219 1 89.88 498 LEU B O 1
ATOM 11809 N N . TRP B 1 499 ? 37.906 32.438 26.312 1 89.69 499 TRP B N 1
ATOM 11810 C CA . TRP B 1 499 ? 39.156 32.094 25.609 1 89.69 499 TRP B CA 1
ATOM 11811 C C . TRP B 1 499 ? 39.719 33.312 24.891 1 89.69 499 TRP B C 1
ATOM 11813 O O . TRP B 1 499 ? 40.906 33.406 24.625 1 89.69 499 TRP B O 1
ATOM 11823 N N . LEU B 1 500 ? 38.875 34.25 24.453 1 88 500 LEU B N 1
ATOM 11824 C CA . LEU B 1 500 ? 39.375 35.375 23.672 1 88 500 LEU B CA 1
ATOM 11825 C C . LEU B 1 500 ? 40.031 36.406 24.562 1 88 500 LEU B C 1
ATOM 11827 O O . LEU B 1 500 ? 39.562 36.656 25.688 1 88 500 LEU B O 1
ATOM 11831 N N . ARG B 1 501 ? 41.25 36.906 24.281 1 83.38 501 ARG B N 1
ATOM 11832 C CA . ARG B 1 501 ? 42 37.938 25 1 83.38 501 ARG B CA 1
ATOM 11833 C C . ARG B 1 501 ? 42.344 39.094 24.094 1 83.38 501 ARG B C 1
ATOM 11835 O O . ARG B 1 501 ? 42.469 38.938 22.875 1 83.38 501 ARG B O 1
ATOM 11842 N N . PRO B 1 502 ? 42.344 40.25 24.656 1 76.44 502 PRO B N 1
ATOM 11843 C CA . PRO B 1 502 ? 42.719 41.438 23.844 1 76.44 502 PRO B CA 1
ATOM 11844 C C . PRO B 1 502 ? 44.125 41.281 23.219 1 76.44 502 PRO B C 1
ATOM 11846 O O . PRO B 1 502 ? 45 40.688 23.828 1 76.44 502 PRO B O 1
ATOM 11849 N N . ARG B 1 503 ? 44.281 41.438 21.891 1 65.38 503 ARG B N 1
ATOM 11850 C CA . ARG B 1 503 ? 45.562 41.312 21.188 1 65.38 503 ARG B CA 1
ATOM 11851 C C . ARG B 1 503 ? 46.594 42.281 21.75 1 65.38 503 ARG B C 1
ATOM 11853 O O . ARG B 1 503 ? 46.375 43.469 21.844 1 65.38 503 ARG B O 1
ATOM 11860 N N . GLY B 1 504 ? 47.375 41.906 22.641 1 58.91 504 GLY B N 1
ATOM 11861 C CA . GLY B 1 504 ? 48.469 42.812 23 1 58.91 504 GLY B CA 1
ATOM 11862 C C . GLY B 1 504 ? 49.094 43.469 21.781 1 58.91 504 GLY B C 1
ATOM 11863 O O . GLY B 1 504 ? 48.875 43.062 20.641 1 58.91 504 GLY B O 1
ATOM 11864 N N . GLU B 1 505 ? 49.625 44.719 21.906 1 56.31 505 GLU B N 1
ATOM 11865 C CA . GLU B 1 505 ? 50.312 45.625 20.953 1 56.31 505 GLU B CA 1
ATOM 11866 C C . GLU B 1 505 ? 51.312 44.844 20.109 1 56.31 505 GLU B C 1
ATOM 11868 O O . GLU B 1 505 ? 52.156 45.438 19.453 1 56.31 505 GLU B O 1
ATOM 11873 N N . LYS B 1 506 ? 51.5 43.688 20.203 1 56.47 506 LYS B N 1
ATOM 11874 C CA . LYS B 1 506 ? 52.594 43.094 19.438 1 56.47 506 LYS B CA 1
ATOM 11875 C C . LYS B 1 506 ? 52.281 43.125 17.938 1 56.47 506 LYS B C 1
ATOM 11877 O O . LYS B 1 506 ? 51.188 42.812 17.516 1 56.47 506 LYS B O 1
ATOM 11882 N N . ARG B 1 507 ? 53.125 43.594 17.078 1 60.19 507 ARG B N 1
ATOM 11883 C CA . ARG B 1 507 ? 53.125 43.75 15.625 1 60.19 507 ARG B CA 1
ATOM 11884 C C . ARG B 1 507 ? 52.906 42.406 14.93 1 60.19 507 ARG B C 1
ATOM 11886 O O . ARG B 1 507 ? 53.656 41.469 15.156 1 60.19 507 ARG B O 1
ATOM 11893 N N . PRO B 1 508 ? 51.719 42.094 14.164 1 69.19 508 PRO B N 1
ATOM 11894 C CA . PRO B 1 508 ? 51.5 40.812 13.477 1 69.19 508 PRO B CA 1
ATOM 11895 C C . PRO B 1 508 ? 52.656 40.438 12.547 1 69.19 508 PRO B C 1
ATOM 11897 O O . PRO B 1 508 ? 53.406 41.281 12.117 1 69.19 508 PRO B O 1
ATOM 11900 N N . ASN B 1 509 ? 53.062 39.156 12.367 1 77.25 509 ASN B N 1
ATOM 11901 C CA . ASN B 1 509 ? 54.094 38.594 11.508 1 77.25 509 ASN B CA 1
ATOM 11902 C C . ASN B 1 509 ? 53.938 39.094 10.07 1 77.25 509 ASN B C 1
ATOM 11904 O O . ASN B 1 509 ? 52.906 39.625 9.688 1 77.25 509 ASN B O 1
ATOM 11908 N N . TRP B 1 510 ? 55.031 39.219 9.289 1 80.06 510 TRP B N 1
ATOM 11909 C CA . TRP B 1 510 ? 55.125 39.75 7.938 1 80.06 510 TRP B CA 1
ATOM 11910 C C . TRP B 1 510 ? 54.062 39.125 7.023 1 80.06 510 TRP B C 1
ATOM 11912 O O . TRP B 1 510 ? 53.5 39.781 6.16 1 80.06 510 TRP B O 1
ATOM 11922 N N . PHE B 1 511 ? 53.75 37.844 7.219 1 84.12 511 PHE B N 1
ATOM 11923 C CA . PHE B 1 511 ? 52.75 37.125 6.418 1 84.12 511 PHE B CA 1
ATOM 11924 C C . PHE B 1 511 ? 51.344 37.656 6.691 1 84.12 511 PHE B C 1
ATOM 11926 O O . PHE B 1 511 ? 50.594 37.906 5.762 1 84.12 511 PHE B O 1
ATOM 11933 N N . TYR B 1 512 ? 51.094 37.875 7.891 1 84.88 512 TYR B N 1
ATOM 11934 C CA . TYR B 1 512 ? 49.781 38.344 8.289 1 84.88 512 TYR B CA 1
ATOM 11935 C C . TYR B 1 512 ? 49.562 39.812 7.891 1 84.88 512 TYR B C 1
ATOM 11937 O O . TYR B 1 512 ? 48.469 40.219 7.57 1 84.88 512 TYR B O 1
ATOM 11945 N N . ARG B 1 513 ? 50.688 40.594 7.781 1 85.75 513 ARG B N 1
ATOM 11946 C CA . ARG B 1 513 ? 50.594 41.969 7.363 1 85.75 513 ARG B CA 1
ATOM 11947 C C . ARG B 1 513 ? 50.312 42.094 5.867 1 85.75 513 ARG B C 1
ATOM 11949 O O . ARG B 1 513 ? 49.531 42.938 5.434 1 85.75 513 ARG B O 1
ATOM 11956 N N . GLY B 1 514 ? 50.969 41.156 5.172 1 88.31 514 GLY B N 1
ATOM 11957 C CA . GLY B 1 514 ? 50.719 41.094 3.742 1 88.31 514 GLY B CA 1
ATOM 11958 C C . GLY B 1 514 ? 49.281 40.656 3.398 1 88.31 514 GLY B C 1
ATOM 11959 O O . GLY B 1 514 ? 48.656 41.25 2.512 1 88.31 514 GLY B O 1
ATOM 11960 N N . PHE B 1 515 ? 48.812 39.625 4.117 1 88 515 PHE B N 1
ATOM 11961 C CA . PHE B 1 515 ? 47.469 39.125 3.918 1 88 515 PHE B CA 1
ATOM 11962 C C . PHE B 1 515 ? 46.438 40.219 4.258 1 88 515 PHE B C 1
ATOM 11964 O O . PHE B 1 515 ? 45.469 40.406 3.52 1 88 515 PHE B O 1
ATOM 11971 N N . ASN B 1 516 ? 46.625 40.938 5.32 1 86.38 516 ASN B N 1
ATOM 11972 C CA . ASN B 1 516 ? 45.719 42 5.746 1 86.38 516 ASN B CA 1
ATOM 11973 C C . ASN B 1 516 ? 45.688 43.156 4.762 1 86.38 516 ASN B C 1
ATOM 11975 O O . ASN B 1 516 ? 44.625 43.75 4.52 1 86.38 516 ASN B O 1
ATOM 11979 N N . ARG B 1 517 ? 46.906 43.438 4.184 1 88.5 517 ARG B N 1
ATOM 11980 C CA . ARG B 1 517 ? 46.969 44.5 3.197 1 88.5 517 ARG B CA 1
ATOM 11981 C C . ARG B 1 517 ? 46.25 44.125 1.913 1 88.5 517 ARG B C 1
ATOM 11983 O O . ARG B 1 517 ? 45.5 44.938 1.335 1 88.5 517 ARG B O 1
ATOM 11990 N N . ALA B 1 518 ? 46.438 42.938 1.536 1 90.75 518 ALA B N 1
ATOM 11991 C CA . ALA B 1 518 ? 45.75 42.438 0.338 1 90.75 518 ALA B CA 1
ATOM 11992 C C . ALA B 1 518 ? 44.25 42.344 0.555 1 90.75 518 ALA B C 1
ATOM 11994 O O . ALA B 1 518 ? 43.469 42.688 -0.334 1 90.75 518 ALA B O 1
ATOM 11995 N N . PHE B 1 519 ? 43.906 41.844 1.656 1 87.12 519 PHE B N 1
ATOM 11996 C CA . PHE B 1 519 ? 42.5 41.719 1.986 1 87.12 519 PHE B CA 1
ATOM 11997 C C . PHE B 1 519 ? 41.844 43.062 2.08 1 87.12 519 PHE B C 1
ATOM 11999 O O . PHE B 1 519 ? 40.688 43.25 1.658 1 87.12 519 PHE B O 1
ATOM 12006 N N . GLN B 1 520 ? 42.469 44.031 2.631 1 87.94 520 GLN B N 1
ATOM 12007 C CA . GLN B 1 520 ? 41.906 45.406 2.738 1 87.94 520 GLN B CA 1
ATOM 12008 C C . GLN B 1 520 ? 41.75 46.031 1.362 1 87.94 520 GLN B C 1
ATOM 12010 O O . GLN B 1 520 ? 40.75 46.719 1.109 1 87.94 520 GLN B O 1
ATOM 12015 N N . SER B 1 521 ? 42.781 45.719 0.503 1 91.12 521 SER B N 1
ATOM 12016 C CA . SER B 1 521 ? 42.656 46.25 -0.857 1 91.12 521 SER B CA 1
ATOM 12017 C C . SER B 1 521 ? 41.5 45.625 -1.601 1 91.12 521 SER B C 1
ATOM 12019 O O . SER B 1 521 ? 40.781 46.281 -2.352 1 91.12 521 SER B O 1
ATOM 12021 N N . PHE B 1 522 ? 41.344 44.344 -1.379 1 88.81 522 PHE B N 1
ATOM 12022 C CA . PHE B 1 522 ? 40.25 43.625 -2 1 88.81 522 PHE B CA 1
ATOM 12023 C C . PHE B 1 522 ? 38.906 44.125 -1.467 1 88.81 522 PHE B C 1
ATOM 12025 O O . PHE B 1 522 ? 37.938 44.25 -2.219 1 88.81 522 PHE B O 1
ATOM 12032 N N . THR B 1 523 ? 38.781 44.312 -0.242 1 87.88 523 THR B N 1
ATOM 12033 C CA . THR B 1 523 ? 37.562 44.812 0.393 1 87.88 523 THR B CA 1
ATOM 12034 C C . THR B 1 523 ? 37.188 46.188 -0.155 1 87.88 523 THR B C 1
ATOM 12036 O O . THR B 1 523 ? 36.031 46.438 -0.429 1 87.88 523 THR B O 1
ATOM 12039 N N . ASN B 1 524 ? 38.219 47.031 -0.371 1 90 524 ASN B N 1
ATOM 12040 C CA . ASN B 1 524 ? 37.969 48.375 -0.859 1 90 524 ASN B CA 1
ATOM 12041 C C . ASN B 1 524 ? 37.438 48.375 -2.299 1 90 524 ASN B C 1
ATOM 12043 O O . ASN B 1 524 ? 36.562 49.125 -2.65 1 90 524 ASN B O 1
ATOM 12047 N N . VAL B 1 525 ? 38.031 47.5 -3.059 1 91.38 525 VAL B N 1
ATOM 12048 C CA . VAL B 1 525 ? 37.594 47.375 -4.449 1 91.38 525 VAL B CA 1
ATOM 12049 C C . VAL B 1 525 ? 36.156 46.844 -4.508 1 91.38 525 VAL B C 1
ATOM 12051 O O . VAL B 1 525 ? 35.344 47.312 -5.285 1 91.38 525 VAL B O 1
ATOM 12054 N N . TYR B 1 526 ? 35.969 45.812 -3.76 1 89.19 526 TYR B N 1
ATOM 12055 C CA . TYR B 1 526 ? 34.656 45.188 -3.713 1 89.19 526 TYR B CA 1
ATOM 12056 C C . TYR B 1 526 ? 33.594 46.188 -3.266 1 89.19 526 TYR B C 1
ATOM 12058 O O . TYR B 1 526 ? 32.531 46.25 -3.854 1 89.19 526 TYR B O 1
ATOM 12066 N N . ILE B 1 527 ? 33.812 46.938 -2.246 1 89.81 527 ILE B N 1
ATOM 12067 C CA . ILE B 1 527 ? 32.875 47.938 -1.729 1 89.81 527 ILE B CA 1
ATOM 12068 C C . ILE B 1 527 ? 32.656 49.031 -2.764 1 89.81 527 ILE B C 1
ATOM 12070 O O . ILE B 1 527 ? 31.547 49.562 -2.904 1 89.81 527 ILE B O 1
ATOM 12074 N N . GLY B 1 528 ? 33.781 49.375 -3.465 1 90.25 528 GLY B N 1
ATOM 12075 C CA . GLY B 1 528 ? 33.656 50.344 -4.539 1 90.25 528 GLY B CA 1
ATOM 12076 C C . GLY B 1 528 ? 32.688 49.906 -5.629 1 90.25 528 GLY B C 1
ATOM 12077 O O . GLY B 1 528 ? 31.906 50.688 -6.125 1 90.25 528 GLY B O 1
ATOM 12078 N N . ILE B 1 529 ? 32.719 48.625 -5.902 1 91.88 529 ILE B N 1
ATOM 12079 C CA . ILE B 1 529 ? 31.844 48.062 -6.918 1 91.88 529 ILE B CA 1
ATOM 12080 C C . ILE B 1 529 ? 30.406 48.062 -6.41 1 91.88 529 ILE B C 1
ATOM 12082 O O . ILE B 1 529 ? 29.484 48.406 -7.148 1 91.88 529 ILE B O 1
ATOM 12086 N N . VAL B 1 530 ? 30.203 47.656 -5.23 1 92 530 VAL B N 1
ATOM 12087 C CA . VAL B 1 530 ? 28.875 47.594 -4.629 1 92 530 VAL B CA 1
ATOM 12088 C C . VAL B 1 530 ? 28.281 49 -4.562 1 92 530 VAL B C 1
ATOM 12090 O O . VAL B 1 530 ? 27.078 49.188 -4.82 1 92 530 VAL B O 1
ATOM 12093 N N . ALA B 1 531 ? 29.109 50 -4.203 1 92.56 531 ALA B N 1
ATOM 12094 C CA . ALA B 1 531 ? 28.641 51.406 -4.121 1 92.56 531 ALA B CA 1
ATOM 12095 C C . ALA B 1 531 ? 28.188 51.906 -5.48 1 92.56 531 ALA B C 1
ATOM 12097 O O . ALA B 1 531 ? 27.188 52.625 -5.574 1 92.56 531 ALA B O 1
ATOM 12098 N N . ARG B 1 532 ? 28.891 51.438 -6.488 1 92.5 532 ARG B N 1
ATOM 12099 C CA . ARG B 1 532 ? 28.516 51.844 -7.844 1 92.5 532 ARG B CA 1
ATOM 12100 C C . ARG B 1 532 ? 27.234 51.156 -8.289 1 92.5 532 ARG B C 1
ATOM 12102 O O . ARG B 1 532 ? 26.422 51.719 -8.992 1 92.5 532 ARG B O 1
ATOM 12109 N N . MET B 1 533 ? 27.094 49.969 -7.887 1 93.69 533 MET B N 1
ATOM 12110 C CA . MET B 1 533 ? 25.906 49.188 -8.242 1 93.69 533 MET B CA 1
ATOM 12111 C C . MET B 1 533 ? 24.656 49.75 -7.559 1 93.69 533 MET B C 1
ATOM 12113 O O . MET B 1 533 ? 23.578 49.75 -8.141 1 93.69 533 MET B O 1
ATOM 12117 N N . VAL B 1 534 ? 24.844 50.156 -6.379 1 91.94 534 VAL B N 1
ATOM 12118 C CA . VAL B 1 534 ? 23.734 50.656 -5.574 1 91.94 534 VAL B CA 1
ATOM 12119 C C . VAL B 1 534 ? 23.266 52 -6.125 1 91.94 534 VAL B C 1
ATOM 12121 O O . VAL B 1 534 ? 22.094 52.375 -5.984 1 91.94 534 VAL B O 1
ATOM 12124 N N . LYS B 1 535 ? 24.125 52.781 -6.805 1 88.56 535 LYS B N 1
ATOM 12125 C CA . LYS B 1 535 ? 23.797 54.094 -7.367 1 88.56 535 LYS B CA 1
ATOM 12126 C C . LYS B 1 535 ? 22.938 53.938 -8.625 1 88.56 535 LYS B C 1
ATOM 12128 O O . LYS B 1 535 ? 22.172 54.844 -8.961 1 88.56 535 LYS B O 1
ATOM 12133 N N . ARG B 1 536 ? 23.031 52.719 -9.344 1 91.88 536 ARG B N 1
ATOM 12134 C CA . ARG B 1 536 ? 22.234 52.438 -10.523 1 91.88 536 ARG B CA 1
ATOM 12135 C C . ARG B 1 536 ? 21.5 51.094 -10.367 1 91.88 536 ARG B C 1
ATOM 12137 O O . ARG B 1 536 ? 21.703 50.188 -11.164 1 91.88 536 ARG B O 1
ATOM 12144 N N . PRO B 1 537 ? 20.625 51 -9.555 1 90.38 537 PRO B N 1
ATOM 12145 C CA . PRO B 1 537 ? 20.016 49.719 -9.211 1 90.38 537 PRO B CA 1
ATOM 12146 C C . PRO B 1 537 ? 19.172 49.125 -10.352 1 90.38 537 PRO B C 1
ATOM 12148 O O . PRO B 1 537 ? 19.141 47.906 -10.539 1 90.38 537 PRO B O 1
ATOM 12151 N N . VAL B 1 538 ? 18.5 49.844 -11.18 1 90 538 VAL B N 1
ATOM 12152 C CA . VAL B 1 538 ? 17.609 49.375 -12.227 1 90 538 VAL B CA 1
ATOM 12153 C C . VAL B 1 538 ? 18.406 48.625 -13.297 1 90 538 VAL B C 1
ATOM 12155 O O . VAL B 1 538 ? 17.953 47.594 -13.805 1 90 538 VAL B O 1
ATOM 12158 N N . LEU B 1 539 ? 19.531 49.094 -13.609 1 91.88 539 LEU B N 1
ATOM 12159 C CA . LEU B 1 539 ? 20.375 48.469 -14.602 1 91.88 539 LEU B CA 1
ATOM 12160 C C . LEU B 1 539 ? 20.797 47.062 -14.141 1 91.88 539 LEU B C 1
ATOM 12162 O O . LEU B 1 539 ? 20.766 46.125 -14.93 1 91.88 539 LEU B O 1
ATOM 12166 N N . PHE B 1 540 ? 21.062 47 -12.961 1 90.38 540 PHE B N 1
ATOM 12167 C CA . PHE B 1 540 ? 21.578 45.719 -12.469 1 90.38 540 PHE B CA 1
ATOM 12168 C C . PHE B 1 540 ? 20.438 44.75 -12.219 1 90.38 540 PHE B C 1
ATOM 12170 O O . PHE B 1 540 ? 20.641 43.531 -12.234 1 90.38 540 PHE B O 1
ATOM 12177 N N . VAL B 1 541 ? 19.281 45.156 -11.992 1 91.75 541 VAL B N 1
ATOM 12178 C CA . VAL B 1 541 ? 18.125 44.281 -11.914 1 91.75 541 VAL B CA 1
ATOM 12179 C C . VAL B 1 541 ? 17.844 43.688 -13.289 1 91.75 541 VAL B C 1
ATOM 12181 O O . VAL B 1 541 ? 17.469 42.5 -13.398 1 91.75 541 VAL B O 1
ATOM 12184 N N . VAL B 1 542 ? 18 44.469 -14.312 1 93.62 542 VAL B N 1
ATOM 12185 C CA . VAL B 1 542 ? 17.797 44 -15.68 1 93.62 542 VAL B CA 1
ATOM 12186 C C . VAL B 1 542 ? 18.859 42.969 -16.031 1 93.62 542 VAL B C 1
ATOM 12188 O O . VAL B 1 542 ? 18.578 41.938 -16.672 1 93.62 542 VAL B O 1
ATOM 12191 N N . ILE B 1 543 ? 20.078 43.25 -15.641 1 92.31 543 ILE B N 1
ATOM 12192 C CA . ILE B 1 543 ? 21.156 42.281 -15.875 1 92.31 543 ILE B CA 1
ATOM 12193 C C . ILE B 1 543 ? 20.875 40.969 -15.141 1 92.31 543 ILE B C 1
ATOM 12195 O O . ILE B 1 543 ? 21.109 39.906 -15.68 1 92.31 543 ILE B O 1
ATOM 12199 N N . PHE B 1 544 ? 20.406 41.156 -14.031 1 91 544 PHE B N 1
ATOM 12200 C CA . PHE B 1 544 ? 20.031 40 -13.234 1 91 544 PHE B CA 1
ATOM 12201 C C . PHE B 1 544 ? 18.953 39.188 -13.945 1 91 544 PHE B C 1
ATOM 12203 O O . PHE B 1 544 ? 19.062 37.938 -14.023 1 91 544 PHE B O 1
ATOM 12210 N N . ALA B 1 545 ? 17.953 39.719 -14.438 1 93.06 545 ALA B N 1
ATOM 12211 C CA . ALA B 1 545 ? 16.875 39.031 -15.133 1 93.06 545 ALA B CA 1
ATOM 12212 C C . ALA B 1 545 ? 17.375 38.312 -16.359 1 93.06 545 ALA B C 1
ATOM 12214 O O . ALA B 1 545 ? 16.922 37.219 -16.672 1 93.06 545 ALA B O 1
ATOM 12215 N N . ILE B 1 546 ? 18.297 38.875 -16.984 1 93.38 546 ILE B N 1
ATOM 12216 C CA . ILE B 1 546 ? 18.875 38.25 -18.172 1 93.38 546 ILE B CA 1
ATOM 12217 C C . ILE B 1 546 ? 19.672 37.031 -17.781 1 93.38 546 ILE B C 1
ATOM 12219 O O . ILE B 1 546 ? 19.594 36 -18.438 1 93.38 546 ILE B O 1
ATOM 12223 N N . ILE B 1 547 ? 20.406 37.125 -16.734 1 90.88 547 ILE B N 1
ATOM 12224 C CA . ILE B 1 547 ? 21.234 36 -16.281 1 90.88 547 ILE B CA 1
ATOM 12225 C C . ILE B 1 547 ? 20.359 34.844 -15.828 1 90.88 547 ILE B C 1
ATOM 12227 O O . ILE B 1 547 ? 20.609 33.688 -16.172 1 90.88 547 ILE B O 1
ATOM 12231 N N . VAL B 1 548 ? 19.359 35.125 -15.117 1 88.94 548 VAL B N 1
ATOM 12232 C CA . VAL B 1 548 ? 18.484 34.125 -14.57 1 88.94 548 VAL B CA 1
ATOM 12233 C C . VAL B 1 548 ? 17.719 33.438 -15.703 1 88.94 548 VAL B C 1
ATOM 12235 O O . VAL B 1 548 ? 17.594 32.188 -15.719 1 88.94 548 VAL B O 1
ATOM 12238 N N . THR B 1 549 ? 17.203 34.156 -16.656 1 91.38 549 THR B N 1
ATOM 12239 C CA . THR B 1 549 ? 16.438 33.594 -17.766 1 91.38 549 THR B CA 1
ATOM 12240 C C . THR B 1 549 ? 17.312 32.719 -18.656 1 91.38 549 THR B C 1
ATOM 12242 O O . THR B 1 549 ? 16.906 31.656 -19.078 1 91.38 549 THR B O 1
ATOM 12245 N N . THR B 1 550 ? 18.469 33.188 -18.844 1 90.62 550 THR B N 1
ATOM 12246 C CA . THR B 1 550 ? 19.406 32.406 -19.656 1 90.62 550 THR B CA 1
ATOM 12247 C C . THR B 1 550 ? 19.812 31.125 -18.938 1 90.62 550 THR B C 1
ATOM 12249 O O . THR B 1 550 ? 19.906 30.062 -19.547 1 90.62 550 THR B O 1
ATOM 12252 N N . SER B 1 551 ? 20.062 31.266 -17.688 1 88.5 551 SER B N 1
ATOM 12253 C CA . SER B 1 551 ? 20.438 30.094 -16.891 1 88.5 551 SER B CA 1
ATOM 12254 C C . SER B 1 551 ? 19.297 29.078 -16.844 1 88.5 551 SER B C 1
ATOM 12256 O O . SER B 1 551 ? 19.531 27.875 -16.906 1 88.5 551 SER B O 1
ATOM 12258 N N . PHE B 1 552 ? 18.156 29.516 -16.75 1 86.25 552 PHE B N 1
ATOM 12259 C CA . PHE B 1 552 ? 17 28.641 -16.672 1 86.25 552 PHE B CA 1
ATOM 12260 C C . PHE B 1 552 ? 16.797 27.906 -18 1 86.25 552 PHE B C 1
ATOM 12262 O O . PHE B 1 552 ? 16.469 26.719 -18.016 1 86.25 552 PHE B O 1
ATOM 12269 N N . LEU B 1 553 ? 17 28.484 -19.094 1 86.06 553 LEU B N 1
ATOM 12270 C CA . LEU B 1 553 ? 16.844 27.875 -20.406 1 86.06 553 LEU B CA 1
ATOM 12271 C C . LEU B 1 553 ? 17.922 26.812 -20.641 1 86.06 553 LEU B C 1
ATOM 12273 O O . LEU B 1 553 ? 17.641 25.75 -21.203 1 86.06 553 LEU B O 1
ATOM 12277 N N . VAL B 1 554 ? 19.047 27.125 -20.172 1 85.5 554 VAL B N 1
ATOM 12278 C CA . VAL B 1 554 ? 20.141 26.172 -20.328 1 85.5 554 VAL B CA 1
ATOM 12279 C C . VAL B 1 554 ? 19.922 24.969 -19.406 1 85.5 554 VAL B C 1
ATOM 12281 O O . VAL B 1 554 ? 20.25 23.828 -19.766 1 85.5 554 VAL B O 1
ATOM 12284 N N . PHE B 1 555 ? 19.312 25.234 -18.406 1 83.44 555 PHE B N 1
ATOM 12285 C CA . PHE B 1 555 ? 19.078 24.172 -17.422 1 83.44 555 PHE B CA 1
ATOM 12286 C C . PHE B 1 555 ? 18.016 23.188 -17.906 1 83.44 555 PHE B C 1
ATOM 12288 O O . PHE B 1 555 ? 18.156 21.984 -17.734 1 83.44 555 PHE B O 1
ATOM 12295 N N . ILE B 1 556 ? 17.047 23.672 -18.594 1 76.94 556 ILE B N 1
ATOM 12296 C CA . ILE B 1 556 ? 15.961 22.828 -19.062 1 76.94 556 ILE B CA 1
ATOM 12297 C C . ILE B 1 556 ? 16.438 21.969 -20.234 1 76.94 556 ILE B C 1
ATOM 12299 O O . ILE B 1 556 ? 15.961 20.844 -20.422 1 76.94 556 ILE B O 1
ATOM 12303 N N . ASN B 1 557 ? 17.469 22.328 -20.875 1 78.06 557 ASN B N 1
ATOM 12304 C CA . ASN B 1 557 ? 17.953 21.609 -22.031 1 78.06 557 ASN B CA 1
ATOM 12305 C C . ASN B 1 557 ? 19.125 20.688 -21.688 1 78.06 557 ASN B C 1
ATOM 12307 O O . ASN B 1 557 ? 19.641 19.969 -22.547 1 78.06 557 ASN B O 1
ATOM 12311 N N . ARG B 1 558 ? 19.391 20.641 -20.531 1 80.75 558 ARG B N 1
ATOM 12312 C CA . ARG B 1 558 ? 20.484 19.766 -20.125 1 80.75 558 ARG B CA 1
ATOM 12313 C C . ARG B 1 558 ? 20.016 18.312 -20.016 1 80.75 558 ARG B C 1
ATOM 12315 O O . ARG B 1 558 ? 18.891 18.062 -19.562 1 80.75 558 ARG B O 1
ATOM 12322 N N . PRO B 1 559 ? 20.844 17.453 -20.516 1 80.75 559 PRO B N 1
ATOM 12323 C CA . PRO B 1 559 ? 20.453 16.047 -20.484 1 80.75 559 PRO B CA 1
ATOM 12324 C C . PRO B 1 559 ? 20.234 15.523 -19.062 1 80.75 559 PRO B C 1
ATOM 12326 O O . PRO B 1 559 ? 20.984 15.867 -18.156 1 80.75 559 PRO B O 1
ATOM 12329 N N . LEU B 1 560 ? 19.219 14.805 -18.938 1 78.56 560 LEU B N 1
ATOM 12330 C CA . LEU B 1 560 ? 18.859 14.234 -17.641 1 78.56 560 LEU B CA 1
ATOM 12331 C C . LEU B 1 560 ? 19.578 12.914 -17.406 1 78.56 560 LEU B C 1
ATOM 12333 O O . LEU B 1 560 ? 19.844 12.172 -18.359 1 78.56 560 LEU B O 1
ATOM 12337 N N . GLY B 1 561 ? 20.094 12.734 -16.266 1 79.5 561 GLY B N 1
ATOM 12338 C CA . GLY B 1 561 ? 20.688 11.477 -15.844 1 79.5 561 GLY B CA 1
ATOM 12339 C C . GLY B 1 561 ? 20.203 11.016 -14.477 1 79.5 561 GLY B C 1
ATOM 12340 O O . GLY B 1 561 ? 19.578 11.789 -13.742 1 79.5 561 GLY B O 1
ATOM 12341 N N . PHE B 1 562 ? 20.484 9.68 -14.219 1 79.88 562 PHE B N 1
ATOM 12342 C CA . PHE B 1 562 ? 20.047 9.141 -12.93 1 79.88 562 PHE B CA 1
ATOM 12343 C C . PHE B 1 562 ? 21.203 9.109 -11.945 1 79.88 562 PHE B C 1
ATOM 12345 O O . PHE B 1 562 ? 21.422 10.062 -11.195 1 79.88 562 PHE B O 1
ATOM 12352 N N . LEU B 1 563 ? 22.031 8.07 -11.906 1 80.5 563 LEU B N 1
ATOM 12353 C CA . LEU B 1 563 ? 23.219 7.949 -11.07 1 80.5 563 LEU B CA 1
ATOM 12354 C C . LEU B 1 563 ? 24.453 7.66 -11.914 1 80.5 563 LEU B C 1
ATOM 12356 O O . LEU B 1 563 ? 24.375 6.918 -12.898 1 80.5 563 LEU B O 1
ATOM 12360 N N . PRO B 1 564 ? 25.484 8.219 -11.555 1 80.81 564 PRO B N 1
ATOM 12361 C CA . PRO B 1 564 ? 26.703 7.926 -12.297 1 80.81 564 PRO B CA 1
ATOM 12362 C C . PRO B 1 564 ? 27.219 6.516 -12.039 1 80.81 564 PRO B C 1
ATOM 12364 O O . PRO B 1 564 ? 26.953 5.938 -10.984 1 80.81 564 PRO B O 1
ATOM 12367 N N . THR B 1 565 ? 28.016 6.039 -12.969 1 80.44 565 THR B N 1
ATOM 12368 C CA . THR B 1 565 ? 28.609 4.719 -12.828 1 80.44 565 THR B CA 1
ATOM 12369 C C . THR B 1 565 ? 29.812 4.762 -11.883 1 80.44 565 THR B C 1
ATOM 12371 O O . THR B 1 565 ? 30.609 5.703 -11.938 1 80.44 565 THR B O 1
ATOM 12374 N N . GLU B 1 566 ? 29.859 3.842 -10.93 1 81.56 566 GLU B N 1
ATOM 12375 C CA . GLU B 1 566 ? 30.922 3.768 -9.945 1 81.56 566 GLU B CA 1
ATOM 12376 C C . GLU B 1 566 ? 31.797 2.537 -10.164 1 81.56 566 GLU B C 1
ATOM 12378 O O . GLU B 1 566 ? 31.328 1.517 -10.672 1 81.56 566 GLU B O 1
ATOM 12383 N N . ASP B 1 567 ? 33.062 2.709 -9.938 1 86.06 567 ASP B N 1
ATOM 12384 C CA . ASP B 1 567 ? 33.938 1.558 -9.898 1 86.06 567 ASP B CA 1
ATOM 12385 C C . ASP B 1 567 ? 33.75 0.751 -8.617 1 86.06 567 ASP B C 1
ATOM 12387 O O . ASP B 1 567 ? 34.312 1.086 -7.574 1 86.06 567 ASP B O 1
ATOM 12391 N N . GLN B 1 568 ? 33.031 -0.234 -8.703 1 86.56 568 GLN B N 1
ATOM 12392 C CA . GLN B 1 568 ? 32.75 -1.034 -7.52 1 86.56 568 GLN B CA 1
ATOM 12393 C C . GLN B 1 568 ? 33.781 -2.125 -7.309 1 86.56 568 GLN B C 1
ATOM 12395 O O . GLN B 1 568 ? 33.625 -2.969 -6.426 1 86.56 568 GLN B O 1
ATOM 12400 N N . GLY B 1 569 ? 34.75 -2.17 -8.086 1 87.75 569 GLY B N 1
ATOM 12401 C CA . GLY B 1 569 ? 35.875 -3.064 -7.891 1 87.75 569 GLY B CA 1
ATOM 12402 C C . GLY B 1 569 ? 35.719 -4.406 -8.578 1 87.75 569 GLY B C 1
ATOM 12403 O O . GLY B 1 569 ? 36.469 -5.344 -8.32 1 87.75 569 GLY B O 1
ATOM 12404 N N . TYR B 1 570 ? 34.594 -4.547 -9.297 1 88.88 570 TYR B N 1
ATOM 12405 C CA . TYR B 1 570 ? 34.406 -5.805 -10.016 1 88.88 570 TYR B CA 1
ATOM 12406 C C . TYR B 1 570 ? 33.594 -5.59 -11.273 1 88.88 570 TYR B C 1
ATOM 12408 O O . TYR B 1 570 ? 32.906 -4.562 -11.422 1 88.88 570 TYR B O 1
ATOM 12416 N N . GLY B 1 571 ? 33.781 -6.449 -12.211 1 88.94 571 GLY B N 1
ATOM 12417 C CA . GLY B 1 571 ? 32.969 -6.52 -13.422 1 88.94 571 GLY B CA 1
ATOM 12418 C C . GLY B 1 571 ? 32.406 -7.895 -13.68 1 88.94 571 GLY B C 1
ATOM 12419 O O . GLY B 1 571 ? 32.781 -8.875 -13.047 1 88.94 571 GLY B O 1
ATOM 12420 N N . VAL B 1 572 ? 31.375 -7.902 -14.461 1 89.31 572 VAL B N 1
ATOM 12421 C CA . VAL B 1 572 ? 30.734 -9.172 -14.781 1 89.31 572 VAL B CA 1
ATOM 12422 C C . VAL B 1 572 ? 30.922 -9.492 -16.266 1 89.31 572 VAL B C 1
ATOM 12424 O O . VAL B 1 572 ? 30.516 -8.727 -17.125 1 89.31 572 VAL B O 1
ATOM 12427 N N . LEU B 1 573 ? 31.562 -10.539 -16.438 1 91.88 573 LEU B N 1
ATOM 12428 C CA . LEU B 1 573 ? 31.781 -11.016 -17.797 1 91.88 573 LEU B CA 1
ATOM 12429 C C . LEU B 1 573 ? 30.75 -12.055 -18.203 1 91.88 573 LEU B C 1
ATOM 12431 O O . LEU B 1 573 ? 30.547 -13.047 -17.484 1 91.88 573 LEU B O 1
ATOM 12435 N N . VAL B 1 574 ? 30.078 -11.781 -19.25 1 89.38 574 VAL B N 1
ATOM 12436 C CA . VAL B 1 574 ? 29.078 -12.711 -19.75 1 89.38 574 VAL B CA 1
ATOM 12437 C C . VAL B 1 574 ? 29.547 -13.305 -21.078 1 89.38 574 VAL B C 1
ATOM 12439 O O . VAL B 1 574 ? 30.094 -12.594 -21.922 1 89.38 574 VAL B O 1
ATOM 12442 N N . SER B 1 575 ? 29.422 -14.562 -21.125 1 90.06 575 SER B N 1
ATOM 12443 C CA . SER B 1 575 ? 29.812 -15.258 -22.359 1 90.06 575 SER B CA 1
ATOM 12444 C C . SER B 1 575 ? 28.688 -16.141 -22.875 1 90.06 575 SER B C 1
ATOM 12446 O O . SER B 1 575 ? 27.953 -16.75 -22.094 1 90.06 575 SER B O 1
ATOM 12448 N N . ARG B 1 576 ? 28.594 -16.109 -24.172 1 87.56 576 ARG B N 1
ATOM 12449 C CA . ARG B 1 576 ? 27.578 -16.922 -24.844 1 87.56 576 ARG B CA 1
ATOM 12450 C C . ARG B 1 576 ? 28.203 -17.719 -25.984 1 87.56 576 ARG B C 1
ATOM 12452 O O . ARG B 1 576 ? 28.875 -17.172 -26.844 1 87.56 576 ARG B O 1
ATOM 12459 N N . ILE B 1 577 ? 27.984 -18.984 -25.875 1 86.81 577 ILE B N 1
ATOM 12460 C CA . ILE B 1 577 ? 28.406 -19.875 -26.953 1 86.81 577 ILE B CA 1
ATOM 12461 C C . ILE B 1 577 ? 27.203 -20.219 -27.828 1 86.81 577 ILE B C 1
ATOM 12463 O O . ILE B 1 577 ? 26.047 -19.938 -27.469 1 86.81 577 ILE B O 1
ATOM 12467 N N . PRO B 1 578 ? 27.484 -20.75 -28.969 1 81.88 578 PRO B N 1
ATOM 12468 C CA . PRO B 1 578 ? 26.344 -21.047 -29.859 1 81.88 578 PRO B CA 1
ATOM 12469 C C . PRO B 1 578 ? 25.328 -21.984 -29.203 1 81.88 578 PRO B C 1
ATOM 12471 O O . PRO B 1 578 ? 25.703 -22.828 -28.375 1 81.88 578 PRO B O 1
ATOM 12474 N N . GLU B 1 579 ? 24.156 -21.797 -29.594 1 81.44 579 GLU B N 1
ATOM 12475 C CA . GLU B 1 579 ? 23.047 -22.562 -29.016 1 81.44 579 GLU B CA 1
ATOM 12476 C C . GLU B 1 579 ? 23.219 -24.062 -29.266 1 81.44 579 GLU B C 1
ATOM 12478 O O . GLU B 1 579 ? 23.656 -24.469 -30.344 1 81.44 579 GLU B O 1
ATOM 12483 N N . GLY B 1 580 ? 22.891 -24.844 -28.281 1 75.5 580 GLY B N 1
ATOM 12484 C CA . GLY B 1 580 ? 22.984 -26.297 -28.391 1 75.5 580 GLY B CA 1
ATOM 12485 C C . GLY B 1 580 ? 24.344 -26.844 -28.031 1 75.5 580 GLY B C 1
ATOM 12486 O O . GLY B 1 580 ? 24.562 -28.047 -28.078 1 75.5 580 GLY B O 1
ATOM 12487 N N . ALA B 1 581 ? 25.172 -25.906 -27.641 1 76.06 581 ALA B N 1
ATOM 12488 C CA . ALA B 1 581 ? 26.531 -26.359 -27.312 1 76.06 581 ALA B CA 1
ATOM 12489 C C . ALA B 1 581 ? 26.531 -27.172 -26.016 1 76.06 581 ALA B C 1
ATOM 12491 O O . ALA B 1 581 ? 25.766 -26.875 -25.094 1 76.06 581 ALA B O 1
ATOM 12492 N N . SER B 1 582 ? 27.359 -28.203 -26.062 1 75.38 582 SER B N 1
ATOM 12493 C CA . SER B 1 582 ? 27.469 -29.078 -24.891 1 75.38 582 SER B CA 1
ATOM 12494 C C . SER B 1 582 ? 28.344 -28.453 -23.812 1 75.38 582 SER B C 1
ATOM 12496 O O . SER B 1 582 ? 29.031 -27.469 -24.062 1 75.38 582 SER B O 1
ATOM 12498 N N . GLN B 1 583 ? 28.328 -29.062 -22.688 1 76.44 583 GLN B N 1
ATOM 12499 C CA . GLN B 1 583 ? 29.078 -28.578 -21.531 1 76.44 583 GLN B CA 1
ATOM 12500 C C . GLN B 1 583 ? 30.578 -28.641 -21.781 1 76.44 583 GLN B C 1
ATOM 12502 O O . GLN B 1 583 ? 31.312 -27.719 -21.406 1 76.44 583 GLN B O 1
ATOM 12507 N N . PRO B 1 584 ? 31.047 -29.594 -22.438 1 74.75 584 PRO B N 1
ATOM 12508 C CA . PRO B 1 584 ? 32.5 -29.641 -22.672 1 74.75 584 PRO B CA 1
ATOM 12509 C C . PRO B 1 584 ? 32.969 -28.5 -23.562 1 74.75 584 PRO B C 1
ATOM 12511 O O . PRO B 1 584 ? 34.094 -27.984 -23.359 1 74.75 584 PRO B O 1
ATOM 12514 N N . ARG B 1 585 ? 32.188 -28.141 -24.453 1 80.44 585 ARG B N 1
ATOM 12515 C CA . ARG B 1 585 ? 32.562 -27 -25.297 1 80.44 585 ARG B CA 1
ATOM 12516 C C . ARG B 1 585 ? 32.594 -25.719 -24.484 1 80.44 585 ARG B C 1
ATOM 12518 O O . ARG B 1 585 ? 33.438 -24.844 -24.719 1 80.44 585 ARG B O 1
ATOM 12525 N N . SER B 1 586 ? 31.703 -25.641 -23.625 1 82.44 586 SER B N 1
ATOM 12526 C CA . SER B 1 586 ? 31.688 -24.484 -22.734 1 82.44 586 SER B CA 1
ATOM 12527 C C . SER B 1 586 ? 32.906 -24.438 -21.859 1 82.44 586 SER B C 1
ATOM 12529 O O . SER B 1 586 ? 33.438 -23.359 -21.547 1 82.44 586 SER B O 1
ATOM 12531 N N . GLU B 1 587 ? 33.375 -25.531 -21.438 1 82.75 587 GLU B N 1
ATOM 12532 C CA . GLU B 1 587 ? 34.531 -25.594 -20.578 1 82.75 587 GLU B CA 1
ATOM 12533 C C . GLU B 1 587 ? 35.812 -25.172 -21.344 1 82.75 587 GLU B C 1
ATOM 12535 O O . GLU B 1 587 ? 36.719 -24.578 -20.766 1 82.75 587 GLU B O 1
ATOM 12540 N N . LYS B 1 588 ? 35.812 -25.484 -22.578 1 84.81 588 LYS B N 1
ATOM 12541 C CA . LYS B 1 588 ? 36.938 -25.062 -23.391 1 84.81 588 LYS B CA 1
ATOM 12542 C C . LYS B 1 588 ? 37.031 -23.547 -23.484 1 84.81 588 LYS B C 1
ATOM 12544 O O . LYS B 1 588 ? 38.125 -22.969 -23.438 1 84.81 588 LYS B O 1
ATOM 12549 N N . VAL B 1 589 ? 35.938 -23 -23.688 1 88.31 589 VAL B N 1
ATOM 12550 C CA . VAL B 1 589 ? 35.906 -21.547 -23.766 1 88.31 589 VAL B CA 1
ATOM 12551 C C . VAL B 1 589 ? 36.25 -20.953 -22.406 1 88.31 589 VAL B C 1
ATOM 12553 O O . VAL B 1 589 ? 36.906 -19.906 -22.328 1 88.31 589 VAL B O 1
ATOM 12556 N N . ALA B 1 590 ? 35.875 -21.594 -21.359 1 89.06 590 ALA B N 1
ATOM 12557 C CA . ALA B 1 590 ? 36.188 -21.125 -20.016 1 89.06 590 ALA B CA 1
ATOM 12558 C C . ALA B 1 590 ? 37.688 -21.109 -19.781 1 89.06 590 ALA B C 1
ATOM 12560 O O . ALA B 1 590 ? 38.219 -20.219 -19.109 1 89.06 590 ALA B O 1
ATOM 12561 N N . VAL B 1 591 ? 38.344 -22.016 -20.359 1 89 591 VAL B N 1
ATOM 12562 C CA . VAL B 1 591 ? 39.812 -22.094 -20.203 1 89 591 VAL B CA 1
ATOM 12563 C C . VAL B 1 591 ? 40.469 -20.938 -20.953 1 89 591 VAL B C 1
ATOM 12565 O O . VAL B 1 591 ? 41.438 -20.375 -20.484 1 89 591 VAL B O 1
ATOM 12568 N N . GLN B 1 592 ? 39.906 -20.641 -22.047 1 90.62 592 GLN B N 1
ATOM 12569 C CA . GLN B 1 592 ? 40.438 -19.516 -22.797 1 90.62 592 GLN B CA 1
ATOM 12570 C C . GLN B 1 592 ? 40.219 -18.203 -22.047 1 90.62 592 GLN B C 1
ATOM 12572 O O . GLN B 1 592 ? 41.094 -17.344 -22.031 1 90.62 592 GLN B O 1
ATOM 12577 N N . ILE B 1 593 ? 39.094 -18.047 -21.516 1 92.81 593 ILE B N 1
ATOM 12578 C CA . ILE B 1 593 ? 38.812 -16.844 -20.75 1 92.81 593 ILE B CA 1
ATOM 12579 C C . ILE B 1 593 ? 39.75 -16.75 -19.547 1 92.81 593 ILE B C 1
ATOM 12581 O O . ILE B 1 593 ? 40.219 -15.672 -19.203 1 92.81 593 ILE B O 1
ATOM 12585 N N . ASN B 1 594 ? 40 -17.859 -18.953 1 92.12 594 ASN B N 1
ATOM 12586 C CA . ASN B 1 594 ? 40.906 -17.906 -17.812 1 92.12 594 ASN B CA 1
ATOM 12587 C C . ASN B 1 594 ? 42.312 -17.391 -18.188 1 92.12 594 ASN B C 1
ATOM 12589 O O . ASN B 1 594 ? 42.938 -16.672 -17.422 1 92.12 594 ASN B O 1
ATOM 12593 N N . GLU B 1 595 ? 42.75 -17.734 -19.297 1 91.56 595 GLU B N 1
ATOM 12594 C CA . GLU B 1 595 ? 44.094 -17.328 -19.75 1 91.56 595 GLU B CA 1
ATOM 12595 C C . GLU B 1 595 ? 44.125 -15.82 -20.016 1 91.56 595 GLU B C 1
ATOM 12597 O O . GLU B 1 595 ? 45.125 -15.156 -19.719 1 91.56 595 GLU B O 1
ATOM 12602 N N . ILE B 1 596 ? 43.125 -15.375 -20.531 1 93.31 596 ILE B N 1
ATOM 12603 C CA . ILE B 1 596 ? 43.031 -13.953 -20.812 1 93.31 596 ILE B CA 1
ATOM 12604 C C . ILE B 1 596 ? 43.031 -13.156 -19.516 1 93.31 596 ILE B C 1
ATOM 12606 O O . ILE B 1 596 ? 43.75 -12.164 -19.375 1 93.31 596 ILE B O 1
ATOM 12610 N N . LEU B 1 597 ? 42.219 -13.602 -18.578 1 94.38 597 LEU B N 1
ATOM 12611 C CA . LEU B 1 597 ? 42.062 -12.883 -17.312 1 94.38 597 LEU B CA 1
ATOM 12612 C C . LEU B 1 597 ? 43.344 -12.969 -16.5 1 94.38 597 LEU B C 1
ATOM 12614 O O . LEU B 1 597 ? 43.688 -12.031 -15.766 1 94.38 597 LEU B O 1
ATOM 12618 N N . LYS B 1 598 ? 44.031 -14.047 -16.656 1 91.75 598 LYS B N 1
ATOM 12619 C CA . LYS B 1 598 ? 45.312 -14.219 -15.938 1 91.75 598 LYS B CA 1
ATOM 12620 C C . LYS B 1 598 ? 46.375 -13.242 -16.453 1 91.75 598 LYS B C 1
ATOM 12622 O O . LYS B 1 598 ? 47.188 -12.734 -15.688 1 91.75 598 LYS B O 1
ATOM 12627 N N . LYS B 1 599 ? 46.25 -12.859 -17.672 1 89.94 599 LYS B N 1
ATOM 12628 C CA . LYS B 1 599 ? 47.281 -12.016 -18.312 1 89.94 599 LYS B CA 1
ATOM 12629 C C . LYS B 1 599 ? 46.906 -10.539 -18.188 1 89.94 599 LYS B C 1
ATOM 12631 O O . LYS B 1 599 ? 47.75 -9.672 -18.391 1 89.94 599 LYS B O 1
ATOM 12636 N N . THR B 1 600 ? 45.75 -10.234 -17.891 1 91.62 600 THR B N 1
ATOM 12637 C CA . THR B 1 600 ? 45.312 -8.852 -17.844 1 91.62 600 THR B CA 1
ATOM 12638 C C . THR B 1 600 ? 45.75 -8.195 -16.531 1 91.62 600 THR B C 1
ATOM 12640 O O . THR B 1 600 ? 45.438 -8.711 -15.445 1 91.62 600 THR B O 1
ATOM 12643 N N . SER B 1 601 ? 46.375 -7.07 -16.641 1 90.31 601 SER B N 1
ATOM 12644 C CA . SER B 1 601 ? 46.812 -6.328 -15.469 1 90.31 601 SER B CA 1
ATOM 12645 C C . SER B 1 601 ? 45.656 -5.641 -14.773 1 90.31 601 SER B C 1
ATOM 12647 O O . SER B 1 601 ? 44.75 -5.09 -15.43 1 90.31 601 SER B O 1
ATOM 12649 N N . GLY B 1 602 ? 45.562 -5.719 -13.477 1 90.94 602 GLY B N 1
ATOM 12650 C CA . GLY B 1 602 ? 44.531 -5.074 -12.711 1 90.94 602 GLY B CA 1
ATOM 12651 C C . GLY B 1 602 ? 43.5 -6.051 -12.156 1 90.94 602 GLY B C 1
ATOM 12652 O O . GLY B 1 602 ? 42.719 -5.711 -11.258 1 90.94 602 GLY B O 1
ATOM 12653 N N . VAL B 1 603 ? 43.531 -7.285 -12.773 1 92.94 603 VAL B N 1
ATOM 12654 C CA . VAL B 1 603 ? 42.625 -8.312 -12.305 1 92.94 603 VAL B CA 1
ATOM 12655 C C . VAL B 1 603 ? 43.281 -9.117 -11.18 1 92.94 603 VAL B C 1
ATOM 12657 O O . VAL B 1 603 ? 44.438 -9.523 -11.289 1 92.94 603 VAL B O 1
ATOM 12660 N N . ASP B 1 604 ? 42.594 -9.289 -10.086 1 91.31 604 ASP B N 1
ATOM 12661 C CA . ASP B 1 604 ? 43.094 -10.023 -8.938 1 91.31 604 ASP B CA 1
ATOM 12662 C C . ASP B 1 604 ? 42.656 -11.484 -8.969 1 91.31 604 ASP B C 1
ATOM 12664 O O . ASP B 1 604 ? 43.469 -12.398 -9 1 91.31 604 ASP B O 1
ATOM 12668 N N . PHE B 1 605 ? 41.281 -11.68 -8.938 1 91.81 605 PHE B N 1
ATOM 12669 C CA . PHE B 1 605 ? 40.688 -13.008 -8.969 1 91.81 605 PHE B CA 1
ATOM 12670 C C . PHE B 1 605 ? 39.438 -13.016 -9.828 1 91.81 605 PHE B C 1
ATOM 12672 O O . PHE B 1 605 ? 38.906 -11.953 -10.203 1 91.81 605 PHE B O 1
ATOM 12679 N N . TRP B 1 606 ? 39.094 -14.195 -10.242 1 93.19 606 TRP B N 1
ATOM 12680 C CA . TRP B 1 606 ? 37.844 -14.312 -10.984 1 93.19 606 TRP B CA 1
ATOM 12681 C C . TRP B 1 606 ? 37.125 -15.609 -10.625 1 93.19 606 TRP B C 1
ATOM 12683 O O . TRP B 1 606 ? 37.75 -16.609 -10.266 1 93.19 606 TRP B O 1
ATOM 12693 N N . VAL B 1 607 ? 35.875 -15.539 -10.562 1 91.31 607 VAL B N 1
ATOM 12694 C CA . VAL B 1 607 ? 34.969 -16.672 -10.32 1 91.31 607 VAL B CA 1
ATOM 12695 C C . VAL B 1 607 ? 34.156 -16.953 -11.562 1 91.31 607 VAL B C 1
ATOM 12697 O O . VAL B 1 607 ? 33.406 -16.078 -12.031 1 91.31 607 VAL B O 1
ATOM 12700 N N . HIS B 1 608 ? 34.312 -18.109 -12.039 1 90.25 608 HIS B N 1
ATOM 12701 C CA . HIS B 1 608 ? 33.594 -18.5 -13.242 1 90.25 608 HIS B CA 1
ATOM 12702 C C . HIS B 1 608 ? 32.469 -19.484 -12.93 1 90.25 608 HIS B C 1
ATOM 12704 O O . HIS B 1 608 ? 32.688 -20.531 -12.305 1 90.25 608 HIS B O 1
ATOM 12710 N N . ILE B 1 609 ? 31.328 -19.219 -13.297 1 87.62 609 ILE B N 1
ATOM 12711 C CA . ILE B 1 609 ? 30.172 -20.094 -13.125 1 87.62 609 ILE B CA 1
ATOM 12712 C C . ILE B 1 609 ? 29.578 -20.453 -14.492 1 87.62 609 ILE B C 1
ATOM 12714 O O . ILE B 1 609 ? 29.062 -19.578 -15.195 1 87.62 609 ILE B O 1
ATOM 12718 N N . GLY B 1 610 ? 29.656 -21.641 -14.734 1 85.31 610 GLY B N 1
ATOM 12719 C CA . GLY B 1 610 ? 29.094 -22.109 -16 1 85.31 610 GLY B CA 1
ATOM 12720 C C . GLY B 1 610 ? 27.625 -22.484 -15.906 1 85.31 610 GLY B C 1
ATOM 12721 O O . GLY B 1 610 ? 27.172 -23 -14.883 1 85.31 610 GLY B O 1
ATOM 12722 N N . GLY B 1 611 ? 26.859 -22.156 -16.953 1 80.06 611 GLY B N 1
ATOM 12723 C CA . GLY B 1 611 ? 25.453 -22.531 -17.016 1 80.06 611 GLY B CA 1
ATOM 12724 C C . GLY B 1 611 ? 24.531 -21.5 -16.406 1 80.06 611 GLY B C 1
ATOM 12725 O O . GLY B 1 611 ? 23.359 -21.781 -16.141 1 80.06 611 GLY B O 1
ATOM 12726 N N . LEU B 1 612 ? 25.047 -20.375 -16.156 1 82.19 612 LEU B N 1
ATOM 12727 C CA . LEU B 1 612 ? 24.25 -19.328 -15.5 1 82.19 612 LEU B CA 1
ATOM 12728 C C . LEU B 1 612 ? 24.266 -18.047 -16.312 1 82.19 612 LEU B C 1
ATOM 12730 O O . LEU B 1 612 ? 25.328 -17.562 -16.703 1 82.19 612 LEU B O 1
ATOM 12734 N N . SER B 1 613 ? 23.094 -17.625 -16.594 1 83.44 613 SER B N 1
ATOM 12735 C CA . SER B 1 613 ? 22.938 -16.297 -17.188 1 83.44 613 SER B CA 1
ATOM 12736 C C . SER B 1 613 ? 22.5 -15.273 -16.125 1 83.44 613 SER B C 1
ATOM 12738 O O . SER B 1 613 ? 21.328 -15.18 -15.789 1 83.44 613 SER B O 1
ATOM 12740 N N . ILE B 1 614 ? 23.375 -14.508 -15.789 1 78.06 614 ILE B N 1
ATOM 12741 C CA . ILE B 1 614 ? 23.078 -13.539 -14.734 1 78.06 614 ILE B CA 1
ATOM 12742 C C . ILE B 1 614 ? 22.141 -12.461 -15.273 1 78.06 614 ILE B C 1
ATOM 12744 O O . ILE B 1 614 ? 21.359 -11.867 -14.523 1 78.06 614 ILE B O 1
ATOM 12748 N N . LEU B 1 615 ? 22.234 -12.195 -16.547 1 78.38 615 LEU B N 1
ATOM 12749 C CA . LEU B 1 615 ? 21.391 -11.172 -17.141 1 78.38 615 LEU B CA 1
ATOM 12750 C C . LEU B 1 615 ? 19.922 -11.57 -17.062 1 78.38 615 LEU B C 1
ATOM 12752 O O . LEU B 1 615 ? 19.047 -10.719 -16.844 1 78.38 615 LEU B O 1
ATOM 12756 N N . ASP B 1 616 ? 19.719 -12.82 -17.188 1 79.19 616 ASP B N 1
ATOM 12757 C CA . ASP B 1 616 ? 18.344 -13.32 -17.172 1 79.19 616 ASP B CA 1
ATOM 12758 C C . ASP B 1 616 ? 18 -13.938 -15.82 1 79.19 616 ASP B C 1
ATOM 12760 O O . ASP B 1 616 ? 16.828 -14.156 -15.516 1 79.19 616 ASP B O 1
ATOM 12764 N N . GLY B 1 617 ? 18.922 -14.156 -15.078 1 74.62 617 GLY B N 1
ATOM 12765 C CA . GLY B 1 617 ? 18.688 -14.812 -13.805 1 74.62 617 GLY B CA 1
ATOM 12766 C C . GLY B 1 617 ? 18.234 -16.25 -13.953 1 74.62 617 GLY B C 1
ATOM 12767 O O . GLY B 1 617 ? 17.359 -16.719 -13.219 1 74.62 617 GLY B O 1
ATOM 12768 N N . ALA B 1 618 ? 18.766 -16.891 -14.984 1 80.38 618 ALA B N 1
ATOM 12769 C CA . ALA B 1 618 ? 18.312 -18.25 -15.266 1 80.38 618 ALA B CA 1
ATOM 12770 C C . ALA B 1 618 ? 19.484 -19.156 -15.617 1 80.38 618 ALA B C 1
ATOM 12772 O O . ALA B 1 618 ? 20.578 -18.688 -15.914 1 80.38 618 ALA B O 1
ATOM 12773 N N . ASN B 1 619 ? 19.219 -20.406 -15.516 1 76.94 619 ASN B N 1
ATOM 12774 C CA . ASN B 1 619 ? 20.203 -21.406 -15.93 1 76.94 619 ASN B CA 1
ATOM 12775 C C . ASN B 1 619 ? 20.078 -21.734 -17.406 1 76.94 619 ASN B C 1
ATOM 12777 O O . ASN B 1 619 ? 19.031 -22.219 -17.859 1 76.94 619 ASN B O 1
ATOM 12781 N N . VAL B 1 620 ? 21.078 -21.375 -18.094 1 77.62 620 VAL B N 1
ATOM 12782 C CA . VAL B 1 620 ? 21.156 -21.688 -19.516 1 77.62 620 VAL B CA 1
ATOM 12783 C C . VAL B 1 620 ? 22.484 -22.359 -19.844 1 77.62 620 VAL B C 1
ATOM 12785 O O . VAL B 1 620 ? 23.547 -21.828 -19.5 1 77.62 620 VAL B O 1
ATOM 12788 N N . SER B 1 621 ? 22.5 -23.406 -20.438 1 76.69 621 SER B N 1
ATOM 12789 C CA . SER B 1 621 ? 23.688 -24.234 -20.656 1 76.69 621 SER B CA 1
ATOM 12790 C C . SER B 1 621 ? 24.719 -23.516 -21.516 1 76.69 621 SER B C 1
ATOM 12792 O O . SER B 1 621 ? 25.922 -23.719 -21.359 1 76.69 621 SER B O 1
ATOM 12794 N N . ASN B 1 622 ? 24.266 -22.641 -22.391 1 81.12 622 ASN B N 1
ATOM 12795 C CA . ASN B 1 622 ? 25.203 -22.047 -23.328 1 81.12 622 ASN B CA 1
ATOM 12796 C C . ASN B 1 622 ? 25.719 -20.688 -22.844 1 81.12 622 ASN B C 1
ATOM 12798 O O . ASN B 1 622 ? 26.359 -19.953 -23.594 1 81.12 622 ASN B O 1
ATOM 12802 N N . MET B 1 623 ? 25.344 -20.391 -21.703 1 86.25 623 MET B N 1
ATOM 12803 C CA . MET B 1 623 ? 25.797 -19.109 -21.172 1 86.25 623 MET B CA 1
ATOM 12804 C C . MET B 1 623 ? 26.625 -19.312 -19.906 1 86.25 623 MET B C 1
ATOM 12806 O O . MET B 1 623 ? 26.484 -20.328 -19.219 1 86.25 623 MET B O 1
ATOM 12810 N N . SER B 1 624 ? 27.531 -18.422 -19.688 1 89.19 624 SER B N 1
ATOM 12811 C CA . SER B 1 624 ? 28.344 -18.438 -18.469 1 89.19 624 SER B CA 1
ATOM 12812 C C . SER B 1 624 ? 28.562 -17.031 -17.922 1 89.19 624 SER B C 1
ATOM 12814 O O . SER B 1 624 ? 28.438 -16.062 -18.672 1 89.19 624 SER B O 1
ATOM 12816 N N . THR B 1 625 ? 28.719 -17.016 -16.688 1 89.56 625 THR B N 1
ATOM 12817 C CA . THR B 1 625 ? 28.969 -15.758 -16 1 89.56 625 THR B CA 1
ATOM 12818 C C . THR B 1 625 ? 30.266 -15.82 -15.211 1 89.56 625 THR B C 1
ATOM 12820 O O . THR B 1 625 ? 30.5 -16.781 -14.477 1 89.56 625 THR B O 1
ATOM 12823 N N . THR B 1 626 ? 31.094 -14.836 -15.43 1 92.25 626 THR B N 1
ATOM 12824 C CA . THR B 1 626 ? 32.344 -14.742 -14.695 1 92.25 626 THR B CA 1
ATOM 12825 C C . THR B 1 626 ? 32.438 -13.422 -13.945 1 92.25 626 THR B C 1
ATOM 12827 O O . THR B 1 626 ? 32.344 -12.344 -14.547 1 92.25 626 THR B O 1
ATOM 12830 N N . PHE B 1 627 ? 32.625 -13.555 -12.703 1 91.19 627 PHE B N 1
ATOM 12831 C CA . PHE B 1 627 ? 32.844 -12.367 -11.898 1 91.19 627 PHE B CA 1
ATOM 12832 C C . PHE B 1 627 ? 34.344 -12.039 -11.828 1 91.19 627 PHE B C 1
ATOM 12834 O O . PHE B 1 627 ? 35.125 -12.828 -11.32 1 91.19 627 PHE B O 1
ATOM 12841 N N . VAL B 1 628 ? 34.625 -10.875 -12.305 1 94.06 628 VAL B N 1
ATOM 12842 C CA . VAL B 1 628 ? 36 -10.453 -12.328 1 94.06 628 VAL B CA 1
ATOM 12843 C C . VAL B 1 628 ? 36.25 -9.398 -11.25 1 94.06 628 VAL B C 1
ATOM 12845 O O . VAL B 1 628 ? 35.688 -8.305 -11.312 1 94.06 628 VAL B O 1
ATOM 12848 N N . VAL B 1 629 ? 37.031 -9.789 -10.336 1 93.81 629 VAL B N 1
ATOM 12849 C CA . VAL B 1 629 ? 37.375 -8.867 -9.258 1 93.81 629 VAL B CA 1
ATOM 12850 C C . VAL B 1 629 ? 38.688 -8.164 -9.555 1 93.81 629 VAL B C 1
ATOM 12852 O O . VAL B 1 629 ? 39.688 -8.805 -9.891 1 93.81 629 VAL B O 1
ATOM 12855 N N . TYR B 1 630 ? 38.656 -6.871 -9.43 1 92.75 630 TYR B N 1
ATOM 12856 C CA . TYR B 1 630 ? 39.844 -6.07 -9.695 1 92.75 630 TYR B CA 1
ATOM 12857 C C . TYR B 1 630 ? 40.75 -6.012 -8.477 1 92.75 630 TYR B C 1
ATOM 12859 O O . TYR B 1 630 ? 40.312 -6.348 -7.367 1 92.75 630 TYR B O 1
ATOM 12867 N N . LYS B 1 631 ? 41.906 -5.594 -8.727 1 90.94 631 LYS B N 1
ATOM 12868 C CA . LYS B 1 631 ? 42.812 -5.312 -7.613 1 90.94 631 LYS B CA 1
ATOM 12869 C C . LYS B 1 631 ? 42.344 -4.102 -6.812 1 90.94 631 LYS B C 1
ATOM 12871 O O . LYS B 1 631 ? 41.531 -3.301 -7.301 1 90.94 631 LYS B O 1
ATOM 12876 N N . ASP B 1 632 ? 42.812 -4.047 -5.613 1 88.19 632 ASP B N 1
ATOM 12877 C CA . ASP B 1 632 ? 42.375 -2.971 -4.727 1 88.19 632 ASP B CA 1
ATOM 12878 C C . ASP B 1 632 ? 42.625 -1.603 -5.355 1 88.19 632 ASP B C 1
ATOM 12880 O O . ASP B 1 632 ? 43.594 -1.43 -6.117 1 88.19 632 ASP B O 1
ATOM 12884 N N . TRP B 1 633 ? 41.844 -0.667 -5.102 1 85.75 633 TRP B N 1
ATOM 12885 C CA . TRP B 1 633 ? 41.875 0.683 -5.652 1 85.75 633 TRP B CA 1
ATOM 12886 C C . TRP B 1 633 ? 43.25 1.321 -5.398 1 85.75 633 TRP B C 1
ATOM 12888 O O . TRP B 1 633 ? 43.75 2.07 -6.238 1 85.75 633 TRP B O 1
ATOM 12898 N N . SER B 1 634 ? 43.844 1.047 -4.258 1 81.62 634 SER B N 1
ATOM 12899 C CA . SER B 1 634 ? 45.125 1.631 -3.877 1 81.62 634 SER B CA 1
ATOM 12900 C C . SER B 1 634 ? 46.25 1.084 -4.738 1 81.62 634 SER B C 1
ATOM 12902 O O . SER B 1 634 ? 47.25 1.781 -4.992 1 81.62 634 SER B O 1
ATOM 12904 N N . GLU B 1 635 ? 46.094 -0.081 -5.242 1 83.06 635 GLU B N 1
ATOM 12905 C CA . GLU B 1 635 ? 47.156 -0.734 -6.027 1 83.06 635 GLU B CA 1
ATOM 12906 C C . GLU B 1 635 ? 47 -0.405 -7.512 1 83.06 635 GLU B C 1
ATOM 12908 O O . GLU B 1 635 ? 47.969 -0.492 -8.266 1 83.06 635 GLU B O 1
ATOM 12913 N N . ARG B 1 636 ? 45.938 -0.09 -8.047 1 82.94 636 ARG B N 1
ATOM 12914 C CA . ARG B 1 636 ? 45.688 0.121 -9.469 1 82.94 636 ARG B CA 1
ATOM 12915 C C . ARG B 1 636 ? 46.156 1.506 -9.914 1 82.94 636 ARG B C 1
ATOM 12917 O O . ARG B 1 636 ? 46.562 1.69 -11.055 1 82.94 636 ARG B O 1
ATOM 12924 N N . GLY B 1 637 ? 46.344 2.318 -9.023 1 69.06 637 GLY B N 1
ATOM 12925 C CA . GLY B 1 637 ? 46.75 3.67 -9.375 1 69.06 637 GLY B CA 1
ATOM 12926 C C . GLY B 1 637 ? 45.781 4.355 -10.32 1 69.06 637 GLY B C 1
ATOM 12927 O O . GLY B 1 637 ? 44.656 3.865 -10.539 1 69.06 637 GLY B O 1
ATOM 12928 N N . SER B 1 638 ? 46.125 5.465 -10.969 1 67.88 638 SER B N 1
ATOM 12929 C CA . SER B 1 638 ? 45.312 6.277 -11.859 1 67.88 638 SER B CA 1
ATOM 12930 C C . SER B 1 638 ? 45.312 5.699 -13.273 1 67.88 638 SER B C 1
ATOM 12932 O O . SER B 1 638 ? 44.375 5.949 -14.039 1 67.88 638 SER B O 1
ATOM 12934 N N . ALA B 1 639 ? 46.125 4.797 -13.523 1 70.12 639 ALA B N 1
ATOM 12935 C CA . ALA B 1 639 ? 46.281 4.312 -14.891 1 70.12 639 ALA B CA 1
ATOM 12936 C C . ALA B 1 639 ? 45.375 3.107 -15.156 1 70.12 639 ALA B C 1
ATOM 12938 O O . ALA B 1 639 ? 45.094 2.789 -16.312 1 70.12 639 ALA B O 1
ATOM 12939 N N . LEU B 1 640 ? 45.031 2.457 -14.117 1 81.19 640 LEU B N 1
ATOM 12940 C CA . LEU B 1 640 ? 44.219 1.256 -14.289 1 81.19 640 LEU B CA 1
ATOM 12941 C C . LEU B 1 640 ? 42.812 1.456 -13.719 1 81.19 640 LEU B C 1
ATOM 12943 O O . LEU B 1 640 ? 42.438 0.795 -12.75 1 81.19 640 LEU B O 1
ATOM 12947 N N . ASN B 1 641 ? 42.156 2.342 -14.453 1 82.56 641 ASN B N 1
ATOM 12948 C CA . ASN B 1 641 ? 40.781 2.557 -14.086 1 82.56 641 ASN B CA 1
ATOM 12949 C C . ASN B 1 641 ? 39.875 1.463 -14.648 1 82.56 641 ASN B C 1
ATOM 12951 O O . ASN B 1 641 ? 40.281 0.726 -15.547 1 82.56 641 ASN B O 1
ATOM 12955 N N . GLN B 1 642 ? 38.75 1.301 -14.094 1 86.19 642 GLN B N 1
ATOM 12956 C CA . GLN B 1 642 ? 37.812 0.267 -14.484 1 86.19 642 GLN B CA 1
ATOM 12957 C C . GLN B 1 642 ? 37.562 0.286 -15.992 1 86.19 642 GLN B C 1
ATOM 12959 O O . GLN B 1 642 ? 37.5 -0.767 -16.625 1 86.19 642 GLN B O 1
ATOM 12964 N N . ASP B 1 643 ? 37.531 1.476 -16.562 1 84.25 643 ASP B N 1
ATOM 12965 C CA . ASP B 1 643 ? 37.219 1.592 -18 1 84.25 643 ASP B CA 1
ATOM 12966 C C . ASP B 1 643 ? 38.375 1.017 -18.844 1 84.25 643 ASP B C 1
ATOM 12968 O O . ASP B 1 643 ? 38.125 0.375 -19.859 1 84.25 643 ASP B O 1
ATOM 12972 N N . ARG B 1 644 ? 39.469 1.208 -18.375 1 86.62 644 ARG B N 1
ATOM 12973 C CA . ARG B 1 644 ? 40.625 0.714 -19.109 1 86.62 644 ARG B CA 1
ATOM 12974 C C . ARG B 1 644 ? 40.781 -0.797 -18.969 1 86.62 644 ARG B C 1
ATOM 12976 O O . ARG B 1 644 ? 41.188 -1.481 -19.906 1 86.62 644 ARG B O 1
ATOM 12983 N N . ILE B 1 645 ? 40.531 -1.235 -17.781 1 90.75 645 ILE B N 1
ATOM 12984 C CA . ILE B 1 645 ? 40.594 -2.676 -17.547 1 90.75 645 ILE B CA 1
ATOM 12985 C C . ILE B 1 645 ? 39.562 -3.379 -18.422 1 90.75 645 ILE B C 1
ATOM 12987 O O . ILE B 1 645 ? 39.844 -4.371 -19.094 1 90.75 645 ILE B O 1
ATOM 12991 N N . ILE B 1 646 ? 38.406 -2.869 -18.484 1 89.69 646 ILE B N 1
ATOM 12992 C CA . ILE B 1 646 ? 37.312 -3.479 -19.234 1 89.69 646 ILE B CA 1
ATOM 12993 C C . ILE B 1 646 ? 37.594 -3.396 -20.734 1 89.69 646 ILE B C 1
ATOM 12995 O O . ILE B 1 646 ? 37.344 -4.344 -21.469 1 89.69 646 ILE B O 1
ATOM 12999 N N . ALA B 1 647 ? 38.125 -2.264 -21.141 1 87.12 647 ALA B N 1
ATOM 13000 C CA . ALA B 1 647 ? 38.5 -2.107 -22.562 1 87.12 647 ALA B CA 1
ATOM 13001 C C . ALA B 1 647 ? 39.562 -3.105 -22.969 1 87.12 647 ALA B C 1
ATOM 13003 O O . ALA B 1 647 ? 39.5 -3.662 -24.078 1 87.12 647 ALA B O 1
ATOM 13004 N N . SER B 1 648 ? 40.469 -3.301 -22.047 1 90.19 648 SER B N 1
ATOM 13005 C CA . SER B 1 648 ? 41.531 -4.262 -22.312 1 90.19 648 SER B CA 1
ATOM 13006 C C . SER B 1 648 ? 40.969 -5.684 -22.391 1 90.19 648 SER B C 1
ATOM 13008 O O . SER B 1 648 ? 41.344 -6.453 -23.281 1 90.19 648 SER B O 1
ATOM 13010 N N . ILE B 1 649 ? 40.125 -6.023 -21.484 1 93 649 ILE B N 1
ATOM 13011 C CA . ILE B 1 649 ? 39.531 -7.355 -21.469 1 93 649 ILE B CA 1
ATOM 13012 C C . ILE B 1 649 ? 38.688 -7.555 -22.719 1 93 649 ILE B C 1
ATOM 13014 O O . ILE B 1 649 ? 38.75 -8.594 -23.375 1 93 649 ILE B O 1
ATOM 13018 N N . ASN B 1 650 ? 37.969 -6.562 -23.062 1 89.94 650 ASN B N 1
ATOM 13019 C CA . ASN B 1 650 ? 37.062 -6.676 -24.203 1 89.94 650 ASN B CA 1
ATOM 13020 C C . ASN B 1 650 ? 37.812 -6.828 -25.516 1 89.94 650 ASN B C 1
ATOM 13022 O O . ASN B 1 650 ? 37.375 -7.543 -26.422 1 89.94 650 ASN B O 1
ATOM 13026 N N . ARG B 1 651 ? 38.875 -6.195 -25.641 1 88.69 651 ARG B N 1
ATOM 13027 C CA . ARG B 1 651 ? 39.719 -6.312 -26.844 1 88.69 651 ARG B CA 1
ATOM 13028 C C . ARG B 1 651 ? 40.25 -7.73 -27 1 88.69 651 ARG B C 1
ATOM 13030 O O . ARG B 1 651 ? 40.25 -8.273 -28.109 1 88.69 651 ARG B O 1
ATOM 13037 N N . GLN B 1 652 ? 40.5 -8.25 -25.875 1 91.5 652 GLN B N 1
ATOM 13038 C CA . GLN B 1 652 ? 41.062 -9.602 -25.906 1 91.5 652 GLN B CA 1
ATOM 13039 C C . GLN B 1 652 ? 39.938 -10.633 -26.094 1 91.5 652 GLN B C 1
ATOM 13041 O O . GLN B 1 652 ? 40.156 -11.656 -26.766 1 91.5 652 GLN B O 1
ATOM 13046 N N . LEU B 1 653 ? 38.938 -10.414 -25.562 1 91.69 653 LEU B N 1
ATOM 13047 C CA . LEU B 1 653 ? 37.781 -11.328 -25.688 1 91.69 653 LEU B CA 1
ATOM 13048 C C . LEU B 1 653 ? 37.281 -11.359 -27.109 1 91.69 653 LEU B C 1
ATOM 13050 O O . LEU B 1 653 ? 36.719 -12.375 -27.562 1 91.69 653 LEU B O 1
ATOM 13054 N N . ALA B 1 654 ? 37.375 -10.266 -27.828 1 87.56 654 ALA B N 1
ATOM 13055 C CA . ALA B 1 654 ? 36.875 -10.18 -29.203 1 87.56 654 ALA B CA 1
ATOM 13056 C C . ALA B 1 654 ? 37.656 -11.141 -30.109 1 87.56 654 ALA B C 1
ATOM 13058 O O . ALA B 1 654 ? 37.188 -11.516 -31.188 1 87.56 654 ALA B O 1
ATOM 13059 N N . GLU B 1 655 ? 38.656 -11.672 -29.609 1 85.69 655 GLU B N 1
ATOM 13060 C CA . GLU B 1 655 ? 39.5 -12.578 -30.391 1 85.69 655 GLU B CA 1
ATOM 13061 C C . GLU B 1 655 ? 39 -14.016 -30.297 1 85.69 655 GLU B C 1
ATOM 13063 O O . GLU B 1 655 ? 39.344 -14.852 -31.125 1 85.69 655 GLU B O 1
ATOM 13068 N N . ILE B 1 656 ? 38.156 -14.227 -29.328 1 88.88 656 ILE B N 1
ATOM 13069 C CA . ILE B 1 656 ? 37.594 -15.57 -29.203 1 88.88 656 ILE B CA 1
ATOM 13070 C C . ILE B 1 656 ? 36.5 -15.773 -30.234 1 88.88 656 ILE B C 1
ATOM 13072 O O . ILE B 1 656 ? 35.438 -15.125 -30.172 1 88.88 656 ILE B O 1
ATOM 13076 N N . GLN B 1 657 ? 36.625 -16.609 -31.188 1 81.38 657 GLN B N 1
ATOM 13077 C CA . GLN B 1 657 ? 35.688 -16.828 -32.281 1 81.38 657 GLN B CA 1
ATOM 13078 C C . GLN B 1 657 ? 34.562 -17.766 -31.859 1 81.38 657 GLN B C 1
ATOM 13080 O O . GLN B 1 657 ? 33.469 -17.75 -32.469 1 81.38 657 GLN B O 1
ATOM 13085 N N . GLU B 1 658 ? 34.75 -18.516 -30.828 1 84.06 658 GLU B N 1
ATOM 13086 C CA . GLU B 1 658 ? 33.812 -19.578 -30.469 1 84.06 658 GLU B CA 1
ATOM 13087 C C . GLU B 1 658 ? 32.719 -19.031 -29.562 1 84.06 658 GLU B C 1
ATOM 13089 O O . GLU B 1 658 ? 31.703 -19.688 -29.344 1 84.06 658 GLU B O 1
ATOM 13094 N N . ALA B 1 659 ? 33 -17.891 -29.016 1 87.06 659 ALA B N 1
ATOM 13095 C CA . ALA B 1 659 ? 32.031 -17.359 -28.047 1 87.06 659 ALA B CA 1
ATOM 13096 C C . ALA B 1 659 ? 31.938 -15.844 -28.156 1 87.06 659 ALA B C 1
ATOM 13098 O O . ALA B 1 659 ? 32.875 -15.188 -28.641 1 87.06 659 ALA B O 1
ATOM 13099 N N . GLN B 1 660 ? 30.781 -15.383 -27.953 1 85.81 660 GLN B N 1
ATOM 13100 C CA . GLN B 1 660 ? 30.578 -13.953 -27.766 1 85.81 660 GLN B CA 1
ATOM 13101 C C . GLN B 1 660 ? 30.656 -13.578 -26.281 1 85.81 660 GLN B C 1
ATOM 13103 O O . GLN B 1 660 ? 29.859 -14.055 -25.469 1 85.81 660 GLN B O 1
ATOM 13108 N N . ALA B 1 661 ? 31.672 -12.898 -25.938 1 88.69 661 ALA B N 1
ATOM 13109 C CA . ALA B 1 661 ? 31.875 -12.523 -24.531 1 88.69 661 ALA B CA 1
ATOM 13110 C C . ALA B 1 661 ? 32.094 -11.016 -24.391 1 88.69 661 ALA B C 1
ATOM 13112 O O . ALA B 1 661 ? 32.719 -10.391 -25.25 1 88.69 661 ALA B O 1
ATOM 13113 N N . PHE B 1 662 ? 31.484 -10.438 -23.422 1 85.81 662 PHE B N 1
ATOM 13114 C CA . PHE B 1 662 ? 31.688 -9.031 -23.109 1 85.81 662 PHE B CA 1
ATOM 13115 C C . PHE B 1 662 ? 31.562 -8.773 -21.609 1 85.81 662 PHE B C 1
ATOM 13117 O O . PHE B 1 662 ? 30.906 -9.539 -20.906 1 85.81 662 PHE B O 1
ATOM 13124 N N . VAL B 1 663 ? 32.125 -7.715 -21.219 1 88.44 663 VAL B N 1
ATOM 13125 C CA . VAL B 1 663 ? 32.094 -7.344 -19.812 1 88.44 663 VAL B CA 1
ATOM 13126 C C . VAL B 1 663 ? 31.078 -6.23 -19.594 1 88.44 663 VAL B C 1
ATOM 13128 O O . VAL B 1 663 ? 31 -5.289 -20.375 1 88.44 663 VAL B O 1
ATOM 13131 N N . VAL B 1 664 ? 30.266 -6.426 -18.594 1 83.94 664 VAL B N 1
ATOM 13132 C CA . VAL B 1 664 ? 29.281 -5.41 -18.234 1 83.94 664 VAL B CA 1
ATOM 13133 C C . VAL B 1 664 ? 29.594 -4.844 -16.859 1 83.94 664 VAL B C 1
ATOM 13135 O O . VAL B 1 664 ? 30.094 -5.555 -15.984 1 83.94 664 VAL B O 1
ATOM 13138 N N . ILE B 1 665 ? 29.281 -3.584 -16.812 1 84.31 665 ILE B N 1
ATOM 13139 C CA . ILE B 1 665 ? 29.438 -2.906 -15.531 1 84.31 665 ILE B CA 1
ATOM 13140 C C . ILE B 1 665 ? 28.203 -3.125 -14.672 1 84.31 665 ILE B C 1
ATOM 13142 O O . ILE B 1 665 ? 27.078 -3.062 -15.164 1 84.31 665 ILE B O 1
ATOM 13146 N N . PRO B 1 666 ? 28.438 -3.447 -13.406 1 83.5 666 PRO B N 1
ATOM 13147 C CA . PRO B 1 666 ? 27.281 -3.584 -12.523 1 83.5 666 PRO B CA 1
ATOM 13148 C C . PRO B 1 666 ? 26.5 -2.281 -12.375 1 83.5 666 PRO B C 1
ATOM 13150 O O . PRO B 1 666 ? 27.047 -1.198 -12.578 1 83.5 666 PRO B O 1
ATOM 13153 N N . PRO B 1 667 ? 25.266 -2.398 -12.055 1 81.31 667 PRO B N 1
ATOM 13154 C CA . PRO B 1 667 ? 24.469 -1.188 -11.859 1 81.31 667 PRO B CA 1
ATOM 13155 C C . PRO B 1 667 ? 24.938 -0.357 -10.672 1 81.31 667 PRO B C 1
ATOM 13157 O O . PRO B 1 667 ? 25.484 -0.902 -9.711 1 81.31 667 PRO B O 1
ATOM 13160 N N . PRO B 1 668 ? 24.688 0.896 -10.828 1 78.06 668 PRO B N 1
ATOM 13161 C CA . PRO B 1 668 ? 25.078 1.761 -9.711 1 78.06 668 PRO B CA 1
ATOM 13162 C C . PRO B 1 668 ? 24.375 1.393 -8.406 1 78.06 668 PRO B C 1
ATOM 13164 O O . PRO B 1 668 ? 24.969 1.516 -7.328 1 78.06 668 PRO B O 1
ATOM 13167 N N . ILE B 1 669 ? 23.156 1.044 -8.539 1 76.88 669 ILE B N 1
ATOM 13168 C CA . ILE B 1 669 ? 22.422 0.532 -7.387 1 76.88 669 ILE B CA 1
ATOM 13169 C C . ILE B 1 669 ? 22.234 -0.979 -7.516 1 76.88 669 ILE B C 1
ATOM 13171 O O . ILE B 1 669 ? 21.531 -1.455 -8.398 1 76.88 669 ILE B O 1
ATOM 13175 N N . ARG B 1 670 ? 22.844 -1.461 -6.551 1 75.69 670 ARG B N 1
ATOM 13176 C CA . ARG B 1 670 ? 22.766 -2.918 -6.586 1 75.69 670 ARG B CA 1
ATOM 13177 C C . ARG B 1 670 ? 21.359 -3.402 -6.312 1 75.69 670 ARG B C 1
ATOM 13179 O O . ARG B 1 670 ? 20.719 -2.963 -5.352 1 75.69 670 ARG B O 1
ATOM 13186 N N . GLY B 1 671 ? 20.891 -4.238 -7.121 1 72.69 671 GLY B N 1
ATOM 13187 C CA . GLY B 1 671 ? 19.547 -4.758 -6.949 1 72.69 671 GLY B CA 1
ATOM 13188 C C . GLY B 1 671 ? 18.562 -4.227 -7.973 1 72.69 671 GLY B C 1
ATOM 13189 O O . GLY B 1 671 ? 17.5 -4.805 -8.172 1 72.69 671 GLY B O 1
ATOM 13190 N N . LEU B 1 672 ? 18.938 -3.086 -8.531 1 77.38 672 LEU B N 1
ATOM 13191 C CA . LEU B 1 672 ? 18.094 -2.557 -9.594 1 77.38 672 LEU B CA 1
ATOM 13192 C C . LEU B 1 672 ? 18.578 -3.031 -10.961 1 77.38 672 LEU B C 1
ATOM 13194 O O . LEU B 1 672 ? 19.203 -2.27 -11.703 1 77.38 672 LEU B O 1
ATOM 13198 N N . GLY B 1 673 ? 18.375 -4.184 -11.195 1 72.19 673 GLY B N 1
ATOM 13199 C CA . GLY B 1 673 ? 18.844 -4.77 -12.445 1 72.19 673 GLY B CA 1
ATOM 13200 C C . GLY B 1 673 ? 20.203 -5.441 -12.32 1 72.19 673 GLY B C 1
ATOM 13201 O O . GLY B 1 673 ? 20.812 -5.426 -11.25 1 72.19 673 GLY B O 1
ATOM 13202 N N . GLN B 1 674 ? 20.594 -5.996 -13.359 1 71.75 674 GLN B N 1
ATOM 13203 C CA . GLN B 1 674 ? 21.844 -6.746 -13.32 1 71.75 674 GLN B CA 1
ATOM 13204 C C . GLN B 1 674 ? 22.953 -5.992 -14.047 1 71.75 674 GLN B C 1
ATOM 13206 O O . GLN B 1 674 ? 24.141 -6.258 -13.828 1 71.75 674 GLN B O 1
ATOM 13211 N N . THR B 1 675 ? 22.516 -5.109 -14.875 1 74.31 675 THR B N 1
ATOM 13212 C CA . THR B 1 675 ? 23.516 -4.375 -15.648 1 74.31 675 THR B CA 1
ATOM 13213 C C . THR B 1 675 ? 23.266 -2.871 -15.555 1 74.31 675 THR B C 1
ATOM 13215 O O . THR B 1 675 ? 22.172 -2.438 -15.211 1 74.31 675 THR B O 1
ATOM 13218 N N . GLY B 1 676 ? 24.438 -2.324 -15.836 1 76.5 676 GLY B N 1
ATOM 13219 C CA . GLY B 1 676 ? 24.297 -0.882 -15.969 1 76.5 676 GLY B CA 1
ATOM 13220 C C . GLY B 1 676 ? 23.703 -0.461 -17.297 1 76.5 676 GLY B C 1
ATOM 13221 O O . GLY B 1 676 ? 23.625 -1.265 -18.234 1 76.5 676 GLY B O 1
ATOM 13222 N N . GLY B 1 677 ? 23.047 0.598 -17.438 1 80.69 677 GLY B N 1
ATOM 13223 C CA . GLY B 1 677 ? 22.375 1.072 -18.641 1 80.69 677 GLY B CA 1
ATOM 13224 C C . GLY B 1 677 ? 20.859 0.98 -18.547 1 80.69 677 GLY B C 1
ATOM 13225 O O . GLY B 1 677 ? 20.281 1.156 -17.484 1 80.69 677 GLY B O 1
ATOM 13226 N N . PHE B 1 678 ? 20.375 0.784 -19.828 1 87.5 678 PHE B N 1
ATOM 13227 C CA . PHE B 1 678 ? 18.922 0.698 -19.812 1 87.5 678 PHE B CA 1
ATOM 13228 C C . PHE B 1 678 ? 18.453 -0.693 -20.219 1 87.5 678 PHE B C 1
ATOM 13230 O O . PHE B 1 678 ? 19.203 -1.432 -20.875 1 87.5 678 PHE B O 1
ATOM 13237 N N . GLN B 1 679 ? 17.391 -1.055 -19.734 1 89.88 679 GLN B N 1
ATOM 13238 C CA . GLN B 1 679 ? 16.734 -2.32 -20.062 1 89.88 679 GLN B CA 1
ATOM 13239 C C . GLN B 1 679 ? 15.297 -2.1 -20.516 1 89.88 679 GLN B C 1
ATOM 13241 O O . GLN B 1 679 ? 14.484 -1.548 -19.781 1 89.88 679 GLN B O 1
ATOM 13246 N N . MET B 1 680 ? 15.078 -2.482 -21.766 1 93 680 MET B N 1
ATOM 13247 C CA . MET B 1 680 ? 13.75 -2.367 -22.359 1 93 680 MET B CA 1
ATOM 13248 C C . MET B 1 680 ? 13.133 -3.746 -22.594 1 93 680 MET B C 1
ATOM 13250 O O . MET B 1 680 ? 13.812 -4.656 -23.078 1 93 680 MET B O 1
ATOM 13254 N N . MET B 1 681 ? 11.898 -3.912 -22.125 1 95 681 MET B N 1
ATOM 13255 C CA . MET B 1 681 ? 11.188 -5.168 -22.359 1 95 681 MET B CA 1
ATOM 13256 C C . MET B 1 681 ? 10.18 -5.031 -23.484 1 95 681 MET B C 1
ATOM 13258 O O . MET B 1 681 ? 9.141 -4.387 -23.328 1 95 681 MET B O 1
ATOM 13262 N N . VAL B 1 682 ? 10.477 -5.703 -24.578 1 96 682 VAL B N 1
ATOM 13263 C CA . VAL B 1 682 ? 9.539 -5.742 -25.703 1 96 682 VAL B CA 1
ATOM 13264 C C . VAL B 1 682 ? 8.531 -6.867 -25.484 1 96 682 VAL B C 1
ATOM 13266 O O . VAL B 1 682 ? 8.906 -8.023 -25.297 1 96 682 VAL B O 1
ATOM 13269 N N . GLU B 1 683 ? 7.25 -6.531 -25.5 1 94.56 683 GLU B N 1
ATOM 13270 C CA . GLU B 1 683 ? 6.211 -7.473 -25.078 1 94.56 683 GLU B CA 1
ATOM 13271 C C . GLU B 1 683 ? 5.238 -7.758 -26.219 1 94.56 683 GLU B C 1
ATOM 13273 O O . GLU B 1 683 ? 4.902 -6.863 -27 1 94.56 683 GLU B O 1
ATOM 13278 N N . ASP B 1 684 ? 4.84 -9 -26.297 1 93.81 684 ASP B N 1
ATOM 13279 C CA . ASP B 1 684 ? 3.768 -9.414 -27.188 1 93.81 684 ASP B CA 1
ATOM 13280 C C . ASP B 1 684 ? 2.406 -9.32 -26.5 1 93.81 684 ASP B C 1
ATOM 13282 O O . ASP B 1 684 ? 1.931 -10.289 -25.922 1 93.81 684 ASP B O 1
ATOM 13286 N N . ARG B 1 685 ? 1.688 -8.305 -26.719 1 87.81 685 ARG B N 1
ATOM 13287 C CA . ARG B 1 685 ? 0.407 -8.086 -26.047 1 87.81 685 ARG B CA 1
ATOM 13288 C C . ARG B 1 685 ? -0.748 -8.602 -26.906 1 87.81 685 ARG B C 1
ATOM 13290 O O . ARG B 1 685 ? -1.837 -8.867 -26.391 1 87.81 685 ARG B O 1
ATOM 13297 N N . GLY B 1 686 ? -0.444 -8.812 -28.172 1 84.06 686 GLY B N 1
ATOM 13298 C CA . GLY B 1 686 ? -1.487 -9.25 -29.094 1 84.06 686 GLY B CA 1
ATOM 13299 C C . GLY B 1 686 ? -1.432 -10.742 -29.375 1 84.06 686 GLY B C 1
ATOM 13300 O O . GLY B 1 686 ? -2.141 -11.234 -30.25 1 84.06 686 GLY B O 1
ATOM 13301 N N . SER B 1 687 ? -0.645 -11.492 -28.641 1 83.31 687 SER B N 1
ATOM 13302 C CA . SER B 1 687 ? -0.493 -12.93 -28.859 1 83.31 687 SER B CA 1
ATOM 13303 C C . SER B 1 687 ? -0.147 -13.242 -30.312 1 83.31 687 SER B C 1
ATOM 13305 O O . SER B 1 687 ? -0.764 -14.117 -30.922 1 83.31 687 SER B O 1
ATOM 13307 N N . VAL B 1 688 ? 0.805 -12.562 -30.891 1 86.38 688 VAL B N 1
ATOM 13308 C CA . VAL B 1 688 ? 1.198 -12.727 -32.281 1 86.38 688 VAL B CA 1
ATOM 13309 C C . VAL B 1 688 ? 2.201 -13.875 -32.406 1 86.38 688 VAL B C 1
ATOM 13311 O O . VAL B 1 688 ? 2.402 -14.414 -33.5 1 86.38 688 VAL B O 1
ATOM 13314 N N . GLY B 1 689 ? 2.797 -14.203 -31.359 1 88.44 689 GLY B N 1
ATOM 13315 C CA . GLY B 1 689 ? 3.707 -15.336 -31.391 1 88.44 689 GLY B CA 1
ATOM 13316 C C . GLY B 1 689 ? 5.145 -14.953 -31.094 1 88.44 689 GLY B C 1
ATOM 13317 O O . GLY B 1 689 ? 5.527 -13.789 -31.234 1 88.44 689 GLY B O 1
ATOM 13318 N N . LEU B 1 690 ? 5.973 -15.914 -30.781 1 92.19 690 LEU B N 1
ATOM 13319 C CA . LEU B 1 690 ? 7.359 -15.688 -30.375 1 92.19 690 LEU B CA 1
ATOM 13320 C C . LEU B 1 690 ? 8.219 -15.305 -31.578 1 92.19 690 LEU B C 1
ATOM 13322 O O . LEU B 1 690 ? 9.18 -14.547 -31.438 1 92.19 690 LEU B O 1
ATOM 13326 N N . GLU B 1 691 ? 7.871 -15.766 -32.719 1 92.12 691 GLU B N 1
ATOM 13327 C CA . GLU B 1 691 ? 8.641 -15.445 -33.906 1 92.12 691 GLU B CA 1
ATOM 13328 C C . GLU B 1 691 ? 8.492 -13.977 -34.281 1 92.12 691 GLU B C 1
ATOM 13330 O O . GLU B 1 691 ? 9.477 -13.312 -34.625 1 92.12 691 GLU B O 1
ATOM 13335 N N . ARG B 1 692 ? 7.312 -13.531 -34.156 1 93.06 692 ARG B N 1
ATOM 13336 C CA . ARG B 1 692 ? 7.078 -12.117 -34.469 1 93.06 692 ARG B CA 1
ATOM 13337 C C . ARG B 1 692 ? 7.734 -11.227 -33.406 1 93.06 692 ARG B C 1
ATOM 13339 O O . ARG B 1 692 ? 8.203 -10.133 -33.719 1 93.06 692 ARG B O 1
ATOM 13346 N N . LEU B 1 693 ? 7.715 -11.695 -32.25 1 94.56 693 LEU B N 1
ATOM 13347 C CA . LEU B 1 693 ? 8.391 -10.969 -31.172 1 94.56 693 LEU B CA 1
ATOM 13348 C C . LEU B 1 693 ? 9.883 -10.867 -31.438 1 94.56 693 LEU B C 1
ATOM 13350 O O . LEU B 1 693 ? 10.492 -9.812 -31.234 1 94.56 693 LEU B O 1
ATOM 13354 N N . LYS B 1 694 ? 10.516 -11.93 -31.891 1 94.44 694 LYS B N 1
ATOM 13355 C CA . LYS B 1 694 ? 11.938 -11.93 -32.219 1 94.44 694 LYS B CA 1
ATOM 13356 C C . LYS B 1 694 ? 12.242 -10.969 -33.375 1 94.44 694 LYS B C 1
ATOM 13358 O O . LYS B 1 694 ? 13.211 -10.211 -33.312 1 94.44 694 LYS B O 1
ATOM 13363 N N . ASP B 1 695 ? 11.406 -10.969 -34.344 1 93.31 695 ASP B N 1
ATOM 13364 C CA . ASP B 1 695 ? 11.602 -10.078 -35.469 1 93.31 695 ASP B CA 1
ATOM 13365 C C . ASP B 1 695 ? 11.531 -8.617 -35.062 1 93.31 695 ASP B C 1
ATOM 13367 O O . ASP B 1 695 ? 12.32 -7.789 -35.531 1 93.31 695 ASP B O 1
ATOM 13371 N N . ALA B 1 696 ? 10.57 -8.391 -34.25 1 94.88 696 ALA B N 1
ATOM 13372 C CA . ALA B 1 696 ? 10.414 -7.023 -33.75 1 94.88 696 ALA B CA 1
ATOM 13373 C C . ALA B 1 696 ? 11.617 -6.598 -32.938 1 94.88 696 ALA B C 1
ATOM 13375 O O . ALA B 1 696 ? 12.109 -5.473 -33.062 1 94.88 696 ALA B O 1
ATOM 13376 N N . ALA B 1 697 ? 12.086 -7.43 -32.031 1 94.94 697 ALA B N 1
ATOM 13377 C CA . ALA B 1 697 ? 13.25 -7.137 -31.203 1 94.94 697 ALA B CA 1
ATOM 13378 C C . ALA B 1 697 ? 14.5 -6.945 -32.062 1 94.94 697 ALA B C 1
ATOM 13380 O O . ALA B 1 697 ? 15.305 -6.047 -31.781 1 94.94 697 ALA B O 1
ATOM 13381 N N . ASP B 1 698 ? 14.633 -7.777 -33.094 1 93.25 698 ASP B N 1
ATOM 13382 C CA . ASP B 1 698 ? 15.797 -7.688 -33.969 1 93.25 698 ASP B CA 1
ATOM 13383 C C . ASP B 1 698 ? 15.781 -6.391 -34.781 1 93.25 698 ASP B C 1
ATOM 13385 O O . ASP B 1 698 ? 16.828 -5.781 -35 1 93.25 698 ASP B O 1
ATOM 13389 N N . GLU B 1 699 ? 14.656 -6.07 -35.125 1 93.31 699 GLU B N 1
ATOM 13390 C CA . GLU B 1 699 ? 14.539 -4.824 -35.875 1 93.31 699 GLU B CA 1
ATOM 13391 C C . GLU B 1 699 ? 14.898 -3.621 -35 1 93.31 699 GLU B C 1
ATOM 13393 O O . GLU B 1 699 ? 15.586 -2.705 -35.469 1 93.31 699 GLU B O 1
ATOM 13398 N N . LEU B 1 700 ? 14.43 -3.65 -33.875 1 93.75 700 LEU B N 1
ATOM 13399 C CA . LEU B 1 700 ? 14.75 -2.57 -32.938 1 93.75 700 LEU B CA 1
ATOM 13400 C C . LEU B 1 700 ? 16.25 -2.533 -32.656 1 93.75 700 LEU B C 1
ATOM 13402 O O . LEU B 1 700 ? 16.844 -1.456 -32.531 1 93.75 700 LEU B O 1
ATOM 13406 N N . MET B 1 701 ? 16.844 -3.664 -32.469 1 92.94 701 MET B N 1
ATOM 13407 C CA . MET B 1 701 ? 18.281 -3.742 -32.188 1 92.94 701 MET B CA 1
ATOM 13408 C C . MET B 1 701 ? 19.094 -3.264 -33.375 1 92.94 701 MET B C 1
ATOM 13410 O O . MET B 1 701 ? 20.094 -2.555 -33.219 1 92.94 701 MET B O 1
ATOM 13414 N N . ARG B 1 702 ? 18.703 -3.592 -34.531 1 90.62 702 ARG B N 1
ATOM 13415 C CA . ARG B 1 702 ? 19.406 -3.17 -35.719 1 90.62 702 ARG B CA 1
ATOM 13416 C C . ARG B 1 702 ? 19.328 -1.657 -35.906 1 90.62 702 ARG B C 1
ATOM 13418 O O . ARG B 1 702 ? 20.328 -1.01 -36.188 1 90.62 702 ARG B O 1
ATOM 13425 N N . SER B 1 703 ? 18.203 -1.224 -35.688 1 91.31 703 SER B N 1
ATOM 13426 C CA . SER B 1 703 ? 18.016 0.218 -35.781 1 91.31 703 SER B CA 1
ATOM 13427 C C . SER B 1 703 ? 18.75 0.964 -34.688 1 91.31 703 SER B C 1
ATOM 13429 O O . SER B 1 703 ? 19.297 2.047 -34.906 1 91.31 703 SER B O 1
ATOM 13431 N N . GLY B 1 704 ? 18.75 0.404 -33.531 1 91.5 704 GLY B N 1
ATOM 13432 C CA . GLY B 1 704 ? 19.406 1.03 -32.406 1 91.5 704 GLY B CA 1
ATOM 13433 C C . GLY B 1 704 ? 20.922 1.029 -32.531 1 91.5 704 GLY B C 1
ATOM 13434 O O . GLY B 1 704 ? 21.578 2.012 -32.188 1 91.5 704 GLY B O 1
ATOM 13435 N N . ASN B 1 705 ? 21.453 -0.068 -33.031 1 90.06 705 ASN B N 1
ATOM 13436 C CA . ASN B 1 705 ? 22.906 -0.175 -33.188 1 90.06 705 ASN B CA 1
ATOM 13437 C C . ASN B 1 705 ? 23.422 0.735 -34.281 1 90.06 705 ASN B C 1
ATOM 13439 O O . ASN B 1 705 ? 24.609 1.07 -34.312 1 90.06 705 ASN B O 1
ATOM 13443 N N . SER B 1 706 ? 22.562 1.205 -35.031 1 87.75 706 SER B N 1
ATOM 13444 C CA . SER B 1 706 ? 22.953 2.109 -36.094 1 87.75 706 SER B CA 1
ATOM 13445 C C . SER B 1 706 ? 22.969 3.559 -35.625 1 87.75 706 SER B C 1
ATOM 13447 O O . SER B 1 706 ? 23.547 4.426 -36.281 1 87.75 706 SER B O 1
ATOM 13449 N N . GLN B 1 707 ? 22.453 3.717 -34.5 1 89.38 707 GLN B N 1
ATOM 13450 C CA . GLN B 1 707 ? 22.422 5.066 -33.969 1 89.38 707 GLN B CA 1
ATOM 13451 C C . GLN B 1 707 ? 23.688 5.371 -33.156 1 89.38 707 GLN B C 1
ATOM 13453 O O . GLN B 1 707 ? 24.156 4.535 -32.375 1 89.38 707 GLN B O 1
ATOM 13458 N N . PRO B 1 708 ? 24.266 6.508 -33.281 1 85.31 708 PRO B N 1
ATOM 13459 C CA . PRO B 1 708 ? 25.484 6.875 -32.562 1 85.31 708 PRO B CA 1
ATOM 13460 C C . PRO B 1 708 ? 25.234 7.176 -31.094 1 85.31 708 PRO B C 1
ATOM 13462 O O . PRO B 1 708 ? 26.172 7.145 -30.281 1 85.31 708 PRO B O 1
ATOM 13465 N N . ASN B 1 709 ? 24.016 7.395 -30.781 1 87.12 709 ASN B N 1
ATOM 13466 C CA . ASN B 1 709 ? 23.672 7.789 -29.422 1 87.12 709 ASN B CA 1
ATOM 13467 C C . ASN B 1 709 ? 23.547 6.574 -28.5 1 87.12 709 ASN B C 1
ATOM 13469 O O . ASN B 1 709 ? 23.453 6.723 -27.281 1 87.12 709 ASN B O 1
ATOM 13473 N N . LEU B 1 710 ? 23.656 5.414 -29.156 1 89.38 710 LEU B N 1
ATOM 13474 C CA . LEU B 1 710 ? 23.5 4.191 -28.375 1 89.38 710 LEU B CA 1
ATOM 13475 C C . LEU B 1 710 ? 24.688 3.26 -28.578 1 89.38 710 LEU B C 1
ATOM 13477 O O . LEU B 1 710 ? 25.375 3.336 -29.609 1 89.38 710 LEU B O 1
ATOM 13481 N N . LYS B 1 711 ? 24.938 2.537 -27.516 1 82.62 711 LYS B N 1
ATOM 13482 C CA . LYS B 1 711 ? 26.047 1.593 -27.609 1 82.62 711 LYS B CA 1
ATOM 13483 C C . LYS B 1 711 ? 25.672 0.246 -27 1 82.62 711 LYS B C 1
ATOM 13485 O O . LYS B 1 711 ? 25.062 0.191 -25.922 1 82.62 711 LYS B O 1
ATOM 13490 N N . GLY B 1 712 ? 26.016 -0.755 -27.797 1 79.31 712 GLY B N 1
ATOM 13491 C CA . GLY B 1 712 ? 26.031 -2.092 -27.219 1 79.31 712 GLY B CA 1
ATOM 13492 C C . GLY B 1 712 ? 24.641 -2.67 -27.016 1 79.31 712 GLY B C 1
ATOM 13493 O O . GLY B 1 712 ? 24.328 -3.189 -25.938 1 79.31 712 GLY B O 1
ATOM 13494 N N . LEU B 1 713 ? 23.734 -2.477 -27.969 1 86.31 713 LEU B N 1
ATOM 13495 C CA . LEU B 1 713 ? 22.438 -3.113 -27.828 1 86.31 713 LEU B CA 1
ATOM 13496 C C . LEU B 1 713 ? 22.531 -4.621 -28.016 1 86.31 713 LEU B C 1
ATOM 13498 O O . LEU B 1 713 ? 23.203 -5.086 -28.953 1 86.31 713 LEU B O 1
ATOM 13502 N N . ALA B 1 714 ? 22.078 -5.305 -27.016 1 85.5 714 ALA B N 1
ATOM 13503 C CA . ALA B 1 714 ? 22.109 -6.762 -27.078 1 85.5 714 ALA B CA 1
ATOM 13504 C C . ALA B 1 714 ? 20.844 -7.367 -26.484 1 85.5 714 ALA B C 1
ATOM 13506 O O . ALA B 1 714 ? 20.141 -6.715 -25.703 1 85.5 714 ALA B O 1
ATOM 13507 N N . SER B 1 715 ? 20.469 -8.555 -26.969 1 87.94 715 SER B N 1
ATOM 13508 C CA . SER B 1 715 ? 19.344 -9.312 -26.438 1 87.94 715 SER B CA 1
ATOM 13509 C C . SER B 1 715 ? 19.719 -10.773 -26.219 1 87.94 715 SER B C 1
ATOM 13511 O O . SER B 1 715 ? 20.516 -11.328 -26.969 1 87.94 715 SER B O 1
ATOM 13513 N N . THR B 1 716 ? 19.172 -11.336 -25.156 1 82.06 716 THR B N 1
ATOM 13514 C CA . THR B 1 716 ? 19.438 -12.75 -24.891 1 82.06 716 THR B CA 1
ATOM 13515 C C . THR B 1 716 ? 18.312 -13.617 -25.438 1 82.06 716 THR B C 1
ATOM 13517 O O . THR B 1 716 ? 18.359 -14.844 -25.344 1 82.06 716 THR B O 1
ATOM 13520 N N . PHE B 1 717 ? 17.375 -12.961 -26.062 1 87.44 717 PHE B N 1
ATOM 13521 C CA . PHE B 1 717 ? 16.234 -13.703 -26.578 1 87.44 717 PHE B CA 1
ATOM 13522 C C . PHE B 1 717 ? 16.594 -14.422 -27.875 1 87.44 717 PHE B C 1
ATOM 13524 O O . PHE B 1 717 ? 17.078 -13.805 -28.828 1 87.44 717 PHE B O 1
ATOM 13531 N N . SER B 1 718 ? 16.422 -15.75 -27.828 1 86.81 718 SER B N 1
ATOM 13532 C CA . SER B 1 718 ? 16.734 -16.547 -29.016 1 86.81 718 SER B CA 1
ATOM 13533 C C . SER B 1 718 ? 15.742 -17.688 -29.188 1 86.81 718 SER B C 1
ATOM 13535 O O . SER B 1 718 ? 15.242 -18.25 -28.203 1 86.81 718 SER B O 1
ATOM 13537 N N . LEU B 1 719 ? 15.406 -17.938 -30.438 1 87.75 719 LEU B N 1
ATOM 13538 C CA . LEU B 1 719 ? 14.516 -19.031 -30.781 1 87.75 719 LEU B CA 1
ATOM 13539 C C . LEU B 1 719 ? 15.234 -20.078 -31.641 1 87.75 719 LEU B C 1
ATOM 13541 O O . LEU B 1 719 ? 14.602 -20.938 -32.25 1 87.75 719 LEU B O 1
ATOM 13545 N N . SER B 1 720 ? 16.531 -20.062 -31.562 1 82 720 SER B N 1
ATOM 13546 C CA . SER B 1 720 ? 17.234 -20.891 -32.531 1 82 720 SER B CA 1
ATOM 13547 C C . SER B 1 720 ? 17.938 -22.062 -31.859 1 82 720 SER B C 1
ATOM 13549 O O . SER B 1 720 ? 18.844 -22.672 -32.438 1 82 720 SER B O 1
ATOM 13551 N N . SER B 1 721 ? 17.5 -22.359 -30.719 1 84.31 721 SER B N 1
ATOM 13552 C CA . SER B 1 721 ? 18.094 -23.531 -30.094 1 84.31 721 SER B CA 1
ATOM 13553 C C . SER B 1 721 ? 17.594 -24.828 -30.75 1 84.31 721 SER B C 1
ATOM 13555 O O . SER B 1 721 ? 16.391 -25 -30.953 1 84.31 721 SER B O 1
ATOM 13557 N N . PRO B 1 722 ? 18.484 -25.609 -31.141 1 82.94 722 PRO B N 1
ATOM 13558 C CA . PRO B 1 722 ? 18.078 -26.844 -31.797 1 82.94 722 PRO B CA 1
ATOM 13559 C C . PRO B 1 722 ? 17.312 -27.781 -30.859 1 82.94 722 PRO B C 1
ATOM 13561 O O . PRO B 1 722 ? 17.734 -27.984 -29.703 1 82.94 722 PRO B O 1
ATOM 13564 N N . GLN B 1 723 ? 16.25 -28.234 -31.312 1 85.31 723 GLN B N 1
ATOM 13565 C CA . GLN B 1 723 ? 15.422 -29.172 -30.562 1 85.31 723 GLN B CA 1
ATOM 13566 C C . GLN B 1 723 ? 14.977 -30.328 -31.438 1 85.31 723 GLN B C 1
ATOM 13568 O O . GLN B 1 723 ? 15.07 -30.25 -32.656 1 85.31 723 GLN B O 1
ATOM 13573 N N . LEU B 1 724 ? 14.664 -31.406 -30.75 1 84.75 724 LEU B N 1
ATOM 13574 C CA . LEU B 1 724 ? 14.148 -32.594 -31.453 1 84.75 724 LEU B CA 1
ATOM 13575 C C . LEU B 1 724 ? 12.656 -32.75 -31.188 1 84.75 724 LEU B C 1
ATOM 13577 O O . LEU B 1 724 ? 12.227 -32.781 -30.031 1 84.75 724 LEU B O 1
ATOM 13581 N N . TYR B 1 725 ? 11.984 -32.719 -32.219 1 86.75 725 TYR B N 1
ATOM 13582 C CA . TYR B 1 725 ? 10.547 -32.969 -32.094 1 86.75 725 TYR B CA 1
ATOM 13583 C C . TYR B 1 725 ? 10.195 -34.406 -32.406 1 86.75 725 TYR B C 1
ATOM 13585 O O . TYR B 1 725 ? 10.516 -34.906 -33.469 1 86.75 725 TYR B O 1
ATOM 13593 N N . LEU B 1 726 ? 9.617 -35.031 -31.406 1 85.56 726 LEU B N 1
ATOM 13594 C CA . LEU B 1 726 ? 9.172 -36.406 -31.609 1 85.56 726 LEU B CA 1
ATOM 13595 C C . LEU B 1 726 ? 7.715 -36.438 -32.062 1 85.56 726 LEU B C 1
ATOM 13597 O O . LEU B 1 726 ? 6.812 -36.188 -31.25 1 85.56 726 LEU B O 1
ATOM 13601 N N . ASP B 1 727 ? 7.594 -36.781 -33.25 1 85.88 727 ASP B N 1
ATOM 13602 C CA . ASP B 1 727 ? 6.234 -36.938 -33.75 1 85.88 727 ASP B CA 1
ATOM 13603 C C . ASP B 1 727 ? 5.742 -38.375 -33.531 1 85.88 727 ASP B C 1
ATOM 13605 O O . ASP B 1 727 ? 6.168 -39.281 -34.219 1 85.88 727 ASP B O 1
ATOM 13609 N N . ILE B 1 728 ? 4.926 -38.5 -32.594 1 83.38 728 ILE B N 1
ATOM 13610 C CA . ILE B 1 728 ? 4.398 -39.812 -32.25 1 83.38 728 ILE B CA 1
ATOM 13611 C C . ILE B 1 728 ? 3.143 -40.094 -33.094 1 83.38 728 ILE B C 1
ATOM 13613 O O . ILE B 1 728 ? 2.203 -39.281 -33.094 1 83.38 728 ILE B O 1
ATOM 13617 N N . ASP B 1 729 ? 3.242 -41.094 -33.781 1 83.56 729 ASP B N 1
ATOM 13618 C CA . ASP B 1 729 ? 2.059 -41.531 -34.531 1 83.56 729 ASP B CA 1
ATOM 13619 C C . ASP B 1 729 ? 1.025 -42.156 -33.594 1 83.56 729 ASP B C 1
ATOM 13621 O O . ASP B 1 729 ? 1.092 -43.344 -33.281 1 83.56 729 ASP B O 1
ATOM 13625 N N . ARG B 1 730 ? 0.114 -41.406 -33.25 1 79.75 730 ARG B N 1
ATOM 13626 C CA . ARG B 1 730 ? -0.875 -41.844 -32.281 1 79.75 730 ARG B CA 1
ATOM 13627 C C . ARG B 1 730 ? -1.763 -42.938 -32.844 1 79.75 730 ARG B C 1
ATOM 13629 O O . ARG B 1 730 ? -2.182 -43.844 -32.094 1 79.75 730 ARG B O 1
ATOM 13636 N N . THR B 1 731 ? -2.051 -42.906 -34.062 1 79.19 731 THR B N 1
ATOM 13637 C CA . THR B 1 731 ? -2.895 -43.906 -34.688 1 79.19 731 THR B CA 1
ATOM 13638 C C . THR B 1 731 ? -2.199 -45.281 -34.719 1 79.19 731 THR B C 1
ATOM 13640 O O . THR B 1 731 ? -2.818 -46.312 -34.406 1 79.19 731 THR B O 1
ATOM 13643 N N . LYS B 1 732 ? -0.971 -45.25 -35.031 1 83.19 732 LYS B N 1
ATOM 13644 C CA . LYS B 1 732 ? -0.209 -46.5 -35.062 1 83.19 732 LYS B CA 1
ATOM 13645 C C . LYS B 1 732 ? -0.017 -47.062 -33.656 1 83.19 732 LYS B C 1
ATOM 13647 O O . LYS B 1 732 ? -0.011 -48.281 -33.469 1 83.19 732 LYS B O 1
ATOM 13652 N N . ALA B 1 733 ? 0.224 -46.219 -32.75 1 85 733 ALA B N 1
ATOM 13653 C CA . ALA B 1 733 ? 0.405 -46.625 -31.359 1 85 733 ALA B CA 1
ATOM 13654 C C . ALA B 1 733 ? -0.839 -47.344 -30.828 1 85 733 ALA B C 1
ATOM 13656 O O . ALA B 1 733 ? -0.734 -48.375 -30.141 1 85 733 ALA B O 1
ATOM 13657 N N . GLU B 1 734 ? -1.909 -46.781 -31.156 1 78.94 734 GLU B N 1
ATOM 13658 C CA . GLU B 1 734 ? -3.148 -47.406 -30.688 1 78.94 734 GLU B CA 1
ATOM 13659 C C . GLU B 1 734 ? -3.424 -48.719 -31.422 1 78.94 734 GLU B C 1
ATOM 13661 O O . GLU B 1 734 ? -3.988 -49.656 -30.859 1 78.94 734 GLU B O 1
ATOM 13666 N N . ALA B 1 735 ? -3.061 -48.719 -32.719 1 78.19 735 ALA B N 1
ATOM 13667 C CA . ALA B 1 735 ? -3.246 -49.938 -33.5 1 78.19 735 ALA B CA 1
ATOM 13668 C C . ALA B 1 735 ? -2.422 -51.094 -32.938 1 78.19 735 ALA B C 1
ATOM 13670 O O . ALA B 1 735 ? -2.859 -52.25 -32.969 1 78.19 735 ALA B O 1
ATOM 13671 N N . LEU B 1 736 ? -1.31 -50.75 -32.438 1 83.12 736 LEU B N 1
ATOM 13672 C CA . LEU B 1 736 ? -0.432 -51.75 -31.875 1 83.12 736 LEU B CA 1
ATOM 13673 C C . LEU B 1 736 ? -0.732 -51.969 -30.391 1 83.12 736 LEU B C 1
ATOM 13675 O O . LEU B 1 736 ? -0.021 -52.688 -29.703 1 83.12 736 LEU B O 1
ATOM 13679 N N . LEU B 1 737 ? -1.719 -51.25 -29.906 1 82.25 737 LEU B N 1
ATOM 13680 C CA . LEU B 1 737 ? -2.207 -51.344 -28.531 1 82.25 737 LEU B CA 1
ATOM 13681 C C . LEU B 1 737 ? -1.146 -50.844 -27.547 1 82.25 737 LEU B C 1
ATOM 13683 O O . LEU B 1 737 ? -0.931 -51.469 -26.5 1 82.25 737 LEU B O 1
ATOM 13687 N N . VAL B 1 738 ? -0.416 -49.938 -27.953 1 84.69 738 VAL B N 1
ATOM 13688 C CA . VAL B 1 738 ? 0.559 -49.312 -27.062 1 84.69 738 VAL B CA 1
ATOM 13689 C C . VAL B 1 738 ? -0.037 -48.062 -26.438 1 84.69 738 VAL B C 1
ATOM 13691 O O . VAL B 1 738 ? -0.253 -47.062 -27.125 1 84.69 738 VAL B O 1
ATOM 13694 N N . PRO B 1 739 ? -0.29 -48.125 -25.156 1 81.31 739 PRO B N 1
ATOM 13695 C CA . PRO B 1 739 ? -0.766 -46.906 -24.531 1 81.31 739 PRO B CA 1
ATOM 13696 C C . PRO B 1 739 ? 0.252 -45.781 -24.609 1 81.31 739 PRO B C 1
ATOM 13698 O O . PRO B 1 739 ? 1.445 -46 -24.391 1 81.31 739 PRO B O 1
ATOM 13701 N N . LEU B 1 740 ? -0.267 -44.656 -25 1 80.19 740 LEU B N 1
ATOM 13702 C CA . LEU B 1 740 ? 0.607 -43.5 -25.156 1 80.19 740 LEU B CA 1
ATOM 13703 C C . LEU B 1 740 ? 1.289 -43.156 -23.828 1 80.19 740 LEU B C 1
ATOM 13705 O O . LEU B 1 740 ? 2.393 -42.594 -23.812 1 80.19 740 LEU B O 1
ATOM 13709 N N . SER B 1 741 ? 0.682 -43.438 -22.75 1 77.75 741 SER B N 1
ATOM 13710 C CA . SER B 1 741 ? 1.27 -43.156 -21.438 1 77.75 741 SER B CA 1
ATOM 13711 C C . SER B 1 741 ? 2.576 -43.906 -21.266 1 77.75 741 SER B C 1
ATOM 13713 O O . SER B 1 741 ? 3.525 -43.406 -20.672 1 77.75 741 SER B O 1
ATOM 13715 N N . ASN B 1 742 ? 2.555 -45.062 -21.75 1 81.81 742 ASN B N 1
ATOM 13716 C CA . ASN B 1 742 ? 3.766 -45.875 -21.656 1 81.81 742 ASN B CA 1
ATOM 13717 C C . ASN B 1 742 ? 4.902 -45.281 -22.484 1 81.81 742 ASN B C 1
ATOM 13719 O O . ASN B 1 742 ? 6.066 -45.344 -22.078 1 81.81 742 ASN B O 1
ATOM 13723 N N . VAL B 1 743 ? 4.516 -44.844 -23.594 1 82.19 743 VAL B N 1
ATOM 13724 C CA . VAL B 1 743 ? 5.516 -44.25 -24.469 1 82.19 743 VAL B CA 1
ATOM 13725 C C . VAL B 1 743 ? 6.109 -43 -23.766 1 82.19 743 VAL B C 1
ATOM 13727 O O . VAL B 1 743 ? 7.332 -42.844 -23.75 1 82.19 743 VAL B O 1
ATOM 13730 N N . PHE B 1 744 ? 5.266 -42.312 -23.266 1 79.19 744 PHE B N 1
ATOM 13731 C CA . PHE B 1 744 ? 5.715 -41.062 -22.625 1 79.19 744 PHE B CA 1
ATOM 13732 C C . PHE B 1 744 ? 6.559 -41.375 -21.391 1 79.19 744 PHE B C 1
ATOM 13734 O O . PHE B 1 744 ? 7.559 -40.719 -21.125 1 79.19 744 PHE B O 1
ATOM 13741 N N . GLU B 1 745 ? 6.137 -42.219 -20.625 1 79.38 745 GLU B N 1
ATOM 13742 C CA . GLU B 1 745 ? 6.883 -42.625 -19.438 1 79.38 745 GLU B CA 1
ATOM 13743 C C . GLU B 1 745 ? 8.266 -43.156 -19.797 1 79.38 745 GLU B C 1
ATOM 13745 O O . GLU B 1 745 ? 9.242 -42.875 -19.094 1 79.38 745 GLU B O 1
ATOM 13750 N N . THR B 1 746 ? 8.281 -43.906 -20.812 1 82.5 746 THR B N 1
ATOM 13751 C CA . THR B 1 746 ? 9.555 -44.438 -21.266 1 82.5 746 THR B CA 1
ATOM 13752 C C . THR B 1 746 ? 10.484 -43.344 -21.719 1 82.5 746 THR B C 1
ATOM 13754 O O . THR B 1 746 ? 11.672 -43.312 -21.375 1 82.5 746 THR B O 1
ATOM 13757 N N . LEU B 1 747 ? 9.922 -42.469 -22.469 1 82.19 747 LEU B N 1
ATOM 13758 C CA . LEU B 1 747 ? 10.742 -41.375 -22.938 1 82.19 747 LEU B CA 1
ATOM 13759 C C . LEU B 1 747 ? 11.219 -40.5 -21.766 1 82.19 747 LEU B C 1
ATOM 13761 O O . LEU B 1 747 ? 12.375 -40.094 -21.734 1 82.19 747 LEU B O 1
ATOM 13765 N N . GLN B 1 748 ? 10.359 -40.25 -20.906 1 80.25 748 GLN B N 1
ATOM 13766 C CA . GLN B 1 748 ? 10.711 -39.438 -19.75 1 80.25 748 GLN B CA 1
ATOM 13767 C C . GLN B 1 748 ? 11.773 -40.125 -18.891 1 80.25 748 GLN B C 1
ATOM 13769 O O . GLN B 1 748 ? 12.68 -39.469 -18.375 1 80.25 748 GLN B O 1
ATOM 13774 N N . ALA B 1 749 ? 11.602 -41.312 -18.703 1 80.12 749 ALA B N 1
ATOM 13775 C CA . ALA B 1 749 ? 12.531 -42.062 -17.859 1 80.12 749 ALA B CA 1
ATOM 13776 C C . ALA B 1 749 ? 13.914 -42.156 -18.516 1 80.12 749 ALA B C 1
ATOM 13778 O O . ALA B 1 749 ? 14.93 -42.031 -17.828 1 80.12 749 ALA B O 1
ATOM 13779 N N . TYR B 1 750 ? 13.953 -42.406 -19.781 1 80.38 750 TYR B N 1
ATOM 13780 C CA . TYR B 1 750 ? 15.227 -42.594 -20.453 1 80.38 750 TYR B CA 1
ATOM 13781 C C . TYR B 1 750 ? 15.914 -41.25 -20.719 1 80.38 750 TYR B C 1
ATOM 13783 O O . TYR B 1 750 ? 17.125 -41.156 -20.547 1 80.38 750 TYR B O 1
ATOM 13791 N N . LEU B 1 751 ? 15.062 -40.312 -21.125 1 76.81 751 LEU B N 1
ATOM 13792 C CA . LEU B 1 751 ? 15.68 -39.062 -21.609 1 76.81 751 LEU B CA 1
ATOM 13793 C C . LEU B 1 751 ? 15.523 -37.938 -20.609 1 76.81 751 LEU B C 1
ATOM 13795 O O . LEU B 1 751 ? 16.281 -36.969 -20.625 1 76.81 751 LEU B O 1
ATOM 13799 N N . GLY B 1 752 ? 14.352 -37.875 -19.969 1 70.44 752 GLY B N 1
ATOM 13800 C CA . GLY B 1 752 ? 14.039 -36.781 -19.047 1 70.44 752 GLY B CA 1
ATOM 13801 C C . GLY B 1 752 ? 14.352 -37.125 -17.594 1 70.44 752 GLY B C 1
ATOM 13802 O O . GLY B 1 752 ? 13.875 -36.469 -16.672 1 70.44 752 GLY B O 1
ATOM 13803 N N . SER B 1 753 ? 15.328 -37.406 -16.844 1 74.69 753 SER B N 1
ATOM 13804 C CA . SER B 1 753 ? 15.547 -37.719 -15.445 1 74.69 753 SER B CA 1
ATOM 13805 C C . SER B 1 753 ? 14.227 -37.781 -14.672 1 74.69 753 SER B C 1
ATOM 13807 O O . SER B 1 753 ? 13.68 -36.75 -14.305 1 74.69 753 SER B O 1
ATOM 13809 N N . SER B 1 754 ? 13.672 -38.938 -14.508 1 77.69 754 SER B N 1
ATOM 13810 C CA . SER B 1 754 ? 12.406 -39.062 -13.797 1 77.69 754 SER B CA 1
ATOM 13811 C C . SER B 1 754 ? 12.625 -39.219 -12.289 1 77.69 754 SER B C 1
ATOM 13813 O O . SER B 1 754 ? 13.453 -40.031 -11.852 1 77.69 754 SER B O 1
ATOM 13815 N N . PHE B 1 755 ? 11.961 -38.406 -11.57 1 77 755 PHE B N 1
ATOM 13816 C CA . PHE B 1 755 ? 11.992 -38.5 -10.117 1 77 755 PHE B CA 1
ATOM 13817 C C . PHE B 1 755 ? 11.219 -39.719 -9.625 1 77 755 PHE B C 1
ATOM 13819 O O . PHE B 1 755 ? 10.094 -39.969 -10.078 1 77 755 PHE B O 1
ATOM 13826 N N . VAL B 1 756 ? 11.812 -40.438 -8.797 1 78.81 756 VAL B N 1
ATOM 13827 C CA . VAL B 1 756 ? 11.172 -41.688 -8.328 1 78.81 756 VAL B CA 1
ATOM 13828 C C . VAL B 1 756 ? 10.773 -41.531 -6.859 1 78.81 756 VAL B C 1
ATOM 13830 O O . VAL B 1 756 ? 9.602 -41.688 -6.504 1 78.81 756 VAL B O 1
ATOM 13833 N N . ASN B 1 757 ? 11.805 -41.25 -6.035 1 82 757 ASN B N 1
ATOM 13834 C CA . ASN B 1 757 ? 11.602 -41.219 -4.594 1 82 757 ASN B CA 1
ATOM 13835 C C . ASN B 1 757 ? 12.695 -40.438 -3.881 1 82 757 ASN B C 1
ATOM 13837 O O . ASN B 1 757 ? 13.477 -39.719 -4.523 1 82 757 ASN B O 1
ATOM 13841 N N . LEU B 1 758 ? 12.484 -40.406 -2.58 1 81.69 758 LEU B N 1
ATOM 13842 C CA . LEU B 1 758 ? 13.461 -39.75 -1.722 1 81.69 758 LEU B CA 1
ATOM 13843 C C . LEU B 1 758 ? 14.258 -40.75 -0.913 1 81.69 758 LEU B C 1
ATOM 13845 O O . LEU B 1 758 ? 13.812 -41.875 -0.702 1 81.69 758 LEU B O 1
ATOM 13849 N N . PHE B 1 759 ? 15.445 -40.375 -0.591 1 83.06 759 PHE B N 1
ATOM 13850 C CA . PHE B 1 759 ? 16.234 -41.188 0.326 1 83.06 759 PHE B CA 1
ATOM 13851 C C . PHE B 1 759 ? 16.969 -40.344 1.333 1 83.06 759 PHE B C 1
ATOM 13853 O O . PHE B 1 759 ? 17.219 -39.156 1.086 1 83.06 759 PHE B O 1
ATOM 13860 N N . ASN B 1 760 ? 17.266 -40.875 2.461 1 84.81 760 ASN B N 1
ATOM 13861 C CA . ASN B 1 760 ? 17.938 -40.156 3.535 1 84.81 760 ASN B CA 1
ATOM 13862 C C . ASN B 1 760 ? 19.391 -40.562 3.668 1 84.81 760 ASN B C 1
ATOM 13864 O O . ASN B 1 760 ? 19.688 -41.781 3.736 1 84.81 760 ASN B O 1
ATOM 13868 N N . LYS B 1 761 ? 20.203 -39.531 3.514 1 85.06 761 LYS B N 1
ATOM 13869 C CA . LYS B 1 761 ? 21.625 -39.781 3.742 1 85.06 761 LYS B CA 1
ATOM 13870 C C . LYS B 1 761 ? 22.297 -38.531 4.371 1 85.06 761 LYS B C 1
ATOM 13872 O O . LYS B 1 761 ? 21.953 -37.406 4.031 1 85.06 761 LYS B O 1
ATOM 13877 N N . TYR B 1 762 ? 23.328 -38.75 5.273 1 81.31 762 TYR B N 1
ATOM 13878 C CA . TYR B 1 762 ? 24.062 -37.688 5.941 1 81.31 762 TYR B CA 1
ATOM 13879 C C . TYR B 1 762 ? 23.109 -36.719 6.633 1 81.31 762 TYR B C 1
ATOM 13881 O O . TYR B 1 762 ? 23.297 -35.5 6.566 1 81.31 762 TYR B O 1
ATOM 13889 N N . ASN B 1 763 ? 21.984 -37.188 7.059 1 78.25 763 ASN B N 1
ATOM 13890 C CA . ASN B 1 763 ? 20.969 -36.438 7.789 1 78.25 763 ASN B CA 1
ATOM 13891 C C . ASN B 1 763 ? 20.281 -35.406 6.891 1 78.25 763 ASN B C 1
ATOM 13893 O O . ASN B 1 763 ? 19.922 -34.344 7.34 1 78.25 763 ASN B O 1
ATOM 13897 N N . GLN B 1 764 ? 20.391 -35.75 5.582 1 83.62 764 GLN B N 1
ATOM 13898 C CA . GLN B 1 764 ? 19.688 -34.906 4.613 1 83.62 764 GLN B CA 1
ATOM 13899 C C . GLN B 1 764 ? 18.812 -35.781 3.689 1 83.62 764 GLN B C 1
ATOM 13901 O O . GLN B 1 764 ? 19 -37 3.619 1 83.62 764 GLN B O 1
ATOM 13906 N N . VAL B 1 765 ? 17.891 -35.156 3.215 1 83.12 765 VAL B N 1
ATOM 13907 C CA . VAL B 1 765 ? 16.984 -35.844 2.285 1 83.12 765 VAL B CA 1
ATOM 13908 C C . VAL B 1 765 ? 17.438 -35.562 0.849 1 83.12 765 VAL B C 1
ATOM 13910 O O . VAL B 1 765 ? 17.641 -34.406 0.464 1 83.12 765 VAL B O 1
ATOM 13913 N N . PHE B 1 766 ? 17.703 -36.531 0.108 1 83.62 766 PHE B N 1
ATOM 13914 C CA . PHE B 1 766 ? 18.125 -36.438 -1.285 1 83.62 766 PHE B CA 1
ATOM 13915 C C . PHE B 1 766 ? 17.125 -37.125 -2.201 1 83.62 766 PHE B C 1
ATOM 13917 O O . PHE B 1 766 ? 16.234 -37.844 -1.732 1 83.62 766 PHE B O 1
ATOM 13924 N N . GLN B 1 767 ? 17.297 -36.938 -3.506 1 83 767 GLN B N 1
ATOM 13925 C CA . GLN B 1 767 ? 16.312 -37.438 -4.461 1 83 767 GLN B CA 1
ATOM 13926 C C . GLN B 1 767 ? 16.906 -38.594 -5.293 1 83 767 GLN B C 1
ATOM 13928 O O . GLN B 1 767 ? 18.125 -38.656 -5.473 1 83 767 GLN B O 1
ATOM 13933 N N . VAL B 1 768 ? 16.062 -39.438 -5.746 1 84.5 768 VAL B N 1
ATOM 13934 C CA . VAL B 1 768 ? 16.453 -40.562 -6.609 1 84.5 768 VAL B CA 1
ATOM 13935 C C . VAL B 1 768 ? 15.906 -40.312 -8.023 1 84.5 768 VAL B C 1
ATOM 13937 O O . VAL B 1 768 ? 14.727 -40 -8.195 1 84.5 768 VAL B O 1
ATOM 13940 N N . TYR B 1 769 ? 16.844 -40.406 -8.984 1 84.5 769 TYR B N 1
ATOM 13941 C CA . TYR B 1 769 ? 16.453 -40.25 -10.375 1 84.5 769 TYR B CA 1
ATOM 13942 C C . TYR B 1 769 ? 16.812 -41.469 -11.203 1 84.5 769 TYR B C 1
ATOM 13944 O O . TYR B 1 769 ? 17.797 -42.156 -10.914 1 84.5 769 TYR B O 1
ATOM 13952 N N . ILE B 1 770 ? 15.984 -41.719 -12.195 1 86 770 ILE B N 1
ATOM 13953 C CA . ILE B 1 770 ? 16.25 -42.781 -13.148 1 86 770 ILE B CA 1
ATOM 13954 C C . ILE B 1 770 ? 16.484 -42.188 -14.539 1 86 770 ILE B C 1
ATOM 13956 O O . ILE B 1 770 ? 15.797 -41.25 -14.93 1 86 770 ILE B O 1
ATOM 13960 N N . GLN B 1 771 ? 17.5 -42.656 -15.164 1 84.25 771 GLN B N 1
ATOM 13961 C CA . GLN B 1 771 ? 17.812 -42.188 -16.5 1 84.25 771 GLN B CA 1
ATOM 13962 C C . GLN B 1 771 ? 18.578 -43.219 -17.297 1 84.25 771 GLN B C 1
ATOM 13964 O O . GLN B 1 771 ? 19.156 -44.156 -16.734 1 84.25 771 GLN B O 1
ATOM 13969 N N . ALA B 1 772 ? 18.531 -43 -18.594 1 81.88 772 ALA B N 1
ATOM 13970 C CA . ALA B 1 772 ? 19.312 -43.906 -19.438 1 81.88 772 ALA B CA 1
ATOM 13971 C C . ALA B 1 772 ? 20.797 -43.594 -19.344 1 81.88 772 ALA B C 1
ATOM 13973 O O . ALA B 1 772 ? 21.188 -42.406 -19.172 1 81.88 772 ALA B O 1
ATOM 13974 N N . ASP B 1 773 ? 21.547 -44.531 -19.484 1 79.75 773 ASP B N 1
ATOM 13975 C CA . ASP B 1 773 ? 22.984 -44.312 -19.469 1 79.75 773 ASP B CA 1
ATOM 13976 C C . ASP B 1 773 ? 23.438 -43.5 -20.688 1 79.75 773 ASP B C 1
ATOM 13978 O O . ASP B 1 773 ? 22.719 -43.438 -21.688 1 79.75 773 ASP B O 1
ATOM 13982 N N . SER B 1 774 ? 24.547 -42.969 -20.672 1 75.31 774 SER B N 1
ATOM 13983 C CA . SER B 1 774 ? 25.078 -41.969 -21.609 1 75.31 774 SER B CA 1
ATOM 13984 C C . SER B 1 774 ? 25.109 -42.531 -23.031 1 75.31 774 SER B C 1
ATOM 13986 O O . SER B 1 774 ? 24.734 -41.812 -23.969 1 75.31 774 SER B O 1
ATOM 13988 N N . PRO B 1 775 ? 25.5 -43.75 -23.203 1 73.94 775 PRO B N 1
ATOM 13989 C CA . PRO B 1 775 ? 25.625 -44.219 -24.578 1 73.94 775 PRO B CA 1
ATOM 13990 C C . PRO B 1 775 ? 24.266 -44.344 -25.281 1 73.94 775 PRO B C 1
ATOM 13992 O O . PRO B 1 775 ? 24.219 -44.344 -26.516 1 73.94 775 PRO B O 1
ATOM 13995 N N . TYR B 1 776 ? 23.328 -44.438 -24.578 1 75.5 776 TYR B N 1
ATOM 13996 C CA . TYR B 1 776 ? 22.016 -44.656 -25.172 1 75.5 776 TYR B CA 1
ATOM 13997 C C . TYR B 1 776 ? 21.297 -43.312 -25.359 1 75.5 776 TYR B C 1
ATOM 13999 O O . TYR B 1 776 ? 20.109 -43.281 -25.734 1 75.5 776 TYR B O 1
ATOM 14007 N N . ARG B 1 777 ? 21.938 -42.25 -25.125 1 78.94 777 ARG B N 1
ATOM 14008 C CA . ARG B 1 777 ? 21.328 -40.906 -25.25 1 78.94 777 ARG B CA 1
ATOM 14009 C C . ARG B 1 777 ? 22.25 -39.969 -26 1 78.94 777 ARG B C 1
ATOM 14011 O O . ARG B 1 777 ? 22.344 -38.781 -25.672 1 78.94 777 ARG B O 1
ATOM 14018 N N . ILE B 1 778 ? 22.891 -40.438 -26.828 1 74.38 778 ILE B N 1
ATOM 14019 C CA . ILE B 1 778 ? 23.859 -39.594 -27.516 1 74.38 778 ILE B CA 1
ATOM 14020 C C . ILE B 1 778 ? 23.281 -39.156 -28.859 1 74.38 778 ILE B C 1
ATOM 14022 O O . ILE B 1 778 ? 23.359 -37.969 -29.219 1 74.38 778 ILE B O 1
ATOM 14026 N N . ARG B 1 779 ? 22.703 -40.062 -29.688 1 78.25 779 ARG B N 1
ATOM 14027 C CA . ARG B 1 779 ? 22.219 -39.75 -31.031 1 78.25 779 ARG B CA 1
ATOM 14028 C C . ARG B 1 779 ? 20.703 -39.875 -31.109 1 78.25 779 ARG B C 1
ATOM 14030 O O . ARG B 1 779 ? 20.109 -40.688 -30.375 1 78.25 779 ARG B O 1
ATOM 14037 N N . PRO B 1 780 ? 20.141 -39.062 -31.906 1 81 780 PRO B N 1
ATOM 14038 C CA . PRO B 1 780 ? 18.688 -39.156 -32.094 1 81 780 PRO B CA 1
ATOM 14039 C C . PRO B 1 780 ? 18.219 -40.531 -32.5 1 81 780 PRO B C 1
ATOM 14041 O O . PRO B 1 780 ? 17.109 -40.938 -32.156 1 81 780 PRO B O 1
ATOM 14044 N N . GLU B 1 781 ? 19.094 -41.312 -33.125 1 79.88 781 GLU B N 1
ATOM 14045 C CA . GLU B 1 781 ? 18.734 -42.656 -33.594 1 79.88 781 GLU B CA 1
ATOM 14046 C C . GLU B 1 781 ? 18.547 -43.625 -32.438 1 79.88 781 GLU B C 1
ATOM 14048 O O . GLU B 1 781 ? 17.844 -44.625 -32.562 1 79.88 781 GLU B O 1
ATOM 14053 N N . ASP B 1 782 ? 19.141 -43.281 -31.375 1 80.06 782 ASP B N 1
ATOM 14054 C CA . ASP B 1 782 ? 19.062 -44.156 -30.203 1 80.06 782 ASP B CA 1
ATOM 14055 C C . ASP B 1 782 ? 17.641 -44.156 -29.625 1 80.06 782 ASP B C 1
ATOM 14057 O O . ASP B 1 782 ? 17.25 -45.094 -28.938 1 80.06 782 ASP B O 1
ATOM 14061 N N . ILE B 1 783 ? 16.922 -43.188 -29.906 1 83.88 783 ILE B N 1
ATOM 14062 C CA . ILE B 1 783 ? 15.562 -43.094 -29.391 1 83.88 783 ILE B CA 1
ATOM 14063 C C . ILE B 1 783 ? 14.695 -44.188 -30.016 1 83.88 783 ILE B C 1
ATOM 14065 O O . ILE B 1 783 ? 13.828 -44.75 -29.344 1 83.88 783 ILE B O 1
ATOM 14069 N N . GLY B 1 784 ? 14.984 -44.438 -31.25 1 82.62 784 GLY B N 1
ATOM 14070 C CA . GLY B 1 784 ? 14.211 -45.438 -31.953 1 82.62 784 GLY B CA 1
ATOM 14071 C C . GLY B 1 784 ? 14.461 -46.844 -31.438 1 82.62 784 GLY B C 1
ATOM 14072 O O . GLY B 1 784 ? 13.641 -47.75 -31.641 1 82.62 784 GLY B O 1
ATOM 14073 N N . LYS B 1 785 ? 15.562 -47.031 -30.688 1 80.69 785 LYS B N 1
ATOM 14074 C CA . LYS B 1 785 ? 15.945 -48.375 -30.234 1 80.69 785 LYS B CA 1
ATOM 14075 C C . LYS B 1 785 ? 15.328 -48.688 -28.859 1 80.69 785 LYS B C 1
ATOM 14077 O O . LYS B 1 785 ? 15.492 -49.781 -28.344 1 80.69 785 LYS B O 1
ATOM 14082 N N . LEU B 1 786 ? 14.648 -47.812 -28.391 1 85.31 786 LEU B N 1
ATOM 14083 C CA . LEU B 1 786 ? 13.992 -48.031 -27.109 1 85.31 786 LEU B CA 1
ATOM 14084 C C . LEU B 1 786 ? 12.711 -48.844 -27.312 1 85.31 786 LEU B C 1
ATOM 14086 O O . LEU B 1 786 ? 12.086 -48.781 -28.375 1 85.31 786 LEU B O 1
ATOM 14090 N N . TYR B 1 787 ? 12.352 -49.625 -26.281 1 86 787 TYR B N 1
ATOM 14091 C CA . TYR B 1 787 ? 11.211 -50.5 -26.422 1 86 787 TYR B CA 1
ATOM 14092 C C . TYR B 1 787 ? 10.117 -50.156 -25.406 1 86 787 TYR B C 1
ATOM 14094 O O . TYR B 1 787 ? 10.414 -49.688 -24.312 1 86 787 TYR B O 1
ATOM 14102 N N . VAL B 1 788 ? 8.914 -50.344 -25.797 1 86.81 788 VAL B N 1
ATOM 14103 C CA . VAL B 1 788 ? 7.746 -50.188 -24.938 1 86.81 788 VAL B CA 1
ATOM 14104 C C . VAL B 1 788 ? 6.871 -51.438 -25 1 86.81 788 VAL B C 1
ATOM 14106 O O . VAL B 1 788 ? 6.891 -52.156 -26 1 86.81 788 VAL B O 1
ATOM 14109 N N . ARG B 1 789 ? 6.25 -51.656 -23.922 1 85.38 789 ARG B N 1
ATOM 14110 C CA . ARG B 1 789 ? 5.395 -52.844 -23.844 1 85.38 789 ARG B CA 1
ATOM 14111 C C . ARG B 1 789 ? 3.963 -52.5 -24.25 1 85.38 789 ARG B C 1
ATOM 14113 O O . ARG B 1 789 ? 3.434 -51.469 -23.875 1 85.38 789 ARG B O 1
ATOM 14120 N N . ASN B 1 790 ? 3.408 -53.344 -25.078 1 84.5 790 ASN B N 1
ATOM 14121 C CA . ASN B 1 790 ? 2.008 -53.156 -25.453 1 84.5 790 ASN B CA 1
ATOM 14122 C C . ASN B 1 790 ? 1.08 -53.906 -24.5 1 84.5 790 ASN B C 1
ATOM 14124 O O . ASN B 1 790 ? 1.539 -54.531 -23.547 1 84.5 790 ASN B O 1
ATOM 14128 N N . GLN B 1 791 ? -0.17 -53.75 -24.625 1 80.38 791 GLN B N 1
ATOM 14129 C CA . GLN B 1 791 ? -1.157 -54.344 -23.734 1 80.38 791 GLN B CA 1
ATOM 14130 C C . GLN B 1 791 ? -1.138 -55.875 -23.828 1 80.38 791 GLN B C 1
ATOM 14132 O O . GLN B 1 791 ? -1.556 -56.562 -22.891 1 80.38 791 GLN B O 1
ATOM 14137 N N . ARG B 1 792 ? -0.562 -56.438 -24.859 1 78.94 792 ARG B N 1
ATOM 14138 C CA . ARG B 1 792 ? -0.455 -57.906 -25.031 1 78.94 792 ARG B CA 1
ATOM 14139 C C . ARG B 1 792 ? 0.832 -58.438 -24.406 1 78.94 792 ARG B C 1
ATOM 14141 O O . ARG B 1 792 ? 1.098 -59.625 -24.453 1 78.94 792 ARG B O 1
ATOM 14148 N N . GLY B 1 793 ? 1.629 -57.5 -23.875 1 79.81 793 GLY B N 1
ATOM 14149 C CA . GLY B 1 793 ? 2.879 -57.906 -23.25 1 79.81 793 GLY B CA 1
ATOM 14150 C C . GLY B 1 793 ? 4.043 -57.969 -24.219 1 79.81 793 GLY B C 1
ATOM 14151 O O . GLY B 1 793 ? 5.148 -58.375 -23.844 1 79.81 793 GLY B O 1
ATOM 14152 N N . GLU B 1 794 ? 3.768 -57.594 -25.453 1 82.81 794 GLU B N 1
ATOM 14153 C CA . GLU B 1 794 ? 4.812 -57.625 -26.469 1 82.81 794 GLU B CA 1
ATOM 14154 C C . GLU B 1 794 ? 5.617 -56.344 -26.469 1 82.81 794 GLU B C 1
ATOM 14156 O O . GLU B 1 794 ? 5.082 -55.281 -26.172 1 82.81 794 GLU B O 1
ATOM 14161 N N . MET B 1 795 ? 6.969 -56.562 -26.75 1 86.94 795 MET B N 1
ATOM 14162 C CA . MET B 1 795 ? 7.836 -55.375 -26.828 1 86.94 795 MET B CA 1
ATOM 14163 C C . MET B 1 795 ? 7.836 -54.781 -28.234 1 86.94 795 MET B C 1
ATOM 14165 O O . MET B 1 795 ? 8.07 -55.5 -29.203 1 86.94 795 MET B O 1
ATOM 14169 N N . VAL B 1 796 ? 7.488 -53.562 -28.375 1 87.44 796 VAL B N 1
ATOM 14170 C CA . VAL B 1 796 ? 7.461 -52.844 -29.641 1 87.44 796 VAL B CA 1
ATOM 14171 C C . VAL B 1 796 ? 8.539 -51.75 -29.641 1 87.44 796 VAL B C 1
ATOM 14173 O O . VAL B 1 796 ? 8.648 -50.969 -28.688 1 87.44 796 VAL B O 1
ATOM 14176 N N . PRO B 1 797 ? 9.352 -51.75 -30.688 1 87.5 797 PRO B N 1
ATOM 14177 C CA . PRO B 1 797 ? 10.359 -50.688 -30.75 1 87.5 797 PRO B CA 1
ATOM 14178 C C . PRO B 1 797 ? 9.742 -49.312 -30.984 1 87.5 797 PRO B C 1
ATOM 14180 O O . PRO B 1 797 ? 8.781 -49.188 -31.75 1 87.5 797 PRO B O 1
ATOM 14183 N N . LEU B 1 798 ? 10.281 -48.25 -30.375 1 88.75 798 LEU B N 1
ATOM 14184 C CA . LEU B 1 798 ? 9.773 -46.906 -30.484 1 88.75 798 LEU B CA 1
ATOM 14185 C C . LEU B 1 798 ? 10.016 -46.344 -31.891 1 88.75 798 LEU B C 1
ATOM 14187 O O . LEU B 1 798 ? 9.328 -45.406 -32.312 1 88.75 798 LEU B O 1
ATOM 14191 N N . GLY B 1 799 ? 11 -46.875 -32.562 1 86.75 799 GLY B N 1
ATOM 14192 C CA . GLY B 1 799 ? 11.297 -46.406 -33.906 1 86.75 799 GLY B CA 1
ATOM 14193 C C . GLY B 1 799 ? 10.141 -46.625 -34.875 1 86.75 799 GLY B C 1
ATOM 14194 O O . GLY B 1 799 ? 10.008 -45.906 -35.844 1 86.75 799 GLY B O 1
ATOM 14195 N N . ALA B 1 800 ? 9.328 -47.531 -34.562 1 86.25 800 ALA B N 1
ATOM 14196 C CA . ALA B 1 800 ? 8.172 -47.812 -35.406 1 86.25 800 ALA B CA 1
ATOM 14197 C C . ALA B 1 800 ? 7.047 -46.812 -35.125 1 86.25 800 ALA B C 1
ATOM 14199 O O . ALA B 1 800 ? 6.176 -46.625 -35.969 1 86.25 800 ALA B O 1
ATOM 14200 N N . LEU B 1 801 ? 7.18 -46.156 -34.094 1 88.31 801 LEU B N 1
ATOM 14201 C CA . LEU B 1 801 ? 6.062 -45.281 -33.688 1 88.31 801 LEU B CA 1
ATOM 14202 C C . LEU B 1 801 ? 6.457 -43.812 -33.75 1 88.31 801 LEU B C 1
ATOM 14204 O O . LEU B 1 801 ? 5.59 -42.938 -33.781 1 88.31 801 LEU B O 1
ATOM 14208 N N . ILE B 1 802 ? 7.715 -43.531 -33.719 1 88 802 ILE B N 1
ATOM 14209 C CA . ILE B 1 802 ? 8.141 -42.156 -33.562 1 88 802 ILE B CA 1
ATOM 14210 C C . ILE B 1 802 ? 8.961 -41.719 -34.75 1 88 802 ILE B C 1
ATOM 14212 O O . ILE B 1 802 ? 9.758 -42.469 -35.312 1 88 802 ILE B O 1
ATOM 14216 N N . ASN B 1 803 ? 8.586 -40.531 -35.25 1 87.5 803 ASN B N 1
ATOM 14217 C CA . ASN B 1 803 ? 9.422 -39.875 -36.25 1 87.5 803 ASN B CA 1
ATOM 14218 C C . ASN B 1 803 ? 10.141 -38.656 -35.625 1 87.5 803 ASN B C 1
ATOM 14220 O O . ASN B 1 803 ? 9.516 -37.781 -35.062 1 87.5 803 ASN B O 1
ATOM 14224 N N . VAL B 1 804 ? 11.461 -38.719 -35.719 1 87.12 804 VAL B N 1
ATOM 14225 C CA . VAL B 1 804 ? 12.266 -37.656 -35.125 1 87.12 804 VAL B CA 1
ATOM 14226 C C . VAL B 1 804 ? 12.531 -36.562 -36.125 1 87.12 804 VAL B C 1
ATOM 14228 O O . VAL B 1 804 ? 13.039 -36.812 -37.219 1 87.12 804 VAL B O 1
ATOM 14231 N N . ARG B 1 805 ? 12.039 -35.375 -35.844 1 87.19 805 ARG B N 1
ATOM 14232 C CA . ARG B 1 805 ? 12.297 -34.188 -36.688 1 87.19 805 ARG B CA 1
ATOM 14233 C C . ARG B 1 805 ? 13.086 -33.125 -35.906 1 87.19 805 ARG B C 1
ATOM 14235 O O . ARG B 1 805 ? 12.867 -32.938 -34.719 1 87.19 805 ARG B O 1
ATOM 14242 N N . GLN B 1 806 ? 13.992 -32.562 -36.625 1 86.38 806 GLN B N 1
ATOM 14243 C CA . GLN B 1 806 ? 14.758 -31.469 -36.031 1 86.38 806 GLN B CA 1
ATOM 14244 C C . GLN B 1 806 ? 14 -30.156 -36.125 1 86.38 806 GLN B C 1
ATOM 14246 O O . GLN B 1 806 ? 13.469 -29.797 -37.156 1 86.38 806 GLN B O 1
ATOM 14251 N N . THR B 1 807 ? 13.812 -29.594 -34.969 1 85.56 807 THR B N 1
ATOM 14252 C CA . THR B 1 807 ? 13.156 -28.281 -34.938 1 85.56 807 THR B CA 1
ATOM 14253 C C . THR B 1 807 ? 13.953 -27.312 -34.062 1 85.56 807 THR B C 1
ATOM 14255 O O . THR B 1 807 ? 15 -27.656 -33.531 1 85.56 807 THR B O 1
ATOM 14258 N N . GLN B 1 808 ? 13.555 -26.047 -34.25 1 86.25 808 GLN B N 1
ATOM 14259 C CA . GLN B 1 808 ? 14.18 -25 -33.438 1 86.25 808 GLN B CA 1
ATOM 14260 C C . GLN B 1 808 ? 13.18 -24.422 -32.438 1 86.25 808 GLN B C 1
ATOM 14262 O O . GLN B 1 808 ? 11.977 -24.391 -32.688 1 86.25 808 GLN B O 1
ATOM 14267 N N . GLY B 1 809 ? 13.664 -24.234 -31.266 1 84 809 GLY B N 1
ATOM 14268 C CA . GLY B 1 809 ? 12.812 -23.656 -30.234 1 84 809 GLY B CA 1
ATOM 14269 C C . GLY B 1 809 ? 13.578 -22.812 -29.234 1 84 809 GLY B C 1
ATOM 14270 O O . GLY B 1 809 ? 14.805 -22.703 -29.312 1 84 809 GLY B O 1
ATOM 14271 N N . PRO B 1 810 ? 12.844 -22.141 -28.375 1 87.69 810 PRO B N 1
ATOM 14272 C CA . PRO B 1 810 ? 13.492 -21.297 -27.375 1 87.69 810 PRO B CA 1
ATOM 14273 C C . PRO B 1 810 ? 14.078 -22.094 -26.219 1 87.69 810 PRO B C 1
ATOM 14275 O O . PRO B 1 810 ? 13.5 -23.109 -25.797 1 87.69 810 PRO B O 1
ATOM 14278 N N . GLU B 1 811 ? 15.258 -21.688 -25.734 1 84.94 811 GLU B N 1
ATOM 14279 C CA . GLU B 1 811 ? 15.852 -22.281 -24.547 1 84.94 811 GLU B CA 1
ATOM 14280 C C . GLU B 1 811 ? 15.383 -21.578 -23.281 1 84.94 811 GLU B C 1
ATOM 14282 O O . GLU B 1 811 ? 15.383 -22.172 -22.203 1 84.94 811 GLU B O 1
ATOM 14287 N N . LEU B 1 812 ? 15.078 -20.391 -23.516 1 90.25 812 LEU B N 1
ATOM 14288 C CA . LEU B 1 812 ? 14.602 -19.578 -22.406 1 90.25 812 LEU B CA 1
ATOM 14289 C C . LEU B 1 812 ? 13.438 -18.703 -22.844 1 90.25 812 LEU B C 1
ATOM 14291 O O . LEU B 1 812 ? 13.484 -18.078 -23.906 1 90.25 812 LEU B O 1
ATOM 14295 N N . ILE B 1 813 ? 12.414 -18.766 -22.062 1 92.5 813 ILE B N 1
ATOM 14296 C CA . ILE B 1 813 ? 11.281 -17.891 -22.312 1 92.5 813 ILE B CA 1
ATOM 14297 C C . ILE B 1 813 ? 11.109 -16.906 -21.156 1 92.5 813 ILE B C 1
ATOM 14299 O O . ILE B 1 813 ? 11.016 -17.312 -20 1 92.5 813 ILE B O 1
ATOM 14303 N N . THR B 1 814 ? 11.148 -15.68 -21.531 1 94.31 814 THR B N 1
ATOM 14304 C CA . THR B 1 814 ? 10.945 -14.633 -20.531 1 94.31 814 THR B CA 1
ATOM 14305 C C . THR B 1 814 ? 9.562 -13.992 -20.688 1 94.31 814 THR B C 1
ATOM 14307 O O . THR B 1 814 ? 9.133 -13.711 -21.812 1 94.31 814 THR B O 1
ATOM 14310 N N . ARG B 1 815 ? 8.914 -13.859 -19.609 1 93.62 815 ARG B N 1
ATOM 14311 C CA . ARG B 1 815 ? 7.629 -13.172 -19.578 1 93.62 815 ARG B CA 1
ATOM 14312 C C . ARG B 1 815 ? 7.664 -11.961 -18.656 1 93.62 815 ARG B C 1
ATOM 14314 O O . ARG B 1 815 ? 8.383 -11.969 -17.656 1 93.62 815 ARG B O 1
ATOM 14321 N N . TYR B 1 816 ? 6.969 -10.93 -19.094 1 94.38 816 TYR B N 1
ATOM 14322 C CA . TYR B 1 816 ? 6.887 -9.695 -18.328 1 94.38 816 TYR B CA 1
ATOM 14323 C C . TYR B 1 816 ? 5.441 -9.219 -18.219 1 94.38 816 TYR B C 1
ATOM 14325 O O . TYR B 1 816 ? 4.785 -8.969 -19.219 1 94.38 816 TYR B O 1
ATOM 14333 N N . ASN B 1 817 ? 4.938 -9.109 -17.031 1 92.62 817 ASN B N 1
ATOM 14334 C CA . ASN B 1 817 ? 3.562 -8.688 -16.766 1 92.62 817 ASN B CA 1
ATOM 14335 C C . ASN B 1 817 ? 2.564 -9.531 -17.562 1 92.62 817 ASN B C 1
ATOM 14337 O O . ASN B 1 817 ? 1.697 -8.984 -18.25 1 92.62 817 ASN B O 1
ATOM 14341 N N . LEU B 1 818 ? 2.738 -10.852 -17.594 1 90.81 818 LEU B N 1
ATOM 14342 C CA . LEU B 1 818 ? 1.827 -11.859 -18.125 1 90.81 818 LEU B CA 1
ATOM 14343 C C . LEU B 1 818 ? 1.992 -11.984 -19.641 1 90.81 818 LEU B C 1
ATOM 14345 O O . LEU B 1 818 ? 1.263 -12.742 -20.281 1 90.81 818 LEU B O 1
ATOM 14349 N N . TYR B 1 819 ? 3.053 -11.227 -20.234 1 92.31 819 TYR B N 1
ATOM 14350 C CA . TYR B 1 819 ? 3.27 -11.289 -21.672 1 92.31 819 TYR B CA 1
ATOM 14351 C C . TYR B 1 819 ? 4.66 -11.828 -22 1 92.31 819 TYR B C 1
ATOM 14353 O O . TYR B 1 819 ? 5.625 -11.531 -21.297 1 92.31 819 TYR B O 1
ATOM 14361 N N . PRO B 1 820 ? 4.695 -12.648 -23 1 93.81 820 PRO B N 1
ATOM 14362 C CA . PRO B 1 820 ? 6.047 -12.984 -23.453 1 93.81 820 PRO B CA 1
ATOM 14363 C C . PRO B 1 820 ? 6.859 -11.75 -23.844 1 93.81 820 PRO B C 1
ATOM 14365 O O . PRO B 1 820 ? 6.32 -10.82 -24.453 1 93.81 820 PRO B O 1
ATOM 14368 N N . ALA B 1 821 ? 8.055 -11.766 -23.422 1 95.25 821 ALA B N 1
ATOM 14369 C CA . ALA B 1 821 ? 8.844 -10.547 -23.609 1 95.25 821 ALA B CA 1
ATOM 14370 C C . ALA B 1 821 ? 10.273 -10.883 -24.031 1 95.25 821 ALA B C 1
ATOM 14372 O O . ALA B 1 821 ? 10.758 -11.984 -23.781 1 95.25 821 ALA B O 1
ATOM 14373 N N . ALA B 1 822 ? 10.844 -9.945 -24.703 1 94.69 822 ALA B N 1
ATOM 14374 C CA . ALA B 1 822 ? 12.266 -9.977 -25.047 1 94.69 822 ALA B CA 1
ATOM 14375 C C . ALA B 1 822 ? 13 -8.781 -24.453 1 94.69 822 ALA B C 1
ATOM 14377 O O . ALA B 1 822 ? 12.625 -7.629 -24.688 1 94.69 822 ALA B O 1
ATOM 14378 N N . ALA B 1 823 ? 14.008 -9.109 -23.719 1 92.12 823 ALA B N 1
ATOM 14379 C CA . ALA B 1 823 ? 14.766 -8.055 -23.062 1 92.12 823 ALA B CA 1
ATOM 14380 C C . ALA B 1 823 ? 15.836 -7.488 -23.984 1 92.12 823 ALA B C 1
ATOM 14382 O O . ALA B 1 823 ? 16.547 -8.234 -24.656 1 92.12 823 ALA B O 1
ATOM 14383 N N . ILE B 1 824 ? 15.898 -6.215 -24.047 1 92 824 ILE B N 1
ATOM 14384 C CA . ILE B 1 824 ? 16.953 -5.52 -24.781 1 92 824 ILE B CA 1
ATOM 14385 C C . ILE B 1 824 ? 17.781 -4.688 -23.812 1 92 824 ILE B C 1
ATOM 14387 O O . ILE B 1 824 ? 17.25 -3.859 -23.078 1 92 824 ILE B O 1
ATOM 14391 N N . PHE B 1 825 ? 19.047 -5 -23.875 1 89.12 825 PHE B N 1
ATOM 14392 C CA . PHE B 1 825 ? 19.984 -4.266 -23.031 1 89.12 825 PHE B CA 1
ATOM 14393 C C . PHE B 1 825 ? 20.812 -3.279 -23.859 1 89.12 825 PHE B C 1
ATOM 14395 O O . PHE B 1 825 ? 21.125 -3.553 -25.016 1 89.12 825 PHE B O 1
ATOM 14402 N N . GLY B 1 826 ? 21.016 -2.105 -23.25 1 85.81 826 GLY B N 1
ATOM 14403 C CA . GLY B 1 826 ? 21.844 -1.118 -23.922 1 85.81 826 GLY B CA 1
ATOM 14404 C C . GLY B 1 826 ? 22.328 -0.008 -23.016 1 85.81 826 GLY B C 1
ATOM 14405 O O . GLY B 1 826 ? 21.984 0.013 -21.828 1 85.81 826 GLY B O 1
ATOM 14406 N N . SER B 1 827 ? 23.266 0.692 -23.5 1 86 827 SER B N 1
ATOM 14407 C CA . SER B 1 827 ? 23.781 1.838 -22.75 1 86 827 SER B CA 1
ATOM 14408 C C . SER B 1 827 ? 23.906 3.068 -23.656 1 86 827 SER B C 1
ATOM 14410 O O . SER B 1 827 ? 23.859 2.959 -24.875 1 86 827 SER B O 1
ATOM 14412 N N . ALA B 1 828 ? 23.875 4.184 -23 1 85.06 828 ALA B N 1
ATOM 14413 C CA . ALA B 1 828 ? 24.094 5.43 -23.719 1 85.06 828 ALA B CA 1
ATOM 14414 C C . ALA B 1 828 ? 25.531 5.523 -24.219 1 85.06 828 ALA B C 1
ATOM 14416 O O . ALA B 1 828 ? 26.469 5.105 -23.531 1 85.06 828 ALA B O 1
ATOM 14417 N N . ALA B 1 829 ? 25.688 6.016 -25.391 1 81.75 829 ALA B N 1
ATOM 14418 C CA . ALA B 1 829 ? 27.031 6.246 -25.922 1 81.75 829 ALA B CA 1
ATOM 14419 C C . ALA B 1 829 ? 27.797 7.258 -25.062 1 81.75 829 ALA B C 1
ATOM 14421 O O . ALA B 1 829 ? 27.188 8.047 -24.328 1 81.75 829 ALA B O 1
ATOM 14422 N N . PRO B 1 830 ? 29.141 7.09 -25.141 1 76.19 830 PRO B N 1
ATOM 14423 C CA . PRO B 1 830 ? 29.922 8.062 -24.359 1 76.19 830 PRO B CA 1
ATOM 14424 C C . PRO B 1 830 ? 29.578 9.508 -24.719 1 76.19 830 PRO B C 1
ATOM 14426 O O . PRO B 1 830 ? 29.547 9.859 -25.906 1 76.19 830 PRO B O 1
ATOM 14429 N N . GLY B 1 831 ? 29.203 10.266 -23.766 1 71.38 831 GLY B N 1
ATOM 14430 C CA . GLY B 1 831 ? 28.859 11.656 -24 1 71.38 831 GLY B CA 1
ATOM 14431 C C . GLY B 1 831 ? 27.359 11.922 -23.906 1 71.38 831 GLY B C 1
ATOM 14432 O O . GLY B 1 831 ? 26.938 13.078 -23.844 1 71.38 831 GLY B O 1
ATOM 14433 N N . PHE B 1 832 ? 26.672 10.898 -23.938 1 80.5 832 PHE B N 1
ATOM 14434 C CA . PHE B 1 832 ? 25.219 11.055 -23.859 1 80.5 832 PHE B CA 1
ATOM 14435 C C . PHE B 1 832 ? 24.688 10.539 -22.531 1 80.5 832 PHE B C 1
ATOM 14437 O O . PHE B 1 832 ? 25.312 9.703 -21.891 1 80.5 832 PHE B O 1
ATOM 14444 N N . SER B 1 833 ? 23.562 11.125 -22.219 1 83.69 833 SER B N 1
ATOM 14445 C CA . SER B 1 833 ? 22.984 10.766 -20.938 1 83.69 833 SER B CA 1
ATOM 14446 C C . SER B 1 833 ? 22 9.602 -21.078 1 83.69 833 SER B C 1
ATOM 14448 O O . SER B 1 833 ? 21.578 9.273 -22.188 1 83.69 833 SER B O 1
ATOM 14450 N N . SER B 1 834 ? 21.703 9 -19.953 1 84.44 834 SER B N 1
ATOM 14451 C CA . SER B 1 834 ? 20.734 7.914 -19.922 1 84.44 834 SER B CA 1
ATOM 14452 C C . SER B 1 834 ? 19.359 8.391 -20.359 1 84.44 834 SER B C 1
ATOM 14454 O O . SER B 1 834 ? 18.625 7.656 -21.031 1 84.44 834 SER B O 1
ATOM 14456 N N . GLY B 1 835 ? 18.953 9.594 -20.062 1 83.56 835 GLY B N 1
ATOM 14457 C CA . GLY B 1 835 ? 17.672 10.141 -20.453 1 83.56 835 GLY B CA 1
ATOM 14458 C C . GLY B 1 835 ? 17.516 10.281 -21.953 1 83.56 835 GLY B C 1
ATOM 14459 O O . GLY B 1 835 ? 16.438 10.008 -22.5 1 83.56 835 GLY B O 1
ATOM 14460 N N . GLN B 1 836 ? 18.547 10.648 -22.547 1 85.56 836 GLN B N 1
ATOM 14461 C CA . GLN B 1 836 ? 18.516 10.789 -24 1 85.56 836 GLN B CA 1
ATOM 14462 C C . GLN B 1 836 ? 18.391 9.43 -24.688 1 85.56 836 GLN B C 1
ATOM 14464 O O . GLN B 1 836 ? 17.719 9.297 -25.703 1 85.56 836 GLN B O 1
ATOM 14469 N N . ALA B 1 837 ? 19.078 8.5 -24.125 1 89.69 837 ALA B N 1
ATOM 14470 C CA . ALA B 1 837 ? 19 7.145 -24.656 1 89.69 837 ALA B CA 1
ATOM 14471 C C . ALA B 1 837 ? 17.578 6.594 -24.562 1 89.69 837 ALA B C 1
ATOM 14473 O O . ALA B 1 837 ? 17.078 5.957 -25.484 1 89.69 837 ALA B O 1
ATOM 14474 N N . LEU B 1 838 ? 16.891 6.828 -23.484 1 90 838 LEU B N 1
ATOM 14475 C CA . LEU B 1 838 ? 15.539 6.328 -23.281 1 90 838 LEU B CA 1
ATOM 14476 C C . LEU B 1 838 ? 14.57 6.98 -24.25 1 90 838 LEU B C 1
ATOM 14478 O O . LEU B 1 838 ? 13.719 6.305 -24.844 1 90 838 LEU B O 1
ATOM 14482 N N . THR B 1 839 ? 14.734 8.273 -24.438 1 88.56 839 THR B N 1
ATOM 14483 C CA . THR B 1 839 ? 13.844 9 -25.328 1 88.56 839 THR B CA 1
ATOM 14484 C C . THR B 1 839 ? 14.031 8.539 -26.781 1 88.56 839 THR B C 1
ATOM 14486 O O . THR B 1 839 ? 13.062 8.422 -27.531 1 88.56 839 THR B O 1
ATOM 14489 N N . LEU B 1 840 ? 15.25 8.32 -27.062 1 90.81 840 LEU B N 1
ATOM 14490 C CA . LEU B 1 840 ? 15.539 7.84 -28.406 1 90.81 840 LEU B CA 1
ATOM 14491 C C . LEU B 1 840 ? 14.945 6.457 -28.641 1 90.81 840 LEU B C 1
ATOM 14493 O O . LEU B 1 840 ? 14.375 6.184 -29.703 1 90.81 840 LEU B O 1
ATOM 14497 N N . MET B 1 841 ? 15.094 5.59 -27.703 1 93.25 841 MET B N 1
ATOM 14498 C CA . MET B 1 841 ? 14.539 4.246 -27.797 1 93.25 841 MET B CA 1
ATOM 14499 C C . MET B 1 841 ? 13.016 4.293 -27.906 1 93.25 841 MET B C 1
ATOM 14501 O O . MET B 1 841 ? 12.414 3.498 -28.625 1 93.25 841 MET B O 1
ATOM 14505 N N . GLU B 1 842 ? 12.375 5.141 -27.188 1 93.06 842 GLU B N 1
ATOM 14506 C CA . GLU B 1 842 ? 10.922 5.277 -27.219 1 93.06 842 GLU B CA 1
ATOM 14507 C C . GLU B 1 842 ? 10.453 5.766 -28.594 1 93.06 842 GLU B C 1
ATOM 14509 O O . GLU B 1 842 ? 9.438 5.297 -29.109 1 93.06 842 GLU B O 1
ATOM 14514 N N . ARG B 1 843 ? 11.195 6.695 -29.141 1 91.88 843 ARG B N 1
ATOM 14515 C CA . ARG B 1 843 ? 10.867 7.195 -30.469 1 91.88 843 ARG B CA 1
ATOM 14516 C C . ARG B 1 843 ? 11 6.094 -31.516 1 91.88 843 ARG B C 1
ATOM 14518 O O . ARG B 1 843 ? 10.141 5.953 -32.406 1 91.88 843 ARG B O 1
ATOM 14525 N N . MET B 1 844 ? 12.008 5.332 -31.328 1 93.5 844 MET B N 1
ATOM 14526 C CA . MET B 1 844 ? 12.234 4.234 -32.25 1 93.5 844 MET B CA 1
ATOM 14527 C C . MET B 1 844 ? 11.172 3.156 -32.094 1 93.5 844 MET B C 1
ATOM 14529 O O . MET B 1 844 ? 10.719 2.58 -33.094 1 93.5 844 MET B O 1
ATOM 14533 N N . ALA B 1 845 ? 10.805 2.846 -30.938 1 94.25 845 ALA B N 1
ATOM 14534 C CA . ALA B 1 845 ? 9.781 1.841 -30.672 1 94.25 845 ALA B CA 1
ATOM 14535 C C . ALA B 1 845 ? 8.438 2.264 -31.25 1 94.25 845 ALA B C 1
ATOM 14537 O O . ALA B 1 845 ? 7.703 1.439 -31.812 1 94.25 845 ALA B O 1
ATOM 14538 N N . ALA B 1 846 ? 8.062 3.479 -31.172 1 90.94 846 ALA B N 1
ATOM 14539 C CA . ALA B 1 846 ? 6.793 3.994 -31.688 1 90.94 846 ALA B CA 1
ATOM 14540 C C . ALA B 1 846 ? 6.754 3.928 -33.219 1 90.94 846 ALA B C 1
ATOM 14542 O O . ALA B 1 846 ? 5.695 3.703 -33.812 1 90.94 846 ALA B O 1
ATOM 14543 N N . GLU B 1 847 ? 7.895 4.023 -33.781 1 90.19 847 GLU B N 1
ATOM 14544 C CA . GLU B 1 847 ? 7.969 4.055 -35.219 1 90.19 847 GLU B CA 1
ATOM 14545 C C . GLU B 1 847 ? 8.078 2.648 -35.812 1 90.19 847 GLU B C 1
ATOM 14547 O O . GLU B 1 847 ? 7.527 2.365 -36.875 1 90.19 847 GLU B O 1
ATOM 14552 N N . LYS B 1 848 ? 8.703 1.782 -35.125 1 91.38 848 LYS B N 1
ATOM 14553 C CA . LYS B 1 848 ? 9.109 0.533 -35.75 1 91.38 848 LYS B CA 1
ATOM 14554 C C . LYS B 1 848 ? 8.32 -0.649 -35.219 1 91.38 848 LYS B C 1
ATOM 14556 O O . LYS B 1 848 ? 8.234 -1.699 -35.844 1 91.38 848 LYS B O 1
ATOM 14561 N N . LEU B 1 849 ? 7.785 -0.623 -34.094 1 92 849 LEU B N 1
ATOM 14562 C CA . LEU B 1 849 ? 7.105 -1.779 -33.531 1 92 849 LEU B CA 1
ATOM 14563 C C . LEU B 1 849 ? 5.766 -2.02 -34.219 1 92 849 LEU B C 1
ATOM 14565 O O . LEU B 1 849 ? 4.984 -1.084 -34.406 1 92 849 LEU B O 1
ATOM 14569 N N . PRO B 1 850 ? 5.539 -3.193 -34.625 1 91.25 850 PRO B N 1
ATOM 14570 C CA . PRO B 1 850 ? 4.273 -3.535 -35.281 1 91.25 850 PRO B CA 1
ATOM 14571 C C . PRO B 1 850 ? 3.088 -3.51 -34.312 1 91.25 850 PRO B C 1
ATOM 14573 O O . PRO B 1 850 ? 3.271 -3.369 -33.125 1 91.25 850 PRO B O 1
ATOM 14576 N N . GLU B 1 851 ? 1.91 -3.758 -34.938 1 87.19 851 GLU B N 1
ATOM 14577 C CA . GLU B 1 851 ? 0.697 -3.777 -34.125 1 87.19 851 GLU B CA 1
ATOM 14578 C C . GLU B 1 851 ? 0.653 -5.012 -33.219 1 87.19 851 GLU B C 1
ATOM 14580 O O . GLU B 1 851 ? 0.978 -6.117 -33.656 1 87.19 851 GLU B O 1
ATOM 14585 N N . GLY B 1 852 ? 0.355 -4.789 -32 1 87.12 852 GLY B N 1
ATOM 14586 C CA . GLY B 1 852 ? 0.266 -5.891 -31.047 1 87.12 852 GLY B CA 1
ATOM 14587 C C . GLY B 1 852 ? 1.499 -6.027 -30.188 1 87.12 852 GLY B C 1
ATOM 14588 O O . GLY B 1 852 ? 1.469 -6.719 -29.156 1 87.12 852 GLY B O 1
ATOM 14589 N N . ILE B 1 853 ? 2.609 -5.438 -30.734 1 93 853 ILE B N 1
ATOM 14590 C CA . ILE B 1 853 ? 3.84 -5.477 -29.953 1 93 853 ILE B CA 1
ATOM 14591 C C . ILE B 1 853 ? 4.082 -4.113 -29.312 1 93 853 ILE B C 1
ATOM 14593 O O . ILE B 1 853 ? 3.973 -3.078 -29.969 1 93 853 ILE B O 1
ATOM 14597 N N . ASP B 1 854 ? 4.246 -4.16 -28.062 1 92.44 854 ASP B N 1
ATOM 14598 C CA . ASP B 1 854 ? 4.516 -2.945 -27.297 1 92.44 854 ASP B CA 1
ATOM 14599 C C . ASP B 1 854 ? 5.75 -3.113 -26.422 1 92.44 854 ASP B C 1
ATOM 14601 O O . ASP B 1 854 ? 6.516 -4.066 -26.594 1 92.44 854 ASP B O 1
ATOM 14605 N N . PHE B 1 855 ? 6.047 -2.084 -25.547 1 93.81 855 PHE B N 1
ATOM 14606 C CA . PHE B 1 855 ? 7.23 -2.18 -24.703 1 93.81 855 PHE B CA 1
ATOM 14607 C C . PHE B 1 855 ? 6.961 -1.587 -23.328 1 93.81 855 PHE B C 1
ATOM 14609 O O . PHE B 1 855 ? 5.984 -0.857 -23.141 1 93.81 855 PHE B O 1
ATOM 14616 N N . ASP B 1 856 ? 7.707 -2.039 -22.375 1 92.69 856 ASP B N 1
ATOM 14617 C CA . ASP B 1 856 ? 7.73 -1.479 -21.031 1 92.69 856 ASP B CA 1
ATOM 14618 C C . ASP B 1 856 ? 9.164 -1.329 -20.516 1 92.69 856 ASP B C 1
ATOM 14620 O O . ASP B 1 856 ? 10.062 -2.041 -20.969 1 92.69 856 ASP B O 1
ATOM 14624 N N . TRP B 1 857 ? 9.344 -0.373 -19.703 1 92 857 TRP B N 1
ATOM 14625 C CA . TRP B 1 857 ? 10.641 -0.234 -19.031 1 92 857 TRP B CA 1
ATOM 14626 C C . TRP B 1 857 ? 10.664 -1.028 -17.734 1 92 857 TRP B C 1
ATOM 14628 O O . TRP B 1 857 ? 9.625 -1.295 -17.141 1 92 857 TRP B O 1
ATOM 14638 N N . THR B 1 858 ? 11.836 -1.462 -17.312 1 90.44 858 THR B N 1
ATOM 14639 C CA . THR B 1 858 ? 11.992 -2.211 -16.062 1 90.44 858 THR B CA 1
ATOM 14640 C C . THR B 1 858 ? 13.227 -1.748 -15.297 1 90.44 858 THR B C 1
ATOM 14642 O O . THR B 1 858 ? 14.008 -0.94 -15.805 1 90.44 858 THR B O 1
ATOM 14645 N N . SER B 1 859 ? 13.312 -2.014 -14.055 1 85.94 859 SER B N 1
ATOM 14646 C CA . SER B 1 859 ? 14.492 -1.81 -13.211 1 85.94 859 SER B CA 1
ATOM 14647 C C . SER B 1 859 ? 14.836 -0.329 -13.102 1 85.94 859 SER B C 1
ATOM 14649 O O . SER B 1 859 ? 13.977 0.492 -12.773 1 85.94 859 SER B O 1
ATOM 14651 N N . THR B 1 860 ? 16.109 0.008 -13.5 1 82.88 860 THR B N 1
ATOM 14652 C CA . THR B 1 860 ? 16.578 1.378 -13.32 1 82.88 860 THR B CA 1
ATOM 14653 C C . THR B 1 860 ? 15.852 2.324 -14.281 1 82.88 860 THR B C 1
ATOM 14655 O O . THR B 1 860 ? 15.547 3.461 -13.922 1 82.88 860 THR B O 1
ATOM 14658 N N . SER B 1 861 ? 15.609 1.843 -15.445 1 87.38 861 SER B N 1
ATOM 14659 C CA . SER B 1 861 ? 14.945 2.666 -16.453 1 87.38 861 SER B CA 1
ATOM 14660 C C . SER B 1 861 ? 13.523 3.01 -16.047 1 87.38 861 SER B C 1
ATOM 14662 O O . SER B 1 861 ? 13.039 4.105 -16.328 1 87.38 861 SER B O 1
ATOM 14664 N N . PHE B 1 862 ? 12.906 2.102 -15.391 1 87.75 862 PHE B N 1
ATOM 14665 C CA . PHE B 1 862 ? 11.555 2.33 -14.891 1 87.75 862 PHE B CA 1
ATOM 14666 C C . PHE B 1 862 ? 11.547 3.432 -13.836 1 87.75 862 PHE B C 1
ATOM 14668 O O . PHE B 1 862 ? 10.703 4.324 -13.875 1 87.75 862 PHE B O 1
ATOM 14675 N N . GLN B 1 863 ? 12.445 3.385 -13.016 1 82.88 863 GLN B N 1
ATOM 14676 C CA . GLN B 1 863 ? 12.531 4.352 -11.93 1 82.88 863 GLN B CA 1
ATOM 14677 C C . GLN B 1 863 ? 12.906 5.738 -12.453 1 82.88 863 GLN B C 1
ATOM 14679 O O . GLN B 1 863 ? 12.422 6.75 -11.938 1 82.88 863 GLN B O 1
ATOM 14684 N N . GLU B 1 864 ? 13.844 5.754 -13.359 1 82.25 864 GLU B N 1
ATOM 14685 C CA . GLU B 1 864 ? 14.266 7.023 -13.953 1 82.25 864 GLU B CA 1
ATOM 14686 C C . GLU B 1 864 ? 13.094 7.738 -14.609 1 82.25 864 GLU B C 1
ATOM 14688 O O . GLU B 1 864 ? 12.961 8.961 -14.5 1 82.25 864 GLU B O 1
ATOM 14693 N N . LYS B 1 865 ? 12.289 7.027 -15.266 1 83.12 865 LYS B N 1
ATOM 14694 C CA . LYS B 1 865 ? 11.148 7.617 -15.953 1 83.12 865 LYS B CA 1
ATOM 14695 C C . LYS B 1 865 ? 10.109 8.117 -14.953 1 83.12 865 LYS B C 1
ATOM 14697 O O . LYS B 1 865 ? 9.398 9.094 -15.227 1 83.12 865 LYS B O 1
ATOM 14702 N N . LYS B 1 866 ? 9.977 7.578 -13.812 1 77.75 866 LYS B N 1
ATOM 14703 C CA . LYS B 1 866 ? 9.016 7.973 -12.781 1 77.75 866 LYS B CA 1
ATOM 14704 C C . LYS B 1 866 ? 9.469 9.25 -12.078 1 77.75 866 LYS B C 1
ATOM 14706 O O . LYS B 1 866 ? 8.641 10.07 -11.68 1 77.75 866 LYS B O 1
ATOM 14711 N N . VAL B 1 867 ? 10.758 9.602 -11.844 1 73.25 867 VAL B N 1
ATOM 14712 C CA . VAL B 1 867 ? 11.336 10.703 -11.07 1 73.25 867 VAL B CA 1
ATOM 14713 C C . VAL B 1 867 ? 11.219 12.008 -11.859 1 73.25 867 VAL B C 1
ATOM 14715 O O . VAL B 1 867 ? 10.93 13.062 -11.297 1 73.25 867 VAL B O 1
ATOM 14718 N N . GLY B 1 868 ? 11.492 12.148 -13.148 1 64.56 868 GLY B N 1
ATOM 14719 C CA . GLY B 1 868 ? 11.773 13.312 -13.961 1 64.56 868 GLY B CA 1
ATOM 14720 C C . GLY B 1 868 ? 10.891 14.5 -13.625 1 64.56 868 GLY B C 1
ATOM 14721 O O . GLY B 1 868 ? 11.391 15.594 -13.336 1 64.56 868 GLY B O 1
ATOM 14722 N N . LYS B 1 869 ? 9.656 14.531 -13.367 1 66.94 869 LYS B N 1
ATOM 14723 C CA . LYS B 1 869 ? 8.852 15.742 -13.242 1 66.94 869 LYS B CA 1
ATOM 14724 C C . LYS B 1 869 ? 8.586 16.078 -11.781 1 66.94 869 LYS B C 1
ATOM 14726 O O . LYS B 1 869 ? 8.141 17.188 -11.461 1 66.94 869 LYS B O 1
ATOM 14731 N N . GLN B 1 870 ? 9.125 15.344 -10.891 1 72.19 870 GLN B N 1
ATOM 14732 C CA . GLN B 1 870 ? 8.805 15.539 -9.477 1 72.19 870 GLN B CA 1
ATOM 14733 C C . GLN B 1 870 ? 9.805 16.469 -8.805 1 72.19 870 GLN B C 1
ATOM 14735 O O . GLN B 1 870 ? 9.484 17.141 -7.824 1 72.19 870 GLN B O 1
ATOM 14740 N N . ALA B 1 871 ? 11.023 16.719 -9.32 1 73.25 871 ALA B N 1
ATOM 14741 C CA . ALA B 1 871 ? 12.086 17.516 -8.711 1 73.25 871 ALA B CA 1
ATOM 14742 C C . ALA B 1 871 ? 11.766 19 -8.773 1 73.25 871 ALA B C 1
ATOM 14744 O O . ALA B 1 871 ? 12.07 19.75 -7.84 1 73.25 871 ALA B O 1
ATOM 14745 N N . TYR B 1 872 ? 10.992 19.469 -9.719 1 75.62 872 TYR B N 1
ATOM 14746 C CA . TYR B 1 872 ? 10.672 20.891 -9.867 1 75.62 872 TYR B CA 1
ATOM 14747 C C . TYR B 1 872 ? 9.656 21.328 -8.82 1 75.62 872 TYR B C 1
ATOM 14749 O O . TYR B 1 872 ? 9.688 22.469 -8.359 1 75.62 872 TYR B O 1
ATOM 14757 N N . PHE B 1 873 ? 8.938 20.453 -8.375 1 79.94 873 PHE B N 1
ATOM 14758 C CA . PHE B 1 873 ? 7.941 20.766 -7.359 1 79.94 873 PHE B CA 1
ATOM 14759 C C . PHE B 1 873 ? 8.586 20.922 -5.988 1 79.94 873 PHE B C 1
ATOM 14761 O O . PHE B 1 873 ? 8.188 21.781 -5.199 1 79.94 873 PHE B O 1
ATOM 14768 N N . ILE B 1 874 ? 9.648 20.203 -5.824 1 80.19 874 ILE B N 1
ATOM 14769 C CA . ILE B 1 874 ? 10.359 20.297 -4.555 1 80.19 874 ILE B CA 1
ATOM 14770 C C . ILE B 1 874 ? 11.102 21.625 -4.465 1 80.19 874 ILE B C 1
ATOM 14772 O O . ILE B 1 874 ? 11.109 22.266 -3.416 1 80.19 874 ILE B O 1
ATOM 14776 N N . TYR B 1 875 ? 11.586 22.094 -5.57 1 83.38 875 TYR B N 1
ATOM 14777 C CA . TYR B 1 875 ? 12.344 23.344 -5.621 1 83.38 875 TYR B CA 1
ATOM 14778 C C . TYR B 1 875 ? 11.438 24.531 -5.352 1 83.38 875 TYR B C 1
ATOM 14780 O O . TYR B 1 875 ? 11.781 25.422 -4.562 1 83.38 875 TYR B O 1
ATOM 14788 N N . ALA B 1 876 ? 10.281 24.5 -5.938 1 85.81 876 ALA B N 1
ATOM 14789 C CA . ALA B 1 876 ? 9.352 25.625 -5.789 1 85.81 876 ALA B CA 1
ATOM 14790 C C . ALA B 1 876 ? 8.812 25.703 -4.367 1 85.81 876 ALA B C 1
ATOM 14792 O O . ALA B 1 876 ? 8.734 26.781 -3.783 1 85.81 876 ALA B O 1
ATOM 14793 N N . LEU B 1 877 ? 8.555 24.656 -3.836 1 86.62 877 LEU B N 1
ATOM 14794 C CA . LEU B 1 877 ? 8 24.594 -2.486 1 86.62 877 LEU B CA 1
ATOM 14795 C C . LEU B 1 877 ? 9.047 25 -1.455 1 86.62 877 LEU B C 1
ATOM 14797 O O . LEU B 1 877 ? 8.727 25.641 -0.45 1 86.62 877 LEU B O 1
ATOM 14801 N N . SER B 1 878 ? 10.32 24.625 -1.723 1 88.81 878 SER B N 1
ATOM 14802 C CA . SER B 1 878 ? 11.398 24.984 -0.803 1 88.81 878 SER B CA 1
ATOM 14803 C C . SER B 1 878 ? 11.633 26.484 -0.781 1 88.81 878 SER B C 1
ATOM 14805 O O . SER B 1 878 ? 11.797 27.078 0.287 1 88.81 878 SER B O 1
ATOM 14807 N N . VAL B 1 879 ? 11.523 27.141 -1.844 1 90.19 879 VAL B N 1
ATOM 14808 C CA . VAL B 1 879 ? 11.742 28.578 -1.946 1 90.19 879 VAL B CA 1
ATOM 14809 C C . VAL B 1 879 ? 10.609 29.328 -1.243 1 90.19 879 VAL B C 1
ATOM 14811 O O . VAL B 1 879 ? 10.852 30.281 -0.51 1 90.19 879 VAL B O 1
ATOM 14814 N N . ILE B 1 880 ? 9.453 28.828 -1.384 1 90.44 880 ILE B N 1
ATOM 14815 C CA . ILE B 1 880 ? 8.281 29.484 -0.807 1 90.44 880 ILE B CA 1
ATOM 14816 C C . ILE B 1 880 ? 8.32 29.375 0.715 1 90.44 880 ILE B C 1
ATOM 14818 O O . ILE B 1 880 ? 8.023 30.328 1.429 1 90.44 880 ILE B O 1
ATOM 14822 N N . LEU B 1 881 ? 8.672 28.328 1.132 1 89.19 881 LEU B N 1
ATOM 14823 C CA . LEU B 1 881 ? 8.695 28.109 2.574 1 89.19 881 LEU B CA 1
ATOM 14824 C C . LEU B 1 881 ? 9.789 28.938 3.232 1 89.19 881 LEU B C 1
ATOM 14826 O O . LEU B 1 881 ? 9.602 29.469 4.328 1 89.19 881 LEU B O 1
ATOM 14830 N N . VAL B 1 882 ? 10.922 28.969 2.584 1 89.75 882 VAL B N 1
ATOM 14831 C CA . VAL B 1 882 ? 12.008 29.781 3.115 1 89.75 882 VAL B CA 1
ATOM 14832 C C . VAL B 1 882 ? 11.57 31.25 3.145 1 89.75 882 VAL B C 1
ATOM 14834 O O . VAL B 1 882 ? 11.82 31.953 4.125 1 89.75 882 VAL B O 1
ATOM 14837 N N . TYR B 1 883 ? 10.914 31.719 2.236 1 91.25 883 TYR B N 1
ATOM 14838 C CA . TYR B 1 883 ? 10.414 33.094 2.156 1 91.25 883 TYR B CA 1
ATOM 14839 C C . TYR B 1 883 ? 9.453 33.375 3.301 1 91.25 883 TYR B C 1
ATOM 14841 O O . TYR B 1 883 ? 9.555 34.406 3.953 1 91.25 883 TYR B O 1
ATOM 14849 N N . MET B 1 884 ? 8.672 32.438 3.518 1 90.69 884 MET B N 1
ATOM 14850 C CA . MET B 1 884 ? 7.645 32.625 4.535 1 90.69 884 MET B CA 1
ATOM 14851 C C . MET B 1 884 ? 8.258 32.625 5.93 1 90.69 884 MET B C 1
ATOM 14853 O O . MET B 1 884 ? 7.867 33.438 6.773 1 90.69 884 MET B O 1
ATOM 14857 N N . VAL B 1 885 ? 9.141 31.859 6.137 1 88.19 885 VAL B N 1
ATOM 14858 C CA . VAL B 1 885 ? 9.773 31.781 7.449 1 88.19 885 VAL B CA 1
ATOM 14859 C C . VAL B 1 885 ? 10.57 33.062 7.715 1 88.19 885 VAL B C 1
ATOM 14861 O O . VAL B 1 885 ? 10.539 33.594 8.828 1 88.19 885 VAL B O 1
ATOM 14864 N N . LEU B 1 886 ? 11.234 33.562 6.734 1 89.19 886 LEU B N 1
ATOM 14865 C CA . LEU B 1 886 ? 12.016 34.781 6.895 1 89.19 886 LEU B CA 1
ATOM 14866 C C . LEU B 1 886 ? 11.102 36 7.043 1 89.19 886 LEU B C 1
ATOM 14868 O O . LEU B 1 886 ? 11.422 36.938 7.781 1 89.19 886 LEU B O 1
ATOM 14872 N N . ALA B 1 887 ? 10.039 35.906 6.34 1 90.69 887 ALA B N 1
ATOM 14873 C CA . ALA B 1 887 ? 9.078 37 6.477 1 90.69 887 ALA B CA 1
ATOM 14874 C C . ALA B 1 887 ? 8.539 37.094 7.898 1 90.69 887 ALA B C 1
ATOM 14876 O O . ALA B 1 887 ? 8.32 38.188 8.43 1 90.69 887 ALA B O 1
ATOM 14877 N N . ALA B 1 888 ? 8.352 35.938 8.5 1 87.81 888 ALA B N 1
ATOM 14878 C CA . ALA B 1 888 ? 7.863 35.844 9.875 1 87.81 888 ALA B CA 1
ATOM 14879 C C . ALA B 1 888 ? 8.922 36.344 10.859 1 87.81 888 ALA B C 1
ATOM 14881 O O . ALA B 1 888 ? 8.609 37.031 11.836 1 87.81 888 ALA B O 1
ATOM 14882 N N . LEU B 1 889 ? 10.117 36.125 10.555 1 84.25 889 LEU B N 1
ATOM 14883 C CA . LEU B 1 889 ? 11.211 36.469 11.461 1 84.25 889 LEU B CA 1
ATOM 14884 C C . LEU B 1 889 ? 11.492 37.969 11.414 1 84.25 889 LEU B C 1
ATOM 14886 O O . LEU B 1 889 ? 11.688 38.594 12.453 1 84.25 889 LEU B O 1
ATOM 14890 N N . TYR B 1 890 ? 11.438 38.656 10.211 1 85 890 TYR B N 1
ATOM 14891 C CA . TYR B 1 890 ? 11.82 40.062 10.055 1 85 890 TYR B CA 1
ATOM 14892 C C . TYR B 1 890 ? 10.602 40.969 10.164 1 85 890 TYR B C 1
ATOM 14894 O O . TYR B 1 890 ? 10.734 42.188 10.234 1 85 890 TYR B O 1
ATOM 14902 N N . GLU B 1 891 ? 9.414 40.281 10.273 1 87.38 891 GLU B N 1
ATOM 14903 C CA . GLU B 1 891 ? 8.164 41.062 10.312 1 87.38 891 GLU B CA 1
ATOM 14904 C C . GLU B 1 891 ? 8.078 42.031 9.156 1 87.38 891 GLU B C 1
ATOM 14906 O O . GLU B 1 891 ? 7.781 43.219 9.359 1 87.38 891 GLU B O 1
ATOM 14911 N N . SER B 1 892 ? 8.688 41.562 7.977 1 87.81 892 SER B N 1
ATOM 14912 C CA . SER B 1 892 ? 8.648 42.344 6.742 1 87.81 892 SER B CA 1
ATOM 14913 C C . SER B 1 892 ? 8.516 41.438 5.52 1 87.81 892 SER B C 1
ATOM 14915 O O . SER B 1 892 ? 9.031 40.312 5.516 1 87.81 892 SER B O 1
ATOM 14917 N N . TRP B 1 893 ? 7.82 41.844 4.473 1 87.19 893 TRP B N 1
ATOM 14918 C CA . TRP B 1 893 ? 7.648 41.062 3.238 1 87.19 893 TRP B CA 1
ATOM 14919 C C . TRP B 1 893 ? 8.75 41.406 2.234 1 87.19 893 TRP B C 1
ATOM 14921 O O . TRP B 1 893 ? 9.047 40.625 1.34 1 87.19 893 TRP B O 1
ATOM 14931 N N . THR B 1 894 ? 9.32 42.562 2.344 1 88.5 894 THR B N 1
ATOM 14932 C CA . THR B 1 894 ? 10.266 43.031 1.34 1 88.5 894 THR B CA 1
ATOM 14933 C C . THR B 1 894 ? 11.68 42.562 1.641 1 88.5 894 THR B C 1
ATOM 14935 O O . THR B 1 894 ? 12.422 42.188 0.727 1 88.5 894 THR B O 1
ATOM 14938 N N . SER B 1 895 ? 12 42.5 2.934 1 88.44 895 SER B N 1
ATOM 14939 C CA . SER B 1 895 ? 13.359 42.094 3.293 1 88.44 895 SER B CA 1
ATOM 14940 C C . SER B 1 895 ? 13.656 40.688 2.857 1 88.44 895 SER B C 1
ATOM 14942 O O . SER B 1 895 ? 14.703 40.406 2.26 1 88.44 895 SER B O 1
ATOM 14944 N N . PRO B 1 896 ? 12.711 39.75 3.057 1 90.62 896 PRO B N 1
ATOM 14945 C CA . PRO B 1 896 ? 12.977 38.375 2.637 1 90.62 896 PRO B CA 1
ATOM 14946 C C . PRO B 1 896 ? 13.023 38.219 1.119 1 90.62 896 PRO B C 1
ATOM 14948 O O . PRO B 1 896 ? 13.727 37.344 0.606 1 90.62 896 PRO B O 1
ATOM 14951 N N . ALA B 1 897 ? 12.32 38.969 0.375 1 91.75 897 ALA B N 1
ATOM 14952 C CA . ALA B 1 897 ? 12.352 38.938 -1.085 1 91.75 897 ALA B CA 1
ATOM 14953 C C . ALA B 1 897 ? 13.75 39.25 -1.614 1 91.75 897 ALA B C 1
ATOM 14955 O O . ALA B 1 897 ? 14.188 38.688 -2.613 1 91.75 897 ALA B O 1
ATOM 14956 N N . ALA B 1 898 ? 14.398 40.219 -0.938 1 90.81 898 ALA B N 1
ATOM 14957 C CA . ALA B 1 898 ? 15.766 40.562 -1.324 1 90.81 898 ALA B CA 1
ATOM 14958 C C . ALA B 1 898 ? 16.719 39.406 -1.127 1 90.81 898 ALA B C 1
ATOM 14960 O O . ALA B 1 898 ? 17.672 39.219 -1.891 1 90.81 898 ALA B O 1
ATOM 14961 N N . ILE B 1 899 ? 16.406 38.562 -0.179 1 90.5 899 ILE B N 1
ATOM 14962 C CA . ILE B 1 899 ? 17.25 37.406 0.151 1 90.5 899 ILE B CA 1
ATOM 14963 C C . ILE B 1 899 ? 17.016 36.312 -0.861 1 90.5 899 ILE B C 1
ATOM 14965 O O . ILE B 1 899 ? 17.969 35.719 -1.382 1 90.5 899 ILE B O 1
ATOM 14969 N N . ILE B 1 900 ? 15.789 36.031 -1.202 1 89.88 900 ILE B N 1
ATOM 14970 C CA . ILE B 1 900 ? 15.43 34.875 -2.027 1 89.88 900 ILE B CA 1
ATOM 14971 C C . ILE B 1 900 ? 15.828 35.156 -3.479 1 89.88 900 ILE B C 1
ATOM 14973 O O . ILE B 1 900 ? 16.141 34.219 -4.223 1 89.88 900 ILE B O 1
ATOM 14977 N N . LEU B 1 901 ? 15.844 36.375 -3.895 1 90.38 901 LEU B N 1
ATOM 14978 C CA . LEU B 1 901 ? 16.156 36.719 -5.277 1 90.38 901 LEU B CA 1
ATOM 14979 C C . LEU B 1 901 ? 17.594 36.406 -5.613 1 90.38 901 LEU B C 1
ATOM 14981 O O . LEU B 1 901 ? 17.969 36.344 -6.789 1 90.38 901 LEU B O 1
ATOM 14985 N N . VAL B 1 902 ? 18.391 36.062 -4.641 1 88.31 902 VAL B N 1
ATOM 14986 C CA . VAL B 1 902 ? 19.797 35.75 -4.863 1 88.31 902 VAL B CA 1
ATOM 14987 C C . VAL B 1 902 ? 19.953 34.281 -5.215 1 88.31 902 VAL B C 1
ATOM 14989 O O . VAL B 1 902 ? 20.953 33.875 -5.809 1 88.31 902 VAL B O 1
ATOM 14992 N N . VAL B 1 903 ? 18.969 33.469 -4.941 1 88.38 903 VAL B N 1
ATOM 14993 C CA . VAL B 1 903 ? 19.016 32.031 -5.055 1 88.38 903 VAL B CA 1
ATOM 14994 C C . VAL B 1 903 ? 19.234 31.625 -6.516 1 88.38 903 VAL B C 1
ATOM 14996 O O . VAL B 1 903 ? 20.062 30.766 -6.812 1 88.38 903 VAL B O 1
ATOM 14999 N N . PRO B 1 904 ? 18.625 32.312 -7.473 1 89 904 PRO B N 1
ATOM 15000 C CA . PRO B 1 904 ? 18.812 31.906 -8.867 1 89 904 PRO B CA 1
ATOM 15001 C C . PRO B 1 904 ? 20.219 32.188 -9.383 1 89 904 PRO B C 1
ATOM 15003 O O . PRO B 1 904 ? 20.672 31.547 -10.336 1 89 904 PRO B O 1
ATOM 15006 N N . ILE B 1 905 ? 20.922 33.062 -8.789 1 89 905 ILE B N 1
ATOM 15007 C CA . ILE B 1 905 ? 22.281 33.375 -9.219 1 89 905 ILE B CA 1
ATOM 15008 C C . ILE B 1 905 ? 23.203 32.188 -8.883 1 89 905 ILE B C 1
ATOM 15010 O O . ILE B 1 905 ? 24.172 31.922 -9.602 1 89 905 ILE B O 1
ATOM 15014 N N . ALA B 1 906 ? 22.875 31.531 -7.797 1 87.69 906 ALA B N 1
ATOM 15015 C CA . ALA B 1 906 ? 23.641 30.344 -7.445 1 87.69 906 ALA B CA 1
ATOM 15016 C C . ALA B 1 906 ? 23.5 29.266 -8.516 1 87.69 906 ALA B C 1
ATOM 15018 O O . ALA B 1 906 ? 24.406 28.453 -8.719 1 87.69 906 ALA B O 1
ATOM 15019 N N . LEU B 1 907 ? 22.406 29.281 -9.258 1 87.38 907 LEU B N 1
ATOM 15020 C CA . LEU B 1 907 ? 22.141 28.312 -10.312 1 87.38 907 LEU B CA 1
ATOM 15021 C C . LEU B 1 907 ? 23.109 28.469 -11.469 1 87.38 907 LEU B C 1
ATOM 15023 O O . LEU B 1 907 ? 23.469 27.5 -12.133 1 87.38 907 LEU B O 1
ATOM 15027 N N . VAL B 1 908 ? 23.578 29.656 -11.633 1 91 908 VAL B N 1
ATOM 15028 C CA . VAL B 1 908 ? 24.516 29.922 -12.711 1 91 908 VAL B CA 1
ATOM 15029 C C . VAL B 1 908 ? 25.828 29.188 -12.453 1 91 908 VAL B C 1
ATOM 15031 O O . VAL B 1 908 ? 26.391 28.578 -13.367 1 91 908 VAL B O 1
ATOM 15034 N N . GLY B 1 909 ? 26.266 29.25 -11.258 1 91.44 909 GLY B N 1
ATOM 15035 C CA . GLY B 1 909 ? 27.5 28.531 -10.922 1 91.44 909 GLY B CA 1
ATOM 15036 C C . GLY B 1 909 ? 27.359 27.031 -11.031 1 91.44 909 GLY B C 1
ATOM 15037 O O . GLY B 1 909 ? 28.297 26.344 -11.453 1 91.44 909 GLY B O 1
ATOM 15038 N N . VAL B 1 910 ? 26.266 26.531 -10.68 1 91.44 910 VAL B N 1
ATOM 15039 C CA . VAL B 1 910 ? 26 25.109 -10.773 1 91.44 910 VAL B CA 1
ATOM 15040 C C . VAL B 1 910 ? 26.062 24.656 -12.227 1 91.44 910 VAL B C 1
ATOM 15042 O O . VAL B 1 910 ? 26.688 23.656 -12.555 1 91.44 910 VAL B O 1
ATOM 15045 N N . LEU B 1 911 ? 25.469 25.438 -13.117 1 91.25 911 LEU B N 1
ATOM 15046 C CA . LEU B 1 911 ? 25.406 25.109 -14.531 1 91.25 911 LEU B CA 1
ATOM 15047 C C . LEU B 1 911 ? 26.781 25.188 -15.172 1 91.25 911 LEU B C 1
ATOM 15049 O O . LEU B 1 911 ? 27.141 24.328 -15.992 1 91.25 911 LEU B O 1
ATOM 15053 N N . LEU B 1 912 ? 27.438 26.125 -14.773 1 91.69 912 LEU B N 1
ATOM 15054 C CA . LEU B 1 912 ? 28.781 26.281 -15.328 1 91.69 912 LEU B CA 1
ATOM 15055 C C . LEU B 1 912 ? 29.688 25.125 -14.891 1 91.69 912 LEU B C 1
ATOM 15057 O O . LEU B 1 912 ? 30.5 24.641 -15.68 1 91.69 912 LEU B O 1
ATOM 15061 N N . ALA B 1 913 ? 29.531 24.766 -13.703 1 92.81 913 ALA B N 1
ATOM 15062 C CA . ALA B 1 913 ? 30.312 23.641 -13.203 1 92.81 913 ALA B CA 1
ATOM 15063 C C . ALA B 1 913 ? 29.969 22.359 -13.953 1 92.81 913 ALA B C 1
ATOM 15065 O O . ALA B 1 913 ? 30.844 21.562 -14.273 1 92.81 913 ALA B O 1
ATOM 15066 N N . LEU B 1 914 ? 28.734 22.141 -14.266 1 90.25 914 LEU B N 1
ATOM 15067 C CA . LEU B 1 914 ? 28.281 20.953 -14.969 1 90.25 914 LEU B CA 1
ATOM 15068 C C . LEU B 1 914 ? 28.781 20.938 -16.406 1 90.25 914 LEU B C 1
ATOM 15070 O O . LEU B 1 914 ? 29.172 19.891 -16.938 1 90.25 914 LEU B O 1
ATOM 15074 N N . ILE B 1 915 ? 28.797 22.078 -17.016 1 89.44 915 ILE B N 1
ATOM 15075 C CA . ILE B 1 915 ? 29.219 22.203 -18.422 1 89.44 915 ILE B CA 1
ATOM 15076 C C . ILE B 1 915 ? 30.719 22 -18.531 1 89.44 915 ILE B C 1
ATOM 15078 O O . ILE B 1 915 ? 31.203 21.281 -19.422 1 89.44 915 ILE B O 1
ATOM 15082 N N . ILE B 1 916 ? 31.406 22.484 -17.609 1 90.81 916 ILE B N 1
ATOM 15083 C CA . ILE B 1 916 ? 32.844 22.406 -17.656 1 90.81 916 ILE B CA 1
ATOM 15084 C C . ILE B 1 916 ? 33.312 20.984 -17.406 1 90.81 916 ILE B C 1
ATOM 15086 O O . ILE B 1 916 ? 34.25 20.5 -18.062 1 90.81 916 ILE B O 1
ATOM 15090 N N . ARG B 1 917 ? 32.625 20.328 -16.594 1 89.25 917 ARG B N 1
ATOM 15091 C CA . ARG B 1 917 ? 33.031 18.969 -16.234 1 89.25 917 ARG B CA 1
ATOM 15092 C C . ARG B 1 917 ? 32.312 17.938 -17.094 1 89.25 917 ARG B C 1
ATOM 15094 O O . ARG B 1 917 ? 32.625 16.75 -17.047 1 89.25 917 ARG B O 1
ATOM 15101 N N . GLY B 1 918 ? 31.281 18.359 -17.828 1 84 918 GLY B N 1
ATOM 15102 C CA . GLY B 1 918 ? 30.547 17.484 -18.719 1 84 918 GLY B CA 1
ATOM 15103 C C . GLY B 1 918 ? 29.625 16.531 -18 1 84 918 GLY B C 1
ATOM 15104 O O . GLY B 1 918 ? 29.469 15.375 -18.406 1 84 918 GLY B O 1
ATOM 15105 N N . TYR B 1 919 ? 29.141 16.938 -16.891 1 85.81 919 TYR B N 1
ATOM 15106 C CA . TYR B 1 919 ? 28.266 16.078 -16.094 1 85.81 919 TYR B CA 1
ATOM 15107 C C . TYR B 1 919 ? 26.812 16.281 -16.5 1 85.81 919 TYR B C 1
ATOM 15109 O O . TYR B 1 919 ? 26.438 17.312 -17.047 1 85.81 919 TYR B O 1
ATOM 15117 N N . ASP B 1 920 ? 25.953 15.281 -16.328 1 85.88 920 ASP B N 1
ATOM 15118 C CA . ASP B 1 920 ? 24.516 15.359 -16.578 1 85.88 920 ASP B CA 1
ATOM 15119 C C . ASP B 1 920 ? 23.781 15.789 -15.312 1 85.88 920 ASP B C 1
ATOM 15121 O O . ASP B 1 920 ? 24.375 15.93 -14.242 1 85.88 920 ASP B O 1
ATOM 15125 N N . ASN B 1 921 ? 22.484 16.156 -15.539 1 85.81 921 ASN B N 1
ATOM 15126 C CA . ASN B 1 921 ? 21.609 16.5 -14.422 1 85.81 921 ASN B CA 1
ATOM 15127 C C . ASN B 1 921 ? 21.094 15.25 -13.711 1 85.81 921 ASN B C 1
ATOM 15129 O O . ASN B 1 921 ? 20 14.758 -14.023 1 85.81 921 ASN B O 1
ATOM 15133 N N . ASN B 1 922 ? 21.938 14.844 -12.781 1 86.69 922 ASN B N 1
ATOM 15134 C CA . ASN B 1 922 ? 21.578 13.617 -12.078 1 86.69 922 ASN B CA 1
ATOM 15135 C C . ASN B 1 922 ? 21 13.906 -10.695 1 86.69 922 ASN B C 1
ATOM 15137 O O . ASN B 1 922 ? 20.766 15.062 -10.352 1 86.69 922 ASN B O 1
ATOM 15141 N N . LEU B 1 923 ? 20.75 12.883 -9.992 1 82.38 923 LEU B N 1
ATOM 15142 C CA . LEU B 1 923 ? 20.109 12.992 -8.688 1 82.38 923 LEU B CA 1
ATOM 15143 C C . LEU B 1 923 ? 20.984 13.773 -7.715 1 82.38 923 LEU B C 1
ATOM 15145 O O . LEU B 1 923 ? 20.469 14.508 -6.863 1 82.38 923 LEU B O 1
ATOM 15149 N N . TYR B 1 924 ? 22.297 13.656 -7.844 1 86.06 924 TYR B N 1
ATOM 15150 C CA . TYR B 1 924 ? 23.219 14.391 -6.977 1 86.06 924 TYR B CA 1
ATOM 15151 C C . TYR B 1 924 ? 23.156 15.883 -7.27 1 86.06 924 TYR B C 1
ATOM 15153 O O . TYR B 1 924 ? 23.266 16.703 -6.355 1 86.06 924 TYR B O 1
ATOM 15161 N N . THR B 1 925 ? 23.016 16.172 -8.531 1 87.44 925 THR B N 1
ATOM 15162 C CA . THR B 1 925 ? 22.891 17.578 -8.922 1 87.44 925 THR B CA 1
ATOM 15163 C C . THR B 1 925 ? 21.625 18.188 -8.328 1 87.44 925 THR B C 1
ATOM 15165 O O . THR B 1 925 ? 21.625 19.328 -7.867 1 87.44 925 THR B O 1
ATOM 15168 N N . GLN B 1 926 ? 20.641 17.453 -8.289 1 85.44 926 GLN B N 1
ATOM 15169 C CA . GLN B 1 926 ? 19.359 17.953 -7.777 1 85.44 926 GLN B CA 1
ATOM 15170 C C . GLN B 1 926 ? 19.422 18.172 -6.27 1 85.44 926 GLN B C 1
ATOM 15172 O O . GLN B 1 926 ? 18.891 19.172 -5.758 1 85.44 926 GLN B O 1
ATOM 15177 N N . VAL B 1 927 ? 20.016 17.281 -5.621 1 84.69 927 VAL B N 1
ATOM 15178 C CA . VAL B 1 927 ? 20.188 17.422 -4.18 1 84.69 927 VAL B CA 1
ATOM 15179 C C . VAL B 1 927 ? 21.062 18.641 -3.889 1 84.69 927 VAL B C 1
ATOM 15181 O O . VAL B 1 927 ? 20.797 19.406 -2.957 1 84.69 927 VAL B O 1
ATOM 15184 N N . GLY B 1 928 ? 22.062 18.781 -4.641 1 87.25 928 GLY B N 1
ATOM 15185 C CA . GLY B 1 928 ? 22.938 19.922 -4.488 1 87.25 928 GLY B CA 1
ATOM 15186 C C . GLY B 1 928 ? 22.234 21.25 -4.758 1 87.25 928 GLY B C 1
ATOM 15187 O O . GLY B 1 928 ? 22.531 22.25 -4.102 1 87.25 928 GLY B O 1
ATOM 15188 N N . LEU B 1 929 ? 21.281 21.219 -5.648 1 87.62 929 LEU B N 1
ATOM 15189 C CA . LEU B 1 929 ? 20.531 22.422 -5.977 1 87.62 929 LEU B CA 1
ATOM 15190 C C . LEU B 1 929 ? 19.672 22.875 -4.793 1 87.62 929 LEU B C 1
ATOM 15192 O O . LEU B 1 929 ? 19.547 24.078 -4.535 1 87.62 929 LEU B O 1
ATOM 15196 N N . VAL B 1 930 ? 19.109 21.953 -4.148 1 87.25 930 VAL B N 1
ATOM 15197 C CA . VAL B 1 930 ? 18.281 22.281 -2.986 1 87.25 930 VAL B CA 1
ATOM 15198 C C . VAL B 1 930 ? 19.156 22.859 -1.877 1 87.25 930 VAL B C 1
ATOM 15200 O O . VAL B 1 930 ? 18.766 23.812 -1.196 1 87.25 930 VAL B O 1
ATOM 15203 N N . LEU B 1 931 ? 20.297 22.328 -1.739 1 88.69 931 LEU B N 1
ATOM 15204 C CA . LEU B 1 931 ? 21.234 22.828 -0.741 1 88.69 931 LEU B CA 1
ATOM 15205 C C . LEU B 1 931 ? 21.672 24.25 -1.071 1 88.69 931 LEU B C 1
ATOM 15207 O O . LEU B 1 931 ? 21.859 25.078 -0.17 1 88.69 931 LEU B O 1
ATOM 15211 N N . MET B 1 932 ? 21.781 24.578 -2.309 1 89.56 932 MET B N 1
ATOM 15212 C CA . MET B 1 932 ? 22.234 25.891 -2.732 1 89.56 932 MET B CA 1
ATOM 15213 C C . MET B 1 932 ? 21.188 26.953 -2.395 1 89.56 932 MET B C 1
ATOM 15215 O O . MET B 1 932 ? 21.547 28.109 -2.156 1 89.56 932 MET B O 1
ATOM 15219 N N . ILE B 1 933 ? 19.969 26.547 -2.309 1 88.69 933 ILE B N 1
ATOM 15220 C CA . ILE B 1 933 ? 18.938 27.484 -1.9 1 88.69 933 ILE B CA 1
ATOM 15221 C C . ILE B 1 933 ? 19.219 27.969 -0.479 1 88.69 933 ILE B C 1
ATOM 15223 O O . ILE B 1 933 ? 19.188 29.172 -0.209 1 88.69 933 ILE B O 1
ATOM 15227 N N . ALA B 1 934 ? 19.531 27.062 0.325 1 85.75 934 ALA B N 1
ATOM 15228 C CA . ALA B 1 934 ? 19.781 27.391 1.728 1 85.75 934 ALA B CA 1
ATOM 15229 C C . ALA B 1 934 ? 21.078 28.188 1.885 1 85.75 934 ALA B C 1
ATOM 15231 O O . ALA B 1 934 ? 21.109 29.172 2.627 1 85.75 934 ALA B O 1
ATOM 15232 N N . LEU B 1 935 ? 22.109 27.875 1.152 1 87.06 935 LEU B N 1
ATOM 15233 C CA . LEU B 1 935 ? 23.422 28.484 1.323 1 87.06 935 LEU B CA 1
ATOM 15234 C C . LEU B 1 935 ? 23.438 29.891 0.729 1 87.06 935 LEU B C 1
ATOM 15236 O O . LEU B 1 935 ? 24.062 30.797 1.288 1 87.06 935 LEU B O 1
ATOM 15240 N N . ALA B 1 936 ? 22.812 30 -0.358 1 88.5 936 ALA B N 1
ATOM 15241 C CA . ALA B 1 936 ? 22.734 31.328 -0.961 1 88.5 936 ALA B CA 1
ATOM 15242 C C . ALA B 1 936 ? 21.938 32.281 -0.083 1 88.5 936 ALA B C 1
ATOM 15244 O O . ALA B 1 936 ? 22.266 33.469 0.039 1 88.5 936 ALA B O 1
ATOM 15245 N N . SER B 1 937 ? 20.906 31.781 0.501 1 88.56 937 SER B N 1
ATOM 15246 C CA . SER B 1 937 ? 20.078 32.594 1.368 1 88.56 937 SER B CA 1
ATOM 15247 C C . SER B 1 937 ? 20.812 32.969 2.645 1 88.56 937 SER B C 1
ATOM 15249 O O . SER B 1 937 ? 20.594 34.062 3.197 1 88.56 937 SER B O 1
ATOM 15251 N N . LYS B 1 938 ? 21.672 32.188 3.061 1 86.12 938 LYS B N 1
ATOM 15252 C CA . LYS B 1 938 ? 22.391 32.406 4.312 1 86.12 938 LYS B CA 1
ATOM 15253 C C . LYS B 1 938 ? 23.234 33.688 4.254 1 86.12 938 LYS B C 1
ATOM 15255 O O . LYS B 1 938 ? 23.172 34.531 5.164 1 86.12 938 LYS B O 1
ATOM 15260 N N . ASN B 1 939 ? 24 33.906 3.238 1 85.38 939 ASN B N 1
ATOM 15261 C CA . ASN B 1 939 ? 24.812 35.094 3.082 1 85.38 939 ASN B CA 1
ATOM 15262 C C . ASN B 1 939 ? 23.969 36.375 2.93 1 85.38 939 ASN B C 1
ATOM 15264 O O . ASN B 1 939 ? 24.312 37.406 3.465 1 85.38 939 ASN B O 1
ATOM 15268 N N . ALA B 1 940 ? 22.953 36.156 2.281 1 90.06 940 ALA B N 1
ATOM 15269 C CA . ALA B 1 940 ? 22.047 37.281 2.061 1 90.06 940 ALA B CA 1
ATOM 15270 C C . ALA B 1 940 ? 21.359 37.688 3.357 1 90.06 940 ALA B C 1
ATOM 15272 O O . ALA B 1 940 ? 21.141 38.906 3.598 1 90.06 940 ALA B O 1
ATOM 15273 N N . ILE B 1 941 ? 21.062 36.75 4.238 1 89.19 941 ILE B N 1
ATOM 15274 C CA . ILE B 1 941 ? 20.375 37 5.504 1 89.19 941 ILE B CA 1
ATOM 15275 C C . ILE B 1 941 ? 21.25 37.906 6.391 1 89.19 941 ILE B C 1
ATOM 15277 O O . ILE B 1 941 ? 20.766 38.844 6.996 1 89.19 941 ILE B O 1
ATOM 15281 N N . LEU B 1 942 ? 22.547 37.688 6.422 1 84.94 942 LEU B N 1
ATOM 15282 C CA . LEU B 1 942 ? 23.469 38.438 7.258 1 84.94 942 LEU B CA 1
ATOM 15283 C C . LEU B 1 942 ? 23.562 39.906 6.801 1 84.94 942 LEU B C 1
ATOM 15285 O O . LEU B 1 942 ? 23.562 40.812 7.625 1 84.94 942 LEU B O 1
ATOM 15289 N N . ILE B 1 943 ? 23.562 40.125 5.566 1 89 943 ILE B N 1
ATOM 15290 C CA . ILE B 1 943 ? 23.703 41.469 5.023 1 89 943 ILE B CA 1
ATOM 15291 C C . ILE B 1 943 ? 22.406 42.25 5.242 1 89 943 ILE B C 1
ATOM 15293 O O . ILE B 1 943 ? 22.438 43.375 5.727 1 89 943 ILE B O 1
ATOM 15297 N N . VAL B 1 944 ? 21.344 41.625 4.898 1 90.31 944 VAL B N 1
ATOM 15298 C CA . VAL B 1 944 ? 20.047 42.312 4.953 1 90.31 944 VAL B CA 1
ATOM 15299 C C . VAL B 1 944 ? 19.703 42.625 6.402 1 90.31 944 VAL B C 1
ATOM 15301 O O . VAL B 1 944 ? 19.172 43.688 6.695 1 90.31 944 VAL B O 1
ATOM 15304 N N . GLU B 1 945 ? 20.031 41.719 7.309 1 87.88 945 GLU B N 1
ATOM 15305 C CA . GLU B 1 945 ? 19.703 41.969 8.719 1 87.88 945 GLU B CA 1
ATOM 15306 C C . GLU B 1 945 ? 20.516 43.125 9.289 1 87.88 945 GLU B C 1
ATOM 15308 O O . GLU B 1 945 ? 20 43.906 10.086 1 87.88 945 GLU B O 1
ATOM 15313 N N . PHE B 1 946 ? 21.75 43.25 8.945 1 87.19 946 PHE B N 1
ATOM 15314 C CA . PHE B 1 946 ? 22.594 44.344 9.43 1 87.19 946 PHE B CA 1
ATOM 15315 C C . PHE B 1 946 ? 22.203 45.656 8.773 1 87.19 946 PHE B C 1
ATOM 15317 O O . PHE B 1 946 ? 22.266 46.719 9.406 1 87.19 946 PHE B O 1
ATOM 15324 N N . ALA B 1 947 ? 21.875 45.531 7.535 1 91 947 ALA B N 1
ATOM 15325 C CA . ALA B 1 947 ? 21.422 46.75 6.852 1 91 947 ALA B CA 1
ATOM 15326 C C . ALA B 1 947 ? 20.141 47.281 7.488 1 91 947 ALA B C 1
ATOM 15328 O O . ALA B 1 947 ? 19.984 48.5 7.645 1 91 947 ALA B O 1
ATOM 15329 N N . ARG B 1 948 ? 19.312 46.406 7.836 1 89.12 948 ARG B N 1
ATOM 15330 C CA . ARG B 1 948 ? 18.062 46.781 8.469 1 89.12 948 ARG B CA 1
ATOM 15331 C C . ARG B 1 948 ? 18.312 47.438 9.836 1 89.12 948 ARG B C 1
ATOM 15333 O O . ARG B 1 948 ? 17.672 48.406 10.195 1 89.12 948 ARG B O 1
ATOM 15340 N N . ASP B 1 949 ? 19.234 46.875 10.609 1 86.69 949 ASP B N 1
ATOM 15341 C CA . ASP B 1 949 ? 19.578 47.406 11.93 1 86.69 949 ASP B CA 1
ATOM 15342 C C . ASP B 1 949 ? 20.188 48.781 11.828 1 86.69 949 ASP B C 1
ATOM 15344 O O . ASP B 1 949 ? 19.891 49.656 12.641 1 86.69 949 ASP B O 1
ATOM 15348 N N . LEU B 1 950 ? 21.016 49 10.852 1 88.62 950 LEU B N 1
ATOM 15349 C CA . LEU B 1 950 ? 21.656 50.281 10.648 1 88.62 950 LEU B CA 1
ATOM 15350 C C . LEU B 1 950 ? 20.656 51.312 10.156 1 88.62 950 LEU B C 1
ATOM 15352 O O . LEU B 1 950 ? 20.734 52.5 10.523 1 88.62 950 LEU B O 1
ATOM 15356 N N . HIS B 1 951 ? 19.828 50.844 9.336 1 90.69 951 HIS B N 1
ATOM 15357 C CA . HIS B 1 951 ? 18.781 51.75 8.859 1 90.69 951 HIS B CA 1
ATOM 15358 C C . HIS B 1 951 ? 17.875 52.188 10.008 1 90.69 951 HIS B C 1
ATOM 15360 O O . HIS B 1 951 ? 17.469 53.375 10.07 1 90.69 951 HIS B O 1
ATOM 15366 N N . HIS B 1 952 ? 17.578 51.344 10.938 1 86.56 952 HIS B N 1
ATOM 15367 C CA . HIS B 1 952 ? 16.766 51.688 12.109 1 86.56 952 HIS B CA 1
ATOM 15368 C C . HIS B 1 952 ? 17.516 52.594 13.055 1 86.56 952 HIS B C 1
ATOM 15370 O O . HIS B 1 952 ? 16.906 53.344 13.836 1 86.56 952 HIS B O 1
ATOM 15376 N N . GLY B 1 953 ? 18.875 52.5 12.953 1 86.12 953 GLY B N 1
ATOM 15377 C CA . GLY B 1 953 ? 19.719 53.375 13.758 1 86.12 953 GLY B CA 1
ATOM 15378 C C . GLY B 1 953 ? 19.844 54.781 13.18 1 86.12 953 GLY B C 1
ATOM 15379 O O . GLY B 1 953 ? 20.438 55.656 13.812 1 86.12 953 GLY B O 1
ATOM 15380 N N . GLY B 1 954 ? 19.25 55.062 11.875 1 88 954 GLY B N 1
ATOM 15381 C CA . GLY B 1 954 ? 19.172 56.438 11.383 1 88 954 GLY B CA 1
ATOM 15382 C C . GLY B 1 954 ? 19.875 56.625 10.047 1 88 954 GLY B C 1
ATOM 15383 O O . GLY B 1 954 ? 19.766 57.688 9.422 1 88 954 GLY B O 1
ATOM 15384 N N . MET B 1 955 ? 20.562 55.656 9.477 1 91.81 955 MET B N 1
ATOM 15385 C CA . MET B 1 955 ? 21.281 55.781 8.219 1 91.81 955 MET B CA 1
ATOM 15386 C C . MET B 1 955 ? 20.344 55.625 7.031 1 91.81 955 MET B C 1
ATOM 15388 O O . MET B 1 955 ? 19.281 55.031 7.145 1 91.81 955 MET B O 1
ATOM 15392 N N . SER B 1 956 ? 20.719 56.219 5.902 1 92.5 956 SER B N 1
ATOM 15393 C CA . SER B 1 956 ? 19.938 56.094 4.688 1 92.5 956 SER B CA 1
ATOM 15394 C C . SER B 1 956 ? 20 54.656 4.145 1 92.5 956 SER B C 1
ATOM 15396 O O . SER B 1 956 ? 20.922 53.906 4.488 1 92.5 956 SER B O 1
ATOM 15398 N N . ILE B 1 957 ? 19.031 54.281 3.385 1 92.5 957 ILE B N 1
ATOM 15399 C CA . ILE B 1 957 ? 18.906 52.906 2.877 1 92.5 957 ILE B CA 1
ATOM 15400 C C . ILE B 1 957 ? 20.156 52.531 2.104 1 92.5 957 ILE B C 1
ATOM 15402 O O . ILE B 1 957 ? 20.703 51.438 2.301 1 92.5 957 ILE B O 1
ATOM 15406 N N . ALA B 1 958 ? 20.641 53.344 1.199 1 92.56 958 ALA B N 1
ATOM 15407 C CA . ALA B 1 958 ? 21.797 53.062 0.375 1 92.56 958 ALA B CA 1
ATOM 15408 C C . ALA B 1 958 ? 23.078 53 1.223 1 92.56 958 ALA B C 1
ATOM 15410 O O . ALA B 1 958 ? 23.906 52.094 1.049 1 92.56 958 ALA B O 1
ATOM 15411 N N . GLU B 1 959 ? 23.219 53.938 2.189 1 92.5 959 GLU B N 1
ATOM 15412 C CA . GLU B 1 959 ? 24.391 53.969 3.062 1 92.5 959 GLU B CA 1
ATOM 15413 C C . GLU B 1 959 ? 24.391 52.781 4.02 1 92.5 959 GLU B C 1
ATOM 15415 O O . GLU B 1 959 ? 25.453 52.25 4.324 1 92.5 959 GLU B O 1
ATOM 15420 N N . ALA B 1 960 ? 23.188 52.469 4.496 1 94.19 960 ALA B N 1
ATOM 15421 C CA . ALA B 1 960 ? 23.062 51.312 5.383 1 94.19 960 ALA B CA 1
ATOM 15422 C C . ALA B 1 960 ? 23.484 50.031 4.676 1 94.19 960 ALA B C 1
ATOM 15424 O O . ALA B 1 960 ? 24.141 49.156 5.27 1 94.19 960 ALA B O 1
ATOM 15425 N N . ALA B 1 961 ? 23.047 49.906 3.41 1 93.69 961 ALA B N 1
ATOM 15426 C CA . ALA B 1 961 ? 23.391 48.719 2.639 1 93.69 961 ALA B CA 1
ATOM 15427 C C . ALA B 1 961 ? 24.891 48.625 2.402 1 93.69 961 ALA B C 1
ATOM 15429 O O . ALA B 1 961 ? 25.469 47.531 2.51 1 93.69 961 ALA B O 1
ATOM 15430 N N . ILE B 1 962 ? 25.547 49.719 2.072 1 92.56 962 ILE B N 1
ATOM 15431 C CA . ILE B 1 962 ? 26.969 49.75 1.802 1 92.56 962 ILE B CA 1
ATOM 15432 C C . ILE B 1 962 ? 27.75 49.5 3.092 1 92.56 962 ILE B C 1
ATOM 15434 O O . ILE B 1 962 ? 28.703 48.719 3.1 1 92.56 962 ILE B O 1
ATOM 15438 N N . GLU B 1 963 ? 27.328 50.062 4.16 1 90.75 963 GLU B N 1
ATOM 15439 C CA . GLU B 1 963 ? 28 49.875 5.445 1 90.75 963 GLU B CA 1
ATOM 15440 C C . GLU B 1 963 ? 27.812 48.438 5.961 1 90.75 963 GLU B C 1
ATOM 15442 O O . GLU B 1 963 ? 28.75 47.875 6.523 1 90.75 963 GLU B O 1
ATOM 15447 N N . ALA B 1 964 ? 26.625 47.969 5.82 1 91.06 964 ALA B N 1
ATOM 15448 C CA . ALA B 1 964 ? 26.375 46.562 6.211 1 91.06 964 ALA B CA 1
ATOM 15449 C C . ALA B 1 964 ? 27.281 45.625 5.441 1 91.06 964 ALA B C 1
ATOM 15451 O O . ALA B 1 964 ? 27.828 44.656 6.012 1 91.06 964 ALA B O 1
ATOM 15452 N N . THR B 1 965 ? 27.422 45.844 4.137 1 90.81 965 THR B N 1
ATOM 15453 C CA . THR B 1 965 ? 28.266 45 3.301 1 90.81 965 THR B CA 1
ATOM 15454 C C . THR B 1 965 ? 29.734 45.125 3.711 1 90.81 965 THR B C 1
ATOM 15456 O O . THR B 1 965 ? 30.469 44.125 3.719 1 90.81 965 THR B O 1
ATOM 15459 N N . ARG B 1 966 ? 30.078 46.281 4.09 1 88.06 966 ARG B N 1
ATOM 15460 C CA . ARG B 1 966 ? 31.453 46.5 4.516 1 88.06 966 ARG B CA 1
ATOM 15461 C C . ARG B 1 966 ? 31.766 45.781 5.824 1 88.06 966 ARG B C 1
ATOM 15463 O O . ARG B 1 966 ? 32.781 45.094 5.941 1 88.06 966 ARG B O 1
ATOM 15470 N N . ARG B 1 967 ? 30.906 45.781 6.742 1 83.44 967 ARG B N 1
ATOM 15471 C CA . ARG B 1 967 ? 31.094 45.219 8.07 1 83.44 967 ARG B CA 1
ATOM 15472 C C . ARG B 1 967 ? 31.047 43.688 8.016 1 83.44 967 ARG B C 1
ATOM 15474 O O . ARG B 1 967 ? 31.703 43.031 8.805 1 83.44 967 ARG B O 1
ATOM 15481 N N . ARG B 1 968 ? 30.25 43.25 7.137 1 85.69 968 ARG B N 1
ATOM 15482 C CA . ARG B 1 968 ? 30.031 41.812 7.121 1 85.69 968 ARG B CA 1
ATOM 15483 C C . ARG B 1 968 ? 30.844 41.156 6.016 1 85.69 968 ARG B C 1
ATOM 15485 O O . ARG B 1 968 ? 30.828 39.938 5.875 1 85.69 968 ARG B O 1
ATOM 15492 N N . PHE B 1 969 ? 31.531 41.844 5.266 1 87.38 969 PHE B N 1
ATOM 15493 C CA . PHE B 1 969 ? 32.281 41.312 4.137 1 87.38 969 PHE B CA 1
ATOM 15494 C C . PHE B 1 969 ? 33.312 40.281 4.609 1 87.38 969 PHE B C 1
ATOM 15496 O O . PHE B 1 969 ? 33.438 39.188 4.031 1 87.38 969 PHE B O 1
ATOM 15503 N N . ARG B 1 970 ? 34.062 40.625 5.664 1 83.94 970 ARG B N 1
ATOM 15504 C CA . ARG B 1 970 ? 35.094 39.719 6.145 1 83.94 970 ARG B CA 1
ATOM 15505 C C . ARG B 1 970 ? 34.531 38.375 6.613 1 83.94 970 ARG B C 1
ATOM 15507 O O . ARG B 1 970 ? 34.969 37.312 6.168 1 83.94 970 ARG B O 1
ATOM 15514 N N . PRO B 1 971 ? 33.562 38.406 7.473 1 84.75 971 PRO B N 1
ATOM 15515 C CA . PRO B 1 971 ? 32.969 37.125 7.898 1 84.75 971 PRO B CA 1
ATOM 15516 C C . PRO B 1 971 ? 32.344 36.344 6.742 1 84.75 971 PRO B C 1
ATOM 15518 O O . PRO B 1 971 ? 32.438 35.125 6.711 1 84.75 971 PRO B O 1
ATOM 15521 N N . ILE B 1 972 ? 31.672 36.938 5.777 1 88.94 972 ILE B N 1
ATOM 15522 C CA . ILE B 1 972 ? 31.016 36.281 4.66 1 88.94 972 ILE B CA 1
ATOM 15523 C C . ILE B 1 972 ? 32.062 35.594 3.783 1 88.94 972 ILE B C 1
ATOM 15525 O O . ILE B 1 972 ? 31.859 34.469 3.355 1 88.94 972 ILE B O 1
ATOM 15529 N N . VAL B 1 973 ? 33.094 36.281 3.502 1 89 973 VAL B N 1
ATOM 15530 C CA . VAL B 1 973 ? 34.156 35.719 2.684 1 89 973 VAL B CA 1
ATOM 15531 C C . VAL B 1 973 ? 34.812 34.562 3.428 1 89 973 VAL B C 1
ATOM 15533 O O . VAL B 1 973 ? 35.156 33.562 2.822 1 89 973 VAL B O 1
ATOM 15536 N N . MET B 1 974 ? 35.031 34.781 4.703 1 88.25 974 MET B N 1
ATOM 15537 C CA . MET B 1 974 ? 35.625 33.719 5.508 1 88.25 974 MET B CA 1
ATOM 15538 C C . MET B 1 974 ? 34.75 32.469 5.5 1 88.25 974 MET B C 1
ATOM 15540 O O . MET B 1 974 ? 35.25 31.359 5.258 1 88.25 974 MET B O 1
ATOM 15544 N N . THR B 1 975 ? 33.469 32.594 5.754 1 88.62 975 THR B N 1
ATOM 15545 C CA . THR B 1 975 ? 32.562 31.453 5.777 1 88.62 975 THR B CA 1
ATOM 15546 C C . THR B 1 975 ? 32.438 30.828 4.391 1 88.62 975 THR B C 1
ATOM 15548 O O . THR B 1 975 ? 32.344 29.609 4.254 1 88.62 975 THR B O 1
ATOM 15551 N N . SER B 1 976 ? 32.344 31.641 3.383 1 91.06 976 SER B N 1
ATOM 15552 C CA . SER B 1 976 ? 32.219 31.125 2.02 1 91.06 976 SER B CA 1
ATOM 15553 C C . SER B 1 976 ? 33.469 30.359 1.604 1 91.06 976 SER B C 1
ATOM 15555 O O . SER B 1 976 ? 33.375 29.281 1.012 1 91.06 976 SER B O 1
ATOM 15557 N N . PHE B 1 977 ? 34.594 30.938 1.932 1 90.5 977 PHE B N 1
ATOM 15558 C CA . PHE B 1 977 ? 35.812 30.25 1.583 1 90.5 977 PHE B CA 1
ATOM 15559 C C . PHE B 1 977 ? 36 28.984 2.41 1 90.5 977 PHE B C 1
ATOM 15561 O O . PHE B 1 977 ? 36.562 28 1.929 1 90.5 977 PHE B O 1
ATOM 15568 N N . ALA B 1 978 ? 35.656 29.078 3.633 1 89.81 978 ALA B N 1
ATOM 15569 C CA . ALA B 1 978 ? 35.688 27.875 4.453 1 89.81 978 ALA B CA 1
ATOM 15570 C C . ALA B 1 978 ? 34.812 26.766 3.832 1 89.81 978 ALA B C 1
ATOM 15572 O O . ALA B 1 978 ? 35.219 25.609 3.793 1 89.81 978 ALA B O 1
ATOM 15573 N N . PHE B 1 979 ? 33.688 27.141 3.352 1 91 979 PHE B N 1
ATOM 15574 C CA . PHE B 1 979 ? 32.781 26.156 2.736 1 91 979 PHE B CA 1
ATOM 15575 C C . PHE B 1 979 ? 33.375 25.656 1.42 1 91 979 PHE B C 1
ATOM 15577 O O . PHE B 1 979 ? 33.344 24.453 1.141 1 91 979 PHE B O 1
ATOM 15584 N N . ILE B 1 980 ? 33.812 26.562 0.565 1 93.12 980 ILE B N 1
ATOM 15585 C CA . ILE B 1 980 ? 34.375 26.203 -0.74 1 93.12 980 ILE B CA 1
ATOM 15586 C C . ILE B 1 980 ? 35.562 25.266 -0.565 1 93.12 980 ILE B C 1
ATOM 15588 O O . ILE B 1 980 ? 35.656 24.234 -1.244 1 93.12 980 ILE B O 1
ATOM 15592 N N . LEU B 1 981 ? 36.406 25.609 0.362 1 90.75 981 LEU B N 1
ATOM 15593 C CA . LEU B 1 981 ? 37.562 24.781 0.596 1 90.75 981 LEU B CA 1
ATOM 15594 C C . LEU B 1 981 ? 37.188 23.469 1.282 1 90.75 981 LEU B C 1
ATOM 15596 O O . LEU B 1 981 ? 37.844 22.453 1.109 1 90.75 981 LEU B O 1
ATOM 15600 N N . GLY B 1 982 ? 36.25 23.562 2.088 1 89.31 982 GLY B N 1
ATOM 15601 C CA . GLY B 1 982 ? 35.75 22.344 2.703 1 89.31 982 GLY B CA 1
ATOM 15602 C C . GLY B 1 982 ? 35.188 21.344 1.695 1 89.31 982 GLY B C 1
ATOM 15603 O O . GLY B 1 982 ? 35.219 20.141 1.945 1 89.31 982 GLY B O 1
ATOM 15604 N N . VAL B 1 983 ? 34.75 21.797 0.492 1 92.25 983 VAL B N 1
ATOM 15605 C CA . VAL B 1 983 ? 34.125 20.938 -0.513 1 92.25 983 VAL B CA 1
ATOM 15606 C C . VAL B 1 983 ? 35.156 20.516 -1.551 1 92.25 983 VAL B C 1
ATOM 15608 O O . VAL B 1 983 ? 34.938 19.578 -2.311 1 92.25 983 VAL B O 1
ATOM 15611 N N . VAL B 1 984 ? 36.281 21.109 -1.591 1 93.12 984 VAL B N 1
ATOM 15612 C CA . VAL B 1 984 ? 37.344 20.844 -2.578 1 93.12 984 VAL B CA 1
ATOM 15613 C C . VAL B 1 984 ? 37.719 19.375 -2.531 1 93.12 984 VAL B C 1
ATOM 15615 O O . VAL B 1 984 ? 37.906 18.734 -3.574 1 93.12 984 VAL B O 1
ATOM 15618 N N . PRO B 1 985 ? 37.844 18.844 -1.312 1 91.19 985 PRO B N 1
ATOM 15619 C CA . PRO B 1 985 ? 38.188 17.422 -1.286 1 91.19 985 PRO B CA 1
ATOM 15620 C C . PRO B 1 985 ? 37.156 16.547 -1.982 1 91.19 985 PRO B C 1
ATOM 15622 O O . PRO B 1 985 ? 37.5 15.492 -2.527 1 91.19 985 PRO B O 1
ATOM 15625 N N . LEU B 1 986 ? 35.938 16.906 -1.988 1 91.69 986 LEU B N 1
ATOM 15626 C CA . LEU B 1 986 ? 34.906 16.172 -2.686 1 91.69 986 LEU B CA 1
ATOM 15627 C C . LEU B 1 986 ? 35.062 16.281 -4.199 1 91.69 986 LEU B C 1
ATOM 15629 O O . LEU B 1 986 ? 34.844 15.312 -4.926 1 91.69 986 LEU B O 1
ATOM 15633 N N . VAL B 1 987 ? 35.469 17.422 -4.668 1 92.5 987 VAL B N 1
ATOM 15634 C CA . VAL B 1 987 ? 35.625 17.703 -6.094 1 92.5 987 VAL B CA 1
ATOM 15635 C C . VAL B 1 987 ? 36.781 16.875 -6.664 1 92.5 987 VAL B C 1
ATOM 15637 O O . VAL B 1 987 ? 36.719 16.406 -7.805 1 92.5 987 VAL B O 1
ATOM 15640 N N . VAL B 1 988 ? 37.781 16.594 -5.832 1 90.75 988 VAL B N 1
ATOM 15641 C CA . VAL B 1 988 ? 38.969 15.914 -6.336 1 90.75 988 VAL B CA 1
ATOM 15642 C C . VAL B 1 988 ? 39.031 14.5 -5.773 1 90.75 988 VAL B C 1
ATOM 15644 O O . VAL B 1 988 ? 40.094 13.867 -5.789 1 90.75 988 VAL B O 1
ATOM 15647 N N . ALA B 1 989 ? 38 14.062 -5.301 1 86.88 989 ALA B N 1
ATOM 15648 C CA . ALA B 1 989 ? 37.969 12.742 -4.672 1 86.88 989 ALA B CA 1
ATOM 15649 C C . ALA B 1 989 ? 38.438 11.656 -5.645 1 86.88 989 ALA B C 1
ATOM 15651 O O . ALA B 1 989 ? 38.188 11.75 -6.848 1 86.88 989 ALA B O 1
ATOM 15652 N N . PHE B 1 990 ? 39.125 10.742 -5.074 1 82.62 990 PHE B N 1
ATOM 15653 C CA . PHE B 1 990 ? 39.625 9.609 -5.852 1 82.62 990 PHE B CA 1
ATOM 15654 C C . PHE B 1 990 ? 39.344 8.297 -5.121 1 82.62 990 PHE B C 1
ATOM 15656 O O . PHE B 1 990 ? 39.125 8.289 -3.912 1 82.62 990 PHE B O 1
ATOM 15663 N N . GLY B 1 991 ? 39.281 7.301 -5.863 1 79.88 991 GLY B N 1
ATOM 15664 C CA . GLY B 1 991 ? 39.094 5.992 -5.254 1 79.88 991 GLY B CA 1
ATOM 15665 C C . GLY B 1 991 ? 37.656 5.512 -5.289 1 79.88 991 GLY B C 1
ATOM 15666 O O . GLY B 1 991 ? 36.906 5.832 -6.219 1 79.88 991 GLY B O 1
ATOM 15667 N N . ALA B 1 992 ? 37.344 4.68 -4.234 1 83.25 992 ALA B N 1
ATOM 15668 C CA . ALA B 1 992 ? 36 4.09 -4.172 1 83.25 992 ALA B CA 1
ATOM 15669 C C . ALA B 1 992 ? 34.938 5.145 -3.848 1 83.25 992 ALA B C 1
ATOM 15671 O O . ALA B 1 992 ? 35.125 5.934 -2.914 1 83.25 992 ALA B O 1
ATOM 15672 N N . GLY B 1 993 ? 33.938 5.219 -4.656 1 80.5 993 GLY B N 1
ATOM 15673 C CA . GLY B 1 993 ? 32.844 6.141 -4.395 1 80.5 993 GLY B CA 1
ATOM 15674 C C . GLY B 1 993 ? 33.125 7.555 -4.867 1 80.5 993 GLY B C 1
ATOM 15675 O O . GLY B 1 993 ? 32.438 8.5 -4.477 1 80.5 993 GLY B O 1
ATOM 15676 N N . SER B 1 994 ? 34.062 7.707 -5.715 1 85.38 994 SER B N 1
ATOM 15677 C CA . SER B 1 994 ? 34.531 9.039 -6.105 1 85.38 994 SER B CA 1
ATOM 15678 C C . SER B 1 994 ? 33.531 9.695 -7.074 1 85.38 994 SER B C 1
ATOM 15680 O O . SER B 1 994 ? 33.406 10.922 -7.113 1 85.38 994 SER B O 1
ATOM 15682 N N . ALA B 1 995 ? 32.844 8.914 -7.84 1 84.94 995 ALA B N 1
ATOM 15683 C CA . ALA B 1 995 ? 31.938 9.484 -8.82 1 84.94 995 ALA B CA 1
ATOM 15684 C C . ALA B 1 995 ? 30.828 10.281 -8.133 1 84.94 995 ALA B C 1
ATOM 15686 O O . ALA B 1 995 ? 30.5 11.398 -8.547 1 84.94 995 ALA B O 1
ATOM 15687 N N . GLY B 1 996 ? 30.312 9.75 -7.102 1 86.38 996 GLY B N 1
ATOM 15688 C CA . GLY B 1 996 ? 29.297 10.453 -6.352 1 86.38 996 GLY B CA 1
ATOM 15689 C C . GLY B 1 996 ? 29.812 11.695 -5.648 1 86.38 996 GLY B C 1
ATOM 15690 O O . GLY B 1 996 ? 29.156 12.742 -5.652 1 86.38 996 GLY B O 1
ATOM 15691 N N . GLN B 1 997 ? 30.953 11.531 -5.121 1 89.12 997 GLN B N 1
ATOM 15692 C CA . GLN B 1 997 ? 31.578 12.664 -4.43 1 89.12 997 GLN B CA 1
ATOM 15693 C C . GLN B 1 997 ? 31.859 13.812 -5.395 1 89.12 997 GLN B C 1
ATOM 15695 O O . GLN B 1 997 ? 31.547 14.969 -5.094 1 89.12 997 GLN B O 1
ATOM 15700 N N . ARG B 1 998 ? 32.312 13.453 -6.555 1 90.44 998 ARG B N 1
ATOM 15701 C CA . ARG B 1 998 ? 32.656 14.477 -7.535 1 90.44 998 ARG B CA 1
ATOM 15702 C C . ARG B 1 998 ? 31.406 15.156 -8.078 1 90.44 998 ARG B C 1
ATOM 15704 O O . ARG B 1 998 ? 31.422 16.359 -8.367 1 90.44 998 ARG B O 1
ATOM 15711 N N . ALA B 1 999 ? 30.453 14.414 -8.227 1 89.88 999 ALA B N 1
ATOM 15712 C CA . ALA B 1 999 ? 29.203 14.977 -8.758 1 89.88 999 ALA B CA 1
ATOM 15713 C C . ALA B 1 999 ? 28.625 16 -7.793 1 89.88 999 ALA B C 1
ATOM 15715 O O . ALA B 1 999 ? 28.328 17.141 -8.188 1 89.88 999 ALA B O 1
ATOM 15716 N N . ILE B 1 1000 ? 28.453 15.633 -6.594 1 88.88 1000 ILE B N 1
ATOM 15717 C CA . ILE B 1 1000 ? 27.859 16.547 -5.617 1 88.88 1000 ILE B CA 1
ATOM 15718 C C . ILE B 1 1000 ? 28.828 17.672 -5.305 1 88.88 1000 ILE B C 1
ATOM 15720 O O . ILE B 1 1000 ? 28.422 18.828 -5.141 1 88.88 1000 ILE B O 1
ATOM 15724 N N . GLY B 1 1001 ? 30.094 17.328 -5.168 1 91.69 1001 GLY B N 1
ATOM 15725 C CA . GLY B 1 1001 ? 31.109 18.328 -4.879 1 91.69 1001 GLY B CA 1
ATOM 15726 C C . GLY B 1 1001 ? 31.203 19.391 -5.941 1 91.69 1001 GLY B C 1
ATOM 15727 O O . GLY B 1 1001 ? 31.359 20.578 -5.629 1 91.69 1001 GLY B O 1
ATOM 15728 N N . SER B 1 1002 ? 31.047 19.062 -7.164 1 93.31 1002 SER B N 1
ATOM 15729 C CA . SER B 1 1002 ? 31.172 20.016 -8.266 1 93.31 1002 SER B CA 1
ATOM 15730 C C . SER B 1 1002 ? 29.984 20.969 -8.281 1 93.31 1002 SER B C 1
ATOM 15732 O O . SER B 1 1002 ? 30.156 22.172 -8.523 1 93.31 1002 SER B O 1
ATOM 15734 N N . VAL B 1 1003 ? 28.891 20.469 -8.039 1 92 1003 VAL B N 1
ATOM 15735 C CA . VAL B 1 1003 ? 27.672 21.281 -8.055 1 92 1003 VAL B CA 1
ATOM 15736 C C . VAL B 1 1003 ? 27.719 22.297 -6.926 1 92 1003 VAL B C 1
ATOM 15738 O O . VAL B 1 1003 ? 27.484 23.484 -7.148 1 92 1003 VAL B O 1
ATOM 15741 N N . VAL B 1 1004 ? 28.078 21.844 -5.809 1 92.19 1004 VAL B N 1
ATOM 15742 C CA . VAL B 1 1004 ? 28.094 22.719 -4.645 1 92.19 1004 VAL B CA 1
ATOM 15743 C C . VAL B 1 1004 ? 29.266 23.688 -4.738 1 92.19 1004 VAL B C 1
ATOM 15745 O O . VAL B 1 1004 ? 29.125 24.859 -4.367 1 92.19 1004 VAL B O 1
ATOM 15748 N N . PHE B 1 1005 ? 30.391 23.188 -5.242 1 94.12 1005 PHE B N 1
ATOM 15749 C CA . PHE B 1 1005 ? 31.562 24.047 -5.434 1 94.12 1005 PHE B CA 1
ATOM 15750 C C . PHE B 1 1005 ? 31.25 25.172 -6.414 1 94.12 1005 PHE B C 1
ATOM 15752 O O . PHE B 1 1005 ? 31.484 26.344 -6.109 1 94.12 1005 PHE B O 1
ATOM 15759 N N . GLY B 1 1006 ? 30.734 24.812 -7.504 1 93.94 1006 GLY B N 1
ATOM 15760 C CA . GLY B 1 1006 ? 30.375 25.812 -8.5 1 93.94 1006 GLY B CA 1
ATOM 15761 C C . GLY B 1 1006 ? 29.297 26.766 -8.031 1 93.94 1006 GLY B C 1
ATOM 15762 O O . GLY B 1 1006 ? 29.359 27.969 -8.297 1 93.94 1006 GLY B O 1
ATOM 15763 N N . GLY B 1 1007 ? 28.297 26.281 -7.395 1 92.19 1007 GLY B N 1
ATOM 15764 C CA . GLY B 1 1007 ? 27.219 27.109 -6.875 1 92.19 1007 GLY B CA 1
ATOM 15765 C C . GLY B 1 1007 ? 27.688 28.109 -5.836 1 92.19 1007 GLY B C 1
ATOM 15766 O O . GLY B 1 1007 ? 27.281 29.281 -5.863 1 92.19 1007 GLY B O 1
ATOM 15767 N N . MET B 1 1008 ? 28.578 27.688 -4.949 1 92.25 1008 MET B N 1
ATOM 15768 C CA . MET B 1 1008 ? 29.047 28.562 -3.883 1 92.25 1008 MET B CA 1
ATOM 15769 C C . MET B 1 1008 ? 29.969 29.641 -4.434 1 92.25 1008 MET B C 1
ATOM 15771 O O . MET B 1 1008 ? 29.984 30.766 -3.936 1 92.25 1008 MET B O 1
ATOM 15775 N N . ILE B 1 1009 ? 30.703 29.297 -5.391 1 93.12 1009 ILE B N 1
ATOM 15776 C CA . ILE B 1 1009 ? 31.578 30.281 -6.016 1 93.12 1009 ILE B CA 1
ATOM 15777 C C . ILE B 1 1009 ? 30.734 31.391 -6.648 1 93.12 1009 ILE B C 1
ATOM 15779 O O . ILE B 1 1009 ? 31.016 32.562 -6.473 1 93.12 1009 ILE B O 1
ATOM 15783 N N . SER B 1 1010 ? 29.766 30.922 -7.301 1 92.12 1010 SER B N 1
ATOM 15784 C CA . SER B 1 1010 ? 28.875 31.891 -7.926 1 92.12 1010 SER B CA 1
ATOM 15785 C C . SER B 1 1010 ? 28.125 32.688 -6.875 1 92.12 1010 SER B C 1
ATOM 15787 O O . SER B 1 1010 ? 27.938 33.906 -7.027 1 92.12 1010 SER B O 1
ATOM 15789 N N . SER B 1 1011 ? 27.734 32.094 -5.855 1 90.19 1011 SER B N 1
ATOM 15790 C CA . SER B 1 1011 ? 27 32.781 -4.793 1 90.19 1011 SER B CA 1
ATOM 15791 C C . SER B 1 1011 ? 27.859 33.812 -4.09 1 90.19 1011 SER B C 1
ATOM 15793 O O . SER B 1 1011 ? 27.375 34.875 -3.697 1 90.19 1011 SER B O 1
ATOM 15795 N N . THR B 1 1012 ? 29.125 33.562 -3.994 1 88.06 1012 THR B N 1
ATOM 15796 C CA . THR B 1 1012 ? 30.031 34.469 -3.297 1 88.06 1012 THR B CA 1
ATOM 15797 C C . THR B 1 1012 ? 30.5 35.594 -4.223 1 88.06 1012 THR B C 1
ATOM 15799 O O . THR B 1 1012 ? 30.516 36.75 -3.828 1 88.06 1012 THR B O 1
ATOM 15802 N N . LEU B 1 1013 ? 30.734 35.219 -5.414 1 87.94 1013 LEU B N 1
ATOM 15803 C CA . LEU B 1 1013 ? 31.328 36.219 -6.32 1 87.94 1013 LEU B CA 1
ATOM 15804 C C . LEU B 1 1013 ? 30.234 37.031 -7.02 1 87.94 1013 LEU B C 1
ATOM 15806 O O . LEU B 1 1013 ? 30.391 38.219 -7.215 1 87.94 1013 LEU B O 1
ATOM 15810 N N . LEU B 1 1014 ? 29.203 36.375 -7.328 1 86.56 1014 LEU B N 1
ATOM 15811 C CA . LEU B 1 1014 ? 28.219 37.031 -8.172 1 86.56 1014 LEU B CA 1
ATOM 15812 C C . LEU B 1 1014 ? 27 37.438 -7.352 1 86.56 1014 LEU B C 1
ATOM 15814 O O . LEU B 1 1014 ? 26.406 38.469 -7.605 1 86.56 1014 LEU B O 1
ATOM 15818 N N . ALA B 1 1015 ? 26.594 36.688 -6.402 1 85 1015 ALA B N 1
ATOM 15819 C CA . ALA B 1 1015 ? 25.312 36.906 -5.727 1 85 1015 ALA B CA 1
ATOM 15820 C C . ALA B 1 1015 ? 25.438 37.969 -4.66 1 85 1015 ALA B C 1
ATOM 15822 O O . ALA B 1 1015 ? 24.531 38.812 -4.492 1 85 1015 ALA B O 1
ATOM 15823 N N . ILE B 1 1016 ? 26.531 38.062 -3.953 1 85.19 1016 ILE B N 1
ATOM 15824 C CA . ILE B 1 1016 ? 26.688 38.906 -2.793 1 85.19 1016 ILE B CA 1
ATOM 15825 C C . ILE B 1 1016 ? 26.562 40.375 -3.227 1 85.19 1016 ILE B C 1
ATOM 15827 O O . ILE B 1 1016 ? 25.906 41.188 -2.566 1 85.19 1016 ILE B O 1
ATOM 15831 N N . PRO B 1 1017 ? 27.156 40.719 -4.359 1 87.94 1017 PRO B N 1
ATOM 15832 C CA . PRO B 1 1017 ? 27.047 42.125 -4.766 1 87.94 1017 PRO B CA 1
ATOM 15833 C C . PRO B 1 1017 ? 25.625 42.531 -5.129 1 87.94 1017 PRO B C 1
ATOM 15835 O O . PRO B 1 1017 ? 25.281 43.719 -5.074 1 87.94 1017 PRO B O 1
ATOM 15838 N N . PHE B 1 1018 ? 24.797 41.594 -5.418 1 91.94 1018 PHE B N 1
ATOM 15839 C CA . PHE B 1 1018 ? 23.438 41.906 -5.844 1 91.94 1018 PHE B CA 1
ATOM 15840 C C . PHE B 1 1018 ? 22.516 42.062 -4.641 1 91.94 1018 PHE B C 1
ATOM 15842 O O . PHE B 1 1018 ? 21.438 42.656 -4.746 1 91.94 1018 PHE B O 1
ATOM 15849 N N . VAL B 1 1019 ? 22.922 41.562 -3.471 1 91.38 1019 VAL B N 1
ATOM 15850 C CA . VAL B 1 1019 ? 22.078 41.562 -2.283 1 91.38 1019 VAL B CA 1
ATOM 15851 C C . VAL B 1 1019 ? 21.75 43 -1.864 1 91.38 1019 VAL B C 1
ATOM 15853 O O . VAL B 1 1019 ? 20.594 43.344 -1.674 1 91.38 1019 VAL B O 1
ATOM 15856 N N . PRO B 1 1020 ? 22.766 43.875 -1.75 1 91.75 1020 PRO B N 1
ATOM 15857 C CA . PRO B 1 1020 ? 22.469 45.25 -1.367 1 91.75 1020 PRO B CA 1
ATOM 15858 C C . PRO B 1 1020 ? 21.641 46 -2.412 1 91.75 1020 PRO B C 1
ATOM 15860 O O . PRO B 1 1020 ? 20.828 46.844 -2.064 1 91.75 1020 PRO B O 1
ATOM 15863 N N . VAL B 1 1021 ? 21.875 45.656 -3.637 1 92.69 1021 VAL B N 1
ATOM 15864 C CA . VAL B 1 1021 ? 21.094 46.281 -4.707 1 92.69 1021 VAL B CA 1
ATOM 15865 C C . VAL B 1 1021 ? 19.609 45.906 -4.547 1 92.69 1021 VAL B C 1
ATOM 15867 O O . VAL B 1 1021 ? 18.75 46.781 -4.652 1 92.69 1021 VAL B O 1
ATOM 15870 N N . PHE B 1 1022 ? 19.391 44.688 -4.316 1 93.19 1022 PHE B N 1
ATOM 15871 C CA . PHE B 1 1022 ? 18 44.219 -4.152 1 93.19 1022 PHE B CA 1
ATOM 15872 C C . PHE B 1 1022 ? 17.391 44.844 -2.898 1 93.19 1022 PHE B C 1
ATOM 15874 O O . PHE B 1 1022 ? 16.203 45.188 -2.891 1 93.19 1022 PHE B O 1
ATOM 15881 N N . TYR B 1 1023 ? 18.188 44.906 -1.813 1 92 1023 TYR B N 1
ATOM 15882 C CA . TYR B 1 1023 ? 17.719 45.531 -0.579 1 92 1023 TYR B CA 1
ATOM 15883 C C . TYR B 1 1023 ? 17.297 46.969 -0.817 1 92 1023 TYR B C 1
ATOM 15885 O O . TYR B 1 1023 ? 16.234 47.375 -0.368 1 92 1023 TYR B O 1
ATOM 15893 N N . VAL B 1 1024 ? 18.078 47.719 -1.556 1 92.19 1024 VAL B N 1
ATOM 15894 C CA . VAL B 1 1024 ? 17.812 49.156 -1.795 1 92.19 1024 VAL B CA 1
ATOM 15895 C C . VAL B 1 1024 ? 16.578 49.312 -2.67 1 92.19 1024 VAL B C 1
ATOM 15897 O O . VAL B 1 1024 ? 15.703 50.125 -2.385 1 92.19 1024 VAL B O 1
ATOM 15900 N N . VAL B 1 1025 ? 16.484 48.531 -3.662 1 92 1025 VAL B N 1
ATOM 15901 C CA . VAL B 1 1025 ? 15.367 48.625 -4.598 1 92 1025 VAL B CA 1
ATOM 15902 C C . VAL B 1 1025 ? 14.062 48.25 -3.891 1 92 1025 VAL B C 1
ATOM 15904 O O . VAL B 1 1025 ? 13.055 48.969 -4.031 1 92 1025 VAL B O 1
ATOM 15907 N N . LEU B 1 1026 ? 14.102 47.219 -3.109 1 91.44 1026 LEU B N 1
ATOM 15908 C CA . LEU B 1 1026 ? 12.875 46.75 -2.482 1 91.44 1026 LEU B CA 1
ATOM 15909 C C . LEU B 1 1026 ? 12.477 47.625 -1.308 1 91.44 1026 LEU B C 1
ATOM 15911 O O . LEU B 1 1026 ? 11.289 47.844 -1.073 1 91.44 1026 LEU B O 1
ATOM 15915 N N . GLU B 1 1027 ? 13.453 48.062 -0.577 1 88.38 1027 GLU B N 1
ATOM 15916 C CA . GLU B 1 1027 ? 13.148 48.969 0.526 1 88.38 1027 GLU B CA 1
ATOM 15917 C C . GLU B 1 1027 ? 12.648 50.344 0.012 1 88.38 1027 GLU B C 1
ATOM 15919 O O . GLU B 1 1027 ? 11.781 50.938 0.634 1 88.38 1027 GLU B O 1
ATOM 15924 N N . ARG B 1 1028 ? 13.25 50.844 -1.028 1 88.19 1028 ARG B N 1
ATOM 15925 C CA . ARG B 1 1028 ? 12.758 52.094 -1.637 1 88.19 1028 ARG B CA 1
ATOM 15926 C C . ARG B 1 1028 ? 11.336 51.906 -2.154 1 88.19 1028 ARG B C 1
ATOM 15928 O O . ARG B 1 1028 ? 10.523 52.844 -2.059 1 88.19 1028 ARG B O 1
ATOM 15935 N N . MET B 1 1029 ? 11.133 50.75 -2.699 1 88.12 1029 MET B N 1
ATOM 15936 C CA . MET B 1 1029 ? 9.781 50.469 -3.168 1 88.12 1029 MET B CA 1
ATOM 15937 C C . MET B 1 1029 ? 8.797 50.406 -2.002 1 88.12 1029 MET B C 1
ATOM 15939 O O . MET B 1 1029 ? 7.66 50.875 -2.125 1 88.12 1029 MET B O 1
ATOM 15943 N N . SER B 1 1030 ? 9.227 49.844 -0.921 1 86 1030 SER B N 1
ATOM 15944 C CA . SER B 1 1030 ? 8.383 49.781 0.267 1 86 1030 SER B CA 1
ATOM 15945 C C . SER B 1 1030 ? 8.094 51.156 0.833 1 86 1030 SER B C 1
ATOM 15947 O O . SER B 1 1030 ? 6.977 51.438 1.278 1 86 1030 SER B O 1
ATOM 15949 N N . GLU B 1 1031 ? 9.148 52.031 0.9 1 81.81 1031 GLU B N 1
ATOM 15950 C CA . GLU B 1 1031 ? 8.961 53.406 1.368 1 81.81 1031 GLU B CA 1
ATOM 15951 C C . GLU B 1 1031 ? 8.07 54.188 0.419 1 81.81 1031 GLU B C 1
ATOM 15953 O O . GLU B 1 1031 ? 7.266 55.031 0.859 1 81.81 1031 GLU B O 1
ATOM 15958 N N . TRP B 1 1032 ? 8.328 53.875 -0.782 1 79.81 1032 TRP B N 1
ATOM 15959 C CA . TRP B 1 1032 ? 7.496 54.562 -1.765 1 79.81 1032 TRP B CA 1
ATOM 15960 C C . TRP B 1 1032 ? 6.027 54.188 -1.606 1 79.81 1032 TRP B C 1
ATOM 15962 O O . TRP B 1 1032 ? 5.145 55.062 -1.639 1 79.81 1032 TRP B O 1
ATOM 15972 N N . VAL B 1 1033 ? 5.805 52.875 -1.423 1 75.56 1033 VAL B N 1
ATOM 15973 C CA . VAL B 1 1033 ? 4.441 52.406 -1.243 1 75.56 1033 VAL B CA 1
ATOM 15974 C C . VAL B 1 1033 ? 3.875 52.906 0.078 1 75.56 1033 VAL B C 1
ATOM 15976 O O . VAL B 1 1033 ? 2.699 53.281 0.159 1 75.56 1033 VAL B O 1
ATOM 15979 N N . GLY B 1 1034 ? 4.746 52.969 1.109 1 71 1034 GLY B N 1
ATOM 15980 C CA . GLY B 1 1034 ? 4.336 53.531 2.391 1 71 1034 GLY B CA 1
ATOM 15981 C C . GLY B 1 1034 ? 4 55 2.324 1 71 1034 GLY B C 1
ATOM 15982 O O . GLY B 1 1034 ? 2.998 55.438 2.889 1 71 1034 GLY B O 1
ATOM 15983 N N . ASN B 1 1035 ? 4.871 55.812 1.648 1 65.94 1035 ASN B N 1
ATOM 15984 C CA . ASN B 1 1035 ? 4.629 57.25 1.484 1 65.94 1035 ASN B CA 1
ATOM 15985 C C . ASN B 1 1035 ? 3.396 57.5 0.624 1 65.94 1035 ASN B C 1
ATOM 15987 O O . ASN B 1 1035 ? 2.637 58.438 0.891 1 65.94 1035 ASN B O 1
ATOM 15991 N N . TRP B 1 1036 ? 3.393 56.656 -0.316 1 63.66 1036 TRP B N 1
ATOM 15992 C CA . TRP B 1 1036 ? 2.209 56.781 -1.158 1 63.66 1036 TRP B CA 1
ATOM 15993 C C . TRP B 1 1036 ? 0.937 56.531 -0.357 1 63.66 1036 TRP B C 1
ATOM 15995 O O . TRP B 1 1036 ? -0.05 57.281 -0.497 1 63.66 1036 TRP B O 1
ATOM 16005 N N . ARG B 1 1037 ? 0.898 55.688 0.572 1 61.34 1037 ARG B N 1
ATOM 16006 C CA . ARG B 1 1037 ? -0.25 55.375 1.414 1 61.34 1037 ARG B CA 1
ATOM 16007 C C . ARG B 1 1037 ? -0.5 56.469 2.439 1 61.34 1037 ARG B C 1
ATOM 16009 O O . ARG B 1 1037 ? -1.649 56.812 2.727 1 61.34 1037 ARG B O 1
ATOM 16016 N N . SER B 1 1038 ? 0.591 56.906 3.092 1 59.12 1038 SER B N 1
ATOM 16017 C CA . SER B 1 1038 ? 0.442 58 4.051 1 59.12 1038 SER B CA 1
ATOM 16018 C C . SER B 1 1038 ? -0.06 59.25 3.369 1 59.12 1038 SER B C 1
ATOM 16020 O O . SER B 1 1038 ? -0.89 60 3.926 1 59.12 1038 SER B O 1
ATOM 16022 N N . LYS B 1 1039 ? 0.445 59.719 2.24 1 61.19 1039 LYS B N 1
ATOM 16023 C CA . LYS B 1 1039 ? -0.031 60.906 1.518 1 61.19 1039 LYS B CA 1
ATOM 16024 C C . LYS B 1 1039 ? -1.489 60.75 1.1 1 61.19 1039 LYS B C 1
ATOM 16026 O O . LYS B 1 1039 ? -2.262 61.688 1.134 1 61.19 1039 LYS B O 1
ATOM 16031 N N . ARG B 1 1040 ? -1.656 59.594 0.773 1 55.09 1040 ARG B N 1
ATOM 16032 C CA . ARG B 1 1040 ? -3.051 59.344 0.415 1 55.09 1040 ARG B CA 1
ATOM 16033 C C . ARG B 1 1040 ? -3.955 59.438 1.638 1 55.09 1040 ARG B C 1
ATOM 16035 O O . ARG B 1 1040 ? -5.086 59.906 1.543 1 55.09 1040 ARG B O 1
ATOM 16042 N N . THR B 1 1041 ? -3.486 58.906 2.75 1 54.44 1041 THR B N 1
ATOM 16043 C CA . THR B 1 1041 ? -4.281 59.031 3.965 1 54.44 1041 THR B CA 1
ATOM 16044 C C . THR B 1 1041 ? -4.395 60.5 4.387 1 54.44 1041 THR B C 1
ATOM 16046 O O . THR B 1 1041 ? -5.438 60.906 4.879 1 54.44 1041 THR B O 1
ATOM 16049 N N . LEU B 1 1042 ? -3.275 61.312 4.234 1 54.25 1042 LEU B N 1
ATOM 16050 C CA . LEU B 1 1042 ? -3.336 62.75 4.516 1 54.25 1042 LEU B CA 1
ATOM 16051 C C . LEU B 1 1042 ? -4.223 63.438 3.504 1 54.25 1042 LEU B C 1
ATOM 16053 O O . LEU B 1 1042 ? -4.941 64.375 3.855 1 54.25 1042 LEU B O 1
ATOM 16057 N N . ARG B 1 1043 ? -4.07 63.031 2.42 1 51.19 1043 ARG B N 1
ATOM 16058 C CA . ARG B 1 1043 ? -4.953 63.625 1.432 1 51.19 1043 ARG B CA 1
ATOM 16059 C C . ARG B 1 1043 ? -6.406 63.25 1.673 1 51.19 1043 ARG B C 1
ATOM 16061 O O . ARG B 1 1043 ? -7.328 63.938 1.247 1 51.19 1043 ARG B O 1
ATOM 16068 N N . ARG B 1 1044 ? -6.676 62.156 2.352 1 44.34 1044 ARG B N 1
ATOM 16069 C CA . ARG B 1 1044 ? -8.055 61.812 2.682 1 44.34 1044 ARG B CA 1
ATOM 16070 C C . ARG B 1 1044 ? -8.484 62.469 3.988 1 44.34 1044 ARG B C 1
ATOM 16072 O O . ARG B 1 1044 ? -9.648 62.844 4.156 1 44.34 1044 ARG B O 1
#

Solvent-accessible surface area (backbone atoms only — not comparable to full-atom values): 105011 Å² total; per-residue (Å²): 110,74,45,58,54,20,49,76,31,47,40,35,26,49,33,56,46,48,51,37,32,50,53,7,52,55,36,62,72,64,49,41,49,42,63,58,72,90,48,55,51,50,35,38,36,39,36,41,41,32,74,57,31,44,10,66,53,38,37,61,49,50,42,48,52,45,49,62,49,47,58,83,47,83,62,56,73,53,38,42,34,40,15,20,42,73,12,40,35,43,34,41,39,33,29,43,61,87,62,63,62,68,63,45,51,52,50,48,47,57,30,45,59,70,36,55,81,68,38,53,68,70,28,53,52,62,22,62,40,75,46,80,44,52,79,42,75,41,36,35,38,34,37,34,35,91,77,62,78,65,53,41,52,54,45,23,34,49,40,57,72,68,43,37,59,66,56,24,48,39,78,44,32,57,46,57,45,76,46,19,30,35,50,66,15,41,35,37,28,38,36,70,68,49,23,53,76,67,73,49,51,64,65,50,49,51,49,33,48,55,51,61,47,34,76,55,34,37,8,40,38,30,52,65,74,52,63,77,78,46,57,54,29,31,44,32,42,47,80,33,55,51,64,46,59,69,55,53,33,61,37,65,60,48,57,46,82,55,101,68,68,50,74,41,34,34,55,73,34,27,49,64,43,84,37,59,64,44,86,59,35,41,29,29,46,73,79,33,60,17,14,37,39,36,34,24,40,32,85,88,40,40,55,51,62,34,50,51,49,50,54,53,50,48,58,61,51,56,74,70,46,60,91,67,58,45,74,47,74,75,53,48,56,51,56,42,40,53,44,24,54,51,48,49,51,50,42,36,54,49,19,53,51,44,27,51,48,46,46,32,66,74,66,70,34,72,59,63,37,48,54,35,57,55,46,49,56,39,25,59,34,30,34,32,45,51,35,59,74,71,67,50,58,53,19,54,53,42,49,49,30,52,43,58,37,51,32,55,50,36,34,58,38,48,49,51,50,51,44,20,50,52,36,24,73,74,67,41,54,36,55,61,13,30,51,56,34,45,70,68,41,52,61,50,54,50,52,42,41,50,33,44,38,34,34,28,50,55,36,46,70,38,73,58,54,67,10,52,56,36,21,48,28,30,51,49,40,28,48,26,39,51,48,31,49,52,38,47,48,28,38,44,48,23,44,44,33,70,53,48,69,75,78,64,87,68,77,73,56,72,68,55,50,52,51,52,50,52,48,49,52,49,50,52,52,51,51,53,50,40,54,55,42,54,77,46,41,70,60,53,53,54,51,47,52,51,53,44,53,53,44,50,55,54,54,71,67,48,47,37,30,58,75,71,76,56,72,66,51,51,38,39,34,40,34,37,40,58,70,76,48,54,66,68,60,50,51,55,52,50,52,53,51,44,55,51,52,70,68,40,77,55,52,66,50,39,40,37,34,39,17,30,29,67,86,73,71,42,69,35,65,38,23,27,31,29,43,38,28,40,44,56,70,86,75,38,51,88,80,52,39,66,69,54,43,50,51,53,49,38,60,58,36,66,67,43,84,74,38,56,46,47,71,42,51,54,26,71,50,73,51,37,50,64,46,46,57,40,41,39,34,38,29,39,76,55,71,77,51,68,67,55,48,48,52,47,52,50,50,52,42,54,55,42,58,70,33,79,58,37,37,73,60,47,62,83,68,51,56,70,25,69,37,76,42,74,47,63,41,62,65,60,29,53,72,64,39,30,57,64,67,54,52,51,50,43,50,34,30,44,70,33,45,32,78,73,49,66,30,56,53,94,89,39,81,35,44,29,35,31,25,42,31,67,87,61,65,70,50,80,69,41,56,31,70,37,65,39,64,23,80,87,69,47,78,41,54,35,45,80,39,42,45,84,38,84,38,64,34,48,52,53,44,38,31,45,72,92,20,53,34,38,53,38,37,31,30,43,15,92,94,49,34,56,43,51,36,52,52,50,50,52,54,48,47,70,70,65,45,54,93,48,44,48,73,45,63,39,55,51,39,35,51,47,66,66,45,69,74,52,58,60,52,41,52,53,49,15,54,50,42,29,39,51,54,42,19,65,73,67,74,36,74,50,65,31,50,28,26,55,68,35,33,56,45,22,49,46,19,25,50,51,38,29,62,73,71,66,55,60,51,21,55,49,40,52,54,29,51,54,49,43,44,34,56,38,30,42,62,31,46,55,34,53,53,44,16,52,52,37,32,74,72,70,43,52,62,65,57,14,30,52,52,23,45,61,72,44,42,63,55,50,51,52,37,50,48,21,29,46,50,21,33,45,52,30,47,66,41,70,64,46,58,20,54,62,34,26,46,30,19,35,28,42,41,24,16,52,51,24,26,61,71,59,24,53,62,46,35,45,28,36,43,40,54,41,49,51,49,50,49,48,53,49,50,51,51,52,50,49,55,69,69,98,111,75,44,60,58,20,50,75,34,50,64,60,27,50,48,56,47,48,52,37,33,50,54,6,52,56,35,64,73,64,48,43,47,41,62,60,71,92,52,59,54,50,36,39,35,39,39,39,42,33,68,20,20,40,9,66,54,38,36,62,48,48,42,43,50,43,49,62,48,47,58,36,47,83,64,53,73,54,38,40,34,38,14,18,43,71,11,41,35,42,32,40,40,32,29,42,68,89,63,61,62,70,63,46,50,52,51,48,49,52,30,44,58,40,34,52,44,69,37,51,68,70,29,56,73,65,38,76,46,76,44,81,44,51,79,41,73,41,36,34,39,34,37,34,34,91,78,62,79,65,52,42,53,54,46,21,35,49,40,57,72,67,43,38,60,67,55,41,66,38,76,43,40,57,47,58,46,76,46,18,30,33,50,64,16,41,35,36,29,37,36,72,67,48,26,53,77,68,74,49,51,67,68,50,48,51,49,33,50,54,68,61,49,36,76,60,84,70,50,61,47,58,48,84,89,47,61,90,80,60,85,61,68,45,75,46,83,62,83,37,58,54,63,47,62,67,55,53,33,62,38,66,61,47,73,46,81,54,100,68,67,52,74,40,34,36,55,74,34,28,51,65,42,85,37,61,64,42,66,62,35,42,28,28,46,74,79,34,61,16,13,36,40,36,34,23,41,32,85,90,37,41,56,54,60,36,51,53,50,51,54,52,49,50,58,60,50,54,74,70,45,60,92,65,55,43,74,47,73,73,53,47,56,51,56,41,43,52,44,24,51,49,46,50,52,50,40,36,52,50,17,52,49,44,26,51,49,47,45,33,67,74,66,70,34,70,61,61,38,48,55,33,58,53,44,51,56,39,26,60,32,31,34,34,43,52,34,58,74,71,69,50,56,51,20,53,55,44,49,50,30,53,42,57,37,51,30,57,50,34,33,58,39,47,50,52,50,51,44,20,50,53,36,24,73,74,70,38,52,37,55,60,15,30,54,55,32,46,69,68,39,52,61,51,53,51,52,43,42,51,32,42,39,37,37,31,52,57,39,49,72,40,75,64,57,67,12,52,54,36,23,48,28,32,51,49,40,31,48,26,40,52,49,29,51,53,38,48,48,29,39,45,50,26,44,46,34,69,53,46,70,75,78,66,87,69,78,74,55,74,67,56,49,51,51,52,51,50,49,49,52,51,50,51,53,52,50,52,50,40,53,54,42,53,75,46,40,68,62,53,53,53,52,46,52,51,51,45,54,52,43,52,55,54,56,70,68,46,48,38,30,58,78,69,78,57,68,67,50,51,38,39,33,40,35,36,40,57,69,32,38,14,66,51,56,51,51,54,52,50,52,53,51,47,55,51,52,70,68,40,79,57,52,65,50,38,40,38,34,40,16,30,29,67,86,71,70,42,66,34,65,36,23,26,31,30,43,36,30,40,44,58,66,86,76,38,53,87,80,51,38,66,68,52,44,49,52,52,50,38,61,56,35,66,68,42,85,75,37,55,45,49,71,41,51,56,25,70,50,72,52,39,49,64,46,49,58,40,42,40,35,40,27,40,76,55,74,75,49,71,67,56,47,50,51,47,52,49,50,51,42,55,56,42,59,70,34,78,59,37,37,74,61,46,62,84,65,50,57,69,24,46,23,34,34,42,46,64,42,62,68,58,28,43,70,63,39,28,56,60,56,53,51,43,50,44,36,14,31,44,35,9,55,31,78,75,49,70,30,55,51,97,94,37,81,36,44,28,32,33,26,42,34,51,85,62,35,62,52,82,70,41,57,32,71,38,67,39,64,22,82,87,69,45,79,42,54,36,44,81,38,41,46,82,40,85,40,62,34,47,51,53,41,39,31,44,73,92,18,51,36,38,54,36,38,28,32,42,16,94,92,50,34,56,46,54,37,52,54,49,52,52,54,47,46,70,70,65,47,54,91,46,44,49,73,46,63,40,53,52,41,37,52,51,68,68,48,71,77,56,61,62,56,41,54,55,50,15,54,52,43,27,40,42,54,42,17,30,72,67,53,34,76,51,65,29,49,28,22,56,67,32,31,57,45,23,50,44,18,26,50,50,35,30,61,73,69,67,55,62,52,20,57,48,42,54,55,32,50,56,50,43,44,36,56,37,30,40,61,30,45,55,37,53,54,44,15,51,52,37,31,73,73,69,42,51,62,65,57,14,32,51,49,22,45,61,71,43,40,62,54,50,50,49,36,49,47,21,29,45,50,22,33,45,51,29,48,66,42,70,65,44,57,18,53,61,34,27,46,31,20,34,28,42,41,24,17,49,50,25,26,61,70,59,24,52,59,47,33,44,28,36,42,38,54,40,49,50,50,49,48,48,53,48,49,51,50,50,50,49,55,68,72,98

Nearest PDB structures (foldseek):
  7rr8-assembly1_C  TM=9.615E-01  e=1.169E-94  Escherichia coli K-12
  7wlv-assembly2_E  TM=9.481E-01  e=2.893E-94  Burkholderia pseudomallei K96243
  7oum-assembly1_A  TM=9.351E-01  e=2.526E-94  Escherichia coli K-12
  4c48-assembly1_A-2  TM=9.405E-01  e=1.808E-91  Escherichia coli K-12
  4ziw-assembly1_C  TM=9.509E-01  e=9.087E-88  Escherichia coli K-12

Secondary structure (DSSP, 8-state):
-HHHHHHH-HHHHHHHHHHHHHHHHHHHHHS-B-SS-S-SPPEEEEEEE-TT--HHHHIIIIIHHHHHHHTT-TTEEEEEEEEETTSEEEEEEEE-TT--HHHHHHHHHHHHHHHGGGS-HHHHHH--EEEEE-S-EEEEEEEEETT--S-HHHHHHHIIIIIHHHHHTSTTEEEEEEESS--EEEEEEE-HHHHHHTT--HHHHHHHHHHHS------EES-SS--TT--B-EEEEE--S--SHHHHHT-EEEEE-SSS-EEEEHHHHEEEEEEES-SS-EEEETTEEEEEEEEEE-TTS-HHHHHHHHHHHHHHHHTTPPTTEEEEEEEEHHHHHHHHHHHHHHHHHHHHHHHHHHHHHHH--HHHHHHHHHHHHHHHHHHHHHHHHTT--B-HHHHHHHHHHHHHHHHHHHHHHHHHHHHHHTT--HHHHHHHHHHHHHHHHHHHHHHHHHHHHHHHT--HHHHHHHHHHHHHHHHHHHHHHHHHHHHHHHHHHHH-----S----HHHHHHHHHHHHHHHHHHHHHHHHHHSHHHHHHHHHHHHHHHHHHHHTSPB--------SEEEEEEEPPTT--HHHHHHHHHHHHHHHHHSTTEEEEEEEEEEETTTTEEEEEEEEEEEEEPPHHHHTTTS-HHHHHHHHHHHHTT-SS-EEEEEPPPSSTBSBSSSSEEEEEEETT---HHHHHHHHHHHHHHHHTSTTEEEEEE-----EEEEEEEE-HHHHHHTT--HHHHHHHHHHHHS-EEEEEEEETTEEEEEEEEE-GGGGSSTHHHHT-EEE-TTS-EEEGGGTEEEEEEEE-SEEEEETTEEEEEEEEEEPTT--HHHHHHHHHHHHHHH--TTEEEEE-HHHHHHHHHTTHHHHHHHHHHHHHHHHHHHHHT-SHHHHHHHTTHHHHHHHHHHHHHHHT--B-HHHHHHHHHHHHHHHHHHHHHHHHHHHHHHTT--HHHHHHHHHHHHHHHHHHHHHHHHHHHHHHHT--STTHHHHHHHHHHHHHHHHHIIIIITTHHHHHHHHHHHHHHHHHHHHHHHHHH-/-HHHHHHH-HHHHHHHHHHHHHHHHHHHHHS-B-SS-S-SPPEEEEEEE-TT--HHHHIIIIIHHHHHHHTT-TTEEEEEEEEETTSEEEEEEEE-TT--HHHHHHHHHHHHHHHGGGS-HHHHHH--EEEEE-S-EEEEEEEEETT--S-HHHHHHHIIIIIHHHHHTSTTEEEEEEESS--EEEEEEE-HHHHHHTT--HHHHHHHHHHHS------EET-SS--TT----EE-----S--SHHHHHT-EEEEE-SSS-EEEEHHHHEEEEEEES--S-EEEETTEEEEEEEEEE-TTS-HHHHHHHHHHHHHHHHTTPPTTEEEEEEEEHHHHHHHHHHHHHHHHHHHHHHHHHHHHHHH--HHHHHHHHHHHHHHHHHHHHHHHHTT--B-HHHHHHHHHHHHHHHHHHHHHHHHHHHHHHTT--HHHHHHHHHHHHHHHHHHHHHHHHHHHHHHHT--HHHHHHHHHHHHHHHHHHHHHHHHHHTHHHHHHHHH-----S----HHHHHHHHHHHHHHHHHHHHHHHHHHSHHHHHHHHHHHHHHHHHHHHTSPB--------SEEEEEEEPPTTB-HHHHHHHHHHHHHHHHHSTTEEEEEEEEEEETTTTEEEEEEEEEEEEEPPHHHHTTTS-HHHHHHHHHHHHTT-SS-EEEEEPPPSSTBSBSSSSEEEEEEETT---HHHHHHHHHHHHHHHHT-TTEEEEEE-----EEEEEEEE-HHHHHHTT--HHHHHHHHHHHHS-EEEEEEEETTEEEEEEEEE-GGGGSSTHHHHT-EEE-TTS-EEEGGGTEEEEEEEE-SEEEEETTEEEEEEEEEEPTT--HHHHHHHHHHHHHHH--TTEEEEE-HHHHHHHHHTTTHHHHHHHHHHHHHHHHHHHHT-SHHHHHHHTTHHHHHHHHHHHHHHHT--B-HHHHHHHHHHHHHHHHHHHHHHHHHHHHHHTT--HHHHHHHHHHHHHHHHHHHHHHHHHHHHHHHT--STTHHHHHHHHHHHHHHHHHIIIIITTHHHHHHHHHHHHHHHHHHHHHHHHHH-

pLDDT: mean 86.24, std 6.91, range [44.34, 96.06]

Radius of gyration: 43.03 Å; Cα contacts (8 Å, |Δi|>4): 3986; chains: 2; bounding box: 105×138×108 Å

Foldseek 3Di:
DLQLVQLVPQVVLVVVLVVLLVLLVVLVVVFFFDAAWLFFFWKKKKKWFQFQAAQVCLCVQPVQLLLVLCPPQPQWDWKKWKGFGRRIIMIMTTGFRPDDVVVSLVVSVVSNVVSLVRHDPSGVVRNMDMFTAQLFFAWKKKKFFPVLPDDLQVQQQCCVQPPQVVLCPDPQFRHKDKFFQAHKFKEKAFDQVLCVVVLHAPVLLLVLLLVVQAADQPAKDPPPPDPPPDDDIGGDHDDHGDFDQVVQQAGFRDQPPPPPGDTDGSVRGIHIDTGGPDPQKHKDWLRGGIMMIIIGGDSLGRSVVSVVVSVVVCVVVVVVDDPRMDMDIQGGLVVLSVFLLVLLVVLLVQLLVLLLVLLCLQVVDPLLSVLLSSLLSSLLSSLSVQCVVVSHHHHPLLSLLSLLLSLVLSLLLLQLSVQLLVVVQVPDQQLVSSVVSCVQCLLLLVLLLQLLLLLLVLLCPDGHSLSSSSNSSSSSSSSSSVSSSSSSSNNNSNSRNPRDDRPPPDDRPPSSVVVVVVVVVVLVVLLVVLLVCQVPLVVVVVVLVVLLVVLVVLQVPFAEFAADAFCSQKWKKKKFFDFPDALVLVVVVVVVLSVLLVPQAFWDIKMKMAQADSQSRDGHSGMIMMMTGGDALVPCPPVNDPVVSQVSSQVSQVPDPRMDMHIFGADPDPSLGGGHAFKKKKFQQPCPDLVLQVVLLVVLQVVQCPDQFWPDKDWPWDFFHKDKDKDFAPVVCVVQQNDVVQVVVSCCQAPRWDWRAWHDDSNDIHTHTHYHDDVLPPDPVSQQQRWTAGPVSDTDGRVVGIDIDMDTGTSMWMDMSSTTIIMMDIHTHPLHHSRVSVVVSVVSCVVRPDPSMDMDTGGPVNSSVVCVVVLVVSNVSSLVSSQVSVCVSVVHNQLSVLLQSLLSLLSSQLSVLCVVVSHGNYSLLSSLSSSLSSVLSSLLSQQSSQLVVVVVVPDDLSVSSSVSCSVCVSSSVSSLVSSLSSLVCLCVRDGSPNSSSNSNSSSNNRSSVSSSPPRNSSSSSSSSVSVVVVVVVVVVVVVVVVVD/DLQLVQLVPVVVLVVVLVVLLVLLVVLVVVFFFDADWLFFFWKKKKKWFDFQAAQVCLCVQPVLLLLVLCFPQPQWDWKKWKGFGRRIIMIMTTGFRPDDVVVSQVVSVVSNVVSLVSHDPRRNVRPMDMFTAFLFFAWKKKKFFPVLPDDLQVQQQCCVQPPQVVLCPDPQFRHKDKFFFAHKFKEKAFDQVQCVVVLHAPVLLLVQLQVVQAADQPAKDPPPPDDPPRDDIGGDHDDHGDFDQVVQQAGFRDQDPDPPGDTDGSVRGIHIDTGTPDPQKHKDWLRGGIMMIIIGGDSLGRSVVSVVVSVVVVVVCVVVDDPRMDMDIDDGLVVLSVFQLVLLVVLLVQLLVLLLVLLCLQVVDPLLSVLLNSLLSSLLSSLSVQCVVVSHHHHPLLSLLSLLLSLVLSLLLLQLSVQLLVVVQVPDAQLVSSVVSCVQCLLLLVLLLQLLLLLLVLLCPDGHSLSVSSNSSSSSSNSSSVSSSSSSSNNSSNSRNPRDDRPPPDDRDPSSVVVVVVVVVVLVVLLVVLLVCQVPLVVVVVVLVVLLVVLVVLQVPFAEFAADAFCSQKWKKKKFFDFPDAQVVVVVVVVVLSVLLVPQPFWDIKMKMAQADSQSRDGHSGMIMMMTGGDAQVPCPPVNDPVVSQVSSQVSQVPDPRMDMHIFGADPDRSLGGGHAFKKKKFQQPCPDLVLQVVLLVVLQVVQCPDQFWDDKDWPWDFFHKDKDKDFAPVVCVVQQHDVVQVVVSCCQAPRFDWSDWHDDSNDIHTHTHYHDDVLPDDPVSQQQRWTAGPVSDTDGCVVGIDIDMDTGTSMWMDMSSTTIIMIGIHTHPLHHSRVSVVVSVVSCVVRPDPSMDMDTGGPVNSSVVCVPVLVVSNVSSLVSSLVSSCVSVVHNQLSVLLQSLLSLLSSQLSVLCVVVSHGNYSLLSSLSSSSSSVLSSLLSQQSSQLVVVVVVPDDLSVSSSVSCSVCVSSSCSSLVSSLSSLVCLCVRDGSPNSSSNSNSSSNNRSSVSSSPPRNSSSSSSSSVSVVVVVVVVVVVVVVVVVD

Organism: Geobacter metallireducens (strain ATCC 53774 / DSM 7210 / GS-15) (NCBI:txid269799)

Sequence (2088 aa):
MISQFFIERPIFANVIALVTVIIGLIFLNRLPVAQYPQIVPPTIQVTARYPGASAEVVAATIGVPIEQAVNGVEGSIYMSSTSGSDGSYNLTITFDVGTDLNTSLALVQNLVNTSLAQLPGGAQQQGVTVKKVSPNILLVASLYADDERFEEIFLSNYAVINLQNPLARLPGVGQVRVFGAGPYSMRVWLDAKRLQSFDLTTSDILTAIQRQNVQVVAGQLGAPPVPASQSFQFTVTTLGRLSDVGQFEDIVVKTATGPAPQVVRLRDVARVDLSQQNFSNYARFTGHKSAQIVVFALPDANAIDVADSVYKALDGMSKKFPDGMKYAIRYDTTKFVREAISSVYDTLFIAAFLVLFVILLFLQNIRAMLVPATTVPVTIIGAFIAMAGLGFTINLMTLFALVLVIGIVVDDAIVIVESSSYYIEKGLAPKEATIKAMRELTGPVMGITLALVAVFLPAAFFPGITGQIFRQFALVIASTAVISAINALTLKPVQCALWLRPRGEKRPNWFYRGFNRAFQSFTNVYIGIVARMVKRPVLFVVIFAIIVTTSFLVFINRPLGFLPTEDQGYGVLVSRIPEGASQPRSEKVAVQINEILKKTSGVDFWVHIGGLSILDGANVSNMSTTFVVYKDWSERGSALNQDRIIASINRQLAEIQEAQAFVVIPPPIRGLGQTGGFQMMVEDRGSVGLERLKDAADELMRSGNSQPNLKGLASTFSLSSPQLYLDIDRTKAEALLVPLSNVFETLQAYLGSSFVNLFNKYNQVFQVYIQADSPYRIRPEDIGKLYVRNQRGEMVPLGALINVRQTQGPELITRYNLYPAAAIFGSAAPGFSSGQALTLMERMAAEKLPEGIDFDWTSTSFQEKKVGKQAYFIYALSVILVYMVLAALYESWTSPAAIILVVPIALVGVLLALIIRGYDNNLYTQVGLVLMIALASKNAILIVEFARDLHHGGMSIAEAAIEATRRRFRPIVMTSFAFILGVVPLVVAFGAGSAGQRAIGSVVFGGMISSTLLAIPFVPVFYVVLERMSEWVGNWRSKRTLRRMISQFFIERPIFANVIALVTVIIGLIFLNRLPVAQYPQIVPPTIQVTARYPGASAEVVAATIGVPIEQAVNGVEGSIYMSSTSGSDGSYNLTITFDVGTDLNTSLALVQNLVNTSLAQLPGGAQQQGVTVKKVSPNILLVASLYADDERFEEIFLSNYAVINLQNPLARLPGVGQVRVFGAGPYSMRVWLDAKRLQSFDLTTSDILTAIQRQNVQVVAGQLGAPPVPASQSFQFTVTTLGRLSDVGQFEDIVVKTATGPAPQVVRLRDVARVDLSQQNFSNYARFTGHKSAQIVVFALPDANAIDVADSVYKALDGMSKKFPDGMKYAIRYDTTKFVREAISSVYDTLFIAAFLVLFVILLFLQNIRAMLVPATTVPVTIIGAFIAMAGLGFTINLMTLFALVLVIGIVVDDAIVIVESSSYYIEKGLAPKEATIKAMRELTGPVMGITLALVAVFLPAAFFPGITGQIFRQFALVIASTAVISAINALTLKPVQCALWLRPRGEKRPNWFYRGFNRAFQSFTNVYIGIVARMVKRPVLFVVIFAIIVTTSFLVFINRPLGFLPTEDQGYGVLVSRIPEGASQPRSEKVAVQINEILKKTSGVDFWVHIGGLSILDGANVSNMSTTFVVYKDWSERGSALNQDRIIASINRQLAEIQEAQAFVVIPPPIRGLGQTGGFQMMVEDRGSVGLERLKDAADELMRSGNSQPNLKGLASTFSLSSPQLYLDIDRTKAEALLVPLSNVFETLQAYLGSSFVNLFNKYNQVFQVYIQADSPYRIRPEDIGKLYVRNQRGEMVPLGALINVRQTQGPELITRYNLYPAAAIFGSAAPGFSSGQALTLMERMAAEKLPEGIDFDWTSTSFQEKKVGKQAYFIYALSVILVYMVLAALYESWTSPAAIILVVPIALVGVLLALIIRGYDNNLYTQVGLVLMIALASKNAILIVEFARDLHHGGMSIAEAAIEATRRRFRPIVMTSFAFILGVVPLVVAFGAGSAGQRAIGSVVFGGMISSTLLAIPFVPVFYVVLERMSEWVGNWRSKRTLRR